Protein 3RO6 (pdb70)

Sequence (2067 aa):
MKIADIQVRTEHFPLTEEIDNLIVEIRTADGLLGLGAASPERHVTGETLEACHAALDHDRLGWLMGRDIRTLPRLCRRELAERLPAAPAARAALDMALHDLVAQCLGLPLVEILGRAHDSLPTSVTIGIKPVEETLAEAREHLALGFRVLKVKLCGDEEQDFERLRRLHETLAGRAVVRVDPNQSYDRDGLLRLDRLVQELGIEFIEQPFPAGRTDWLRALPKAIRRRIAADESLLGPADAFALAAPPAACGIFNIKLMKCGGLAPARRIATIAETAGIDLMWGCMDESRISIAAALHAALACPATRYLDLDGSFDLARDVAEGGFILEDGRLRVTERPGLGLVYMKIADIQVRTEHFPLTEEIDNLIVEIRTADGLLGLGAASPERHVTGETLEACHAALDHDRLGWLMGRDIRTLPRLCRELAERLPAAPAARAALDMALHDLVAQCLGLPLVEILGRAHDSLPTSVTIGIKPVEETLAEARREHLALGFRVLKVKLCGDEEQDFERLRRRLHETLAGRAVVRVDPNQSYDRDGLLRLDRLVQELGIEFIEQPFPAGRTDWLRALPKAIRRRIAADESLLGPADAFALAAPPAACGIFNIKLMKCGGLAPARRIATIAETAGIDLMWGCMDESRISIAAALHAALACPATRYLDLDGSFDLARDVAEGGFILEDGRLRVTERPGLGLVYPMKIADIQVRTEHFPLTREEIDNLIVEIRTADGLLGLGAASPERHVTGETLEACHAALDHDRLGWLMGRDIRTLPRLCRRELAERLPAAPAARAALDMALHDLVAQCLGLPLVEILGRAHDSLPTSVTIGIKPVEETLAEAREHLALGFRVLKVKLCGDEEQDFERLRRLHETLAGRAVVRVDPNQSYDRDGLLRLDRLVQELGIEFIEQPFPAGRTDWLRALPKAIRRRIAADESLLGPADAFALAAPPAACGIFNIKLMKCGGLAPARRIATIAETAGIDLMWGCMDESRISIAAALHAALACPATRYLDLDGSFDLARDVAEGGFILEDGRLRVTERPGLGLVYPMKIADIQVRTEHFPLTEIDNLIVEIRTADGLLGLGAASPERHVTGETLEACHAALDHDRRLGWLMGRRDIRTLPRLCRRELAERLPAAPAARAALDMALHDLVAQCLGLPLVEILGRAHDSLPTSVTIGIKPVEETLAEAREHLALGFRVLKVKLCGDEEQDFERLRRLHETLAGRAVVRVDPNQSYDRDGLLRLDRLVQELGIEFIEQPFPAGRTDWLRALPKAIRRRIAADESLLGPADAFALAAPPAACGIFNIKLMKCGGLAPARRRIATIAETAGIDLMWGCMDESRISIAAALHAALACPATRYLDLDGSFDLARDVAEGGFILEDGRLRVTERPGLGLVYPMKIADIQVRTEHFPLTEEIDNLIVEIRTADGLLGLGAASPERHVTGETLEACHAALDHDRLGWLMGRRDIRTLPRLCRRELAERLPAAPAARAALDMALHDLVAQCLGLPLVEILGRAHDSLPTSVTIGIKPVEETLAEAREHLALGFRVLKVKLCGDEEQDFERLRRLHETLAGRAVVRVDPNQSYDRDGLLRLDRLVQELGIEFIEQPFPAGRTDWLRALPKKAIRRRIAADESLLGPADAFALAAPPAACGIFNIKLMKCGGLAPARRRIATIAETAGIDLMWGCMDESRISIAAALHAALACPATRYLDLDGSFDLARDVAEGGFILEDGRLRVTERPGLGLVYMKIADIQVRTEHFPLTEEIDNLIVEIRTADGLLGLGAASPERHVTGETLEACHAALDHDRLGWLMGRDIRTLPRLCRELAERLPAAPAARAALDMALHDLVAQCLGLPLVEILGRAHDSLPTSVTIGIKPVEETLAEAREHLALGFRVLKVKLCGDEEQDFERLRRLHETLAGRAVVRVDPNQSYDRDGLLRLDRLVQELGIEFIEQPFPAGRTDWLRALPKKAIRRRIAADESLLGPADAFALAAPPAACGIFNIKLMKCGGLAPARRIATIAETAGIDLMWGCMDESRISIAAALHAALACPATRYLDLDGSFDLARDVAEGGFILEDGRLRVTERPGLGLVY

Organism: Methylococcus capsulatus (strain ATCC 33009 / NCIMB 11132 / Bath) (NCBI:txid243233)

Radius of gyration: 43.6 Å; Cα contacts (8 Å, |Δi|>4): 4823; chains: 6; bounding box: 105×100×124 Å

Secondary structure (DSSP, 8-state):
-BEEEEEEEEEEEEB--EEEEEEEEEEETT--EEEEEE---HHHHS--HHHHHHHT-TTTTGGGTT-BGGGHHHHHHHHHHHSTT-HHHHHHHHHHHHHHHHHHHTSBHHHHH----S-EEB-EEE-S--HHHHHHHHHHHHHTT--EEEEE--S-HHHHHHHHHHHHHHSSSSSEEEEE-TT---HHHHHHHHHHHHHHT---EE--S-TT-HHHHHTS-HHHHTTEEESTT--SHHHHHHHHSSSPS-SEEEE-HHHH-SHHHHHHHHHHHHHTT-EEEE---S--HHHHHHHHHHHHT-TTEEEE---TTTTBS--S-EES-EEETTEEE--SSSBT-EE--/-BEEEEEEEEEEEEB--EEEEEEEEEEETTS-EEEEEE---HHHH---HHHHHHHH-GGG-TTTTT-BGGGHHHHHHHHHHH-TT-HHHHHHHHHHHHHHHHHHHTSBHHHHT----S-EEB-EEE-S--HHHHHHHHHHHHHTT--EEEEE--S-HHHHHHHHHHHHHHHTTSSEEEEE-TT---HHHHHHHHHHHHHTT---EE--S-TT-HHHHHTS-HHHHHTEEESTT--SHHHHHHHHSSSPS-SEEEE-HHHH-SHHHHHHHHHHHHHHT-EEEE---S--HHHHHHHHHHHHT-TTEEEE---TTTTBS--S-EES-EEETTEEE--SSSBT-EE-/-BEEEEEEEEEEEEB---EEEEEEEEEEETT--EEEEEE---HHHHS--HHHHHHHT-TTTTGGGTT-BGGGHHHHHHHHHHHSTT-HHHHHHHHHHHHHHHHHHHTSBHHHHH----S-EEB-EEE-S--HHHHHHHHHHHHHTT--EEEEE--S-HHHHHHHHHHHHHHHTTSSEEEEE-TT---HHHHHHHHHHHHHHT---EE--S-GGGHHHHHTS-HHHHTTEEESTT--SHHHHHHHHSSSPS-SEEEE-HHHH-SHHHHHHHHHHHHHHTPEEEE---S--HHHHHHHHHHHHT-TTEEEE--GGGTTBS--S-EESEEEETTEEEE-SSSBT-EE--/-BEEEEEEEEEEEPB--EEEEEEEEEETT--EEEEEE---HHHHS--HHHHHHHH-GGGGGGGTT-BGGGHHHHHHHHHHH-TT-HHHHHHHHHHHHHHHHHHHTSBHHHHH--S-S-EE--EEE-S--HHHHHHHHHHHHHTT--EEEEE--S-HHHHHHHHHHHHHHHTTSSEEEEE-TT---HHHHHHHHHHHHHHT---EE--S-TT-HHHHHTS-HHHHHTEEESTT--SHHHHHHHHSSSPS-SEEEE-HHHHTSHHHHHHHHHHHHHTT-EEEE---S--HHHHHHHHHHHHT-TTEEEE---TTTTBS--S-EES-EEETTEEE--SSSBT-EE--/-BEEEEEEEEEEEE---EEEEEEEEEEETT--EEEEEE---HHHHS--HHHHHHHT-GGGGGGGTT-BGGGHHHHHHHHHHHSTT-HHHHHHHHHHHHHHHHHHHTSBHHHHH----S-EEBEEEE-S--HHHHHHHHHHHHHTT--EEEEE--S-HHHHHHHHHHHHHHHTTSSEEEEE-TT---HHHHHHHHHHHHHHT---EE--S-TT-HHHHHTS-HHHHHTEEESTT--SHHHHHHHHSSSPS-SEEEE-HHHHTSHHHHHHHHHHHHHHT-EEEE---S--HHHHHHHHHHHHT-TTEEEE--GGGTT-S--S-EESSEEETTEEE--SSSBT-EE-/-BEEEEEEEEEEEEB--EEEEEEEEEEETT--EEEEEE---HHHH---HHHHHHHT-TTTTGGGTT-BGGGHHHHHHHHHHHSTT-HHHHHHHHHHHHHHHHHHHTSBHHHHH----S-EE-EEEE-S--HHHHHHHHHHHHHTT--EEEEE--S-HHHHHHHHHHHHHHHTTSSEEEEE-TT---HHHHHHHHHHHHHHT---EE--S-TT-HHHHHTS-HHHHTTEEESTT--SHHHHHHHHSSSPS-SEEEE-HHHHTSHHHHHHHHHHHHHTT-EEEE---S--HHHHHHHHHHHHT-TTEEEE--GGGTTBS--S-EES-EEETTEEE--SSSBT-EE-

B-factor: mean 29.0, std 13.86, range [3.82, 201.31]

Nearest PDB structures (foldseek):
  3ro6-assembly2_A  TM=1.002E+00  e=5.505E-72  Methylococcus capsulatus
  3rit-assembly1_C  TM=1.001E+00  e=2.734E-68  Methylococcus capsulatus
  3jzu-assembly10_C  TM=9.509E-01  e=1.179E-33  Enterococcus faecalis V583
  3jva-assembly1_C  TM=9.294E-01  e=1.047E-33  Enterococcus faecalis V583
  3jva-assembly1_H  TM=9.249E-01  e=3.507E-32  Enterococcus faecalis V583

InterPro domains:
  IPR013341 Mandelate racemase, N-terminal domain [PF02746] (6-124)
  IPR013342 Mandelate racemase, C-terminal domain [PF13378] (145-352)
  IPR013342 Mandelate racemase, C-terminal domain [SM00922] (141-237)
  IPR018110 Mandelate racemase/muconate lactonizing enzyme, conserved site [PS00909] (187-218)
  IPR029017 Enolase-like, N-terminal [G3DSA:3.30.390.10] (1-115)
  IPR029017 Enolase-like, N-terminal [SSF54826] (1-124)
  IPR034603 Dipeptide epimerase [cd03319] (5-326)
  IPR036849 Enolase-like, C-terminal domain superfamily [G3DSA:3.20.20.120] (116-354)
  IPR036849 Enolase-like, C-terminal domain superfamily [SSF51604] (125-352)

Structure (mmCIF, N/CA/C/O backbone):
data_3RO6
#
_entry.id   3RO6
#
_cell.length_a   79.190
_cell.length_b   150.670
_cell.length_c   106.020
_cell.angle_alpha   90.000
_cell.angle_beta   104.660
_cell.angle_gamma   90.000
#
_symmetry.space_group_name_H-M   'P 1 21 1'
#
loop_
_entity.id
_entity.type
_entity.pdbx_description
1 polymer 'Putative chloromuconate cycloisomerase'
2 non-polymer 'MAGNESIUM ION'
3 non-polymer 'SULFATE ION'
4 non-polymer GLYCEROL
5 water water
#
loop_
_atom_site.group_PDB
_atom_site.id
_atom_site.type_symbol
_atom_site.label_atom_id
_atom_site.label_alt_id
_atom_site.label_comp_id
_atom_site.label_asym_id
_atom_site.label_entity_id
_atom_site.label_seq_id
_atom_site.pdbx_PDB_ins_code
_atom_site.Cartn_x
_atom_site.Cartn_y
_atom_site.Cartn_z
_atom_site.occupancy
_atom_site.B_iso_or_equiv
_atom_site.auth_seq_id
_atom_site.auth_comp_id
_atom_site.auth_asym_id
_atom_site.auth_atom_id
_atom_site.pdbx_PDB_model_num
ATOM 1 N N . MET A 1 1 ? 21.904 18.914 34.110 1.00 34.43 1 MET B N 1
ATOM 2 C CA . MET A 1 1 ? 21.114 18.922 35.336 1.00 32.59 1 MET B CA 1
ATOM 3 C C . MET A 1 1 ? 21.749 17.993 36.367 1.00 32.23 1 MET B C 1
ATOM 4 O O . MET A 1 1 ? 21.612 16.765 36.291 1.00 32.87 1 MET B O 1
ATOM 9 N N . LYS A 1 2 ? 22.445 18.590 37.328 1.00 27.20 2 LYS B N 1
ATOM 10 C CA . LYS A 1 2 ? 23.250 17.845 38.295 1.00 22.92 2 LYS B CA 1
ATOM 11 C C . LYS A 1 2 ? 22.511 17.625 39.603 1.00 23.23 2 LYS B C 1
ATOM 12 O O . LYS A 1 2 ? 21.757 18.489 40.050 1.00 25.30 2 LYS B O 1
ATOM 18 N N . ILE A 1 3 ? 22.720 16.472 40.225 1.00 24.85 3 ILE B N 1
ATOM 19 C CA . ILE A 1 3 ? 22.057 16.209 41.490 1.00 26.30 3 ILE B CA 1
ATOM 20 C C . ILE A 1 3 ? 22.793 16.961 42.590 1.00 28.31 3 ILE B C 1
ATOM 21 O O . ILE A 1 3 ? 23.975 16.739 42.819 1.00 26.39 3 ILE B O 1
ATOM 26 N N . ALA A 1 4 ? 22.092 17.888 43.229 1.00 30.27 4 ALA B N 1
ATOM 27 C CA . ALA A 1 4 ? 22.596 18.607 44.402 1.00 27.30 4 ALA B CA 1
ATOM 28 C C . ALA A 1 4 ? 22.398 17.899 45.741 1.00 29.55 4 ALA B C 1
ATOM 29 O O . ALA A 1 4 ? 23.213 18.044 46.647 1.00 30.21 4 ALA B O 1
ATOM 31 N N . ASP A 1 5 ? 21.257 17.235 45.915 1.00 26.80 5 ASP B N 1
ATOM 32 C CA . ASP A 1 5 ? 20.959 16.688 47.236 1.00 22.84 5 ASP B CA 1
ATOM 33 C C . ASP A 1 5 ? 19.997 15.508 47.190 1.00 25.19 5 ASP B C 1
ATOM 34 O O . ASP A 1 5 ? 19.143 15.431 46.304 1.00 21.81 5 ASP B O 1
ATOM 39 N N . ILE A 1 6 ? 20.098 14.618 48.174 1.00 17.07 6 ILE B N 1
ATOM 40 C CA . ILE A 1 6 ? 19.171 13.493 48.272 1.00 22.36 6 ILE B CA 1
ATOM 41 C C . ILE A 1 6 ? 18.768 13.312 49.721 1.00 29.30 6 ILE B C 1
ATOM 42 O O . ILE A 1 6 ? 19.626 13.242 50.605 1.00 26.23 6 ILE B O 1
ATOM 47 N N . GLN A 1 7 ? 17.467 13.258 49.981 1.00 23.70 7 GLN B N 1
ATOM 48 C CA . GLN A 1 7 ? 17.005 13.082 51.355 1.00 29.98 7 GLN B CA 1
ATOM 49 C C . GLN A 1 7 ? 15.970 11.968 51.449 1.00 29.97 7 GLN B C 1
ATOM 50 O O . GLN A 1 7 ? 15.105 11.825 50.579 1.00 29.59 7 GLN B O 1
ATOM 56 N N . VAL A 1 8 ? 16.069 11.178 52.512 1.00 25.84 8 VAL B N 1
ATOM 57 C CA . VAL A 1 8 ? 15.129 10.104 52.763 1.00 25.05 8 VAL B CA 1
ATOM 58 C C . VAL A 1 8 ? 14.433 10.333 54.075 1.00 23.61 8 VAL B C 1
ATOM 59 O O . VAL A 1 8 ? 15.032 10.846 55.018 1.00 28.31 8 VAL B O 1
ATOM 63 N N . ARG A 1 9 ? 13.183 9.907 54.160 1.00 19.34 9 ARG B N 1
ATOM 64 C CA . ARG A 1 9 ? 12.496 9.929 55.446 1.00 25.77 9 ARG B CA 1
ATOM 65 C C . ARG A 1 9 ? 11.443 8.833 55.508 1.00 24.64 9 ARG B C 1
ATOM 66 O O . ARG A 1 9 ? 10.993 8.336 54.481 1.00 23.46 9 ARG B O 1
ATOM 74 N N . THR A 1 10 ? 11.058 8.463 56.719 1.00 23.25 10 THR B N 1
ATOM 75 C CA . THR A 1 10 ? 10.072 7.422 56.937 1.00 25.87 10 THR B CA 1
ATOM 76 C C . THR A 1 10 ? 8.724 8.046 57.235 1.00 33.32 10 THR B C 1
ATOM 77 O O . THR A 1 10 ? 8.600 8.853 58.157 1.00 37.74 10 THR B O 1
ATOM 81 N N . GLU A 1 11 ? 7.720 7.675 56.449 1.00 31.42 11 GLU B N 1
ATOM 82 C CA . GLU A 1 11 ? 6.352 8.097 56.709 1.00 28.75 11 GLU B CA 1
ATOM 83 C C . GLU A 1 11 ? 5.520 6.915 57.183 1.00 31.85 11 GLU B C 1
ATOM 84 O O . GLU A 1 11 ? 5.592 5.812 56.621 1.00 29.23 11 GLU B O 1
ATOM 90 N N . HIS A 1 12 ? 4.741 7.152 58.231 1.00 34.60 12 HIS B N 1
ATOM 91 C CA . HIS A 1 12 ? 3.779 6.178 58.720 1.00 41.28 12 HIS B CA 1
ATOM 92 C C . HIS A 1 12 ? 2.400 6.644 58.300 1.00 39.15 12 HIS B C 1
ATOM 93 O O . HIS A 1 12 ? 1.934 7.705 58.716 1.00 39.83 12 HIS B O 1
ATOM 100 N N . PHE A 1 13 ? 1.765 5.853 57.447 1.00 35.97 13 PHE B N 1
ATOM 101 C CA . PHE A 1 13 ? 0.467 6.191 56.889 1.00 33.58 13 PHE B CA 1
ATOM 102 C C . PHE A 1 13 ? -0.606 5.325 57.522 1.00 35.64 13 PHE B C 1
ATOM 103 O O . PHE A 1 13 ? -0.635 4.116 57.299 1.00 36.31 13 PHE B O 1
ATOM 111 N N . PRO A 1 14 ? -1.493 5.940 58.317 1.00 38.37 14 PRO B N 1
ATOM 112 C CA . PRO A 1 14 ? -2.612 5.169 58.863 1.00 35.36 14 PRO B CA 1
ATOM 113 C C . PRO A 1 14 ? -3.500 4.741 57.714 1.00 39.60 14 PRO B C 1
ATOM 114 O O . PRO A 1 14 ? -3.648 5.492 56.750 1.00 36.95 14 PRO B O 1
ATOM 118 N N . LEU A 1 15 ? -4.082 3.557 57.811 1.00 40.55 15 LEU B N 1
ATOM 119 C CA . LEU A 1 15 ? -5.023 3.116 56.804 1.00 45.72 15 LEU B CA 1
ATOM 120 C C . LEU A 1 15 ? -6.419 3.587 57.186 1.00 56.64 15 LEU B C 1
ATOM 121 O O . LEU A 1 15 ? -6.601 4.209 58.232 1.00 64.36 15 LEU B O 1
ATOM 126 N N . THR A 1 16 ? -7.404 3.293 56.346 1.00 56.57 16 THR B N 1
ATOM 127 C CA . THR A 1 16 ? -8.780 3.694 56.623 1.00 59.70 16 THR B CA 1
ATOM 128 C C . THR A 1 16 ? -9.695 2.472 56.730 1.00 65.85 16 THR B C 1
ATOM 129 O O . THR A 1 16 ? -9.743 1.624 55.829 1.00 63.81 16 THR B O 1
ATOM 133 N N . GLU A 1 27 ? -3.533 -1.518 60.519 1.00 40.61 27 GLU B N 1
ATOM 134 C CA . GLU A 1 27 ? -3.685 -0.200 61.113 1.00 43.30 27 GLU B CA 1
ATOM 135 C C . GLU A 1 27 ? -2.794 0.847 60.427 1.00 46.57 27 GLU B C 1
ATOM 136 O O . GLU A 1 27 ? -3.216 1.984 60.213 1.00 48.47 27 GLU B O 1
ATOM 142 N N . GLU A 1 28 ? -1.567 0.468 60.081 1.00 45.33 28 GLU B N 1
ATOM 143 C CA . GLU A 1 28 ? -0.613 1.431 59.538 1.00 48.11 28 GLU B CA 1
ATOM 144 C C . GLU A 1 28 ? 0.356 0.802 58.542 1.00 43.70 28 GLU B C 1
ATOM 145 O O . GLU A 1 28 ? 0.747 -0.352 58.694 1.00 44.18 28 GLU B O 1
ATOM 151 N N . ILE A 1 29 ? 0.765 1.564 57.532 1.00 35.33 29 ILE B N 1
ATOM 152 C CA . ILE A 1 29 ? 1.802 1.076 56.623 1.00 37.06 29 ILE B CA 1
ATOM 153 C C . ILE A 1 29 ? 2.952 2.079 56.552 1.00 32.41 29 ILE B C 1
ATOM 154 O O . ILE A 1 29 ? 2.731 3.278 56.623 1.00 29.16 29 ILE B O 1
ATOM 159 N N . ASP A 1 30 ? 4.182 1.594 56.423 1.00 30.64 30 ASP B N 1
ATOM 160 C CA . ASP A 1 30 ? 5.321 2.502 56.314 1.00 33.46 30 ASP B CA 1
ATOM 161 C C . ASP A 1 30 ? 5.813 2.629 54.874 1.00 28.85 30 ASP B C 1
ATOM 162 O O . ASP A 1 30 ? 5.802 1.664 54.112 1.00 28.42 30 ASP B O 1
ATOM 167 N N . ASN A 1 31 ? 6.227 3.831 54.501 1.00 22.94 31 ASN B N 1
ATOM 168 C CA . ASN A 1 31 ? 6.865 4.041 53.211 1.00 22.97 31 ASN B CA 1
ATOM 169 C C . ASN A 1 31 ? 8.099 4.877 53.460 1.00 21.96 31 ASN B C 1
ATOM 170 O O . ASN A 1 31 ? 8.105 5.702 54.370 1.00 26.82 31 ASN B O 1
ATOM 175 N N . LEU A 1 32 ? 9.138 4.672 52.658 1.00 19.49 32 LEU B N 1
ATOM 176 C CA . LEU A 1 32 ? 10.252 5.616 52.622 1.00 21.42 32 LEU B CA 1
ATOM 177 C C . LEU A 1 32 ? 10.046 6.614 51.490 1.00 27.01 32 LEU B C 1
ATOM 178 O O . LEU A 1 32 ? 9.704 6.241 50.378 1.00 29.48 32 LEU B O 1
ATOM 183 N N . ILE A 1 33 ? 10.238 7.890 51.785 1.00 22.56 33 ILE B N 1
ATOM 184 C CA . ILE A 1 33 ? 10.037 8.946 50.817 1.00 16.73 33 ILE B CA 1
ATOM 185 C C . ILE A 1 33 ? 11.384 9.550 50.483 1.00 20.33 33 ILE B C 1
ATOM 186 O O . ILE A 1 33 ? 12.168 9.892 51.383 1.00 16.41 33 ILE B O 1
ATOM 191 N N . VAL A 1 34 ? 11.646 9.672 49.184 1.00 17.15 34 VAL B N 1
ATOM 192 C CA . VAL A 1 34 ? 12.905 10.201 48.682 1.00 18.68 34 VAL B CA 1
ATOM 193 C C . VAL A 1 34 ? 12.682 11.512 47.935 1.00 20.62 34 VAL B C 1
ATOM 194 O O . VAL A 1 34 ? 11.769 11.625 47.104 1.00 16.32 34 VAL B O 1
ATOM 198 N N . GLU A 1 35 ? 13.512 12.497 48.265 1.00 18.03 35 GLU B N 1
ATOM 199 C CA . GLU A 1 35 ? 13.535 13.781 47.579 1.00 22.78 35 GLU B CA 1
ATOM 200 C C . GLU A 1 35 ? 14.901 13.954 46.930 1.00 23.30 35 GLU B C 1
ATOM 201 O O . GLU A 1 35 ? 15.922 13.922 47.617 1.00 18.49 35 GLU B O 1
ATOM 207 N N . ILE A 1 36 ? 14.922 14.112 45.610 1.00 18.35 36 ILE B N 1
ATOM 208 C CA . ILE A 1 36 ? 16.163 14.391 44.902 1.00 17.49 36 ILE B CA 1
ATOM 209 C C . ILE A 1 36 ? 16.077 15.809 44.383 1.00 19.55 36 ILE B C 1
ATOM 210 O O . ILE A 1 36 ? 15.136 16.149 43.686 1.00 25.30 36 ILE B O 1
ATOM 215 N N . ARG A 1 37 ? 17.040 16.647 44.751 1.00 19.39 37 ARG B N 1
ATOM 216 C CA . ARG A 1 37 ? 17.063 18.026 44.282 1.00 18.79 37 ARG B CA 1
ATOM 217 C C . ARG A 1 37 ? 18.251 18.241 43.377 1.00 21.81 37 ARG B C 1
ATOM 218 O O . ARG A 1 37 ? 19.358 17.722 43.629 1.00 27.55 37 ARG B O 1
ATOM 226 N N . THR A 1 38 ? 18.024 19.011 42.322 1.00 23.21 38 THR B N 1
ATOM 227 C CA . THR A 1 38 ? 19.099 19.352 41.410 1.00 26.92 38 THR B CA 1
ATOM 228 C C . THR A 1 38 ? 19.618 20.747 41.745 1.00 29.52 38 THR B C 1
ATOM 229 O O . THR A 1 38 ? 19.033 21.446 42.571 1.00 29.73 38 THR B O 1
ATOM 233 N N . ALA A 1 39 ? 20.682 21.163 41.064 1.00 31.24 39 ALA B N 1
ATOM 234 C CA . ALA A 1 39 ? 21.321 22.454 41.315 1.00 28.26 39 ALA B CA 1
ATOM 235 C C . ALA A 1 39 ? 20.471 23.591 40.765 1.00 32.43 39 ALA B C 1
ATOM 236 O O . ALA A 1 39 ? 20.530 24.714 41.247 1.00 35.49 39 ALA B O 1
ATOM 238 N N . ASP A 1 40 ? 19.647 23.277 39.772 1.00 39.14 40 ASP B N 1
ATOM 239 C CA . ASP A 1 40 ? 18.787 24.277 39.153 1.00 44.78 40 ASP B CA 1
ATOM 240 C C . ASP A 1 40 ? 17.504 24.479 39.956 1.00 43.90 40 ASP B C 1
ATOM 241 O O . ASP A 1 40 ? 16.646 25.270 39.572 1.00 46.20 40 ASP B O 1
ATOM 246 N N . GLY A 1 41 ? 17.385 23.757 41.071 1.00 36.84 41 GLY B N 1
ATOM 247 C CA . GLY A 1 41 ? 16.281 23.926 42.002 1.00 29.52 41 GLY B CA 1
ATOM 248 C C . GLY A 1 41 ? 15.150 22.910 41.861 1.00 41.83 41 GLY B C 1
ATOM 249 O O . GLY A 1 41 ? 14.205 22.919 42.657 1.00 42.03 41 GLY B O 1
ATOM 250 N N . LEU A 1 42 ? 15.236 22.027 40.867 1.00 39.48 42 LEU B N 1
ATOM 251 C CA . LEU A 1 42 ? 14.167 21.042 40.637 1.00 28.97 42 LEU B CA 1
ATOM 252 C C . LEU A 1 42 ? 14.092 19.945 41.709 1.00 25.10 42 LEU B C 1
ATOM 253 O O . LEU A 1 42 ? 15.065 19.684 42.422 1.00 27.60 42 LEU B O 1
ATOM 258 N N . LEU A 1 43 ? 12.917 19.327 41.824 1.00 23.07 43 LEU B N 1
ATOM 259 C CA . LEU A 1 43 ? 12.665 18.280 42.810 1.00 22.38 43 LEU B CA 1
ATOM 260 C C . LEU A 1 43 ? 12.027 17.054 42.155 1.00 24.98 43 LEU B C 1
ATOM 261 O O . LEU A 1 43 ? 10.970 17.162 41.519 1.00 19.78 43 LEU B O 1
ATOM 266 N N . GLY A 1 44 ? 12.722 15.918 42.217 1.00 24.52 44 GLY B N 1
ATOM 267 C CA . GLY A 1 44 ? 12.116 14.628 41.952 1.00 28.91 44 GLY B CA 1
ATOM 268 C C . GLY A 1 44 ? 11.705 13.907 43.221 1.00 25.00 44 GLY B C 1
ATOM 269 O O . GLY A 1 44 ? 12.395 13.972 44.228 1.00 18.21 44 GLY B O 1
ATOM 270 N N . LEU A 1 45 ? 10.669 13.091 43.126 1.00 15.35 45 LEU B N 1
ATOM 271 C CA . LEU A 1 45 ? 10.159 12.378 44.290 1.00 17.40 45 LEU B CA 1
ATOM 272 C C . LEU A 1 45 ? 10.143 10.896 44.018 1.00 17.92 45 LEU B C 1
ATOM 273 O O . LEU A 1 45 ? 9.936 10.470 42.868 1.00 20.01 45 LEU B O 1
ATOM 278 N N . GLY A 1 46 ? 10.303 10.109 45.076 1.00 18.23 46 GLY B N 1
ATOM 279 C CA . GLY A 1 46 ? 10.160 8.663 44.969 1.00 12.83 46 GLY B CA 1
ATOM 280 C C . GLY A 1 46 ? 9.646 8.076 46.267 1.00 18.73 46 GLY B C 1
ATOM 281 O O . GLY A 1 46 ? 9.738 8.700 47.318 1.00 25.22 46 GLY B O 1
ATOM 282 N N . ALA A 1 47 ? 9.091 6.874 46.197 1.00 18.22 47 ALA B N 1
ATOM 283 C CA . ALA A 1 47 ? 8.635 6.186 47.399 1.00 21.34 47 ALA B CA 1
ATOM 284 C C . ALA A 1 47 ? 8.991 4.707 47.367 1.00 16.34 47 ALA B C 1
ATOM 285 O O . ALA A 1 47 ? 8.969 4.070 46.321 1.00 21.21 47 ALA B O 1
ATOM 287 N N . ALA A 1 48 ? 9.308 4.170 48.536 1.00 12.67 48 ALA B N 1
ATOM 288 C CA . ALA A 1 48 ? 9.686 2.777 48.686 1.00 20.29 48 ALA B CA 1
ATOM 289 C C . ALA A 1 48 ? 8.731 2.078 49.643 1.00 19.51 48 ALA B C 1
ATOM 290 O O . ALA A 1 48 ? 8.412 2.599 50.719 1.00 16.17 48 ALA B O 1
ATOM 292 N N . SER A 1 49 ? 8.260 0.908 49.222 1.00 21.81 49 SER B N 1
ATOM 293 C CA . SER A 1 49 ? 7.451 0.044 50.058 1.00 18.94 49 SER B CA 1
ATOM 294 C C . SER A 1 49 ? 7.950 -1.388 49.884 1.00 14.85 49 SER B C 1
ATOM 295 O O . SER A 1 49 ? 7.405 -2.133 49.088 1.00 19.53 49 SER B O 1
ATOM 298 N N . PRO A 1 50 ? 8.985 -1.781 50.644 1.00 15.81 50 PRO B N 1
ATOM 299 C CA . PRO A 1 50 ? 9.609 -3.094 50.448 1.00 17.38 50 PRO B CA 1
ATOM 300 C C . PRO A 1 50 ? 8.697 -4.234 50.899 1.00 23.10 50 PRO B C 1
ATOM 301 O O . PRO A 1 50 ? 7.965 -4.071 51.881 1.00 19.49 50 PRO B O 1
ATOM 305 N N . GLU A 1 51 ? 8.696 -5.349 50.164 1.00 22.56 51 GLU B N 1
ATOM 306 C CA . GLU A 1 51 ? 7.913 -6.506 50.582 1.00 23.96 51 GLU B CA 1
ATOM 307 C C . GLU A 1 51 ? 8.865 -7.674 50.793 1.00 27.73 51 GLU B C 1
ATOM 308 O O . GLU A 1 51 ? 9.283 -8.333 49.831 1.00 27.53 51 GLU B O 1
ATOM 314 N N . ARG A 1 52 ? 9.099 -8.017 52.056 1.00 23.81 52 ARG B N 1
ATOM 315 C CA . ARG A 1 52 ? 10.204 -8.910 52.398 1.00 23.95 52 ARG B CA 1
ATOM 316 C C . ARG A 1 52 ? 9.920 -10.353 52.006 1.00 18.28 52 ARG B C 1
ATOM 317 O O . ARG A 1 52 ? 10.818 -11.068 51.566 1.00 26.84 52 ARG B O 1
ATOM 325 N N . HIS A 1 53 ? 8.671 -10.774 52.168 1.00 20.20 53 HIS B N 1
ATOM 326 C CA . HIS A 1 53 ? 8.274 -12.141 51.847 1.00 26.11 53 HIS B CA 1
ATOM 327 C C . HIS A 1 53 ? 8.355 -12.404 50.356 1.00 30.86 53 HIS B C 1
ATOM 328 O O . HIS A 1 53 ? 8.358 -13.547 49.925 1.00 35.05 53 HIS B O 1
ATOM 335 N N . VAL A 1 54 ? 8.432 -11.340 49.568 1.00 27.96 54 VAL B N 1
ATOM 336 C CA . VAL A 1 54 ? 8.544 -11.486 48.127 1.00 26.13 54 VAL B CA 1
ATOM 337 C C . VAL A 1 54 ? 9.979 -11.299 47.629 1.00 29.74 54 VAL B C 1
ATOM 338 O O . VAL A 1 54 ? 10.515 -12.163 46.954 1.00 27.60 54 VAL B O 1
ATOM 342 N N . THR A 1 55 ? 10.548 -10.122 47.857 1.00 31.03 55 THR B N 1
ATOM 343 C CA . THR A 1 55 ? 11.901 -9.818 47.412 1.00 23.35 55 THR B CA 1
ATOM 344 C C . THR A 1 55 ? 13.009 -10.062 48.438 1.00 28.97 55 THR B C 1
ATOM 345 O O . THR A 1 55 ? 14.194 -10.037 48.092 1.00 27.95 55 THR B O 1
ATOM 349 N N . GLY A 1 56 ? 12.642 -10.300 49.692 1.00 25.39 56 GLY B N 1
ATOM 350 C CA . GLY A 1 56 ? 13.635 -10.446 50.750 1.00 21.31 56 GLY B CA 1
ATOM 351 C C . GLY A 1 56 ? 14.083 -9.148 51.399 1.00 28.45 56 GLY B C 1
ATOM 352 O O . GLY A 1 56 ? 14.844 -9.162 52.366 1.00 28.96 56 GLY B O 1
ATOM 353 N N . GLU A 1 57 ? 13.591 -8.023 50.886 1.00 28.08 57 GLU B N 1
ATOM 354 C CA . GLU A 1 57 ? 13.998 -6.701 51.359 1.00 22.13 57 GLU B CA 1
ATOM 355 C C . GLU A 1 57 ? 13.177 -6.231 52.561 1.00 19.42 57 GLU B C 1
ATOM 356 O O . GLU A 1 57 ? 11.958 -6.077 52.472 1.00 25.19 57 GLU B O 1
ATOM 362 N N . THR A 1 58 ? 13.847 -6.037 53.695 1.00 20.44 58 THR B N 1
ATOM 363 C CA . THR A 1 58 ? 13.231 -5.468 54.903 1.00 21.15 58 THR B CA 1
ATOM 364 C C . THR A 1 58 ? 13.166 -3.937 54.886 1.00 25.30 58 THR B C 1
ATOM 365 O O . THR A 1 58 ? 13.946 -3.288 54.194 1.00 31.01 58 THR B O 1
ATOM 369 N N . LEU A 1 59 ? 12.243 -3.359 55.646 1.00 27.99 59 LEU B N 1
ATOM 370 C CA . LEU A 1 59 ? 12.224 -1.909 55.824 1.00 26.13 59 LEU B CA 1
ATOM 371 C C . LEU A 1 59 ? 13.563 -1.391 56.341 1.00 30.29 59 LEU B C 1
ATOM 372 O O . LEU A 1 59 ? 14.019 -0.325 55.937 1.00 33.54 59 LEU B O 1
ATOM 377 N N . GLU A 1 60 ? 14.197 -2.140 57.236 1.00 31.10 60 GLU B N 1
ATOM 378 C CA . GLU A 1 60 ? 15.476 -1.701 57.771 1.00 39.20 60 GLU B CA 1
ATOM 379 C C . GLU A 1 60 ? 16.525 -1.630 56.663 1.00 34.77 60 GLU B C 1
ATOM 380 O O . GLU A 1 60 ? 17.244 -0.643 56.534 1.00 34.04 60 GLU B O 1
ATOM 386 N N . ALA A 1 61 ? 16.598 -2.686 55.863 1.00 28.17 61 ALA B N 1
ATOM 387 C CA . ALA A 1 61 ? 17.571 -2.757 54.786 1.00 29.04 61 ALA B CA 1
ATOM 388 C C . ALA A 1 61 ? 17.314 -1.670 53.751 1.00 27.69 61 ALA B C 1
ATOM 389 O O . ALA A 1 61 ? 18.240 -1.057 53.241 1.00 27.01 61 ALA B O 1
ATOM 391 N N . CYS A 1 62 ? 16.046 -1.446 53.432 1.00 24.44 62 CYS B N 1
ATOM 392 C CA . CYS A 1 62 ? 15.662 -0.415 52.479 1.00 23.67 62 CYS B CA 1
ATOM 393 C C . CYS A 1 62 ? 16.115 0.956 52.985 1.00 23.43 62 CYS B C 1
ATOM 394 O O . CYS A 1 62 ? 16.730 1.763 52.262 1.00 16.93 62 CYS B O 1
ATOM 397 N N . HIS A 1 63 ? 15.804 1.214 54.247 1.00 23.54 63 HIS B N 1
ATOM 398 C CA . HIS A 1 63 ? 16.212 2.461 54.867 1.00 28.48 63 HIS B CA 1
ATOM 399 C C . HIS A 1 63 ? 17.723 2.631 54.780 1.00 27.84 63 HIS B C 1
ATOM 400 O O . HIS A 1 63 ? 18.208 3.692 54.393 1.00 31.40 63 HIS B O 1
ATOM 407 N N . ALA A 1 64 ? 18.458 1.580 55.129 1.00 28.59 64 ALA B N 1
ATOM 408 C CA . ALA A 1 64 ? 19.925 1.612 55.102 1.00 34.62 64 ALA B CA 1
ATOM 409 C C . ALA A 1 64 ? 20.470 1.885 53.694 1.00 36.32 64 ALA B C 1
ATOM 410 O O . ALA A 1 64 ? 21.417 2.649 53.511 1.00 32.36 64 ALA B O 1
ATOM 412 N N . ALA A 1 65 ? 19.855 1.257 52.702 1.00 38.00 65 ALA B N 1
ATOM 413 C CA . ALA A 1 65 ? 20.258 1.432 51.318 1.00 34.07 65 ALA B CA 1
ATOM 414 C C . ALA A 1 65 ? 20.020 2.870 50.895 1.00 32.59 65 ALA B C 1
ATOM 415 O O . ALA A 1 65 ? 20.783 3.417 50.109 1.00 30.03 65 ALA B O 1
ATOM 417 N N . LEU A 1 66 ? 18.956 3.481 51.410 1.00 29.54 66 LEU B N 1
ATOM 418 C CA . LEU A 1 66 ? 18.632 4.855 51.017 1.00 30.44 66 LEU B CA 1
ATOM 419 C C . LEU A 1 66 ? 19.338 5.942 51.833 1.00 33.13 66 LEU B C 1
ATOM 420 O O . LEU A 1 66 ? 19.181 7.124 51.549 1.00 26.48 66 LEU B O 1
ATOM 425 N N . ASP A 1 67 ? 20.119 5.545 52.830 1.00 35.00 67 ASP B N 1
ATOM 426 C CA . ASP A 1 67 ? 20.832 6.506 53.668 1.00 39.82 67 ASP B CA 1
ATOM 427 C C . ASP A 1 67 ? 21.708 7.439 52.826 1.00 34.91 67 ASP B C 1
ATOM 428 O O . ASP A 1 67 ? 22.542 6.988 52.045 1.00 34.94 67 ASP B O 1
ATOM 433 N N . HIS A 1 68 ? 21.521 8.743 53.014 1.00 31.33 68 HIS B N 1
ATOM 434 C CA . HIS A 1 68 ? 22.262 9.779 52.283 1.00 37.07 68 HIS B CA 1
ATOM 435 C C . HIS A 1 68 ? 23.783 9.545 52.301 1.00 26.80 68 HIS B C 1
ATOM 436 O O . HIS A 1 68 ? 24.475 9.817 51.320 1.00 25.17 68 HIS B O 1
ATOM 443 N N . ASP A 1 69 ? 24.300 9.014 53.402 1.00 22.43 69 ASP B N 1
ATOM 444 C CA . ASP A 1 69 ? 25.740 8.785 53.512 1.00 28.15 69 ASP B CA 1
ATOM 445 C C . ASP A 1 69 ? 26.207 7.637 52.633 1.00 25.81 69 ASP B C 1
ATOM 446 O O . ASP A 1 69 ? 27.408 7.426 52.479 1.00 23.20 69 ASP B O 1
ATOM 451 N N . ARG A 1 70 ? 25.270 6.843 52.129 1.00 19.33 70 ARG B N 1
ATOM 452 C CA . ARG A 1 70 ? 25.644 5.758 51.244 1.00 20.36 70 ARG B CA 1
ATOM 453 C C . ARG A 1 70 ? 25.485 6.122 49.770 1.00 20.14 70 ARG B C 1
ATOM 454 O O . ARG A 1 70 ? 25.836 5.339 48.894 1.00 23.28 70 ARG B O 1
ATOM 462 N N . LEU A 1 71 ? 24.929 7.306 49.530 1.00 15.89 71 LEU B N 1
ATOM 463 C CA . LEU A 1 71 ? 24.600 7.823 48.195 1.00 22.39 71 LEU B CA 1
ATOM 464 C C . LEU A 1 71 ? 25.606 8.803 47.569 1.00 29.00 71 LEU B C 1
ATOM 465 O O . LEU A 1 71 ? 25.298 9.465 46.566 1.00 23.59 71 LEU B O 1
ATOM 470 N N . GLY A 1 72 ? 26.757 8.984 48.209 1.00 22.17 72 GLY B N 1
ATOM 471 C CA . GLY A 1 72 ? 27.750 9.909 47.691 1.00 22.32 72 GLY B CA 1
ATOM 472 C C . GLY A 1 72 ? 28.086 9.748 46.211 1.00 25.98 72 GLY B C 1
ATOM 473 O O . GLY A 1 72 ? 28.384 10.733 45.535 1.00 23.82 72 GLY B O 1
ATOM 474 N N . TRP A 1 73 ? 28.036 8.517 45.701 1.00 26.76 73 TRP B N 1
ATOM 475 C CA . TRP A 1 73 ? 28.338 8.253 44.286 1.00 24.70 73 TRP B CA 1
ATOM 476 C C . TRP A 1 73 ? 27.308 8.894 43.342 1.00 25.77 73 TRP B C 1
ATOM 477 O O . TRP A 1 73 ? 27.602 9.156 42.170 1.00 23.47 73 TRP B O 1
ATOM 488 N N . LEU A 1 74 ? 26.097 9.112 43.855 1.00 19.79 74 LEU B N 1
ATOM 489 C CA . LEU A 1 74 ? 25.022 9.758 43.099 1.00 23.71 74 LEU B CA 1
ATOM 490 C C . LEU A 1 74 ? 25.138 11.284 43.067 1.00 26.20 74 LEU B C 1
ATOM 491 O O . LEU A 1 74 ? 24.686 11.924 42.120 1.00 24.36 74 LEU B O 1
ATOM 496 N N . MET A 1 75 ? 25.734 11.862 44.107 1.00 29.82 75 MET B N 1
ATOM 497 C CA . MET A 1 75 ? 25.895 13.312 44.197 1.00 29.84 75 MET B CA 1
ATOM 498 C C . MET A 1 75 ? 26.665 13.884 43.005 1.00 25.49 75 MET B C 1
ATOM 499 O O . MET A 1 75 ? 27.639 13.295 42.542 1.00 24.84 75 MET B O 1
ATOM 504 N N . GLY A 1 76 ? 26.244 15.046 42.524 1.00 21.36 76 GLY B N 1
ATOM 505 C CA . GLY A 1 76 ? 26.939 15.699 41.426 1.00 21.58 76 GLY B CA 1
ATOM 506 C C . GLY A 1 76 ? 26.720 15.041 40.072 1.00 23.05 76 GLY B C 1
ATOM 507 O O . GLY A 1 76 ? 27.177 15.543 39.042 1.00 29.25 76 GLY B O 1
ATOM 508 N N . ARG A 1 77 ? 26.017 13.917 40.056 1.00 19.24 77 ARG B N 1
ATOM 509 C CA . ARG A 1 77 ? 25.815 13.202 38.800 1.00 20.98 77 ARG B CA 1
ATOM 510 C C . ARG A 1 77 ? 24.784 13.898 37.900 1.00 19.69 77 ARG B C 1
ATOM 511 O O . ARG A 1 77 ? 23.828 14.514 38.374 1.00 18.11 77 ARG B O 1
ATOM 519 N N . ASP A 1 78 ? 24.995 13.812 36.594 1.00 21.64 78 ASP B N 1
ATOM 520 C CA . ASP A 1 78 ? 24.086 14.424 35.639 1.00 16.38 78 ASP B CA 1
ATOM 521 C C . ASP A 1 78 ? 22.861 13.541 35.322 1.00 17.94 78 ASP B C 1
ATOM 522 O O . ASP A 1 78 ? 23.003 12.407 34.882 1.00 19.97 78 ASP B O 1
ATOM 527 N N . ILE A 1 79 ? 21.663 14.087 35.530 1.00 21.51 79 ILE B N 1
ATOM 528 C CA . ILE A 1 79 ? 20.409 13.368 35.285 1.00 20.02 79 ILE B CA 1
ATOM 529 C C . ILE A 1 79 ? 20.242 12.938 33.823 1.00 18.15 79 ILE B C 1
ATOM 530 O O . ILE A 1 79 ? 19.599 11.924 33.537 1.00 20.32 79 ILE B O 1
ATOM 535 N N . ARG A 1 80 ? 20.827 13.691 32.897 1.00 17.12 80 ARG B N 1
ATOM 536 C CA . ARG A 1 80 ? 20.703 13.356 31.465 1.00 24.82 80 ARG B CA 1
ATOM 537 C C . ARG A 1 80 ? 21.392 12.026 31.109 1.00 25.10 80 ARG B C 1
ATOM 538 O O . ARG A 1 80 ? 21.243 11.503 30.007 1.00 24.44 80 ARG B O 1
ATOM 546 N N . THR A 1 81 ? 22.186 11.527 32.044 1.00 22.12 81 THR B N 1
ATOM 547 C CA . THR A 1 81 ? 22.883 10.241 31.937 1.00 21.77 81 THR B CA 1
ATOM 548 C C . THR A 1 81 ? 22.050 9.088 32.531 1.00 23.23 81 THR B C 1
ATOM 549 O O . THR A 1 81 ? 22.582 8.034 32.852 1.00 23.41 81 THR B O 1
ATOM 553 N N . LEU A 1 82 ? 20.770 9.346 32.786 1.00 19.57 82 LEU B N 1
ATOM 554 C CA . LEU A 1 82 ? 19.917 8.427 33.530 1.00 17.77 82 LEU B CA 1
ATOM 555 C C . LEU A 1 82 ? 20.082 6.899 33.275 1.00 13.69 82 LEU B C 1
ATOM 556 O O . LEU A 1 82 ? 20.153 6.134 34.237 1.00 17.86 82 LEU B O 1
ATOM 561 N N . PRO A 1 83 ? 20.153 6.444 32.008 1.00 14.77 83 PRO B N 1
ATOM 562 C CA . PRO A 1 83 ? 20.320 4.983 31.846 1.00 18.19 83 PRO B CA 1
ATOM 563 C C . PRO A 1 83 ? 21.563 4.467 32.573 1.00 18.02 83 PRO B C 1
ATOM 564 O O . PRO A 1 83 ? 21.549 3.392 33.172 1.00 19.87 83 PRO B O 1
ATOM 568 N N . ARG A 1 84 ? 22.633 5.243 32.548 1.00 21.07 84 ARG B N 1
ATOM 569 C CA . ARG A 1 84 ? 23.847 4.842 33.253 1.00 15.00 84 ARG B CA 1
ATOM 570 C C . ARG A 1 84 ? 23.632 4.841 34.772 1.00 17.92 84 ARG B C 1
ATOM 571 O O . ARG A 1 84 ? 24.054 3.923 35.464 1.00 20.11 84 ARG B O 1
ATOM 579 N N . LEU A 1 85 ? 22.943 5.855 35.289 1.00 18.10 85 LEU B N 1
ATOM 580 C CA . LEU A 1 85 ? 22.633 5.892 36.717 1.00 13.53 85 LEU B CA 1
ATOM 581 C C . LEU A 1 85 ? 21.817 4.655 37.147 1.00 14.84 85 LEU B C 1
ATOM 582 O O . LEU A 1 85 ? 22.074 4.051 38.191 1.00 19.67 85 LEU B O 1
ATOM 587 N N . CYS A 1 86 ? 20.845 4.267 36.336 1.00 15.44 86 CYS B N 1
ATOM 588 C CA . CYS A 1 86 ? 20.034 3.094 36.654 1.00 15.83 86 CYS B CA 1
ATOM 589 C C . CYS A 1 86 ? 20.818 1.776 36.648 1.00 20.79 86 CYS B C 1
ATOM 590 O O . CYS A 1 86 ? 20.555 0.894 37.466 1.00 15.04 86 CYS B O 1
ATOM 593 N N . ARG A 1 87 ? 21.783 1.633 35.739 1.00 19.25 87 ARG B N 1
ATOM 594 C CA A ARG A 1 87 ? 22.618 0.436 35.751 0.61 14.32 87 ARG B CA 1
ATOM 595 C CA B ARG A 1 87 ? 22.662 0.465 35.722 0.39 16.30 87 ARG B CA 1
ATOM 596 C C . ARG A 1 87 ? 23.422 0.401 37.048 1.00 19.18 87 ARG B C 1
ATOM 597 O O . ARG A 1 87 ? 23.544 -0.647 37.677 1.00 14.79 87 ARG B O 1
ATOM 612 N N . GLU A 1 88 ? 23.942 1.551 37.464 1.00 17.15 88 GLU B N 1
ATOM 613 C CA . GLU A 1 88 ? 24.709 1.624 38.706 1.00 17.67 88 GLU B CA 1
ATOM 614 C C . GLU A 1 88 ? 23.837 1.380 39.935 1.00 19.61 88 GLU B C 1
ATOM 615 O O . GLU A 1 88 ? 24.275 0.735 40.885 1.00 18.80 88 GLU B O 1
ATOM 621 N N . LEU A 1 89 ? 22.601 1.876 39.906 1.00 18.92 89 LEU B N 1
ATOM 622 C CA . LEU A 1 89 ? 21.616 1.512 40.924 1.00 19.60 89 LEU B CA 1
ATOM 623 C C . LEU A 1 89 ? 21.481 -0.005 41.040 1.00 19.25 89 LEU B C 1
ATOM 624 O O . LEU A 1 89 ? 21.457 -0.547 42.144 1.00 19.78 89 LEU B O 1
ATOM 629 N N . ALA A 1 90 ? 21.363 -0.689 39.903 1.00 19.62 90 ALA B N 1
ATOM 630 C CA . ALA A 1 90 ? 21.240 -2.149 39.921 1.00 23.38 90 ALA B CA 1
ATOM 631 C C . ALA A 1 90 ? 22.496 -2.807 40.509 1.00 22.29 90 ALA B C 1
ATOM 632 O O . ALA A 1 90 ? 22.417 -3.817 41.191 1.00 22.91 90 ALA B O 1
ATOM 634 N N . GLU A 1 91 ? 23.657 -2.225 40.245 1.00 24.05 91 GLU B N 1
ATOM 635 C CA . GLU A 1 91 ? 24.907 -2.788 40.747 1.00 20.43 91 GLU B CA 1
ATOM 636 C C . GLU A 1 91 ? 25.122 -2.481 42.224 1.00 19.26 91 GLU B C 1
ATOM 637 O O . GLU A 1 91 ? 25.643 -3.310 42.961 1.00 23.74 91 GLU B O 1
ATOM 643 N N . ARG A 1 92 ? 24.743 -1.279 42.646 1.00 16.79 92 ARG B N 1
ATOM 644 C CA . ARG A 1 92 ? 24.974 -0.846 44.019 1.00 21.21 92 ARG B CA 1
ATOM 645 C C . ARG A 1 92 ? 23.875 -1.166 45.037 1.00 28.54 92 ARG B C 1
ATOM 646 O O . ARG A 1 92 ? 24.119 -1.118 46.241 1.00 30.30 92 ARG B O 1
ATOM 654 N N . LEU A 1 93 ? 22.679 -1.508 44.569 1.00 18.71 93 LEU B N 1
ATOM 655 C CA . LEU A 1 93 ? 21.613 -1.890 45.488 1.00 19.36 93 LEU B CA 1
ATOM 656 C C . LEU A 1 93 ? 20.943 -3.160 44.984 1.00 18.80 93 LEU B C 1
ATOM 657 O O . LEU A 1 93 ? 19.740 -3.169 44.716 1.00 16.45 93 LEU B O 1
ATOM 662 N N . PRO A 1 94 ? 21.725 -4.244 44.848 1.00 22.16 94 PRO B N 1
ATOM 663 C CA . PRO A 1 94 ? 21.187 -5.442 44.185 1.00 16.51 94 PRO B CA 1
ATOM 664 C C . PRO A 1 94 ? 20.118 -6.148 45.010 1.00 22.21 94 PRO B C 1
ATOM 665 O O . PRO A 1 94 ? 19.250 -6.789 44.436 1.00 23.07 94 PRO B O 1
ATOM 669 N N . ALA A 1 95 ? 20.206 -6.054 46.332 1.00 22.15 95 ALA B N 1
ATOM 670 C CA . ALA A 1 95 ? 19.263 -6.732 47.216 1.00 24.18 95 ALA B CA 1
ATOM 671 C C . ALA A 1 95 ? 18.126 -5.850 47.747 1.00 23.12 95 ALA B C 1
ATOM 672 O O . ALA A 1 95 ? 17.322 -6.307 48.557 1.00 21.69 95 ALA B O 1
ATOM 674 N N . ALA A 1 96 ? 18.073 -4.588 47.324 1.00 18.98 96 ALA B N 1
ATOM 675 C CA . ALA A 1 96 ? 17.041 -3.665 47.812 1.00 19.09 96 ALA B CA 1
ATOM 676 C C . ALA A 1 96 ? 16.235 -3.033 46.665 1.00 16.02 96 ALA B C 1
ATOM 677 O O . ALA A 1 96 ? 16.374 -1.848 46.372 1.00 18.93 96 ALA B O 1
ATOM 679 N N . PRO A 1 97 ? 15.390 -3.831 46.010 1.00 14.18 97 PRO B N 1
ATOM 680 C CA . PRO A 1 97 ? 14.683 -3.363 44.812 1.00 13.14 97 PRO B CA 1
ATOM 681 C C . PRO A 1 97 ? 13.746 -2.179 45.072 1.00 11.80 97 PRO B C 1
ATOM 682 O O . PRO A 1 97 ? 13.647 -1.314 44.220 1.00 20.97 97 PRO B O 1
ATOM 686 N N . ALA A 1 98 ? 13.072 -2.133 46.211 1.00 15.38 98 ALA B N 1
ATOM 687 C CA . ALA A 1 98 ? 12.200 -1.001 46.528 1.00 16.34 98 ALA B CA 1
ATOM 688 C C . ALA A 1 98 ? 12.964 0.331 46.682 1.00 23.72 98 ALA B C 1
ATOM 689 O O . ALA A 1 98 ? 12.506 1.382 46.221 1.00 25.73 98 ALA B O 1
ATOM 691 N N . ALA A 1 99 ? 14.124 0.283 47.334 1.00 19.40 99 ALA B N 1
ATOM 692 C CA . ALA A 1 99 ? 14.982 1.464 47.454 1.00 21.59 99 ALA B CA 1
ATOM 693 C C . ALA A 1 99 ? 15.456 1.918 46.071 1.00 13.16 99 ALA B C 1
ATOM 694 O O . ALA A 1 99 ? 15.408 3.117 45.711 1.00 16.97 99 ALA B O 1
ATOM 696 N N . ARG A 1 100 ? 15.904 0.935 45.297 1.00 12.54 100 ARG B N 1
ATOM 697 C CA . ARG A 1 100 ? 16.321 1.169 43.920 1.00 19.25 100 ARG B CA 1
ATOM 698 C C . ARG A 1 100 ? 15.186 1.853 43.158 1.00 15.84 100 ARG B C 1
ATOM 699 O O . ARG A 1 100 ? 15.405 2.819 42.446 1.00 21.98 100 ARG B O 1
ATOM 707 N N . ALA A 1 101 ? 13.965 1.363 43.323 1.00 16.52 101 ALA B N 1
ATOM 708 C CA . ALA A 1 101 ? 12.827 1.932 42.612 1.00 15.61 101 ALA B CA 1
ATOM 709 C C . ALA A 1 101 ? 12.543 3.361 43.082 1.00 11.28 101 ALA B C 1
ATOM 710 O O . ALA A 1 101 ? 12.153 4.216 42.288 1.00 13.92 101 ALA B O 1
ATOM 712 N N . ALA A 1 102 ? 12.706 3.636 44.373 1.00 10.69 102 ALA B N 1
ATOM 713 C CA . ALA A 1 102 ? 12.460 5.010 44.831 1.00 12.91 102 ALA B CA 1
ATOM 714 C C . ALA A 1 102 ? 13.436 5.981 44.141 1.00 11.62 102 ALA B C 1
ATOM 715 O O . ALA A 1 102 ? 13.046 7.067 43.626 1.00 20.72 102 ALA B O 1
ATOM 717 N N . LEU A 1 103 ? 14.706 5.584 44.108 1.00 14.02 103 LEU B N 1
ATOM 718 C CA . LEU A 1 103 ? 15.707 6.445 43.460 1.00 14.04 103 LEU B CA 1
ATOM 719 C C . LEU A 1 103 ? 15.472 6.579 41.939 1.00 13.08 103 LEU B C 1
ATOM 720 O O . LEU A 1 103 ? 15.555 7.671 41.349 1.00 19.06 103 LEU B O 1
ATOM 725 N N . ASP A 1 104 ? 15.164 5.451 41.318 1.00 13.18 104 ASP B N 1
ATOM 726 C CA . ASP A 1 104 ? 14.936 5.364 39.873 1.00 8.44 104 ASP B CA 1
ATOM 727 C C . ASP A 1 104 ? 13.750 6.271 39.494 1.00 9.15 104 ASP B C 1
ATOM 728 O O . ASP A 1 104 ? 13.861 7.126 38.617 1.00 18.15 104 ASP B O 1
ATOM 733 N N . MET A 1 105 ? 12.632 6.139 40.200 1.00 14.22 105 MET B N 1
ATOM 734 C CA . MET A 1 105 ? 11.457 6.937 39.850 1.00 16.83 105 MET B CA 1
ATOM 735 C C . MET A 1 105 ? 11.720 8.418 40.131 1.00 15.96 105 MET B C 1
ATOM 736 O O . MET A 1 105 ? 11.256 9.285 39.381 1.00 19.36 105 MET B O 1
ATOM 741 N N . ALA A 1 106 ? 12.469 8.716 41.193 1.00 15.49 106 ALA B N 1
ATOM 742 C CA . ALA A 1 106 ? 12.798 10.122 41.428 1.00 17.84 106 ALA B CA 1
ATOM 743 C C . ALA A 1 106 ? 13.634 10.693 40.255 1.00 15.25 106 ALA B C 1
ATOM 744 O O . ALA A 1 106 ? 13.418 11.836 39.798 1.00 15.71 106 ALA B O 1
ATOM 746 N N . LEU A 1 107 ? 14.551 9.880 39.729 1.00 12.43 107 LEU B N 1
ATOM 747 C CA . LEU A 1 107 ? 15.397 10.334 38.621 1.00 8.44 107 LEU B CA 1
ATOM 748 C C . LEU A 1 107 ? 14.571 10.512 37.349 1.00 16.14 107 LEU B C 1
ATOM 749 O O . LEU A 1 107 ? 14.789 11.448 36.594 1.00 11.60 107 LEU B O 1
ATOM 754 N N . HIS A 1 108 ? 13.620 9.612 37.119 1.00 13.24 108 HIS B N 1
ATOM 755 C CA . HIS A 1 108 ? 12.754 9.729 35.950 1.00 17.45 108 HIS B CA 1
ATOM 756 C C . HIS A 1 108 ? 11.894 11.004 36.048 1.00 18.24 108 HIS B C 1
ATOM 757 O O . HIS A 1 108 ? 11.783 11.778 35.095 1.00 19.79 108 HIS B O 1
ATOM 764 N N . ASP A 1 109 ? 11.325 11.224 37.224 1.00 17.80 109 ASP B N 1
ATOM 765 C CA . ASP A 1 109 ? 10.574 12.434 37.521 1.00 20.81 109 ASP B CA 1
ATOM 766 C C . ASP A 1 109 ? 11.440 13.631 37.096 1.00 24.25 109 ASP B C 1
ATOM 767 O O . ASP A 1 109 ? 11.027 14.479 36.278 1.00 19.76 109 ASP B O 1
ATOM 772 N N . LEU A 1 110 ? 12.669 13.668 37.598 1.00 17.26 110 LEU B N 1
ATOM 773 C CA . LEU A 1 110 ? 13.553 14.773 37.224 1.00 21.43 110 LEU B CA 1
ATOM 774 C C . LEU A 1 110 ? 13.834 14.889 35.726 1.00 21.00 110 LEU B C 1
ATOM 775 O O . LEU A 1 110 ? 13.868 15.993 35.206 1.00 19.68 110 LEU B O 1
ATOM 780 N N . VAL A 1 111 ? 14.056 13.778 35.029 1.00 15.35 111 VAL B N 1
ATOM 781 C CA . VAL A 1 111 ? 14.413 13.887 33.610 1.00 22.40 111 VAL B CA 1
ATOM 782 C C . VAL A 1 111 ? 13.244 14.389 32.787 1.00 22.80 111 VAL B C 1
ATOM 783 O O . VAL A 1 111 ? 13.416 15.163 31.834 1.00 26.31 111 VAL B O 1
ATOM 787 N N . ALA A 1 112 ? 12.052 13.915 33.142 1.00 15.59 112 ALA B N 1
ATOM 788 C CA . ALA A 1 112 ? 10.860 14.341 32.446 1.00 19.71 112 ALA B CA 1
ATOM 789 C C . ALA A 1 112 ? 10.631 15.826 32.720 1.00 24.88 112 ALA B C 1
ATOM 790 O O . ALA A 1 112 ? 10.212 16.565 31.827 1.00 21.89 112 ALA B O 1
ATOM 792 N N . GLN A 1 113 ? 10.920 16.280 33.939 1.00 26.94 113 GLN B N 1
ATOM 793 C CA . GLN A 1 113 ? 10.855 17.728 34.174 1.00 30.65 113 GLN B CA 1
ATOM 794 C C . GLN A 1 113 ? 11.900 18.485 33.342 1.00 31.50 113 GLN B C 1
ATOM 795 O O . GLN A 1 113 ? 11.631 19.558 32.811 1.00 27.00 113 GLN B O 1
ATOM 801 N N . CYS A 1 114 ? 13.088 17.912 33.213 1.00 26.00 114 CYS B N 1
ATOM 802 C CA . CYS A 1 114 ? 14.121 18.537 32.403 1.00 33.52 114 CYS B CA 1
ATOM 803 C C . CYS A 1 114 ? 13.565 18.744 30.993 1.00 30.36 114 CYS B C 1
ATOM 804 O O . CYS A 1 114 ? 13.658 19.839 30.443 1.00 31.82 114 CYS B O 1
ATOM 807 N N . LEU A 1 115 ? 12.958 17.705 30.420 1.00 22.83 115 LEU B N 1
ATOM 808 C CA . LEU A 1 115 ? 12.436 17.824 29.055 1.00 24.31 115 LEU B CA 1
ATOM 809 C C . LEU A 1 115 ? 11.139 18.630 28.965 1.00 30.64 115 LEU B C 1
ATOM 810 O O . LEU A 1 115 ? 10.740 19.043 27.875 1.00 36.52 115 LEU B O 1
ATOM 815 N N . GLY A 1 116 ? 10.486 18.849 30.107 1.00 23.89 116 GLY B N 1
ATOM 816 C CA . GLY A 1 116 ? 9.293 19.676 30.163 1.00 19.59 116 GLY B CA 1
ATOM 817 C C . GLY A 1 116 ? 7.992 18.966 29.798 1.00 28.50 116 GLY B C 1
ATOM 818 O O . GLY A 1 116 ? 7.037 19.614 29.375 1.00 26.50 116 GLY B O 1
ATOM 819 N N . LEU A 1 117 ? 7.931 17.647 29.980 1.00 22.55 117 LEU B N 1
ATOM 820 C CA . LEU A 1 117 ? 6.708 16.894 29.662 1.00 26.13 117 LEU B CA 1
ATOM 821 C C . LEU A 1 117 ? 6.312 15.889 30.755 1.00 21.26 117 LEU B C 1
ATOM 822 O O . LEU A 1 117 ? 7.122 15.539 31.599 1.00 25.95 117 LEU B O 1
ATOM 827 N N . PRO A 1 118 ? 5.054 15.424 30.733 1.00 17.02 118 PRO B N 1
ATOM 828 C CA . PRO A 1 118 ? 4.683 14.280 31.574 1.00 16.51 118 PRO B CA 1
ATOM 829 C C . PRO A 1 118 ? 5.621 13.128 31.248 1.00 16.97 118 PRO B C 1
ATOM 830 O O . PRO A 1 118 ? 5.970 12.924 30.081 1.00 17.66 118 PRO B O 1
ATOM 834 N N . LEU A 1 119 ? 6.045 12.404 32.271 1.00 13.97 119 LEU B N 1
ATOM 835 C CA . LEU A 1 119 ? 6.962 11.280 32.090 1.00 15.55 119 LEU B CA 1
ATOM 836 C C . LEU A 1 119 ? 6.481 10.310 31.008 1.00 18.68 119 LEU B C 1
ATOM 837 O O . LEU A 1 119 ? 7.274 9.841 30.198 1.00 20.08 119 LEU B O 1
ATOM 842 N N . VAL A 1 120 ? 5.184 10.000 31.002 1.00 15.69 120 VAL B N 1
ATOM 843 C CA . VAL A 1 120 ? 4.671 9.021 30.056 1.00 13.79 120 VAL B CA 1
ATOM 844 C C . VAL A 1 120 ? 4.990 9.439 28.627 1.00 21.52 120 VAL B C 1
ATOM 845 O O . VAL A 1 120 ? 5.273 8.596 27.776 1.00 24.72 120 VAL B O 1
ATOM 849 N N . GLU A 1 121 ? 4.963 10.740 28.364 1.00 18.03 121 GLU B N 1
ATOM 850 C CA . GLU A 1 121 ? 5.227 11.229 27.008 1.00 15.05 121 GLU B CA 1
ATOM 851 C C . GLU A 1 121 ? 6.684 11.080 26.578 1.00 11.79 121 GLU B C 1
ATOM 852 O O . GLU A 1 121 ? 6.963 10.803 25.415 1.00 21.11 121 GLU B O 1
ATOM 858 N N . ILE A 1 122 ? 7.625 11.257 27.491 1.00 17.18 122 ILE B N 1
ATOM 859 C CA . ILE A 1 122 ? 9.002 11.029 27.089 1.00 18.86 122 ILE B CA 1
ATOM 860 C C . ILE A 1 122 ? 9.282 9.527 27.095 1.00 15.86 122 ILE B C 1
ATOM 861 O O . ILE A 1 122 ? 10.230 9.053 26.468 1.00 17.87 122 ILE B O 1
ATOM 866 N N . LEU A 1 123 ? 8.429 8.760 27.763 1.00 19.61 123 LEU B N 1
ATOM 867 C CA . LEU A 1 123 ? 8.579 7.315 27.687 1.00 13.01 123 LEU B CA 1
ATOM 868 C C . LEU A 1 123 ? 7.935 6.758 26.436 1.00 17.17 123 LEU B C 1
ATOM 869 O O . LEU A 1 123 ? 8.158 5.592 26.138 1.00 22.07 123 LEU B O 1
ATOM 874 N N . GLY A 1 124 ? 7.324 7.598 25.591 1.00 14.85 124 GLY B N 1
ATOM 875 C CA . GLY A 1 124 ? 6.508 7.043 24.525 1.00 16.39 124 GLY B CA 1
ATOM 876 C C . GLY A 1 124 ? 5.101 6.536 24.785 1.00 19.41 124 GLY B C 1
ATOM 877 O O . GLY A 1 124 ? 4.925 5.332 24.959 1.00 15.56 124 GLY B O 1
ATOM 878 N N . ARG A 1 125 ? 4.146 7.437 25.034 1.00 15.82 125 ARG B N 1
ATOM 879 C CA . ARG A 1 125 ? 2.784 7.008 25.371 1.00 21.59 125 ARG B CA 1
ATOM 880 C C . ARG A 1 125 ? 2.169 5.996 24.383 1.00 22.33 125 ARG B C 1
ATOM 881 O O . ARG A 1 125 ? 2.193 6.179 23.167 1.00 17.12 125 ARG B O 1
ATOM 889 N N . ALA A 1 126 ? 1.759 4.855 24.921 1.00 19.32 126 ALA B N 1
ATOM 890 C CA . ALA A 1 126 ? 0.900 3.903 24.238 1.00 15.65 126 ALA B CA 1
ATOM 891 C C . ALA A 1 126 ? -0.575 3.835 24.684 1.00 17.98 126 ALA B C 1
ATOM 892 O O . ALA A 1 126 ? -1.377 3.177 24.029 1.00 21.12 126 ALA B O 1
ATOM 894 N N . HIS A 1 127 ? -0.941 4.502 25.777 1.00 13.91 127 HIS B N 1
ATOM 895 C CA . HIS A 1 127 ? -2.320 4.417 26.282 1.00 20.75 127 HIS B CA 1
ATOM 896 C C . HIS A 1 127 ? -2.698 5.718 26.958 1.00 18.90 127 HIS B C 1
ATOM 897 O O . HIS A 1 127 ? -1.850 6.373 27.561 1.00 19.77 127 HIS B O 1
ATOM 904 N N . ASP A 1 128 ? -3.958 6.110 26.817 1.00 12.04 128 ASP B N 1
ATOM 905 C CA . ASP A 1 128 ? -4.495 7.250 27.553 1.00 18.94 128 ASP B CA 1
ATOM 906 C C . ASP A 1 128 ? -4.954 6.916 28.974 1.00 22.45 128 ASP B C 1
ATOM 907 O O . ASP A 1 128 ? -4.635 7.632 29.919 1.00 22.00 128 ASP B O 1
ATOM 912 N N . SER A 1 129 ? -5.686 5.814 29.125 1.00 23.47 129 SER B N 1
ATOM 913 C CA . SER A 1 129 ? -6.129 5.372 30.449 1.00 27.81 129 SER B CA 1
ATOM 914 C C . SER A 1 129 ? -6.439 3.885 30.459 1.00 25.34 129 SER B C 1
ATOM 915 O O . SER A 1 129 ? -6.611 3.275 29.406 1.00 23.41 129 SER B O 1
ATOM 918 N N . LEU A 1 130 ? -6.500 3.309 31.656 1.00 21.78 130 LEU B N 1
ATOM 919 C CA . LEU A 1 130 ? -6.987 1.947 31.831 1.00 18.76 130 LEU B CA 1
ATOM 920 C C . LEU A 1 130 ? -7.739 1.866 33.137 1.00 19.11 130 LEU B C 1
ATOM 921 O O . LEU A 1 130 ? -7.444 2.616 34.070 1.00 17.39 130 LEU B O 1
ATOM 926 N N . PRO A 1 131 ? -8.705 0.941 33.220 1.00 18.87 131 PRO B N 1
ATOM 927 C CA . PRO A 1 131 ? -9.379 0.736 34.504 1.00 19.91 131 PRO B CA 1
ATOM 928 C C . PRO A 1 131 ? -8.432 0.062 35.465 1.00 21.15 131 PRO B C 1
ATOM 929 O O . PRO A 1 131 ? -7.584 -0.724 35.035 1.00 19.22 131 PRO B O 1
ATOM 933 N N . THR A 1 132 ? -8.540 0.390 36.744 1.00 17.92 132 THR B N 1
ATOM 934 C CA . THR A 1 132 ? -7.832 -0.376 37.744 1.00 14.57 132 THR B CA 1
ATOM 935 C C . THR A 1 132 ? -8.801 -1.205 38.554 1.00 23.29 132 THR B C 1
ATOM 936 O O . THR A 1 132 ? -9.943 -0.817 38.785 1.00 23.62 132 THR B O 1
ATOM 940 N N . SER A 1 133 ? -8.332 -2.368 38.970 1.00 13.69 133 SER B N 1
ATOM 941 C CA . SER A 1 133 ? -9.035 -3.166 39.943 1.00 11.13 133 SER B CA 1
ATOM 942 C C . SER A 1 133 ? -8.861 -2.538 41.314 1.00 16.68 133 SER B C 1
ATOM 943 O O . SER A 1 133 ? -7.986 -1.681 41.517 1.00 13.87 133 SER B O 1
ATOM 946 N N . VAL A 1 134 ? -9.739 -2.925 42.233 1.00 10.14 134 VAL B N 1
ATOM 947 C CA . VAL A 1 134 ? -9.499 -2.736 43.662 1.00 17.21 134 VAL B CA 1
ATOM 948 C C . VAL A 1 134 ? -9.652 -4.099 44.309 1.00 16.86 134 VAL B C 1
ATOM 949 O O . VAL A 1 134 ? -10.316 -4.973 43.759 1.00 22.74 134 VAL B O 1
ATOM 953 N N . THR A 1 135 ? -9.050 -4.287 45.474 1.00 23.72 135 THR B N 1
ATOM 954 C CA . THR A 1 135 ? -8.941 -5.625 46.036 1.00 14.41 135 THR B CA 1
ATOM 955 C C . THR A 1 135 ? -9.961 -5.940 47.114 1.00 18.69 135 THR B C 1
ATOM 956 O O . THR A 1 135 ? -10.239 -5.124 47.981 1.00 23.58 135 THR B O 1
ATOM 960 N N . ILE A 1 136 ? -10.493 -7.150 47.060 1.00 16.75 136 ILE B N 1
ATOM 961 C CA . ILE A 1 136 ? -11.285 -7.691 48.151 1.00 22.60 136 ILE B CA 1
ATOM 962 C C . ILE A 1 136 ? -10.466 -8.820 48.763 1.00 23.73 136 ILE B C 1
ATOM 963 O O . ILE A 1 136 ? -10.114 -9.783 48.079 1.00 16.23 136 ILE B O 1
ATOM 968 N N . GLY A 1 137 ? -10.150 -8.692 50.048 1.00 26.26 137 GLY B N 1
ATOM 969 C CA . GLY A 1 137 ? -9.327 -9.670 50.732 1.00 23.40 137 GLY B CA 1
ATOM 970 C C . GLY A 1 137 ? -10.056 -10.983 50.972 1.00 22.39 137 GLY B C 1
ATOM 971 O O . GLY A 1 137 ? -11.189 -11.183 50.528 1.00 26.38 137 GLY B O 1
ATOM 972 N N . ILE A 1 138 ? -9.391 -11.896 51.663 1.00 21.61 138 ILE B N 1
ATOM 973 C CA . ILE A 1 138 ? -10.011 -13.162 52.014 1.00 25.12 138 ILE B CA 1
ATOM 974 C C . ILE A 1 138 ? -10.996 -12.910 53.143 1.00 29.97 138 ILE B C 1
ATOM 975 O O . ILE A 1 138 ? -10.640 -12.311 54.149 1.00 35.03 138 ILE B O 1
ATOM 980 N N . LYS A 1 139 ? -12.232 -13.369 52.980 1.00 32.10 139 LYS B N 1
ATOM 981 C CA . LYS A 1 139 ? -13.263 -13.150 53.989 1.00 29.17 139 LYS B CA 1
ATOM 982 C C . LYS A 1 139 ? -14.545 -13.839 53.556 1.00 33.51 139 LYS B C 1
ATOM 983 O O . LYS A 1 139 ? -14.661 -14.231 52.394 1.00 35.04 139 LYS B O 1
ATOM 989 N N . PRO A 1 140 ? -15.512 -13.993 54.489 1.00 30.70 140 PRO B N 1
ATOM 990 C CA . PRO A 1 140 ? -16.731 -14.776 54.237 1.00 28.71 140 PRO B CA 1
ATOM 991 C C . PRO A 1 140 ? -17.614 -14.161 53.147 1.00 31.32 140 PRO B C 1
ATOM 992 O O . PRO A 1 140 ? -17.410 -13.000 52.761 1.00 29.93 140 PRO B O 1
ATOM 996 N N . VAL A 1 141 ? -18.561 -14.946 52.638 1.00 32.18 141 VAL B N 1
ATOM 997 C CA . VAL A 1 141 ? -19.381 -14.529 51.506 1.00 36.01 141 VAL B CA 1
ATOM 998 C C . VAL A 1 141 ? -20.018 -13.150 51.692 1.00 38.35 141 VAL B C 1
ATOM 999 O O . VAL A 1 141 ? -19.931 -12.291 50.801 1.00 33.51 141 VAL B O 1
ATOM 1003 N N . GLU A 1 142 ? -20.648 -12.938 52.845 1.00 34.83 142 GLU B N 1
ATOM 1004 C CA . GLU A 1 142 ? -21.391 -11.701 53.082 1.00 32.54 142 GLU B CA 1
ATOM 1005 C C . GLU A 1 142 ? -20.512 -10.458 53.044 1.00 31.53 142 GLU B C 1
ATOM 1006 O O . GLU A 1 142 ? -20.817 -9.502 52.339 1.00 34.93 142 GLU B O 1
ATOM 1012 N N . GLU A 1 143 ? -19.426 -10.469 53.809 1.00 38.11 143 GLU B N 1
ATOM 1013 C CA . GLU A 1 143 ? -18.489 -9.350 53.815 1.00 37.99 143 GLU B CA 1
ATOM 1014 C C . GLU A 1 143 ? -17.918 -9.128 52.410 1.00 32.88 143 GLU B C 1
ATOM 1015 O O . GLU A 1 143 ? -17.700 -7.990 51.983 1.00 26.69 143 GLU B O 1
ATOM 1021 N N . THR A 1 144 ? -17.697 -10.221 51.6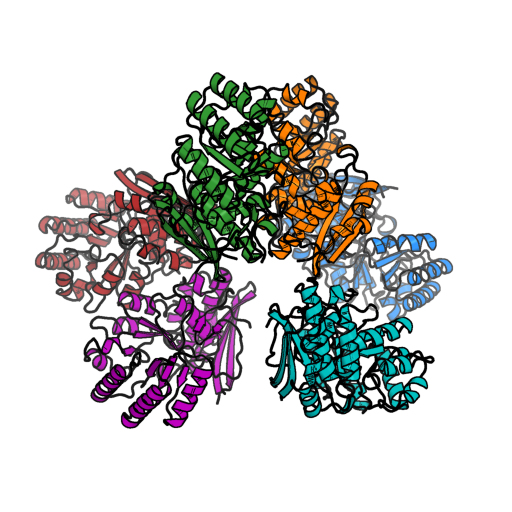88 1.00 36.28 144 THR B N 1
ATOM 1022 C CA . THR A 1 144 ? -17.205 -10.146 50.310 1.00 34.98 144 THR B CA 1
ATOM 1023 C C . THR A 1 144 ? -18.185 -9.374 49.418 1.00 29.74 144 THR B C 1
ATOM 1024 O O . THR A 1 144 ? -17.787 -8.465 48.682 1.00 24.59 144 THR B O 1
ATOM 1028 N N . LEU A 1 145 ? -19.465 -9.732 49.509 1.00 26.85 145 LEU B N 1
ATOM 1029 C CA . LEU A 1 145 ? -20.505 -9.119 48.694 1.00 25.55 145 LEU B CA 1
ATOM 1030 C C . LEU A 1 145 ? -20.679 -7.657 49.049 1.00 24.67 145 LEU B C 1
ATOM 1031 O O . LEU A 1 145 ? -20.835 -6.794 48.174 1.00 23.04 145 LEU B O 1
ATOM 1036 N N . ALA A 1 146 ? -20.666 -7.389 50.345 1.00 19.98 146 ALA B N 1
ATOM 1037 C CA . ALA A 1 146 ? -20.871 -6.036 50.841 1.00 29.67 146 ALA B CA 1
ATOM 1038 C C . ALA A 1 146 ? -19.736 -5.129 50.359 1.00 26.49 146 ALA B C 1
ATOM 1039 O O . ALA A 1 146 ? -19.959 -4.031 49.836 1.00 22.28 146 ALA B O 1
ATOM 1041 N N . GLU A 1 147 ? -18.511 -5.607 50.515 1.00 26.48 147 GLU B N 1
ATOM 1042 C CA . GLU A 1 147 ? -17.367 -4.843 50.051 1.00 24.02 147 GLU B CA 1
ATOM 1043 C C . GLU A 1 147 ? -17.439 -4.660 48.528 1.00 17.84 147 GLU B C 1
ATOM 1044 O O . GLU A 1 147 ? -17.107 -3.596 48.012 1.00 22.13 147 GLU B O 1
ATOM 1050 N N . ALA A 1 148 ? -17.890 -5.690 47.820 1.00 17.30 148 ALA B N 1
ATOM 1051 C CA . ALA A 1 148 ? -18.115 -5.577 46.374 1.00 19.92 148 ALA B CA 1
ATOM 1052 C C . ALA A 1 148 ? -19.092 -4.431 46.003 1.00 24.27 148 ALA B C 1
ATOM 1053 O O . ALA A 1 148 ? -18.804 -3.606 45.121 1.00 20.99 148 ALA B O 1
ATOM 1055 N N . ARG A 1 149 ? -20.236 -4.374 46.689 1.00 20.44 149 ARG B N 1
ATOM 1056 C CA . ARG A 1 149 ? -21.207 -3.289 46.485 1.00 30.66 149 ARG B CA 1
ATOM 1057 C C . ARG A 1 149 ? -20.582 -1.914 46.813 1.00 28.52 149 ARG B C 1
ATOM 1058 O O . ARG A 1 149 ? -20.788 -0.913 46.103 1.00 15.87 149 ARG B O 1
ATOM 1066 N N . GLU A 1 150 ? -19.793 -1.872 47.880 1.00 22.15 150 GLU B N 1
ATOM 1067 C CA . GLU A 1 150 ? -19.091 -0.636 48.227 1.00 21.94 150 GLU B CA 1
ATOM 1068 C C . GLU A 1 150 ? -18.131 -0.178 47.119 1.00 22.68 150 GLU B C 1
ATOM 1069 O O . GLU A 1 150 ? -18.121 0.994 46.763 1.00 19.04 150 GLU B O 1
ATOM 1075 N N . HIS A 1 151 ? -17.337 -1.091 46.563 1.00 19.71 151 HIS B N 1
ATOM 1076 C CA . HIS A 1 151 ? -16.432 -0.699 45.466 1.00 20.42 151 HIS B CA 1
ATOM 1077 C C . HIS A 1 151 ? -17.190 -0.295 44.208 1.00 20.13 151 HIS B C 1
ATOM 1078 O O . HIS A 1 151 ? -16.793 0.642 43.508 1.00 17.75 151 HIS B O 1
ATOM 1085 N N . LEU A 1 152 ? -18.271 -1.007 43.902 1.00 19.20 152 LEU B N 1
ATOM 1086 C CA . LEU A 1 152 ? -19.078 -0.608 42.748 1.00 22.07 152 LEU B CA 1
ATOM 1087 C C . LEU A 1 152 ? -19.589 0.830 42.947 1.00 27.37 152 LEU B C 1
ATOM 1088 O O . LEU A 1 152 ? -19.612 1.628 42.008 1.00 19.43 152 LEU B O 1
ATOM 1093 N N . ALA A 1 153 ? -20.003 1.170 44.166 1.00 15.64 153 ALA B N 1
ATOM 1094 C CA . ALA A 1 153 ? -20.548 2.526 44.366 1.00 27.44 153 ALA B CA 1
ATOM 1095 C C . ALA A 1 153 ? -19.499 3.645 44.204 1.00 25.26 153 ALA B C 1
ATOM 1096 O O . ALA A 1 153 ? -19.835 4.782 43.904 1.00 23.42 153 ALA B O 1
ATOM 1098 N N . LEU A 1 154 ? -18.224 3.316 44.371 1.00 18.82 154 LEU B N 1
ATOM 1099 C CA . LEU A 1 154 ? -17.177 4.303 44.122 1.00 20.19 154 LEU B CA 1
ATOM 1100 C C . LEU A 1 154 ? -16.762 4.362 42.642 1.00 19.26 154 LEU B C 1
ATOM 1101 O O . LEU A 1 154 ? -15.856 5.112 42.273 1.00 25.75 154 LEU B O 1
ATOM 1106 N N . GLY A 1 155 ? -17.416 3.563 41.804 1.00 17.02 155 GLY B N 1
ATOM 1107 C CA . GLY A 1 155 ? -17.190 3.621 40.370 1.00 16.80 155 GLY B CA 1
ATOM 1108 C C . GLY A 1 155 ? -16.223 2.598 39.784 1.00 23.29 155 GLY B C 1
ATOM 1109 O O . GLY A 1 155 ? -15.903 2.652 38.590 1.00 21.74 155 GLY B O 1
ATOM 1110 N N . PHE A 1 156 ? -15.766 1.648 40.592 1.00 28.02 156 PHE B N 1
ATOM 1111 C CA . PHE A 1 156 ? -14.904 0.582 40.063 1.00 21.21 156 PHE B CA 1
ATOM 1112 C C . PHE A 1 156 ? -15.664 -0.480 39.255 1.00 22.60 156 PHE B C 1
ATOM 1113 O O . PHE A 1 156 ? -16.780 -0.868 39.608 1.00 19.22 156 PHE B O 1
ATOM 1121 N N . ARG A 1 157 ? -15.118 -0.797 38.087 1.00 19.62 157 ARG B N 1
ATOM 1122 C CA . ARG A 1 157 ? -15.607 -1.850 37.180 1.00 21.64 157 ARG B CA 1
ATOM 1123 C C . ARG A 1 157 ? -14.830 -3.185 37.177 1.00 21.76 157 ARG B C 1
ATOM 1124 O O . ARG A 1 157 ? -15.102 -4.089 36.372 1.00 18.41 157 ARG B O 1
ATOM 1132 N N . VAL A 1 158 ? -13.807 -3.264 38.014 1.00 18.95 158 VAL B N 1
ATOM 1133 C CA . VAL A 1 158 ? -12.940 -4.432 38.082 1.00 14.87 158 VAL B CA 1
ATOM 1134 C C . VAL A 1 158 ? -12.627 -4.736 39.537 1.00 16.59 158 VAL B C 1
ATOM 1135 O O . VAL A 1 158 ? -12.230 -3.848 40.306 1.00 14.64 158 VAL B O 1
ATOM 1139 N N . LEU A 1 159 ? -12.821 -5.992 39.908 1.00 14.62 159 LEU B N 1
ATOM 1140 C CA . LEU A 1 159 ? -12.610 -6.454 41.270 1.00 18.13 159 LEU B CA 1
ATOM 1141 C C . LEU A 1 159 ? -11.524 -7.523 41.273 1.00 24.90 159 LEU B C 1
ATOM 1142 O O . LEU A 1 159 ? -11.560 -8.468 40.471 1.00 21.79 159 LEU B O 1
ATOM 1147 N N . LYS A 1 160 ? -10.548 -7.360 42.163 1.00 22.10 160 LYS B N 1
ATOM 1148 C CA . LYS A 1 160 ? -9.494 -8.358 42.344 1.00 18.06 160 LYS B CA 1
ATOM 1149 C C . LYS A 1 160 ? -9.770 -9.098 43.637 1.00 18.54 160 LYS B C 1
ATOM 1150 O O . LYS A 1 160 ? -9.729 -8.506 44.717 1.00 22.99 160 LYS B O 1
ATOM 1156 N N . VAL A 1 161 ? -10.064 -10.389 43.534 1.00 14.75 161 VAL B N 1
ATOM 1157 C CA . VAL A 1 161 ? -10.469 -11.160 44.714 1.00 19.47 161 VAL B CA 1
ATOM 1158 C C . VAL A 1 161 ? -9.388 -12.141 45.153 1.00 19.56 161 VAL B C 1
ATOM 1159 O O . VAL A 1 161 ? -8.959 -13.001 44.381 1.00 21.80 161 VAL B O 1
ATOM 1163 N N . LYS A 1 162 ? -8.933 -12.002 46.392 1.00 16.45 162 LYS B N 1
ATOM 1164 C CA . LYS A 1 162 ? -7.965 -12.947 46.937 1.00 19.41 162 LYS B CA 1
ATOM 1165 C C . LYS A 1 162 ? -8.648 -14.262 47.344 1.00 26.65 162 LYS B C 1
ATOM 1166 O O . LYS A 1 162 ? -9.721 -14.260 47.971 1.00 22.56 162 LYS B O 1
ATOM 1172 N N . LEU A 1 163 ? -7.994 -15.365 46.988 1.00 18.57 163 LEU B N 1
ATOM 1173 C CA . LEU A 1 163 ? -8.458 -16.731 47.237 1.00 23.37 163 LEU B CA 1
ATOM 1174 C C . LEU A 1 163 ? -7.540 -17.389 48.276 1.00 24.69 163 LEU B C 1
ATOM 1175 O O . LEU A 1 163 ? -6.349 -17.096 48.311 1.00 25.55 163 LEU B O 1
ATOM 1180 N N . CYS A 1 164 ? -8.085 -18.217 49.165 1.00 28.47 164 CYS B N 1
ATOM 1181 C CA . CYS A 1 164 ? -7.243 -18.840 50.195 1.00 26.43 164 CYS B CA 1
ATOM 1182 C C . CYS A 1 164 ? -6.775 -20.283 49.932 1.00 28.08 164 CYS B C 1
ATOM 1183 O O . CYS A 1 164 ? -5.941 -20.810 50.668 1.00 28.89 164 CYS B O 1
ATOM 1186 N N . GLY A 1 165 ? -7.256 -20.909 48.869 1.00 21.34 165 GLY B N 1
ATOM 1187 C CA . GLY A 1 165 ? -6.853 -22.276 48.601 1.00 29.18 165 GLY B CA 1
ATOM 1188 C C . GLY A 1 165 ? -7.794 -23.339 49.148 1.00 40.33 165 GLY B C 1
ATOM 1189 O O . GLY A 1 165 ? -7.603 -24.527 48.888 1.00 41.64 165 GLY B O 1
ATOM 1190 N N . ASP A 1 166 ? -8.815 -22.922 49.894 1.00 40.64 166 ASP B N 1
ATOM 1191 C CA . ASP A 1 166 ? -9.861 -23.848 50.322 1.00 35.23 166 ASP B CA 1
ATOM 1192 C C . ASP A 1 166 ? -10.939 -23.742 49.267 1.00 34.76 166 ASP B C 1
ATOM 1193 O O . ASP A 1 166 ? -11.669 -22.748 49.209 1.00 31.98 166 ASP B O 1
ATOM 1198 N N . GLU A 1 167 ? -11.072 -24.791 48.465 1.00 25.60 167 GLU B N 1
ATOM 1199 C CA . GLU A 1 167 ? -11.878 -24.707 47.258 1.00 27.77 167 GLU B CA 1
ATOM 1200 C C . GLU A 1 167 ? -13.357 -24.468 47.546 1.00 33.15 167 GLU B C 1
ATOM 1201 O O . GLU A 1 167 ? -14.013 -23.729 46.815 1.00 35.31 167 GLU B O 1
ATOM 1207 N N . GLU A 1 168 ? -13.887 -25.063 48.608 1.00 33.59 168 GLU B N 1
ATOM 1208 C CA . GLU A 1 168 ? -15.308 -24.874 48.895 1.00 36.84 168 GLU B CA 1
ATOM 1209 C C . GLU A 1 168 ? -15.639 -23.396 49.129 1.00 29.59 168 GLU B C 1
ATOM 1210 O O . GLU A 1 168 ? -16.542 -22.827 48.461 1.00 28.78 168 GLU B O 1
ATOM 1216 N N . GLN A 1 169 ? -14.901 -22.783 50.061 1.00 30.38 169 GLN B N 1
ATOM 1217 C CA . GLN A 1 169 ? -15.044 -21.356 50.344 1.00 29.59 169 GLN B CA 1
ATOM 1218 C C . GLN A 1 169 ? -14.772 -20.466 49.127 1.00 27.18 169 GLN B C 1
ATOM 1219 O O . GLN A 1 169 ? -15.568 -19.561 48.836 1.00 37.00 169 GLN B O 1
ATOM 1225 N N . ASP A 1 170 ? -13.656 -20.713 48.430 1.00 22.25 170 ASP B N 1
ATOM 1226 C CA . ASP A 1 170 ? -13.283 -19.919 47.241 1.00 13.98 170 ASP B CA 1
ATOM 1227 C C . ASP A 1 170 ? -14.386 -19.937 46.171 1.00 18.29 170 ASP B C 1
ATOM 1228 O O . ASP A 1 170 ? -14.852 -18.886 45.709 1.00 26.52 170 ASP B O 1
ATOM 1233 N N . PHE A 1 171 ? -14.788 -21.147 45.778 1.00 14.30 171 PHE B N 1
ATOM 1234 C CA . PHE A 1 171 ? -15.804 -21.347 44.750 1.00 29.19 171 PHE B CA 1
ATOM 1235 C C . PHE A 1 171 ? -17.164 -20.765 45.139 1.00 32.39 171 PHE B C 1
ATOM 1236 O O . PHE A 1 171 ? -17.849 -20.166 44.297 1.00 25.36 171 PHE B O 1
ATOM 1244 N N . GLU A 1 172 ? -17.568 -20.937 46.399 1.00 28.56 172 GLU B N 1
ATOM 1245 C CA . GLU A 1 172 ? -18.843 -20.338 46.792 1.00 35.71 172 GLU B CA 1
ATOM 1246 C C . GLU A 1 172 ? -18.767 -18.806 46.755 1.00 36.32 172 GLU B C 1
ATOM 1247 O O . GLU A 1 172 ? -19.686 -18.137 46.253 1.00 33.25 172 GLU B O 1
ATOM 1253 N N . ARG A 1 173 ? -17.667 -18.252 47.265 1.00 34.42 173 ARG B N 1
ATOM 1254 C CA . ARG A 1 173 ? -17.482 -16.804 47.196 1.00 31.59 173 ARG B CA 1
ATOM 1255 C C . ARG A 1 173 ? -17.597 -16.308 45.770 1.00 27.86 173 ARG B C 1
ATOM 1256 O O . ARG A 1 173 ? -18.314 -15.339 45.503 1.00 23.27 173 ARG B O 1
ATOM 1264 N N . LEU A 1 174 ? -16.901 -16.975 44.850 1.00 22.68 174 LEU B N 1
ATOM 1265 C CA . LEU A 1 174 ? -16.896 -16.508 43.463 1.00 22.02 174 LEU B CA 1
ATOM 1266 C C . LEU A 1 174 ? -18.265 -16.659 42.809 1.00 28.06 174 LEU B C 1
ATOM 1267 O O . LEU A 1 174 ? -18.659 -15.811 42.007 1.00 27.24 174 LEU B O 1
ATOM 1272 N N . ARG A 1 175 ? -18.994 -17.729 43.141 1.00 28.17 175 ARG B N 1
ATOM 1273 C CA . ARG A 1 175 ? -20.327 -17.910 42.559 1.00 26.18 175 ARG B CA 1
ATOM 1274 C C . ARG A 1 175 ? -21.309 -16.833 43.051 1.00 24.02 175 ARG B C 1
ATOM 1275 O O . ARG A 1 175 ? -22.047 -16.232 42.258 1.00 22.31 175 ARG B O 1
ATOM 1283 N N . ARG A 1 176 ? -21.313 -16.594 44.359 1.00 28.81 176 ARG B N 1
ATOM 1284 C CA . ARG A 1 176 ? -22.203 -15.586 44.933 1.00 25.98 176 ARG B CA 1
ATOM 1285 C C . ARG A 1 176 ? -21.837 -14.188 44.435 1.00 32.01 176 ARG B C 1
ATOM 1286 O O . ARG A 1 176 ? -22.708 -13.360 44.163 1.00 29.93 176 ARG B O 1
ATOM 1294 N N . LEU A 1 177 ? -20.542 -13.927 44.312 1.00 28.63 177 LEU B N 1
ATOM 1295 C CA . LEU A 1 177 ? -20.090 -12.635 43.827 1.00 19.82 177 LEU B CA 1
ATOM 1296 C C . LEU A 1 177 ? -20.519 -12.444 42.377 1.00 24.29 177 LEU B C 1
ATOM 1297 O O . LEU A 1 177 ? -20.983 -11.381 41.999 1.00 23.32 177 LEU B O 1
ATOM 1302 N N . HIS A 1 178 ? -20.340 -13.474 41.561 1.00 24.33 178 HIS B N 1
ATOM 1303 C CA . HIS A 1 178 ? -20.790 -13.409 40.181 1.00 31.20 178 HIS B CA 1
ATOM 1304 C C . HIS A 1 178 ? -22.283 -13.091 40.127 1.00 31.48 178 HIS B C 1
ATOM 1305 O O . HIS A 1 178 ? -22.710 -12.219 39.376 1.00 28.87 178 HIS B O 1
ATOM 1312 N N . GLU A 1 179 ? -23.075 -13.801 40.923 1.00 32.64 179 GLU B N 1
ATOM 1313 C CA . GLU A 1 179 ? -24.521 -13.586 40.884 1.00 35.98 179 GLU B CA 1
ATOM 1314 C C . GLU A 1 179 ? -24.877 -12.154 41.284 1.00 34.76 179 GLU B C 1
ATOM 1315 O O . GLU A 1 179 ? -25.645 -11.481 40.599 1.00 33.43 179 GLU B O 1
ATOM 1321 N N . THR A 1 180 ? -24.308 -11.698 42.397 1.00 32.76 180 THR B N 1
ATOM 1322 C CA . THR A 1 180 ? -24.520 -10.340 42.887 1.00 30.89 180 THR B CA 1
ATOM 1323 C C . THR A 1 180 ? -24.062 -9.238 41.921 1.00 33.44 180 THR B C 1
ATOM 1324 O O . THR A 1 180 ? -24.695 -8.188 41.845 1.00 32.67 180 THR B O 1
ATOM 1328 N N . LEU A 1 181 ? -22.956 -9.449 41.206 1.00 25.54 181 LEU B N 1
ATOM 1329 C CA . LEU A 1 181 ? -22.447 -8.392 40.347 1.00 21.11 181 LEU B CA 1
ATOM 1330 C C . LEU A 1 181 ? -23.394 -8.200 39.172 1.00 23.05 181 LEU B C 1
ATOM 1331 O O . LEU A 1 181 ? -23.588 -7.086 38.704 1.00 24.08 181 LEU B O 1
ATOM 1336 N N . ALA A 1 182 ? -23.969 -9.298 38.692 1.00 20.08 182 ALA B N 1
ATOM 1337 C CA . ALA A 1 182 ? -24.878 -9.226 37.562 1.00 28.88 182 ALA B CA 1
ATOM 1338 C C . ALA A 1 182 ? -24.292 -8.360 36.450 1.00 31.29 182 ALA B C 1
ATOM 1339 O O . ALA A 1 182 ? -24.946 -7.446 35.954 1.00 38.50 182 ALA B O 1
ATOM 1341 N N . GLY A 1 183 ? -23.049 -8.638 36.079 1.00 27.91 183 GLY B N 1
ATOM 1342 C CA . GLY A 1 183 ? -22.448 -8.007 34.924 1.00 21.91 183 GLY B CA 1
ATOM 1343 C C . GLY A 1 183 ? -21.852 -6.627 35.143 1.00 23.74 183 GLY B C 1
ATOM 1344 O O . GLY A 1 183 ? -21.233 -6.084 34.230 1.00 31.23 183 GLY B O 1
ATOM 1345 N N . ARG A 1 184 ? -22.004 -6.072 36.344 1.00 22.05 184 ARG B N 1
ATOM 1346 C CA . ARG A 1 184 ? -21.578 -4.693 36.619 1.00 27.19 184 ARG B CA 1
ATOM 1347 C C . ARG A 1 184 ? -20.062 -4.512 36.758 1.00 28.60 184 ARG B C 1
ATOM 1348 O O . ARG A 1 184 ? -19.557 -3.396 36.670 1.00 26.14 184 ARG B O 1
ATOM 1356 N N . ALA A 1 185 ? -19.336 -5.595 37.004 1.00 23.78 185 ALA B N 1
ATOM 1357 C CA . ALA A 1 185 ? -17.878 -5.510 37.035 1.00 20.14 185 ALA B CA 1
ATOM 1358 C C . ALA A 1 185 ? -17.255 -6.832 36.635 1.00 24.43 185 ALA B C 1
ATOM 1359 O O . ALA A 1 185 ? -17.846 -7.883 36.873 1.00 23.61 185 ALA B O 1
ATOM 1361 N N . VAL A 1 186 ? -16.074 -6.789 36.021 1.00 18.85 186 VAL B N 1
ATOM 1362 C CA . VAL A 1 186 ? -15.290 -8.013 35.859 1.00 26.18 186 VAL B CA 1
ATOM 1363 C C . VAL A 1 186 ? -14.480 -8.379 37.107 1.00 26.31 186 VAL B C 1
ATOM 1364 O O . VAL A 1 186 ? -14.153 -7.517 37.930 1.00 15.14 186 VAL B O 1
ATOM 1368 N N . VAL A 1 187 ? -14.179 -9.667 37.237 1.00 23.41 187 VAL B N 1
ATOM 1369 C CA . VAL A 1 187 ? -13.456 -10.198 38.381 1.00 21.47 187 VAL B CA 1
ATOM 1370 C C . VAL A 1 187 ? -12.164 -10.902 37.921 1.00 23.47 187 VAL B C 1
ATOM 1371 O O . VAL A 1 187 ? -12.183 -11.658 36.951 1.00 15.80 187 VAL B O 1
ATOM 1375 N N . ARG A 1 188 ? -11.049 -10.633 38.608 1.00 18.09 188 ARG B N 1
ATOM 1376 C CA . ARG A 1 188 ? -9.810 -11.397 38.440 1.00 16.06 188 ARG B CA 1
ATOM 1377 C C . ARG A 1 188 ? -9.471 -11.979 39.806 1.00 21.48 188 ARG B C 1
ATOM 1378 O O . ARG A 1 188 ? -9.887 -11.417 40.823 1.00 19.61 188 ARG B O 1
ATOM 1386 N N . VAL A 1 189 ? -8.751 -13.102 39.851 1.00 13.04 189 VAL B N 1
ATOM 1387 C CA . VAL A 1 189 ? -8.504 -13.754 41.141 1.00 15.61 189 VAL B CA 1
ATOM 1388 C C . VAL A 1 189 ? -7.023 -13.961 41.473 1.00 17.27 189 VAL B C 1
ATOM 1389 O O . VAL A 1 189 ? -6.184 -14.108 40.579 1.00 19.74 189 VAL B O 1
ATOM 1393 N N . ASP A 1 190 ? -6.716 -13.966 42.765 1.00 15.52 190 ASP B N 1
ATOM 1394 C CA . ASP A 1 190 ? -5.333 -14.079 43.224 1.00 15.82 190 ASP B CA 1
ATOM 1395 C C . ASP A 1 190 ? -5.198 -15.048 44.394 1.00 22.60 190 ASP B C 1
ATOM 1396 O O . ASP A 1 190 ? -5.304 -14.644 45.550 1.00 24.22 190 ASP B O 1
ATOM 1401 N N . PRO A 1 191 ? -5.021 -16.342 44.100 1.00 24.83 191 PRO B N 1
ATOM 1402 C CA . PRO A 1 191 ? -4.813 -17.333 45.166 1.00 25.65 191 PRO B CA 1
ATOM 1403 C C . PRO A 1 191 ? -3.448 -17.217 45.882 1.00 26.16 191 PRO B C 1
ATOM 1404 O O . PRO A 1 191 ? -3.250 -17.808 46.947 1.00 19.79 191 PRO B O 1
ATOM 1408 N N . ASN A 1 192 ? -2.514 -16.490 45.282 1.00 22.82 192 ASN B N 1
ATOM 1409 C CA . ASN A 1 192 ? -1.165 -16.321 45.832 1.00 23.46 192 ASN B CA 1
ATOM 1410 C C . ASN A 1 192 ? -0.532 -17.601 46.395 1.00 19.95 192 ASN B C 1
ATOM 1411 O O . ASN A 1 192 ? -0.232 -17.676 47.584 1.00 15.14 192 ASN B O 1
ATOM 1416 N N . GLN A 1 193 ? -0.299 -18.577 45.523 1.00 15.92 193 GLN B N 1
ATOM 1417 C CA . GLN A 1 193 ? 0.543 -19.738 45.846 1.00 21.15 193 GLN B CA 1
ATOM 1418 C C . GLN A 1 193 ? -0.191 -20.877 46.561 1.00 20.26 193 GLN B C 1
ATOM 1419 O O . GLN A 1 193 ? 0.390 -21.920 46.821 1.00 23.60 193 GLN B O 1
ATOM 1425 N N . SER A 1 194 ? -1.470 -20.676 46.850 1.00 14.67 194 SER B N 1
ATOM 1426 C CA . SER A 1 194 ? -2.203 -21.573 47.735 1.00 19.41 194 SER B CA 1
ATOM 1427 C C . SER A 1 194 ? -2.893 -22.762 47.066 1.00 22.68 194 SER B C 1
ATOM 1428 O O . SER A 1 194 ? -3.570 -23.524 47.738 1.00 23.68 194 SER B O 1
ATOM 1431 N N . TYR A 1 195 ? -2.749 -22.927 45.758 1.00 22.01 195 TYR B N 1
ATOM 1432 C CA . TYR A 1 195 ? -3.449 -24.023 45.085 1.00 15.31 195 TYR B CA 1
ATOM 1433 C C . TYR A 1 195 ? -2.502 -25.161 44.725 1.00 15.51 195 TYR B C 1
ATOM 1434 O O . TYR A 1 195 ? -1.319 -24.934 44.479 1.00 19.93 195 TYR B O 1
ATOM 1443 N N . ASP A 1 196 ? -3.019 -26.384 44.724 1.00 19.18 196 ASP B N 1
ATOM 1444 C CA . ASP A 1 196 ? -2.285 -27.499 44.145 1.00 24.37 196 ASP B CA 1
ATOM 1445 C C . ASP A 1 196 ? -2.784 -27.732 42.726 1.00 16.47 196 ASP B C 1
ATOM 1446 O O . ASP A 1 196 ? -3.691 -27.040 42.262 1.00 17.74 196 ASP B O 1
ATOM 1451 N N . ARG A 1 197 ? -2.194 -28.708 42.047 1.00 10.22 197 ARG B N 1
ATOM 1452 C CA . ARG A 1 197 ? -2.398 -28.894 40.611 1.00 17.14 197 ARG B CA 1
ATOM 1453 C C . ARG A 1 197 ? -3.852 -29.224 40.217 1.00 20.01 197 ARG B C 1
ATOM 1454 O O . ARG A 1 197 ? -4.460 -28.543 39.359 1.00 23.86 197 ARG B O 1
ATOM 1462 N N . ASP A 1 198 ? -4.425 -30.241 40.862 1.00 22.89 198 ASP B N 1
ATOM 1463 C CA . ASP A 1 198 ? -5.820 -30.617 40.590 1.00 26.87 198 ASP B CA 1
ATOM 1464 C C . ASP A 1 198 ? -6.801 -29.490 40.941 1.00 28.90 198 ASP B C 1
ATOM 1465 O O . ASP A 1 198 ? -7.731 -29.150 40.168 1.00 35.59 198 ASP B O 1
ATOM 1470 N N . GLY A 1 199 ? -6.596 -28.935 42.129 1.00 20.43 199 GLY B N 1
ATOM 1471 C CA . GLY A 1 199 ? -7.403 -27.822 42.592 1.00 26.82 199 GLY B CA 1
ATOM 1472 C C . GLY A 1 199 ? -7.388 -26.722 41.554 1.00 25.38 199 GLY B C 1
ATOM 1473 O O . GLY A 1 199 ? -8.441 -26.192 41.203 1.00 22.92 199 GLY B O 1
ATOM 1474 N N . LEU A 1 200 ? -6.197 -26.390 41.046 1.00 23.43 200 LEU B N 1
ATOM 1475 C CA . LEU A 1 200 ? -6.104 -25.379 39.995 1.00 18.53 200 LEU B CA 1
ATOM 1476 C C . LEU A 1 200 ? -6.906 -25.763 38.759 1.00 20.64 200 LEU B C 1
ATOM 1477 O O . LEU A 1 200 ? -7.569 -24.907 38.175 1.00 20.48 200 LEU B O 1
ATOM 1482 N N . LEU A 1 201 ? -6.853 -27.028 38.334 1.00 19.06 201 LEU B N 1
ATOM 1483 C CA . LEU A 1 201 ? -7.751 -27.392 37.224 1.00 23.33 201 LEU B CA 1
ATOM 1484 C C . LEU A 1 201 ? -9.238 -27.085 37.512 1.00 21.54 201 LEU B C 1
ATOM 1485 O O . LEU A 1 201 ? -9.964 -26.519 36.652 1.00 26.38 201 LEU B O 1
ATOM 1490 N N . ARG A 1 202 ? -9.693 -27.414 38.723 1.00 15.86 202 ARG B N 1
ATOM 1491 C CA . ARG A 1 202 ? -11.100 -27.086 39.075 1.00 20.68 202 ARG B CA 1
ATOM 1492 C C . ARG A 1 202 ? -11.388 -25.570 39.069 1.00 26.53 202 ARG B C 1
ATOM 1493 O O . ARG A 1 202 ? -12.425 -25.089 38.552 1.00 27.59 202 ARG B O 1
ATOM 1501 N N . LEU A 1 203 ? -10.454 -24.816 39.639 1.00 26.47 203 LEU B N 1
ATOM 1502 C CA . LEU A 1 203 ? -10.557 -23.368 39.635 1.00 22.00 203 LEU B CA 1
ATOM 1503 C C . LEU A 1 203 ? -10.662 -22.865 38.205 1.00 22.16 203 LEU B C 1
ATOM 1504 O O . LEU A 1 203 ? -11.517 -22.062 37.919 1.00 23.35 203 LEU B O 1
ATOM 1509 N N . ASP A 1 204 ? -9.819 -23.351 37.299 1.00 23.41 204 ASP B N 1
ATOM 1510 C CA . ASP A 1 204 ? -9.859 -22.870 35.916 1.00 22.33 204 ASP B CA 1
ATOM 1511 C C . ASP A 1 204 ? -11.181 -23.174 35.234 1.00 30.73 204 ASP B C 1
ATOM 1512 O O . ASP A 1 204 ? -11.705 -22.331 34.473 1.00 25.54 204 ASP B O 1
ATOM 1517 N N . ARG A 1 205 ? -11.713 -24.375 35.473 1.00 30.88 205 ARG B N 1
ATOM 1518 C CA . ARG A 1 205 ? -13.056 -24.661 34.943 1.00 37.05 205 ARG B CA 1
ATOM 1519 C C . ARG A 1 205 ? -14.075 -23.630 35.456 1.00 32.68 205 ARG B C 1
ATOM 1520 O O . ARG A 1 205 ? -14.815 -23.016 34.665 1.00 35.13 205 ARG B O 1
ATOM 1528 N N . LEU A 1 206 ? -14.096 -23.417 36.772 1.00 23.79 206 LEU B N 1
ATOM 1529 C CA . LEU A 1 206 ? -15.022 -22.433 37.330 1.00 19.51 206 LEU B CA 1
ATOM 1530 C C . LEU A 1 206 ? -14.804 -21.031 36.736 1.00 24.94 206 LEU B C 1
ATOM 1531 O O . LEU A 1 206 ? -15.746 -20.291 36.485 1.00 29.96 206 LEU B O 1
ATOM 1536 N N . VAL A 1 207 ? -13.546 -20.691 36.493 1.00 27.48 207 VAL B N 1
ATOM 1537 C CA . VAL A 1 207 ? -13.166 -19.383 36.014 1.00 26.42 207 VAL B CA 1
ATOM 1538 C C . VAL A 1 207 ? -13.693 -19.191 34.597 1.00 31.93 207 VAL B C 1
ATOM 1539 O O . VAL A 1 207 ? -14.139 -18.099 34.230 1.00 30.87 207 VAL B O 1
ATOM 1543 N N . GLN A 1 208 ? -13.664 -20.255 33.803 1.00 30.56 208 GLN B N 1
ATOM 1544 C CA . GLN A 1 208 ? -14.229 -20.160 32.464 1.00 33.13 208 GLN B CA 1
ATOM 1545 C C . GLN A 1 208 ? -15.746 -20.020 32.566 1.00 28.64 208 GLN B C 1
ATOM 1546 O O . GLN A 1 208 ? -16.366 -19.232 31.835 1.00 27.24 208 GLN B O 1
ATOM 1552 N N . GLU A 1 209 ? -16.339 -20.766 33.492 1.00 27.16 209 GLU B N 1
ATOM 1553 C CA . GLU A 1 209 ? -17.789 -20.724 33.649 1.00 29.45 209 GLU B CA 1
ATOM 1554 C C . GLU A 1 209 ? -18.269 -19.298 33.933 1.00 37.91 209 GLU B C 1
ATOM 1555 O O . GLU A 1 209 ? -19.220 -18.820 33.311 1.00 31.37 209 GLU B O 1
ATOM 1561 N N . LEU A 1 210 ? -17.575 -18.617 34.845 1.00 37.77 210 LEU B N 1
ATOM 1562 C CA . LEU A 1 210 ? -18.004 -17.320 35.359 1.00 33.31 210 LEU B CA 1
ATOM 1563 C C . LEU A 1 210 ? -17.436 -16.104 34.624 1.00 26.89 210 LEU B C 1
ATOM 1564 O O . LEU A 1 210 ? -17.660 -14.974 35.047 1.00 35.40 210 LEU B O 1
ATOM 1569 N N . GLY A 1 211 ? -16.681 -16.324 33.555 1.00 22.72 211 GLY B N 1
ATOM 1570 C CA . GLY A 1 211 ? -16.088 -15.220 32.811 1.00 14.39 211 GLY B CA 1
ATOM 1571 C C . GLY A 1 211 ? -15.047 -14.411 33.581 1.00 19.79 211 GLY B C 1
ATOM 1572 O O . GLY A 1 211 ? -14.777 -13.243 33.257 1.00 26.97 211 GLY B O 1
ATOM 1573 N N . ILE A 1 212 ? -14.456 -15.027 34.602 1.00 19.55 212 ILE B N 1
ATOM 1574 C CA . ILE A 1 212 ? -13.334 -14.423 35.330 1.00 17.98 212 ILE B CA 1
ATOM 1575 C C . ILE A 1 212 ? -12.127 -14.244 34.393 1.00 17.19 212 ILE B C 1
ATOM 1576 O O . ILE A 1 212 ? -11.806 -15.140 33.647 1.00 23.31 212 ILE B O 1
ATOM 1581 N N . GLU A 1 213 ? -11.472 -13.085 34.448 1.00 14.88 213 GLU B N 1
ATOM 1582 C CA . GLU A 1 213 ? -10.442 -12.691 33.476 1.00 21.65 213 GLU B CA 1
ATOM 1583 C C . GLU A 1 213 ? -9.206 -13.591 33.441 1.00 21.02 213 GLU B C 1
ATOM 1584 O O . GLU A 1 213 ? -8.763 -13.983 32.372 1.00 23.20 213 GLU B O 1
ATOM 1590 N N . PHE A 1 214 ? -8.673 -13.923 34.615 1.00 17.28 214 PHE B N 1
ATOM 1591 C CA . PHE A 1 214 ? -7.469 -14.740 34.747 1.00 16.51 214 PHE B CA 1
ATOM 1592 C C . PHE A 1 214 ? -7.168 -15.039 36.199 1.00 18.15 214 PHE B C 1
ATOM 1593 O O . PHE A 1 214 ? -7.795 -14.488 37.099 1.00 16.14 214 PHE B O 1
ATOM 1601 N N . ILE A 1 215 ? -6.223 -15.946 36.400 1.00 16.67 215 ILE B N 1
ATOM 1602 C CA . ILE A 1 215 ? -5.830 -16.413 37.717 1.00 13.43 215 ILE B CA 1
ATOM 1603 C C . ILE A 1 215 ? -4.383 -16.017 37.944 1.00 14.53 215 ILE B C 1
ATOM 1604 O O . ILE A 1 215 ? -3.495 -16.391 37.173 1.00 18.42 215 ILE B O 1
ATOM 1609 N N . GLU A 1 216 ? -4.140 -15.255 38.996 1.00 13.02 216 GLU B N 1
ATOM 1610 C CA . GLU A 1 216 ? -2.783 -14.823 39.280 1.00 17.40 216 GLU B CA 1
ATOM 1611 C C . GLU A 1 216 ? -2.086 -15.773 40.253 1.00 18.55 216 GLU B C 1
ATOM 1612 O O . GLU A 1 216 ? -2.625 -16.089 41.319 1.00 16.33 216 GLU B O 1
ATOM 1618 N N . GLN A 1 217 ? -0.902 -16.242 39.860 1.00 16.58 217 GLN B N 1
ATOM 1619 C CA . GLN A 1 217 ? 0.012 -16.990 40.735 1.00 12.64 217 GLN B CA 1
ATOM 1620 C C . GLN A 1 217 ? -0.651 -18.074 41.584 1.00 15.61 217 GLN B C 1
ATOM 1621 O O . GLN A 1 217 ? -0.615 -18.006 42.812 1.00 19.31 217 GLN B O 1
ATOM 1627 N N . PRO A 1 218 ? -1.254 -19.083 40.938 1.00 16.38 218 PRO B N 1
ATOM 1628 C CA . PRO A 1 218 ? -1.932 -20.140 41.705 1.00 16.77 218 PRO B CA 1
ATOM 1629 C C . PRO A 1 218 ? -0.950 -21.006 42.481 1.00 17.65 218 PRO B C 1
ATOM 1630 O O . PRO A 1 218 ? -1.316 -21.594 43.491 1.00 12.40 218 PRO B O 1
ATOM 1634 N N . PHE A 1 219 ? 0.289 -21.075 42.010 1.00 14.64 219 PHE B N 1
ATOM 1635 C CA . PHE A 1 219 ? 1.237 -22.065 42.507 1.00 18.42 219 PHE B CA 1
ATOM 1636 C C . PHE A 1 219 ? 2.394 -21.370 43.205 1.00 18.94 219 PHE B C 1
ATOM 1637 O O . PHE A 1 219 ? 2.655 -20.194 42.956 1.00 15.18 219 PHE B O 1
ATOM 1645 N N . PRO A 1 220 ? 3.091 -22.100 44.088 1.00 14.78 220 PRO B N 1
ATOM 1646 C CA . PRO A 1 220 ? 4.272 -21.541 44.756 1.00 12.39 220 PRO B CA 1
ATOM 1647 C C . PRO A 1 220 ? 5.244 -20.942 43.746 1.00 19.49 220 PRO B C 1
ATOM 1648 O O . PRO A 1 220 ? 5.409 -21.471 42.637 1.00 21.61 220 PRO B O 1
ATOM 1652 N N . ALA A 1 221 ? 5.877 -19.843 44.143 1.00 13.09 221 ALA B N 1
ATOM 1653 C CA . ALA A 1 221 ? 6.833 -19.115 43.303 1.00 17.26 221 ALA B CA 1
ATOM 1654 C C . ALA A 1 221 ? 7.901 -20.013 42.649 1.00 17.20 221 ALA B C 1
ATOM 1655 O O . ALA A 1 221 ? 8.249 -19.828 41.479 1.00 17.25 221 ALA B O 1
ATOM 1657 N N . GLY A 1 222 ? 8.422 -20.986 43.390 1.00 18.69 222 GLY B N 1
ATOM 1658 C CA . GLY A 1 222 ? 9.469 -21.854 42.852 1.00 13.44 222 GLY B CA 1
ATOM 1659 C C . GLY A 1 222 ? 8.940 -23.055 42.063 1.00 21.72 222 GLY B C 1
ATOM 1660 O O . GLY A 1 222 ? 9.704 -23.936 41.653 1.00 20.38 222 GLY B O 1
ATOM 1661 N N . ARG A 1 223 ? 7.624 -23.089 41.901 1.00 18.96 223 ARG B N 1
ATOM 1662 C CA . ARG A 1 223 ? 6.868 -24.139 41.190 1.00 22.69 223 ARG B CA 1
ATOM 1663 C C . ARG A 1 223 ? 6.504 -23.938 39.702 1.00 18.08 223 ARG B C 1
ATOM 1664 O O . ARG A 1 223 ? 5.417 -24.377 39.293 1.00 17.39 223 ARG B O 1
ATOM 1672 N N . THR A 1 224 ? 7.177 -23.033 39.004 1.00 16.86 224 THR B N 1
ATOM 1673 C CA . THR A 1 224 ? 6.835 -22.768 37.598 1.00 23.87 224 THR B CA 1
ATOM 1674 C C . THR A 1 224 ? 6.844 -24.011 36.670 1.00 25.85 224 THR B C 1
ATOM 1675 O O . THR A 1 224 ? 6.208 -23.996 35.597 1.00 20.92 224 THR B O 1
ATOM 1679 N N . ASP A 1 225 ? 7.526 -25.085 37.070 1.00 13.87 225 ASP B N 1
ATOM 1680 C CA . ASP A 1 225 ? 7.365 -26.342 36.331 1.00 10.85 225 ASP B CA 1
ATOM 1681 C C . ASP A 1 225 ? 5.906 -26.845 36.372 1.00 17.66 225 ASP B C 1
ATOM 1682 O O . ASP A 1 225 ? 5.375 -27.386 35.379 1.00 15.48 225 ASP B O 1
ATOM 1687 N N . TRP A 1 226 ? 5.248 -26.639 37.513 1.00 12.51 226 TRP B N 1
ATOM 1688 C CA . TRP A 1 226 ? 3.814 -26.930 37.605 1.00 14.37 226 TRP B CA 1
ATOM 1689 C C . TRP A 1 226 ? 3.006 -26.119 36.565 1.00 18.70 226 TRP B C 1
ATOM 1690 O O . TRP A 1 226 ? 2.048 -26.619 35.982 1.00 16.11 226 TRP B O 1
ATOM 1701 N N . LEU A 1 227 ? 3.384 -24.866 36.331 1.00 21.56 227 LEU B N 1
ATOM 1702 C CA . LEU A 1 227 ? 2.702 -24.083 35.299 1.00 15.83 227 LEU B CA 1
ATOM 1703 C C . LEU A 1 227 ? 2.978 -24.668 33.925 1.00 15.52 227 LEU B C 1
ATOM 1704 O O . LEU A 1 227 ? 2.062 -24.839 33.128 1.00 18.36 227 LEU B O 1
ATOM 1709 N N . ARG A 1 228 ? 4.246 -24.956 33.638 1.00 13.96 228 ARG B N 1
ATOM 1710 C CA . ARG A 1 228 ? 4.584 -25.427 32.299 1.00 17.74 228 ARG B CA 1
ATOM 1711 C C . ARG A 1 228 ? 3.905 -26.747 31.991 1.00 22.21 228 ARG B C 1
ATOM 1712 O O . ARG A 1 228 ? 3.674 -27.045 30.824 1.00 22.46 228 ARG B O 1
ATOM 1720 N N . ALA A 1 229 ? 3.569 -27.522 33.031 1.00 18.12 229 ALA B N 1
ATOM 1721 C CA . ALA A 1 229 ? 2.884 -28.796 32.817 1.00 22.14 229 ALA B CA 1
ATOM 1722 C C . ALA A 1 229 ? 1.432 -28.658 32.330 1.00 22.05 229 ALA B C 1
ATOM 1723 O O . ALA A 1 229 ? 0.844 -29.625 31.842 1.00 20.49 229 ALA B O 1
ATOM 1725 N N . LEU A 1 230 ? 0.859 -27.466 32.480 1.00 23.54 230 LEU B N 1
ATOM 1726 C CA . LEU A 1 230 ? -0.525 -27.194 32.081 1.00 22.95 230 LEU B CA 1
ATOM 1727 C C . LEU A 1 230 ? -0.705 -27.010 30.568 1.00 17.76 230 LEU B C 1
ATOM 1728 O O . LEU A 1 230 ? 0.215 -26.599 29.870 1.00 12.23 230 LEU B O 1
ATOM 1733 N N . PRO A 1 231 ? -1.916 -27.280 30.061 1.00 20.46 231 PRO B N 1
ATOM 1734 C CA . PRO A 1 231 ? -2.219 -26.973 28.656 1.00 18.24 231 PRO B CA 1
ATOM 1735 C C . PRO A 1 231 ? -1.980 -25.479 28.340 1.00 16.81 231 PRO B C 1
ATOM 1736 O O . PRO A 1 231 ? -2.216 -24.630 29.203 1.00 12.29 231 PRO B O 1
ATOM 1740 N N . LYS A 1 232 ? -1.544 -25.167 27.119 1.00 17.81 232 LYS B N 1
ATOM 1741 C CA . LYS A 1 232 ? -1.251 -23.780 26.736 1.00 22.88 232 LYS B CA 1
ATOM 1742 C C . LYS A 1 232 ? -2.452 -22.851 26.923 1.00 24.83 232 LYS B C 1
ATOM 1743 O O . LYS A 1 232 ? -2.296 -21.673 27.273 1.00 26.79 232 LYS B O 1
ATOM 1749 N N . ALA A 1 233 ? -3.654 -23.375 26.715 1.00 17.64 233 ALA B N 1
ATOM 1750 C CA . ALA A 1 233 ? -4.828 -22.507 26.771 1.00 22.31 233 ALA B CA 1
ATOM 1751 C C . ALA A 1 233 ? -5.076 -22.062 28.199 1.00 19.96 233 ALA B C 1
ATOM 1752 O O . ALA A 1 233 ? -5.570 -20.964 28.443 1.00 22.79 233 ALA B O 1
ATOM 1754 N N . ILE A 1 234 ? -4.717 -22.916 29.146 1.00 18.03 234 ILE B N 1
ATOM 1755 C CA . ILE A 1 234 ? -4.856 -22.560 30.543 1.00 13.48 234 ILE B CA 1
ATOM 1756 C C . ILE A 1 234 ? -3.759 -21.600 30.944 1.00 19.14 234 ILE B C 1
ATOM 1757 O O . ILE A 1 234 ? -4.023 -20.588 31.600 1.00 18.21 234 ILE B O 1
ATOM 1762 N N . ARG A 1 235 ? -2.533 -21.904 30.518 1.00 13.17 235 ARG B N 1
ATOM 1763 C CA . ARG A 1 235 ? -1.393 -21.063 30.834 1.00 17.37 235 ARG B CA 1
ATOM 1764 C C . ARG A 1 235 ? -1.657 -19.633 30.378 1.00 18.32 235 ARG B C 1
ATOM 1765 O O . ARG A 1 235 ? -1.249 -18.686 31.055 1.00 13.01 235 ARG B O 1
ATOM 1773 N N . ARG A 1 236 ? -2.319 -19.474 29.225 1.00 14.40 236 ARG B N 1
ATOM 1774 C CA . ARG A 1 236 ? -2.592 -18.134 28.689 1.00 19.04 236 ARG B CA 1
ATOM 1775 C C . ARG A 1 236 ? -3.421 -17.281 29.644 1.00 21.45 236 ARG B C 1
ATOM 1776 O O . ARG A 1 236 ? -3.298 -16.061 29.653 1.00 25.87 236 ARG B O 1
ATOM 1784 N N . ARG A 1 237 ? -4.253 -17.947 30.443 1.00 16.84 237 ARG B N 1
ATOM 1785 C CA . ARG A 1 237 ? -5.128 -17.318 31.437 1.00 17.99 237 ARG B CA 1
ATOM 1786 C C . ARG A 1 237 ? -4.467 -17.188 32.814 1.00 14.73 237 ARG B C 1
ATOM 1787 O O . ARG A 1 237 ? -5.147 -16.955 33.807 1.00 15.07 237 ARG B O 1
ATOM 1795 N N . ILE A 1 238 ? -3.177 -17.482 32.908 1.00 15.29 238 ILE B N 1
ATOM 1796 C CA . ILE A 1 238 ? -2.492 -17.328 34.188 1.00 13.49 238 ILE B CA 1
ATOM 1797 C C . ILE A 1 238 ? -1.459 -16.217 34.155 1.00 16.97 238 ILE B C 1
ATOM 1798 O O . ILE A 1 238 ? -0.762 -16.035 33.156 1.00 16.15 238 ILE B O 1
ATOM 1803 N N . ALA A 1 239 ? -1.364 -15.484 35.258 1.00 13.23 239 ALA B N 1
ATOM 1804 C CA . ALA A 1 239 ? -0.405 -14.399 35.390 1.00 9.55 239 ALA B CA 1
ATOM 1805 C C . ALA A 1 239 ? 0.664 -14.765 36.416 1.00 21.72 239 ALA B C 1
ATOM 1806 O O . ALA A 1 239 ? 0.373 -15.432 37.407 1.00 11.45 239 ALA B O 1
ATOM 1808 N N . ALA A 1 240 ? 1.895 -14.318 36.173 1.00 13.38 240 ALA B N 1
ATOM 1809 C CA . ALA A 1 240 ? 3.010 -14.560 37.080 1.00 11.78 240 ALA B CA 1
ATOM 1810 C C . ALA A 1 240 ? 3.194 -13.355 37.995 1.00 13.94 240 ALA B C 1
ATOM 1811 O O . ALA A 1 240 ? 3.243 -12.213 37.527 1.00 13.12 240 ALA B O 1
ATOM 1813 N N . ASP A 1 241 ? 3.245 -13.578 39.306 1.00 15.75 241 ASP B N 1
ATOM 1814 C CA . ASP A 1 241 ? 3.494 -12.436 40.188 1.00 12.35 241 ASP B CA 1
ATOM 1815 C C . ASP A 1 241 ? 4.690 -12.645 41.091 1.00 19.16 241 ASP B C 1
ATOM 1816 O O . ASP A 1 241 ? 5.786 -12.140 40.804 1.00 15.92 241 ASP B O 1
ATOM 1821 N N . GLU A 1 242 ? 4.507 -13.439 42.145 1.00 9.36 242 GLU B N 1
ATOM 1822 C CA . GLU A 1 242 ? 5.615 -13.700 43.045 1.00 14.13 242 GLU B CA 1
ATOM 1823 C C . GLU A 1 242 ? 6.748 -14.452 42.315 1.00 18.42 242 GLU B C 1
ATOM 1824 O O . GLU A 1 242 ? 7.896 -14.401 42.736 1.00 17.89 242 GLU B O 1
ATOM 1830 N N . SER A 1 243 ? 6.412 -15.119 41.208 1.00 17.57 243 SER B N 1
ATOM 1831 C CA . SER A 1 243 ? 7.403 -15.781 40.353 1.00 14.12 243 SER B CA 1
ATOM 1832 C C . SER A 1 243 ? 8.198 -14.790 39.526 1.00 18.14 243 SER B C 1
ATOM 1833 O O . SER A 1 243 ? 9.205 -15.144 38.929 1.00 18.45 243 SER B O 1
ATOM 1836 N N . LEU A 1 244 ? 7.722 -13.554 39.442 1.00 12.43 244 LEU B N 1
ATOM 1837 C CA . LEU A 1 244 ? 8.375 -12.608 38.561 1.00 14.82 244 LEU B CA 1
ATOM 1838 C C . LEU A 1 244 ? 8.901 -11.398 39.341 1.00 16.92 244 LEU B C 1
ATOM 1839 O O . LEU A 1 244 ? 8.136 -10.556 39.792 1.00 16.32 244 LEU B O 1
ATOM 1844 N N . LEU A 1 245 ? 10.217 -11.305 39.475 1.00 10.85 245 LEU B N 1
ATOM 1845 C CA . LEU A 1 245 ? 10.845 -10.164 40.146 1.00 15.70 245 LEU B CA 1
ATOM 1846 C C . LEU A 1 245 ? 11.358 -9.178 39.109 1.00 22.96 245 LEU B C 1
ATOM 1847 O O . LEU A 1 245 ? 10.946 -8.026 39.100 1.00 22.62 245 LEU B O 1
ATOM 1852 N N . GLY A 1 246 ? 12.238 -9.644 38.223 1.00 20.65 246 GLY B N 1
ATOM 1853 C CA . GLY A 1 246 ? 12.990 -8.762 37.354 1.00 16.41 246 GLY B CA 1
ATOM 1854 C C . GLY A 1 246 ? 13.220 -9.426 36.013 1.00 18.99 246 GLY B C 1
ATOM 1855 O O . GLY A 1 246 ? 12.622 -10.461 35.725 1.00 16.59 246 GLY B O 1
ATOM 1856 N N . PRO A 1 247 ? 13.978 -8.761 35.133 1.00 19.85 247 PRO B N 1
ATOM 1857 C CA . PRO A 1 247 ? 14.170 -9.186 33.747 1.00 13.62 247 PRO B CA 1
ATOM 1858 C C . PRO A 1 247 ? 14.635 -10.643 33.602 1.00 13.17 247 PRO B C 1
ATOM 1859 O O . PRO A 1 247 ? 14.195 -11.289 32.652 1.00 11.31 247 PRO B O 1
ATOM 1863 N N . ALA A 1 248 ? 15.504 -11.144 34.486 1.00 16.31 248 ALA B N 1
ATOM 1864 C CA . ALA A 1 248 ? 15.935 -12.554 34.391 1.00 16.66 248 ALA B CA 1
ATOM 1865 C C . ALA A 1 248 ? 14.726 -13.512 34.494 1.00 20.73 248 ALA B C 1
ATOM 1866 O O . ALA A 1 248 ? 14.510 -14.365 33.610 1.00 13.88 248 ALA B O 1
ATOM 1868 N N . ASP A 1 249 ? 13.935 -13.347 35.562 1.00 14.96 249 ASP B N 1
ATOM 1869 C CA . ASP A 1 249 ? 12.690 -14.096 35.720 1.00 19.02 249 ASP B CA 1
ATOM 1870 C C . ASP A 1 249 ? 11.825 -13.973 34.457 1.00 20.81 249 ASP B C 1
ATOM 1871 O O . ASP A 1 249 ? 11.275 -14.958 33.976 1.00 16.43 249 ASP B O 1
ATOM 1876 N N . ALA A 1 250 ? 11.671 -12.759 33.937 1.00 14.76 250 ALA B N 1
ATOM 1877 C CA . ALA A 1 250 ? 10.749 -12.571 32.814 1.00 13.56 250 ALA B CA 1
ATOM 1878 C C . ALA A 1 250 ? 11.236 -13.346 31.591 1.00 15.53 250 ALA B C 1
ATOM 1879 O O . ALA A 1 250 ? 10.437 -13.939 30.854 1.00 17.27 250 ALA B O 1
ATOM 1881 N N . PHE A 1 251 ? 12.552 -13.344 31.386 1.00 16.65 251 PHE B N 1
ATOM 1882 C CA . PHE A 1 251 ? 13.139 -14.081 30.284 1.00 14.94 251 PHE B CA 1
ATOM 1883 C C . PHE A 1 251 ? 12.913 -15.586 30.434 1.00 17.50 251 PHE B C 1
ATOM 1884 O O . PHE A 1 251 ? 12.552 -16.277 29.461 1.00 16.35 251 PHE B O 1
ATOM 1892 N N . ALA A 1 252 ? 13.135 -16.101 31.640 1.00 11.33 252 ALA B N 1
ATOM 1893 C CA . ALA A 1 252 ? 12.967 -17.546 31.863 1.00 18.54 252 ALA B CA 1
ATOM 1894 C C . ALA A 1 252 ? 11.506 -18.000 31.798 1.00 20.76 252 ALA B C 1
ATOM 1895 O O . ALA A 1 252 ? 11.235 -19.145 31.429 1.00 16.10 252 ALA B O 1
ATOM 1897 N N . LEU A 1 253 ? 10.575 -17.114 32.164 1.00 10.90 253 LEU B N 1
ATOM 1898 C CA . LEU A 1 253 ? 9.146 -17.428 32.069 1.00 13.98 253 LEU B CA 1
ATOM 1899 C C . LEU A 1 253 ? 8.635 -17.310 30.632 1.00 18.56 253 LEU B C 1
ATOM 1900 O O . LEU A 1 253 ? 7.715 -18.025 30.237 1.00 21.39 253 LEU B O 1
ATOM 1905 N N . ALA A 1 254 ? 9.204 -16.385 29.860 1.00 15.30 254 ALA B N 1
ATOM 1906 C CA . ALA A 1 254 ? 8.781 -16.199 28.470 1.00 17.64 254 ALA B CA 1
ATOM 1907 C C . ALA A 1 254 ? 9.366 -17.227 27.489 1.00 18.26 254 ALA B C 1
ATOM 1908 O O . ALA A 1 254 ? 8.815 -17.442 26.414 1.00 20.02 254 ALA B O 1
ATOM 1910 N N . ALA A 1 255 ? 10.504 -17.815 27.837 1.00 18.44 255 ALA B N 1
ATOM 1911 C CA . ALA A 1 255 ? 11.218 -18.691 26.912 1.00 22.36 255 ALA B CA 1
ATOM 1912 C C . ALA A 1 255 ? 10.368 -19.921 26.622 1.00 22.88 255 ALA B C 1
ATOM 1913 O O . ALA A 1 255 ? 9.723 -20.448 27.517 1.00 18.50 255 ALA B O 1
ATOM 1915 N N . PRO A 1 256 ? 10.357 -20.379 25.364 1.00 26.25 256 PRO B N 1
ATOM 1916 C CA . PRO A 1 256 ? 9.488 -21.504 25.002 1.00 27.02 256 PRO B CA 1
ATOM 1917 C C . PRO A 1 256 ? 9.919 -22.768 25.727 1.00 28.20 256 PRO B C 1
ATOM 1918 O O . PRO A 1 256 ? 11.114 -22.979 25.874 1.00 26.98 256 PRO B O 1
ATOM 1922 N N . PRO A 1 257 ? 8.959 -23.576 26.208 1.00 31.26 257 PRO B N 1
ATOM 1923 C CA . PRO A 1 257 ? 7.528 -23.235 26.236 1.00 31.25 257 PRO B CA 1
ATOM 1924 C C . PRO A 1 257 ? 7.229 -22.174 27.299 1.00 20.44 257 PRO B C 1
ATOM 1925 O O . PRO A 1 257 ? 7.627 -22.326 28.451 1.00 21.82 257 PRO B O 1
ATOM 1929 N N . ALA A 1 258 ? 6.468 -21.151 26.949 1.00 16.62 258 ALA B N 1
ATOM 1930 C CA . ALA A 1 258 ? 6.254 -20.057 27.891 1.00 19.10 258 ALA B CA 1
ATOM 1931 C C . ALA A 1 258 ? 5.359 -20.488 29.072 1.00 19.68 258 ALA B C 1
ATOM 1932 O O . ALA A 1 258 ? 4.360 -21.179 28.899 1.00 21.34 258 ALA B O 1
ATOM 1934 N N . ALA A 1 259 ? 5.740 -20.088 30.275 1.00 16.14 259 ALA B N 1
ATOM 1935 C CA . ALA A 1 259 ? 5.079 -20.585 31.461 1.00 17.65 259 ALA B CA 1
ATOM 1936 C C . ALA A 1 259 ? 3.674 -20.013 31.630 1.00 20.55 259 ALA B C 1
ATOM 1937 O O . ALA A 1 259 ? 2.794 -20.703 32.122 1.00 24.63 259 ALA B O 1
ATOM 1939 N N . CYS A 1 260 ? 3.453 -18.768 31.217 1.00 18.81 260 CYS B N 1
ATOM 1940 C CA . CYS A 1 260 ? 2.124 -18.158 31.382 1.00 22.42 260 CYS B CA 1
ATOM 1941 C C . CYS A 1 260 ? 1.880 -16.987 30.444 1.00 20.39 260 CYS B C 1
ATOM 1942 O O . CYS A 1 260 ? 2.771 -16.571 29.725 1.00 21.83 260 CYS B O 1
ATOM 1945 N N . GLY A 1 261 ? 0.678 -16.421 30.490 1.00 22.27 261 GLY B N 1
ATOM 1946 C CA . GLY A 1 261 ? 0.292 -15.433 29.497 1.00 16.16 261 GLY B CA 1
ATOM 1947 C C . GLY A 1 261 ? 0.351 -13.989 29.936 1.00 16.27 261 GLY B C 1
ATOM 1948 O O . GLY A 1 261 ? 0.163 -13.081 29.129 1.00 11.74 261 GLY B O 1
ATOM 1949 N N . ILE A 1 262 ? 0.605 -13.778 31.221 1.00 14.43 262 ILE B N 1
ATOM 1950 C CA . ILE A 1 262 ? 0.536 -12.450 31.807 1.00 13.26 262 ILE B CA 1
ATOM 1951 C C . ILE A 1 262 ? 1.646 -12.246 32.837 1.00 17.73 262 ILE B C 1
ATOM 1952 O O . ILE A 1 262 ? 1.881 -13.123 33.684 1.00 14.59 262 ILE B O 1
ATOM 1957 N N . PHE A 1 263 ? 2.331 -11.102 32.749 1.00 10.18 263 PHE B N 1
ATOM 1958 C CA . PHE A 1 263 ? 3.398 -10.764 33.692 1.00 11.39 263 PHE B CA 1
ATOM 1959 C C . PHE A 1 263 ? 2.920 -9.638 34.553 1.00 13.86 263 PHE B C 1
ATOM 1960 O O . PHE A 1 263 ? 2.476 -8.626 34.019 1.00 11.01 263 PHE B O 1
ATOM 1968 N N . ASN A 1 264 ? 3.024 -9.797 35.875 1.00 12.89 264 ASN B N 1
ATOM 1969 C CA . ASN A 1 264 ? 2.628 -8.737 36.794 1.00 15.56 264 ASN B CA 1
ATOM 1970 C C . ASN A 1 264 ? 3.898 -8.017 37.269 1.00 19.66 264 ASN B C 1
ATOM 1971 O O . ASN A 1 264 ? 4.686 -8.545 38.055 1.00 14.36 264 ASN B O 1
ATOM 1976 N N . ILE A 1 265 ? 4.082 -6.798 36.792 1.00 17.31 265 ILE B N 1
ATOM 1977 C CA . ILE A 1 265 ? 5.229 -5.998 37.159 1.00 14.73 265 ILE B CA 1
ATOM 1978 C C . ILE A 1 265 ? 4.852 -5.136 38.344 1.00 17.12 265 ILE B C 1
ATOM 1979 O O . ILE A 1 265 ? 3.843 -4.419 38.298 1.00 14.73 265 ILE B O 1
ATOM 1984 N N . LYS A 1 266 ? 5.654 -5.210 39.402 1.00 9.94 266 LYS B N 1
ATOM 1985 C CA . LYS A 1 266 ? 5.572 -4.244 40.507 1.00 18.79 266 LYS B CA 1
ATOM 1986 C C . LYS A 1 266 ? 6.924 -3.573 40.678 1.00 20.11 266 LYS B C 1
ATOM 1987 O O . LYS A 1 266 ? 7.944 -4.255 40.742 1.00 17.79 266 LYS B O 1
ATOM 1993 N N . LEU A 1 267 ? 6.932 -2.241 40.720 1.00 15.53 267 LEU B N 1
ATOM 1994 C CA . LEU A 1 267 ? 8.175 -1.484 40.867 1.00 17.48 267 LEU B CA 1
ATOM 1995 C C . LEU A 1 267 ? 8.973 -1.905 42.114 1.00 19.07 267 LEU B C 1
ATOM 1996 O O . LEU A 1 267 ? 10.199 -1.946 42.078 1.00 15.44 267 LEU B O 1
ATOM 2001 N N . MET A 1 268 ? 8.287 -2.212 43.213 1.00 11.90 268 MET B N 1
ATOM 2002 C CA . MET A 1 268 ? 8.983 -2.719 44.399 1.00 19.96 268 MET B CA 1
ATOM 2003 C C . MET A 1 268 ? 9.573 -4.126 44.202 1.00 21.06 268 MET B C 1
ATOM 2004 O O . MET A 1 268 ? 10.406 -4.562 44.997 1.00 20.67 268 MET B O 1
ATOM 2009 N N . LYS A 1 269 ? 9.098 -4.875 43.208 1.00 13.39 269 LYS B N 1
ATOM 2010 C CA . LYS A 1 269 ? 9.782 -6.121 42.843 1.00 16.47 269 LYS B CA 1
ATOM 2011 C C . LYS A 1 269 ? 10.978 -6.001 41.894 1.00 20.84 269 LYS B C 1
ATOM 2012 O O . LYS A 1 269 ? 12.015 -6.621 42.137 1.00 15.51 269 LYS B O 1
ATOM 2018 N N . CYS A 1 270 ? 10.824 -5.231 40.810 1.00 14.52 270 CYS B N 1
ATOM 2019 C CA . CYS A 1 270 ? 11.858 -5.185 39.774 1.00 15.27 270 CYS B CA 1
ATOM 2020 C C . CYS A 1 270 ? 12.912 -4.109 39.990 1.00 15.75 270 CYS B C 1
ATOM 2021 O O . CYS A 1 270 ? 13.982 -4.169 39.417 1.00 17.75 270 CYS B O 1
ATOM 2024 N N . GLY A 1 271 ? 12.626 -3.147 40.845 1.00 15.97 271 GLY B N 1
ATOM 2025 C CA . GLY A 1 271 ? 13.630 -2.165 41.196 1.00 9.14 271 GLY B CA 1
ATOM 2026 C C . GLY A 1 271 ? 13.569 -0.866 40.430 1.00 15.04 271 GLY B C 1
ATOM 2027 O O . GLY A 1 271 ? 14.509 -0.085 40.475 1.00 17.68 271 GLY B O 1
ATOM 2028 N N . GLY A 1 272 ? 12.516 -0.646 39.653 1.00 21.10 272 GLY B N 1
ATOM 2029 C CA . GLY A 1 272 ? 12.326 0.680 39.086 1.00 16.36 272 GLY B CA 1
ATOM 2030 C C . GLY A 1 272 ? 11.758 0.661 37.686 1.00 19.31 272 GLY B C 1
ATOM 2031 O O . GLY A 1 272 ? 11.417 -0.416 37.158 1.00 18.46 272 GLY B O 1
ATOM 2032 N N . LEU A 1 273 ? 11.714 1.836 37.056 1.00 15.20 273 LEU B N 1
ATOM 2033 C CA . LEU A 1 273 ? 11.175 1.946 35.700 1.00 20.29 273 LEU B CA 1
ATOM 2034 C C . LEU A 1 273 ? 12.085 1.300 34.647 1.00 15.69 273 LEU B C 1
ATOM 2035 O O . LEU A 1 273 ? 11.594 0.741 33.671 1.00 20.82 273 LEU B O 1
ATOM 2040 N N . ALA A 1 274 ? 13.400 1.378 34.846 1.00 13.44 274 ALA B N 1
ATOM 2041 C CA . ALA A 1 274 ? 14.364 0.816 33.878 1.00 20.50 274 ALA B CA 1
ATOM 2042 C C . ALA A 1 274 ? 14.241 -0.717 33.747 1.00 8.99 274 ALA B C 1
ATOM 2043 O O . ALA A 1 274 ? 14.032 -1.263 32.635 1.00 26.11 274 ALA B O 1
ATOM 2045 N N . PRO A 1 275 ? 14.328 -1.422 34.893 1.00 11.74 275 PRO B N 1
ATOM 2046 C CA . PRO A 1 275 ? 14.146 -2.873 34.802 1.00 10.70 275 PRO B CA 1
ATOM 2047 C C . PRO A 1 275 ? 12.723 -3.215 34.363 1.00 14.56 275 PRO B C 1
ATOM 2048 O O . PRO A 1 275 ? 12.539 -4.206 33.641 1.00 17.46 275 PRO B O 1
ATOM 2052 N N . ALA A 1 276 ? 11.737 -2.405 34.757 1.00 16.94 276 ALA B N 1
ATOM 2053 C CA . ALA A 1 276 ? 10.362 -2.624 34.271 1.00 18.14 276 ALA B CA 1
ATOM 2054 C C . ALA A 1 276 ? 10.293 -2.580 32.737 1.00 20.56 276 ALA B C 1
ATOM 2055 O O . ALA A 1 276 ? 9.575 -3.355 32.104 1.00 20.79 276 ALA B O 1
ATOM 2057 N N . ARG A 1 277 ? 11.061 -1.665 32.156 1.00 20.08 277 ARG B N 1
ATOM 2058 C CA . ARG A 1 277 ? 11.171 -1.495 30.708 1.00 21.77 277 ARG B CA 1
ATOM 2059 C C . ARG A 1 277 ? 11.818 -2.728 30.045 1.00 20.93 277 ARG B C 1
ATOM 2060 O O . ARG A 1 277 ? 11.391 -3.201 28.960 1.00 15.15 277 ARG B O 1
ATOM 2068 N N . ARG A 1 278 ? 12.854 -3.253 30.692 1.00 9.24 278 ARG B N 1
ATOM 2069 C CA . ARG A 1 278 ? 13.429 -4.540 30.227 1.00 9.32 278 ARG B CA 1
ATOM 2070 C C . ARG A 1 278 ? 12.407 -5.708 30.239 1.00 18.32 278 ARG B C 1
ATOM 2071 O O . ARG A 1 278 ? 12.266 -6.496 29.253 1.00 12.26 278 ARG B O 1
ATOM 2079 N N . ILE A 1 279 ? 11.677 -5.812 31.350 1.00 12.17 279 ILE B N 1
ATOM 2080 C CA . ILE A 1 279 ? 10.636 -6.824 31.443 1.00 14.88 279 ILE B CA 1
ATOM 2081 C C . ILE A 1 279 ? 9.643 -6.645 30.299 1.00 13.60 279 ILE B C 1
ATOM 2082 O O . ILE A 1 279 ? 9.271 -7.609 29.634 1.00 11.29 279 ILE B O 1
ATOM 2087 N N . ALA A 1 280 ? 9.231 -5.405 30.059 1.00 13.52 280 ALA B N 1
ATOM 2088 C CA . ALA A 1 280 ? 8.286 -5.114 28.976 1.00 17.88 280 ALA B CA 1
ATOM 2089 C C . ALA A 1 280 ? 8.820 -5.508 27.597 1.00 23.90 280 ALA B C 1
ATOM 2090 O O . ALA A 1 280 ? 8.071 -6.039 26.780 1.00 17.99 280 ALA B O 1
ATOM 2092 N N . THR A 1 281 ? 10.097 -5.239 27.328 1.00 16.72 281 THR B N 1
ATOM 2093 C CA . THR A 1 281 ? 10.693 -5.659 26.054 1.00 14.17 281 THR B CA 1
ATOM 2094 C C . THR A 1 281 ? 10.575 -7.169 25.869 1.00 15.35 281 THR B C 1
ATOM 2095 O O . THR A 1 281 ? 10.145 -7.679 24.793 1.00 12.27 281 THR B O 1
ATOM 2099 N N . ILE A 1 282 ? 10.971 -7.888 26.920 1.00 15.92 282 ILE B N 1
ATOM 2100 C CA . ILE A 1 282 ? 10.846 -9.342 26.876 1.00 13.87 282 ILE B CA 1
ATOM 2101 C C . ILE A 1 282 ? 9.389 -9.773 26.615 1.00 15.69 282 ILE B C 1
ATOM 2102 O O . ILE A 1 282 ? 9.122 -10.549 25.697 1.00 12.51 282 ILE B O 1
ATOM 2107 N N . ALA A 1 283 ? 8.450 -9.230 27.391 1.00 16.78 283 ALA B N 1
ATOM 2108 C CA . ALA A 1 283 ? 7.033 -9.574 27.249 1.00 16.26 283 ALA B CA 1
ATOM 2109 C C . ALA A 1 283 ? 6.448 -9.301 25.856 1.00 18.69 283 ALA B C 1
ATOM 2110 O O . ALA A 1 283 ? 5.741 -10.144 25.297 1.00 18.81 283 ALA B O 1
ATOM 2112 N N . GLU A 1 284 ? 6.725 -8.115 25.314 1.00 15.95 284 GLU B N 1
ATOM 2113 C CA . GLU A 1 284 ? 6.258 -7.732 23.983 1.00 21.27 284 GLU B CA 1
ATOM 2114 C C . GLU A 1 284 ? 6.824 -8.662 22.923 1.00 21.56 284 GLU B C 1
ATOM 2115 O O . GLU A 1 284 ? 6.104 -9.095 22.017 1.00 15.27 284 GLU B O 1
ATOM 2121 N N . THR A 1 285 ? 8.117 -8.959 23.019 1.00 17.44 285 THR B N 1
ATOM 2122 C CA . THR A 1 285 ? 8.693 -9.876 22.045 1.00 14.31 285 THR B CA 1
ATOM 2123 C C . THR A 1 285 ? 8.029 -11.254 22.154 1.00 13.23 285 THR B C 1
ATOM 2124 O O . THR A 1 285 ? 7.690 -11.862 21.144 1.00 17.90 285 THR B O 1
ATOM 2128 N N . ALA A 1 286 ? 7.804 -11.729 23.377 1.00 17.55 286 ALA B N 1
ATOM 2129 C CA . ALA A 1 286 ? 7.198 -13.047 23.557 1.00 19.64 286 ALA B CA 1
ATOM 2130 C C . ALA A 1 286 ? 5.666 -13.067 23.433 1.00 16.51 286 ALA B C 1
ATOM 2131 O O . ALA A 1 286 ? 5.052 -14.117 23.508 1.00 22.45 286 ALA B O 1
ATOM 2133 N N . GLY A 1 287 ? 5.050 -11.909 23.268 1.00 14.99 287 GLY B N 1
ATOM 2134 C CA . GLY A 1 287 ? 3.611 -11.859 23.100 1.00 14.36 287 GLY B CA 1
ATOM 2135 C C . GLY A 1 287 ? 2.872 -12.082 24.401 1.00 14.88 287 GLY B C 1
ATOM 2136 O O . GLY A 1 287 ? 1.785 -12.639 24.427 1.00 18.14 287 GLY B O 1
ATOM 2137 N N . ILE A 1 288 ? 3.473 -11.635 25.490 1.00 11.27 288 ILE B N 1
ATOM 2138 C CA . ILE A 1 288 ? 2.891 -11.808 26.808 1.00 11.89 288 ILE B CA 1
ATOM 2139 C C . ILE A 1 288 ? 2.283 -10.467 27.245 1.00 18.70 288 ILE B C 1
ATOM 2140 O O . ILE A 1 288 ? 2.855 -9.398 26.985 1.00 14.97 288 ILE B O 1
ATOM 2145 N N . ASP A 1 289 ? 1.102 -10.507 27.851 1.00 18.03 289 ASP B N 1
ATOM 2146 C CA . ASP A 1 289 ? 0.454 -9.273 28.321 1.00 15.23 289 ASP B CA 1
ATOM 2147 C C . ASP A 1 289 ? 1.023 -8.773 29.638 1.00 15.86 289 ASP B C 1
ATOM 2148 O O . ASP A 1 289 ? 1.494 -9.560 30.464 1.00 20.14 289 ASP B O 1
ATOM 2153 N N . LEU A 1 290 ? 0.956 -7.463 29.832 1.00 14.60 290 LEU B N 1
ATOM 2154 C CA . LEU A 1 290 ? 1.482 -6.818 31.037 1.00 15.63 290 LEU B CA 1
ATOM 2155 C C . LEU A 1 290 ? 0.375 -6.378 32.004 1.00 15.55 290 LEU B C 1
ATOM 2156 O O . LEU A 1 290 ? -0.665 -5.852 31.613 1.00 12.10 290 LEU B O 1
ATOM 2161 N N . MET A 1 291 ? 0.629 -6.599 33.280 1.00 11.83 291 MET B N 1
ATOM 2162 C CA . MET A 1 291 ? -0.257 -6.211 34.343 1.00 16.03 291 MET B CA 1
ATOM 2163 C C . MET A 1 291 ? 0.645 -5.411 35.282 1.00 16.18 291 MET B C 1
ATOM 2164 O O . MET A 1 291 ? 1.790 -5.783 35.493 1.00 18.42 291 MET B O 1
ATOM 2169 N N . TRP A 1 292 ? 0.173 -4.284 35.793 1.00 13.25 292 TRP B N 1
ATOM 2170 C CA . TRP A 1 292 ? 0.988 -3.487 36.711 1.00 13.17 292 TRP B CA 1
ATOM 2171 C C . TRP A 1 292 ? 0.334 -3.472 38.081 1.00 15.10 292 TRP B C 1
ATOM 2172 O O . TRP A 1 292 ? -0.788 -2.984 38.240 1.00 13.40 292 TRP B O 1
ATOM 2183 N N . GLY A 1 293 ? 1.019 -4.058 39.056 1.00 19.04 293 GLY B N 1
ATOM 2184 C CA . GLY A 1 293 ? 0.516 -4.115 40.411 1.00 9.77 293 GLY B CA 1
ATOM 2185 C C . GLY A 1 293 ? 1.284 -3.177 41.298 1.00 19.50 293 GLY B C 1
ATOM 2186 O O . GLY A 1 293 ? 2.125 -2.392 40.817 1.00 14.70 293 GLY B O 1
ATOM 2187 N N . CYS A 1 294 ? 1.038 -3.303 42.600 1.00 22.39 294 CYS B N 1
ATOM 2188 C CA . CYS A 1 294 ? 1.668 -2.433 43.573 1.00 20.35 294 CYS B CA 1
ATOM 2189 C C . CYS A 1 294 ? 1.632 -3.046 44.976 1.00 15.61 294 CYS B C 1
ATOM 2190 O O . CYS A 1 294 ? 1.011 -4.077 45.206 1.00 20.19 294 CYS B O 1
ATOM 2193 N N . MET A 1 295 ? 2.288 -2.366 45.907 1.00 18.16 295 MET B N 1
ATOM 2194 C CA . MET A 1 295 ? 2.251 -2.659 47.337 1.00 20.06 295 MET B CA 1
ATOM 2195 C C . MET A 1 295 ? 1.378 -1.573 47.971 1.00 22.14 295 MET B C 1
ATOM 2196 O O . MET A 1 295 ? 0.734 -0.808 47.255 1.00 18.54 295 MET B O 1
ATOM 2201 N N . ASP A 1 296 ? 1.320 -1.520 49.300 1.00 22.01 296 ASP B N 1
ATOM 2202 C CA . ASP A 1 296 ? 0.725 -0.356 49.932 1.00 20.74 296 ASP B CA 1
ATOM 2203 C C . ASP A 1 296 ? 1.712 0.792 49.789 1.00 22.21 296 ASP B C 1
ATOM 2204 O O . ASP A 1 296 ? 2.816 0.762 50.341 1.00 20.06 296 ASP B O 1
ATOM 2209 N N . GLU A 1 297 ? 1.267 1.838 49.105 1.00 18.07 297 GLU B N 1
ATOM 2210 C CA . GLU A 1 297 ? 2.182 2.831 48.547 1.00 23.08 297 GLU B CA 1
ATOM 2211 C C . GLU A 1 297 ? 1.536 4.206 48.493 1.00 27.04 297 GLU B C 1
ATOM 2212 O O . GLU A 1 297 ? 0.331 4.334 48.267 1.00 22.08 297 GLU B O 1
ATOM 2218 N N . SER A 1 298 ? 2.368 5.227 48.665 1.00 22.55 298 SER B N 1
ATOM 2219 C CA . SER A 1 298 ? 1.985 6.611 48.471 1.00 12.96 298 SER B CA 1
ATOM 2220 C C . SER A 1 298 ? 1.629 6.811 47.002 1.00 21.47 298 SER B C 1
ATOM 2221 O O . SER A 1 298 ? 2.033 6.019 46.153 1.00 21.20 298 SER B O 1
ATOM 2224 N N . ARG A 1 299 ? 0.848 7.847 46.713 1.00 22.25 299 ARG B N 1
ATOM 2225 C CA . ARG A 1 299 ? 0.514 8.201 45.338 1.00 22.02 299 ARG B CA 1
ATOM 2226 C C . ARG A 1 299 ? 1.763 8.379 44.487 1.00 14.73 299 ARG B C 1
ATOM 2227 O O . ARG A 1 299 ? 1.696 8.259 43.275 1.00 15.29 299 ARG B O 1
ATOM 2235 N N . ILE A 1 300 ? 2.887 8.716 45.106 1.00 12.74 300 ILE B N 1
ATOM 2236 C CA . ILE A 1 300 ? 4.122 8.934 44.339 1.00 17.56 300 ILE B CA 1
ATOM 2237 C C . ILE A 1 300 ? 4.502 7.726 43.469 1.00 17.71 300 ILE B C 1
ATOM 2238 O O . ILE A 1 300 ? 4.740 7.853 42.253 1.00 21.87 300 ILE B O 1
ATOM 2243 N N . SER A 1 301 ? 4.550 6.548 44.084 1.00 18.97 301 SER B N 1
ATOM 2244 C CA . SER A 1 301 ? 4.987 5.366 43.336 1.00 17.74 301 SER B CA 1
ATOM 2245 C C . SER A 1 301 ? 3.868 4.770 42.478 1.00 15.80 301 SER B C 1
ATOM 2246 O O . SER A 1 301 ? 4.139 4.153 41.437 1.00 18.29 301 SER B O 1
ATOM 2249 N N . ILE A 1 302 ? 2.616 4.977 42.892 1.00 19.09 302 ILE B N 1
ATOM 2250 C CA . ILE A 1 302 ? 1.487 4.635 42.017 1.00 19.86 302 ILE B CA 1
ATOM 2251 C C . ILE A 1 302 ? 1.594 5.439 40.727 1.00 13.53 302 ILE B C 1
ATOM 2252 O O . ILE A 1 302 ? 1.527 4.886 39.644 1.00 19.73 302 ILE B O 1
ATOM 2257 N N . ALA A 1 303 ? 1.792 6.744 40.857 1.00 10.46 303 ALA B N 1
ATOM 2258 C CA . ALA A 1 303 ? 1.958 7.621 39.710 1.00 15.16 303 ALA B CA 1
ATOM 2259 C C . ALA A 1 303 ? 3.119 7.129 38.849 1.00 14.60 303 ALA B C 1
ATOM 2260 O O . ALA A 1 303 ? 2.983 6.990 37.629 1.00 16.34 303 ALA B O 1
ATOM 2262 N N . ALA A 1 304 ? 4.266 6.878 39.478 1.00 12.19 304 ALA B N 1
ATOM 2263 C CA . ALA A 1 304 ? 5.407 6.364 38.711 1.00 14.64 304 ALA B CA 1
ATOM 2264 C C . ALA A 1 304 ? 5.043 5.107 37.868 1.00 13.06 304 ALA B C 1
ATOM 2265 O O . ALA A 1 304 ? 5.329 5.009 36.643 1.00 21.78 304 ALA B O 1
ATOM 2267 N N . ALA A 1 305 ? 4.395 4.152 38.530 1.00 19.52 305 ALA B N 1
ATOM 2268 C CA . ALA A 1 305 ? 4.007 2.894 37.879 1.00 17.47 305 ALA B CA 1
ATOM 2269 C C . ALA A 1 305 ? 3.044 3.156 36.748 1.00 10.98 305 ALA B C 1
ATOM 2270 O O . ALA A 1 305 ? 3.090 2.492 35.725 1.00 16.73 305 ALA B O 1
ATOM 2272 N N . LEU A 1 306 ? 2.151 4.116 36.952 1.00 10.95 306 LEU B N 1
ATOM 2273 C CA . LEU A 1 306 ? 1.120 4.429 35.970 1.00 15.19 306 LEU B CA 1
ATOM 2274 C C . LEU A 1 306 ? 1.750 5.050 34.731 1.00 17.00 306 LEU B C 1
ATOM 2275 O O . LEU A 1 306 ? 1.386 4.701 33.616 1.00 15.91 306 LEU B O 1
ATOM 2280 N N . HIS A 1 307 ? 2.706 5.955 34.926 1.00 14.60 307 HIS B N 1
ATOM 2281 C CA . HIS A 1 307 ? 3.416 6.545 33.791 1.00 15.91 307 HIS B CA 1
ATOM 2282 C C . HIS A 1 307 ? 4.085 5.425 32.980 1.00 18.79 307 HIS B C 1
ATOM 2283 O O . HIS A 1 307 ? 3.925 5.319 31.728 1.00 20.38 307 HIS B O 1
ATOM 2290 N N . ALA A 1 308 ? 4.804 4.561 33.699 1.00 15.66 308 ALA B N 1
ATOM 2291 C CA . ALA A 1 308 ? 5.483 3.471 33.001 1.00 13.11 308 ALA B CA 1
ATOM 2292 C C . ALA A 1 308 ? 4.480 2.578 32.241 1.00 20.78 308 ALA B C 1
ATOM 2293 O O . ALA A 1 308 ? 4.714 2.210 31.087 1.00 15.70 308 ALA B O 1
ATOM 2295 N N . ALA A 1 309 ? 3.359 2.253 32.886 1.00 14.97 309 ALA B N 1
ATOM 2296 C CA . ALA A 1 309 ? 2.363 1.355 32.308 1.00 17.02 309 ALA B CA 1
ATOM 2297 C C . ALA A 1 309 ? 1.714 1.964 31.060 1.00 16.8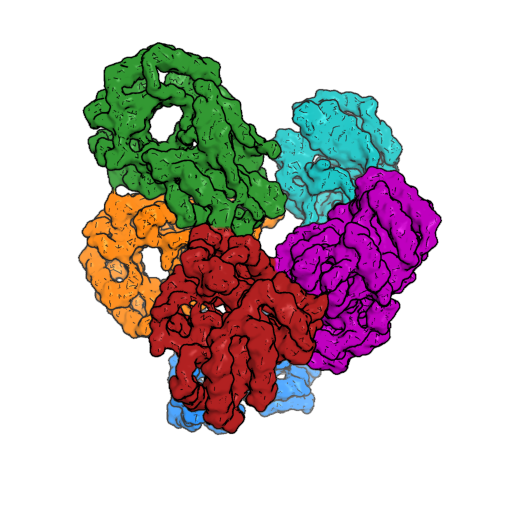1 309 ALA B C 1
ATOM 2298 O O . ALA A 1 309 ? 1.528 1.294 30.047 1.00 12.98 309 ALA B O 1
ATOM 2300 N N . LEU A 1 310 ? 1.387 3.245 31.131 1.00 17.27 310 LEU B N 1
ATOM 2301 C CA . LEU A 1 310 ? 0.741 3.913 30.012 1.00 15.78 310 LEU B CA 1
ATOM 2302 C C . LEU A 1 310 ? 1.753 4.088 28.890 1.00 24.52 310 LEU B C 1
ATOM 2303 O O . LEU A 1 310 ? 1.389 4.407 27.750 1.00 16.08 310 LEU B O 1
ATOM 2308 N N . ALA A 1 311 ? 3.031 3.887 29.203 1.00 18.70 311 ALA B N 1
ATOM 2309 C CA . ALA A 1 311 ? 4.006 3.878 28.117 1.00 18.17 311 ALA B CA 1
ATOM 2310 C C . ALA A 1 311 ? 4.376 2.507 27.497 1.00 25.12 311 ALA B C 1
ATOM 2311 O O . ALA A 1 311 ? 5.301 2.437 26.694 1.00 22.04 311 ALA B O 1
ATOM 2313 N N . CYS A 1 312 ? 3.706 1.418 27.890 1.00 23.96 312 CYS B N 1
ATOM 2314 C CA . CYS A 1 312 ? 3.976 0.109 27.266 1.00 19.90 312 CYS B CA 1
ATOM 2315 C C . CYS A 1 312 ? 2.840 -0.438 26.427 1.00 18.55 312 CYS B C 1
ATOM 2316 O O . CYS A 1 312 ? 1.755 -0.722 26.938 1.00 18.07 312 CYS B O 1
ATOM 2319 N N . PRO A 1 313 ? 3.097 -0.630 25.133 1.00 17.98 313 PRO B N 1
ATOM 2320 C CA . PRO A 1 313 ? 2.097 -1.251 24.262 1.00 19.70 313 PRO B CA 1
ATOM 2321 C C . PRO A 1 313 ? 1.537 -2.533 24.871 1.00 19.04 313 PRO B C 1
ATOM 2322 O O . PRO A 1 313 ? 0.366 -2.808 24.678 1.00 17.38 313 PRO B O 1
ATOM 2326 N N . ALA A 1 314 ? 2.346 -3.283 25.610 1.00 20.47 314 ALA B N 1
ATOM 2327 C CA . ALA A 1 314 ? 1.899 -4.572 26.143 1.00 21.21 314 ALA B CA 1
ATOM 2328 C C . ALA A 1 314 ? 0.975 -4.493 27.367 1.00 21.05 314 ALA B C 1
ATOM 2329 O O . ALA A 1 314 ? 0.438 -5.517 27.809 1.00 18.92 314 ALA B O 1
ATOM 2331 N N . THR A 1 315 ? 0.770 -3.302 27.920 1.00 19.64 315 THR B N 1
ATOM 2332 C CA . THR A 1 315 ? -0.012 -3.225 29.154 1.00 16.32 315 THR B CA 1
ATOM 2333 C C . THR A 1 315 ? -1.460 -3.546 28.817 1.00 17.63 315 THR B C 1
ATOM 2334 O O . THR A 1 315 ? -2.036 -2.893 27.947 1.00 18.26 315 THR B O 1
ATOM 2338 N N . ARG A 1 316 ? -2.022 -4.608 29.394 1.00 21.35 316 ARG B N 1
ATOM 2339 C CA . ARG A 1 316 ? -3.477 -4.793 29.385 1.00 20.27 316 ARG B CA 1
ATOM 2340 C C . ARG A 1 316 ? -4.253 -4.584 30.685 1.00 17.28 316 ARG B C 1
ATOM 2341 O O . ARG A 1 316 ? -5.473 -4.473 30.644 1.00 17.23 316 ARG B O 1
ATOM 2349 N N . TYR A 1 317 ? -3.570 -4.474 31.824 1.00 14.74 317 TYR B N 1
ATOM 2350 C CA . TYR A 1 317 ? -4.283 -4.481 33.116 1.00 16.50 317 TYR B CA 1
ATOM 2351 C C . TYR A 1 317 ? -3.549 -3.680 34.173 1.00 21.98 317 TYR B C 1
ATOM 2352 O O . TYR A 1 317 ? -2.317 -3.621 34.160 1.00 15.97 317 TYR B O 1
ATOM 2361 N N . LEU A 1 318 ? -4.306 -3.113 35.114 1.00 22.87 318 LEU B N 1
ATOM 2362 C CA . LEU A 1 318 ? -3.730 -2.416 36.266 1.00 21.17 318 LEU B CA 1
ATOM 2363 C C . LEU A 1 318 ? -4.349 -2.918 37.583 1.00 18.38 318 LEU B C 1
ATOM 2364 O O . LEU A 1 318 ? -5.582 -3.014 37.658 1.00 12.80 318 LEU B O 1
ATOM 2369 N N . ASP A 1 319 ? -3.535 -3.298 38.584 1.00 10.92 319 ASP B N 1
ATOM 2370 C CA . ASP A 1 319 ? -4.029 -3.250 39.951 1.00 14.13 319 ASP B CA 1
ATOM 2371 C C . ASP A 1 319 ? -3.183 -2.187 40.651 1.00 21.79 319 ASP B C 1
ATOM 2372 O O . ASP A 1 319 ? -2.291 -2.479 41.461 1.00 15.14 319 ASP B O 1
ATOM 2377 N N . LEU A 1 320 ? -3.674 -0.973 40.530 1.00 18.76 320 LEU B N 1
ATOM 2378 C CA . LEU A 1 320 ? -3.021 0.247 40.979 1.00 12.04 320 LEU B CA 1
ATOM 2379 C C . LEU A 1 320 ? -3.554 0.907 42.247 1.00 17.57 320 LEU B C 1
ATOM 2380 O O . LEU A 1 320 ? -3.464 2.124 42.378 1.00 25.03 320 LEU B O 1
ATOM 2385 N N . ASP A 1 321 ? -4.345 0.161 43.005 1.00 17.58 321 ASP B N 1
ATOM 2386 C CA . ASP A 1 321 ? -5.169 0.679 44.099 1.00 18.56 321 ASP B CA 1
ATOM 2387 C C . ASP A 1 321 ? -4.436 0.896 45.426 1.00 22.29 321 ASP B C 1
ATOM 2388 O O . ASP A 1 321 ? -5.069 1.232 46.416 1.00 20.47 321 ASP B O 1
ATOM 2393 N N . GLY A 1 322 ? -3.126 0.668 45.470 1.00 23.58 322 GLY B N 1
ATOM 2394 C CA . GLY A 1 322 ? -2.394 0.702 46.734 1.00 17.67 322 GLY B CA 1
ATOM 2395 C C . GLY A 1 322 ? -2.354 1.992 47.557 1.00 17.33 322 GLY B C 1
ATOM 2396 O O . GLY A 1 322 ? -1.917 1.972 48.708 1.00 27.43 322 GLY B O 1
ATOM 2397 N N . SER A 1 323 ? -2.710 3.127 46.966 1.00 17.20 323 SER B N 1
ATOM 2398 C CA . SER A 1 323 ? -2.792 4.378 47.732 1.00 18.22 323 SER B CA 1
ATOM 2399 C C . SER A 1 323 ? -4.204 4.747 48.173 1.00 24.34 323 SER B C 1
ATOM 2400 O O . SER A 1 323 ? -4.387 5.743 48.877 1.00 26.07 323 SER B O 1
ATOM 2403 N N . PHE A 1 324 ? -5.197 3.963 47.759 1.00 21.52 324 PHE B N 1
ATOM 2404 C CA . PHE A 1 324 ? -6.585 4.352 47.971 1.00 26.81 324 PHE B CA 1
ATOM 2405 C C . PHE A 1 324 ? -6.952 4.354 49.453 1.00 30.47 324 PHE B C 1
ATOM 2406 O O . PHE A 1 324 ? -7.732 5.186 49.901 1.00 33.20 324 PHE B O 1
ATOM 2414 N N . ASP A 1 325 ? -6.356 3.441 50.212 1.00 28.95 325 ASP B N 1
ATOM 2415 C CA . ASP A 1 325 ? -6.707 3.252 51.611 1.00 28.92 325 ASP B CA 1
ATOM 2416 C C . ASP A 1 325 ? -5.833 4.057 52.562 1.00 32.43 325 ASP B C 1
ATOM 2417 O O . ASP A 1 325 ? -5.957 3.924 53.776 1.00 32.04 325 ASP B O 1
ATOM 2422 N N . LEU A 1 326 ? -4.929 4.861 52.017 1.00 34.68 326 LEU B N 1
ATOM 2423 C CA . LEU A 1 326 ? -4.097 5.723 52.848 1.00 32.26 326 LEU B CA 1
ATOM 2424 C C . LEU A 1 326 ? -4.955 6.859 53.397 1.00 34.23 326 LEU B C 1
ATOM 2425 O O . LEU A 1 326 ? -5.647 7.533 52.638 1.00 38.07 326 LEU B O 1
ATOM 2430 N N . ALA A 1 327 ? -4.925 7.049 54.715 1.00 33.39 327 ALA B N 1
ATOM 2431 C CA . ALA A 1 327 ? -5.697 8.106 55.368 1.00 37.68 327 ALA B CA 1
ATOM 2432 C C . ALA A 1 327 ? -5.052 9.465 55.134 1.00 40.70 327 ALA B C 1
ATOM 2433 O O . ALA A 1 327 ? -5.728 10.489 55.111 1.00 47.45 327 ALA B O 1
ATOM 2435 N N . ARG A 1 328 ? -3.736 9.474 54.975 1.00 33.06 328 ARG B N 1
ATOM 2436 C CA . ARG A 1 328 ? -3.045 10.677 54.545 1.00 32.89 328 ARG B CA 1
ATOM 2437 C C . ARG A 1 328 ? -1.956 10.280 53.567 1.00 31.77 328 ARG B C 1
ATOM 2438 O O . ARG A 1 328 ? -1.611 9.106 53.453 1.00 35.39 328 ARG B O 1
ATOM 2446 N N . ASP A 1 329 ? -1.412 11.267 52.872 1.00 36.38 329 ASP B N 1
ATOM 2447 C CA . ASP A 1 329 ? -0.342 11.041 51.925 1.00 34.47 329 ASP B CA 1
ATOM 2448 C C . ASP A 1 329 ? 0.514 12.292 51.913 1.00 35.25 329 ASP B C 1
ATOM 2449 O O . ASP A 1 329 ? 0.089 13.337 52.399 1.00 32.76 329 ASP B O 1
ATOM 2454 N N . VAL A 1 330 ? 1.725 12.194 51.378 1.00 29.15 330 VAL B N 1
ATOM 2455 C CA . VAL A 1 330 ? 2.619 13.340 51.360 1.00 26.22 330 VAL B CA 1
ATOM 2456 C C . VAL A 1 330 ? 2.546 14.141 50.065 1.00 29.44 330 VAL B C 1
ATOM 2457 O O . VAL A 1 330 ? 3.247 15.136 49.903 1.00 29.17 330 VAL B O 1
ATOM 2461 N N . ALA A 1 331 ? 1.700 13.714 49.137 1.00 28.31 331 ALA B N 1
ATOM 2462 C CA . ALA A 1 331 ? 1.576 14.439 47.880 1.00 21.35 331 ALA B CA 1
ATOM 2463 C C . ALA A 1 331 ? 0.199 14.272 47.269 1.00 25.04 331 ALA B C 1
ATOM 2464 O O . ALA A 1 331 ? -0.525 13.335 47.598 1.00 30.88 331 ALA B O 1
ATOM 2466 N N . GLU A 1 332 ? -0.155 15.197 46.382 1.00 24.24 332 GLU B N 1
ATOM 2467 C CA . GLU A 1 332 ? -1.386 15.102 45.617 1.00 27.41 332 GLU B CA 1
ATOM 2468 C C . GLU A 1 332 ? -1.046 14.936 44.146 1.00 29.19 332 GLU B C 1
ATOM 2469 O O . GLU A 1 332 ? 0.121 15.025 43.753 1.00 24.78 332 GLU B O 1
ATOM 2475 N N . GLY A 1 333 ? -2.078 14.760 43.330 1.00 28.67 333 GLY B N 1
ATOM 2476 C CA . GLY A 1 333 ? -1.904 14.654 41.896 1.00 22.23 333 GLY B CA 1
ATOM 2477 C C . GLY A 1 333 ? -1.218 13.381 41.441 1.00 26.91 333 GLY B C 1
ATOM 2478 O O . GLY A 1 333 ? -1.346 12.313 42.045 1.00 28.19 333 GLY B O 1
ATOM 2479 N N . GLY A 1 334 ? -0.564 13.500 40.297 1.00 23.90 334 GLY B N 1
ATOM 2480 C CA . GLY A 1 334 ? 0.306 12.490 39.716 1.00 17.02 334 GLY B CA 1
ATOM 2481 C C . GLY A 1 334 ? -0.552 11.531 38.902 1.00 19.80 334 GLY B C 1
ATOM 2482 O O . GLY A 1 334 ? -0.157 11.098 37.830 1.00 22.34 334 GLY B O 1
ATOM 2483 N N . PHE A 1 335 ? -1.800 11.356 39.324 1.00 28.29 335 PHE B N 1
ATOM 2484 C CA . PHE A 1 335 ? -2.767 10.560 38.576 1.00 29.82 335 PHE B CA 1
ATOM 2485 C C . PHE A 1 335 ? -4.167 11.016 38.925 1.00 24.09 335 PHE B C 1
ATOM 2486 O O . PHE A 1 335 ? -4.399 11.582 39.989 1.00 26.67 335 PHE B O 1
ATOM 2494 N N . ILE A 1 336 ? -5.091 10.743 38.018 1.00 17.46 336 ILE B N 1
ATOM 2495 C CA . ILE A 1 336 ? -6.492 11.019 38.222 1.00 20.79 336 ILE B CA 1
ATOM 2496 C C . ILE A 1 336 ? -7.272 9.713 38.102 1.00 22.59 336 ILE B C 1
ATOM 2497 O O . ILE A 1 336 ? -7.030 8.899 37.193 1.00 18.12 336 ILE B O 1
ATOM 2502 N N . LEU A 1 337 ? -8.185 9.520 39.049 1.00 23.44 337 LEU B N 1
ATOM 2503 C CA . LEU A 1 337 ? -9.114 8.406 39.041 1.00 23.81 337 LEU B CA 1
ATOM 2504 C C . LEU A 1 337 ? -10.462 8.950 38.589 1.00 23.48 337 LEU B C 1
ATOM 2505 O O . LEU A 1 337 ? -10.970 9.901 39.169 1.00 25.14 337 LEU B O 1
ATOM 2510 N N . GLU A 1 338 ? -11.014 8.384 37.524 1.00 23.28 338 GLU B N 1
ATOM 2511 C CA . GLU A 1 338 ? -12.374 8.706 37.123 1.00 22.01 338 GLU B CA 1
ATOM 2512 C C . GLU A 1 338 ? -13.098 7.467 36.601 1.00 21.89 338 GLU B C 1
ATOM 2513 O O . GLU A 1 338 ? -12.587 6.769 35.724 1.00 21.89 338 GLU B O 1
ATOM 2519 N N . ASP A 1 339 ? -14.299 7.216 37.119 1.00 16.61 339 ASP B N 1
ATOM 2520 C CA . ASP A 1 339 ? -15.098 6.074 36.677 1.00 22.59 339 ASP B CA 1
ATOM 2521 C C . ASP A 1 339 ? -14.263 4.791 36.653 1.00 25.34 339 ASP B C 1
ATOM 2522 O O . ASP A 1 339 ? -14.277 4.036 35.670 1.00 21.38 339 ASP B O 1
ATOM 2527 N N . GLY A 1 340 ? -13.531 4.569 37.743 1.00 19.72 340 GLY B N 1
ATOM 2528 C CA . GLY A 1 340 ? -12.672 3.404 37.887 1.00 21.90 340 GLY B CA 1
ATOM 2529 C C . GLY A 1 340 ? -11.432 3.372 36.994 1.00 22.59 340 GLY B C 1
ATOM 2530 O O . GLY A 1 340 ? -10.721 2.369 36.979 1.00 18.15 340 GLY B O 1
ATOM 2531 N N . ARG A 1 341 ? -11.170 4.449 36.249 1.00 17.61 341 ARG B N 1
ATOM 2532 C CA . ARG A 1 341 ? -10.055 4.445 35.297 1.00 23.74 341 ARG B CA 1
ATOM 2533 C C . ARG A 1 341 ? -8.986 5.420 35.725 1.00 26.58 341 ARG B C 1
ATOM 2534 O O . ARG A 1 341 ? -9.292 6.513 36.195 1.00 27.68 341 ARG B O 1
ATOM 2542 N N . LEU A 1 342 ? -7.730 5.028 35.540 1.00 22.01 342 LEU B N 1
ATOM 2543 C CA . LEU A 1 342 ? -6.601 5.870 35.923 1.00 22.03 342 LEU B CA 1
ATOM 2544 C C . LEU A 1 342 ? -5.962 6.504 34.700 1.00 21.97 342 LEU B C 1
ATOM 2545 O O . LEU A 1 342 ? -5.808 5.847 33.668 1.00 19.28 342 LEU B O 1
ATOM 2550 N N . ARG A 1 343 ? -5.593 7.778 34.823 1.00 18.22 343 ARG B N 1
ATOM 2551 C CA . ARG A 1 343 ? -4.836 8.469 33.775 1.00 13.68 343 ARG B CA 1
ATOM 2552 C C . ARG A 1 343 ? -3.834 9.406 34.438 1.00 16.36 343 ARG B C 1
ATOM 2553 O O . ARG A 1 343 ? -3.964 9.679 35.622 1.00 13.45 343 ARG B O 1
ATOM 2561 N N . VAL A 1 344 ? -2.830 9.893 33.704 1.00 20.93 344 VAL B N 1
ATOM 2562 C CA . VAL A 1 344 ? -1.945 10.899 34.295 1.00 22.88 344 VAL B CA 1
ATOM 2563 C C . VAL A 1 344 ? -2.467 12.312 34.010 1.00 26.67 344 VAL B C 1
ATOM 2564 O O . VAL A 1 344 ? -3.428 12.456 33.264 1.00 24.06 344 VAL B O 1
ATOM 2568 N N . THR A 1 345 ? -1.817 13.336 34.580 1.00 25.29 345 THR B N 1
ATOM 2569 C CA . THR A 1 345 ? -2.180 14.743 34.360 1.00 25.14 345 THR B CA 1
ATOM 2570 C C . THR A 1 345 ? -1.288 15.356 33.280 1.00 28.97 345 THR B C 1
ATOM 2571 O O . THR A 1 345 ? -0.404 14.685 32.738 1.00 27.27 345 THR B O 1
ATOM 2575 N N . GLU A 1 346 ? -1.502 16.634 32.984 1.00 27.04 346 GLU B N 1
ATOM 2576 C CA . GLU A 1 346 ? -0.757 17.297 31.913 1.00 29.93 346 GLU B CA 1
ATOM 2577 C C . GLU A 1 346 ? 0.519 17.971 32.424 1.00 27.71 346 GLU B C 1
ATOM 2578 O O . GLU A 1 346 ? 1.281 18.550 31.642 1.00 25.81 346 GLU B O 1
ATOM 2584 N N . ARG A 1 347 ? 0.738 17.902 33.734 1.00 22.79 347 ARG B N 1
ATOM 2585 C CA . ARG A 1 347 ? 1.940 18.468 34.354 1.00 26.56 347 ARG B CA 1
ATOM 2586 C C . ARG A 1 347 ? 3.183 17.634 34.033 1.00 26.26 347 ARG B C 1
ATOM 2587 O O . ARG A 1 347 ? 3.074 16.444 33.730 1.00 28.76 347 ARG B O 1
ATOM 2595 N N . PRO A 1 348 ? 4.364 18.268 34.082 1.00 23.61 348 PRO B N 1
ATOM 2596 C CA . PRO A 1 348 ? 5.646 17.640 33.764 1.00 23.80 348 PRO B CA 1
ATOM 2597 C C . PRO A 1 348 ? 6.048 16.647 34.840 1.00 22.49 348 PRO B C 1
ATOM 2598 O O . PRO A 1 348 ? 5.485 16.676 35.933 1.00 21.98 348 PRO B O 1
ATOM 2602 N N . GLY A 1 349 ? 7.006 15.779 34.531 1.00 23.83 349 GLY B N 1
ATOM 2603 C CA . GLY A 1 349 ? 7.528 14.846 35.512 1.00 22.18 349 GLY B CA 1
ATOM 2604 C C . GLY A 1 349 ? 6.451 13.871 35.932 1.00 26.75 349 GLY B C 1
ATOM 2605 O O . GLY A 1 349 ? 5.579 13.517 35.131 1.00 17.39 349 GLY B O 1
ATOM 2606 N N . LEU A 1 350 ? 6.504 13.428 37.183 1.00 26.12 350 LEU B N 1
ATOM 2607 C CA . LEU A 1 350 ? 5.462 12.552 37.691 1.00 25.57 350 LEU B CA 1
ATOM 2608 C C . LEU A 1 350 ? 4.117 13.298 37.764 1.00 21.08 350 LEU B C 1
ATOM 2609 O O . LEU A 1 350 ? 3.050 12.684 37.834 1.00 23.60 350 LEU B O 1
ATOM 2614 N N . GLY A 1 351 ? 4.167 14.624 37.721 1.00 15.12 351 GLY B N 1
ATOM 2615 C CA . GLY A 1 351 ? 2.949 15.422 37.803 1.00 16.61 351 GLY B CA 1
ATOM 2616 C C . GLY A 1 351 ? 2.384 15.539 39.211 1.00 25.94 351 GLY B C 1
ATOM 2617 O O . GLY A 1 351 ? 1.180 15.701 39.403 1.00 28.07 351 GLY B O 1
ATOM 2618 N N . LEU A 1 352 ? 3.266 15.476 40.200 1.00 27.91 352 LEU B N 1
ATOM 2619 C CA . LEU A 1 352 ? 2.869 15.482 41.603 1.00 28.70 352 LEU B CA 1
ATOM 2620 C C . LEU A 1 352 ? 2.874 16.890 42.204 1.00 33.35 352 LEU B C 1
ATOM 2621 O O . LEU A 1 352 ? 3.699 17.718 41.844 1.00 32.39 352 LEU B O 1
ATOM 2626 N N . VAL A 1 353 ? 1.930 17.154 43.107 1.00 34.26 353 VAL B N 1
ATOM 2627 C CA . VAL A 1 353 ? 1.877 18.415 43.836 1.00 35.04 353 VAL B CA 1
ATOM 2628 C C . VAL A 1 353 ? 2.317 18.180 45.280 1.00 37.67 353 VAL B C 1
ATOM 2629 O O . VAL A 1 353 ? 1.725 17.375 45.999 1.00 33.44 353 VAL B O 1
ATOM 2633 N N . TYR A 1 354 ? 3.358 18.885 45.703 1.00 41.35 354 TYR B N 1
ATOM 2634 C CA . TYR A 1 354 ? 4.039 18.545 46.946 1.00 48.62 354 TYR B CA 1
ATOM 2635 C C . TYR A 1 354 ? 3.852 19.589 48.045 1.00 53.46 354 TYR B C 1
ATOM 2636 O O . TYR A 1 354 ? 4.567 20.588 48.090 1.00 58.30 354 TYR B O 1
ATOM 2645 N N . MET B 1 1 ? -41.918 14.154 40.438 1.00 36.94 1 MET A N 1
ATOM 2646 C CA . MET B 1 1 ? -41.649 12.761 40.777 1.00 41.24 1 MET A CA 1
ATOM 2647 C C . MET B 1 1 ? -42.348 12.278 42.054 1.00 33.82 1 MET A C 1
ATOM 2648 O O . MET B 1 1 ? -42.223 12.886 43.109 1.00 21.78 1 MET A O 1
ATOM 2653 N N . LYS B 1 2 ? -43.076 11.173 41.943 1.00 30.21 2 LYS A N 1
ATOM 2654 C CA . LYS B 1 2 ? -43.817 10.605 43.062 1.00 24.88 2 LYS A CA 1
ATOM 2655 C C . LYS B 1 2 ? -42.914 9.757 43.954 1.00 22.41 2 LYS A C 1
ATOM 2656 O O . LYS B 1 2 ? -42.008 9.082 43.458 1.00 22.09 2 LYS A O 1
ATOM 2662 N N . ILE B 1 3 ? -43.185 9.746 45.261 1.00 21.93 3 ILE A N 1
ATOM 2663 C CA . ILE B 1 3 ? -42.453 8.868 46.163 1.00 15.83 3 ILE A CA 1
ATOM 2664 C C . ILE B 1 3 ? -43.020 7.457 46.004 1.00 25.37 3 ILE A C 1
ATOM 2665 O O . ILE B 1 3 ? -44.209 7.222 46.212 1.00 23.59 3 ILE A O 1
ATOM 2670 N N . ALA B 1 4 ? -42.167 6.534 45.579 1.00 29.00 4 ALA A N 1
ATOM 2671 C CA . ALA B 1 4 ? -42.547 5.135 45.436 1.00 31.96 4 ALA A CA 1
ATOM 2672 C C . ALA B 1 4 ? -42.460 4.318 46.722 1.00 35.72 4 ALA A C 1
ATOM 2673 O O . ALA B 1 4 ? -43.340 3.521 47.026 1.00 41.16 4 ALA A O 1
ATOM 2675 N N . ASP B 1 5 ? -41.385 4.502 47.476 1.00 34.55 5 ASP A N 1
ATOM 2676 C CA . ASP B 1 5 ? -41.120 3.584 48.580 1.00 29.22 5 ASP A CA 1
ATOM 2677 C C . ASP B 1 5 ? -40.318 4.250 49.704 1.00 24.45 5 ASP A C 1
ATOM 2678 O O . ASP B 1 5 ? -39.490 5.101 49.435 1.00 24.62 5 ASP A O 1
ATOM 2683 N N . ILE B 1 6 ? -40.558 3.849 50.951 1.00 23.42 6 ILE A N 1
ATOM 2684 C CA . ILE B 1 6 ? -39.785 4.339 52.088 1.00 27.26 6 ILE A CA 1
ATOM 2685 C C . ILE B 1 6 ? -39.372 3.186 53.001 1.00 31.77 6 ILE A C 1
ATOM 2686 O O . ILE B 1 6 ? -40.225 2.450 53.494 1.00 33.06 6 ILE A O 1
ATOM 2691 N N . GLN B 1 7 ? -38.067 3.031 53.220 1.00 26.50 7 GLN A N 1
ATOM 2692 C CA . GLN B 1 7 ? -37.547 1.970 54.084 1.00 24.13 7 GLN A CA 1
ATOM 2693 C C . GLN B 1 7 ? -36.795 2.583 55.253 1.00 24.37 7 GLN A C 1
ATOM 2694 O O . GLN B 1 7 ? -36.036 3.526 55.076 1.00 22.66 7 GLN A O 1
ATOM 2700 N N . VAL B 1 8 ? -37.004 2.046 56.446 1.00 25.38 8 VAL A N 1
ATOM 2701 C CA . VAL B 1 8 ? -36.340 2.558 57.629 1.00 26.52 8 VAL A CA 1
ATOM 2702 C C . VAL B 1 8 ? -35.685 1.419 58.396 1.00 28.32 8 VAL A C 1
ATOM 2703 O O . VAL B 1 8 ? -36.302 0.376 58.588 1.00 24.68 8 VAL A O 1
ATOM 2707 N N . ARG B 1 9 ? -34.451 1.619 58.851 1.00 29.24 9 ARG A N 1
ATOM 2708 C CA . ARG B 1 9 ? -33.797 0.582 59.655 1.00 29.87 9 ARG A CA 1
ATOM 2709 C C . ARG B 1 9 ? -32.959 1.176 60.773 1.00 30.15 9 ARG A C 1
ATOM 2710 O O . ARG B 1 9 ? -32.612 2.342 60.727 1.00 25.09 9 ARG A O 1
ATOM 2718 N N . THR B 1 10 ? -32.642 0.375 61.785 1.00 29.70 10 THR A N 1
ATOM 2719 C CA . THR B 1 10 ? -31.755 0.830 62.854 1.00 29.76 10 THR A CA 1
ATOM 2720 C C . THR B 1 10 ? -30.330 0.385 62.575 1.00 27.47 10 THR A C 1
ATOM 2721 O O . THR B 1 10 ? -30.085 -0.794 62.321 1.00 32.18 10 THR A O 1
ATOM 2725 N N . GLU B 1 11 ? -29.395 1.330 62.597 1.00 23.08 11 GLU A N 1
ATOM 2726 C CA . GLU B 1 11 ? -27.979 1.001 62.473 1.00 23.79 11 GLU A CA 1
ATOM 2727 C C . GLU B 1 11 ? -27.296 1.215 63.814 1.00 30.82 11 GLU A C 1
ATOM 2728 O O . GLU B 1 11 ? -27.460 2.268 64.440 1.00 29.89 11 GLU A O 1
ATOM 2734 N N . HIS B 1 12 ? -26.533 0.213 64.245 1.00 37.36 12 HIS A N 1
ATOM 2735 C CA . HIS B 1 12 ? -25.715 0.321 65.448 1.00 36.37 12 HIS A CA 1
ATOM 2736 C C . HIS B 1 12 ? -24.284 0.568 65.019 1.00 36.45 12 HIS A C 1
ATOM 2737 O O . HIS B 1 12 ? -23.629 -0.321 64.477 1.00 37.35 12 HIS A O 1
ATOM 2744 N N . PHE B 1 13 ? -23.807 1.782 65.265 1.00 33.98 13 PHE A N 1
ATOM 2745 C CA . PHE B 1 13 ? -22.470 2.198 64.871 1.00 36.52 13 PHE A CA 1
ATOM 2746 C C . PHE B 1 13 ? -21.550 2.170 66.087 1.00 45.21 13 PHE A C 1
ATOM 2747 O O . PHE B 1 13 ? -21.767 2.900 67.054 1.00 43.94 13 PHE A O 1
ATOM 2755 N N . PRO B 1 14 ? -20.527 1.308 66.055 1.00 48.37 14 PRO A N 1
ATOM 2756 C CA . PRO B 1 14 ? -19.560 1.302 67.157 1.00 41.02 14 PRO A CA 1
ATOM 2757 C C . PRO B 1 14 ? -18.614 2.498 67.063 1.00 42.99 14 PRO A C 1
ATOM 2758 O O . PRO B 1 14 ? -18.265 2.940 65.959 1.00 44.56 14 PRO A O 1
ATOM 2762 N N . LEU B 1 15 ? -18.232 3.029 68.218 1.00 44.44 15 LEU A N 1
ATOM 2763 C CA . LEU B 1 15 ? -17.266 4.124 68.303 1.00 51.51 15 LEU A CA 1
ATOM 2764 C C . LEU B 1 15 ? -15.812 3.638 68.187 1.00 56.01 15 LEU A C 1
ATOM 2765 O O . LEU B 1 15 ? -15.511 2.483 68.490 1.00 58.29 15 LEU A O 1
ATOM 2770 N N . THR B 1 16 ? -14.921 4.514 67.729 1.00 54.47 16 THR A N 1
ATOM 2771 C CA . THR B 1 16 ? -13.507 4.167 67.611 1.00 61.07 16 THR A CA 1
ATOM 2772 C C . THR B 1 16 ? -12.823 4.158 68.980 1.00 66.29 16 THR A C 1
ATOM 2773 O O . THR B 1 16 ? -13.185 4.929 69.873 1.00 69.97 16 THR A O 1
ATOM 2777 N N . GLU B 1 27 ? -19.610 3.407 73.963 1.00 57.79 27 GLU A N 1
ATOM 2778 C CA . GLU B 1 27 ? -19.376 2.112 73.333 1.00 56.24 27 GLU A CA 1
ATOM 2779 C C . GLU B 1 27 ? -19.970 2.052 71.924 1.00 55.76 27 GLU A C 1
ATOM 2780 O O . GLU B 1 27 ? -19.267 1.774 70.949 1.00 53.42 27 GLU A O 1
ATOM 2782 N N . GLU B 1 28 ? -21.269 2.317 71.822 1.00 51.98 28 GLU A N 1
ATOM 2783 C CA . GLU B 1 28 ? -21.976 2.207 70.552 1.00 48.97 28 GLU A CA 1
ATOM 2784 C C . GLU B 1 28 ? -23.116 3.224 70.483 1.00 45.98 28 GLU A C 1
ATOM 2785 O O . GLU B 1 28 ? -23.771 3.490 71.491 1.00 43.74 28 GLU A O 1
ATOM 2791 N N . ILE B 1 29 ? -23.363 3.784 69.300 1.00 37.02 29 ILE A N 1
ATOM 2792 C CA . ILE B 1 29 ? -24.488 4.699 69.131 1.00 33.80 29 ILE A CA 1
ATOM 2793 C C . ILE B 1 29 ? -25.413 4.271 67.992 1.00 31.48 29 ILE A C 1
ATOM 2794 O O . ILE B 1 29 ? -24.950 3.752 66.980 1.00 28.20 29 ILE A O 1
ATOM 2799 N N . ASP B 1 30 ? -26.717 4.514 68.157 1.00 24.85 30 ASP A N 1
ATOM 2800 C CA . ASP B 1 30 ? -27.712 4.111 67.166 1.00 24.84 30 ASP A CA 1
ATOM 2801 C C . ASP B 1 30 ? -28.165 5.281 66.309 1.00 26.47 30 ASP A C 1
ATOM 2802 O O . ASP B 1 30 ? -28.249 6.408 66.784 1.00 29.73 30 ASP A O 1
ATOM 2807 N N . ASN B 1 31 ? -28.433 5.011 65.032 1.00 24.09 31 ASN A N 1
ATOM 2808 C CA . ASN B 1 31 ? -29.084 5.991 64.151 1.00 23.68 31 ASN A CA 1
ATOM 2809 C C . ASN B 1 31 ? -30.200 5.264 63.395 1.00 29.11 31 ASN A C 1
ATOM 2810 O O . ASN B 1 31 ? -30.062 4.098 63.039 1.00 31.80 31 ASN A O 1
ATOM 2815 N N . LEU B 1 32 ? -31.298 5.946 63.125 1.00 24.60 32 LEU A N 1
ATOM 2816 C CA . LEU B 1 32 ? -32.287 5.387 62.217 1.00 25.29 32 LEU A CA 1
ATOM 2817 C C . LEU B 1 32 ? -31.934 5.854 60.817 1.00 29.60 32 LEU A C 1
ATOM 2818 O O . LEU B 1 32 ? -31.702 7.040 60.601 1.00 35.07 32 LEU A O 1
ATOM 2823 N N . ILE B 1 33 ? -31.871 4.925 59.870 1.00 20.94 33 ILE A N 1
ATOM 2824 C CA . ILE B 1 33 ? -31.529 5.252 58.499 1.00 22.96 33 ILE A CA 1
ATOM 2825 C C . ILE B 1 33 ? -32.751 5.149 57.603 1.00 25.80 33 ILE A C 1
ATOM 2826 O O . ILE B 1 33 ? -33.442 4.120 57.565 1.00 19.79 33 ILE A O 1
ATOM 2831 N N . VAL B 1 34 ? -33.004 6.236 56.883 1.00 26.23 34 VAL A N 1
ATOM 2832 C CA . VAL B 1 34 ? -34.170 6.362 56.028 1.00 26.13 34 VAL A CA 1
ATOM 2833 C C . VAL B 1 34 ? -33.763 6.362 54.565 1.00 25.06 34 VAL A C 1
ATOM 2834 O O . VAL B 1 34 ? -32.845 7.087 54.171 1.00 19.58 34 VAL A O 1
ATOM 2838 N N . GLU B 1 35 ? -34.459 5.553 53.771 1.00 23.14 35 GLU A N 1
ATOM 2839 C CA . 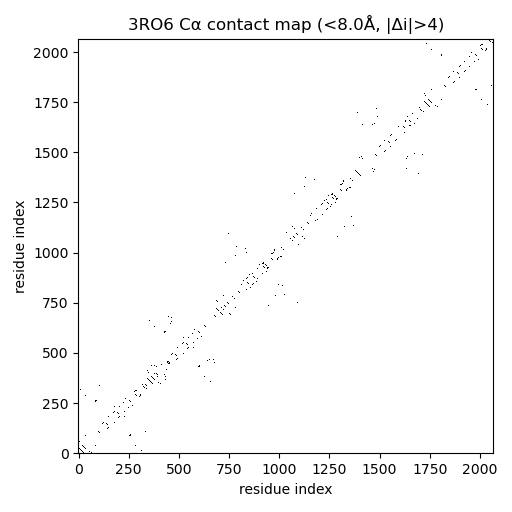GLU B 1 35 ? -34.293 5.525 52.323 1.00 19.15 35 GLU A CA 1
ATOM 2840 C C . GLU B 1 35 ? -35.618 5.864 51.647 1.00 21.43 35 GLU A C 1
ATOM 2841 O O . GLU B 1 35 ? -36.637 5.204 51.888 1.00 19.19 35 GLU A O 1
ATOM 2847 N N . ILE B 1 36 ? -35.609 6.895 50.804 1.00 17.54 36 ILE A N 1
ATOM 2848 C CA . ILE B 1 36 ? -36.798 7.247 50.036 1.00 17.89 36 ILE A CA 1
ATOM 2849 C C . ILE B 1 36 ? -36.537 7.061 48.547 1.00 26.67 36 ILE A C 1
ATOM 2850 O O . ILE B 1 36 ? -35.546 7.556 48.018 1.00 26.40 36 ILE A O 1
ATOM 2855 N N . ARG B 1 37 ? -37.422 6.329 47.880 1.00 24.54 37 ARG A N 1
ATOM 2856 C CA . ARG B 1 37 ? -37.256 6.026 46.471 1.00 24.17 37 ARG A CA 1
ATOM 2857 C C . ARG B 1 37 ? -38.421 6.564 45.666 1.00 22.66 37 ARG A C 1
ATOM 2858 O O . ARG B 1 37 ? -39.590 6.366 46.020 1.00 25.32 37 ARG A O 1
ATOM 2866 N N . THR B 1 38 ? -38.077 7.275 44.603 1.00 19.50 38 THR A N 1
ATOM 2867 C CA . THR B 1 38 ? -39.033 7.741 43.608 1.00 32.56 38 THR A CA 1
ATOM 2868 C C . THR B 1 38 ? -39.453 6.608 42.679 1.00 36.75 38 THR A C 1
ATOM 2869 O O . THR B 1 38 ? -38.775 5.586 42.583 1.00 38.30 38 THR A O 1
ATOM 2873 N N . ALA B 1 39 ? -40.585 6.793 42.012 1.00 40.59 39 ALA A N 1
ATOM 2874 C CA . ALA B 1 39 ? -41.015 5.881 40.962 1.00 42.18 39 ALA A CA 1
ATOM 2875 C C . ALA B 1 39 ? -39.893 5.629 39.941 1.00 45.12 39 ALA A C 1
ATOM 2876 O O . ALA B 1 39 ? -39.658 4.485 39.542 1.00 46.16 39 ALA A O 1
ATOM 2878 N N . ASP B 1 40 ? -39.183 6.687 39.546 1.00 49.01 40 ASP A N 1
ATOM 2879 C CA . ASP B 1 40 ? -38.073 6.548 38.598 1.00 48.00 40 ASP A CA 1
ATOM 2880 C C . ASP B 1 40 ? -36.794 5.893 39.156 1.00 48.60 40 ASP A C 1
ATOM 2881 O O . ASP B 1 40 ? -35.864 5.608 38.394 1.00 52.41 40 ASP A O 1
ATOM 2886 N N . GLY B 1 41 ? -36.741 5.650 40.465 1.00 43.41 41 GLY A N 1
ATOM 2887 C CA . GLY B 1 41 ? -35.611 4.936 41.039 1.00 37.18 41 GLY A CA 1
ATOM 2888 C C . GLY B 1 41 ? -34.548 5.771 41.743 1.00 42.77 41 GLY A C 1
ATOM 2889 O O . GLY B 1 41 ? -33.591 5.223 42.302 1.00 41.76 41 GLY A O 1
ATOM 2890 N N . LEU B 1 42 ? -34.693 7.092 41.731 1.00 38.19 42 LEU A N 1
ATOM 2891 C CA . LEU B 1 42 ? -33.783 7.922 42.515 1.00 28.80 42 LEU A CA 1
ATOM 2892 C C . LEU B 1 42 ? -33.909 7.571 43.995 1.00 34.64 42 LEU A C 1
ATOM 2893 O O . LEU B 1 42 ? -34.962 7.106 44.447 1.00 32.43 42 LEU A O 1
ATOM 2898 N N . LEU B 1 43 ? -32.822 7.776 44.735 1.00 28.33 43 LEU A N 1
ATOM 2899 C CA . LEU B 1 43 ? -32.777 7.470 46.156 1.00 27.01 43 LEU A CA 1
ATOM 2900 C C . LEU B 1 43 ? -32.334 8.684 46.971 1.00 25.38 43 LEU A C 1
ATOM 2901 O O . LEU B 1 43 ? -31.233 9.203 46.768 1.00 19.11 43 LEU A O 1
ATOM 2906 N N . GLY B 1 44 ? -33.217 9.187 47.832 1.00 23.32 44 GLY A N 1
ATOM 2907 C CA . GLY B 1 44 ? -32.829 10.136 48.861 1.00 23.27 44 GLY A CA 1
ATOM 2908 C C . GLY B 1 44 ? -32.534 9.451 50.179 1.00 18.63 44 GLY A C 1
ATOM 2909 O O . GLY B 1 44 ? -33.198 8.478 50.521 1.00 12.86 44 GLY A O 1
ATOM 2910 N N . LEU B 1 45 ? -31.626 10.019 50.968 1.00 19.89 45 LEU A N 1
ATOM 2911 C CA . LEU B 1 45 ? -31.198 9.382 52.213 1.00 15.48 45 LEU A CA 1
ATOM 2912 C C . LEU B 1 45 ? -31.377 10.318 53.387 1.00 19.18 45 LEU A C 1
ATOM 2913 O O . LEU B 1 45 ? -31.215 11.534 53.256 1.00 16.22 45 LEU A O 1
ATOM 2918 N N . GLY B 1 46 ? -31.663 9.743 54.549 1.00 18.91 46 GLY A N 1
ATOM 2919 C CA . GLY B 1 46 ? -31.754 10.532 55.764 1.00 11.81 46 GLY A CA 1
ATOM 2920 C C . GLY B 1 46 ? -31.311 9.733 56.972 1.00 19.61 46 GLY A C 1
ATOM 2921 O O . GLY B 1 46 ? -31.268 8.501 56.937 1.00 23.88 46 GLY A O 1
ATOM 2922 N N . ALA B 1 47 ? -30.946 10.427 58.041 1.00 19.53 47 ALA A N 1
ATOM 2923 C CA . ALA B 1 47 ? -30.566 9.743 59.272 1.00 19.06 47 ALA A CA 1
ATOM 2924 C C . ALA B 1 47 ? -31.104 10.492 60.472 1.00 21.06 47 ALA A C 1
ATOM 2925 O O . ALA B 1 47 ? -31.118 11.733 60.494 1.00 20.63 47 ALA A O 1
ATOM 2927 N N . ALA B 1 48 ? -31.575 9.739 61.460 1.00 19.29 48 ALA A N 1
ATOM 2928 C CA . ALA B 1 48 ? -32.077 10.313 62.701 1.00 17.05 48 ALA A CA 1
ATOM 2929 C C . ALA B 1 48 ? -31.208 9.887 63.866 1.00 21.72 48 ALA A C 1
ATOM 2930 O O . ALA B 1 48 ? -30.851 8.710 64.002 1.00 20.00 48 ALA A O 1
ATOM 2932 N N . SER B 1 49 ? -30.886 10.856 64.712 1.00 18.98 49 SER A N 1
ATOM 2933 C CA . SER B 1 49 ? -30.175 10.601 65.949 1.00 16.77 49 SER A CA 1
ATOM 2934 C C . SER B 1 49 ? -30.848 11.452 67.020 1.00 20.60 49 SER A C 1
ATOM 2935 O O . SER B 1 49 ? -30.399 12.561 67.291 1.00 16.50 49 SER A O 1
ATOM 2938 N N . PRO B 1 50 ? -31.942 10.941 67.621 1.00 20.60 50 PRO A N 1
ATOM 2939 C CA . PRO B 1 50 ? -32.731 11.718 68.593 1.00 21.08 50 PRO A CA 1
ATOM 2940 C C . PRO B 1 50 ? -31.983 11.955 69.906 1.00 24.19 50 PRO A C 1
ATOM 2941 O O . PRO B 1 50 ? -31.280 11.064 70.377 1.00 24.26 50 PRO A O 1
ATOM 2945 N N . GLU B 1 51 ? -32.104 13.148 70.475 1.00 24.52 51 GLU A N 1
ATOM 2946 C CA . GLU B 1 51 ? -31.499 13.400 71.770 1.00 20.93 51 GLU A CA 1
ATOM 2947 C C . GLU B 1 51 ? -32.586 13.681 72.796 1.00 22.74 51 GLU A C 1
ATOM 2948 O O . GLU B 1 51 ? -33.048 14.819 72.924 1.00 19.90 51 GLU A O 1
ATOM 2954 N N . ARG B 1 52 ? -32.870 12.707 73.645 1.00 15.87 52 ARG A N 1
ATOM 2955 C CA . ARG B 1 52 ? -34.064 12.780 74.465 1.00 19.12 52 ARG A CA 1
ATOM 2956 C C . ARG B 1 52 ? -33.999 13.892 75.518 1.00 15.43 52 ARG A C 1
ATOM 2957 O O . ARG B 1 52 ? -34.999 14.531 75.806 1.00 21.03 52 ARG A O 1
ATOM 2965 N N . HIS B 1 53 ? -32.819 14.139 76.071 1.00 20.81 53 HIS A N 1
ATOM 2966 C CA . HIS B 1 53 ? -32.681 15.152 77.107 1.00 22.90 53 HIS A CA 1
ATOM 2967 C C . HIS B 1 53 ? -32.865 16.570 76.561 1.00 30.38 53 HIS A C 1
ATOM 2968 O O . HIS B 1 53 ? -33.285 17.467 77.290 1.00 31.66 53 HIS A O 1
ATOM 2975 N N . VAL B 1 54 ? -32.498 16.789 75.301 1.00 26.69 54 VAL A N 1
ATOM 2976 C CA . VAL B 1 54 ? -32.787 18.066 74.645 1.00 26.01 54 VAL A CA 1
ATOM 2977 C C . VAL B 1 54 ? -34.205 18.246 74.068 1.00 22.42 54 VAL A C 1
ATOM 2978 O O . VAL B 1 54 ? -34.814 19.292 74.246 1.00 24.28 54 VAL A O 1
ATOM 2982 N N . THR B 1 55 ? -34.673 17.271 73.287 1.00 24.20 55 THR A N 1
ATOM 2983 C CA . THR B 1 55 ? -35.998 17.343 72.650 1.00 15.15 55 THR A CA 1
ATOM 2984 C C . THR B 1 55 ? -37.151 16.548 73.281 1.00 22.30 55 THR A C 1
ATOM 2985 O O . THR B 1 55 ? -38.289 16.655 72.837 1.00 23.48 55 THR A O 1
ATOM 2989 N N . GLY B 1 56 ? -36.873 15.750 74.302 1.00 20.03 56 GLY A N 1
ATOM 2990 C CA . GLY B 1 56 ? -37.857 14.766 74.743 1.00 22.77 56 GLY A CA 1
ATOM 2991 C C . GLY B 1 56 ? -38.038 13.530 73.857 1.00 25.12 56 GLY A C 1
ATOM 2992 O O . GLY B 1 56 ? -38.850 12.658 74.165 1.00 25.46 56 GLY A O 1
ATOM 2993 N N . GLU B 1 57 ? -37.284 13.434 72.765 1.00 28.46 57 GLU A N 1
ATOM 2994 C CA . GLU B 1 57 ? -37.512 12.368 71.778 1.00 31.74 57 GLU A CA 1
ATOM 2995 C C . GLU B 1 57 ? -36.627 11.144 72.040 1.00 25.77 57 GLU A C 1
ATOM 2996 O O . GLU B 1 57 ? -35.409 11.209 71.926 1.00 28.45 57 GLU A O 1
ATOM 3002 N N . THR B 1 58 ? -37.251 10.038 72.426 1.00 20.38 58 THR A N 1
ATOM 3003 C CA . THR B 1 58 ? -36.529 8.792 72.661 1.00 27.89 58 THR A CA 1
ATOM 3004 C C . THR B 1 58 ? -36.263 8.050 71.363 1.00 27.86 58 THR A C 1
ATOM 3005 O O . THR B 1 58 ? -36.970 8.252 70.377 1.00 24.19 58 THR A O 1
ATOM 3009 N N . LEU B 1 59 ? -35.240 7.198 71.352 1.00 26.17 59 LEU A N 1
ATOM 3010 C CA . LEU B 1 59 ? -35.007 6.349 70.190 1.00 29.54 59 LEU A CA 1
ATOM 3011 C C . LEU B 1 59 ? -36.262 5.533 69.838 1.00 32.28 59 LEU A C 1
ATOM 3012 O O . LEU B 1 59 ? -36.551 5.288 68.660 1.00 27.83 59 LEU A O 1
ATOM 3017 N N . GLU B 1 60 ? -37.008 5.118 70.861 1.00 27.82 60 GLU A N 1
ATOM 3018 C CA . GLU B 1 60 ? -38.222 4.337 70.633 1.00 32.71 60 GLU A CA 1
ATOM 3019 C C . GLU B 1 60 ? -39.327 5.161 69.961 1.00 28.26 60 GLU A C 1
ATOM 3020 O O . GLU B 1 60 ? -39.955 4.709 69.006 1.00 26.20 60 GLU A O 1
ATOM 3026 N N . ALA B 1 61 ? -39.570 6.359 70.473 1.00 26.14 61 ALA A N 1
ATOM 3027 C CA . ALA B 1 61 ? -40.554 7.260 69.876 1.00 32.96 61 ALA A CA 1
ATOM 3028 C C . ALA B 1 61 ? -40.151 7.584 68.439 1.00 33.53 61 ALA A C 1
ATOM 3029 O O . ALA B 1 61 ? -40.987 7.682 67.530 1.00 28.26 61 ALA A O 1
ATOM 3031 N N . CYS B 1 62 ? -38.852 7.734 68.237 1.00 27.91 62 CYS A N 1
ATOM 3032 C CA . CYS B 1 62 ? -38.337 8.078 66.923 1.00 31.07 62 CYS A CA 1
ATOM 3033 C C . CYS B 1 62 ? -38.593 6.917 65.954 1.00 35.40 62 CYS A C 1
ATOM 3034 O O . CYS B 1 62 ? -39.033 7.117 64.824 1.00 26.29 62 CYS A O 1
ATOM 3037 N N . HIS B 1 63 ? -38.338 5.697 66.414 1.00 33.53 63 HIS A N 1
ATOM 3038 C CA . HIS B 1 63 ? -38.610 4.517 65.605 1.00 25.77 63 HIS A CA 1
ATOM 3039 C C . HIS B 1 63 ? -40.100 4.410 65.287 1.00 26.53 63 HIS A C 1
ATOM 3040 O O . HIS B 1 63 ? -40.486 4.101 64.151 1.00 26.88 63 HIS A O 1
ATOM 3047 N N . ALA B 1 64 ? -40.938 4.679 66.284 1.00 21.18 64 ALA A N 1
ATOM 3048 C CA . ALA B 1 64 ? -42.384 4.592 66.107 1.00 23.04 64 ALA A CA 1
ATOM 3049 C C . ALA B 1 64 ? -42.891 5.593 65.069 1.00 24.41 64 ALA A C 1
ATOM 3050 O O . ALA B 1 64 ? -43.715 5.258 64.220 1.00 28.69 64 ALA A O 1
ATOM 3052 N N . ALA B 1 65 ? -42.396 6.824 65.143 1.00 23.56 65 ALA A N 1
ATOM 3053 C CA . ALA B 1 65 ? -42.798 7.870 64.208 1.00 24.81 65 ALA A CA 1
ATOM 3054 C C . ALA B 1 65 ? -42.452 7.517 62.756 1.00 26.42 65 ALA A C 1
ATOM 3055 O O . ALA B 1 65 ? -43.099 7.998 61.830 1.00 24.63 65 ALA A O 1
ATOM 3057 N N . LEU B 1 66 ? -41.413 6.705 62.568 1.00 21.44 66 LEU A N 1
ATOM 3058 C CA . LEU B 1 66 ? -40.974 6.295 61.229 1.00 22.76 66 LEU A CA 1
ATOM 3059 C C . LEU B 1 66 ? -41.568 4.957 60.782 1.00 28.49 66 LEU A C 1
ATOM 3060 O O . LEU B 1 66 ? -41.215 4.442 59.725 1.00 34.53 66 LEU A O 1
ATOM 3065 N N . ASP B 1 67 ? -42.452 4.393 61.598 1.00 28.32 67 ASP A N 1
ATOM 3066 C CA . ASP B 1 67 ? -43.104 3.123 61.276 1.00 30.98 67 ASP A CA 1
ATOM 3067 C C . ASP B 1 67 ? -43.845 3.160 59.939 1.00 31.58 67 ASP A C 1
ATOM 3068 O O . ASP B 1 67 ? -44.376 4.199 59.535 1.00 28.59 67 ASP A O 1
ATOM 3073 N N . HIS B 1 68 ? -43.870 2.017 59.259 1.00 34.54 68 HIS A N 1
ATOM 3074 C CA . HIS B 1 68 ? -44.369 1.923 57.888 1.00 37.64 68 HIS A CA 1
ATOM 3075 C C . HIS B 1 68 ? -45.771 2.489 57.712 1.00 40.04 68 HIS A C 1
ATOM 3076 O O . HIS B 1 68 ? -46.036 3.224 56.754 1.00 42.85 68 HIS A O 1
ATOM 3083 N N . ASP B 1 69 ? -46.662 2.147 58.639 1.00 39.97 69 ASP A N 1
ATOM 3084 C CA . ASP B 1 69 ? -48.056 2.583 58.573 1.00 41.92 69 ASP A CA 1
ATOM 3085 C C . ASP B 1 69 ? -48.219 4.075 58.808 1.00 39.43 69 ASP A C 1
ATOM 3086 O O . ASP B 1 69 ? -49.044 4.726 58.164 1.00 41.94 69 ASP A O 1
ATOM 3091 N N . ARG B 1 70 ? -47.439 4.615 59.736 1.00 32.27 70 ARG A N 1
ATOM 3092 C CA . ARG B 1 70 ? -47.485 6.045 60.012 1.00 40.79 70 ARG A CA 1
ATOM 3093 C C . ARG B 1 70 ? -46.972 6.881 58.837 1.00 34.65 70 ARG A C 1
ATOM 3094 O O . ARG B 1 70 ? -47.336 8.044 58.693 1.00 37.52 70 ARG A O 1
ATOM 3102 N N . LEU B 1 71 ? -46.139 6.283 57.992 1.00 27.87 71 LEU A N 1
ATOM 3103 C CA . LEU B 1 71 ? -45.561 7.000 56.850 1.00 26.28 71 LEU A CA 1
ATOM 3104 C C . LEU B 1 71 ? -46.352 6.805 55.561 1.00 26.36 71 LEU A C 1
ATOM 3105 O O . LEU B 1 71 ? -45.936 7.258 54.497 1.00 27.99 71 LEU A O 1
ATOM 3110 N N . GLY B 1 72 ? -47.470 6.095 55.650 1.00 23.53 72 GLY A N 1
ATOM 3111 C CA . GLY B 1 72 ? -48.265 5.790 54.474 1.00 21.33 72 GLY A CA 1
ATOM 3112 C C . GLY B 1 72 ? -48.623 7.036 53.680 1.00 23.84 72 GLY A C 1
ATOM 3113 O O . GLY B 1 72 ? -48.584 7.020 52.447 1.00 23.29 72 GLY A O 1
ATOM 3114 N N . TRP B 1 73 ? -48.954 8.120 54.387 1.00 17.76 73 TRP A N 1
ATOM 3115 C CA . TRP B 1 73 ? -49.429 9.341 53.745 1.00 21.79 73 TRP A CA 1
ATOM 3116 C C . TRP B 1 73 ? -48.408 9.911 52.747 1.00 29.20 73 TRP A C 1
ATOM 3117 O O . TRP B 1 73 ? -48.776 10.613 51.808 1.00 29.70 73 TRP A O 1
ATOM 3128 N N . LEU B 1 74 ? -47.129 9.599 52.945 1.00 25.44 74 LEU A N 1
ATOM 3129 C CA . LEU B 1 74 ? -46.087 10.071 52.031 1.00 23.30 74 LEU A CA 1
ATOM 3130 C C . LEU B 1 74 ? -46.083 9.379 50.669 1.00 24.17 74 LEU A C 1
ATOM 3131 O O . LEU B 1 74 ? -45.573 9.941 49.701 1.00 24.86 74 LEU A O 1
ATOM 3136 N N . MET B 1 75 ? -46.637 8.166 50.590 1.00 24.35 75 MET A N 1
ATOM 3137 C CA . MET B 1 75 ? -46.530 7.372 49.366 1.00 22.93 75 MET A CA 1
ATOM 3138 C C . MET B 1 75 ? -47.302 8.031 48.223 1.00 25.85 75 MET A C 1
ATOM 3139 O O . MET B 1 75 ? -48.426 8.513 48.411 1.00 20.64 75 MET A O 1
ATOM 3144 N N . GLY B 1 76 ? -46.700 8.053 47.037 1.00 20.38 76 GLY A N 1
ATOM 3145 C CA . GLY B 1 76 ? -47.336 8.681 45.884 1.00 17.81 76 GLY A CA 1
ATOM 3146 C C . GLY B 1 76 ? -47.282 10.207 45.870 1.00 21.63 76 GLY A C 1
ATOM 3147 O O . GLY B 1 76 ? -47.688 10.839 44.899 1.00 28.07 76 GLY A O 1
ATOM 3148 N N . ARG B 1 77 ? -46.785 10.815 46.943 1.00 20.15 77 ARG A N 1
ATOM 3149 C CA . ARG B 1 77 ? -46.721 12.273 46.983 1.00 23.65 77 ARG A CA 1
ATOM 3150 C C . ARG B 1 77 ? -45.582 12.813 46.097 1.00 20.75 77 ARG A C 1
ATOM 3151 O O . ARG B 1 77 ? -44.577 12.131 45.870 1.00 18.56 77 ARG A O 1
ATOM 3159 N N . ASP B 1 78 ? -45.752 14.035 45.600 1.00 23.27 78 ASP A N 1
ATOM 3160 C CA . ASP B 1 78 ? -44.835 14.641 44.618 1.00 23.10 78 ASP A CA 1
ATOM 3161 C C . ASP B 1 78 ? -43.726 15.442 45.312 1.00 18.54 78 ASP A C 1
ATOM 3162 O O . ASP B 1 78 ? -43.995 16.456 45.977 1.00 16.89 78 ASP A O 1
ATOM 3167 N N . ILE B 1 79 ? -42.479 15.018 45.148 1.00 18.60 79 ILE A N 1
ATOM 3168 C CA . ILE B 1 79 ? -41.384 15.674 45.876 1.00 26.92 79 ILE A CA 1
ATOM 3169 C C . ILE B 1 79 ? -41.191 17.140 45.459 1.00 24.18 79 ILE A C 1
ATOM 3170 O O . ILE B 1 79 ? -40.646 17.943 46.217 1.00 28.35 79 ILE A O 1
ATOM 3175 N N . ARG B 1 80 ? -41.677 17.488 44.269 1.00 17.57 80 ARG A N 1
ATOM 3176 C CA . ARG B 1 80 ? -41.625 18.866 43.780 1.00 23.61 80 ARG A CA 1
ATOM 3177 C C . ARG B 1 80 ? -42.468 19.831 44.623 1.00 24.97 80 ARG A C 1
ATOM 3178 O O . ARG B 1 80 ? -42.343 21.049 44.507 1.00 23.28 80 ARG A O 1
ATOM 3186 N N . THR B 1 81 ? -43.341 19.267 45.449 1.00 13.16 81 THR A N 1
ATOM 3187 C CA . THR B 1 81 ? -44.195 20.025 46.360 1.00 17.16 81 THR A CA 1
ATOM 3188 C C . THR B 1 81 ? -43.499 20.207 47.710 1.00 18.35 81 THR A C 1
ATOM 3189 O O . THR B 1 81 ? -44.145 20.526 48.697 1.00 16.76 81 THR A O 1
ATOM 3193 N N . LEU B 1 82 ? -42.200 19.906 47.763 1.00 14.12 82 LEU A N 1
ATOM 3194 C CA . LEU B 1 82 ? -41.499 19.748 49.036 1.00 19.04 82 LEU A CA 1
ATOM 3195 C C . LEU B 1 82 ? -41.877 20.721 50.175 1.00 11.41 82 LEU A C 1
ATOM 3196 O O . LEU B 1 82 ? -42.054 20.268 51.294 1.00 21.05 82 LEU A O 1
ATOM 3201 N N . PRO B 1 83 ? -42.009 22.038 49.919 1.00 13.26 83 PRO A N 1
ATOM 3202 C CA . PRO B 1 83 ? -42.348 22.860 51.093 1.00 18.10 83 PRO A CA 1
ATOM 3203 C C . PRO B 1 83 ? -43.700 22.473 51.711 1.00 20.93 83 PRO A C 1
ATOM 3204 O O . PRO B 1 83 ? -43.920 22.624 52.913 1.00 14.11 83 PRO A O 1
ATOM 3208 N N . ARG B 1 84 ? -44.617 21.976 50.898 1.00 18.93 84 ARG A N 1
ATOM 3209 C CA . ARG B 1 84 ? -45.865 21.512 51.475 1.00 20.06 84 ARG A CA 1
ATOM 3210 C C . ARG B 1 84 ? -45.616 20.232 52.280 1.00 18.03 84 ARG A C 1
ATOM 3211 O O . ARG B 1 84 ? -46.169 20.049 53.365 1.00 13.33 84 ARG A O 1
ATOM 3219 N N . LEU B 1 85 ? -44.784 19.347 51.740 1.00 8.33 85 LEU A N 1
ATOM 3220 C CA . LEU B 1 85 ? -44.474 18.091 52.423 1.00 14.47 85 LEU A CA 1
ATOM 3221 C C . LEU B 1 85 ? -43.834 18.349 53.780 1.00 10.12 85 LEU A C 1
ATOM 3222 O O . LEU B 1 85 ? -44.142 17.673 54.753 1.00 17.26 85 LEU A O 1
ATOM 3227 N N . CYS B 1 86 ? -42.944 19.335 53.847 1.00 12.16 86 CYS A N 1
ATOM 3228 C CA . CYS B 1 86 ? -42.315 19.684 55.119 1.00 13.63 86 CYS A CA 1
ATOM 3229 C C . CYS B 1 86 ? -43.328 20.273 56.112 1.00 17.03 86 CYS A C 1
ATOM 3230 O O . CYS B 1 86 ? -43.281 19.960 57.291 1.00 14.15 86 CYS A O 1
ATOM 3233 N N . ARG B 1 87 ? -44.287 21.066 55.644 1.00 11.51 87 ARG A N 1
ATOM 3234 C CA . ARG B 1 87 ? -45.329 21.517 56.567 1.00 15.49 87 ARG A CA 1
ATOM 3235 C C . ARG B 1 87 ? -46.077 20.340 57.152 1.00 15.90 87 ARG A C 1
ATOM 3236 O O . ARG B 1 87 ? -46.343 20.294 58.354 1.00 19.07 87 ARG A O 1
ATOM 3244 N N . GLU B 1 88 ? -46.413 19.372 56.307 1.00 17.00 88 GLU A N 1
ATOM 3245 C CA . GLU B 1 88 ? -47.116 18.192 56.811 1.00 19.92 88 GLU A CA 1
ATOM 3246 C C . GLU B 1 88 ? -46.235 17.351 57.755 1.00 21.86 88 GLU A C 1
ATOM 3247 O O . GLU B 1 88 ? -46.738 16.744 58.702 1.00 19.03 88 GLU A O 1
ATOM 3253 N N . LEU B 1 89 ? -44.928 17.318 57.504 1.00 17.38 89 LEU A N 1
ATOM 3254 C CA . LEU B 1 89 ? -44.025 16.640 58.432 1.00 16.74 89 LEU A CA 1
ATOM 3255 C C . LEU B 1 89 ? -44.100 17.327 59.790 1.00 13.51 89 LEU A C 1
ATOM 3256 O O . LEU B 1 89 ? -44.125 16.660 60.809 1.00 17.22 89 LEU A O 1
ATOM 3261 N N . ALA B 1 90 ? -44.124 18.662 59.799 1.00 14.00 90 ALA A N 1
ATOM 3262 C CA . ALA B 1 90 ? -44.307 19.400 61.049 1.00 25.22 90 ALA A CA 1
ATOM 3263 C C . ALA B 1 90 ? -45.586 18.968 61.791 1.00 22.74 90 ALA A C 1
ATOM 3264 O O . ALA B 1 90 ? -45.562 18.760 63.005 1.00 27.10 90 ALA A O 1
ATOM 3266 N N . GLU B 1 91 ? -46.694 18.834 61.065 1.00 18.66 91 GLU A N 1
ATOM 3267 C CA . GLU B 1 91 ? -47.988 18.485 61.676 1.00 20.09 91 GLU A CA 1
ATOM 3268 C C . GLU B 1 91 ? -48.039 17.027 62.112 1.00 19.58 91 GLU A C 1
ATOM 3269 O O . GLU B 1 91 ? -48.634 16.694 63.131 1.00 22.63 91 GLU A O 1
ATOM 3275 N N . ARG B 1 92 ? -47.467 16.147 61.303 1.00 19.09 92 ARG A N 1
ATOM 3276 C CA . ARG B 1 92 ? -47.603 14.721 61.557 1.00 18.11 92 ARG A CA 1
ATOM 3277 C C . ARG B 1 92 ? -46.543 14.091 62.435 1.00 22.25 92 ARG A C 1
ATOM 3278 O O . ARG B 1 92 ? -46.754 13.002 62.945 1.00 26.53 92 ARG A O 1
ATOM 3286 N N . LEU B 1 93 ? -45.424 14.783 62.655 1.00 22.91 93 LEU A N 1
ATOM 3287 C CA . LEU B 1 93 ? -44.424 14.280 63.603 1.00 17.37 93 LEU A CA 1
ATOM 3288 C C . LEU B 1 93 ? -44.000 15.408 64.517 1.00 23.92 93 LEU A C 1
ATOM 3289 O O . LEU B 1 93 ? -42.813 15.746 64.591 1.00 21.72 93 LEU A O 1
ATOM 3294 N N . PRO B 1 94 ? -44.975 15.982 65.238 1.00 20.33 94 PRO A N 1
ATOM 3295 C CA . PRO B 1 94 ? -44.729 17.201 66.020 1.00 10.58 94 PRO A CA 1
ATOM 3296 C C . PRO B 1 94 ? -43.778 16.961 67.198 1.00 24.76 94 PRO A C 1
ATOM 3297 O O . PRO B 1 94 ? -43.030 17.868 67.572 1.00 22.94 94 PRO A O 1
ATOM 3301 N N . ALA B 1 95 ? -43.821 15.769 67.783 1.00 18.71 95 ALA A N 1
ATOM 3302 C CA . ALA B 1 95 ? -42.956 15.459 68.916 1.00 22.64 95 ALA A CA 1
ATOM 3303 C C . ALA B 1 95 ? -41.664 14.700 68.593 1.00 23.13 95 ALA A C 1
ATOM 3304 O O . ALA B 1 95 ? -40.922 14.340 69.502 1.00 16.19 95 ALA A O 1
ATOM 3306 N N . ALA B 1 96 ? -41.392 14.423 67.322 1.00 22.24 96 ALA A N 1
ATOM 3307 C CA . ALA B 1 96 ? -40.190 13.647 67.004 1.00 17.06 96 ALA A CA 1
ATOM 3308 C C . ALA B 1 96 ? -39.310 14.329 65.958 1.00 13.13 96 ALA A C 1
ATOM 3309 O O . ALA B 1 96 ? -39.267 13.915 64.803 1.00 19.98 96 ALA A O 1
ATOM 3311 N N . PRO B 1 97 ? -38.602 15.385 66.369 1.00 20.68 97 PRO A N 1
ATOM 3312 C CA . PRO B 1 97 ? -37.839 16.216 65.427 1.00 16.35 97 PRO A CA 1
ATOM 3313 C C . PRO B 1 97 ? -36.721 15.456 64.699 1.00 18.19 97 PRO A C 1
ATOM 3314 O O . PRO B 1 97 ? -36.463 15.786 63.559 1.00 16.90 97 PRO A O 1
ATOM 3318 N N . ALA B 1 98 ? -36.091 14.457 65.315 1.00 12.63 98 ALA A N 1
ATOM 3319 C CA . ALA B 1 98 ? -35.018 13.711 64.640 1.00 12.34 98 ALA A CA 1
ATOM 3320 C C . ALA B 1 98 ? -35.527 12.861 63.453 1.00 17.34 98 ALA A C 1
ATOM 3321 O O . ALA B 1 98 ? -34.915 12.831 62.367 1.00 15.70 98 ALA A O 1
ATOM 3323 N N . ALA B 1 99 ? -36.638 12.166 63.676 1.00 15.50 99 ALA A N 1
ATOM 3324 C CA . ALA B 1 99 ? -37.339 11.433 62.615 1.00 16.15 99 ALA A CA 1
ATOM 3325 C C . ALA B 1 99 ? -37.787 12.372 61.482 1.00 17.40 99 ALA A C 1
ATOM 3326 O O . ALA B 1 99 ? -37.598 12.089 60.258 1.00 18.29 99 ALA A O 1
ATOM 3328 N N . ARG B 1 100 ? -38.379 13.494 61.902 1.00 16.48 100 ARG A N 1
ATOM 3329 C CA . ARG B 1 100 ? -38.834 14.528 60.977 1.00 14.25 100 ARG A CA 1
ATOM 3330 C C . ARG B 1 100 ? -37.645 14.956 60.103 1.00 13.08 100 ARG A C 1
ATOM 3331 O O . ARG B 1 100 ? -37.731 14.986 58.874 1.00 14.12 100 ARG A O 1
ATOM 3339 N N . ALA B 1 101 ? -36.529 15.265 60.754 1.00 12.90 101 ALA A N 1
ATOM 3340 C CA . ALA B 1 101 ? -35.289 15.621 60.074 1.00 17.37 101 ALA A CA 1
ATOM 3341 C C . ALA B 1 101 ? -34.826 14.553 59.074 1.00 20.28 101 ALA A C 1
ATOM 3342 O O . ALA B 1 101 ? -34.397 14.879 57.970 1.00 24.06 101 ALA A O 1
ATOM 3344 N N . ALA B 1 102 ? -34.879 13.281 59.457 1.00 14.64 102 ALA A N 1
ATOM 3345 C CA . ALA B 1 102 ? -34.407 12.245 58.526 1.00 17.38 102 ALA A CA 1
ATOM 3346 C C . ALA B 1 102 ? -35.253 12.244 57.233 1.00 16.74 102 ALA A C 1
ATOM 3347 O O . ALA B 1 102 ? -34.710 12.231 56.083 1.00 14.59 102 ALA A O 1
ATOM 3349 N N . LEU B 1 103 ? -36.576 12.311 57.421 1.00 11.19 103 LEU A N 1
ATOM 3350 C CA . LEU B 1 103 ? -37.469 12.424 56.256 1.00 19.13 103 LEU A CA 1
ATOM 3351 C C . LEU B 1 103 ? -37.189 13.691 55.402 1.00 12.26 103 LEU A C 1
ATOM 3352 O O . LEU B 1 103 ? -37.077 13.641 54.165 1.00 16.47 103 LEU A O 1
ATOM 3357 N N . ASP B 1 104 ? -37.054 14.820 56.082 1.00 14.69 104 ASP A N 1
ATOM 3358 C CA . ASP B 1 104 ? -36.898 16.116 55.437 1.00 11.57 104 ASP A CA 1
ATOM 3359 C C . ASP B 1 104 ? -35.609 16.118 54.602 1.00 17.09 104 ASP A C 1
ATOM 3360 O O . ASP B 1 104 ? -35.595 16.522 53.432 1.00 20.21 104 ASP A O 1
ATOM 3365 N N . MET B 1 105 ? -34.534 15.608 55.180 1.00 10.14 105 MET A N 1
ATOM 3366 C CA . MET B 1 105 ? -33.271 15.675 54.487 1.00 16.15 105 MET A CA 1
ATOM 3367 C C . MET B 1 105 ? -33.280 14.699 53.302 1.00 15.23 105 MET A C 1
ATOM 3368 O O . MET B 1 105 ? -32.739 15.008 52.231 1.00 16.31 105 MET A O 1
ATOM 3373 N N . ALA B 1 106 ? -33.913 13.539 53.468 1.00 14.26 106 ALA A N 1
ATOM 3374 C CA . ALA B 1 106 ? -33.994 12.637 52.311 1.00 19.69 106 ALA A CA 1
ATOM 3375 C C . ALA B 1 106 ? -34.789 13.289 51.164 1.00 19.90 106 ALA A C 1
ATOM 3376 O O . ALA B 1 106 ? -34.422 13.164 49.975 1.00 20.29 106 ALA A O 1
ATOM 3378 N N . LEU B 1 107 ? -35.859 14.003 51.524 1.00 15.69 107 LEU A N 1
ATOM 3379 C CA . LEU B 1 107 ? -36.664 14.711 50.520 1.00 17.05 107 LEU A CA 1
ATOM 3380 C C . LEU B 1 107 ? -35.865 15.804 49.806 1.00 20.53 107 LEU A C 1
ATOM 3381 O O . LEU B 1 107 ? -35.954 15.939 48.587 1.00 18.02 107 LEU A O 1
ATOM 3386 N N . HIS B 1 108 ? -35.085 16.577 50.559 1.00 15.66 108 HIS A N 1
ATOM 3387 C CA . HIS B 1 108 ? -34.230 17.590 49.928 1.00 18.37 108 HIS A CA 1
ATOM 3388 C C . HIS B 1 108 ? -33.200 16.955 48.984 1.00 17.72 108 HIS A C 1
ATOM 3389 O O . HIS B 1 108 ? -32.972 17.456 47.875 1.00 17.36 108 HIS A O 1
ATOM 3396 N N . ASP B 1 109 ? -32.603 15.848 49.431 1.00 19.58 109 ASP A N 1
ATOM 3397 C CA . ASP B 1 109 ? -31.701 15.037 48.614 1.00 17.53 109 ASP A CA 1
ATOM 3398 C C . ASP B 1 109 ? -32.381 14.744 47.256 1.00 22.50 109 ASP A C 1
ATOM 3399 O O . ASP B 1 109 ? -31.831 15.049 46.176 1.00 20.63 109 ASP A O 1
ATOM 3404 N N . LEU B 1 110 ? -33.597 14.196 47.313 1.00 20.00 110 LEU A N 1
ATOM 3405 C CA . LEU B 1 110 ? -34.332 13.894 46.072 1.00 19.01 110 LEU A CA 1
ATOM 3406 C C . LEU B 1 110 ? -34.619 15.110 45.206 1.00 20.80 110 LEU A C 1
ATOM 3407 O O . LEU B 1 110 ? -34.436 15.062 43.995 1.00 23.12 110 LEU A O 1
ATOM 3412 N N . VAL B 1 111 ? -35.073 16.202 45.813 1.00 19.20 111 VAL A N 1
ATOM 3413 C CA . VAL B 1 111 ? -35.359 17.411 45.039 1.00 23.60 111 VAL A CA 1
ATOM 3414 C C . VAL B 1 111 ? -34.130 17.948 44.285 1.00 23.62 111 VAL A C 1
ATOM 3415 O O . VAL B 1 111 ? -34.203 18.313 43.094 1.00 20.69 111 VAL A O 1
ATOM 3419 N N . ALA B 1 112 ? -33.002 18.011 44.984 1.00 19.02 112 ALA A N 1
ATOM 3420 C CA . ALA B 1 112 ? -31.770 18.436 44.331 1.00 25.34 112 ALA A CA 1
ATOM 3421 C C . ALA B 1 112 ? -31.289 17.452 43.242 1.00 25.14 112 ALA A C 1
ATOM 3422 O O . ALA B 1 112 ? -30.735 17.872 42.222 1.00 22.67 112 ALA A O 1
ATOM 3424 N N . GLN B 1 113 ? -31.476 16.149 43.443 1.00 18.13 113 GLN A N 1
ATOM 3425 C CA . GLN B 1 113 ? -31.100 15.233 42.361 1.00 22.86 113 GLN A CA 1
ATOM 3426 C C . GLN B 1 113 ? -32.009 15.440 41.147 1.00 24.86 113 GLN A C 1
ATOM 3427 O O . GLN B 1 113 ? -31.569 15.376 40.003 1.00 32.59 113 GLN A O 1
ATOM 3433 N N . CYS B 1 114 ? -33.287 15.676 41.413 1.00 25.98 114 CYS A N 1
ATOM 3434 C CA . CYS B 1 114 ? -34.266 15.945 40.367 1.00 29.72 114 CYS A CA 1
ATOM 3435 C C . CYS B 1 114 ? -33.817 17.152 39.565 1.00 30.32 114 CYS A C 1
ATOM 3436 O O . CYS B 1 114 ? -33.921 17.160 38.344 1.00 26.05 114 CYS A O 1
ATOM 3439 N N . LEU B 1 115 ? -33.326 18.175 40.262 1.00 32.41 115 LEU A N 1
ATOM 3440 C CA . LEU B 1 115 ? -32.856 19.388 39.591 1.00 27.15 115 LEU A CA 1
ATOM 3441 C C . LEU B 1 115 ? -31.446 19.260 39.008 1.00 33.99 115 LEU A C 1
ATOM 3442 O O . LEU B 1 115 ? -31.044 20.052 38.156 1.00 34.50 115 LEU A O 1
ATOM 3447 N N . GLY B 1 116 ? -30.697 18.272 39.489 1.00 29.23 116 GLY A N 1
ATOM 3448 C CA . GLY B 1 116 ? -29.404 17.939 38.927 1.00 27.67 116 GLY A CA 1
ATOM 3449 C C . GLY B 1 116 ? -28.196 18.679 39.477 1.00 32.17 116 GLY A C 1
ATOM 3450 O O . GLY B 1 116 ? -27.165 18.728 38.814 1.00 35.50 116 GLY A O 1
ATOM 3451 N N . LEU B 1 117 ? -28.307 19.241 40.679 1.00 27.43 117 LEU A N 1
ATOM 3452 C CA . LEU B 1 117 ? -27.197 19.973 41.293 1.00 25.95 117 LEU A CA 1
ATOM 3453 C C . LEU B 1 117 ? -26.946 19.540 42.739 1.00 18.51 117 LEU A C 1
ATOM 3454 O O . LEU B 1 117 ? -27.786 18.887 43.350 1.00 26.12 117 LEU A O 1
ATOM 3459 N N . PRO B 1 118 ? -25.769 19.885 43.286 1.00 23.28 118 PRO A N 1
ATOM 3460 C CA . PRO B 1 118 ? -25.566 19.722 44.731 1.00 12.79 118 PRO A CA 1
ATOM 3461 C C . PRO B 1 118 ? -26.632 20.499 45.500 1.00 17.23 118 PRO A C 1
ATOM 3462 O O . PRO B 1 118 ? -26.988 21.618 45.100 1.00 20.30 118 PRO A O 1
ATOM 3466 N N . LEU B 1 119 ? -27.134 19.921 46.589 1.00 19.73 119 LEU A N 1
ATOM 3467 C CA . LEU B 1 119 ? -28.206 20.556 47.353 1.00 18.11 119 LEU A CA 1
ATOM 3468 C C . LEU B 1 119 ? -27.911 22.024 47.668 1.00 22.44 119 LEU A C 1
ATOM 3469 O O . LEU B 1 119 ? -28.795 22.876 47.527 1.00 23.65 119 LEU A O 1
ATOM 3474 N N . VAL B 1 120 ? -26.677 22.326 48.077 1.00 21.34 120 VAL A N 1
ATOM 3475 C CA . VAL B 1 120 ? -26.339 23.697 48.460 1.00 21.07 120 VAL A CA 1
ATOM 3476 C C . VAL B 1 120 ? -26.601 24.711 47.334 1.00 19.46 120 VAL A C 1
ATOM 3477 O O . VAL B 1 120 ? -27.005 25.848 47.592 1.00 22.96 120 VAL A O 1
ATOM 3481 N N . GLU B 1 121 ? -26.388 24.291 46.090 1.00 20.26 121 GLU A N 1
ATOM 3482 C CA . GLU B 1 121 ? -26.573 25.173 44.940 1.00 19.87 121 GLU A CA 1
ATOM 3483 C C . GLU B 1 121 ? -28.031 25.531 44.775 1.00 18.37 121 GLU A C 1
ATOM 3484 O O . GLU B 1 121 ? -28.374 26.662 44.460 1.00 25.96 121 GLU A O 1
ATOM 3490 N N . ILE B 1 122 ? -28.879 24.530 44.962 1.00 15.80 122 ILE A N 1
ATOM 3491 C CA . ILE B 1 122 ? -30.320 24.671 44.870 1.00 16.84 122 ILE A CA 1
ATOM 3492 C C . ILE B 1 122 ? -30.793 25.542 46.024 1.00 20.72 122 ILE A C 1
ATOM 3493 O O . ILE B 1 122 ? -31.749 26.304 45.892 1.00 19.40 122 ILE A O 1
ATOM 3498 N N . LEU B 1 123 ? -30.111 25.433 47.158 1.00 19.95 123 LEU A N 1
ATOM 3499 C CA . LEU B 1 123 ? -30.458 26.236 48.327 1.00 22.05 123 LEU A CA 1
ATOM 3500 C C . LEU B 1 123 ? -29.982 27.676 48.220 1.00 20.65 123 LEU A C 1
ATOM 3501 O O . LEU B 1 123 ? -30.422 28.500 49.020 1.00 20.45 123 LEU A O 1
ATOM 3506 N N . GLY B 1 124 ? -29.242 28.041 47.165 1.00 13.69 124 GLY A N 1
ATOM 3507 C CA . GLY B 1 124 ? -28.499 29.286 47.233 1.00 13.93 124 GLY A CA 1
ATOM 3508 C C . GLY B 1 124 ? -27.164 29.424 47.943 1.00 18.12 124 GLY A C 1
ATOM 3509 O O . GLY B 1 124 ? -27.106 29.897 49.067 1.00 22.31 124 GLY A O 1
ATOM 3510 N N . ARG B 1 125 ? -26.114 28.852 47.368 1.00 15.44 125 ARG A N 1
ATOM 3511 C CA . ARG B 1 125 ? -24.800 28.929 47.991 1.00 24.76 125 ARG A CA 1
ATOM 3512 C C . ARG B 1 125 ? -24.373 30.323 48.486 1.00 23.09 125 ARG A C 1
ATOM 3513 O O . ARG B 1 125 ? -24.526 31.352 47.833 1.00 22.01 125 ARG A O 1
ATOM 3521 N N . ALA B 1 126 ? -23.799 30.283 49.674 1.00 20.92 126 ALA A N 1
ATOM 3522 C CA . ALA B 1 126 ? -23.406 31.420 50.488 1.00 24.70 126 ALA A CA 1
ATOM 3523 C C . ALA B 1 126 ? -21.908 31.270 50.698 1.00 28.08 126 ALA A C 1
ATOM 3524 O O . ALA B 1 126 ? -21.158 32.217 50.515 1.00 36.80 126 ALA A O 1
ATOM 3526 N N . HIS B 1 127 ? -21.504 30.128 51.246 1.00 24.16 127 HIS A N 1
ATOM 3527 C CA . HIS B 1 127 ? -20.091 29.835 51.479 1.00 22.60 127 HIS A CA 1
ATOM 3528 C C . HIS B 1 127 ? -19.550 28.642 50.671 1.00 30.27 127 HIS A C 1
ATOM 3529 O O . HIS B 1 127 ? -20.303 27.742 50.282 1.00 24.30 127 HIS A O 1
ATOM 3536 N N . ASP B 1 128 ? -18.246 28.662 50.390 1.00 25.72 128 ASP A N 1
ATOM 3537 C CA . ASP B 1 128 ? -17.561 27.508 49.793 1.00 26.50 128 ASP A CA 1
ATOM 3538 C C . ASP B 1 128 ? -17.163 26.436 50.810 1.00 27.82 128 ASP A C 1
ATOM 3539 O O . ASP B 1 128 ? -17.323 25.246 50.562 1.00 26.35 128 ASP A O 1
ATOM 3544 N N . SER B 1 129 ? -16.626 26.864 51.949 1.00 21.68 129 SER A N 1
ATOM 3545 C CA . SER B 1 129 ? -16.162 25.933 52.965 1.00 22.28 129 SER A CA 1
ATOM 3546 C C . SER B 1 129 ? -16.095 26.642 54.309 1.00 25.41 129 SER A C 1
ATOM 3547 O O . SER B 1 129 ? -16.085 27.869 54.363 1.00 28.05 129 SER A O 1
ATOM 3550 N N . LEU B 1 130 ? -16.055 25.872 55.393 1.00 27.24 130 LEU A N 1
ATOM 3551 C CA . LEU B 1 130 ? -15.879 26.448 56.724 1.00 28.99 130 LEU A CA 1
ATOM 3552 C C . LEU B 1 130 ? -15.040 25.551 57.623 1.00 24.78 130 LEU A C 1
ATOM 3553 O O . LEU B 1 130 ? -15.045 24.332 57.475 1.00 22.96 130 LEU A O 1
ATOM 3558 N N . PRO B 1 131 ? -14.294 26.163 58.551 1.00 22.26 131 PRO A N 1
ATOM 3559 C CA . PRO B 1 131 ? -13.579 25.399 59.575 1.00 22.61 131 PRO A CA 1
ATOM 3560 C C . PRO B 1 131 ? -14.616 24.671 60.408 1.00 29.41 131 PRO A C 1
ATOM 3561 O O . PRO B 1 131 ? -15.713 25.207 60.597 1.00 23.19 131 PRO A O 1
ATOM 3565 N N . THR B 1 132 ? -14.292 23.478 60.889 1.00 21.60 132 THR A N 1
ATOM 3566 C CA . THR B 1 132 ? -15.149 22.818 61.849 1.00 21.25 132 THR A CA 1
ATOM 3567 C C . THR B 1 132 ? -14.344 22.543 63.094 1.00 22.56 132 THR A C 1
ATOM 3568 O O . THR B 1 132 ? -13.179 22.192 63.018 1.00 25.16 132 THR A O 1
ATOM 3572 N N . SER B 1 133 ? -14.973 22.708 64.245 1.00 20.71 133 SER A N 1
ATOM 3573 C CA . SER B 1 133 ? -14.372 22.270 65.487 1.00 18.21 133 SER A CA 1
ATOM 3574 C C . SER B 1 133 ? -14.425 20.752 65.625 1.00 22.90 133 SER A C 1
ATOM 3575 O O . SER B 1 133 ? -15.222 20.067 64.967 1.00 20.72 133 SER A O 1
ATOM 3578 N N . VAL B 1 134 ? -13.547 20.234 66.475 1.00 19.07 134 VAL A N 1
ATOM 3579 C CA . VAL B 1 134 ? -13.704 18.903 67.030 1.00 18.76 134 VAL A CA 1
ATOM 3580 C C . VAL B 1 134 ? -13.844 19.056 68.533 1.00 18.93 134 VAL A C 1
ATOM 3581 O O . VAL B 1 134 ? -13.375 20.027 69.120 1.00 27.51 134 VAL A O 1
ATOM 3585 N N . THR B 1 135 ? -14.487 18.095 69.165 1.00 19.44 135 THR A N 1
ATOM 3586 C CA . THR B 1 135 ? -14.828 18.234 70.568 1.00 19.94 135 THR A CA 1
ATOM 3587 C C . THR B 1 135 ? -13.842 17.556 71.519 1.00 31.09 135 THR A C 1
ATOM 3588 O O . THR B 1 135 ? -13.447 16.402 71.328 1.00 28.32 135 THR A O 1
ATOM 3592 N N . ILE B 1 136 ? -13.439 18.286 72.551 1.00 26.41 136 ILE A N 1
ATOM 3593 C CA . ILE B 1 136 ? -12.718 17.668 73.643 1.00 22.06 136 ILE A CA 1
ATOM 3594 C C . ILE B 1 136 ? -13.667 17.604 74.836 1.00 22.87 136 ILE A C 1
ATOM 3595 O O . ILE B 1 136 ? -14.177 18.621 75.291 1.00 26.63 136 ILE A O 1
ATOM 3600 N N . GLY B 1 137 ? -13.929 16.398 75.316 1.00 22.38 137 GLY A N 1
ATOM 3601 C CA . GLY B 1 137 ? -14.891 16.216 76.382 1.00 18.98 137 GLY A CA 1
ATOM 3602 C C . GLY B 1 137 ? -14.352 16.653 77.724 1.00 25.96 137 GLY A C 1
ATOM 3603 O O . GLY B 1 137 ? -13.266 17.231 77.823 1.00 28.59 137 GLY A O 1
ATOM 3604 N N . ILE B 1 138 ? -15.126 16.389 78.767 1.00 31.78 138 ILE A N 1
ATOM 3605 C CA . ILE B 1 138 ? -14.704 16.742 80.108 1.00 31.90 138 ILE A CA 1
ATOM 3606 C C . ILE B 1 138 ? -13.711 15.694 80.577 1.00 41.30 138 ILE A C 1
ATOM 3607 O O . ILE B 1 138 ? -14.031 14.508 80.643 1.00 45.39 138 ILE A O 1
ATOM 3612 N N . LYS B 1 139 ? -12.503 16.135 80.890 1.00 42.80 139 LYS A N 1
ATOM 3613 C CA . LYS B 1 139 ? -11.485 15.232 81.392 1.00 43.47 139 LYS A CA 1
ATOM 3614 C C . LYS B 1 139 ? -10.361 16.031 82.045 1.00 41.03 139 LYS A C 1
ATOM 3615 O O . LYS B 1 139 ? -10.366 17.258 82.002 1.00 44.09 139 LYS A O 1
ATOM 3621 N N . PRO B 1 140 ? -9.376 15.336 82.624 1.00 40.19 140 PRO A N 1
ATOM 3622 C CA . PRO B 1 140 ? -8.256 16.013 83.282 1.00 34.02 140 PRO A CA 1
ATOM 3623 C C . PRO B 1 140 ? -7.371 16.772 82.289 1.00 36.89 140 PRO A C 1
ATOM 3624 O O . PRO B 1 140 ? -7.447 16.531 81.077 1.00 33.61 140 PRO A O 1
ATOM 3628 N N . VAL B 1 141 ? -6.546 17.680 82.809 1.00 35.38 141 VAL A N 1
ATOM 3629 C CA . VAL B 1 141 ? -5.668 18.514 81.991 1.00 33.38 141 VAL A CA 1
ATOM 3630 C C . VAL B 1 141 ? -4.764 17.742 81.020 1.00 37.03 141 VAL A C 1
ATOM 3631 O O . VAL B 1 141 ? -4.700 18.083 79.840 1.00 31.43 141 VAL A O 1
ATOM 3635 N N . GLU B 1 142 ? -4.059 16.721 81.509 1.00 36.08 142 GLU A N 1
ATOM 3636 C CA . GLU B 1 142 ? -3.106 15.998 80.666 1.00 38.51 142 GLU A CA 1
ATOM 3637 C C . GLU B 1 142 ? -3.777 15.381 79.436 1.00 31.13 142 GLU A C 1
ATOM 3638 O O . GLU B 1 142 ? -3.270 15.516 78.317 1.00 32.06 142 GLU A O 1
ATOM 3644 N N . GLU B 1 143 ? -4.915 14.716 79.634 1.00 34.52 143 GLU A N 1
ATOM 3645 C CA . GLU B 1 143 ? -5.665 14.137 78.512 1.00 39.92 143 GLU A CA 1
ATOM 3646 C C . GLU B 1 143 ? -6.166 15.225 77.589 1.00 38.84 143 GLU A C 1
ATOM 3647 O O . GLU B 1 143 ? -6.219 15.037 76.383 1.00 42.83 143 GLU A O 1
ATOM 3653 N N . THR B 1 144 ? -6.557 16.356 78.167 1.00 41.33 144 THR A N 1
ATOM 3654 C CA . THR B 1 144 ? -7.093 17.463 77.386 1.00 34.79 144 THR A CA 1
ATOM 3655 C C . THR B 1 144 ? -6.032 17.933 76.415 1.00 29.67 144 THR A C 1
ATOM 3656 O O . THR B 1 144 ? -6.278 18.041 75.199 1.00 27.43 144 THR A O 1
ATOM 3660 N N . LEU B 1 145 ? -4.842 18.189 76.955 1.00 23.76 145 LEU A N 1
ATOM 3661 C CA . LEU B 1 145 ? -3.700 18.610 76.152 1.00 28.81 145 LEU A CA 1
ATOM 3662 C C . LEU B 1 145 ? -3.297 17.561 75.113 1.00 28.70 145 LEU A C 1
ATOM 3663 O O . LEU B 1 145 ? -2.965 17.899 73.970 1.00 37.07 145 LEU A O 1
ATOM 3668 N N . ALA B 1 146 ? -3.331 16.289 75.503 1.00 32.71 146 ALA A N 1
ATOM 3669 C CA . ALA B 1 146 ? -2.931 15.217 74.587 1.00 32.93 146 ALA A CA 1
ATOM 3670 C C . ALA B 1 146 ? -3.892 15.133 73.398 1.00 29.69 146 ALA A C 1
ATOM 3671 O O . ALA B 1 146 ? -3.471 15.029 72.240 1.00 28.49 146 ALA A O 1
ATOM 3673 N N . GLU B 1 147 ? -5.189 15.196 73.694 1.00 31.53 147 GLU A N 1
ATOM 3674 C CA . GLU B 1 147 ? -6.215 15.206 72.646 1.00 32.85 147 GLU A CA 1
ATOM 3675 C C . GLU B 1 147 ? -6.077 16.431 71.760 1.00 30.40 147 GLU A C 1
ATOM 3676 O O . GLU B 1 147 ? -6.178 16.327 70.546 1.00 28.70 147 GLU A O 1
ATOM 3682 N N . ALA B 1 148 ? -5.841 17.594 72.357 1.00 33.13 148 ALA A N 1
ATOM 3683 C CA . ALA B 1 148 ? -5.656 18.787 71.543 1.00 27.68 148 ALA A CA 1
ATOM 3684 C C . ALA B 1 148 ? -4.501 18.570 70.570 1.00 29.59 148 ALA A C 1
ATOM 3685 O O . ALA B 1 148 ? -4.635 18.843 69.383 1.00 22.31 148 ALA A O 1
ATOM 3687 N N A ARG B 1 149 ? -3.371 18.078 71.075 0.57 32.61 149 ARG A N 1
ATOM 3688 N N B ARG B 1 149 ? -3.376 18.066 71.070 0.43 32.61 149 ARG A N 1
ATOM 3689 C CA A ARG B 1 149 ? -2.235 17.760 70.205 0.57 34.12 149 ARG A CA 1
ATOM 3690 C CA B ARG B 1 149 ? -2.247 17.762 70.190 0.43 33.71 149 ARG A CA 1
ATOM 3691 C C A ARG B 1 149 ? -2.624 16.791 69.069 0.57 32.81 149 ARG A C 1
ATOM 3692 C C B ARG B 1 149 ? -2.639 16.798 69.061 0.43 32.91 149 ARG A C 1
ATOM 3693 O O A ARG B 1 149 ? -2.278 17.015 67.904 0.57 32.67 149 ARG A O 1
ATOM 3694 O O B ARG B 1 149 ? -2.302 17.024 67.896 0.43 32.71 149 ARG A O 1
ATOM 3709 N N . GLU B 1 150 ? -3.362 15.734 69.403 1.00 33.50 150 GLU A N 1
ATOM 3710 C CA . GLU B 1 150 ? -3.863 14.803 68.383 1.00 35.04 150 GLU A CA 1
ATOM 3711 C C . GLU B 1 150 ? -4.673 15.524 67.294 1.00 36.90 150 GLU A C 1
ATOM 3712 O O . GLU B 1 150 ? -4.480 15.290 66.098 1.00 35.97 150 GLU A O 1
ATOM 3718 N N . HIS B 1 151 ? -5.586 16.396 67.715 1.00 25.92 151 HIS A N 1
ATOM 3719 C CA . HIS B 1 151 ? -6.465 17.087 66.774 1.00 31.16 151 HIS A CA 1
ATOM 3720 C C . HIS B 1 151 ? -5.684 18.066 65.904 1.00 28.67 151 HIS A C 1
ATOM 3721 O O . HIS B 1 151 ? -5.979 18.218 64.719 1.00 28.78 151 HIS A O 1
ATOM 3728 N N . LEU B 1 152 ? -4.692 18.733 66.487 1.00 23.38 152 LEU A N 1
ATOM 3729 C CA . LEU B 1 152 ? -3.861 19.648 65.713 1.00 27.81 152 LEU A CA 1
ATOM 3730 C C . LEU B 1 152 ? -3.090 18.859 64.675 1.00 35.00 152 LEU A C 1
ATOM 3731 O O . LEU B 1 152 ? -2.935 19.309 63.543 1.00 36.03 152 LEU A O 1
ATOM 3736 N N . ALA B 1 153 ? -2.598 17.684 65.066 1.00 34.71 153 ALA A N 1
ATOM 3737 C CA . ALA B 1 153 ? -1.846 16.852 64.128 1.00 39.41 153 ALA A CA 1
ATOM 3738 C C . ALA B 1 153 ? -2.692 16.561 62.892 1.00 40.04 153 ALA A C 1
ATOM 3739 O O . ALA B 1 153 ? -2.188 16.543 61.769 1.00 33.45 153 ALA A O 1
ATOM 3741 N N . LEU B 1 154 ? -3.989 16.367 63.102 1.00 37.87 154 LEU A N 1
ATOM 3742 C CA . LEU B 1 154 ? -4.883 15.990 62.013 1.00 41.00 154 LEU A CA 1
ATOM 3743 C C . LEU B 1 154 ? -5.369 17.169 61.166 1.00 40.73 154 LEU A C 1
ATOM 3744 O O . LEU B 1 154 ? -6.122 16.981 60.210 1.00 49.54 154 LEU A O 1
ATOM 3749 N N . GLY B 1 155 ? -4.952 18.380 61.512 1.00 30.60 155 GLY A N 1
ATOM 3750 C CA . GLY B 1 155 ? -5.287 19.538 60.697 1.00 25.04 155 GLY A CA 1
ATOM 3751 C C . GLY B 1 155 ? -6.430 20.402 61.215 1.00 23.86 155 GLY A C 1
ATOM 3752 O O . GLY B 1 155 ? -6.843 21.352 60.554 1.00 25.02 155 GLY A O 1
ATOM 3753 N N . PHE B 1 156 ? -6.944 20.085 62.398 1.00 21.99 156 PHE A N 1
ATOM 3754 C CA . PHE B 1 156 ? -8.012 20.887 62.984 1.00 24.99 156 PHE A CA 1
ATOM 3755 C C . PHE B 1 156 ? -7.499 22.203 63.581 1.00 30.02 156 PHE A C 1
ATOM 3756 O O . PHE B 1 156 ? -6.532 22.218 64.336 1.00 32.66 156 PHE A O 1
ATOM 3764 N N . ARG B 1 157 ? -8.091 23.310 63.139 1.00 24.40 157 ARG A N 1
ATOM 3765 C CA . ARG B 1 157 ? -7.792 24.643 63.655 1.00 23.36 157 ARG A CA 1
ATOM 3766 C C . ARG B 1 157 ? -8.802 25.195 64.685 1.00 24.68 157 ARG A C 1
ATOM 3767 O O . ARG B 1 157 ? -8.717 26.355 65.097 1.00 20.10 157 ARG A O 1
ATOM 3775 N N . VAL B 1 158 ? -9.795 24.396 65.051 1.00 24.46 158 VAL A N 1
ATOM 3776 C CA . VAL B 1 158 ? -10.776 24.850 66.029 1.00 24.60 158 VAL A CA 1
ATOM 3777 C C . VAL B 1 158 ? -11.066 23.762 67.030 1.00 16.23 158 VAL A C 1
ATOM 3778 O O . VAL B 1 158 ? -11.308 22.625 66.653 1.00 28.16 158 VAL A O 1
ATOM 3782 N N . LEU B 1 159 ? -11.055 24.106 68.310 1.00 18.69 159 LEU A N 1
ATOM 3783 C CA . LEU B 1 159 ? -11.348 23.124 69.347 1.00 14.78 159 LEU A CA 1
ATOM 3784 C C . LEU B 1 159 ? -12.531 23.566 70.211 1.00 16.04 159 LEU A C 1
ATOM 3785 O O . LEU B 1 159 ? -12.614 24.714 70.650 1.00 19.64 159 LEU A O 1
ATOM 3790 N N . LYS B 1 160 ? -13.447 22.642 70.446 1.00 14.51 160 LYS A N 1
ATOM 3791 C CA . LYS B 1 160 ? -14.624 22.912 71.249 1.00 16.90 160 LYS A CA 1
ATOM 3792 C C . LYS B 1 160 ? -14.433 22.123 72.519 1.00 20.49 160 LYS A C 1
ATOM 3793 O O . LYS B 1 160 ? -14.418 20.900 72.485 1.00 22.40 160 LYS A O 1
ATOM 3799 N N . VAL B 1 161 ? -14.263 22.827 73.633 1.00 19.39 161 VAL A N 1
ATOM 3800 C CA . VAL B 1 161 ? -14.030 22.193 74.916 1.00 16.84 161 VAL A CA 1
ATOM 3801 C C . VAL B 1 161 ? -15.286 22.194 75.783 1.00 18.54 161 VAL A C 1
ATOM 3802 O O . VAL B 1 161 ? -15.876 23.243 76.043 1.00 17.49 161 VAL A O 1
ATOM 3806 N N . LYS B 1 162 ? -15.675 21.014 76.243 1.00 20.59 162 LYS A N 1
ATOM 3807 C CA . LYS B 1 162 ? -16.773 20.882 77.187 1.00 19.76 162 LYS A CA 1
ATOM 3808 C C . LYS B 1 162 ? -16.308 21.265 78.582 1.00 23.35 162 LYS A C 1
ATOM 3809 O O . LYS B 1 162 ? -15.253 20.833 79.019 1.00 23.39 162 LYS A O 1
ATOM 3815 N N . LEU B 1 163 ? -17.097 22.091 79.268 1.00 19.77 163 LEU A N 1
ATOM 3816 C CA . LEU B 1 163 ? -16.776 22.501 80.625 1.00 24.29 163 LEU A CA 1
ATOM 3817 C C . LEU B 1 163 ? -17.782 21.862 81.571 1.00 25.49 163 LEU A C 1
ATOM 3818 O O . LEU B 1 163 ? -18.900 21.537 81.161 1.00 22.87 163 LEU A O 1
ATOM 3823 N N . CYS B 1 164 ? -17.351 21.567 82.794 1.00 32.75 164 CYS A N 1
ATOM 3824 C CA . CYS B 1 164 ? -18.252 20.946 83.768 1.00 31.50 164 CYS A CA 1
ATOM 3825 C C . CYS B 1 164 ? -18.868 21.879 84.802 1.00 25.41 164 CYS A C 1
ATOM 3826 O O . CYS B 1 164 ? -19.708 21.460 85.585 1.00 32.98 164 CYS A O 1
ATOM 3829 N N . GLY B 1 165 ? -18.471 23.141 84.817 1.00 29.07 165 GLY A N 1
ATOM 3830 C CA . GLY B 1 165 ? -19.033 24.055 85.795 1.00 33.19 165 GLY A CA 1
ATOM 3831 C C . GLY B 1 165 ? -18.302 24.147 87.131 1.00 44.78 165 GLY A C 1
ATOM 3832 O O . GLY B 1 165 ? -18.593 25.046 87.924 1.00 44.60 165 GLY A O 1
ATOM 3833 N N . ASP B 1 166 ? -17.373 23.233 87.409 1.00 45.92 166 ASP A N 1
ATOM 3834 C CA . ASP B 1 166 ? -16.467 23.458 88.534 1.00 45.13 166 ASP A CA 1
ATOM 3835 C C . ASP B 1 166 ? -15.362 24.383 88.051 1.00 38.08 166 ASP A C 1
ATOM 3836 O O . ASP B 1 166 ? -14.543 23.996 87.226 1.00 39.40 166 ASP A O 1
ATOM 3841 N N . GLU B 1 167 ? -15.282 25.571 88.635 1.00 33.96 167 GLU A N 1
ATOM 3842 C CA . GLU B 1 167 ? -14.489 26.643 88.046 1.00 38.44 167 GLU A CA 1
ATOM 3843 C C . GLU B 1 167 ? -12.988 26.430 88.135 1.00 41.23 167 GLU A C 1
ATOM 3844 O O . GLU B 1 167 ? -12.258 26.792 87.219 1.00 47.26 167 GLU A O 1
ATOM 3850 N N . GLU B 1 168 ? -12.522 25.849 89.230 1.00 31.70 168 GLU A N 1
ATOM 3851 C CA . GLU B 1 168 ? -11.086 25.595 89.376 1.00 36.41 168 GLU A CA 1
ATOM 3852 C C . GLU B 1 168 ? -10.535 24.787 88.201 1.00 33.65 168 GLU A C 1
ATOM 3853 O O . GLU B 1 168 ? -9.556 25.184 87.533 1.00 34.88 168 GLU A O 1
ATOM 3859 N N . GLN B 1 169 ? -11.189 23.655 87.960 1.00 33.54 169 GLN A N 1
ATOM 3860 C CA . GLN B 1 169 ? -10.818 22.724 86.902 1.00 43.30 169 GLN A CA 1
ATOM 3861 C C . GLN B 1 169 ? -11.036 23.291 85.497 1.00 42.62 169 GLN A C 1
ATOM 3862 O O . GLN B 1 169 ? -10.173 23.152 84.635 1.00 46.43 169 GLN A O 1
ATOM 3868 N N . ASP B 1 170 ? -12.193 23.911 85.269 1.00 33.79 170 ASP A N 1
ATOM 3869 C CA . ASP B 1 170 ? -12.502 24.520 83.980 1.00 31.15 170 ASP A CA 1
ATOM 3870 C C . ASP B 1 170 ? -11.445 25.559 83.626 1.00 26.54 170 ASP A C 1
ATOM 3871 O O . ASP B 1 170 ? -10.854 25.537 82.543 1.00 22.78 170 ASP A O 1
ATOM 3876 N N . PHE B 1 171 ? -11.224 26.487 84.547 1.00 26.49 171 PHE A N 1
ATOM 3877 C CA . PHE B 1 171 ? -10.301 27.576 84.299 1.00 27.48 171 PHE A CA 1
ATOM 3878 C C . PHE B 1 171 ? -8.893 27.028 84.096 1.00 29.27 171 PHE A C 1
ATOM 3879 O O . PHE B 1 171 ? -8.171 27.495 83.213 1.00 26.98 171 PHE A O 1
ATOM 3887 N N . GLU B 1 172 ? -8.496 26.043 84.901 1.00 34.26 172 GLU A N 1
ATOM 3888 C CA . GLU B 1 172 ? -7.151 25.491 84.728 1.00 38.11 172 GLU A CA 1
ATOM 3889 C C . GLU B 1 172 ? -6.993 24.812 83.356 1.00 31.67 172 GLU A C 1
ATOM 3890 O O . GLU B 1 172 ? -6.064 25.120 82.614 1.00 31.20 172 GLU A O 1
ATOM 3896 N N . ARG B 1 173 ? -7.911 23.912 83.012 1.00 32.12 173 ARG A N 1
ATOM 3897 C CA . ARG B 1 173 ? -7.911 23.300 81.686 1.00 33.03 173 ARG A CA 1
ATOM 3898 C C . ARG B 1 173 ? -7.818 24.351 80.574 1.00 31.20 173 ARG A C 1
ATOM 3899 O O . ARG B 1 173 ? -7.062 24.177 79.617 1.00 32.38 173 ARG A O 1
ATOM 3907 N N . LEU B 1 174 ? -8.565 25.448 80.695 1.00 24.87 174 LEU A N 1
ATOM 3908 C CA . LEU B 1 174 ? -8.530 26.469 79.637 1.00 26.28 174 LEU A CA 1
ATOM 3909 C C . LEU B 1 174 ? -7.198 27.227 79.579 1.00 27.45 174 LEU A C 1
ATOM 3910 O O . LEU B 1 174 ? -6.682 27.519 78.490 1.00 28.70 174 LEU A O 1
ATOM 3915 N N . ARG B 1 175 ? -6.626 27.540 80.736 1.00 27.96 175 ARG A N 1
ATOM 3916 C CA A ARG B 1 175 ? -5.342 28.229 80.761 0.55 27.36 175 ARG A CA 1
ATOM 3917 C CA B ARG B 1 175 ? -5.335 28.226 80.759 0.45 27.50 175 ARG A CA 1
ATOM 3918 C C . ARG B 1 175 ? -4.233 27.345 80.179 1.00 24.25 175 ARG A C 1
ATOM 3919 O O . ARG B 1 175 ? -3.406 27.809 79.378 1.00 23.48 175 ARG A O 1
ATOM 3934 N N . ARG B 1 176 ? -4.224 26.071 80.573 1.00 21.81 176 ARG A N 1
ATOM 3935 C CA . ARG B 1 176 ? -3.210 25.132 80.077 1.00 25.44 176 ARG A CA 1
ATOM 3936 C C . ARG B 1 176 ? -3.377 24.854 78.589 1.00 32.82 176 ARG A C 1
ATOM 3937 O O . ARG B 1 176 ? -2.392 24.739 77.862 1.00 28.89 176 ARG A O 1
ATOM 3945 N N . LEU B 1 177 ? -4.625 24.748 78.140 1.00 27.63 177 LEU A N 1
ATOM 3946 C CA . LEU B 1 177 ? -4.898 24.553 76.723 1.00 24.64 177 LEU A CA 1
ATOM 3947 C C . LEU B 1 177 ? -4.423 25.759 75.910 1.00 24.64 177 LEU A C 1
ATOM 3948 O O . LEU B 1 177 ? -3.764 25.604 74.879 1.00 25.07 177 LEU A O 1
ATOM 3953 N N . HIS B 1 178 ? -4.759 26.963 76.373 1.00 25.35 178 HIS A N 1
ATOM 3954 C CA . HIS B 1 178 ? -4.321 28.170 75.683 1.00 26.60 178 HIS A CA 1
ATOM 3955 C C . HIS B 1 178 ? -2.798 28.212 75.622 1.00 34.05 178 HIS A C 1
ATOM 3956 O O . HIS B 1 178 ? -2.221 28.621 74.609 1.00 27.43 178 HIS A O 1
ATOM 3963 N N . GLU B 1 179 ? -2.151 27.805 76.714 1.00 33.37 179 GLU A N 1
ATOM 3964 C CA . GLU B 1 179 ? -0.689 27.745 76.748 1.00 40.86 179 GLU A CA 1
ATOM 3965 C C . GLU B 1 179 ? -0.109 26.771 75.703 1.00 36.72 179 GLU A C 1
ATOM 3966 O O . GLU B 1 179 ? 0.706 27.159 74.870 1.00 32.29 179 GLU A O 1
ATOM 3972 N N . THR B 1 180 ? -0.558 25.518 75.759 1.00 36.05 180 THR A N 1
ATOM 3973 C CA . THR B 1 180 ? -0.097 24.437 74.887 1.00 40.04 180 THR A CA 1
ATOM 3974 C C . THR B 1 180 ? -0.238 24.709 73.391 1.00 38.72 180 THR A C 1
ATOM 3975 O O . THR B 1 180 ? 0.688 24.442 72.631 1.00 36.19 180 THR A O 1
ATOM 3979 N N . LEU B 1 181 ? -1.400 25.190 72.952 1.00 37.94 181 LEU A N 1
ATOM 3980 C CA . LEU B 1 181 ? -1.502 25.711 71.592 1.00 38.74 181 LEU A CA 1
ATOM 3981 C C . LEU B 1 181 ? -0.832 27.054 71.738 1.00 52.81 181 LEU A C 1
ATOM 3982 O O . LEU B 1 181 ? -1.057 27.726 72.739 1.00 68.99 181 LEU A O 1
ATOM 3987 N N . ALA B 1 182 ? 0.024 27.468 70.821 1.00 55.10 182 ALA A N 1
ATOM 3988 C CA . ALA B 1 182 ? 0.304 28.889 70.845 1.00 54.01 182 ALA A CA 1
ATOM 3989 C C . ALA B 1 182 ? -0.241 29.413 69.548 1.00 48.95 182 ALA A C 1
ATOM 3990 O O . ALA B 1 182 ? 0.411 29.298 68.512 1.00 46.70 182 ALA A O 1
ATOM 3992 N N . GLY B 1 183 ? -1.399 30.061 69.627 1.00 44.00 183 GLY A N 1
ATOM 3993 C CA . GLY B 1 183 ? -2.064 30.596 68.454 1.00 35.26 183 GLY A CA 1
ATOM 3994 C C . GLY B 1 183 ? -2.327 29.573 67.356 1.00 35.02 183 GLY A C 1
ATOM 3995 O O . GLY B 1 183 ? -2.650 29.970 66.241 1.00 44.04 183 GLY A O 1
ATOM 3996 N N . ARG B 1 184 ? -2.191 28.274 67.641 1.00 32.65 184 ARG A N 1
ATOM 3997 C CA . ARG B 1 184 ? -2.339 27.249 66.586 1.00 32.72 184 ARG A CA 1
ATOM 3998 C C . ARG B 1 184 ? -3.758 26.723 66.355 1.00 33.62 184 ARG A C 1
ATOM 3999 O O . ARG B 1 184 ? -4.029 26.072 65.346 1.00 34.85 184 ARG A O 1
ATOM 4007 N N . ALA B 1 185 ? -4.652 26.975 67.296 1.00 29.68 185 ALA A N 1
ATOM 4008 C CA . ALA B 1 185 ? -6.072 26.718 67.085 1.00 31.49 185 ALA A CA 1
ATOM 4009 C C . ALA B 1 185 ? -6.820 27.674 67.991 1.00 30.38 185 ALA A C 1
ATOM 4010 O O . ALA B 1 185 ? -6.304 28.052 69.037 1.00 28.19 185 ALA A O 1
ATOM 4012 N N . VAL B 1 186 ? -7.990 28.124 67.556 1.00 34.76 186 VAL A N 1
ATOM 4013 C CA . VAL B 1 186 ? -8.921 28.858 68.413 1.00 28.95 186 VAL A CA 1
ATOM 4014 C C . VAL B 1 186 ? -9.772 27.914 69.264 1.00 27.77 186 VAL A C 1
ATOM 4015 O O . VAL B 1 186 ? -9.968 26.740 68.919 1.00 25.63 186 VAL A O 1
ATOM 4019 N N . VAL B 1 187 ? -10.269 28.424 70.380 1.00 19.90 187 VAL A N 1
ATOM 4020 C CA . VAL B 1 187 ? -11.054 27.611 71.292 1.00 17.33 187 VAL A CA 1
ATOM 4021 C C . VAL B 1 187 ? -12.453 28.206 71.442 1.00 23.11 187 VAL A C 1
ATOM 4022 O O . VAL B 1 187 ? -12.621 29.424 71.461 1.00 21.32 187 VAL A O 1
ATOM 4026 N N . ARG B 1 188 ? -13.452 27.335 71.512 1.00 19.97 188 ARG A N 1
ATOM 4027 C CA . ARG B 1 188 ? -14.793 27.721 71.913 1.00 20.78 188 ARG A CA 1
ATOM 4028 C C . ARG B 1 188 ? -15.194 26.745 73.012 1.00 22.10 188 ARG A C 1
ATOM 4029 O O . ARG B 1 188 ? -14.693 25.626 73.047 1.00 22.46 188 ARG A O 1
ATOM 4037 N N . VAL B 1 189 ? -16.077 27.159 73.914 1.00 18.71 189 VAL A N 1
ATOM 4038 C CA . VAL B 1 189 ? -16.402 26.331 75.070 1.00 17.41 189 VAL A CA 1
ATOM 4039 C C . VAL B 1 189 ? -17.902 26.090 75.254 1.00 22.00 189 VAL A C 1
ATOM 4040 O O . VAL B 1 189 ? -18.729 26.908 74.849 1.00 19.16 189 VAL A O 1
ATOM 4044 N N . ASP B 1 190 ? -18.222 24.957 75.875 1.00 19.10 190 ASP A N 1
ATOM 4045 C CA . ASP B 1 190 ? -19.593 24.485 76.050 1.00 17.89 190 ASP A CA 1
ATOM 4046 C C . ASP B 1 190 ? -19.854 23.910 77.438 1.00 20.15 190 ASP A C 1
ATOM 4047 O O . ASP B 1 190 ? -19.710 22.711 77.641 1.00 23.99 190 ASP A O 1
ATOM 4052 N N . PRO B 1 191 ? -20.215 24.764 78.401 1.00 22.96 191 PRO A N 1
ATOM 4053 C CA . PRO B 1 191 ? -20.535 24.369 79.784 1.00 21.61 191 PRO A CA 1
ATOM 4054 C C . PRO B 1 191 ? -21.838 23.589 79.869 1.00 22.75 191 PRO A C 1
ATOM 4055 O O . PRO B 1 191 ? -22.163 23.030 80.917 1.00 23.00 191 PRO A O 1
ATOM 4059 N N . ASN B 1 192 ? -22.618 23.640 78.795 1.00 17.71 192 ASN A N 1
ATOM 4060 C CA . ASN B 1 192 ? -23.915 22.978 78.742 1.00 19.56 192 ASN A CA 1
ATOM 4061 C C . ASN B 1 192 ? -24.747 23.144 80.017 1.00 19.16 192 ASN A C 1
ATOM 4062 O O . ASN B 1 192 ? -25.032 22.167 80.721 1.00 22.08 192 ASN A O 1
ATOM 4067 N N . GLN B 1 193 ? -25.129 24.386 80.305 1.00 14.91 193 GLN A N 1
ATOM 4068 C CA . GLN B 1 193 ? -26.105 24.675 81.355 1.00 16.33 193 GLN A CA 1
ATOM 4069 C C . GLN B 1 193 ? -25.547 24.624 82.776 1.00 20.78 193 GLN A C 1
ATOM 4070 O O . GLN B 1 193 ? -26.314 24.754 83.727 1.00 18.89 193 GLN A O 1
ATOM 4076 N N . SER B 1 194 ? -24.254 24.336 82.924 1.00 16.31 194 SER A N 1
ATOM 4077 C CA . SER B 1 194 ? -23.699 24.033 84.251 1.00 25.21 194 SER A CA 1
ATOM 4078 C C . SER B 1 194 ? -23.183 25.232 85.070 1.00 26.63 194 SER A C 1
ATOM 4079 O O . SER B 1 194 ? -22.674 25.044 86.174 1.00 19.61 194 SER A O 1
ATOM 4082 N N . TYR B 1 195 ? -23.315 26.453 84.549 1.00 20.17 195 TYR A N 1
ATOM 4083 C CA . TYR B 1 195 ? -22.803 27.643 85.249 1.00 17.80 195 TYR A CA 1
ATOM 4084 C C . TYR B 1 195 ? -23.889 28.446 85.972 1.00 24.95 195 TYR A C 1
ATOM 4085 O O . TYR B 1 195 ? -25.051 28.458 85.544 1.00 23.18 195 TYR A O 1
ATOM 4094 N N . ASP B 1 196 ? -23.527 29.074 87.091 1.00 24.03 196 ASP A N 1
ATOM 4095 C CA . ASP B 1 196 ? -24.413 30.063 87.708 1.00 27.20 196 ASP A CA 1
ATOM 4096 C C . ASP B 1 196 ? -24.014 31.481 87.277 1.00 20.65 196 ASP A C 1
ATOM 4097 O O . ASP B 1 196 ? -23.057 31.648 86.534 1.00 24.63 196 ASP A O 1
ATOM 4102 N N . ARG B 1 197 ? -24.727 32.502 87.741 1.00 18.30 197 ARG A N 1
ATOM 4103 C CA . ARG B 1 197 ? -24.521 33.856 87.208 1.00 19.11 197 ARG A CA 1
ATOM 4104 C C . ARG B 1 197 ? -23.127 34.467 87.504 1.00 22.87 197 ARG A C 1
ATOM 4105 O O . ARG B 1 197 ? -22.432 34.971 86.592 1.00 25.03 197 ARG A O 1
ATOM 4113 N N . ASP B 1 198 ? -22.704 34.384 88.762 1.00 24.84 198 ASP A N 1
ATOM 4114 C CA . ASP B 1 198 ? -21.371 34.842 89.155 1.00 28.04 198 ASP A CA 1
ATOM 4115 C C . ASP B 1 198 ? -20.276 34.069 88.408 1.00 19.99 198 ASP A C 1
ATOM 4116 O O . ASP B 1 198 ? -19.351 34.661 87.796 1.00 23.79 198 ASP A O 1
ATOM 4121 N N . GLY B 1 199 ? -20.402 32.745 88.468 1.00 19.04 199 GLY A N 1
ATOM 4122 C CA . GLY B 1 199 ? -19.499 31.841 87.784 1.00 21.46 199 GLY A CA 1
ATOM 4123 C C . GLY B 1 199 ? -19.392 32.232 86.324 1.00 25.24 199 GLY A C 1
ATOM 4124 O O . GLY B 1 199 ? -18.290 32.362 85.804 1.00 26.78 199 GLY A O 1
ATOM 4125 N N . LEU B 1 200 ? -20.531 32.447 85.663 1.00 22.12 200 LEU A N 1
ATOM 4126 C CA . LEU B 1 200 ? -20.486 32.878 84.271 1.00 20.97 200 LEU A CA 1
ATOM 4127 C C . LEU B 1 200 ? -19.742 34.198 84.070 1.00 19.77 200 LEU A C 1
ATOM 4128 O O . LEU B 1 200 ? -19.014 34.335 83.096 1.00 26.07 200 LEU A O 1
ATOM 4133 N N . LEU B 1 201 ? -19.930 35.185 84.944 1.00 22.20 201 LEU A N 1
ATOM 4134 C CA . LEU B 1 201 ? -19.132 36.415 84.771 1.00 20.73 201 LEU A CA 1
ATOM 4135 C C . LEU B 1 201 ? -17.606 36.155 84.869 1.00 26.08 201 LEU A C 1
ATOM 4136 O O . LEU B 1 201 ? -16.792 36.730 84.099 1.00 21.46 201 LEU A O 1
ATOM 4141 N N . ARG B 1 202 ? -17.205 35.292 85.802 1.00 21.01 202 ARG A N 1
ATOM 4142 C CA . ARG B 1 202 ? -15.773 34.965 85.889 1.00 27.05 202 ARG A CA 1
ATOM 4143 C C . ARG B 1 202 ? -15.268 34.228 84.623 1.00 27.46 202 ARG A C 1
ATOM 4144 O O . ARG B 1 202 ? -14.202 34.559 84.038 1.00 23.61 202 ARG A O 1
ATOM 4152 N N . LEU B 1 203 ? -16.054 33.247 84.186 1.00 24.13 203 LEU A N 1
ATOM 4153 C CA . LEU B 1 203 ? -15.725 32.514 82.959 1.00 26.61 203 LEU A CA 1
ATOM 4154 C C . LEU B 1 203 ? -15.568 33.493 81.809 1.00 23.41 203 LEU A C 1
ATOM 4155 O O . LEU B 1 203 ? -14.590 33.447 81.090 1.00 27.41 203 LEU A O 1
ATOM 4160 N N . ASP B 1 204 ? -16.526 34.396 81.654 1.00 21.42 204 ASP A N 1
ATOM 4161 C CA . ASP B 1 204 ? -16.451 35.400 80.605 1.00 25.18 204 ASP A CA 1
ATOM 4162 C C . ASP B 1 204 ? -15.127 36.151 80.682 1.00 30.09 204 ASP A C 1
ATOM 4163 O O . ASP B 1 204 ? -14.403 36.247 79.677 1.00 32.47 204 ASP A O 1
ATOM 4168 N N . ARG B 1 205 ? -14.801 36.683 81.864 1.00 27.81 205 ARG A N 1
ATOM 4169 C CA . ARG B 1 205 ? -13.511 37.382 82.002 1.00 29.48 205 ARG A CA 1
ATOM 4170 C C . ARG B 1 205 ? -12.327 36.552 81.466 1.00 23.63 205 ARG A C 1
ATOM 4171 O O . ARG B 1 205 ? -11.447 37.055 80.729 1.00 22.93 205 ARG A O 1
ATOM 4179 N N . LEU B 1 206 ? -12.315 35.270 81.822 1.00 25.02 206 LEU A N 1
ATOM 4180 C CA . LEU B 1 206 ? -11.226 34.417 81.355 1.00 24.38 206 LEU A CA 1
ATOM 4181 C C . LEU B 1 206 ? -11.275 34.293 79.828 1.00 29.35 206 LEU A C 1
ATOM 4182 O O . LEU B 1 206 ? -10.248 34.343 79.148 1.00 25.24 206 LEU A O 1
ATOM 4187 N N . VAL B 1 207 ? -12.488 34.161 79.296 1.00 25.71 207 VAL A N 1
ATOM 4188 C CA . VAL B 1 207 ? -12.704 34.034 77.863 1.00 20.64 207 VAL A CA 1
ATOM 4189 C C . VAL B 1 207 ? -12.100 35.221 77.120 1.00 24.07 207 VAL A C 1
ATOM 4190 O O . VAL B 1 207 ? -11.377 35.024 76.141 1.00 24.57 207 VAL A O 1
ATOM 4194 N N . GLN B 1 208 ? -12.351 36.448 77.574 1.00 26.98 208 GLN A N 1
ATOM 4195 C CA . GLN B 1 208 ? -11.682 37.575 76.911 1.00 36.99 208 GLN A CA 1
ATOM 4196 C C . GLN B 1 208 ? -10.173 37.460 77.075 1.00 32.97 208 GLN A C 1
ATOM 4197 O O . GLN B 1 208 ? -9.414 37.739 76.144 1.00 33.27 208 GLN A O 1
ATOM 4203 N N . GLU B 1 209 ? -9.730 37.072 78.266 1.00 27.47 209 GLU A N 1
ATOM 4204 C CA . GLU B 1 209 ? -8.284 37.024 78.476 1.00 31.11 209 GLU A CA 1
ATOM 4205 C C . GLU B 1 209 ? -7.593 36.037 77.527 1.00 36.76 209 GLU A C 1
ATOM 4206 O O . GLU B 1 209 ? -6.519 36.314 76.999 1.00 35.16 209 GLU A O 1
ATOM 4212 N N . LEU B 1 210 ? -8.228 34.895 77.302 1.00 30.00 210 LEU A N 1
ATOM 4213 C CA . LEU B 1 210 ? -7.633 33.818 76.527 1.00 28.23 210 LEU A CA 1
ATOM 4214 C C . LEU B 1 210 ? -8.001 33.878 75.045 1.00 30.05 210 LEU A C 1
ATOM 4215 O O . LEU B 1 210 ? -7.575 33.031 74.259 1.00 32.76 210 LEU A O 1
ATOM 4220 N N . GLY B 1 211 ? -8.787 34.881 74.663 1.00 27.16 211 GLY A N 1
ATOM 4221 C CA . GLY B 1 211 ? -9.251 35.005 73.291 1.00 25.83 211 GLY A CA 1
ATOM 4222 C C . GLY B 1 211 ? -10.085 33.818 72.822 1.00 28.50 211 GLY A C 1
ATOM 4223 O O . GLY B 1 211 ? -9.936 33.343 71.698 1.00 30.11 211 GLY A O 1
ATOM 4224 N N . ILE B 1 212 ? -10.964 33.333 73.694 1.00 25.92 212 ILE A N 1
ATOM 4225 C CA . ILE B 1 212 ? -11.861 32.235 73.357 1.00 24.15 212 ILE A CA 1
ATOM 4226 C C . ILE B 1 212 ? -13.040 32.779 72.535 1.00 25.38 212 ILE A C 1
ATOM 4227 O O . ILE B 1 212 ? -13.493 33.894 72.773 1.00 21.47 212 ILE A O 1
ATOM 4232 N N . GLU B 1 213 ? -13.518 32.012 71.556 1.00 22.33 213 GLU A N 1
ATOM 4233 C CA . GLU B 1 213 ? -14.494 32.539 70.589 1.00 25.57 213 GLU A CA 1
ATOM 4234 C C . GLU B 1 213 ? -15.816 32.996 71.206 1.00 20.74 213 GLU A C 1
ATOM 4235 O O . GLU B 1 213 ? -16.294 34.091 70.935 1.00 22.33 213 GLU A O 1
ATOM 4241 N N . PHE B 1 214 ? -16.396 32.153 72.044 1.00 15.80 214 PHE A N 1
ATOM 4242 C CA . PHE B 1 214 ? -17.696 32.444 72.631 1.00 16.52 214 PHE A CA 1
ATOM 4243 C C . PHE B 1 214 ? -18.045 31.323 73.595 1.00 17.46 214 PHE A C 1
ATOM 4244 O O . PHE B 1 214 ? -17.374 30.287 73.636 1.00 16.56 214 PHE A O 1
ATOM 4252 N N . ILE B 1 215 ? -19.093 31.534 74.376 1.00 16.99 215 ILE A N 1
ATOM 4253 C CA . ILE B 1 215 ? -19.508 30.541 75.345 1.00 23.04 215 ILE A CA 1
ATOM 4254 C C . ILE B 1 215 ? -20.869 30.048 74.927 1.00 26.02 215 ILE A C 1
ATOM 4255 O O . ILE B 1 215 ? -21.761 30.846 74.631 1.00 19.94 215 ILE A O 1
ATOM 4260 N N . GLU B 1 216 ? -21.019 28.729 74.884 1.00 20.73 216 GLU A N 1
ATOM 4261 C CA . GLU B 1 216 ? -22.266 28.150 74.449 1.00 15.20 216 GLU A CA 1
ATOM 4262 C C . GLU B 1 216 ? -23.107 27.713 75.638 1.00 16.94 216 GLU A C 1
ATOM 4263 O O . GLU B 1 216 ? -22.642 26.955 76.488 1.00 16.44 216 GLU A O 1
ATOM 4269 N N . GLN B 1 217 ? -24.336 28.218 75.704 1.00 11.27 217 GLN A N 1
ATOM 4270 C CA . GLN B 1 217 ? -25.324 27.757 76.690 1.00 6.78 217 GLN A CA 1
ATOM 4271 C C . GLN B 1 217 ? -24.750 27.601 78.119 1.00 16.16 217 GLN A C 1
ATOM 4272 O O . GLN B 1 217 ? -24.701 26.490 78.649 1.00 14.28 217 GLN A O 1
ATOM 4278 N N . PRO B 1 218 ? -24.308 28.707 78.742 1.00 11.33 218 PRO A N 1
ATOM 4279 C CA . PRO B 1 218 ? -23.799 28.569 80.117 1.00 18.66 218 PRO A CA 1
ATOM 4280 C C . PRO B 1 218 ? -24.899 28.241 81.145 1.00 18.90 218 PRO A C 1
ATOM 4281 O O . PRO B 1 218 ? -24.634 27.613 82.172 1.00 17.23 218 PRO A O 1
ATOM 4285 N N . PHE B 1 219 ? -26.134 28.604 80.835 1.00 12.66 219 PHE A N 1
ATOM 4286 C CA . PHE B 1 219 ? -27.192 28.582 81.833 1.00 15.22 219 PHE A CA 1
ATOM 4287 C C . PHE B 1 219 ? -28.214 27.524 81.463 1.00 9.87 219 PHE A C 1
ATOM 4288 O O . PHE B 1 219 ? -28.257 27.075 80.320 1.00 15.81 219 PHE A O 1
ATOM 4296 N N . PRO B 1 220 ? -28.998 27.068 82.450 1.00 15.58 220 PRO A N 1
ATOM 4297 C CA . PRO B 1 220 ? -30.067 26.123 82.109 1.00 16.90 220 PRO A CA 1
ATOM 4298 C C . PRO B 1 220 ? -30.941 26.641 80.963 1.00 20.31 220 PRO A C 1
ATOM 4299 O O . PRO B 1 220 ? -31.163 27.860 80.821 1.00 16.95 220 PRO A O 1
ATOM 4303 N N . ALA B 1 221 ? -31.436 25.700 80.163 1.00 19.80 221 ALA A N 1
ATOM 4304 C CA . ALA B 1 221 ? -32.268 26.003 79.002 1.00 21.23 221 ALA A CA 1
ATOM 4305 C C . ALA B 1 221 ? -33.411 26.941 79.332 1.00 18.25 221 ALA A C 1
ATOM 4306 O O . ALA B 1 221 ? -33.694 27.860 78.559 1.00 17.43 221 ALA A O 1
ATOM 4308 N N . GLY B 1 222 ? -34.055 26.724 80.483 1.00 19.88 222 GLY A N 1
ATOM 4309 C CA . GLY B 1 222 ? -35.210 27.528 80.893 1.00 15.89 222 GLY A CA 1
ATOM 4310 C C . GLY B 1 222 ? -34.870 28.859 81.557 1.00 18.57 222 GLY A C 1
ATOM 4311 O O . GLY B 1 222 ? -35.757 29.594 81.974 1.00 20.96 222 GLY A O 1
ATOM 4312 N N . ARG B 1 223 ? -33.576 29.134 81.672 1.00 12.87 223 ARG A N 1
ATOM 4313 C CA . ARG B 1 223 ? -32.995 30.336 82.329 1.00 13.27 223 ARG A CA 1
ATOM 4314 C C . ARG B 1 223 ? -32.651 31.572 81.478 1.00 27.58 223 ARG A C 1
ATOM 4315 O O . ARG B 1 223 ? -31.711 32.310 81.806 1.00 27.34 223 ARG A O 1
ATOM 4323 N N . THR B 1 224 ? -33.233 31.641 80.287 1.00 19.84 224 THR A N 1
ATOM 4324 C CA . THR B 1 224 ? -33.004 32.728 79.339 1.00 25.26 224 THR A CA 1
ATOM 4325 C C . THR B 1 224 ? -32.992 34.094 80.049 1.00 25.66 224 THR A C 1
ATOM 4326 O O . THR B 1 224 ? -32.217 34.993 79.674 1.00 21.29 224 THR A O 1
ATOM 4330 N N . ASP B 1 225 ? -33.855 34.264 81.049 1.00 14.56 225 ASP A N 1
ATOM 4331 C CA . ASP B 1 225 ? -33.863 35.513 81.813 1.00 18.97 225 ASP A CA 1
ATOM 4332 C C . ASP B 1 225 ? -32.504 35.838 82.444 1.00 16.69 225 ASP A C 1
ATOM 4333 O O . ASP B 1 225 ? -32.152 37.009 82.591 1.00 16.08 225 ASP A O 1
ATOM 4338 N N . TRP B 1 226 ? -31.739 34.808 82.794 1.00 14.32 226 TRP A N 1
ATOM 4339 C CA . TRP B 1 226 ? -30.389 35.014 83.313 1.00 16.71 226 TRP A CA 1
ATOM 4340 C C . TRP B 1 226 ? -29.489 35.580 82.226 1.00 18.72 226 TRP A C 1
ATOM 4341 O O . TRP B 1 226 ? -28.593 36.379 82.510 1.00 17.52 226 TRP A O 1
ATOM 4352 N N . LEU B 1 227 ? -29.719 35.148 80.985 1.00 19.49 227 LEU A N 1
ATOM 4353 C CA . LEU B 1 227 ? -28.978 35.672 79.830 1.00 16.35 227 LEU A CA 1
ATOM 4354 C C . LEU B 1 227 ? -29.304 37.137 79.627 1.00 15.73 227 LEU A C 1
ATOM 4355 O O . LEU B 1 227 ? -28.412 37.975 79.519 1.00 14.83 227 LEU A O 1
ATOM 4360 N N . ARG B 1 228 ? -30.599 37.443 79.567 1.00 16.93 228 ARG A N 1
ATOM 4361 C CA . ARG B 1 228 ? -31.025 38.803 79.263 1.00 17.40 228 ARG A CA 1
ATOM 4362 C C . ARG B 1 228 ? -30.534 39.811 80.292 1.00 21.38 228 ARG A C 1
ATOM 4363 O O . ARG B 1 228 ? -30.374 40.988 79.977 1.00 23.09 228 ARG A O 1
ATOM 4371 N N . ALA B 1 229 ? -30.295 39.346 81.518 1.00 15.76 229 ALA A N 1
ATOM 4372 C CA . ALA B 1 229 ? -29.799 40.209 82.577 1.00 18.55 229 ALA A CA 1
ATOM 4373 C C . ALA B 1 229 ? -28.315 40.542 82.398 1.00 22.65 229 ALA A C 1
ATOM 4374 O O . ALA B 1 229 ? -27.764 41.330 83.170 1.00 17.65 229 ALA A O 1
ATOM 4376 N N . LEU B 1 230 ? -27.660 39.926 81.413 1.00 18.12 230 LEU A N 1
ATOM 4377 C CA . LEU B 1 230 ? -26.224 40.168 81.209 1.00 15.61 230 LEU A CA 1
ATOM 4378 C C . LEU B 1 230 ? -25.982 41.433 80.378 1.00 13.18 230 LEU A C 1
ATOM 4379 O O . LEU B 1 230 ? -26.820 41.816 79.580 1.00 14.28 230 LEU A O 1
ATOM 4384 N N . PRO B 1 231 ? -24.829 42.094 80.566 1.00 18.64 231 PRO A N 1
ATOM 4385 C CA . PRO B 1 231 ? -24.494 43.178 79.627 1.00 18.51 231 PRO A CA 1
ATOM 4386 C C . PRO B 1 231 ? -24.536 42.689 78.172 1.00 19.93 231 PRO A C 1
ATOM 4387 O O . PRO B 1 231 ? -24.197 41.530 77.925 1.00 20.57 231 PRO A O 1
ATOM 4391 N N . LYS B 1 232 ? -24.916 43.562 77.240 1.00 16.41 232 LYS A N 1
ATOM 4392 C CA . LYS B 1 232 ? -24.999 43.235 75.815 1.00 19.32 232 LYS A CA 1
ATOM 4393 C C . LYS B 1 232 ? -23.702 42.667 75.227 1.00 18.73 232 LYS A C 1
ATOM 4394 O O . LYS B 1 232 ? -23.736 41.754 74.398 1.00 22.70 232 LYS A O 1
ATOM 4400 N N . ALA B 1 233 ? -22.560 43.201 75.647 1.00 20.02 233 ALA A N 1
ATOM 4401 C CA . ALA B 1 233 ? -21.290 42.758 75.073 1.00 20.22 233 ALA A CA 1
ATOM 4402 C C . ALA B 1 233 ? -21.051 41.306 75.412 1.00 21.45 233 ALA A C 1
ATOM 4403 O O . ALA B 1 233 ? -20.451 40.569 74.634 1.00 29.67 233 ALA A O 1
ATOM 4405 N N . ILE B 1 234 ? -21.521 40.886 76.576 1.00 21.59 234 ILE A N 1
ATOM 4406 C CA . ILE B 1 234 ? -21.360 39.493 76.958 1.00 22.32 234 ILE A CA 1
ATOM 4407 C C . ILE B 1 234 ? -22.341 38.608 76.189 1.00 21.64 234 ILE A C 1
ATOM 4408 O O . ILE B 1 234 ? -21.962 37.568 75.640 1.00 17.71 234 ILE A O 1
ATOM 4413 N N . ARG B 1 235 ? -23.596 39.041 76.134 1.00 10.40 235 ARG A N 1
ATOM 4414 C CA . ARG B 1 235 ? -24.623 38.340 75.370 1.00 15.92 235 ARG A CA 1
AT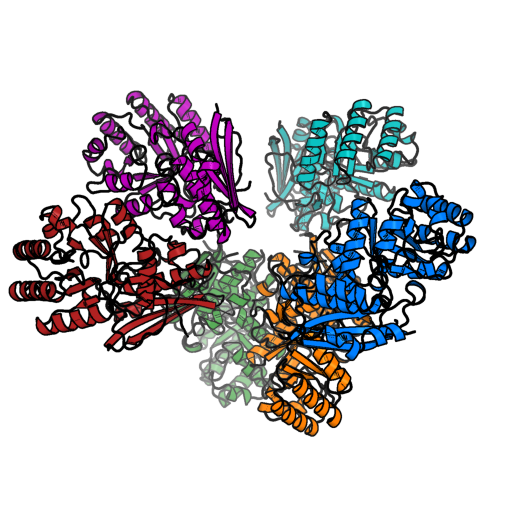OM 4415 C C . ARG B 1 235 ? -24.173 38.059 73.937 1.00 17.15 235 ARG A C 1
ATOM 4416 O O . ARG B 1 235 ? -24.403 36.971 73.421 1.00 16.39 235 ARG A O 1
ATOM 4424 N N . ARG B 1 236 ? -23.510 39.026 73.307 1.00 12.78 236 ARG A N 1
ATOM 4425 C CA . ARG B 1 236 ? -23.021 38.830 71.949 1.00 19.44 236 ARG A CA 1
ATOM 4426 C C . ARG B 1 236 ? -22.049 37.631 71.830 1.00 21.78 236 ARG A C 1
ATOM 4427 O O . ARG B 1 236 ? -21.939 37.019 70.780 1.00 23.16 236 ARG A O 1
ATOM 4435 N N . ARG B 1 237 ? -21.384 37.295 72.929 1.00 24.16 237 ARG A N 1
ATOM 4436 C CA . ARG B 1 237 ? -20.402 36.215 73.005 1.00 24.14 237 ARG A CA 1
ATOM 4437 C C . ARG B 1 237 ? -21.031 34.901 73.472 1.00 21.10 237 ARG A C 1
ATOM 4438 O O . ARG B 1 237 ? -20.331 33.958 73.836 1.00 17.21 237 ARG A O 1
ATOM 4446 N N . ILE B 1 238 ? -22.345 34.871 73.592 1.00 14.94 238 ILE A N 1
ATOM 4447 C CA . ILE B 1 238 ? -22.988 33.653 74.047 1.00 13.78 238 ILE A CA 1
ATOM 4448 C C . ILE B 1 238 ? -23.813 33.002 72.927 1.00 20.95 238 ILE A C 1
ATOM 4449 O O . ILE B 1 238 ? -24.492 33.688 72.152 1.00 17.60 238 ILE A O 1
ATOM 4454 N N . ALA B 1 239 ? -23.719 31.680 72.815 1.00 19.45 239 ALA A N 1
ATOM 4455 C CA . ALA B 1 239 ? -24.534 30.947 71.855 1.00 14.62 239 ALA A CA 1
ATOM 4456 C C . ALA B 1 239 ? -25.645 30.210 72.589 1.00 16.52 239 ALA A C 1
ATOM 4457 O O . ALA B 1 239 ? -25.431 29.663 73.680 1.00 13.92 239 ALA A O 1
ATOM 4459 N N . ALA B 1 240 ? -26.829 30.192 71.984 1.00 15.29 240 ALA A N 1
ATOM 4460 C CA . ALA B 1 240 ? -27.948 29.403 72.504 1.00 12.29 240 ALA A CA 1
ATOM 4461 C C . ALA B 1 240 ? -27.969 28.023 71.836 1.00 15.53 240 ALA A C 1
ATOM 4462 O O . ALA B 1 240 ? -27.880 27.923 70.616 1.00 14.50 240 ALA A O 1
ATOM 4464 N N . ASP B 1 241 ? -28.029 26.958 72.635 1.00 18.89 241 ASP A N 1
ATOM 4465 C CA . ASP B 1 241 ? -28.128 25.613 72.074 1.00 17.23 241 ASP A CA 1
ATOM 4466 C C . ASP B 1 241 ? -29.343 24.848 72.602 1.00 14.83 241 ASP A C 1
ATOM 4467 O O . ASP B 1 241 ? -30.363 24.739 71.920 1.00 16.76 241 ASP A O 1
ATOM 4472 N N . GLU B 1 242 ? -29.254 24.368 73.834 1.00 11.08 242 GLU A N 1
ATOM 4473 C CA . GLU B 1 242 ? -30.362 23.622 74.422 1.00 14.49 242 GLU A CA 1
ATOM 4474 C C . GLU B 1 242 ? -31.616 24.508 74.543 1.00 19.41 242 GLU A C 1
ATOM 4475 O O . GLU B 1 242 ? -32.736 24.000 74.599 1.00 22.15 242 GLU A O 1
ATOM 4481 N N . SER B 1 243 ? -31.416 25.828 74.545 1.00 14.63 243 SER A N 1
ATOM 4482 C CA . SER B 1 243 ? -32.508 26.806 74.646 1.00 14.68 243 SER A CA 1
ATOM 4483 C C . SER B 1 243 ? -33.174 27.043 73.301 1.00 16.83 243 SER A C 1
ATOM 4484 O O . SER B 1 243 ? -34.226 27.683 73.222 1.00 16.64 243 SER A O 1
ATOM 4487 N N . LEU B 1 244 ? -32.529 26.591 72.234 1.00 14.03 244 LEU A N 1
ATOM 4488 C CA . LEU B 1 244 ? -33.080 26.809 70.904 1.00 15.44 244 LEU A CA 1
ATOM 4489 C C . LEU B 1 244 ? -33.358 25.487 70.185 1.00 20.45 244 LEU A C 1
ATOM 4490 O O . LEU B 1 244 ? -32.443 24.776 69.725 1.00 14.39 244 LEU A O 1
ATOM 4495 N N . LEU B 1 245 ? -34.636 25.187 70.039 1.00 13.16 245 LEU A N 1
ATOM 4496 C CA . LEU B 1 245 ? -35.026 24.010 69.297 1.00 14.95 245 LEU A CA 1
ATOM 4497 C C . LEU B 1 245 ? -35.474 24.406 67.890 1.00 22.25 245 LEU A C 1
ATOM 4498 O O . LEU B 1 245 ? -34.821 24.054 66.901 1.00 23.84 245 LEU A O 1
ATOM 4503 N N . GLY B 1 246 ? -36.627 25.063 67.798 1.00 18.79 246 GLY A N 1
ATOM 4504 C CA . GLY B 1 246 ? -37.137 25.539 66.525 1.00 11.66 246 GLY A CA 1
ATOM 4505 C C . GLY B 1 246 ? -37.203 27.042 66.322 1.00 19.45 246 GLY A C 1
ATOM 4506 O O . GLY B 1 246 ? -36.697 27.822 67.132 1.00 18.93 246 GLY A O 1
ATOM 4507 N N . PRO B 1 247 ? -37.905 27.457 65.256 1.00 14.21 247 PRO A N 1
ATOM 4508 C CA . PRO B 1 247 ? -38.100 28.869 64.911 1.00 14.82 247 PRO A CA 1
ATOM 4509 C C . PRO B 1 247 ? -38.820 29.666 65.995 1.00 15.53 247 PRO A C 1
ATOM 4510 O O . PRO B 1 247 ? -38.522 30.848 66.142 1.00 12.19 247 PRO A O 1
ATOM 4514 N N . ALA B 1 248 ? -39.737 29.046 66.739 1.00 16.09 248 ALA A N 1
ATOM 4515 C CA . ALA B 1 248 ? -40.440 29.755 67.814 1.00 19.14 248 ALA A CA 1
ATOM 4516 C C . ALA B 1 248 ? -39.437 30.280 68.866 1.00 18.04 248 ALA A C 1
ATOM 4517 O O . ALA B 1 248 ? -39.480 31.467 69.283 1.00 21.48 248 ALA A O 1
ATOM 4519 N N . ASP B 1 249 ? -38.537 29.383 69.273 1.00 16.45 249 ASP A N 1
ATOM 4520 C CA . ASP B 1 249 ? -37.407 29.706 70.146 1.00 14.62 249 ASP A CA 1
ATOM 4521 C C . ASP B 1 249 ? -36.492 30.758 69.513 1.00 14.56 249 ASP A C 1
ATOM 4522 O O . ASP B 1 249 ? -36.034 31.676 70.191 1.00 12.99 249 ASP A O 1
ATOM 4527 N N . ALA B 1 250 ? -36.213 30.617 68.221 1.00 11.89 250 ALA A N 1
ATOM 4528 C CA . ALA B 1 250 ? -35.328 31.569 67.548 1.00 11.74 250 ALA A CA 1
ATOM 4529 C C . ALA B 1 250 ? -35.911 32.976 67.682 1.00 13.82 250 ALA A C 1
ATOM 4530 O O . ALA B 1 250 ? -35.217 33.935 68.028 1.00 15.66 250 ALA A O 1
ATOM 4532 N N . PHE B 1 251 ? -37.211 33.077 67.458 1.00 12.29 251 PHE A N 1
ATOM 4533 C CA . PHE B 1 251 ? -37.880 34.360 67.497 1.00 13.01 251 PHE A CA 1
ATOM 4534 C C . PHE B 1 251 ? -37.883 34.905 68.925 1.00 11.18 251 PHE A C 1
ATOM 4535 O O . PHE B 1 251 ? -37.605 36.090 69.133 1.00 12.69 251 PHE A O 1
ATOM 4543 N N . ALA B 1 252 ? -38.173 34.055 69.910 1.00 12.72 252 ALA A N 1
ATOM 4544 C CA . ALA B 1 252 ? -38.210 34.548 71.306 1.00 13.97 252 ALA A CA 1
ATOM 4545 C C . ALA B 1 252 ? -36.845 35.052 71.759 1.00 11.75 252 ALA A C 1
ATOM 4546 O O . ALA B 1 252 ? -36.735 36.071 72.430 1.00 18.47 252 ALA A O 1
ATOM 4548 N N . LEU B 1 253 ? -35.808 34.328 71.379 1.00 7.85 253 LEU A N 1
ATOM 4549 C CA . LEU B 1 253 ? -34.439 34.688 71.746 1.00 12.37 253 LEU A CA 1
ATOM 4550 C C . LEU B 1 253 ? -33.910 35.905 71.001 1.00 12.01 253 LEU A C 1
ATOM 4551 O O . LEU B 1 253 ? -33.033 36.600 71.509 1.00 16.72 253 LEU A O 1
ATOM 4556 N N . ALA B 1 254 ? -34.388 36.106 69.773 1.00 11.37 254 ALA A N 1
ATOM 4557 C CA . ALA B 1 254 ? -33.938 37.198 68.911 1.00 12.64 254 ALA A CA 1
ATOM 4558 C C . ALA B 1 254 ? -34.644 38.531 69.213 1.00 18.84 254 ALA A C 1
ATOM 4559 O O . ALA B 1 254 ? -34.150 39.603 68.878 1.00 18.53 254 ALA A O 1
ATOM 4561 N N . ALA B 1 255 ? -35.811 38.455 69.836 1.00 16.97 255 ALA A N 1
ATOM 4562 C CA . ALA B 1 255 ? -36.647 39.642 70.020 1.00 19.81 255 ALA A CA 1
ATOM 4563 C C . ALA B 1 255 ? -36.025 40.617 71.019 1.00 20.91 255 ALA A C 1
ATOM 4564 O O . ALA B 1 255 ? -35.470 40.203 72.034 1.00 20.61 255 ALA A O 1
ATOM 4566 N N . PRO B 1 256 ? -36.088 41.919 70.709 1.00 24.23 256 PRO A N 1
ATOM 4567 C CA . PRO B 1 256 ? -35.499 42.929 71.590 1.00 18.35 256 PRO A CA 1
ATOM 4568 C C . PRO B 1 256 ? -35.978 42.790 73.028 1.00 26.27 256 PRO A C 1
ATOM 4569 O O . PRO B 1 256 ? -37.174 42.595 73.236 1.00 26.17 256 PRO A O 1
ATOM 4573 N N . PRO B 1 257 ? -35.057 42.874 74.007 1.00 27.50 257 PRO A N 1
ATOM 4574 C CA . PRO B 1 257 ? -33.604 42.755 73.820 1.00 25.99 257 PRO A CA 1
ATOM 4575 C C . PRO B 1 257 ? -33.186 41.296 73.544 1.00 20.64 257 PRO A C 1
ATOM 4576 O O . PRO B 1 257 ? -33.572 40.378 74.280 1.00 21.36 257 PRO A O 1
ATOM 4580 N N . ALA B 1 258 ? -32.349 41.099 72.540 1.00 16.13 258 ALA A N 1
ATOM 4581 C CA . ALA B 1 258 ? -31.944 39.762 72.133 1.00 15.26 258 ALA A CA 1
ATOM 4582 C C . ALA B 1 258 ? -31.170 39.079 73.252 1.00 18.67 258 ALA A C 1
ATOM 4583 O O . ALA B 1 258 ? -30.324 39.695 73.897 1.00 18.18 258 ALA A O 1
ATOM 4585 N N . ALA B 1 259 ? -31.453 37.803 73.483 1.00 17.83 259 ALA A N 1
ATOM 4586 C CA . ALA B 1 259 ? -30.801 37.085 74.576 1.00 21.12 259 ALA A CA 1
ATOM 4587 C C . ALA B 1 259 ? -29.333 36.723 74.282 1.00 23.17 259 ALA A C 1
ATOM 4588 O O . ALA B 1 259 ? -28.517 36.637 75.199 1.00 27.04 259 ALA A O 1
ATOM 4590 N N . CYS B 1 260 ? -28.984 36.533 73.013 1.00 16.54 260 CYS A N 1
ATOM 4591 C CA . CYS B 1 260 ? -27.599 36.196 72.684 1.00 21.79 260 CYS A CA 1
ATOM 4592 C C . CYS B 1 260 ? -27.259 36.520 71.230 1.00 20.71 260 CYS A C 1
ATOM 4593 O O . CYS B 1 260 ? -28.114 36.967 70.462 1.00 17.75 260 CYS A O 1
ATOM 4596 N N . GLY B 1 261 ? -26.002 36.297 70.857 1.00 17.48 261 GLY A N 1
ATOM 4597 C CA . GLY B 1 261 ? -25.523 36.700 69.540 1.00 17.72 261 GLY A CA 1
ATOM 4598 C C . GLY B 1 261 ? -25.347 35.565 68.544 1.00 14.94 261 GLY A C 1
ATOM 4599 O O . GLY B 1 261 ? -25.153 35.803 67.354 1.00 20.21 261 GLY A O 1
ATOM 4600 N N . ILE B 1 262 ? -25.449 34.332 69.027 1.00 14.62 262 ILE A N 1
ATOM 4601 C CA . ILE B 1 262 ? -25.219 33.159 68.189 1.00 12.57 262 ILE A CA 1
ATOM 4602 C C . ILE B 1 262 ? -26.287 32.105 68.448 1.00 13.58 262 ILE A C 1
ATOM 4603 O O . ILE B 1 262 ? -26.598 31.803 69.608 1.00 15.02 262 ILE A O 1
ATOM 4608 N N . PHE B 1 263 ? -26.854 31.555 67.373 1.00 13.11 263 PHE A N 1
ATOM 4609 C CA . PHE B 1 263 ? -27.821 30.453 67.484 1.00 18.67 263 PHE A CA 1
ATOM 4610 C C . PHE B 1 263 ? -27.171 29.155 67.046 1.00 17.75 263 PHE A C 1
ATOM 4611 O O . PHE B 1 263 ? -26.628 29.092 65.949 1.00 15.43 263 PHE A O 1
ATOM 4619 N N . ASN B 1 264 ? -27.229 28.116 67.874 1.00 13.86 264 ASN A N 1
ATOM 4620 C CA . ASN B 1 264 ? -26.744 26.810 67.427 1.00 13.11 264 ASN A CA 1
ATOM 4621 C C . ASN B 1 264 ? -27.907 25.984 66.881 1.00 14.76 264 ASN A C 1
ATOM 4622 O O . ASN B 1 264 ? -28.803 25.602 67.624 1.00 12.03 264 ASN A O 1
ATOM 4627 N N . ILE B 1 265 ? -27.894 25.720 65.583 1.00 15.98 265 ILE A N 1
ATOM 4628 C CA . ILE B 1 265 ? -28.927 24.922 64.938 1.00 11.12 265 ILE A CA 1
ATOM 4629 C C . ILE B 1 265 ? -28.441 23.502 64.813 1.00 15.14 265 ILE A C 1
ATOM 4630 O O . ILE B 1 265 ? -27.316 23.270 64.350 1.00 12.98 265 ILE A O 1
ATOM 4635 N N . LYS B 1 266 ? -29.280 22.549 65.214 1.00 12.31 266 LYS A N 1
ATOM 4636 C CA . LYS B 1 266 ? -29.015 21.137 64.935 1.00 16.79 266 LYS A CA 1
ATOM 4637 C C . LYS B 1 266 ? -30.256 20.515 64.291 1.00 21.15 266 LYS A C 1
ATOM 4638 O O . LYS B 1 266 ? -31.373 20.667 64.794 1.00 11.32 266 LYS A O 1
ATOM 4644 N N . LEU B 1 267 ? -30.073 19.816 63.179 1.00 17.05 267 LEU A N 1
ATOM 4645 C CA . LEU B 1 267 ? -31.217 19.226 62.500 1.00 18.84 267 LEU A CA 1
ATOM 4646 C C . LEU B 1 267 ? -32.035 18.339 63.455 1.00 18.89 267 LEU A C 1
ATOM 4647 O O . LEU B 1 267 ? -33.256 18.301 63.376 1.00 18.11 267 LEU A O 1
ATOM 4652 N N . MET B 1 268 ? -31.375 17.626 64.361 1.00 14.02 268 MET A N 1
ATOM 4653 C CA . MET B 1 268 ? -32.108 16.733 65.262 1.00 9.18 268 MET A CA 1
ATOM 4654 C C . MET B 1 268 ? -32.925 17.504 66.304 1.00 17.77 268 MET A C 1
ATOM 4655 O O . MET B 1 268 ? -33.870 16.959 66.877 1.00 24.40 268 MET A O 1
ATOM 4660 N N . LYS B 1 269 ? -32.534 18.746 66.591 1.00 8.15 269 LYS A N 1
ATOM 4661 C CA . LYS B 1 269 ? -33.373 19.649 67.387 1.00 11.25 269 LYS A CA 1
ATOM 4662 C C . LYS B 1 269 ? -34.512 20.326 66.635 1.00 15.20 269 LYS A C 1
ATOM 4663 O O . LYS B 1 269 ? -35.628 20.377 67.139 1.00 10.12 269 LYS A O 1
ATOM 4669 N N . CYS B 1 270 ? -34.224 20.918 65.476 1.00 10.34 270 CYS A N 1
ATOM 4670 C CA . CYS B 1 270 ? -35.260 21.708 64.771 1.00 17.84 270 CYS A CA 1
ATOM 4671 C C . CYS B 1 270 ? -36.201 20.889 63.871 1.00 17.97 270 CYS A C 1
ATOM 4672 O O . CYS B 1 270 ? -37.304 21.322 63.566 1.00 19.98 270 CYS A O 1
ATOM 4675 N N . GLY B 1 271 ? -35.756 19.713 63.446 1.00 16.60 271 GLY A N 1
ATOM 4676 C CA . GLY B 1 271 ? -36.604 18.820 62.680 1.00 19.52 271 GLY A CA 1
ATOM 4677 C C . GLY B 1 271 ? -36.417 18.855 61.174 1.00 16.95 271 GLY A C 1
ATOM 4678 O O . GLY B 1 271 ? -37.258 18.356 60.430 1.00 14.42 271 GLY A O 1
ATOM 4679 N N . GLY B 1 272 ? -35.366 19.515 60.707 1.00 18.49 272 GLY A N 1
ATOM 4680 C CA . GLY B 1 272 ? -34.974 19.373 59.327 1.00 16.22 272 GLY A CA 1
ATOM 4681 C C . GLY B 1 272 ? -34.430 20.653 58.730 1.00 20.58 272 GLY A C 1
ATOM 4682 O O . GLY B 1 272 ? -34.275 21.663 59.425 1.00 16.62 272 GLY A O 1
ATOM 4683 N N . LEU B 1 273 ? -34.206 20.617 57.418 1.00 11.90 273 LEU A N 1
ATOM 4684 C CA . LEU B 1 273 ? -33.733 21.773 56.675 1.00 18.65 273 LEU A CA 1
ATOM 4685 C C . LEU B 1 273 ? -34.771 22.901 56.579 1.00 20.30 273 LEU A C 1
ATOM 4686 O O . LEU B 1 273 ? -34.403 24.066 56.655 1.00 18.17 273 LEU A O 1
ATOM 4691 N N . ALA B 1 274 ? -36.053 22.569 56.403 1.00 15.46 274 ALA A N 1
ATOM 4692 C CA . ALA B 1 274 ? -37.069 23.627 56.303 1.00 25.60 274 ALA A CA 1
ATOM 4693 C C . ALA B 1 274 ? -37.119 24.524 57.562 1.00 15.53 274 ALA A C 1
ATOM 4694 O O . ALA B 1 274 ? -36.911 25.760 57.486 1.00 20.69 274 ALA A O 1
ATOM 4696 N N . PRO B 1 275 ? -37.368 23.904 58.735 1.00 19.85 275 PRO A N 1
ATOM 4697 C CA . PRO B 1 275 ? -37.383 24.742 59.942 1.00 11.51 275 PRO A CA 1
ATOM 4698 C C . PRO B 1 275 ? -36.013 25.415 60.173 1.00 14.51 275 PRO A C 1
ATOM 4699 O O . PRO B 1 275 ? -35.962 26.533 60.698 1.00 13.59 275 PRO A O 1
ATOM 4703 N N . ALA B 1 276 ? -34.926 24.765 59.754 1.00 7.86 276 ALA A N 1
ATOM 4704 C CA . ALA B 1 276 ? -33.622 25.394 59.884 1.00 13.75 276 ALA A CA 1
ATOM 4705 C C . ALA B 1 276 ? -33.588 26.695 59.070 1.00 19.20 276 ALA A C 1
ATOM 4706 O O . ALA B 1 276 ? -33.066 27.699 59.542 1.00 14.06 276 ALA A O 1
ATOM 4708 N N . ARG B 1 277 ? -34.165 26.681 57.869 1.00 14.74 277 ARG A N 1
ATOM 4709 C CA . ARG B 1 277 ? -34.219 27.887 57.038 1.00 17.79 277 ARG A CA 1
ATOM 4710 C C . ARG B 1 277 ? -35.061 28.961 57.718 1.00 17.86 277 ARG A C 1
ATOM 4711 O O . ARG B 1 277 ? -34.734 30.151 57.649 1.00 17.30 277 ARG A O 1
ATOM 4719 N N . ARG B 1 278 ? -36.150 28.556 58.367 1.00 15.79 278 ARG A N 1
ATOM 4720 C CA . ARG B 1 278 ? -36.923 29.558 59.142 1.00 13.93 278 ARG A CA 1
ATOM 4721 C C . ARG B 1 278 ? -36.107 30.218 60.274 1.00 17.48 278 ARG A C 1
ATOM 4722 O O . ARG B 1 278 ? -36.110 31.476 60.464 1.00 15.48 278 ARG A O 1
ATOM 4730 N N . ILE B 1 279 ? -35.375 29.377 61.004 1.00 11.73 279 ILE A N 1
ATOM 4731 C CA . ILE B 1 279 ? -34.457 29.894 62.010 1.00 13.39 279 ILE A CA 1
ATOM 4732 C C . ILE B 1 279 ? -33.453 30.867 61.401 1.00 16.66 279 ILE A C 1
ATOM 4733 O O . ILE B 1 279 ? -33.212 31.947 61.946 1.00 15.98 279 ILE A O 1
ATOM 4738 N N . ALA B 1 280 ? -32.857 30.476 60.281 1.00 9.36 280 ALA A N 1
ATOM 4739 C CA . ALA B 1 280 ? -31.858 31.309 59.622 1.00 15.22 280 ALA A CA 1
ATOM 4740 C C . ALA B 1 280 ? -32.451 32.656 59.233 1.00 21.73 280 ALA A C 1
ATOM 4741 O O . ALA B 1 280 ? -31.804 33.689 59.392 1.00 19.24 280 ALA A O 1
ATOM 4743 N N . THR B 1 281 ? -33.679 32.652 58.721 1.00 18.84 281 THR A N 1
ATOM 4744 C CA . THR B 1 281 ? -34.329 33.905 58.338 1.00 16.30 281 THR A CA 1
ATOM 4745 C C . THR B 1 281 ? -34.488 34.833 59.551 1.00 23.53 281 THR A C 1
ATOM 4746 O O . THR B 1 281 ? -34.190 36.058 59.486 1.00 18.17 281 THR A O 1
ATOM 4750 N N . ILE B 1 282 ? -34.949 34.248 60.659 1.00 15.34 282 ILE A N 1
ATOM 4751 C CA . ILE B 1 282 ? -35.075 35.048 61.877 1.00 18.04 282 ILE A CA 1
ATOM 4752 C C . ILE B 1 282 ? -33.718 35.607 62.347 1.00 16.83 282 ILE A C 1
ATOM 4753 O O . ILE B 1 282 ? -33.587 36.795 62.655 1.00 14.40 282 ILE A O 1
ATOM 4758 N N . ALA B 1 283 ? -32.710 34.744 62.365 1.00 16.72 283 ALA A N 1
ATOM 4759 C CA . ALA B 1 283 ? -31.360 35.100 62.786 1.00 7.86 283 ALA A CA 1
ATOM 4760 C C . ALA B 1 283 ? -30.770 36.240 61.949 1.00 19.45 283 ALA A C 1
ATOM 4761 O O . ALA B 1 283 ? -30.250 37.214 62.493 1.00 13.58 283 ALA A O 1
ATOM 4763 N N . GLU B 1 284 ? -30.830 36.086 60.628 1.00 18.09 284 GLU A N 1
ATOM 4764 C CA . GLU B 1 284 ? -30.332 37.085 59.685 1.00 22.56 284 GLU A CA 1
ATOM 4765 C C . GLU B 1 284 ? -31.034 38.414 59.906 1.00 22.56 284 GLU A C 1
ATOM 4766 O O . GLU B 1 284 ? -30.374 39.433 60.135 1.00 17.26 284 GLU A O 1
ATOM 4772 N N . THR B 1 285 ? -32.365 38.408 59.870 1.00 17.92 285 THR A N 1
ATOM 4773 C CA . THR B 1 285 ? -33.067 39.664 60.101 1.00 18.11 285 THR A CA 1
ATOM 4774 C C . THR B 1 285 ? -32.618 40.325 61.416 1.00 18.06 285 THR A C 1
ATOM 4775 O O . THR B 1 285 ? -32.474 41.548 61.493 1.00 19.06 285 THR A O 1
ATOM 4779 N N . ALA B 1 286 ? -32.364 39.520 62.439 1.00 15.10 286 ALA A N 1
ATOM 4780 C CA . ALA B 1 286 ? -32.009 40.075 63.755 1.00 18.37 286 ALA A CA 1
ATOM 4781 C C . ALA B 1 286 ? -30.505 40.270 63.983 1.00 15.55 286 ALA A C 1
ATOM 4782 O O . ALA B 1 286 ? -30.084 40.678 65.065 1.00 17.61 286 ALA A O 1
ATOM 4784 N N . GLY B 1 287 ? -29.699 39.975 62.973 1.00 17.33 287 GLY A N 1
ATOM 4785 C CA . GLY B 1 287 ? -28.262 40.185 63.074 1.00 18.03 287 GLY A CA 1
ATOM 4786 C C . GLY B 1 287 ? -27.596 39.183 64.008 1.00 17.77 287 GLY A C 1
ATOM 4787 O O . GLY B 1 287 ? -26.632 39.489 64.681 1.00 17.46 287 GLY A O 1
ATOM 4788 N N . ILE B 1 288 ? -28.114 37.965 64.045 1.00 13.58 288 ILE A N 1
ATOM 4789 C CA . ILE B 1 288 ? -27.553 36.939 64.906 1.00 11.09 288 ILE A CA 1
ATOM 4790 C C . ILE B 1 288 ? -26.694 35.947 64.091 1.00 17.49 288 ILE A C 1
ATOM 4791 O O . ILE B 1 288 ? -27.077 35.545 62.990 1.00 16.04 288 ILE A O 1
ATOM 4796 N N . ASP B 1 289 ? -25.510 35.597 64.591 1.00 17.04 289 ASP A N 1
ATOM 4797 C CA . ASP B 1 289 ? -24.681 34.646 63.861 1.00 14.77 289 ASP A CA 1
ATOM 4798 C C . ASP B 1 289 ? -25.181 33.213 64.030 1.00 20.22 289 ASP A C 1
ATOM 4799 O O . ASP B 1 289 ? -25.763 32.851 65.055 1.00 18.55 289 ASP A O 1
ATOM 4804 N N . LEU B 1 290 ? -24.903 32.394 63.028 1.00 13.35 290 LEU A N 1
ATOM 4805 C CA . LEU B 1 290 ? -25.360 31.027 63.009 1.00 12.73 290 LEU A CA 1
ATOM 4806 C C . LEU B 1 290 ? -24.215 30.056 63.228 1.00 16.39 290 LEU A C 1
ATOM 4807 O O . LEU B 1 290 ? -23.121 30.189 62.665 1.00 14.57 290 LEU A O 1
ATOM 4812 N N . MET B 1 291 ? -24.506 29.061 64.052 1.00 15.65 291 MET A N 1
ATOM 4813 C CA . MET B 1 291 ? -23.613 27.971 64.369 1.00 14.63 291 MET A CA 1
ATOM 4814 C C . MET B 1 291 ? -24.379 26.693 64.012 1.00 17.17 291 MET A C 1
ATOM 4815 O O . MET B 1 291 ? -25.567 26.604 64.289 1.00 12.45 291 MET A O 1
ATOM 4820 N N . TRP B 1 292 ? -23.735 25.726 63.362 1.00 11.08 292 TRP A N 1
ATOM 4821 C CA . TRP B 1 292 ? -24.420 24.471 63.046 1.00 15.38 292 TRP A CA 1
ATOM 4822 C C . TRP B 1 292 ? -23.755 23.318 63.779 1.00 20.21 292 TRP A C 1
ATOM 4823 O O . TRP B 1 292 ? -22.590 23.027 63.537 1.00 18.97 292 TRP A O 1
ATOM 4834 N N . GLY B 1 293 ? -24.494 22.690 64.694 1.00 23.67 293 GLY A N 1
ATOM 4835 C CA . GLY B 1 293 ? -24.006 21.546 65.445 1.00 17.12 293 GLY A CA 1
ATOM 4836 C C . GLY B 1 293 ? -24.637 20.217 65.054 1.00 23.40 293 GLY A C 1
ATOM 4837 O O . GLY B 1 293 ? -25.369 20.106 64.060 1.00 23.77 293 GLY A O 1
ATOM 4838 N N . CYS B 1 294 ? -24.353 19.194 65.849 1.00 17.36 294 CYS A N 1
ATOM 4839 C CA . CYS B 1 294 ? -24.823 17.852 65.534 1.00 22.13 294 CYS A CA 1
ATOM 4840 C C . CYS B 1 294 ? -24.845 16.944 66.761 1.00 18.36 294 CYS A C 1
ATOM 4841 O O . CYS B 1 294 ? -24.250 17.247 67.796 1.00 28.42 294 CYS A O 1
ATOM 4844 N N . MET B 1 295 ? -25.564 15.839 66.633 1.00 14.73 295 MET A N 1
ATOM 4845 C CA . MET B 1 295 ? -25.502 14.735 67.572 1.00 21.69 295 MET A CA 1
ATOM 4846 C C . MET B 1 295 ? -24.450 13.755 67.059 1.00 22.21 295 MET A C 1
ATOM 4847 O O . MET B 1 295 ? -23.686 14.092 66.156 1.00 20.01 295 MET A O 1
ATOM 4852 N N . ASP B 1 296 ? -24.399 12.554 67.633 1.00 22.23 296 ASP A N 1
ATOM 4853 C CA . ASP B 1 296 ? -23.587 11.478 67.059 1.00 22.87 296 ASP A CA 1
ATOM 4854 C C . ASP B 1 296 ? -24.358 10.921 65.868 1.00 18.83 296 ASP A C 1
ATOM 4855 O O . ASP B 1 296 ? -25.468 10.398 66.013 1.00 19.17 296 ASP A O 1
ATOM 4860 N N . GLU B 1 297 ? -23.758 11.024 64.690 1.00 22.60 297 GLU A N 1
ATOM 4861 C CA . GLU B 1 297 ? -24.518 10.915 63.453 1.00 23.91 297 GLU A CA 1
ATOM 4862 C C . GLU B 1 297 ? -23.677 10.335 62.326 1.00 28.13 297 GLU A C 1
ATOM 4863 O O . GLU B 1 297 ? -22.473 10.605 62.228 1.00 23.88 297 GLU A O 1
ATOM 4869 N N . SER B 1 298 ? -24.343 9.591 61.447 1.00 23.47 298 SER A N 1
ATOM 4870 C CA . SER B 1 298 ? -23.756 9.132 60.193 1.00 20.80 298 SER A CA 1
ATOM 4871 C C . SER B 1 298 ? -23.424 10.339 59.340 1.00 18.70 298 SER A C 1
ATOM 4872 O O . SER B 1 298 ? -24.015 11.411 59.521 1.00 22.58 298 SER A O 1
ATOM 4875 N N . ARG B 1 299 ? -22.499 10.160 58.402 1.00 19.61 299 ARG A N 1
ATOM 4876 C CA . ARG B 1 299 ? -22.154 11.204 57.443 1.00 22.60 299 ARG A CA 1
ATOM 4877 C C . ARG B 1 299 ? -23.385 11.726 56.713 1.00 22.38 299 ARG A C 1
ATOM 4878 O O . ARG B 1 299 ? -23.367 12.833 56.207 1.00 20.84 299 ARG A O 1
ATOM 4886 N N . ILE B 1 300 ? -24.441 10.922 56.617 1.00 15.29 300 ILE A N 1
ATOM 4887 C CA . ILE B 1 300 ? -25.639 11.365 55.902 1.00 20.98 300 ILE A CA 1
ATOM 4888 C C . ILE B 1 300 ? -26.189 12.713 56.429 1.00 13.34 300 ILE A C 1
ATOM 4889 O O . ILE B 1 300 ? -26.354 13.689 55.676 1.00 18.21 300 ILE A O 1
ATOM 4894 N N . SER B 1 301 ? -26.453 12.770 57.729 1.00 18.38 301 SER A N 1
ATOM 4895 C CA . SER B 1 301 ? -27.065 13.972 58.302 1.00 20.53 301 SER A CA 1
ATOM 4896 C C . SER B 1 301 ? -26.044 15.097 58.539 1.00 14.63 301 SER A C 1
ATOM 4897 O O . SER B 1 301 ? -26.398 16.283 58.543 1.00 18.30 301 SER A O 1
ATOM 4900 N N . ILE B 1 302 ? -24.777 14.719 58.701 1.00 16.65 302 ILE A N 1
ATOM 4901 C CA . ILE B 1 302 ? -23.702 15.696 58.713 1.00 18.93 302 ILE A CA 1
ATOM 4902 C C . ILE B 1 302 ? -23.724 16.432 57.382 1.00 17.93 302 ILE A C 1
ATOM 4903 O O . ILE B 1 302 ? -23.818 17.643 57.345 1.00 19.60 302 ILE A O 1
ATOM 4908 N N . ALA B 1 303 ? -23.675 15.683 56.290 1.00 15.07 303 ALA A N 1
ATOM 4909 C CA . ALA B 1 303 ? -23.791 16.249 54.959 1.00 20.07 303 ALA A CA 1
ATOM 4910 C C . ALA B 1 303 ? -25.026 17.158 54.809 1.00 19.00 303 ALA A C 1
ATOM 4911 O O . ALA B 1 303 ? -24.912 18.310 54.365 1.00 20.81 303 ALA A O 1
ATOM 4913 N N . ALA B 1 304 ? -26.200 16.651 55.172 1.00 16.84 304 ALA A N 1
ATOM 4914 C CA . ALA B 1 304 ? -27.402 17.495 55.083 1.00 14.79 304 ALA A CA 1
ATOM 4915 C C . ALA B 1 304 ? -27.208 18.866 55.796 1.00 19.70 304 ALA A C 1
ATOM 4916 O O . ALA B 1 304 ? -27.499 19.960 55.238 1.00 15.37 304 ALA A O 1
ATOM 4918 N N . ALA B 1 305 ? -26.708 18.786 57.034 1.00 17.74 305 ALA A N 1
ATOM 4919 C CA . ALA B 1 305 ? -26.398 19.976 57.825 1.00 16.37 305 ALA A CA 1
ATOM 4920 C C . ALA B 1 305 ? -25.423 20.900 57.101 1.00 11.69 305 ALA A C 1
ATOM 4921 O O . ALA B 1 305 ? -25.600 22.115 57.109 1.00 13.22 305 ALA A O 1
ATOM 4923 N N . LEU B 1 306 ? -24.400 20.317 56.481 1.00 10.75 306 LEU A N 1
ATOM 4924 C CA . LEU B 1 306 ? -23.372 21.087 55.783 1.00 15.10 306 LEU A CA 1
ATOM 4925 C C . LEU B 1 306 ? -23.953 21.849 54.576 1.00 17.85 306 LEU A C 1
ATOM 4926 O O . LEU B 1 306 ? -23.703 23.037 54.428 1.00 15.81 306 LEU A O 1
ATOM 4931 N N . HIS B 1 307 ? -24.734 21.175 53.725 1.00 16.29 307 HIS A N 1
ATOM 4932 C CA . HIS B 1 307 ? -25.387 21.863 52.596 1.00 13.00 307 HIS A CA 1
ATOM 4933 C C . HIS B 1 307 ? -26.251 23.033 53.095 1.00 13.90 307 HIS A C 1
ATOM 4934 O O . HIS B 1 307 ? -26.188 24.184 52.562 1.00 17.70 307 HIS A O 1
ATOM 4941 N N . ALA B 1 308 ? -27.045 22.757 54.140 1.00 13.06 308 ALA A N 1
ATOM 4942 C CA . ALA B 1 308 ? -27.870 23.849 54.659 1.00 16.40 308 ALA A CA 1
ATOM 4943 C C . ALA B 1 308 ? -26.985 25.016 55.155 1.00 20.79 308 ALA A C 1
ATOM 4944 O O . ALA B 1 308 ? -27.231 26.183 54.851 1.00 19.94 308 ALA A O 1
ATOM 4946 N N . ALA B 1 309 ? -25.925 24.688 55.883 1.00 16.34 309 ALA A N 1
ATOM 4947 C CA . ALA B 1 309 ? -25.065 25.702 56.493 1.00 18.17 309 ALA A CA 1
ATOM 4948 C C . ALA B 1 309 ? -24.371 26.554 55.434 1.00 19.70 309 ALA A C 1
ATOM 4949 O O . ALA B 1 309 ? -24.321 27.778 55.555 1.00 16.58 309 ALA A O 1
ATOM 4951 N N . LEU B 1 310 ? -23.835 25.904 54.401 1.00 16.15 310 LEU A N 1
ATOM 4952 C CA . LEU B 1 310 ? -23.142 26.624 53.332 1.00 19.73 310 LEU A CA 1
ATOM 4953 C C . LEU B 1 310 ? -24.124 27.429 52.494 1.00 16.79 310 LEU A C 1
ATOM 4954 O O . LEU B 1 310 ? -23.711 28.286 51.724 1.00 18.73 310 LEU A O 1
ATOM 4959 N N . ALA B 1 311 ? -25.416 27.135 52.617 1.00 16.21 311 ALA A N 1
ATOM 4960 C CA . ALA B 1 311 ? -26.412 27.975 51.934 1.00 14.98 311 ALA A CA 1
ATOM 4961 C C . ALA B 1 311 ? -26.972 29.165 52.728 1.00 23.93 311 ALA A C 1
ATOM 4962 O O . ALA B 1 311 ? -27.938 29.787 52.284 1.00 23.14 311 ALA A O 1
ATOM 4964 N N . CYS B 1 312 ? -26.444 29.428 53.926 1.00 21.16 312 CYS A N 1
ATOM 4965 C CA . CYS B 1 312 ? -26.947 30.529 54.745 1.00 16.12 312 CYS A CA 1
ATOM 4966 C C . CYS B 1 312 ? -25.927 31.639 54.912 1.00 18.74 312 CYS A C 1
ATOM 4967 O O . CYS B 1 312 ? -24.874 31.437 55.511 1.00 16.91 312 CYS A O 1
ATOM 4970 N N . PRO B 1 313 ? -26.266 32.839 54.438 1.00 17.96 313 PRO A N 1
ATOM 4971 C CA . PRO B 1 313 ? -25.364 33.975 54.618 1.00 26.28 313 PRO A CA 1
ATOM 4972 C C . PRO B 1 313 ? -24.959 34.165 56.091 1.00 26.10 313 PRO A C 1
ATOM 4973 O O . PRO B 1 313 ? -23.816 34.545 56.348 1.00 24.08 313 PRO A O 1
ATOM 4977 N N . ALA B 1 314 ? -25.849 33.870 57.037 1.00 18.98 314 ALA A N 1
ATOM 4978 C CA . ALA B 1 314 ? -25.527 34.095 58.464 1.00 19.70 314 ALA A CA 1
ATOM 4979 C C . ALA B 1 314 ? -24.593 33.073 59.112 1.00 18.44 314 ALA A C 1
ATOM 4980 O O . ALA B 1 314 ? -24.192 33.265 60.265 1.00 18.47 314 ALA A O 1
ATOM 4982 N N . THR B 1 315 ? -24.236 31.996 58.411 1.00 19.31 315 THR A N 1
ATOM 4983 C CA . THR B 1 315 ? -23.414 30.970 59.063 1.00 21.35 315 THR A CA 1
ATOM 4984 C C . THR B 1 315 ? -22.003 31.503 59.312 1.00 21.97 315 THR A C 1
ATOM 4985 O O . THR B 1 315 ? -21.321 31.880 58.363 1.00 26.95 315 THR A O 1
ATOM 4989 N N . ARG B 1 316 ? -21.573 31.598 60.571 1.00 22.18 316 ARG A N 1
ATOM 4990 C CA . ARG B 1 316 ? -20.147 31.788 60.874 1.00 21.15 316 ARG A CA 1
ATOM 4991 C C . ARG B 1 316 ? -19.371 30.600 61.424 1.00 22.55 316 ARG A C 1
ATOM 4992 O O . ARG B 1 316 ? -18.135 30.622 61.410 1.00 19.61 316 ARG A O 1
ATOM 5000 N N . TYR B 1 317 ? -20.061 29.534 61.828 1.00 14.56 317 TYR A N 1
ATOM 5001 C CA . TYR B 1 317 ? -19.372 28.482 62.594 1.00 21.50 317 TYR A CA 1
ATOM 5002 C C . TYR B 1 317 ? -19.952 27.087 62.385 1.00 21.93 317 TYR A C 1
ATOM 5003 O O . TYR B 1 317 ? -21.165 26.922 62.202 1.00 21.01 317 TYR A O 1
ATOM 5012 N N . LEU B 1 318 ? -19.084 26.082 62.463 1.00 14.95 318 LEU A N 1
ATOM 5013 C CA . LEU B 1 318 ? -19.524 24.695 62.413 1.00 14.37 318 LEU A CA 1
ATOM 5014 C C . LEU B 1 318 ? -18.952 23.885 63.576 1.00 19.68 318 LEU A C 1
ATOM 5015 O O . LEU B 1 318 ? -17.746 23.948 63.822 1.00 17.93 318 LEU A O 1
ATOM 5020 N N . ASP B 1 319 ? -19.777 23.134 64.308 1.00 14.77 319 ASP A N 1
ATOM 5021 C CA . ASP B 1 319 ? -19.202 21.947 64.897 1.00 18.64 319 ASP A CA 1
ATOM 5022 C C . ASP B 1 319 ? -19.925 20.817 64.214 1.00 18.39 319 ASP A C 1
ATOM 5023 O O . ASP B 1 319 ? -20.917 20.313 64.767 1.00 13.81 319 ASP A O 1
ATOM 5028 N N . LEU B 1 320 ? -19.395 20.259 63.136 1.00 21.61 320 LEU A N 1
ATOM 5029 C CA . LEU B 1 320 ? -19.985 19.007 62.765 1.00 22.72 320 LEU A CA 1
ATOM 5030 C C . LEU B 1 320 ? -18.889 17.989 62.725 1.00 19.73 320 LEU A C 1
ATOM 5031 O O . LEU B 1 320 ? -18.478 17.576 61.636 1.00 19.39 320 LEU A O 1
ATOM 5036 N N . ASP B 1 321 ? -18.619 17.421 63.889 1.00 20.62 321 ASP A N 1
ATOM 5037 C CA . ASP B 1 321 ? -17.646 16.365 64.101 1.00 20.19 321 ASP A CA 1
ATOM 5038 C C . ASP B 1 321 ? -18.325 15.045 64.356 1.00 24.41 321 ASP A C 1
ATOM 5039 O O . ASP B 1 321 ? -17.663 14.063 64.660 1.00 24.97 321 ASP A O 1
ATOM 5044 N N . GLY B 1 322 ? -19.656 15.058 64.329 1.00 17.30 322 GLY A N 1
ATOM 5045 C CA . GLY B 1 322 ? -20.442 13.969 64.883 1.00 12.45 322 GLY A CA 1
ATOM 5046 C C . GLY B 1 322 ? -20.298 12.626 64.188 1.00 20.62 322 GLY A C 1
ATOM 5047 O O . GLY B 1 322 ? -20.741 11.605 64.710 1.00 25.11 322 GLY A O 1
ATOM 5048 N N . SER B 1 323 ? -19.743 12.615 62.983 1.00 26.66 323 SER A N 1
ATOM 5049 C CA . SER B 1 323 ? -19.458 11.337 62.343 1.00 24.46 323 SER A CA 1
ATOM 5050 C C . SER B 1 323 ? -18.012 10.845 62.470 1.00 24.75 323 SER A C 1
ATOM 5051 O O . SER B 1 323 ? -17.725 9.730 62.080 1.00 21.00 323 SER A O 1
ATOM 5054 N N . PHE B 1 324 ? -17.114 11.646 63.044 1.00 26.87 324 PHE A N 1
ATOM 5055 C CA . PHE B 1 324 ? -15.673 11.345 62.974 1.00 24.56 324 PHE A CA 1
ATOM 5056 C C . PHE B 1 324 ? -15.250 10.157 63.860 1.00 26.59 324 PHE A C 1
ATOM 5057 O O . PHE B 1 324 ? -14.278 9.472 63.575 1.00 39.06 324 PHE A O 1
ATOM 5065 N N . ASP B 1 325 ? -15.985 9.924 64.933 1.00 27.95 325 ASP A N 1
ATOM 5066 C CA . ASP B 1 325 ? -15.656 8.866 65.876 1.00 35.57 325 ASP A CA 1
ATOM 5067 C C . ASP B 1 325 ? -16.377 7.557 65.540 1.00 39.42 325 ASP A C 1
ATOM 5068 O O . ASP B 1 325 ? -16.298 6.581 66.284 1.00 35.72 325 ASP A O 1
ATOM 5073 N N . LEU B 1 326 ? -17.098 7.545 64.426 1.00 39.15 326 LEU A N 1
ATOM 5074 C CA . LEU B 1 326 ? -17.809 6.342 64.030 1.00 38.90 326 LEU A CA 1
ATOM 5075 C C . LEU B 1 326 ? -16.831 5.335 63.443 1.00 39.37 326 LEU A C 1
ATOM 5076 O O . LEU B 1 326 ? -16.075 5.656 62.528 1.00 35.61 326 LEU A O 1
ATOM 5081 N N . ALA B 1 327 ? -16.834 4.122 63.989 1.00 43.79 327 ALA A N 1
ATOM 5082 C CA . ALA B 1 327 ? -15.953 3.065 63.491 1.00 44.95 327 ALA A CA 1
ATOM 5083 C C . ALA B 1 327 ? -16.350 2.646 62.077 1.00 46.11 327 ALA A C 1
ATOM 5084 O O . ALA B 1 327 ? -15.490 2.362 61.240 1.00 49.19 327 ALA A O 1
ATOM 5086 N N . ARG B 1 328 ? -17.657 2.608 61.825 1.00 40.81 328 ARG A N 1
ATOM 5087 C CA . ARG B 1 328 ? -18.197 2.268 60.508 1.00 40.21 328 ARG A CA 1
ATOM 5088 C C . ARG B 1 328 ? -19.331 3.225 60.186 1.00 35.17 328 ARG A C 1
ATOM 5089 O O . ARG B 1 328 ? -19.932 3.795 61.088 1.00 43.45 328 ARG A O 1
ATOM 5097 N N . ASP B 1 329 ? -19.632 3.384 58.902 1.00 35.59 329 ASP A N 1
ATOM 5098 C CA . ASP B 1 329 ? -20.764 4.200 58.477 1.00 34.50 329 ASP A CA 1
ATOM 5099 C C . ASP B 1 329 ? -21.451 3.507 57.315 1.00 33.74 329 ASP A C 1
ATOM 5100 O O . ASP B 1 329 ? -20.883 2.601 56.707 1.00 28.35 329 ASP A O 1
ATOM 5105 N N . VAL B 1 330 ? -22.676 3.928 57.013 1.00 29.78 330 VAL A N 1
ATOM 5106 C CA . VAL B 1 330 ? -23.430 3.347 55.910 1.00 23.66 330 VAL A CA 1
ATOM 5107 C C . VAL B 1 330 ? -23.215 4.090 54.598 1.00 24.13 330 VAL A C 1
ATOM 5108 O O . VAL B 1 330 ? -23.664 3.647 53.549 1.00 32.33 330 VAL A O 1
ATOM 5112 N N . ALA B 1 331 ? -22.533 5.224 54.647 1.00 25.80 331 ALA A N 1
ATOM 5113 C CA . ALA B 1 331 ? -22.311 5.986 53.427 1.00 23.44 331 ALA A CA 1
ATOM 5114 C C . ALA B 1 331 ? -20.924 6.612 53.398 1.00 22.15 331 ALA A C 1
ATOM 5115 O O . ALA B 1 331 ? -20.289 6.773 54.430 1.00 29.22 331 ALA A O 1
ATOM 5117 N N . GLU B 1 332 ? -20.461 6.943 52.199 1.00 22.47 332 GLU A N 1
ATOM 5118 C CA . GLU B 1 332 ? -19.241 7.709 52.022 1.00 28.83 332 GLU A CA 1
ATOM 5119 C C . GLU B 1 332 ? -19.595 9.009 51.285 1.00 22.49 332 GLU A C 1
ATOM 5120 O O . GLU B 1 332 ? -20.744 9.226 50.926 1.00 20.13 332 GLU A O 1
ATOM 5126 N N . GLY B 1 333 ? -18.611 9.869 51.067 1.00 26.19 333 GLY A N 1
ATOM 5127 C CA . GLY B 1 333 ? -18.830 11.128 50.394 1.00 30.32 333 GLY A CA 1
ATOM 5128 C C . GLY B 1 333 ? -19.688 12.106 51.178 1.00 26.71 333 GLY A C 1
ATOM 5129 O O . GLY B 1 333 ? -19.661 12.159 52.400 1.00 26.57 333 GLY A O 1
ATOM 5130 N N . GLY B 1 334 ? -20.356 12.962 50.428 1.00 21.01 334 GLY A N 1
ATOM 5131 C CA . GLY B 1 334 ? -21.374 13.882 50.903 1.00 26.53 334 GLY A CA 1
ATOM 5132 C C . GLY B 1 334 ? -20.711 15.147 51.421 1.00 25.44 334 GLY A C 1
ATOM 5133 O O . GLY B 1 334 ? -21.192 16.247 51.177 1.00 29.67 334 GLY A O 1
ATOM 5134 N N . PHE B 1 335 ? -19.504 14.998 51.950 1.00 25.34 335 PHE A N 1
ATOM 5135 C CA . PHE B 1 335 ? -18.699 16.133 52.371 1.00 25.00 335 PHE A CA 1
ATOM 5136 C C . PHE B 1 335 ? -17.225 15.744 52.308 1.00 28.74 335 PHE A C 1
ATOM 5137 O O . PHE B 1 335 ? -16.889 14.565 52.409 1.00 25.98 335 PHE A O 1
ATOM 5145 N N . ILE B 1 336 ? -16.365 16.742 52.125 1.00 22.82 336 ILE A N 1
ATOM 5146 C CA . ILE B 1 336 ? -14.922 16.567 52.160 1.00 24.48 336 ILE A CA 1
ATOM 5147 C C . ILE B 1 336 ? -14.316 17.384 53.310 1.00 27.15 336 ILE A C 1
ATOM 5148 O O . ILE B 1 336 ? -14.662 18.559 53.502 1.00 21.98 336 ILE A O 1
ATOM 5153 N N . LEU B 1 337 ? -13.417 16.748 54.064 1.00 30.73 337 LEU A N 1
ATOM 5154 C CA . LEU B 1 337 ? -12.650 17.408 55.120 1.00 24.46 337 LEU A CA 1
ATOM 5155 C C . LEU B 1 337 ? -11.208 17.642 54.666 1.00 28.63 337 LEU A C 1
ATOM 5156 O O . LEU B 1 337 ? -10.470 16.692 54.404 1.00 29.70 337 LEU A O 1
ATOM 5161 N N . GLU B 1 338 ? -10.804 18.904 54.577 1.00 27.29 338 GLU A N 1
ATOM 5162 C CA . GLU B 1 338 ? -9.420 19.225 54.268 1.00 30.28 338 GLU A CA 1
ATOM 5163 C C . GLU B 1 338 ? -8.923 20.343 55.174 1.00 33.76 338 GLU A C 1
ATOM 5164 O O . GLU B 1 338 ? -9.547 21.402 55.256 1.00 38.98 338 GLU A O 1
ATOM 5170 N N . ASP B 1 339 ? -7.806 20.099 55.855 1.00 31.62 339 ASP A N 1
ATOM 5171 C CA . ASP B 1 339 ? -7.205 21.086 56.760 1.00 34.41 339 ASP A CA 1
ATOM 5172 C C . ASP B 1 339 ? -8.206 21.687 57.746 1.00 25.92 339 ASP A C 1
ATOM 5173 O O . ASP B 1 339 ? -8.224 22.903 57.951 1.00 28.76 339 ASP A O 1
ATOM 5178 N N . GLY B 1 340 ? -9.029 20.832 58.352 1.00 22.84 340 GLY A N 1
ATOM 5179 C CA . GLY B 1 340 ? -10.034 21.271 59.311 1.00 23.09 340 GLY A CA 1
ATOM 5180 C C . GLY B 1 340 ? -11.286 21.891 58.695 1.00 28.55 340 GLY A C 1
ATOM 5181 O O . GLY B 1 340 ? -12.227 22.228 59.413 1.00 29.53 340 GLY A O 1
ATOM 5182 N N . ARG B 1 341 ? -11.306 22.028 57.370 1.00 24.34 341 ARG A N 1
ATOM 5183 C CA . ARG B 1 341 ? -12.413 22.682 56.673 1.00 29.13 341 ARG A CA 1
ATOM 5184 C C . ARG B 1 341 ? -13.363 21.703 55.979 1.00 22.82 341 ARG A C 1
ATOM 5185 O O . ARG B 1 341 ? -12.930 20.780 55.296 1.00 22.87 341 ARG A O 1
ATOM 5193 N N . LEU B 1 342 ? -14.660 21.931 56.131 1.00 20.76 342 LEU A N 1
ATOM 5194 C CA . LEU B 1 342 ? -15.665 21.092 55.481 1.00 25.71 342 LEU A CA 1
ATOM 5195 C C . LEU B 1 342 ? -16.183 21.771 54.225 1.00 20.58 342 LEU A C 1
ATOM 5196 O O . LEU B 1 342 ? -16.419 22.972 54.224 1.00 23.97 342 LEU A O 1
ATOM 5201 N N . ARG B 1 343 ? -16.344 21.007 53.151 1.00 20.72 343 ARG A N 1
ATOM 5202 C CA . ARG B 1 343 ? -16.981 21.535 51.948 1.00 19.60 343 ARG A CA 1
ATOM 5203 C C . ARG B 1 343 ? -17.802 20.408 51.353 1.00 18.06 343 ARG A C 1
ATOM 5204 O O . ARG B 1 343 ? -17.585 19.270 51.713 1.00 21.16 343 ARG A O 1
ATOM 5212 N N . VAL B 1 344 ? -18.737 20.699 50.448 1.00 20.30 344 VAL A N 1
ATOM 5213 C CA . VAL B 1 344 ? -19.448 19.602 49.791 1.00 21.00 344 VAL A CA 1
ATOM 5214 C C . VAL B 1 344 ? -18.768 19.195 48.480 1.00 27.14 344 VAL A C 1
ATOM 5215 O O . VAL B 1 344 ? -17.794 19.831 48.051 1.00 23.77 344 VAL A O 1
ATOM 5219 N N . THR B 1 345 ? -19.288 18.148 47.841 1.00 24.30 345 THR A N 1
ATOM 5220 C CA . THR B 1 345 ? -18.749 17.695 46.556 1.00 29.35 345 THR A CA 1
ATOM 5221 C C . THR B 1 345 ? -19.525 18.357 45.430 1.00 31.10 345 THR A C 1
ATOM 5222 O O . THR B 1 345 ? -20.396 19.188 45.675 1.00 27.33 345 THR A O 1
ATOM 5226 N N . GLU B 1 346 ? -19.201 17.990 44.195 1.00 38.12 346 GLU A N 1
ATOM 5227 C CA . GLU B 1 346 ? -19.887 18.519 43.020 1.00 36.48 346 GLU A CA 1
ATOM 5228 C C . GLU B 1 346 ? -21.008 17.586 42.545 1.00 30.52 346 GLU A C 1
ATOM 5229 O O . GLU B 1 346 ? -21.745 17.900 41.605 1.00 35.16 346 GLU A O 1
ATOM 5235 N N . ARG B 1 347 ? -21.142 16.444 43.204 1.00 24.92 347 ARG A N 1
ATOM 5236 C CA . ARG B 1 347 ? -22.202 15.492 42.876 1.00 26.11 347 ARG A CA 1
ATOM 5237 C C . ARG B 1 347 ? -23.588 16.002 43.302 1.00 29.23 347 ARG A C 1
ATOM 5238 O O . ARG B 1 347 ? -23.706 16.732 44.278 1.00 29.37 347 ARG A O 1
ATOM 5246 N N . PRO B 1 348 ? -24.642 15.616 42.563 1.00 29.09 348 PRO A N 1
ATOM 5247 C CA . PRO B 1 348 ? -25.988 16.137 42.822 1.00 24.44 348 PRO A CA 1
ATOM 5248 C C . PRO B 1 348 ? -26.507 15.680 44.184 1.00 22.39 348 PRO A C 1
ATOM 5249 O O . PRO B 1 348 ? -25.941 14.765 44.774 1.00 18.51 348 PRO A O 1
ATOM 5253 N N . GLY B 1 349 ? -27.553 16.328 44.687 1.00 23.83 349 GLY A N 1
ATOM 5254 C CA . GLY B 1 349 ? -28.160 15.910 45.946 1.00 18.93 349 GLY A CA 1
ATOM 5255 C C . GLY B 1 349 ? -27.217 16.094 47.121 1.00 19.95 349 GLY A C 1
ATOM 5256 O O . GLY B 1 349 ? -26.385 17.009 47.128 1.00 18.49 349 GLY A O 1
ATOM 5257 N N . LEU B 1 350 ? -27.332 15.227 48.121 1.00 21.09 350 LEU A N 1
ATOM 5258 C CA . LEU B 1 350 ? -26.447 15.320 49.275 1.00 18.02 350 LEU A CA 1
ATOM 5259 C C . LEU B 1 350 ? -25.030 14.940 48.874 1.00 18.07 350 LEU A C 1
ATOM 5260 O O . LEU B 1 350 ? -24.072 15.226 49.595 1.00 24.03 350 LEU A O 1
ATOM 5265 N N . GLY B 1 351 ? -24.907 14.307 47.712 1.00 20.41 351 GLY A N 1
ATOM 5266 C CA . GLY B 1 351 ? -23.613 13.954 47.145 1.00 16.74 351 GLY A CA 1
ATOM 5267 C C . GLY B 1 351 ? -23.006 12.736 47.816 1.00 20.19 351 GLY A C 1
ATOM 5268 O O . GLY B 1 351 ? -21.785 12.597 47.886 1.00 18.97 351 GLY A O 1
ATOM 5269 N N . LEU B 1 352 ? -23.868 11.839 48.282 1.00 18.55 352 LEU A N 1
ATOM 5270 C CA . LEU B 1 352 ? -23.446 10.708 49.089 1.00 20.45 352 LEU A CA 1
ATOM 5271 C C . LEU B 1 352 ? -23.182 9.477 48.219 1.00 25.51 352 LEU A C 1
ATOM 5272 O O . LEU B 1 352 ? -23.827 9.276 47.205 1.00 23.80 352 LEU A O 1
ATOM 5277 N N . VAL B 1 353 ? -22.195 8.685 48.610 1.00 26.49 353 VAL A N 1
ATOM 5278 C CA . VAL B 1 353 ? -21.876 7.454 47.916 1.00 26.87 353 VAL A CA 1
ATOM 5279 C C . VAL B 1 353 ? -22.428 6.291 48.719 1.00 26.55 353 VAL A C 1
ATOM 5280 O O . VAL B 1 353 ? -22.005 6.044 49.853 1.00 20.78 353 VAL A O 1
ATOM 5284 N N . TYR B 1 354 ? -23.370 5.569 48.122 1.00 24.92 354 TYR A N 1
ATOM 5285 C CA . TYR B 1 354 ? -24.108 4.563 48.857 1.00 27.46 354 TYR A CA 1
ATOM 5286 C C . TYR B 1 354 ? -24.255 3.292 48.028 1.00 25.33 354 TYR A C 1
ATOM 5287 O O . TYR B 1 354 ? -24.583 3.347 46.841 1.00 29.28 354 TYR A O 1
ATOM 5296 N N . PRO B 1 355 ? -24.083 2.137 48.676 1.00 25.72 355 PRO A N 1
ATOM 5297 C CA . PRO B 1 355 ? -24.169 0.847 47.980 1.00 36.36 355 PRO A CA 1
ATOM 5298 C C . PRO B 1 355 ? -25.602 0.353 47.903 1.00 41.11 355 PRO A C 1
ATOM 5299 O O . PRO B 1 355 ? -26.337 0.642 48.852 1.00 40.29 355 PRO A O 1
ATOM 5303 N N . MET C 1 1 ? 10.240 20.284 21.007 1.00 36.57 1 MET C N 1
ATOM 5304 C CA . MET C 1 1 ? 10.956 20.591 19.780 1.00 38.56 1 MET C CA 1
ATOM 5305 C C . MET C 1 1 ? 10.368 19.832 18.595 1.00 36.96 1 MET C C 1
ATOM 5306 O O . MET C 1 1 ? 10.502 18.615 18.500 1.00 35.77 1 MET C O 1
ATOM 5311 N N . LYS C 1 2 ? 9.705 20.567 17.709 1.00 33.13 2 LYS C N 1
ATOM 5312 C CA . LYS C 1 2 ? 8.969 19.986 16.591 1.00 30.74 2 LYS C CA 1
ATOM 5313 C C . LYS C 1 2 ? 9.875 19.685 15.406 1.00 30.37 2 LYS C C 1
ATOM 5314 O O . LYS C 1 2 ? 10.829 20.425 15.138 1.00 26.39 2 LYS C O 1
ATOM 5320 N N . ILE C 1 3 ? 9.568 18.618 14.672 1.00 28.65 3 ILE C N 1
ATOM 5321 C CA . ILE C 1 3 ? 10.302 18.360 13.440 1.00 25.22 3 ILE C CA 1
ATOM 5322 C C . ILE C 1 3 ? 9.726 19.282 12.372 1.00 25.87 3 ILE C C 1
ATOM 5323 O O . ILE C 1 3 ? 8.535 19.230 12.057 1.00 30.41 3 ILE C O 1
ATOM 5328 N N . ALA C 1 4 ? 10.580 20.163 11.871 1.00 27.75 4 ALA C N 1
ATOM 5329 C CA . ALA C 1 4 ? 10.244 21.115 10.821 1.00 28.38 4 ALA C CA 1
ATOM 5330 C C . ALA C 1 4 ? 10.341 20.566 9.390 1.00 35.28 4 ALA C C 1
ATOM 5331 O O . ALA C 1 4 ? 9.516 20.901 8.543 1.00 37.55 4 ALA C O 1
ATOM 5333 N N . ASP C 1 5 ? 11.382 19.782 9.103 1.00 32.54 5 ASP C N 1
ATOM 5334 C CA . ASP C 1 5 ? 11.625 19.340 7.720 1.00 28.44 5 ASP C CA 1
ATOM 5335 C C . ASP C 1 5 ? 12.379 18.011 7.617 1.00 24.79 5 ASP C C 1
ATOM 5336 O O . ASP C 1 5 ? 13.220 17.701 8.461 1.00 29.64 5 ASP C O 1
ATOM 5341 N N . ILE C 1 6 ? 12.096 17.236 6.573 1.00 29.75 6 ILE C N 1
ATOM 5342 C CA . ILE C 1 6 ? 12.820 15.988 6.330 1.00 23.59 6 ILE C CA 1
ATOM 5343 C C . ILE C 1 6 ? 13.217 15.851 4.867 1.00 32.36 6 ILE C C 1
ATOM 5344 O O . ILE C 1 6 ? 12.353 15.779 3.988 1.00 30.17 6 ILE C O 1
ATOM 5349 N N . GLN C 1 7 ? 14.521 15.784 4.605 1.00 29.04 7 GLN C N 1
ATOM 5350 C CA . GLN C 1 7 ? 15.008 15.724 3.223 1.00 22.71 7 GLN C CA 1
ATOM 5351 C C . GLN C 1 7 ? 15.892 14.504 3.000 1.00 27.80 7 GLN C C 1
ATOM 5352 O O . GLN C 1 7 ? 16.714 14.144 3.849 1.00 27.18 7 GLN C O 1
ATOM 5358 N N . VAL C 1 8 ? 15.726 13.867 1.854 1.00 25.63 8 VAL C N 1
ATOM 5359 C CA . VAL C 1 8 ? 16.525 12.700 1.539 1.00 27.07 8 VAL C CA 1
ATOM 5360 C C . VAL C 1 8 ? 17.203 12.905 0.207 1.00 28.77 8 VAL C C 1
ATOM 5361 O O . VAL C 1 8 ? 16.611 13.484 -0.697 1.00 29.05 8 VAL C O 1
ATOM 5365 N N . ARG C 1 9 ? 18.435 12.423 0.072 1.00 24.85 9 ARG C N 1
ATOM 5366 C CA . ARG C 1 9 ? 19.064 12.408 -1.245 1.00 28.10 9 ARG C CA 1
ATOM 5367 C C . ARG C 1 9 ? 19.917 11.164 -1.440 1.00 26.59 9 ARG C C 1
ATOM 5368 O O . ARG C 1 9 ? 20.365 10.560 -0.480 1.00 24.55 9 ARG C O 1
ATOM 5376 N N . THR C 1 10 ? 20.134 10.773 -2.684 1.00 27.22 10 THR C N 1
ATOM 5377 C CA . THR C 1 10 ? 21.036 9.667 -2.962 1.00 26.98 10 THR C CA 1
ATOM 5378 C C . THR C 1 10 ? 22.449 10.209 -3.090 1.00 34.83 10 THR C C 1
ATOM 5379 O O . THR C 1 10 ? 22.667 11.261 -3.697 1.00 36.84 10 THR C O 1
ATOM 5383 N N . GLU C 1 11 ? 23.406 9.511 -2.487 1.00 29.72 11 GLU C N 1
ATOM 5384 C CA . GLU C 1 11 ? 24.811 9.874 -2.622 1.00 24.21 11 GLU C CA 1
ATOM 5385 C C . GLU C 1 11 ? 25.579 8.705 -3.201 1.00 26.50 11 GLU C C 1
ATOM 5386 O O . GLU C 1 11 ? 25.406 7.560 -2.763 1.00 27.15 11 GLU C O 1
ATOM 5392 N N . HIS C 1 12 ? 26.415 8.999 -4.193 1.00 33.58 12 HIS C N 1
ATOM 5393 C CA . HIS C 1 12 ? 27.281 8.001 -4.806 1.00 34.92 12 HIS C CA 1
ATOM 5394 C C . HIS C 1 12 ? 28.706 8.154 -4.292 1.00 36.83 12 HIS C C 1
ATOM 5395 O O . HIS C 1 12 ? 29.398 9.120 -4.622 1.00 35.41 12 HIS C O 1
ATOM 5402 N N . PHE C 1 13 ? 29.140 7.186 -3.490 1.00 34.27 13 PHE C N 1
ATOM 5403 C CA . PHE C 1 13 ? 30.463 7.216 -2.881 1.00 40.36 13 PHE C CA 1
ATOM 5404 C C . PHE C 1 13 ? 31.412 6.279 -3.598 1.00 42.24 13 PHE C C 1
ATOM 5405 O O . PHE C 1 13 ? 31.307 5.059 -3.466 1.00 42.89 13 PHE C O 1
ATOM 5413 N N . PRO C 1 14 ? 32.359 6.846 -4.349 1.00 43.37 14 PRO C N 1
ATOM 5414 C CA . PRO C 1 14 ? 33.361 6.003 -5.000 1.00 42.47 14 PRO C CA 1
ATOM 5415 C C . PRO C 1 14 ? 34.228 5.333 -3.945 1.00 37.26 14 PRO C C 1
ATOM 5416 O O . PRO C 1 14 ? 34.472 5.918 -2.897 1.00 32.94 14 PRO C O 1
ATOM 5420 N N . LEU C 1 15 ? 34.658 4.106 -4.216 1.00 41.40 15 LEU C N 1
ATOM 5421 C CA . LEU C 1 15 ? 35.566 3.390 -3.334 1.00 42.98 15 LEU C CA 1
ATOM 5422 C C . LEU C 1 15 ? 37.016 3.633 -3.738 1.00 54.72 15 LEU C C 1
ATOM 5423 O O . LEU C 1 15 ? 37.348 3.664 -4.928 1.00 58.25 15 LEU C O 1
ATOM 5428 N N . THR C 1 16 ? 37.880 3.806 -2.743 1.00 55.38 16 THR C N 1
ATOM 5429 C CA . THR C 1 16 ? 39.303 3.934 -2.999 1.00 58.66 16 THR C CA 1
ATOM 5430 C C . THR C 1 16 ? 39.829 2.592 -3.499 1.00 71.06 16 THR C C 1
ATOM 5431 O O . THR C 1 16 ? 40.679 2.540 -4.395 1.00 68.03 16 THR C O 1
ATOM 5435 N N . ARG C 1 17 ? 39.296 1.516 -2.918 1.00 79.18 17 ARG C N 1
ATOM 5436 C CA . ARG C 1 17 ? 39.729 0.150 -3.208 1.00 83.99 17 ARG C CA 1
ATOM 5437 C C . ARG C 1 17 ? 41.075 -0.165 -2.561 1.00 85.84 17 ARG C C 1
ATOM 5438 O O . ARG C 1 17 ? 41.138 -0.864 -1.550 1.00 88.24 17 ARG C O 1
ATOM 5446 N N . GLU C 1 27 ? 34.715 1.575 -8.982 1.00 71.18 27 GLU C N 1
ATOM 5447 C CA . GLU C 1 27 ? 33.574 1.027 -8.255 1.00 69.47 27 GLU C CA 1
ATOM 5448 C C . GLU C 1 27 ? 33.045 2.026 -7.222 1.00 62.30 27 GLU C C 1
ATOM 5449 O O . GLU C 1 27 ? 33.824 2.738 -6.577 1.00 52.66 27 GLU C O 1
ATOM 5455 N N . GLU C 1 28 ? 31.722 2.076 -7.077 1.00 58.75 28 GLU C N 1
ATOM 5456 C CA . GLU C 1 28 ? 31.087 2.992 -6.134 1.00 53.83 28 GLU C CA 1
ATOM 5457 C C . GLU C 1 28 ? 29.972 2.297 -5.354 1.00 44.17 28 GLU C C 1
ATOM 5458 O O . GLU C 1 28 ? 29.521 1.211 -5.725 1.00 45.42 28 GLU C O 1
ATOM 5464 N N . ILE C 1 29 ? 29.527 2.923 -4.270 1.00 35.55 29 ILE C N 1
ATOM 5465 C CA . ILE C 1 29 ? 28.412 2.384 -3.503 1.00 35.43 29 ILE C CA 1
ATOM 5466 C C . ILE C 1 29 ? 27.460 3.514 -3.152 1.00 36.59 29 ILE C C 1
ATOM 5467 O O . ILE C 1 29 ? 27.885 4.653 -3.001 1.00 35.31 29 ILE C O 1
ATOM 5472 N N . ASP C 1 30 ? 26.174 3.203 -3.030 1.00 36.59 30 ASP C N 1
ATOM 5473 C CA . ASP C 1 30 ? 25.163 4.233 -2.801 1.00 38.49 30 ASP C CA 1
ATOM 5474 C C . ASP C 1 30 ? 24.662 4.292 -1.351 1.00 36.64 30 ASP C C 1
ATOM 5475 O O . ASP C 1 30 ? 24.493 3.260 -0.695 1.00 31.39 30 ASP C O 1
ATOM 5480 N N . ASN C 1 31 ? 24.419 5.503 -0.854 1.00 30.57 31 ASN C N 1
ATOM 5481 C CA . ASN C 1 31 ? 23.782 5.660 0.456 1.00 25.89 31 ASN C CA 1
ATOM 5482 C C . ASN C 1 31 ? 22.665 6.669 0.321 1.00 18.12 31 ASN C C 1
ATOM 5483 O O . ASN C 1 31 ? 22.793 7.631 -0.413 1.00 20.41 31 ASN C O 1
ATOM 5488 N N . LEU C 1 32 ? 21.571 6.469 1.039 1.00 17.47 32 LEU C N 1
ATOM 5489 C CA . LEU C 1 32 ? 20.592 7.538 1.157 1.00 18.25 32 LEU C CA 1
ATOM 5490 C C . LEU C 1 32 ? 20.945 8.416 2.353 1.00 23.94 32 LEU C C 1
ATOM 5491 O O . LEU C 1 32 ? 21.133 7.923 3.456 1.00 30.18 32 LEU C O 1
ATOM 5496 N N . ILE C 1 33 ? 21.045 9.717 2.133 1.00 20.89 33 ILE C N 1
ATOM 5497 C CA . ILE C 1 33 ? 21.373 10.648 3.195 1.00 19.59 33 ILE C CA 1
ATOM 5498 C C . ILE C 1 33 ? 20.142 11.429 3.651 1.00 25.65 33 ILE C C 1
ATOM 5499 O O . ILE C 1 33 ? 19.433 12.037 2.836 1.00 27.67 33 ILE C O 1
ATOM 5504 N N . VAL C 1 34 ? 19.915 11.423 4.963 1.00 24.00 34 VAL C N 1
ATOM 5505 C CA . VAL C 1 34 ? 18.716 11.993 5.566 1.00 27.53 34 VAL C CA 1
ATOM 5506 C C . VAL C 1 34 ? 19.036 13.176 6.479 1.00 28.11 34 VAL C C 1
ATOM 5507 O O . VAL C 1 34 ? 19.846 13.061 7.410 1.00 24.49 34 VAL C O 1
ATOM 5511 N N . GLU C 1 35 ? 18.385 14.306 6.207 1.00 26.25 35 GLU C N 1
ATOM 5512 C CA . GLU C 1 35 ? 18.451 15.485 7.073 1.00 23.72 35 GLU C CA 1
ATOM 5513 C C . GLU C 1 35 ? 17.114 15.720 7.756 1.00 24.32 35 GLU C C 1
ATOM 5514 O O . GLU C 1 35 ? 16.077 15.846 7.092 1.00 27.82 35 GLU C O 1
ATOM 5520 N N . ILE C 1 36 ? 17.132 15.782 9.082 1.00 23.80 36 ILE C N 1
ATOM 5521 C CA . ILE C 1 36 ? 15.932 16.178 9.808 1.00 25.57 36 ILE C CA 1
ATOM 5522 C C . ILE C 1 36 ? 16.189 17.506 10.494 1.00 24.69 36 ILE C C 1
ATOM 5523 O O . ILE C 1 36 ? 17.158 17.651 11.222 1.00 34.02 36 ILE C O 1
ATOM 5528 N N . ARG C 1 37 ? 15.349 18.496 10.219 1.00 30.08 37 ARG C N 1
ATOM 5529 C CA . ARG C 1 37 ? 15.509 19.801 10.839 1.00 29.33 37 ARG C CA 1
ATOM 5530 C C . ARG C 1 37 ? 14.351 20.091 11.764 1.00 23.47 37 ARG C C 1
ATOM 5531 O O . ARG C 1 37 ? 13.198 19.827 11.429 1.00 27.47 37 ARG C O 1
ATOM 5539 N N . THR C 1 38 ? 14.674 20.627 12.934 1.00 24.30 38 THR C N 1
ATOM 5540 C CA . THR C 1 38 ? 13.660 21.060 13.879 1.00 33.33 38 THR C CA 1
ATOM 5541 C C . THR C 1 38 ? 13.355 22.534 13.654 1.00 40.81 38 THR C C 1
ATOM 5542 O O . THR C 1 38 ? 14.010 23.210 12.855 1.00 41.50 38 THR C O 1
ATOM 5546 N N . ALA C 1 39 ? 12.384 23.041 14.399 1.00 46.19 39 ALA C N 1
ATOM 5547 C CA . ALA C 1 39 ? 11.916 24.399 14.202 1.00 47.14 39 ALA C CA 1
ATOM 5548 C C . ALA C 1 39 ? 12.941 25.409 14.713 1.00 44.70 39 ALA C C 1
ATOM 5549 O O . ALA C 1 39 ? 13.027 26.514 14.200 1.00 46.69 39 ALA C O 1
ATOM 5551 N N . ASP C 1 40 ? 13.738 25.016 15.701 1.00 40.72 40 ASP C N 1
ATOM 5552 C CA . ASP C 1 40 ? 14.776 25.903 16.230 1.00 45.32 40 ASP C CA 1
ATOM 5553 C C . ASP C 1 40 ? 16.076 25.835 15.415 1.00 42.58 40 ASP C C 1
ATOM 5554 O O . ASP C 1 40 ? 17.086 26.451 15.770 1.00 38.07 40 ASP C O 1
ATOM 5559 N N . GLY C 1 41 ? 16.057 25.052 14.342 1.00 43.57 41 GLY C N 1
ATOM 5560 C CA . GLY C 1 41 ? 17.166 25.032 13.400 1.00 43.71 41 GLY C CA 1
ATOM 5561 C C . GLY C 1 41 ? 18.235 23.981 13.640 1.00 33.82 41 GLY C C 1
ATOM 5562 O O . GLY C 1 41 ? 19.303 24.036 13.040 1.00 36.92 41 GLY C O 1
ATOM 5563 N N . LEU C 1 42 ? 17.957 23.015 14.507 1.00 27.53 42 LEU C N 1
ATOM 5564 C CA . LEU C 1 42 ? 18.901 21.920 14.692 1.00 34.23 42 LEU C CA 1
ATOM 5565 C C . LEU C 1 42 ? 18.799 20.959 13.513 1.00 31.45 42 LEU C C 1
ATOM 5566 O O . LEU C 1 42 ? 17.752 20.843 12.884 1.00 33.85 42 LEU C O 1
ATOM 5571 N N . LEU C 1 43 ? 19.903 20.292 13.211 1.00 28.24 43 LEU C N 1
ATOM 5572 C CA . LEU C 1 43 ? 19.948 19.315 12.140 1.00 27.95 43 LEU C CA 1
ATOM 5573 C C . LEU C 1 43 ? 20.392 17.965 12.686 1.00 21.79 43 LEU C C 1
ATOM 5574 O O . LEU C 1 43 ? 21.459 17.857 13.277 1.00 25.62 43 LEU C O 1
ATOM 5579 N N . GLY C 1 44 ? 19.542 16.955 12.558 1.00 26.75 44 GLY C N 1
ATOM 5580 C CA . GLY C 1 44 ? 19.966 15.581 12.752 1.00 23.37 44 GLY C CA 1
ATOM 5581 C C . GLY C 1 44 ? 20.306 14.928 11.430 1.00 26.28 44 GLY C C 1
ATOM 5582 O O . GLY C 1 44 ? 19.685 15.230 10.404 1.00 28.60 44 GLY C O 1
ATOM 5583 N N . LEU C 1 45 ? 21.215 13.959 11.476 1.00 22.41 45 LEU C N 1
ATOM 5584 C CA . LEU C 1 45 ? 21.730 13.310 10.274 1.00 18.40 45 LEU C CA 1
ATOM 5585 C C . LEU C 1 45 ? 21.540 11.798 10.344 1.00 16.49 45 LEU C C 1
ATOM 5586 O O . LEU C 1 45 ? 21.688 11.178 11.411 1.00 17.22 45 LEU C O 1
ATOM 5591 N N . GLY C 1 46 ? 21.234 11.201 9.200 1.00 18.29 46 GLY C N 1
ATOM 5592 C CA . GLY C 1 46 ? 21.149 9.754 9.115 1.00 13.99 46 GLY C CA 1
ATOM 5593 C C . GLY C 1 46 ? 21.613 9.304 7.744 1.00 17.42 46 GLY C C 1
ATOM 5594 O O . GLY C 1 46 ? 21.668 10.097 6.803 1.00 18.94 46 GLY C O 1
ATOM 5595 N N . ALA C 1 47 ? 21.951 8.026 7.634 1.00 21.07 47 ALA C N 1
ATOM 5596 C CA . ALA C 1 47 ? 22.421 7.454 6.382 1.00 25.77 47 ALA C CA 1
ATOM 5597 C C . ALA C 1 47 ? 21.869 6.048 6.311 1.00 24.32 47 ALA C C 1
ATOM 5598 O O . ALA C 1 47 ? 21.797 5.357 7.326 1.00 27.68 47 ALA C O 1
ATOM 5600 N N . ALA C 1 48 ? 21.461 5.634 5.119 1.00 22.24 48 ALA C N 1
ATOM 5601 C CA . ALA C 1 48 ? 20.890 4.315 4.916 1.00 24.65 48 ALA C CA 1
ATOM 5602 C C . ALA C 1 48 ? 21.728 3.579 3.894 1.00 24.52 48 ALA C C 1
ATOM 5603 O O . ALA C 1 48 ? 22.068 4.141 2.841 1.00 24.54 48 ALA C O 1
ATOM 5605 N N . SER C 1 49 ? 22.034 2.321 4.211 1.00 14.61 49 SER C N 1
ATOM 5606 C CA . SER C 1 49 ? 22.736 1.423 3.315 1.00 16.02 49 SER C CA 1
ATOM 5607 C C . SER C 1 49 ? 22.067 0.051 3.338 1.00 17.97 49 SER C C 1
ATOM 5608 O O . SER C 1 49 ? 22.530 -0.856 4.038 1.00 18.68 49 SER C O 1
ATOM 5611 N N . PRO C 1 50 ? 20.986 -0.112 2.558 1.00 17.00 50 PRO C N 1
ATOM 5612 C CA . PRO C 1 50 ? 20.168 -1.336 2.569 1.00 25.14 50 PRO C CA 1
ATOM 5613 C C . PRO C 1 50 ? 20.886 -2.540 1.960 1.00 26.87 50 PRO C C 1
ATOM 5614 O O . PRO C 1 50 ? 21.614 -2.381 0.974 1.00 25.58 50 PRO C O 1
ATOM 5618 N N . GLU C 1 51 ? 20.719 -3.717 2.563 1.00 22.34 51 GLU C N 1
ATOM 5619 C CA . GLU C 1 51 ? 21.260 -4.937 1.985 1.00 21.30 51 GLU C CA 1
ATOM 5620 C C . GLU C 1 51 ? 20.134 -5.890 1.585 1.00 19.63 51 GLU C C 1
ATOM 5621 O O . GLU C 1 51 ? 19.604 -6.621 2.427 1.00 19.39 51 GLU C O 1
ATOM 5627 N N . ARG C 1 52 ? 19.867 -5.992 0.289 1.00 25.61 52 ARG C N 1
ATOM 5628 C CA . ARG C 1 52 ? 18.655 -6.670 -0.168 1.00 24.04 52 ARG C CA 1
ATOM 5629 C C . ARG C 1 52 ? 18.711 -8.165 0.087 1.00 22.33 52 ARG C C 1
ATOM 5630 O O . ARG C 1 52 ? 17.690 -8.790 0.368 1.00 25.23 52 ARG C O 1
ATOM 5638 N N . HIS C 1 53 ? 19.907 -8.737 0.000 1.00 18.96 53 HIS C N 1
ATOM 5639 C CA . HIS C 1 53 ? 20.058 -10.173 0.194 1.00 24.34 53 HIS C CA 1
ATOM 5640 C C . HIS C 1 53 ? 19.845 -10.614 1.633 1.00 26.48 53 HIS C C 1
ATOM 5641 O O . HIS C 1 53 ? 19.403 -11.727 1.868 1.00 30.73 53 HIS C O 1
ATOM 5648 N N . VAL C 1 54 ? 20.232 -9.773 2.591 1.00 29.53 54 VAL C N 1
ATOM 5649 C CA . VAL C 1 54 ? 19.931 -10.025 3.998 1.00 23.59 54 VAL C CA 1
ATOM 5650 C C . VAL C 1 54 ? 18.531 -9.616 4.474 1.00 26.85 54 VAL C C 1
ATOM 5651 O O . VAL C 1 54 ? 17.865 -10.377 5.172 1.00 34.94 54 VAL C O 1
ATOM 5655 N N . THR C 1 55 ? 18.115 -8.387 4.178 1.00 22.91 55 THR C N 1
ATOM 5656 C CA . THR C 1 55 ? 16.808 -7.922 4.660 1.00 21.15 55 THR C CA 1
ATOM 5657 C C . THR C 1 55 ? 15.646 -7.914 3.683 1.00 23.14 55 THR C C 1
ATOM 5658 O O . THR C 1 55 ? 14.512 -7.670 4.085 1.00 24.24 55 THR C O 1
ATOM 5662 N N . GLY C 1 56 ? 15.913 -8.204 2.417 1.00 27.00 56 GLY C N 1
ATOM 5663 C CA . GLY C 1 56 ? 14.929 -7.960 1.374 1.00 24.74 56 GLY C CA 1
ATOM 5664 C C . GLY C 1 56 ? 14.823 -6.510 0.910 1.00 30.38 56 GLY C C 1
ATOM 5665 O O . GLY C 1 56 ? 14.165 -6.224 -0.090 1.00 27.52 56 GLY C O 1
ATOM 5666 N N . GLU C 1 57 ? 15.475 -5.582 1.606 1.00 28.95 57 GLU C N 1
ATOM 5667 C CA . GLU C 1 57 ? 15.303 -4.162 1.266 1.00 24.23 57 GLU C CA 1
ATOM 5668 C C . GLU C 1 57 ? 16.251 -3.679 0.158 1.00 28.16 57 GLU C C 1
ATOM 5669 O O . GLU C 1 57 ? 17.473 -3.666 0.346 1.00 22.78 57 GLU C O 1
ATOM 5675 N N . THR C 1 58 ? 15.690 -3.252 -0.974 1.00 19.38 58 THR C N 1
ATOM 5676 C CA . THR C 1 58 ? 16.499 -2.739 -2.070 1.00 24.98 58 THR C CA 1
ATOM 5677 C C . THR C 1 58 ? 16.716 -1.243 -1.911 1.00 29.61 58 THR C C 1
ATOM 5678 O O . THR C 1 58 ? 16.116 -0.594 -1.053 1.00 28.35 58 THR C O 1
ATOM 5682 N N . LEU C 1 59 ? 17.515 -0.679 -2.804 1.00 24.00 59 LEU C N 1
ATOM 5683 C CA . LEU C 1 59 ? 17.780 0.739 -2.755 1.00 27.07 59 LEU C CA 1
ATOM 5684 C C . LEU C 1 59 ? 16.528 1.503 -3.183 1.00 27.80 59 LEU C C 1
ATOM 5685 O O . LEU C 1 59 ? 16.194 2.529 -2.602 1.00 28.80 59 LEU C O 1
ATOM 5690 N N . GLU C 1 60 ? 15.835 1.005 -4.201 1.00 24.83 60 GLU C N 1
ATOM 5691 C CA . GLU C 1 60 ? 14.610 1.661 -4.640 1.00 31.95 60 GLU C CA 1
ATOM 5692 C C . GLU C 1 60 ? 13.594 1.717 -3.503 1.00 32.72 60 GLU C C 1
ATOM 5693 O O . GLU C 1 60 ? 13.025 2.773 -3.233 1.00 28.45 60 GLU C O 1
ATOM 5699 N N . ALA C 1 61 ? 13.364 0.588 -2.835 1.00 28.37 61 ALA C N 1
ATOM 5700 C CA . ALA C 1 61 ? 12.365 0.552 -1.764 1.00 28.07 61 ALA C CA 1
ATOM 5701 C C . ALA C 1 61 ? 12.753 1.451 -0.578 1.00 27.18 61 ALA C C 1
ATOM 5702 O O . ALA C 1 61 ? 11.901 2.110 0.035 1.00 22.04 61 ALA C O 1
ATOM 5704 N N . CYS C 1 62 ? 14.041 1.470 -0.262 1.00 24.14 62 CYS C N 1
ATOM 5705 C CA . CYS C 1 62 ? 14.569 2.324 0.799 1.00 22.52 62 CYS C CA 1
ATOM 5706 C C . CYS C 1 62 ? 14.303 3.804 0.465 1.00 25.55 62 CYS C C 1
ATOM 5707 O O . CYS C 1 62 ? 13.657 4.547 1.234 1.00 29.58 62 CYS C O 1
ATOM 5710 N N . HIS C 1 63 ? 14.782 4.215 -0.706 1.00 26.09 63 HIS C N 1
ATOM 5711 C CA . HIS C 1 63 ? 14.519 5.554 -1.223 1.00 27.38 63 HIS C CA 1
ATOM 5712 C C . HIS C 1 63 ? 13.025 5.907 -1.155 1.00 27.13 63 HIS C C 1
ATOM 5713 O O . HIS C 1 63 ? 12.653 6.969 -0.663 1.00 32.94 63 HIS C O 1
ATOM 5720 N N . ALA C 1 64 ? 12.173 5.005 -1.630 1.00 26.62 64 ALA C N 1
ATOM 5721 C CA . ALA C 1 64 ? 10.729 5.230 -1.618 1.00 30.43 64 ALA C CA 1
ATOM 5722 C C . ALA C 1 64 ? 10.166 5.404 -0.204 1.00 29.29 64 ALA C C 1
ATOM 5723 O O . ALA C 1 64 ? 9.274 6.215 0.020 1.00 36.55 64 ALA C O 1
ATOM 5725 N N . ALA C 1 65 ? 10.683 4.639 0.750 1.00 30.11 65 ALA C N 1
ATOM 5726 C CA . ALA C 1 65 ? 10.181 4.714 2.119 1.00 29.49 65 ALA C CA 1
ATOM 5727 C C . ALA C 1 65 ? 10.667 5.991 2.767 1.00 29.62 65 ALA C C 1
ATOM 5728 O O . ALA C 1 65 ? 10.107 6.434 3.768 1.00 30.01 65 ALA C O 1
ATOM 5730 N N . LEU C 1 66 ? 11.717 6.584 2.204 1.00 23.16 66 LEU C N 1
ATOM 5731 C CA . LEU C 1 66 ? 12.209 7.843 2.773 1.00 26.87 66 LEU C CA 1
ATOM 5732 C C . LEU C 1 66 ? 11.617 9.106 2.111 1.00 34.24 66 LEU C C 1
ATOM 5733 O O . LEU C 1 66 ? 12.001 10.237 2.434 1.00 28.65 66 LEU C O 1
ATOM 5738 N N . ASP C 1 67 ? 10.687 8.910 1.183 1.00 29.72 67 ASP C N 1
ATOM 5739 C CA . ASP C 1 67 ? 10.030 10.027 0.506 1.00 29.40 67 ASP C CA 1
ATOM 5740 C C . ASP C 1 67 ? 9.413 11.041 1.486 1.00 34.05 67 ASP C C 1
ATOM 5741 O O . ASP C 1 67 ? 8.690 10.667 2.415 1.00 36.15 67 ASP C O 1
ATOM 5746 N N . HIS C 1 68 ? 9.700 12.322 1.258 1.00 30.99 68 HIS C N 1
ATOM 5747 C CA . HIS C 1 68 ? 9.223 13.413 2.102 1.00 23.76 68 HIS C CA 1
ATOM 5748 C C . HIS C 1 68 ? 7.714 13.333 2.422 1.00 29.81 68 HIS C C 1
ATOM 5749 O O . HIS C 1 68 ? 7.311 13.424 3.590 1.00 26.17 68 HIS C O 1
ATOM 5756 N N . ASP C 1 69 ? 6.885 13.150 1.394 1.00 30.36 69 ASP C N 1
ATOM 5757 C CA . ASP C 1 69 ? 5.434 13.079 1.584 1.00 30.32 69 ASP C CA 1
ATOM 5758 C C . ASP C 1 69 ? 4.968 11.798 2.286 1.00 28.89 69 ASP C C 1
ATOM 5759 O O . ASP C 1 69 ? 4.019 11.834 3.067 1.00 22.63 69 ASP C O 1
ATOM 5764 N N . ARG C 1 70 ? 5.617 10.670 1.998 1.00 23.01 70 ARG C N 1
ATOM 5765 C CA . ARG C 1 70 ? 5.308 9.428 2.705 1.00 24.68 70 ARG C CA 1
ATOM 5766 C C . ARG C 1 70 ? 5.589 9.594 4.195 1.00 20.85 70 ARG C C 1
ATOM 5767 O O . ARG C 1 70 ? 4.986 8.928 5.024 1.00 29.38 70 ARG C O 1
ATOM 5775 N N . LEU C 1 71 ? 6.509 10.500 4.513 1.00 23.45 71 LEU C N 1
ATOM 5776 C CA . LEU C 1 71 ? 6.923 10.772 5.887 1.00 29.25 71 LEU C CA 1
ATOM 5777 C C . LEU C 1 71 ? 6.111 11.887 6.550 1.00 28.17 71 LEU C C 1
ATOM 5778 O O . LEU C 1 71 ? 6.421 12.321 7.662 1.00 26.76 71 LEU C O 1
ATOM 5783 N N . GLY C 1 72 ? 5.078 12.358 5.862 1.00 23.76 72 GLY C N 1
ATOM 5784 C CA . GLY C 1 72 ? 4.242 13.416 6.401 1.00 19.57 72 GLY C CA 1
ATOM 5785 C C . GLY C 1 72 ? 3.812 13.181 7.845 1.00 25.68 72 GLY C C 1
ATOM 5786 O O . GLY C 1 72 ? 3.713 14.133 8.632 1.00 21.59 72 GLY C O 1
ATOM 5787 N N . TRP C 1 73 ? 3.552 11.925 8.206 1.00 20.71 73 TRP C N 1
ATOM 5788 C CA . TRP C 1 73 ? 3.099 11.618 9.563 1.00 24.71 73 TRP C CA 1
ATOM 5789 C C . TRP C 1 73 ? 4.137 12.065 10.600 1.00 31.63 73 TRP C C 1
ATOM 5790 O O . TRP C 1 73 ? 3.807 12.342 11.749 1.00 34.09 73 TRP C O 1
ATOM 5801 N N . LEU C 1 74 ? 5.395 12.115 10.177 1.00 29.67 74 LEU C N 1
ATOM 5802 C CA . LEU C 1 74 ? 6.505 12.492 11.045 1.00 28.11 74 LEU C CA 1
ATOM 5803 C C . LEU C 1 74 ? 6.659 14.003 11.217 1.00 30.49 74 LEU C C 1
ATOM 5804 O O . LEU C 1 74 ? 7.173 14.455 12.240 1.00 29.68 74 LEU C O 1
ATOM 5809 N N . MET C 1 75 ? 6.226 14.773 10.213 1.00 25.55 75 MET C N 1
ATOM 5810 C CA . MET C 1 75 ? 6.329 16.233 10.241 1.00 27.47 75 MET C CA 1
ATOM 5811 C C . MET C 1 75 ? 5.533 16.821 11.384 1.00 27.07 75 MET C C 1
ATOM 5812 O O . MET C 1 75 ? 4.385 16.440 11.606 1.00 30.14 75 MET C O 1
ATOM 5817 N N . GLY C 1 76 ? 6.139 17.771 12.088 1.00 24.67 76 GLY C N 1
ATOM 5818 C CA . GLY C 1 76 ? 5.457 18.467 13.159 1.00 22.80 76 GLY C CA 1
ATOM 5819 C C . GLY C 1 76 ? 5.440 17.716 14.479 1.00 28.36 76 GLY C C 1
ATOM 5820 O O . GLY C 1 76 ? 4.930 18.236 15.474 1.00 32.29 76 GLY C O 1
ATOM 5821 N N . ARG C 1 77 ? 5.980 16.497 14.500 1.00 21.54 77 ARG C N 1
ATOM 5822 C CA . ARG C 1 77 ? 5.996 15.695 15.736 1.00 22.95 77 ARG C CA 1
ATOM 5823 C C . ARG C 1 77 ? 7.099 16.146 16.696 1.00 21.79 77 ARG C C 1
ATOM 5824 O O . ARG C 1 77 ? 8.099 16.709 16.277 1.00 23.75 77 ARG C O 1
ATOM 5832 N N . ASP C 1 78 ? 6.908 15.890 17.983 1.00 24.76 78 ASP C N 1
ATOM 5833 C CA . ASP C 1 78 ? 7.845 16.337 19.017 1.00 24.33 78 ASP C CA 1
ATOM 5834 C C . ASP C 1 78 ? 8.945 15.293 19.276 1.00 24.64 78 ASP C C 1
ATOM 5835 O O . ASP C 1 78 ? 8.659 14.142 19.646 1.00 17.94 78 ASP C O 1
ATOM 5840 N N . ILE C 1 79 ? 10.202 15.692 19.093 1.00 19.56 79 ILE C N 1
ATOM 5841 C CA . ILE C 1 79 ? 11.308 14.745 19.212 1.00 23.43 79 ILE C CA 1
ATOM 5842 C C . ILE C 1 79 ? 11.480 14.214 20.637 1.00 20.44 79 ILE C C 1
ATOM 5843 O O . ILE C 1 79 ? 12.078 13.151 20.852 1.00 19.60 79 ILE C O 1
ATOM 5848 N N . ARG C 1 80 ? 10.928 14.944 21.602 1.00 17.75 80 ARG C N 1
ATOM 5849 C CA . ARG C 1 80 ? 10.960 14.537 23.012 1.00 17.12 80 ARG C CA 1
ATOM 5850 C C . ARG C 1 80 ? 10.119 13.285 23.261 1.00 18.24 80 ARG C C 1
ATOM 5851 O O . ARG C 1 80 ? 10.178 12.678 24.317 1.00 21.03 80 ARG C O 1
ATOM 5859 N N . THR C 1 81 ? 9.311 12.934 22.274 1.00 16.95 81 THR C N 1
ATOM 5860 C CA . THR C 1 81 ? 8.484 11.735 22.299 1.00 17.73 81 THR C CA 1
ATOM 5861 C C . THR C 1 81 ? 9.200 10.550 21.627 1.00 18.82 81 THR C C 1
ATOM 5862 O O . THR C 1 81 ? 8.577 9.546 21.303 1.00 25.89 81 THR C O 1
ATOM 5866 N N . LEU C 1 82 ? 10.495 10.710 21.359 1.00 15.83 82 LEU C N 1
ATOM 5867 C CA . LEU C 1 82 ? 11.244 9.783 20.506 1.00 16.06 82 LEU C CA 1
ATOM 5868 C C . LEU C 1 82 ? 10.930 8.263 20.613 1.00 21.35 82 LEU C C 1
ATOM 5869 O O . LEU C 1 82 ? 10.866 7.592 19.590 1.00 20.35 82 LEU C O 1
ATOM 5874 N N . PRO C 1 83 ? 10.733 7.706 21.821 1.00 15.96 83 PRO C N 1
ATOM 5875 C CA . PRO C 1 83 ? 10.457 6.258 21.772 1.00 18.96 83 PRO C CA 1
ATOM 5876 C C . PRO C 1 83 ? 9.112 5.909 21.113 1.00 21.47 83 PRO C C 1
ATOM 5877 O O . PRO C 1 83 ? 8.952 4.844 20.501 1.00 19.85 83 PRO C O 1
ATOM 5881 N N . ARG C 1 84 ? 8.143 6.801 21.239 1.00 17.38 84 ARG C N 1
ATOM 5882 C CA . ARG C 1 84 ? 6.869 6.594 20.561 1.00 17.69 84 ARG C CA 1
ATOM 5883 C C . ARG C 1 84 ? 7.112 6.683 19.054 1.00 15.33 84 ARG C C 1
ATOM 5884 O O . ARG C 1 84 ? 6.622 5.853 18.274 1.00 19.30 84 ARG C O 1
ATOM 5892 N N . LEU C 1 85 ? 7.904 7.677 18.660 1.00 16.17 85 LEU C N 1
ATOM 5893 C CA . LEU C 1 85 ? 8.262 7.883 17.258 1.00 19.44 85 LEU C CA 1
ATOM 5894 C C . LEU C 1 85 ? 8.902 6.637 16.661 1.00 19.91 85 LEU C C 1
ATOM 5895 O O . LEU C 1 85 ? 8.547 6.204 15.564 1.00 20.78 85 LEU C O 1
ATOM 5900 N N . CYS C 1 86 ? 9.847 6.060 17.388 1.00 16.48 86 CYS C N 1
ATOM 5901 C CA . CYS C 1 86 ? 10.503 4.840 16.933 1.00 18.98 86 CYS C CA 1
ATOM 5902 C C . CYS C 1 86 ? 9.530 3.675 16.833 1.00 19.66 86 CYS C C 1
ATOM 5903 O O . CYS C 1 86 ? 9.621 2.859 15.926 1.00 17.51 86 CYS C O 1
ATOM 5906 N N . ARG C 1 87 ? 8.583 3.604 17.752 1.00 17.51 87 ARG C N 1
ATOM 5907 C CA A ARG C 1 87 ? 7.550 2.582 17.693 0.48 19.26 87 ARG C CA 1
ATOM 5908 C CA B ARG C 1 87 ? 7.577 2.561 17.666 0.52 18.91 87 ARG C CA 1
ATOM 5909 C C . ARG C 1 87 ? 6.777 2.737 16.377 1.00 19.81 87 ARG C C 1
ATOM 5910 O O . ARG C 1 87 ? 6.460 1.761 15.710 1.00 22.46 87 ARG C O 1
ATOM 5925 N N . GLU C 1 88 ? 6.484 3.982 16.004 1.00 12.03 88 GLU C N 1
ATOM 5926 C CA . GLU C 1 88 ? 5.782 4.249 14.736 1.00 29.42 88 GLU C CA 1
ATOM 5927 C C . GLU C 1 88 ? 6.616 3.964 13.481 1.00 23.87 88 GLU C C 1
ATOM 5928 O O . GLU C 1 88 ? 6.080 3.516 12.464 1.00 20.78 88 GLU C O 1
ATOM 5934 N N . LEU C 1 89 ? 7.916 4.235 13.549 1.00 21.38 89 LEU C N 1
ATOM 5935 C CA . LEU C 1 89 ? 8.835 3.865 12.471 1.00 21.29 89 LEU C CA 1
ATOM 5936 C C . LEU C 1 89 ? 8.778 2.361 12.200 1.00 21.51 89 LEU C C 1
ATOM 5937 O O . LEU C 1 89 ? 8.725 1.935 11.047 1.00 20.62 89 LEU C O 1
ATOM 5942 N N . ALA C 1 90 ? 8.791 1.561 13.264 1.00 14.40 90 ALA C N 1
ATOM 5943 C CA . ALA C 1 90 ? 8.645 0.110 13.126 1.00 18.46 90 ALA C CA 1
ATOM 5944 C C . ALA C 1 90 ? 7.309 -0.280 12.486 1.00 24.25 90 ALA C C 1
ATOM 5945 O O . ALA C 1 90 ? 7.266 -1.152 11.619 1.00 20.80 90 ALA C O 1
ATOM 5947 N N . GLU C 1 91 ? 6.221 0.358 12.911 1.00 25.92 91 GLU C N 1
ATOM 5948 C CA . GLU C 1 91 ? 4.901 0.054 12.348 1.00 28.23 91 GLU C CA 1
ATOM 5949 C C . GLU C 1 91 ? 4.712 0.547 10.910 1.00 23.80 91 GLU C C 1
ATOM 5950 O O . GLU C 1 91 ? 4.058 -0.125 10.113 1.00 24.63 91 GLU C O 1
ATOM 5956 N N . ARG C 1 92 ? 5.198 1.749 10.603 1.00 21.74 92 ARG C N 1
ATOM 5957 C CA . ARG C 1 92 ? 4.954 2.345 9.279 1.00 21.38 92 ARG C CA 1
ATOM 5958 C C . ARG C 1 92 ? 6.005 2.096 8.192 1.00 26.52 92 ARG C C 1
ATOM 5959 O O . ARG C 1 92 ? 5.736 2.337 7.011 1.00 27.06 92 ARG C O 1
ATOM 5967 N N . LEU C 1 93 ? 7.187 1.611 8.576 1.00 20.01 93 LEU C N 1
ATOM 5968 C CA . LEU C 1 93 ? 8.193 1.205 7.593 1.00 16.91 93 LEU C CA 1
ATOM 5969 C C . LEU C 1 93 ? 8.668 -0.183 7.938 1.00 19.67 93 LEU C C 1
ATOM 5970 O O . LEU C 1 93 ? 9.864 -0.395 8.133 1.00 22.74 93 LEU C O 1
ATOM 5975 N N . PRO C 1 94 ? 7.736 -1.146 7.996 1.00 26.20 94 PRO C N 1
ATOM 5976 C CA . PRO C 1 94 ? 8.082 -2.471 8.524 1.00 21.37 94 PRO C CA 1
ATOM 5977 C C . PRO C 1 94 ? 9.015 -3.264 7.606 1.00 21.53 94 PRO C C 1
ATOM 5978 O O . PRO C 1 94 ? 9.701 -4.155 8.094 1.00 23.69 94 PRO C O 1
ATOM 5982 N N . ALA C 1 95 ? 9.005 -2.977 6.308 1.00 20.21 95 ALA C N 1
ATOM 5983 C CA . ALA C 1 95 ? 9.877 -3.675 5.355 1.00 19.15 95 ALA C CA 1
ATOM 5984 C C . ALA C 1 95 ? 11.161 -2.938 4.961 1.00 20.61 95 ALA C C 1
ATOM 5985 O O . ALA C 1 95 ? 11.950 -3.445 4.155 1.00 18.11 95 ALA C O 1
ATOM 5987 N N . ALA C 1 96 ? 11.367 -1.738 5.494 1.00 18.14 96 ALA C N 1
ATOM 5988 C CA . ALA C 1 96 ? 12.521 -0.934 5.084 1.00 18.82 96 ALA C CA 1
ATOM 5989 C C . ALA C 1 96 ? 13.436 -0.609 6.266 1.00 18.52 96 ALA C C 1
ATOM 5990 O O . ALA C 1 96 ? 13.486 0.523 6.729 1.00 19.01 96 ALA C O 1
ATOM 5992 N N . PRO C 1 97 ? 14.172 -1.608 6.752 1.00 18.83 97 PRO C N 1
ATOM 5993 C CA . PRO C 1 97 ? 14.926 -1.369 7.994 1.00 18.97 97 PRO C CA 1
ATOM 5994 C C . PRO C 1 97 ? 16.068 -0.352 7.874 1.00 16.63 97 PRO C C 1
ATOM 5995 O O . PRO C 1 97 ? 16.313 0.381 8.832 1.00 14.46 97 PRO C O 1
ATOM 5999 N N . ALA C 1 98 ? 16.754 -0.294 6.737 1.00 15.39 98 ALA C N 1
ATOM 6000 C CA . ALA C 1 98 ? 17.800 0.717 6.544 1.00 15.74 98 ALA C CA 1
ATOM 6001 C C . ALA C 1 98 ? 17.234 2.161 6.573 1.00 25.79 98 ALA C C 1
ATOM 6002 O O . ALA C 1 98 ? 17.743 3.032 7.282 1.00 24.14 98 ALA C O 1
ATOM 6004 N N . ALA C 1 99 ? 16.186 2.409 5.798 1.00 16.57 99 ALA C N 1
ATOM 6005 C CA . ALA C 1 99 ? 15.430 3.677 5.877 1.00 16.47 99 ALA C CA 1
ATOM 6006 C C . ALA C 1 99 ? 15.029 4.016 7.311 1.00 15.34 99 ALA C C 1
ATOM 6007 O O . ALA C 1 99 ? 15.209 5.159 7.787 1.00 15.18 99 ALA C O 1
ATOM 6009 N N . ARG C 1 100 ? 14.459 3.007 7.982 1.00 12.57 100 ARG C N 1
ATOM 6010 C CA . ARG C 1 100 ? 14.015 3.153 9.362 1.00 14.55 100 ARG C CA 1
ATOM 6011 C C . ARG C 1 100 ? 15.194 3.601 10.220 1.00 17.22 100 ARG C C 1
ATOM 6012 O O . ARG C 1 100 ? 15.068 4.481 11.063 1.00 21.67 100 ARG C O 1
ATOM 6020 N N . ALA C 1 101 ? 16.347 2.999 9.991 1.00 14.44 101 ALA C N 1
ATOM 6021 C CA . ALA C 1 101 ? 17.536 3.318 10.763 1.00 16.64 101 ALA C CA 1
ATOM 6022 C C . ALA C 1 101 ? 18.022 4.736 10.467 1.00 17.26 101 ALA C C 1
ATOM 6023 O O . ALA C 1 101 ? 18.497 5.425 11.354 1.00 18.96 101 ALA C O 1
ATOM 6025 N N . ALA C 1 102 ? 17.919 5.172 9.218 1.00 17.44 102 ALA C N 1
ATOM 6026 C CA . ALA C 1 102 ? 18.399 6.507 8.890 1.00 21.04 102 ALA C CA 1
ATOM 6027 C C . ALA C 1 102 ? 17.551 7.507 9.667 1.00 25.39 102 ALA C C 1
ATOM 6028 O O . ALA C 1 102 ? 18.085 8.440 10.320 1.00 20.92 102 ALA C O 1
ATOM 6030 N N . LEU C 1 103 ? 16.232 7.284 9.655 1.00 19.62 103 LEU C N 1
ATOM 6031 C CA . LEU C 1 103 ? 15.374 8.197 10.425 1.00 21.81 103 LEU C CA 1
ATOM 6032 C C . LEU C 1 103 ? 15.634 8.123 11.942 1.00 19.33 103 LEU C C 1
ATOM 6033 O O . LEU C 1 103 ? 15.730 9.147 12.624 1.00 18.26 103 LEU C O 1
ATOM 6038 N N . ASP C 1 104 ? 15.757 6.903 12.457 1.00 20.35 104 ASP C N 1
ATOM 6039 C CA . ASP C 1 104 ? 15.918 6.645 13.887 1.00 17.94 104 ASP C CA 1
ATOM 6040 C C . ASP C 1 104 ? 17.189 7.350 14.371 1.00 20.96 104 ASP C C 1
ATOM 6041 O O . ASP C 1 104 ? 17.197 8.039 15.405 1.00 18.06 104 ASP C O 1
ATOM 6046 N N . MET C 1 105 ? 18.261 7.204 13.596 1.00 15.58 105 MET C N 1
ATOM 6047 C CA . MET C 1 105 ? 19.534 7.764 14.004 1.00 18.81 105 MET C CA 1
ATOM 6048 C C . MET C 1 105 ? 19.499 9.292 13.902 1.00 20.56 105 MET C C 1
ATOM 6049 O O . MET C 1 105 ? 20.038 9.983 14.778 1.00 16.56 105 MET C O 1
ATOM 6054 N N . ALA C 1 106 ? 18.847 9.829 12.866 1.00 12.59 106 ALA C N 1
ATOM 6055 C CA . ALA C 1 106 ? 18.707 11.300 12.812 1.00 19.67 106 ALA C CA 1
ATOM 6056 C C . ALA C 1 106 ? 17.935 11.843 14.034 1.00 23.59 106 ALA C C 1
ATOM 6057 O O . ALA C 1 106 ? 18.313 12.874 14.624 1.00 24.62 106 ALA C O 1
ATOM 6059 N N . LEU C 1 107 ? 16.867 11.138 14.423 1.00 21.08 107 LEU C N 1
ATOM 6060 C CA . LEU C 1 107 ? 16.086 11.528 15.605 1.00 17.67 107 LEU C CA 1
ATOM 6061 C C . LEU C 1 107 ? 16.893 11.456 16.911 1.00 15.59 107 LEU C C 1
ATOM 6062 O O . LEU C 1 107 ? 16.793 12.357 17.746 1.00 14.20 107 LEU C O 1
ATOM 6067 N N . HIS C 1 108 ? 17.699 10.405 17.080 1.00 13.14 108 HIS C N 1
ATOM 6068 C CA . HIS C 1 108 ? 18.560 10.319 18.267 1.00 15.88 108 HIS C CA 1
ATOM 6069 C C . HIS C 1 108 ? 19.617 11.444 18.291 1.00 17.84 108 HIS C C 1
ATOM 6070 O O . HIS C 1 108 ? 19.904 12.029 19.342 1.00 16.82 108 HIS C O 1
ATOM 6077 N N . ASP C 1 109 ? 20.197 11.718 17.128 1.00 13.78 109 ASP C N 1
ATOM 6078 C CA . ASP C 1 109 ? 21.090 12.860 16.944 1.00 16.07 109 ASP C CA 1
ATOM 6079 C C . ASP C 1 109 ? 20.412 14.131 17.474 1.00 19.68 109 ASP C C 1
ATOM 6080 O O . ASP C 1 109 ? 20.988 14.889 18.283 1.00 20.80 109 ASP C O 1
ATOM 6085 N N . LEU C 1 110 ? 19.175 14.350 17.029 1.00 15.83 110 LEU C N 1
ATOM 6086 C CA . LEU C 1 110 ? 18.430 15.526 17.463 1.00 18.90 110 LEU C CA 1
ATOM 6087 C C . LEU C 1 110 ? 18.137 15.547 18.971 1.00 24.28 110 LEU C C 1
ATOM 6088 O O . LEU C 1 110 ? 18.258 16.593 19.593 1.00 25.31 110 LEU C O 1
ATOM 6093 N N . VAL C 1 111 ? 17.760 14.411 19.561 1.00 18.49 111 VAL C N 1
ATOM 6094 C CA . VAL C 1 111 ? 17.436 14.408 20.989 1.00 19.90 111 VAL C CA 1
ATOM 6095 C C . VAL C 1 111 ? 18.690 14.675 21.831 1.00 22.10 111 VAL C C 1
ATOM 6096 O O . VAL C 1 111 ? 18.648 15.413 22.831 1.00 24.04 111 VAL C O 1
ATOM 6100 N N . ALA C 1 112 ? 19.809 14.085 21.416 1.00 20.18 112 ALA C N 1
ATOM 6101 C CA . ALA C 1 112 ? 21.061 14.332 22.111 1.00 25.09 112 ALA C CA 1
ATOM 6102 C C . ALA C 1 112 ? 21.491 15.802 21.970 1.00 24.33 112 ALA C C 1
ATOM 6103 O O . ALA C 1 112 ? 21.911 16.409 22.938 1.00 24.54 112 ALA C O 1
ATOM 6105 N N . GLN C 1 113 ? 21.378 16.382 20.776 1.00 27.58 113 GLN C N 1
ATOM 6106 C CA . GLN C 1 113 ? 21.681 17.813 20.639 1.00 28.35 113 GLN C CA 1
ATOM 6107 C C . GLN C 1 113 ? 20.770 18.662 21.532 1.00 31.37 113 GLN C C 1
ATOM 6108 O O . GLN C 1 113 ? 21.228 19.585 22.193 1.00 28.76 113 GLN C O 1
ATOM 6114 N N . CYS C 1 114 ? 19.485 18.329 21.557 1.00 33.18 114 CYS C N 1
ATOM 6115 C CA . CYS C 1 114 ? 18.520 18.997 22.426 1.00 35.74 114 CYS C CA 1
ATOM 6116 C C . CYS C 1 114 ? 18.925 18.939 23.903 1.00 40.73 114 CYS C C 1
ATOM 6117 O O . CYS C 1 114 ? 18.702 19.894 24.651 1.00 33.58 114 CYS C O 1
ATOM 6120 N N . LEU C 1 115 ? 19.506 17.822 24.336 1.00 37.38 115 LEU C N 1
ATOM 6121 C CA . LEU C 1 115 ? 19.991 17.746 25.721 1.00 27.17 115 LEU C CA 1
ATOM 6122 C C . LEU C 1 115 ? 21.423 18.279 25.917 1.00 27.75 115 LEU C C 1
ATOM 6123 O O . LEU C 1 115 ? 21.903 18.380 27.045 1.00 25.29 115 LEU C O 1
ATOM 6128 N N . GLY C 1 116 ? 22.091 18.617 24.818 1.00 26.38 116 GLY C N 1
ATOM 6129 C CA . GLY C 1 116 ? 23.443 19.152 24.858 1.00 24.50 116 GLY C CA 1
ATOM 6130 C C . GLY C 1 116 ? 24.561 18.177 25.228 1.00 31.71 116 GLY C C 1
ATOM 6131 O O . GLY C 1 116 ? 25.572 18.588 25.796 1.00 28.60 116 GLY C O 1
ATOM 6132 N N . LEU C 1 117 ? 24.399 16.891 24.918 1.00 29.81 117 LEU C N 1
ATOM 6133 C CA . LEU C 1 117 ? 25.473 15.924 25.165 1.00 22.08 117 LEU C CA 1
ATOM 6134 C C . LEU C 1 117 ? 25.714 15.006 23.982 1.00 27.94 117 LEU C C 1
ATOM 6135 O O . LEU C 1 117 ? 24.820 14.794 23.157 1.00 25.36 117 LEU C O 1
ATOM 6140 N N . PRO C 1 118 ? 26.928 14.447 23.900 1.00 19.51 118 PRO C N 1
ATOM 6141 C CA . PRO C 1 118 ? 27.176 13.341 22.968 1.00 16.94 118 PRO C CA 1
ATOM 6142 C C . PRO C 1 118 ? 26.105 12.239 23.166 1.00 22.25 118 PRO C C 1
ATOM 6143 O O . PRO C 1 118 ? 25.699 11.978 24.305 1.00 19.45 118 PRO C O 1
ATOM 6147 N N . LEU C 1 119 ? 25.642 11.624 22.076 1.00 13.96 119 LEU C N 1
ATOM 6148 C CA . LEU C 1 119 ? 24.569 10.628 22.153 1.00 16.16 119 LEU C CA 1
ATOM 6149 C C . LEU C 1 119 ? 24.853 9.490 23.153 1.00 14.92 119 LEU C C 1
ATOM 6150 O O . LEU C 1 119 ? 23.974 9.084 23.933 1.00 17.86 119 LEU C O 1
ATOM 6155 N N . VAL C 1 120 ? 26.073 8.971 23.121 1.00 14.18 120 VAL C N 1
ATOM 6156 C CA . VAL C 1 120 ? 26.423 7.878 24.019 1.00 22.41 120 VAL C CA 1
ATOM 6157 C C . VAL C 1 120 ? 26.201 8.256 25.489 1.00 17.02 120 VAL C C 1
ATOM 6158 O O . VAL C 1 120 ? 25.869 7.404 26.315 1.00 21.78 120 VAL C O 1
ATOM 6162 N N . GLU C 1 121 ? 26.360 9.536 25.804 1.00 19.33 121 GLU C N 1
ATOM 6163 C CA . GLU C 1 121 ? 26.135 10.006 27.168 1.00 23.97 121 GLU C CA 1
ATOM 6164 C C . GLU C 1 121 ? 24.667 9.893 27.605 1.00 22.66 121 GLU C C 1
ATOM 6165 O O . GLU C 1 121 ? 24.397 9.532 28.746 1.00 18.65 121 GLU C O 1
ATOM 6171 N N . ILE C 1 122 ? 23.722 10.207 26.722 1.00 13.28 122 ILE C N 1
ATOM 6172 C CA . ILE C 1 122 ? 22.310 10.053 27.091 1.00 17.87 122 ILE C CA 1
ATOM 6173 C C . ILE C 1 122 ? 21.818 8.597 26.981 1.00 18.49 122 ILE C C 1
ATOM 6174 O O . ILE C 1 122 ? 20.884 8.203 27.682 1.00 16.83 122 ILE C O 1
ATOM 6179 N N . LEU C 1 123 ? 22.440 7.802 26.112 1.00 17.69 123 LEU C N 1
ATOM 6180 C CA . LEU C 1 123 ? 22.120 6.367 26.057 1.00 16.98 123 LEU C CA 1
ATOM 6181 C C . LEU C 1 123 ? 22.661 5.672 27.308 1.00 18.24 123 LEU C C 1
ATOM 6182 O O . LEU C 1 123 ? 22.207 4.615 27.720 1.00 25.41 123 LEU C O 1
ATOM 6187 N N . GLY C 1 124 ? 23.652 6.336 27.879 1.00 21.64 124 GLY C N 1
ATOM 6188 C CA . GLY C 1 124 ? 24.383 6.035 29.094 1.00 18.36 124 GLY C CA 1
ATOM 6189 C C . GLY C 1 124 ? 25.615 5.239 28.709 1.00 22.10 124 GLY C C 1
ATOM 6190 O O . GLY C 1 124 ? 25.521 4.146 28.141 1.00 16.72 124 GLY C O 1
ATOM 6191 N N . ARG C 1 125 ? 26.750 5.625 29.262 1.00 21.55 125 ARG C N 1
ATOM 6192 C CA . ARG C 1 125 ? 27.999 5.180 28.674 1.00 20.98 125 ARG C CA 1
ATOM 6193 C C . ARG C 1 125 ? 28.456 3.948 29.432 1.00 19.27 125 ARG C C 1
ATOM 6194 O O . ARG C 1 125 ? 28.443 3.963 30.659 1.00 15.07 125 ARG C O 1
ATOM 6202 N N . ALA C 1 126 ? 28.669 2.840 28.725 1.00 20.77 126 ALA C N 1
ATOM 6203 C CA . ALA C 1 126 ? 29.390 1.694 29.277 1.00 20.01 126 ALA C CA 1
ATOM 6204 C C . ALA C 1 126 ? 30.868 1.489 28.852 1.00 23.40 126 ALA C C 1
ATOM 6205 O O . ALA C 1 126 ? 31.568 0.702 29.474 1.00 26.36 126 ALA C O 1
ATOM 6207 N N . HIS C 1 127 ? 31.353 2.224 27.854 1.00 17.96 127 HIS C N 1
ATOM 6208 C CA . HIS C 1 127 ? 32.704 2.005 27.317 1.00 22.80 127 HIS C CA 1
ATOM 6209 C C . HIS C 1 127 ? 33.286 3.284 26.754 1.00 22.73 127 HIS C C 1
ATOM 6210 O O . HIS C 1 127 ? 32.569 4.072 26.148 1.00 22.01 127 HIS C O 1
ATOM 6217 N N . ASP C 1 128 ? 34.591 3.472 26.933 1.00 21.91 128 ASP C N 1
ATOM 6218 C CA . ASP C 1 128 ? 35.295 4.605 26.336 1.00 27.90 128 ASP C CA 1
ATOM 6219 C C . ASP C 1 128 ? 35.696 4.428 24.869 1.00 28.08 128 ASP C C 1
ATOM 6220 O O . ASP C 1 128 ? 35.544 5.346 24.065 1.00 26.93 128 ASP C O 1
ATOM 6225 N N . SER C 1 129 ? 36.242 3.262 24.536 1.00 26.81 129 SER C N 1
ATOM 6226 C CA . SER C 1 129 ? 36.658 2.971 23.166 1.00 27.57 129 SER C CA 1
ATOM 6227 C C . SER C 1 129 ? 36.770 1.465 22.980 1.00 20.87 129 SER C C 1
ATOM 6228 O O . SER C 1 129 ? 36.877 0.731 23.949 1.00 23.06 129 SER C O 1
ATOM 6231 N N . LEU C 1 130 ? 36.767 1.008 21.737 1.00 22.48 130 LEU C N 1
ATOM 6232 C CA . LEU C 1 130 ? 37.009 -0.399 21.453 1.00 20.52 130 LEU C CA 1
ATOM 6233 C C . LEU C 1 130 ? 37.784 -0.554 20.154 1.00 20.95 130 LEU C C 1
ATOM 6234 O O . LEU C 1 130 ? 37.621 0.260 19.236 1.00 17.46 130 LEU C O 1
ATOM 6239 N N . PRO C 1 131 ? 38.592 -1.624 20.050 1.00 14.85 131 PRO C N 1
ATOM 6240 C CA . PRO C 1 131 ? 39.280 -1.918 18.794 1.00 20.61 131 PRO C CA 1
ATOM 6241 C C . PRO C 1 131 ? 38.238 -2.261 17.753 1.00 22.35 131 PRO C C 1
ATOM 6242 O O . PRO C 1 131 ? 37.215 -2.843 18.110 1.00 23.24 131 PRO C O 1
ATOM 6246 N N . THR C 1 132 ? 38.470 -1.898 16.498 1.00 24.27 132 THR C N 1
ATOM 6247 C CA . THR C 1 132 ? 37.628 -2.395 15.421 1.00 20.68 132 THR C CA 1
ATOM 6248 C C . THR C 1 132 ? 38.455 -3.299 14.521 1.00 24.17 132 THR C C 1
ATOM 6249 O O . THR C 1 132 ? 39.665 -3.150 14.412 1.00 26.55 132 THR C O 1
ATOM 6253 N N . SER C 1 133 ? 37.792 -4.266 13.908 1.00 25.93 133 SER C N 1
ATOM 6254 C CA . SER C 1 133 ? 38.401 -5.050 12.859 1.00 16.35 133 SER C CA 1
ATOM 6255 C C . SER C 1 133 ? 38.422 -4.242 11.569 1.00 22.89 133 SER C C 1
ATOM 6256 O O . SER C 1 133 ? 37.669 -3.271 11.417 1.00 19.82 133 SER C O 1
ATOM 6259 N N . VAL C 1 134 ? 39.323 -4.611 10.666 1.00 20.64 134 VAL C N 1
ATOM 6260 C CA . VAL C 1 134 ? 39.165 -4.266 9.259 1.00 23.59 134 VAL C CA 1
ATOM 6261 C C . VAL C 1 134 ? 39.092 -5.581 8.508 1.00 24.26 134 VAL C C 1
ATOM 6262 O O . VAL C 1 134 ? 39.570 -6.605 9.002 1.00 18.95 134 VAL C O 1
ATOM 6266 N N . THR C 1 135 ? 38.498 -5.552 7.319 1.00 26.70 135 THR C N 1
ATOM 6267 C CA . THR C 1 135 ? 38.183 -6.781 6.605 1.00 27.57 135 THR C CA 1
ATOM 6268 C C . THR C 1 135 ? 39.159 -7.122 5.473 1.00 30.66 135 THR C C 1
ATOM 6269 O O . THR C 1 135 ? 39.536 -6.269 4.674 1.00 33.28 135 THR C O 1
ATOM 6273 N N . ILE C 1 136 ? 39.564 -8.384 5.425 1.00 24.85 136 ILE C N 1
ATOM 6274 C CA . ILE C 1 136 ? 40.229 -8.936 4.265 1.00 25.93 136 ILE C CA 1
ATOM 6275 C C . ILE C 1 136 ? 39.236 -9.878 3.601 1.00 30.02 136 ILE C C 1
ATOM 6276 O O . ILE C 1 136 ? 38.811 -10.878 4.194 1.00 25.37 136 ILE C O 1
ATOM 6281 N N . GLY C 1 137 ? 38.851 -9.540 2.376 1.00 28.88 137 GLY C N 1
ATOM 6282 C CA . GLY C 1 137 ? 37.890 -10.328 1.632 1.00 28.17 137 GLY C CA 1
ATOM 6283 C C . GLY C 1 137 ? 38.498 -11.623 1.142 1.00 29.60 137 GLY C C 1
ATOM 6284 O O . GLY C 1 137 ? 39.608 -11.988 1.530 1.00 30.27 137 GLY C O 1
ATOM 6285 N N . ILE C 1 138 ? 37.762 -12.334 0.297 1.00 38.83 138 ILE C N 1
ATOM 6286 C CA . ILE C 1 138 ? 38.249 -13.595 -0.243 1.00 37.76 138 ILE C CA 1
ATOM 6287 C C . ILE C 1 138 ? 39.283 -13.320 -1.332 1.00 36.03 138 ILE C C 1
ATOM 6288 O O . ILE C 1 138 ? 39.003 -12.621 -2.312 1.00 40.12 138 ILE C O 1
ATOM 6293 N N . LYS C 1 139 ? 40.483 -13.856 -1.139 1.00 30.16 139 LYS C N 1
ATOM 6294 C CA . LYS C 1 139 ? 41.562 -13.733 -2.118 1.00 33.40 139 LYS C CA 1
ATOM 6295 C C . LYS C 1 139 ? 42.664 -14.732 -1.773 1.00 41.97 139 LYS C C 1
ATOM 6296 O O . LYS C 1 139 ? 42.568 -15.432 -0.765 1.00 49.41 139 LYS C O 1
ATOM 6302 N N . PRO C 1 140 ? 43.719 -14.804 -2.602 1.00 45.72 140 PRO C N 1
ATOM 6303 C CA . PRO C 1 140 ? 44.783 -15.795 -2.379 1.00 39.10 140 PRO C CA 1
ATOM 6304 C C . PRO C 1 140 ? 45.691 -15.469 -1.194 1.00 33.37 140 PRO C C 1
ATOM 6305 O O . PRO C 1 140 ? 45.689 -14.341 -0.696 1.00 34.08 140 PRO C O 1
ATOM 6309 N N . VAL C 1 141 ? 46.462 -16.459 -0.753 1.00 31.72 141 VAL C N 1
ATOM 6310 C CA . VAL C 1 141 ? 47.376 -16.282 0.371 1.00 35.86 141 VAL C CA 1
ATOM 6311 C C . VAL C 1 141 ? 48.223 -15.004 0.261 1.00 42.81 141 VAL C C 1
ATOM 6312 O O . VAL C 1 141 ? 48.287 -14.216 1.214 1.00 40.06 141 VAL C O 1
ATOM 6316 N N . GLU C 1 142 ? 48.858 -14.786 -0.891 1.00 44.35 142 GLU C N 1
ATOM 6317 C CA . GLU C 1 142 ? 49.783 -13.656 -1.032 1.00 46.71 142 GLU C CA 1
ATOM 6318 C C . GLU C 1 142 ? 49.099 -12.304 -0.798 1.00 42.89 142 GLU C C 1
ATOM 6319 O O . GLU C 1 142 ? 49.568 -11.490 0.011 1.00 35.49 142 GLU C O 1
ATOM 6325 N N . GLU C 1 143 ? 47.990 -12.063 -1.496 1.00 44.10 143 GLU C N 1
ATOM 6326 C CA . GLU C 1 143 ? 47.267 -10.804 -1.323 1.00 46.31 143 GLU C CA 1
ATOM 6327 C C . GLU C 1 143 ? 46.771 -10.658 0.115 1.00 37.90 143 GLU C C 1
ATOM 6328 O O . GLU C 1 143 ? 46.709 -9.556 0.654 1.00 42.67 143 GLU C O 1
ATOM 6334 N N . THR C 1 144 ? 46.423 -11.781 0.725 1.00 29.85 144 THR C N 1
ATOM 6335 C CA . THR C 1 144 ? 45.908 -11.787 2.087 1.00 31.86 144 THR C CA 1
ATOM 6336 C C . THR C 1 144 ? 46.971 -11.326 3.073 1.00 29.94 144 THR C C 1
ATOM 6337 O O . THR C 1 144 ? 46.707 -10.498 3.944 1.00 28.34 144 THR C O 1
ATOM 6341 N N . LEU C 1 145 ? 48.169 -11.887 2.942 1.00 28.83 145 LEU C N 1
ATOM 6342 C CA . LEU C 1 145 ? 49.269 -11.528 3.816 1.00 28.84 145 LEU C CA 1
ATOM 6343 C C . LEU C 1 145 ? 49.658 -10.070 3.582 1.00 30.99 145 LEU C C 1
ATOM 6344 O O . LEU C 1 145 ? 49.912 -9.332 4.538 1.00 29.97 145 LEU C O 1
ATOM 6349 N N . ALA C 1 146 ? 49.689 -9.657 2.313 1.00 34.21 146 ALA C N 1
ATOM 6350 C CA . ALA C 1 146 ? 49.995 -8.264 1.982 1.00 39.32 146 ALA C CA 1
ATOM 6351 C C . ALA C 1 146 ? 49.017 -7.295 2.667 1.00 43.46 146 ALA C C 1
ATOM 6352 O O . ALA C 1 146 ? 49.431 -6.343 3.368 1.00 39.49 146 ALA C O 1
ATOM 6354 N N . GLU C 1 147 ? 47.720 -7.541 2.476 1.00 39.36 147 GLU C N 1
ATOM 6355 C CA . GLU C 1 147 ? 46.700 -6.724 3.133 1.00 34.30 147 GLU C CA 1
ATOM 6356 C C . GLU C 1 147 ? 46.904 -6.722 4.638 1.00 29.07 147 GLU C C 1
ATOM 6357 O O . GLU C 1 147 ? 46.884 -5.669 5.280 1.00 31.69 147 GLU C O 1
ATOM 6363 N N . ALA C 1 148 ? 47.123 -7.906 5.196 1.00 31.95 148 ALA C N 1
ATOM 6364 C CA . ALA C 1 148 ? 47.346 -8.021 6.629 1.00 34.33 148 ALA C CA 1
ATOM 6365 C C . ALA C 1 148 ? 48.450 -7.056 7.085 1.00 32.55 148 ALA C C 1
ATOM 6366 O O . ALA C 1 148 ? 48.257 -6.274 8.020 1.00 31.25 148 ALA C O 1
ATOM 6368 N N . ARG C 1 149 ? 49.599 -7.093 6.415 1.00 32.01 149 ARG C N 1
ATOM 6369 C CA . ARG C 1 149 ? 50.694 -6.181 6.779 1.00 35.15 149 ARG C CA 1
ATOM 6370 C C . ARG C 1 149 ? 50.356 -4.680 6.584 1.00 26.12 149 ARG C C 1
ATOM 6371 O O . ARG C 1 149 ? 50.749 -3.832 7.402 1.00 30.88 149 ARG C O 1
ATOM 6379 N N . GLU C 1 150 ? 49.615 -4.354 5.523 1.00 26.51 150 GLU C N 1
ATOM 6380 C CA . GLU C 1 150 ? 49.136 -2.983 5.339 1.00 27.11 150 GLU C CA 1
ATOM 6381 C C . GLU C 1 150 ? 48.327 -2.534 6.549 1.00 36.21 150 GLU C C 1
ATOM 6382 O O . GLU C 1 150 ? 48.522 -1.427 7.058 1.00 27.79 150 GLU C O 1
ATOM 6388 N N . HIS C 1 151 ? 47.409 -3.393 7.002 1.00 30.21 151 HIS C N 1
ATOM 6389 C CA . HIS C 1 151 ? 46.514 -3.023 8.090 1.00 25.13 151 HIS C CA 1
ATOM 6390 C C . HIS C 1 151 ? 47.295 -2.907 9.374 1.00 22.64 151 HIS C C 1
ATOM 6391 O O . HIS C 1 151 ? 47.057 -1.998 10.168 1.00 29.18 151 HIS C O 1
ATOM 6398 N N . LEU C 1 152 ? 48.220 -3.838 9.584 1.00 24.82 152 LEU C N 1
ATOM 6399 C CA . LEU C 1 152 ? 49.065 -3.794 10.770 1.00 31.22 152 LEU C CA 1
ATOM 6400 C C . LEU C 1 152 ? 49.808 -2.463 10.810 1.00 37.59 152 LEU C C 1
ATOM 6401 O O . LEU C 1 152 ? 49.960 -1.864 11.880 1.00 33.38 152 LEU C O 1
ATOM 6406 N N . ALA C 1 153 ? 50.277 -2.012 9.644 1.00 30.79 153 ALA C N 1
ATOM 6407 C CA . ALA C 1 153 ? 51.030 -0.758 9.569 1.00 34.61 153 ALA C CA 1
ATOM 6408 C C . ALA C 1 153 ? 50.136 0.432 9.889 1.00 43.69 153 ALA C C 1
ATOM 6409 O O . ALA C 1 153 ? 50.595 1.418 10.465 1.00 48.31 153 ALA C O 1
ATOM 6411 N N . LEU C 1 154 ? 48.855 0.327 9.536 1.00 36.44 154 LEU C N 1
ATOM 6412 C CA . LEU C 1 154 ? 47.898 1.401 9.805 1.00 37.11 154 LEU C CA 1
ATOM 6413 C C . LEU C 1 154 ? 47.458 1.480 11.268 1.00 31.25 154 LEU C C 1
ATOM 6414 O O . LEU C 1 154 ? 46.710 2.375 11.650 1.00 32.60 154 LEU C O 1
ATOM 6419 N N . GLY C 1 155 ? 47.901 0.527 12.076 1.00 30.11 155 GLY C N 1
ATOM 6420 C CA . GLY C 1 155 ? 47.590 0.548 13.491 1.00 30.36 155 GLY C CA 1
ATOM 6421 C C . GLY C 1 155 ? 46.523 -0.428 13.970 1.00 28.36 155 GLY C C 1
ATOM 6422 O O . GLY C 1 155 ? 46.283 -0.517 15.172 1.00 28.08 155 GLY C O 1
ATOM 6423 N N . PHE C 1 156 ? 45.902 -1.166 13.051 1.00 28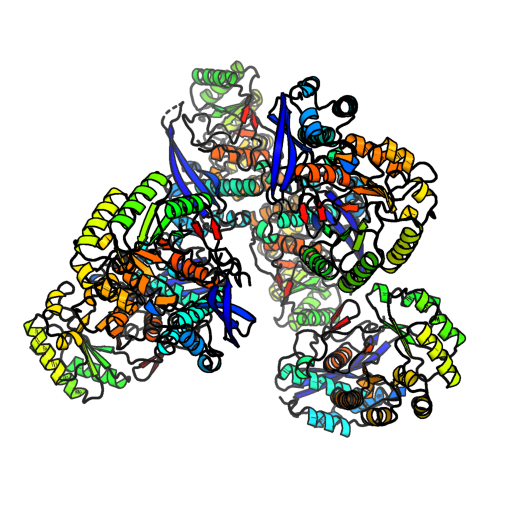.60 156 PHE C N 1
ATOM 6424 C CA . PHE C 1 156 ? 44.845 -2.129 13.408 1.00 24.65 156 PHE C CA 1
ATOM 6425 C C . PHE C 1 156 ? 45.393 -3.380 14.101 1.00 27.24 156 PHE C C 1
ATOM 6426 O O . PHE C 1 156 ? 46.395 -3.944 13.664 1.00 32.20 156 PHE C O 1
ATOM 6434 N N . ARG C 1 157 ? 44.779 -3.729 15.230 1.00 26.91 157 ARG C N 1
ATOM 6435 C CA . ARG C 1 157 ? 45.074 -4.923 16.030 1.00 28.94 157 ARG C CA 1
ATOM 6436 C C . ARG C 1 157 ? 44.115 -6.117 15.847 1.00 29.80 157 ARG C C 1
ATOM 6437 O O . ARG C 1 157 ? 44.249 -7.139 16.520 1.00 25.75 157 ARG C O 1
ATOM 6445 N N . VAL C 1 158 ? 43.118 -5.975 14.984 1.00 33.09 158 VAL C N 1
ATOM 6446 C CA . VAL C 1 158 ? 42.132 -7.039 14.790 1.00 26.17 158 VAL C CA 1
ATOM 6447 C C . VAL C 1 158 ? 41.820 -7.185 13.313 1.00 23.71 158 VAL C C 1
ATOM 6448 O O . VAL C 1 158 ? 41.521 -6.194 12.651 1.00 23.59 158 VAL C O 1
ATOM 6452 N N . LEU C 1 159 ? 41.889 -8.404 12.787 1.00 19.94 159 LEU C N 1
ATOM 6453 C CA . LEU C 1 159 ? 41.537 -8.624 11.384 1.00 24.18 159 LEU C CA 1
ATOM 6454 C C . LEU C 1 159 ? 40.302 -9.512 11.242 1.00 27.04 159 LEU C C 1
ATOM 6455 O O . LEU C 1 159 ? 40.163 -10.497 11.953 1.00 23.88 159 LEU C O 1
ATOM 6460 N N . LYS C 1 160 ? 39.414 -9.150 10.320 1.00 27.40 160 LYS C N 1
ATOM 6461 C CA . LYS C 1 160 ? 38.257 -9.970 9.984 1.00 22.14 160 LYS C CA 1
ATOM 6462 C C . LYS C 1 160 ? 38.458 -10.583 8.606 1.00 25.19 160 LYS C C 1
ATOM 6463 O O . LYS C 1 160 ? 38.515 -9.872 7.611 1.00 27.59 160 LYS C O 1
ATOM 6469 N N . VAL C 1 161 ? 38.558 -11.903 8.543 1.00 18.96 161 VAL C N 1
ATOM 6470 C CA . VAL C 1 161 ? 38.814 -12.568 7.280 1.00 16.70 161 VAL C CA 1
ATOM 6471 C C . VAL C 1 161 ? 37.578 -13.277 6.752 1.00 24.41 161 VAL C C 1
ATOM 6472 O O . VAL C 1 161 ? 37.033 -14.159 7.419 1.00 23.90 161 VAL C O 1
ATOM 6476 N N . LYS C 1 162 ? 37.143 -12.914 5.547 1.00 25.12 162 LYS C N 1
ATOM 6477 C CA . LYS C 1 162 ? 36.054 -13.640 4.889 1.00 25.71 162 LYS C CA 1
ATOM 6478 C C . LYS C 1 162 ? 36.563 -14.976 4.355 1.00 31.52 162 LYS C C 1
ATOM 6479 O O . LYS C 1 162 ? 37.636 -15.034 3.755 1.00 31.32 162 LYS C O 1
ATOM 6485 N N . LEU C 1 163 ? 35.790 -16.039 4.577 1.00 29.07 163 LEU C N 1
ATOM 6486 C CA . LEU C 1 163 ? 36.105 -17.374 4.065 1.00 25.63 163 LEU C CA 1
ATOM 6487 C C . LEU C 1 163 ? 35.082 -17.791 3.007 1.00 27.01 163 LEU C C 1
ATOM 6488 O O . LEU C 1 163 ? 33.929 -17.367 3.055 1.00 23.08 163 LEU C O 1
ATOM 6493 N N . CYS C 1 164 ? 35.519 -18.578 2.023 1.00 32.96 164 CYS C N 1
ATOM 6494 C CA . CYS C 1 164 ? 34.628 -18.993 0.938 1.00 29.87 164 CYS C CA 1
ATOM 6495 C C . CYS C 1 164 ? 34.023 -20.382 1.101 1.00 26.24 164 CYS C C 1
ATOM 6496 O O . CYS C 1 164 ? 33.172 -20.782 0.312 1.00 37.34 164 CYS C O 1
ATOM 6499 N N . GLY C 1 165 ? 34.436 -21.108 2.127 1.00 23.49 165 GLY C N 1
ATOM 6500 C CA . GLY C 1 165 ? 33.916 -22.449 2.348 1.00 37.19 165 GLY C CA 1
ATOM 6501 C C . GLY C 1 165 ? 34.676 -23.565 1.642 1.00 48.40 165 GLY C C 1
ATOM 6502 O O . GLY C 1 165 ? 34.312 -24.738 1.748 1.00 51.65 165 GLY C O 1
ATOM 6503 N N . ASP C 1 166 ? 35.738 -23.209 0.926 1.00 49.70 166 ASP C N 1
ATOM 6504 C CA . ASP C 1 166 ? 36.603 -24.211 0.317 1.00 41.83 166 ASP C CA 1
ATOM 6505 C C . ASP C 1 166 ? 37.706 -24.451 1.336 1.00 35.34 166 ASP C C 1
ATOM 6506 O O . ASP C 1 166 ? 38.585 -23.606 1.519 1.00 38.26 166 ASP C O 1
ATOM 6511 N N . GLU C 1 167 ? 37.686 -25.625 1.966 1.00 23.62 167 GLU C N 1
ATOM 6512 C CA . GLU C 1 167 ? 38.477 -25.851 3.182 1.00 35.04 167 GLU C CA 1
ATOM 6513 C C . GLU C 1 167 ? 39.989 -25.789 3.023 1.00 39.37 167 GLU C C 1
ATOM 6514 O O . GLU C 1 167 ? 40.672 -25.227 3.868 1.00 44.38 167 GLU C O 1
ATOM 6520 N N . GLU C 1 168 ? 40.519 -26.405 1.976 1.00 41.59 168 GLU C N 1
ATOM 6521 C CA . GLU C 1 168 ? 41.964 -26.419 1.778 1.00 37.94 168 GLU C CA 1
ATOM 6522 C C . GLU C 1 168 ? 42.487 -24.987 1.693 1.00 31.75 168 GLU C C 1
ATOM 6523 O O . GLU C 1 168 ? 43.440 -24.615 2.395 1.00 36.88 168 GLU C O 1
ATOM 6529 N N . GLN C 1 169 ? 41.834 -24.188 0.850 1.00 25.21 169 GLN C N 1
ATOM 6530 C CA . GLN C 1 169 ? 42.151 -22.773 0.690 1.00 33.74 169 GLN C CA 1
ATOM 6531 C C . GLN C 1 169 ? 41.926 -21.933 1.963 1.00 37.69 169 GLN C C 1
ATOM 6532 O O . GLN C 1 169 ? 42.842 -21.225 2.398 1.00 37.28 169 GLN C O 1
ATOM 6538 N N . ASP C 1 170 ? 40.721 -22.005 2.543 1.00 30.99 170 ASP C N 1
ATOM 6539 C CA . ASP C 1 170 ? 40.420 -21.291 3.786 1.00 27.13 170 ASP C CA 1
ATOM 6540 C C . ASP C 1 170 ? 41.489 -21.569 4.854 1.00 25.05 170 ASP C C 1
ATOM 6541 O O . ASP C 1 170 ? 42.062 -20.644 5.445 1.00 24.31 170 ASP C O 1
ATOM 6546 N N . PHE C 1 171 ? 41.738 -22.854 5.097 1.00 26.52 171 PHE C N 1
ATOM 6547 C CA . PHE C 1 171 ? 42.635 -23.301 6.156 1.00 31.30 171 PHE C CA 1
ATOM 6548 C C . PHE C 1 171 ? 44.061 -22.862 5.863 1.00 35.38 171 PHE C C 1
ATOM 6549 O O . PHE C 1 171 ? 44.790 -22.467 6.774 1.00 31.84 171 PHE C O 1
ATOM 6557 N N . GLU C 1 172 ? 44.463 -22.953 4.597 1.00 39.93 172 GLU C N 1
ATOM 6558 C CA . GLU C 1 172 ? 45.798 -22.495 4.217 1.00 46.35 172 GLU C CA 1
ATOM 6559 C C . GLU C 1 172 ? 45.960 -21.003 4.507 1.00 42.29 172 GLU C C 1
ATOM 6560 O O . GLU C 1 172 ? 46.925 -20.591 5.167 1.00 37.78 172 GLU C O 1
ATOM 6566 N N . ARG C 1 173 ? 45.016 -20.201 4.017 1.00 34.82 173 ARG C N 1
ATOM 6567 C CA . ARG C 1 173 ? 45.038 -18.766 4.291 1.00 36.45 173 ARG C CA 1
ATOM 6568 C C . ARG C 1 173 ? 45.133 -18.493 5.786 1.00 30.95 173 ARG C C 1
ATOM 6569 O O . ARG C 1 173 ? 45.933 -17.658 6.218 1.00 32.19 173 ARG C O 1
ATOM 6577 N N . LEU C 1 174 ? 44.334 -19.195 6.583 1.00 22.56 174 LEU C N 1
ATOM 6578 C CA . LEU C 1 174 ? 44.384 -18.964 8.033 1.00 32.47 174 LEU C CA 1
ATOM 6579 C C . LEU C 1 174 ? 45.727 -19.360 8.676 1.00 31.62 174 LEU C C 1
ATOM 6580 O O . LEU C 1 174 ? 46.247 -18.636 9.527 1.00 24.62 174 LEU C O 1
ATOM 6585 N N . ARG C 1 175 ? 46.289 -20.499 8.280 1.00 30.17 175 ARG C N 1
ATOM 6586 C CA . ARG C 1 175 ? 47.608 -20.890 8.794 1.00 36.59 175 ARG C CA 1
ATOM 6587 C C . ARG C 1 175 ? 48.713 -19.889 8.428 1.00 29.18 175 ARG C C 1
ATOM 6588 O O . ARG C 1 175 ? 49.519 -19.489 9.283 1.00 29.47 175 ARG C O 1
ATOM 6596 N N . ARG C 1 176 ? 48.766 -19.507 7.153 1.00 33.04 176 ARG C N 1
ATOM 6597 C CA . ARG C 1 176 ? 49.800 -18.576 6.693 1.00 33.26 176 ARG C CA 1
ATOM 6598 C C . ARG C 1 176 ? 49.638 -17.209 7.356 1.00 30.27 176 ARG C C 1
ATOM 6599 O O . ARG C 1 176 ? 50.613 -16.586 7.758 1.00 27.17 176 ARG C O 1
ATOM 6607 N N . LEU C 1 177 ? 48.394 -16.757 7.475 1.00 31.12 177 LEU C N 1
ATOM 6608 C CA . LEU C 1 177 ? 48.101 -15.488 8.130 1.00 29.06 177 LEU C CA 1
ATOM 6609 C C . LEU C 1 177 ? 48.558 -15.545 9.582 1.00 30.15 177 LEU C C 1
ATOM 6610 O O . LEU C 1 177 ? 49.224 -14.627 10.080 1.00 29.23 177 LEU C O 1
ATOM 6615 N N . HIS C 1 178 ? 48.211 -16.634 10.259 1.00 31.38 178 HIS C N 1
ATOM 6616 C CA . HIS C 1 178 ? 48.648 -16.822 11.635 1.00 32.75 178 HIS C CA 1
ATOM 6617 C C . HIS C 1 178 ? 50.166 -16.737 11.741 1.00 34.26 178 HIS C C 1
ATOM 6618 O O . HIS C 1 178 ? 50.686 -16.108 12.658 1.00 31.54 178 HIS C O 1
ATOM 6625 N N . GLU C 1 179 ? 50.880 -17.369 10.809 1.00 37.42 179 GLU C N 1
ATOM 6626 C CA . GLU C 1 179 ? 52.342 -17.344 10.892 1.00 41.59 179 GLU C CA 1
ATOM 6627 C C . GLU C 1 179 ? 52.912 -15.936 10.652 1.00 37.56 179 GLU C C 1
ATOM 6628 O O . GLU C 1 179 ? 53.746 -15.460 11.427 1.00 31.73 179 GLU C O 1
ATOM 6634 N N . THR C 1 180 ? 52.432 -15.260 9.612 1.00 34.42 180 THR C N 1
ATOM 6635 C CA . THR C 1 180 ? 52.866 -13.896 9.329 1.00 34.57 180 THR C CA 1
ATOM 6636 C C . THR C 1 180 ? 52.599 -12.923 10.489 1.00 38.42 180 THR C C 1
ATOM 6637 O O . THR C 1 180 ? 53.463 -12.115 10.825 1.00 39.45 180 THR C O 1
ATOM 6641 N N . LEU C 1 181 ? 51.410 -12.988 11.089 1.00 29.63 181 LEU C N 1
ATOM 6642 C CA . LEU C 1 181 ? 51.026 -12.004 12.102 1.00 28.92 181 LEU C CA 1
ATOM 6643 C C . LEU C 1 181 ? 51.900 -12.121 13.340 1.00 32.08 181 LEU C C 1
ATOM 6644 O O . LEU C 1 181 ? 52.159 -11.133 14.026 1.00 30.20 181 LEU C O 1
ATOM 6649 N N . ALA C 1 182 ? 52.326 -13.341 13.640 1.00 34.64 182 ALA C N 1
ATOM 6650 C CA . ALA C 1 182 ? 53.206 -13.573 14.778 1.00 35.04 182 ALA C CA 1
ATOM 6651 C C . ALA C 1 182 ? 52.699 -12.892 16.032 1.00 34.95 182 ALA C C 1
ATOM 6652 O O . ALA C 1 182 ? 53.456 -12.216 16.724 1.00 39.57 182 ALA C O 1
ATOM 6654 N N . GLY C 1 183 ? 51.413 -13.058 16.315 1.00 41.47 183 GLY C N 1
ATOM 6655 C CA . GLY C 1 183 ? 50.821 -12.546 17.538 1.00 31.41 183 GLY C CA 1
ATOM 6656 C C . GLY C 1 183 ? 50.545 -11.054 17.542 1.00 33.73 183 GLY C C 1
ATOM 6657 O O . GLY C 1 183 ? 50.175 -10.501 18.574 1.00 32.74 183 GLY C O 1
ATOM 6658 N N . ARG C 1 184 ? 50.723 -10.392 16.401 1.00 28.96 184 ARG C N 1
ATOM 6659 C CA . ARG C 1 184 ? 50.619 -8.927 16.363 1.00 34.41 184 ARG C CA 1
ATOM 6660 C C . ARG C 1 184 ? 49.185 -8.430 16.277 1.00 30.94 184 ARG C C 1
ATOM 6661 O O . ARG C 1 184 ? 48.903 -7.260 16.543 1.00 31.46 184 ARG C O 1
ATOM 6669 N N . ALA C 1 185 ? 48.291 -9.317 15.865 1.00 33.07 185 ALA C N 1
ATOM 6670 C CA . ALA C 1 185 ? 46.866 -9.015 15.813 1.00 34.59 185 ALA C CA 1
ATOM 6671 C C . ALA C 1 185 ? 46.073 -10.300 15.976 1.00 28.38 185 ALA C C 1
ATOM 6672 O O . ALA C 1 185 ? 46.531 -11.372 15.578 1.00 30.89 185 ALA C O 1
ATOM 6674 N N . VAL C 1 186 ? 44.900 -10.196 16.586 1.00 29.28 186 VAL C N 1
ATOM 6675 C CA . VAL C 1 186 ? 43.945 -11.304 16.611 1.00 29.76 186 VAL C CA 1
ATOM 6676 C C . VAL C 1 186 ? 43.153 -11.380 15.308 1.00 31.33 186 VAL C C 1
ATOM 6677 O O . VAL C 1 186 ? 43.046 -10.387 14.577 1.00 29.10 186 VAL C O 1
ATOM 6681 N N . VAL C 1 187 ? 42.622 -12.564 15.018 1.00 27.69 187 VAL C N 1
ATOM 6682 C CA . VAL C 1 187 ? 41.833 -12.794 13.818 1.00 18.15 187 VAL C CA 1
ATOM 6683 C C . VAL C 1 187 ? 40.443 -13.305 14.184 1.00 23.94 187 VAL C C 1
ATOM 6684 O O . VAL C 1 187 ? 40.282 -14.048 15.158 1.00 23.10 187 VAL C O 1
ATOM 6688 N N . ARG C 1 188 ? 39.445 -12.887 13.405 1.00 18.35 188 ARG C N 1
ATOM 6689 C CA . ARG C 1 188 ? 38.087 -13.410 13.507 1.00 17.93 188 ARG C CA 1
ATOM 6690 C C . ARG C 1 188 ? 37.656 -13.731 12.083 1.00 24.01 188 ARG C C 1
ATOM 6691 O O . ARG C 1 188 ? 38.089 -13.048 11.150 1.00 24.89 188 ARG C O 1
ATOM 6699 N N . VAL C 1 189 ? 36.832 -14.765 11.895 1.00 16.26 189 VAL C N 1
ATOM 6700 C CA . VAL C 1 189 ? 36.488 -15.173 10.533 1.00 14.91 189 VAL C CA 1
ATOM 6701 C C . VAL C 1 189 ? 34.999 -15.167 10.226 1.00 21.58 189 VAL C C 1
ATOM 6702 O O . VAL C 1 189 ? 34.164 -15.323 11.115 1.00 20.61 189 VAL C O 1
ATOM 6706 N N . ASP C 1 190 ? 34.691 -14.984 8.946 1.00 21.43 190 ASP C N 1
ATOM 6707 C CA . ASP C 1 190 ? 33.319 -14.869 8.465 1.00 17.50 190 ASP C CA 1
ATOM 6708 C C . ASP C 1 190 ? 33.099 -15.664 7.178 1.00 22.03 190 ASP C C 1
ATOM 6709 O O . ASP C 1 190 ? 33.290 -15.126 6.086 1.00 24.57 190 ASP C O 1
ATOM 6714 N N . PRO C 1 191 ? 32.728 -16.948 7.296 1.00 21.46 191 PRO C N 1
ATOM 6715 C CA . PRO C 1 191 ? 32.367 -17.798 6.153 1.00 23.69 191 PRO C CA 1
ATOM 6716 C C . PRO C 1 191 ? 31.072 -17.365 5.477 1.00 24.53 191 PRO C C 1
ATOM 6717 O O . PRO C 1 191 ? 30.751 -17.865 4.404 1.00 27.62 191 PRO C O 1
ATOM 6721 N N . ASN C 1 192 ? 30.295 -16.512 6.137 1.00 26.01 192 ASN C N 1
ATOM 6722 C CA . ASN C 1 192 ? 29.003 -16.090 5.594 1.00 26.29 192 ASN C CA 1
ATOM 6723 C C . ASN C 1 192 ? 28.199 -17.207 4.928 1.00 21.51 192 ASN C C 1
ATOM 6724 O O . ASN C 1 192 ? 27.963 -17.156 3.719 1.00 22.72 192 ASN C O 1
ATOM 6729 N N . GLN C 1 193 ? 27.779 -18.198 5.719 1.00 16.71 193 GLN C N 1
ATOM 6730 C CA . GLN C 1 193 ? 26.819 -19.219 5.281 1.00 15.86 193 GLN C CA 1
ATOM 6731 C C . GLN C 1 193 ? 27.402 -20.334 4.411 1.00 24.12 193 GLN C C 1
ATOM 6732 O O . GLN C 1 193 ? 26.675 -21.244 4.003 1.00 23.80 193 GLN C O 1
ATOM 6738 N N . SER C 1 194 ? 28.699 -20.252 4.109 1.00 17.14 194 SER C N 1
ATOM 6739 C CA . SER C 1 194 ? 29.307 -21.141 3.115 1.00 19.55 194 SER C CA 1
ATOM 6740 C C . SER C 1 194 ? 29.749 -22.530 3.605 1.00 24.50 194 SER C C 1
ATOM 6741 O O . SER C 1 194 ? 30.232 -23.336 2.815 1.00 24.48 194 SER C O 1
ATOM 6744 N N . TYR C 1 195 ? 29.591 -22.813 4.889 1.00 26.59 195 TYR C N 1
ATOM 6745 C CA . TYR C 1 195 ? 30.073 -24.076 5.447 1.00 24.23 195 TYR C CA 1
ATOM 6746 C C . TYR C 1 195 ? 28.989 -25.113 5.671 1.00 19.96 195 TYR C C 1
ATOM 6747 O O . TYR C 1 195 ? 27.837 -24.767 5.931 1.00 21.60 195 TYR C O 1
ATOM 6756 N N . ASP C 1 196 ? 29.361 -26.384 5.522 1.00 16.53 196 ASP C N 1
ATOM 6757 C CA . ASP C 1 196 ? 28.510 -27.493 5.968 1.00 23.89 196 ASP C CA 1
ATOM 6758 C C . ASP C 1 196 ? 28.921 -27.949 7.366 1.00 18.93 196 ASP C C 1
ATOM 6759 O O . ASP C 1 196 ? 29.860 -27.403 7.946 1.00 28.79 196 ASP C O 1
ATOM 6764 N N . ARG C 1 197 ? 28.232 -28.946 7.910 1.00 19.44 197 ARG C N 1
ATOM 6765 C CA . ARG C 1 197 ? 28.398 -29.298 9.331 1.00 24.14 197 ARG C CA 1
ATOM 6766 C C . ARG C 1 197 ? 29.773 -29.920 9.711 1.00 24.35 197 ARG C C 1
ATOM 6767 O O . ARG C 1 197 ? 30.425 -29.507 10.713 1.00 29.23 197 ARG C O 1
ATOM 6775 N N . ASP C 1 198 ? 30.226 -30.882 8.903 1.00 26.24 198 ASP C N 1
ATOM 6776 C CA . ASP C 1 198 ? 31.529 -31.512 9.125 1.00 32.81 198 ASP C CA 1
ATOM 6777 C C . ASP C 1 198 ? 32.623 -30.459 8.944 1.00 28.92 198 ASP C C 1
ATOM 6778 O O . ASP C 1 198 ? 33.543 -30.319 9.779 1.00 34.11 198 ASP C O 1
ATOM 6783 N N . GLY C 1 199 ? 32.496 -29.724 7.839 1.00 24.53 199 GLY C N 1
ATOM 6784 C CA . GLY C 1 199 ? 33.405 -28.646 7.516 1.00 29.21 199 GLY C CA 1
ATOM 6785 C C . GLY C 1 199 ? 33.539 -27.685 8.675 1.00 29.27 199 GLY C C 1
ATOM 6786 O O . GLY C 1 199 ? 34.654 -27.367 9.072 1.00 27.54 199 GLY C O 1
ATOM 6787 N N . LEU C 1 200 ? 32.414 -27.245 9.241 1.00 30.11 200 LEU C N 1
ATOM 6788 C CA . LEU C 1 200 ? 32.482 -26.360 10.398 1.00 21.55 200 LEU C CA 1
ATOM 6789 C C . LEU C 1 200 ? 33.222 -27.012 11.548 1.00 22.61 200 LEU C C 1
ATOM 6790 O O . LEU C 1 200 ? 34.004 -26.336 12.220 1.00 20.50 200 LEU C O 1
ATOM 6795 N N . LEU C 1 201 ? 32.967 -28.298 11.816 1.00 20.31 201 LEU C N 1
ATOM 6796 C CA . LEU C 1 201 ? 33.734 -28.933 12.905 1.00 27.94 201 LEU C CA 1
ATOM 6797 C C . LEU C 1 201 ? 35.255 -28.833 12.681 1.00 26.52 201 LEU C C 1
ATOM 6798 O O . LEU C 1 201 ? 36.028 -28.444 13.592 1.00 28.04 201 LEU C O 1
ATOM 6803 N N . ARG C 1 202 ? 35.683 -29.145 11.460 1.00 24.41 202 ARG C N 1
ATOM 6804 C CA . ARG C 1 202 ? 37.113 -29.014 11.146 1.00 32.03 202 ARG C CA 1
ATOM 6805 C C . ARG C 1 202 ? 37.622 -27.568 11.330 1.00 28.86 202 ARG C C 1
ATOM 6806 O O . ARG C 1 202 ? 38.665 -27.312 11.996 1.00 25.60 202 ARG C O 1
ATOM 6814 N N . LEU C 1 203 ? 36.863 -26.621 10.774 1.00 23.38 203 LEU C N 1
ATOM 6815 C CA . LEU C 1 203 ? 37.225 -25.212 10.894 1.00 28.16 203 LEU C CA 1
ATOM 6816 C C . LEU C 1 203 ? 37.382 -24.827 12.355 1.00 24.69 203 LEU C C 1
ATOM 6817 O O . LEU C 1 203 ? 38.270 -24.056 12.694 1.00 21.85 203 LEU C O 1
ATOM 6822 N N . ASP C 1 204 ? 36.527 -25.364 13.222 1.00 21.39 204 ASP C N 1
ATOM 6823 C CA . ASP C 1 204 ? 36.567 -24.974 14.627 1.00 25.83 204 ASP C CA 1
ATOM 6824 C C . ASP C 1 204 ? 37.783 -25.570 15.324 1.00 28.07 204 ASP C C 1
ATOM 6825 O O . ASP C 1 204 ? 38.388 -24.924 16.192 1.00 26.42 204 ASP C O 1
ATOM 6830 N N . ARG C 1 205 ? 38.139 -26.801 14.955 1.00 27.23 205 ARG C N 1
ATOM 6831 C CA . ARG C 1 205 ? 39.400 -27.351 15.457 1.00 31.74 205 ARG C CA 1
ATOM 6832 C C . ARG C 1 205 ? 40.566 -26.422 15.116 1.00 29.20 205 ARG C C 1
ATOM 6833 O O . ARG C 1 205 ? 41.393 -26.085 15.983 1.00 26.70 205 ARG C O 1
ATOM 6841 N N . LEU C 1 206 ? 40.630 -26.010 13.851 1.00 25.49 206 LEU C N 1
ATOM 6842 C CA . LEU C 1 206 ? 41.676 -25.074 13.429 1.00 23.10 206 LEU C CA 1
ATOM 6843 C C . LEU C 1 206 ? 41.638 -23.753 14.217 1.00 31.91 206 LEU C C 1
ATOM 6844 O O . LEU C 1 206 ? 42.665 -23.264 14.697 1.00 34.17 206 LEU C O 1
ATOM 6849 N N . VAL C 1 207 ? 40.442 -23.184 14.340 1.00 26.50 207 VAL C N 1
ATOM 6850 C CA . VAL C 1 207 ? 40.215 -21.934 15.059 1.00 21.21 207 VAL C CA 1
ATOM 6851 C C . VAL C 1 207 ? 40.750 -22.011 16.483 1.00 28.64 207 VAL C C 1
ATOM 6852 O O . VAL C 1 207 ? 41.350 -21.054 16.987 1.00 35.54 207 VAL C O 1
ATOM 6856 N N . GLN C 1 208 ? 40.523 -23.152 17.134 1.00 29.31 208 GLN C N 1
ATOM 6857 C CA . GLN C 1 208 ? 41.063 -23.378 18.469 1.00 32.27 208 GLN C CA 1
ATOM 6858 C C . GLN C 1 208 ? 42.585 -23.403 18.373 1.00 32.91 208 GLN C C 1
ATOM 6859 O O . GLN C 1 208 ? 43.291 -22.779 19.167 1.00 29.73 208 GLN C O 1
ATOM 6865 N N . GLU C 1 209 ? 43.085 -24.126 17.381 1.00 25.75 209 GLU C N 1
ATOM 6866 C CA . GLU C 1 209 ? 44.524 -24.256 17.216 1.00 31.59 209 GLU C CA 1
ATOM 6867 C C . GLU C 1 209 ? 45.182 -22.879 17.067 1.00 39.61 209 GLU C C 1
ATOM 6868 O O . GLU C 1 209 ? 46.147 -22.564 17.766 1.00 47.62 209 GLU C O 1
ATOM 6874 N N . LEU C 1 210 ? 44.627 -22.053 16.185 1.00 37.63 210 LEU C N 1
ATOM 6875 C CA . LEU C 1 210 ? 45.220 -20.765 15.813 1.00 26.98 210 LEU C CA 1
ATOM 6876 C C . LEU C 1 210 ? 44.879 -19.564 16.704 1.00 26.37 210 LEU C C 1
ATOM 6877 O O . LEU C 1 210 ? 45.303 -18.446 16.423 1.00 27.90 210 LEU C O 1
ATOM 6882 N N . GLY C 1 211 ? 44.096 -19.773 17.754 1.00 27.65 211 GLY C N 1
ATOM 6883 C CA . GLY C 1 211 ? 43.712 -18.668 18.618 1.00 28.32 211 GLY C CA 1
ATOM 6884 C C . GLY C 1 211 ? 42.768 -17.653 17.975 1.00 33.53 211 GLY C C 1
ATOM 6885 O O . GLY C 1 211 ? 42.656 -16.531 18.454 1.00 33.68 211 GLY C O 1
ATOM 6886 N N . ILE C 1 212 ? 42.090 -18.047 16.896 1.00 28.29 212 ILE C N 1
ATOM 6887 C CA . ILE C 1 212 ? 41.084 -17.204 16.250 1.00 23.15 212 ILE C CA 1
ATOM 6888 C C . ILE C 1 212 ? 39.897 -16.943 17.194 1.00 21.23 212 ILE C C 1
ATOM 6889 O O . ILE C 1 212 ? 39.422 -17.862 17.844 1.00 22.11 212 ILE C O 1
ATOM 6894 N N . GLU C 1 213 ? 39.420 -15.703 17.294 1.00 18.49 213 GLU C N 1
ATOM 6895 C CA . GLU C 1 213 ? 38.460 -15.412 18.368 1.00 23.30 213 GLU C CA 1
ATOM 6896 C C . GLU C 1 213 ? 37.051 -15.996 18.229 1.00 25.79 213 GLU C C 1
ATOM 6897 O O . GLU C 1 213 ? 36.486 -16.469 19.210 1.00 25.91 213 GLU C O 1
ATOM 6903 N N . PHE C 1 214 ? 36.481 -15.964 17.028 1.00 19.16 214 PHE C N 1
ATOM 6904 C CA . PHE C 1 214 ? 35.229 -16.678 16.793 1.00 13.10 214 PHE C CA 1
ATOM 6905 C C . PHE C 1 214 ? 34.920 -16.834 15.311 1.00 18.58 214 PHE C C 1
ATOM 6906 O O . PHE C 1 214 ? 35.644 -16.324 14.453 1.00 20.77 214 PHE C O 1
ATOM 6914 N N . ILE C 1 215 ? 33.823 -17.526 15.036 1.00 14.40 215 ILE C N 1
ATOM 6915 C CA . ILE C 1 215 ? 33.403 -17.842 13.683 1.00 23.93 215 ILE C CA 1
ATOM 6916 C C . ILE C 1 215 ? 32.038 -17.197 13.500 1.00 22.60 215 ILE C C 1
ATOM 6917 O O . ILE C 1 215 ? 31.101 -17.487 14.250 1.00 17.62 215 ILE C O 1
ATOM 6922 N N . GLU C 1 216 ? 31.923 -16.307 12.521 1.00 15.23 216 GLU C N 1
ATOM 6923 C CA . GLU C 1 216 ? 30.651 -15.623 12.299 1.00 15.83 216 GLU C CA 1
ATOM 6924 C C . GLU C 1 216 ? 29.823 -16.328 11.235 1.00 18.56 216 GLU C C 1
ATOM 6925 O O . GLU C 1 216 ? 30.293 -16.571 10.123 1.00 20.03 216 GLU C O 1
ATOM 6931 N N . GLN C 1 217 ? 28.602 -16.688 11.609 1.00 14.58 217 GLN C N 1
ATOM 6932 C CA . GLN C 1 217 ? 27.613 -17.214 10.671 1.00 14.31 217 GLN C CA 1
ATOM 6933 C C . GLN C 1 217 ? 28.158 -18.252 9.689 1.00 17.23 217 GLN C C 1
ATOM 6934 O O . GLN C 1 217 ? 28.191 -18.017 8.477 1.00 16.38 217 GLN C O 1
ATOM 6940 N N . PRO C 1 218 ? 28.596 -19.411 10.203 1.00 17.77 218 PRO C N 1
ATOM 6941 C CA . PRO C 1 218 ? 29.112 -20.435 9.278 1.00 20.24 218 PRO C CA 1
ATOM 6942 C C . PRO C 1 218 ? 28.026 -21.061 8.398 1.00 18.04 218 PRO C C 1
ATOM 6943 O O . PRO C 1 218 ? 28.325 -21.547 7.317 1.00 19.21 218 PRO C O 1
ATOM 6947 N N . PHE C 1 219 ? 26.776 -21.012 8.839 1.00 11.13 219 PHE C N 1
ATOM 6948 C CA . PHE C 1 219 ? 25.716 -21.786 8.197 1.00 17.10 219 PHE C CA 1
ATOM 6949 C C . PHE C 1 219 ? 24.672 -20.875 7.560 1.00 21.87 219 PHE C C 1
ATOM 6950 O O . PHE C 1 219 ? 24.564 -19.694 7.920 1.00 17.55 219 PHE C O 1
ATOM 6958 N N . PRO C 1 220 ? 23.904 -21.421 6.600 1.00 18.05 220 PRO C N 1
ATOM 6959 C CA . PRO C 1 220 ? 22.797 -20.657 6.035 1.00 11.70 220 PRO C CA 1
ATOM 6960 C C . PRO C 1 220 ? 21.938 -20.025 7.131 1.00 21.23 220 PRO C C 1
ATOM 6961 O O . PRO C 1 220 ? 21.661 -20.628 8.179 1.00 20.17 220 PRO C O 1
ATOM 6965 N N . ALA C 1 221 ? 21.514 -18.798 6.855 1.00 14.34 221 ALA C N 1
ATOM 6966 C CA . ALA C 1 221 ? 20.673 -18.020 7.752 1.00 15.93 221 ALA C CA 1
ATOM 6967 C C . ALA C 1 221 ? 19.477 -18.793 8.314 1.00 17.10 221 ALA C C 1
ATOM 6968 O O . ALA C 1 221 ? 19.176 -18.689 9.498 1.00 20.01 221 ALA C O 1
ATOM 6970 N N . GLY C 1 222 ? 18.791 -19.563 7.478 1.00 19.85 222 GLY C N 1
ATOM 6971 C CA . GLY C 1 222 ? 17.609 -20.281 7.944 1.00 13.99 222 GLY C CA 1
ATOM 6972 C C . GLY C 1 222 ? 17.939 -21.645 8.549 1.00 23.85 222 GLY C C 1
ATOM 6973 O O . GLY C 1 222 ? 17.042 -22.446 8.814 1.00 17.02 222 GLY C O 1
ATOM 6974 N N . ARG C 1 223 ? 19.232 -21.900 8.725 1.00 15.15 223 ARG C N 1
ATOM 6975 C CA . ARG C 1 223 ? 19.769 -23.169 9.241 1.00 17.44 223 ARG C CA 1
ATOM 6976 C C . ARG C 1 223 ? 20.064 -23.273 10.746 1.00 29.13 223 ARG C C 1
ATOM 6977 O O . ARG C 1 223 ? 20.877 -24.096 11.160 1.00 39.02 223 ARG C O 1
ATOM 6985 N N . THR C 1 224 ? 19.551 -22.332 11.529 1.00 19.24 224 THR C N 1
ATOM 6986 C CA . THR C 1 224 ? 19.866 -22.236 12.962 1.00 30.49 224 THR C CA 1
ATOM 6987 C C . THR C 1 224 ? 19.772 -23.583 13.727 1.00 20.06 224 THR C C 1
ATOM 6988 O O . THR C 1 224 ? 20.448 -23.759 14.760 1.00 19.25 224 THR C O 1
ATOM 6992 N N . ASP C 1 225 ? 18.966 -24.530 13.235 1.00 12.67 225 ASP C N 1
ATOM 6993 C CA . ASP C 1 225 ? 19.006 -25.886 13.795 1.00 18.64 225 ASP C CA 1
ATOM 6994 C C . ASP C 1 225 ? 20.395 -26.535 13.710 1.00 18.97 225 ASP C C 1
ATOM 6995 O O . ASP C 1 225 ? 20.784 -27.281 14.613 1.00 14.28 225 ASP C O 1
ATOM 7000 N N . TRP C 1 226 ? 21.130 -26.253 12.634 1.00 11.69 226 TRP C N 1
ATOM 7001 C CA . TRP C 1 226 ? 22.485 -26.768 12.485 1.00 19.07 226 TRP C CA 1
ATOM 7002 C C . TRP C 1 226 ? 23.377 -26.235 13.604 1.00 22.69 226 TRP C C 1
ATOM 7003 O O . TRP C 1 226 ? 24.250 -26.944 14.090 1.00 21.37 226 TRP C O 1
ATOM 7014 N N . LEU C 1 227 ? 23.157 -24.980 13.992 1.00 20.45 227 LEU C N 1
ATOM 7015 C CA . LEU C 1 227 ? 23.895 -24.369 15.102 1.00 18.51 227 LEU C CA 1
ATOM 7016 C C . LEU C 1 227 ? 23.526 -25.029 16.407 1.00 18.23 227 LEU C C 1
ATOM 7017 O O . LEU C 1 227 ? 24.403 -25.392 17.197 1.00 15.43 227 LEU C O 1
ATOM 7022 N N . ARG C 1 228 ? 22.221 -25.159 16.655 1.00 18.68 228 ARG C N 1
ATOM 7023 C CA . ARG C 1 228 ? 21.783 -25.720 17.935 1.00 25.39 228 ARG C CA 1
ATOM 7024 C C . ARG C 1 228 ? 22.284 -27.143 18.155 1.00 25.00 228 ARG C C 1
ATOM 7025 O O . ARG C 1 228 ? 22.457 -27.575 19.300 1.00 22.38 228 ARG C O 1
ATOM 7033 N N . ALA C 1 229 ? 22.534 -27.861 17.064 1.00 18.83 229 ALA C N 1
ATOM 7034 C CA . ALA C 1 229 ? 23.027 -29.242 17.155 1.00 24.80 229 ALA C CA 1
ATOM 7035 C C . ALA C 1 229 ? 24.515 -29.354 17.542 1.00 20.89 229 ALA C C 1
ATOM 7036 O O . ALA C 1 229 ? 25.023 -30.449 17.779 1.00 22.06 229 ALA C O 1
ATOM 7038 N N . LEU C 1 230 ? 25.209 -28.224 17.593 1.00 19.29 230 LEU C N 1
ATOM 7039 C CA . LEU C 1 230 ? 26.614 -28.192 17.993 1.00 14.41 230 LEU C CA 1
ATOM 7040 C C . LEU C 1 230 ? 26.773 -28.263 19.513 1.00 14.79 230 LEU C C 1
ATOM 7041 O O . LEU C 1 230 ? 25.895 -27.849 20.251 1.00 16.13 230 LEU C O 1
ATOM 7046 N N . PRO C 1 231 ? 27.917 -28.777 19.986 1.00 20.41 231 PRO C N 1
ATOM 7047 C CA . PRO C 1 231 ? 28.259 -28.697 21.414 1.00 17.87 231 PRO C CA 1
ATOM 7048 C C . PRO C 1 231 ? 28.256 -27.247 21.899 1.00 17.02 231 PRO C C 1
ATOM 7049 O O . PRO C 1 231 ? 28.667 -26.360 21.148 1.00 13.90 231 PRO C O 1
ATOM 7053 N N . LYS C 1 232 ? 27.829 -27.015 23.138 1.00 12.30 232 LYS C N 1
ATOM 7054 C CA . LYS C 1 232 ? 27.723 -25.654 23.657 1.00 15.73 232 LYS C CA 1
ATOM 7055 C C . LYS C 1 232 ? 29.049 -24.894 23.534 1.00 18.07 232 LYS C C 1
ATOM 7056 O O . LYS C 1 232 ? 29.065 -23.702 23.231 1.00 19.70 232 LYS C O 1
ATOM 7062 N N . ALA C 1 233 ? 30.159 -25.589 23.743 1.00 12.22 233 ALA C N 1
ATOM 7063 C CA . ALA C 1 233 ? 31.454 -24.913 23.768 1.00 15.95 233 ALA C CA 1
ATOM 7064 C C . ALA C 1 233 ? 31.717 -24.285 22.420 1.00 19.87 233 ALA C C 1
ATOM 7065 O O . ALA C 1 233 ? 32.309 -23.211 22.326 1.00 27.18 233 ALA C O 1
ATOM 7067 N N . ILE C 1 234 ? 31.275 -24.956 21.362 1.00 22.62 234 ILE C N 1
ATOM 7068 C CA . ILE C 1 234 ? 31.463 -24.409 20.018 1.00 18.40 234 ILE C CA 1
ATOM 7069 C C . ILE C 1 234 ? 30.478 -23.266 19.723 1.00 15.81 234 ILE C C 1
ATOM 7070 O O . ILE C 1 234 ? 30.873 -22.206 19.215 1.00 21.20 234 ILE C O 1
ATOM 7075 N N . ARG C 1 235 ? 29.202 -23.492 20.039 1.00 13.13 235 ARG C N 1
ATOM 7076 C CA . ARG C 1 235 ? 28.169 -22.471 19.885 1.00 17.44 235 ARG C CA 1
ATOM 7077 C C . ARG C 1 235 ? 28.619 -21.159 20.517 1.00 19.62 235 ARG C C 1
ATOM 7078 O O . ARG C 1 235 ? 28.377 -20.090 19.965 1.00 14.91 235 ARG C O 1
ATOM 7086 N N . ARG C 1 236 ? 29.272 -21.245 21.678 1.00 17.12 236 ARG C N 1
ATOM 7087 C CA . ARG C 1 236 ? 29.723 -20.037 22.373 1.00 22.93 236 ARG C CA 1
ATOM 7088 C C . ARG C 1 236 ? 30.704 -19.222 21.525 1.00 21.28 236 ARG C C 1
ATOM 7089 O O . ARG C 1 236 ? 30.800 -18.005 21.672 1.00 23.16 236 ARG C O 1
ATOM 7097 N N . ARG C 1 237 ? 31.422 -19.912 20.641 1.00 19.87 237 ARG C N 1
ATOM 7098 C CA . ARG C 1 237 ? 32.445 -19.327 19.757 1.00 27.61 237 ARG C CA 1
ATOM 7099 C C . ARG C 1 237 ? 31.870 -18.874 18.414 1.00 20.04 237 ARG C C 1
ATOM 7100 O O . ARG C 1 237 ? 32.615 -18.619 17.478 1.00 20.18 237 ARG C O 1
ATOM 7108 N N . ILE C 1 238 ? 30.552 -18.906 18.279 1.00 18.22 238 ILE C N 1
ATOM 7109 C CA . ILE C 1 238 ? 29.920 -18.583 17.006 1.00 14.87 238 ILE C CA 1
ATOM 7110 C C . ILE C 1 238 ? 29.075 -17.321 17.102 1.00 21.21 238 ILE C C 1
ATOM 7111 O O . ILE C 1 238 ? 28.349 -17.121 18.081 1.00 19.27 238 ILE C O 1
ATOM 7116 N N . ALA C 1 239 ? 29.170 -16.468 16.088 1.00 17.27 239 ALA C N 1
ATOM 7117 C CA . ALA C 1 239 ? 28.369 -15.249 16.058 1.00 13.98 239 ALA C CA 1
ATOM 7118 C C . ALA C 1 239 ? 27.235 -15.379 15.051 1.00 20.58 239 ALA C C 1
ATOM 7119 O O . ALA C 1 239 ? 27.410 -15.931 13.965 1.00 16.22 239 ALA C O 1
ATOM 7121 N N . ALA C 1 240 ? 26.069 -14.861 15.411 1.00 22.27 240 ALA C N 1
ATOM 7122 C CA . ALA C 1 240 ? 24.946 -14.824 14.483 1.00 15.48 240 ALA C CA 1
ATOM 7123 C C . ALA C 1 240 ? 24.961 -13.490 13.755 1.00 20.47 240 ALA C C 1
ATOM 7124 O O . ALA C 1 240 ? 25.040 -12.434 14.380 1.00 16.47 240 ALA C O 1
ATOM 7126 N N . ASP C 1 241 ? 24.911 -13.523 12.431 1.00 19.29 241 ASP C N 1
ATOM 7127 C CA . ASP C 1 241 ? 24.808 -12.273 11.690 1.00 19.21 241 ASP C CA 1
ATOM 7128 C C . ASP C 1 241 ? 23.553 -12.244 10.812 1.00 16.00 241 ASP C C 1
ATOM 7129 O O . ASP C 1 241 ? 22.564 -11.607 11.166 1.00 18.26 241 ASP C O 1
ATOM 7134 N N . GLU C 1 242 ? 23.585 -12.973 9.702 1.00 12.65 242 GLU C N 1
ATOM 7135 C CA . GLU C 1 242 ? 22.466 -13.008 8.758 1.00 20.08 242 GLU C CA 1
ATOM 7136 C C . GLU C 1 242 ? 21.233 -13.701 9.362 1.00 21.07 242 GLU C C 1
ATOM 7137 O O . GLU C 1 242 ? 20.114 -13.479 8.903 1.00 17.39 242 GLU C O 1
ATOM 7143 N N . SER C 1 243 ? 21.440 -14.526 10.390 1.00 18.06 243 SER C N 1
ATOM 7144 C CA . SER C 1 243 ? 20.322 -15.132 11.122 1.00 19.67 243 SER C CA 1
ATOM 7145 C C . SER C 1 243 ? 19.663 -14.136 12.084 1.00 22.33 243 SER C C 1
ATOM 7146 O O . SER C 1 243 ? 18.549 -14.367 12.550 1.00 18.37 243 SER C O 1
ATOM 7149 N N . LEU C 1 244 ? 20.357 -13.037 12.384 1.00 14.83 244 LEU C N 1
ATOM 7150 C CA . LEU C 1 244 ? 19.839 -12.061 13.335 1.00 14.49 244 LEU C CA 1
ATOM 7151 C C . LEU C 1 244 ? 19.499 -10.704 12.706 1.00 17.08 244 LEU C C 1
ATOM 7152 O O . LEU C 1 244 ? 20.375 -9.902 12.379 1.00 13.33 244 LEU C O 1
ATOM 7157 N N . LEU C 1 245 ? 18.216 -10.413 12.588 1.00 14.44 245 LEU C N 1
ATOM 7158 C CA . LEU C 1 245 ? 17.835 -9.120 12.071 1.00 17.91 245 LEU C CA 1
ATOM 7159 C C . LEU C 1 245 ? 17.399 -8.227 13.222 1.00 20.94 245 LEU C C 1
ATOM 7160 O O . LEU C 1 245 ? 18.086 -7.257 13.554 1.00 23.17 245 LEU C O 1
ATOM 7165 N N . GLY C 1 246 ? 16.222 -8.523 13.769 1.00 18.98 246 GLY C N 1
ATOM 7166 C CA . GLY C 1 246 ? 15.650 -7.753 14.861 1.00 12.55 246 GLY C CA 1
ATOM 7167 C C . GLY C 1 246 ? 15.585 -8.472 16.191 1.00 17.41 246 GLY C C 1
ATOM 7168 O O . GLY C 1 246 ? 16.161 -9.558 16.357 1.00 20.75 246 GLY C O 1
ATOM 7169 N N . PRO C 1 247 ? 14.843 -7.878 17.142 1.00 16.64 247 PRO C N 1
ATOM 7170 C CA . PRO C 1 247 ? 14.602 -8.398 18.489 1.00 12.11 247 PRO C CA 1
ATOM 7171 C C . PRO C 1 247 ? 13.937 -9.768 18.488 1.00 16.45 247 PRO C C 1
ATOM 7172 O O . PRO C 1 247 ? 14.254 -10.568 19.358 1.00 16.27 247 PRO C O 1
ATOM 7176 N N . ALA C 1 248 ? 13.027 -10.036 17.552 1.00 15.27 248 ALA C N 1
ATOM 7177 C CA . ALA C 1 248 ? 12.363 -11.341 17.516 1.00 13.86 248 ALA C CA 1
ATOM 7178 C C . ALA C 1 248 ? 13.418 -12.431 17.276 1.00 13.62 248 ALA C C 1
ATOM 7179 O O . ALA C 1 248 ? 13.441 -13.457 17.968 1.00 11.35 248 ALA C O 1
ATOM 7181 N N . ASP C 1 249 ? 14.296 -12.190 16.299 1.00 13.04 249 ASP C N 1
ATOM 7182 C CA . ASP C 1 249 ? 15.385 -13.114 16.008 1.00 15.85 249 ASP C CA 1
ATOM 7183 C C . ASP C 1 249 ? 16.256 -13.253 17.245 1.00 12.22 249 ASP C C 1
ATOM 7184 O O . ASP C 1 249 ? 16.675 -14.358 17.596 1.00 13.21 249 ASP C O 1
ATOM 7189 N N . ALA C 1 250 ? 16.533 -12.130 17.901 1.00 8.87 250 ALA C N 1
ATOM 7190 C CA . ALA C 1 250 ? 17.403 -12.155 19.079 1.00 12.15 250 ALA C CA 1
ATOM 7191 C C . ALA C 1 250 ? 16.810 -13.081 20.131 1.00 9.83 250 ALA C C 1
ATOM 7192 O O . ALA C 1 250 ? 17.509 -13.908 20.714 1.00 17.34 250 ALA C O 1
ATOM 7194 N N . PHE C 1 251 ? 15.505 -12.965 20.343 1.00 12.20 251 PHE C N 1
ATOM 7195 C CA . PHE C 1 251 ? 14.858 -13.752 21.368 1.00 8.93 251 PHE C CA 1
ATOM 7196 C C . PHE C 1 251 ? 14.870 -15.232 20.992 1.00 13.77 251 PHE C C 1
ATOM 7197 O O . PHE C 1 251 ? 15.214 -16.075 21.820 1.00 10.28 251 PHE C O 1
ATOM 7205 N N . ALA C 1 252 ? 14.491 -15.554 19.753 1.00 10.98 252 ALA C N 1
ATOM 7206 C CA . ALA C 1 252 ? 14.523 -16.958 19.314 1.00 16.61 252 ALA C CA 1
ATOM 7207 C C . ALA C 1 252 ? 15.935 -17.583 19.424 1.00 20.39 252 ALA C C 1
ATOM 7208 O O . ALA C 1 252 ? 16.073 -18.762 19.738 1.00 22.86 252 ALA C O 1
ATOM 7210 N N . LEU C 1 253 ? 16.973 -16.794 19.156 1.00 12.03 253 LEU C N 1
ATOM 7211 C CA . LEU C 1 253 ? 18.344 -17.302 19.211 1.00 14.58 253 LEU C CA 1
ATOM 7212 C C . LEU C 1 253 ? 18.837 -17.431 20.656 1.00 17.09 253 LEU C C 1
ATOM 7213 O O . LEU C 1 253 ? 19.657 -18.287 20.963 1.00 16.64 253 LEU C O 1
ATOM 7218 N N . ALA C 1 254 ? 18.356 -16.563 21.536 1.00 14.23 254 ALA C N 1
ATOM 7219 C CA . ALA C 1 254 ? 18.821 -16.566 22.924 1.00 13.15 254 ALA C CA 1
ATOM 7220 C C . ALA C 1 254 ? 18.116 -17.617 23.768 1.00 16.76 254 ALA C C 1
ATOM 7221 O O . ALA C 1 254 ? 18.632 -18.054 24.806 1.00 14.20 254 ALA C O 1
ATOM 7223 N N . ALA C 1 255 ? 16.938 -18.025 23.310 1.00 18.87 255 ALA C N 1
ATOM 7224 C CA . ALA C 1 255 ? 16.078 -18.933 24.067 1.00 21.84 255 ALA C CA 1
ATOM 7225 C C . ALA C 1 255 ? 16.753 -20.288 24.255 1.00 23.72 255 ALA C C 1
ATOM 7226 O O . ALA C 1 255 ? 17.274 -20.867 23.304 1.00 19.59 255 ALA C O 1
ATOM 7228 N N . PRO C 1 256 ? 16.759 -20.793 25.491 1.00 22.78 256 PRO C N 1
ATOM 7229 C CA . PRO C 1 256 ? 17.445 -22.070 25.707 1.00 20.27 256 PRO C CA 1
ATOM 7230 C C . PRO C 1 256 ? 16.840 -23.181 24.842 1.00 27.75 256 PRO C C 1
ATOM 7231 O O . PRO C 1 256 ? 15.619 -23.215 24.666 1.00 23.06 256 PRO C O 1
ATOM 7235 N N . PRO C 1 257 ? 17.687 -24.069 24.286 1.00 31.89 257 PRO C N 1
ATOM 7236 C CA . PRO C 1 257 ? 19.147 -23.928 24.270 1.00 30.69 257 PRO C CA 1
ATOM 7237 C C . PRO C 1 257 ? 19.580 -22.810 23.325 1.00 22.49 257 PRO C C 1
ATOM 7238 O O . PRO C 1 257 ? 19.175 -22.816 22.163 1.00 23.45 257 PRO C O 1
ATOM 7242 N N . ALA C 1 258 ? 20.444 -21.916 23.795 1.00 19.44 258 ALA C N 1
ATOM 7243 C CA . ALA C 1 258 ? 20.853 -20.759 23.003 1.00 22.27 258 ALA C CA 1
ATOM 7244 C C . ALA C 1 258 ? 21.627 -21.228 21.780 1.00 22.37 258 ALA C C 1
ATOM 7245 O O . ALA C 1 258 ? 22.457 -22.123 21.875 1.00 23.73 258 ALA C O 1
ATOM 7247 N N . ALA C 1 259 ? 21.350 -20.622 20.633 1.00 13.22 259 ALA C N 1
ATOM 7248 C CA . ALA C 1 259 ? 21.976 -21.038 19.385 1.00 21.81 259 ALA C CA 1
ATOM 7249 C C . ALA C 1 259 ? 23.453 -20.641 19.299 1.00 22.93 259 ALA C C 1
ATOM 7250 O O . ALA C 1 259 ? 24.234 -21.334 18.658 1.00 22.45 259 ALA C O 1
ATOM 7252 N N . CYS C 1 260 ? 23.842 -19.551 19.959 1.00 16.18 260 CYS C N 1
ATOM 7253 C CA . CYS C 1 260 ? 25.219 -19.069 19.852 1.00 19.75 260 CYS C CA 1
ATOM 7254 C C . CYS C 1 260 ? 25.583 -18.088 20.973 1.00 25.00 260 CYS C C 1
ATOM 7255 O O . CYS C 1 260 ? 24.750 -17.745 21.819 1.00 27.43 260 CYS C O 1
ATOM 7258 N N . GLY C 1 261 ? 26.836 -17.655 20.987 1.00 16.13 261 GLY C N 1
ATOM 7259 C CA . GLY C 1 261 ? 27.335 -16.850 22.088 1.00 20.23 261 GLY C CA 1
ATOM 7260 C C . GLY C 1 261 ? 27.535 -15.383 21.749 1.00 12.44 261 GLY C C 1
ATOM 7261 O O . GLY C 1 261 ? 27.875 -14.590 22.604 1.00 14.95 261 GLY C O 1
ATOM 7262 N N . ILE C 1 262 ? 27.325 -15.024 20.495 1.00 13.72 262 ILE C N 1
ATOM 7263 C CA . ILE C 1 262 ? 27.582 -13.660 20.063 1.00 12.81 262 ILE C CA 1
ATOM 7264 C C . ILE C 1 262 ? 26.534 -13.224 19.054 1.00 14.54 262 ILE C C 1
ATOM 7265 O O . ILE C 1 262 ? 26.215 -13.971 18.108 1.00 13.60 262 ILE C O 1
ATOM 7270 N N . PHE C 1 263 ? 25.996 -12.025 19.266 1.00 12.31 263 PHE C N 1
ATOM 7271 C CA . PHE C 1 263 ? 25.030 -11.423 18.352 1.00 18.44 263 PHE C CA 1
ATOM 7272 C C . PHE C 1 263 ? 25.701 -10.306 17.546 1.00 15.82 263 PHE C C 1
ATOM 7273 O O . PHE C 1 263 ? 26.274 -9.399 18.119 1.00 14.47 263 PHE C O 1
ATOM 7281 N N . ASN C 1 264 ? 25.637 -10.367 16.223 1.00 15.09 264 ASN C N 1
ATOM 7282 C CA . ASN C 1 264 ? 26.138 -9.266 15.404 1.00 10.94 264 ASN C CA 1
ATOM 7283 C C . ASN C 1 264 ? 24.981 -8.328 15.056 1.00 17.00 264 ASN C C 1
ATOM 7284 O O . ASN C 1 264 ? 24.075 -8.689 14.302 1.00 16.79 264 ASN C O 1
ATOM 7289 N N . ILE C 1 265 ? 25.008 -7.125 15.608 1.00 11.51 265 ILE C N 1
ATOM 7290 C CA . ILE C 1 265 ? 23.952 -6.146 15.378 1.00 12.53 265 ILE C CA 1
ATOM 7291 C C . ILE C 1 265 ? 24.412 -5.182 14.296 1.00 16.33 265 ILE C C 1
ATOM 7292 O O . ILE C 1 265 ? 25.504 -4.624 14.385 1.00 18.61 265 ILE C O 1
ATOM 7297 N N . LYS C 1 266 ? 23.595 -5.001 13.268 1.00 13.89 266 LYS C N 1
ATOM 7298 C CA . LYS C 1 266 ? 23.828 -3.925 12.298 1.00 15.19 266 LYS C CA 1
ATOM 7299 C C . LYS C 1 266 ? 22.575 -3.070 12.204 1.00 13.37 266 LYS C C 1
ATOM 7300 O O . LYS C 1 266 ? 21.486 -3.590 11.979 1.00 14.73 266 LYS C O 1
ATOM 7306 N N . LEU C 1 267 ? 22.730 -1.760 12.374 1.00 12.45 267 LEU C N 1
ATOM 7307 C CA . LEU C 1 267 ? 21.596 -0.846 12.270 1.00 16.90 267 LEU C CA 1
ATOM 7308 C C . LEU C 1 267 ? 20.796 -1.121 10.998 1.00 20.82 267 LEU C C 1
ATOM 7309 O O . LEU C 1 267 ? 19.573 -1.034 11.019 1.00 14.97 267 LEU C O 1
ATOM 7314 N N . MET C 1 268 ? 21.466 -1.472 9.898 1.00 13.99 268 MET C N 1
ATOM 7315 C CA . MET C 1 268 ? 20.743 -1.630 8.635 1.00 15.26 268 MET C CA 1
ATOM 7316 C C . MET C 1 268 ? 19.933 -2.924 8.594 1.00 18.67 268 MET C C 1
ATOM 7317 O O . MET C 1 268 ? 19.074 -3.082 7.732 1.00 24.73 268 MET C O 1
ATOM 7322 N N . LYS C 1 269 ? 20.264 -3.874 9.464 1.00 16.97 269 LYS C N 1
ATOM 7323 C CA . LYS C 1 269 ? 19.440 -5.072 9.666 1.00 20.40 269 LYS C CA 1
ATOM 7324 C C . LYS C 1 269 ? 18.244 -4.868 10.585 1.00 23.48 269 LYS C C 1
ATOM 7325 O O . LYS C 1 269 ? 17.124 -5.272 10.257 1.00 13.67 269 LYS C O 1
ATOM 7331 N N . CYS C 1 270 ? 18.506 -4.274 11.752 1.00 15.69 270 CYS C N 1
ATOM 7332 C CA . CYS C 1 270 ? 17.506 -4.177 12.823 1.00 14.29 270 CYS C CA 1
ATOM 7333 C C . CYS C 1 270 ? 16.541 -3.009 12.693 1.00 11.79 270 CYS C C 1
ATOM 7334 O O . CYS C 1 270 ? 15.419 -3.071 13.176 1.00 21.73 270 CYS C O 1
ATOM 7337 N N . GLY C 1 271 ? 17.006 -1.933 12.068 1.00 12.01 271 GLY C N 1
ATOM 7338 C CA . GLY C 1 271 ? 16.170 -0.784 11.780 1.00 12.16 271 GLY C CA 1
ATOM 7339 C C . GLY C 1 271 ? 16.396 0.400 12.698 1.00 15.30 271 GLY C C 1
ATOM 7340 O O . GLY C 1 271 ? 15.574 1.317 12.743 1.00 19.32 271 GLY C O 1
ATOM 7341 N N . GLY C 1 272 ? 17.466 0.374 13.486 1.00 14.93 272 GLY C N 1
ATOM 7342 C CA . GLY C 1 272 ? 17.858 1.581 14.203 1.00 12.39 272 GLY C CA 1
ATOM 7343 C C . GLY C 1 272 ? 18.422 1.352 15.591 1.00 18.72 272 GLY C C 1
ATOM 7344 O O . GLY C 1 272 ? 18.587 0.204 16.036 1.00 18.99 272 GLY C O 1
ATOM 7345 N N . LEU C 1 273 ? 18.653 2.446 16.310 1.00 19.20 273 LEU C N 1
ATOM 7346 C CA . LEU C 1 273 ? 19.117 2.360 17.694 1.00 17.08 273 LEU C CA 1
ATOM 7347 C C . LEU C 1 273 ? 18.069 1.774 18.658 1.00 16.60 273 LEU C C 1
ATOM 7348 O O . LEU C 1 273 ? 18.414 1.025 19.574 1.00 19.36 273 LEU C O 1
ATOM 7353 N N . ALA C 1 274 ? 16.791 2.096 18.468 1.00 12.19 274 ALA C N 1
ATOM 7354 C CA . ALA C 1 274 ? 15.774 1.579 19.403 1.00 18.62 274 ALA C CA 1
ATOM 7355 C C . ALA C 1 274 ? 15.670 0.026 19.391 1.00 12.85 274 ALA C C 1
ATOM 7356 O O . ALA C 1 274 ? 15.792 -0.644 20.449 1.00 22.30 274 ALA C O 1
ATOM 7358 N N . PRO C 1 275 ? 15.484 -0.555 18.189 1.00 15.29 275 PRO C N 1
ATOM 7359 C CA . PRO C 1 275 ? 15.470 -2.026 18.079 1.00 15.71 275 PRO C CA 1
ATOM 7360 C C . PRO C 1 275 ? 16.805 -2.630 18.531 1.00 19.72 275 PRO C C 1
ATOM 7361 O O . PRO C 1 275 ? 16.847 -3.741 19.096 1.00 15.21 275 PRO C O 1
ATOM 7365 N N . ALA C 1 276 ? 17.882 -1.882 18.313 1.00 15.24 276 ALA C N 1
ATOM 7366 C CA . ALA C 1 276 ? 19.189 -2.333 18.742 1.00 15.85 276 ALA C CA 1
ATOM 7367 C C . ALA C 1 276 ? 19.226 -2.455 20.270 1.00 17.54 276 ALA C C 1
ATOM 7368 O O . ALA C 1 276 ? 19.784 -3.417 20.816 1.00 15.44 276 ALA C O 1
ATOM 7370 N N . ARG C 1 277 ? 18.611 -1.500 20.959 1.00 12.16 277 ARG C N 1
ATOM 7371 C CA . ARG C 1 277 ? 18.539 -1.560 22.419 1.00 16.33 277 ARG C CA 1
ATOM 7372 C C . ARG C 1 277 ? 17.693 -2.749 22.838 1.00 12.52 277 ARG C C 1
ATOM 7373 O O . ARG C 1 277 ? 18.011 -3.411 23.814 1.00 14.37 277 ARG C O 1
ATOM 7381 N N . ARG C 1 278 ? 16.625 -3.046 22.100 1.00 14.28 278 ARG C N 1
ATOM 7382 C CA . ARG C 1 278 ? 15.870 -4.260 22.467 1.00 14.15 278 ARG C CA 1
ATOM 7383 C C . ARG C 1 278 ? 16.690 -5.578 22.324 1.00 16.26 278 ARG C C 1
ATOM 7384 O O . ARG C 1 278 ? 16.667 -6.475 23.213 1.00 21.42 278 ARG C O 1
ATOM 7392 N N . ILE C 1 279 ? 17.431 -5.680 21.222 1.00 13.22 279 ILE C N 1
ATOM 7393 C CA . ILE C 1 279 ? 18.351 -6.800 21.042 1.00 11.21 279 ILE C CA 1
ATOM 7394 C C . ILE C 1 279 ? 19.353 -6.857 22.198 1.00 15.17 279 ILE C C 1
ATOM 7395 O O . ILE C 1 279 ? 19.614 -7.922 22.750 1.00 15.46 279 ILE C O 1
ATOM 7400 N N . ALA C 1 280 ? 19.913 -5.705 22.562 1.00 12.18 280 ALA C N 1
ATOM 7401 C CA . ALA C 1 280 ? 20.921 -5.661 23.616 1.00 13.74 280 ALA C CA 1
ATOM 7402 C C . ALA C 1 280 ? 20.333 -6.125 24.943 1.00 18.05 280 ALA C C 1
ATOM 7403 O O . ALA C 1 280 ? 20.966 -6.866 25.677 1.00 19.12 280 ALA C O 1
ATOM 7405 N N . THR C 1 281 ? 19.107 -5.700 25.234 1.00 17.14 281 THR C N 1
ATOM 7406 C CA . THR C 1 281 ? 18.389 -6.188 26.405 1.00 14.22 281 THR C CA 1
ATOM 7407 C C . THR C 1 281 ? 18.329 -7.712 26.424 1.00 19.24 281 THR C C 1
ATOM 7408 O O . THR C 1 281 ? 18.701 -8.370 27.424 1.00 19.70 281 THR C O 1
ATOM 7412 N N . ILE C 1 282 ? 17.839 -8.276 25.321 1.00 20.03 282 ILE C N 1
ATOM 7413 C CA . ILE C 1 282 ? 17.740 -9.735 25.251 1.00 17.44 282 ILE C CA 1
ATOM 7414 C C . ILE C 1 282 ? 19.104 -10.427 25.443 1.00 16.89 282 ILE C C 1
ATOM 7415 O O . ILE C 1 282 ? 19.236 -11.362 26.244 1.00 19.51 282 ILE C O 1
ATOM 7420 N N . ALA C 1 283 ? 20.116 -9.955 24.721 1.00 13.86 283 ALA C N 1
ATOM 7421 C CA . ALA C 1 283 ? 21.456 -10.551 24.786 1.00 15.37 283 ALA C CA 1
ATOM 7422 C C . ALA C 1 283 ? 22.007 -10.513 26.204 1.00 18.67 283 ALA C C 1
ATOM 7423 O O . ALA C 1 283 ? 22.569 -11.482 26.709 1.00 22.91 283 ALA C O 1
ATOM 7425 N N . GLU C 1 284 ? 21.873 -9.358 26.828 1.00 12.95 284 GLU C N 1
ATOM 7426 C CA . GLU C 1 284 ? 22.427 -9.162 28.150 1.00 18.42 284 GLU C CA 1
ATOM 7427 C C . GLU C 1 284 ? 21.733 -10.079 29.151 1.00 24.21 284 GLU C C 1
ATOM 7428 O O . GLU C 1 284 ? 22.392 -10.696 29.994 1.00 19.70 284 GLU C O 1
ATOM 7434 N N . THR C 1 285 ? 20.406 -10.178 29.072 1.00 17.62 285 THR C N 1
ATOM 7435 C CA . THR C 1 285 ? 19.732 -11.089 29.994 1.00 19.97 285 THR C CA 1
ATOM 7436 C C . THR C 1 285 ? 20.198 -12.526 29.754 1.00 17.40 285 THR C C 1
ATOM 7437 O O . THR C 1 285 ? 20.407 -13.304 30.704 1.00 16.62 285 THR C O 1
ATOM 7441 N N . ALA C 1 286 ? 20.382 -12.872 28.485 1.00 16.41 286 ALA C N 1
ATOM 7442 C CA . ALA C 1 286 ? 20.772 -14.240 28.122 1.00 17.14 286 ALA C CA 1
ATOM 7443 C C . ALA C 1 286 ? 22.287 -14.480 28.218 1.00 15.93 286 ALA C C 1
ATOM 7444 O O . ALA C 1 286 ? 22.749 -15.592 27.980 1.00 18.49 286 ALA C O 1
ATOM 7446 N N . GLY C 1 287 ? 23.054 -13.448 28.563 1.00 13.20 287 GLY C N 1
ATOM 7447 C CA . GLY C 1 287 ? 24.492 -13.614 28.711 1.00 18.34 287 GLY C CA 1
ATOM 7448 C C . GLY C 1 287 ? 25.181 -13.836 27.366 1.00 23.05 287 GLY C C 1
ATOM 7449 O O . GLY C 1 287 ? 26.147 -14.587 27.267 1.00 18.13 287 GLY C O 1
ATOM 7450 N N . ILE C 1 288 ? 24.661 -13.184 26.329 1.00 13.96 288 ILE C N 1
ATOM 7451 C CA . ILE C 1 288 ? 25.227 -13.235 24.988 1.00 12.24 288 ILE C CA 1
ATOM 7452 C C . ILE C 1 288 ? 26.010 -11.939 24.699 1.00 20.15 288 ILE C C 1
ATOM 7453 O O . ILE C 1 288 ? 25.533 -10.833 24.980 1.00 13.83 288 ILE C O 1
ATOM 7458 N N . ASP C 1 289 ? 27.216 -12.081 24.152 1.00 15.08 289 ASP C N 1
ATOM 7459 C CA . ASP C 1 289 ? 28.058 -10.925 23.856 1.00 15.61 289 ASP C CA 1
ATOM 7460 C C . ASP C 1 289 ? 27.586 -10.210 22.596 1.00 21.30 289 ASP C C 1
ATOM 7461 O O . ASP C 1 289 ? 27.037 -10.844 21.687 1.00 12.38 289 ASP C O 1
ATOM 7466 N N . LEU C 1 290 ? 27.815 -8.898 22.539 1.00 14.68 290 LEU C N 1
ATOM 7467 C CA . LEU C 1 290 ? 27.434 -8.110 21.372 1.00 12.61 290 LEU C CA 1
ATOM 7468 C C . LEU C 1 290 ? 28.630 -7.749 20.469 1.00 16.18 290 LEU C C 1
ATOM 7469 O O . LEU C 1 290 ? 29.713 -7.372 20.930 1.00 12.03 290 LEU C O 1
ATOM 7474 N N . MET C 1 291 ? 28.405 -7.912 19.176 1.00 12.13 291 MET C N 1
ATOM 7475 C CA . MET C 1 291 ? 29.284 -7.461 18.118 1.00 17.63 291 MET C CA 1
ATOM 7476 C C . MET C 1 291 ? 28.494 -6.390 17.385 1.00 22.56 291 MET C C 1
ATOM 7477 O O . MET C 1 291 ? 27.291 -6.548 17.215 1.00 19.41 291 MET C O 1
ATOM 7482 N N . TRP C 1 292 ? 29.146 -5.306 16.962 1.00 18.97 292 TRP C N 1
ATOM 7483 C CA . TRP C 1 292 ? 28.484 -4.296 16.128 1.00 20.66 292 TRP C CA 1
ATOM 7484 C C . TRP C 1 292 ? 29.151 -4.234 14.754 1.00 17.36 292 TRP C C 1
ATOM 7485 O O . TRP C 1 292 ? 30.333 -3.911 14.649 1.00 15.24 292 TRP C O 1
ATOM 7496 N N . GLY C 1 293 ? 28.401 -4.582 13.712 1.00 14.93 293 GLY C N 1
ATOM 7497 C CA . GLY C 1 293 ? 28.889 -4.501 12.343 1.00 12.04 293 GLY C CA 1
ATOM 7498 C C . GLY C 1 293 ? 28.248 -3.379 11.539 1.00 19.53 293 GLY C C 1
ATOM 7499 O O . GLY C 1 293 ? 27.551 -2.528 12.097 1.00 17.96 293 GLY C O 1
ATOM 7500 N N . CYS C 1 294 ? 28.472 -3.402 10.224 1.00 13.06 294 CYS C N 1
ATOM 7501 C CA . CYS C 1 294 ? 28.014 -2.364 9.320 1.00 18.81 294 CYS C CA 1
ATOM 7502 C C . CYS C 1 294 ? 27.946 -2.887 7.884 1.00 27.49 294 CYS C C 1
ATOM 7503 O O . CYS C 1 294 ? 28.510 -3.943 7.566 1.00 22.25 294 CYS C O 1
ATOM 7506 N N . MET C 1 295 ? 27.231 -2.150 7.038 1.00 20.65 295 MET C N 1
ATOM 7507 C CA . MET C 1 295 ? 27.306 -2.283 5.577 1.00 21.52 295 MET C CA 1
ATOM 7508 C C . MET C 1 295 ? 28.349 -1.289 5.077 1.00 29.92 295 MET C C 1
ATOM 7509 O O . MET C 1 295 ? 29.088 -0.731 5.884 1.00 26.81 295 MET C O 1
ATOM 7514 N N . ASP C 1 296 ? 28.420 -1.056 3.765 1.00 30.42 296 ASP C N 1
ATOM 7515 C CA . ASP C 1 296 ? 29.297 0.004 3.277 1.00 27.33 296 ASP C CA 1
ATOM 7516 C C . ASP C 1 296 ? 28.566 1.307 3.541 1.00 28.54 296 ASP C C 1
ATOM 7517 O O . ASP C 1 296 ? 27.510 1.578 2.958 1.00 22.78 296 ASP C O 1
ATOM 7522 N N . GLU C 1 297 ? 29.158 2.145 4.377 1.00 23.06 297 GLU C N 1
ATOM 7523 C CA . GLU C 1 297 ? 28.381 3.213 4.983 1.00 24.38 297 GLU C CA 1
ATOM 7524 C C . GLU C 1 297 ? 29.136 4.506 5.128 1.00 24.05 297 GLU C C 1
ATOM 7525 O O . GLU C 1 297 ? 30.327 4.522 5.452 1.00 22.92 297 GLU C O 1
ATOM 7531 N N . SER C 1 298 ? 28.397 5.593 4.967 1.00 25.10 298 SER C N 1
ATOM 7532 C CA . SER C 1 298 ? 28.890 6.909 5.321 1.00 26.56 298 SER C CA 1
ATOM 7533 C C . SER C 1 298 ? 29.258 6.918 6.805 1.00 24.06 298 SER C C 1
ATOM 7534 O O . SER C 1 298 ? 28.726 6.146 7.607 1.00 21.96 298 SER C O 1
ATOM 7537 N N . ARG C 1 299 ? 30.194 7.780 7.161 1.00 20.35 299 ARG C N 1
ATOM 7538 C CA . ARG C 1 299 ? 30.615 7.935 8.548 1.00 22.21 299 ARG C CA 1
ATOM 7539 C C . ARG C 1 299 ? 29.442 8.300 9.504 1.00 21.64 299 ARG C C 1
ATOM 7540 O O . ARG C 1 299 ? 29.526 8.101 10.715 1.00 22.28 299 ARG C O 1
ATOM 7548 N N . ILE C 1 300 ? 28.351 8.822 8.956 1.00 16.06 300 ILE C N 1
ATOM 7549 C CA . ILE C 1 300 ? 27.146 9.128 9.734 1.00 21.94 300 ILE C CA 1
ATOM 7550 C C . ILE C 1 300 ? 26.565 7.907 10.483 1.00 20.82 300 ILE C C 1
ATOM 7551 O O . ILE C 1 300 ? 26.380 7.911 11.723 1.00 17.11 300 ILE C O 1
ATOM 7556 N N . SER C 1 301 ? 26.280 6.848 9.735 1.00 18.51 301 SER C N 1
ATOM 7557 C CA . SER C 1 301 ? 25.695 5.681 10.366 1.00 20.24 301 SER C CA 1
ATOM 7558 C C . SER C 1 301 ? 26.733 4.883 11.158 1.00 21.74 301 SER C C 1
ATOM 7559 O O . SER C 1 301 ? 26.383 4.217 12.134 1.00 20.56 301 SER C O 1
ATOM 7562 N N . ILE C 1 302 ? 28.003 4.968 10.760 1.00 23.19 302 ILE C N 1
ATOM 7563 C CA . ILE C 1 302 ? 29.068 4.332 11.534 1.00 21.60 302 ILE C CA 1
ATOM 7564 C C . ILE C 1 302 ? 29.096 4.968 12.909 1.00 22.41 302 ILE C C 1
ATOM 7565 O O . ILE C 1 302 ? 29.124 4.280 13.919 1.00 29.34 302 ILE C O 1
ATOM 7570 N N . ALA C 1 303 ? 29.082 6.294 12.926 1.00 17.28 303 ALA C N 1
ATOM 7571 C CA . ALA C 1 303 ? 29.050 7.071 14.151 1.00 15.66 303 ALA C CA 1
ATOM 7572 C C . ALA C 1 303 ? 27.853 6.689 15.013 1.00 16.06 303 ALA C C 1
ATOM 7573 O O . ALA C 1 303 ? 27.990 6.486 16.226 1.00 15.80 303 ALA C O 1
ATOM 7575 N N . ALA C 1 304 ? 26.678 6.599 14.391 1.00 17.53 304 ALA C N 1
ATOM 7576 C CA . ALA C 1 304 ? 25.484 6.200 15.148 1.00 19.83 304 ALA C CA 1
ATOM 7577 C C . ALA C 1 304 ? 25.673 4.831 15.832 1.00 19.84 304 ALA C C 1
ATOM 7578 O O . ALA C 1 304 ? 25.414 4.652 17.047 1.00 19.15 304 ALA C O 1
ATOM 7580 N N . ALA C 1 305 ? 26.133 3.874 15.034 1.00 17.63 305 ALA C N 1
ATOM 7581 C CA . ALA C 1 305 ? 26.364 2.535 15.529 1.00 17.44 305 ALA C CA 1
ATOM 7582 C C . ALA C 1 305 ? 27.347 2.579 16.704 1.00 16.17 305 ALA C C 1
ATOM 7583 O O . ALA C 1 305 ? 27.150 1.901 17.711 1.00 18.97 305 ALA C O 1
ATOM 7585 N N . LEU C 1 306 ? 28.398 3.378 16.572 1.00 14.48 306 LEU C N 1
ATOM 7586 C CA . LEU C 1 306 ? 29.420 3.481 17.622 1.00 15.74 306 LEU C CA 1
ATOM 7587 C C . LEU C 1 306 ? 28.879 4.082 18.922 1.00 15.92 306 LEU C C 1
ATOM 7588 O O . LEU C 1 306 ? 29.185 3.572 19.991 1.00 16.15 306 LEU C O 1
ATOM 7593 N N . HIS C 1 307 ? 28.091 5.159 18.838 1.00 13.09 307 HIS C N 1
ATOM 7594 C CA . HIS C 1 307 ? 27.424 5.688 20.033 1.00 16.50 307 HIS C CA 1
ATOM 7595 C C . HIS C 1 307 ? 26.580 4.583 20.722 1.00 21.59 307 HIS C C 1
ATOM 7596 O O . HIS C 1 307 ? 26.686 4.343 21.955 1.00 13.23 307 HIS C O 1
ATOM 7603 N N . ALA C 1 308 ? 25.768 3.879 19.923 1.00 13.17 308 ALA C N 1
ATOM 7604 C CA . ALA C 1 308 ? 24.974 2.796 20.518 1.00 14.61 308 ALA C CA 1
ATOM 7605 C C . ALA C 1 308 ? 25.858 1.730 21.203 1.00 20.70 308 ALA C C 1
ATOM 7606 O O . ALA C 1 308 ? 25.569 1.296 22.318 1.00 18.70 308 ALA C O 1
ATOM 7608 N N . ALA C 1 309 ? 26.926 1.313 20.525 1.00 18.77 309 ALA C N 1
ATOM 7609 C CA . ALA C 1 309 ? 27.785 0.236 21.015 1.00 22.76 309 ALA C CA 1
ATOM 7610 C C . ALA C 1 309 ? 28.465 0.652 22.309 1.00 18.74 309 ALA C C 1
ATOM 7611 O O . ALA C 1 309 ? 28.558 -0.134 23.255 1.00 17.22 309 ALA C O 1
ATOM 7613 N N . LEU C 1 310 ? 28.954 1.888 22.339 1.00 12.95 310 LEU C N 1
ATOM 7614 C CA . LEU C 1 310 ? 29.684 2.372 23.495 1.00 14.28 310 LEU C CA 1
ATOM 7615 C C . LEU C 1 310 ? 28.725 2.568 24.659 1.00 18.77 310 LEU C C 1
ATOM 7616 O O . LEU C 1 310 ? 29.155 2.684 25.820 1.00 17.98 310 LEU C O 1
ATOM 7621 N N . ALA C 1 311 ? 27.430 2.613 24.352 1.00 13.53 311 ALA C N 1
ATOM 7622 C CA . ALA C 1 311 ? 26.445 2.608 25.436 1.00 17.01 311 ALA C CA 1
ATOM 7623 C C . ALA C 1 311 ? 25.889 1.232 25.873 1.00 24.30 311 ALA C C 1
ATOM 7624 O O . ALA C 1 311 ? 24.974 1.185 26.694 1.00 28.31 311 ALA C O 1
ATOM 7626 N N . CYS C 1 312 ? 26.387 0.122 25.324 1.00 19.20 312 CYS C N 1
ATOM 7627 C CA . CYS C 1 312 ? 25.929 -1.207 25.794 1.00 18.27 312 CYS C CA 1
ATOM 7628 C C . CYS C 1 312 ? 26.961 -1.979 26.598 1.00 16.50 312 CYS C C 1
ATOM 7629 O O . CYS C 1 312 ? 28.041 -2.275 26.106 1.00 23.17 312 CYS C O 1
ATOM 7632 N N . PRO C 1 313 ? 26.616 -2.332 27.838 1.00 17.76 313 PRO C N 1
ATOM 7633 C CA . PRO C 1 313 ? 27.538 -3.135 28.649 1.00 22.03 313 PRO C CA 1
ATOM 7634 C C . PRO C 1 313 ? 27.922 -4.434 27.951 1.00 23.72 313 PRO C C 1
ATOM 7635 O O . PRO C 1 313 ? 29.068 -4.845 28.070 1.00 21.83 313 PRO C O 1
ATOM 7639 N N . ALA C 1 314 ? 26.987 -5.058 27.235 1.00 17.19 314 ALA C N 1
ATOM 7640 C CA . ALA C 1 314 ? 27.250 -6.336 26.576 1.00 17.55 314 ALA C CA 1
ATOM 7641 C C . ALA C 1 314 ? 28.151 -6.243 25.328 1.00 20.16 314 ALA C C 1
ATOM 7642 O O . ALA C 1 314 ? 28.497 -7.264 24.740 1.00 19.52 314 ALA C O 1
ATOM 7644 N N . THR C 1 315 ? 28.501 -5.036 24.896 1.00 14.89 315 THR C N 1
ATOM 7645 C CA . THR C 1 315 ? 29.280 -4.922 23.674 1.00 19.16 315 THR C CA 1
ATOM 7646 C C . THR C 1 315 ? 30.680 -5.443 23.957 1.00 21.24 315 THR C C 1
ATOM 7647 O O . THR C 1 315 ? 31.333 -4.963 24.887 1.00 18.49 315 THR C O 1
ATOM 7651 N N . ARG C 1 316 ? 31.102 -6.501 23.262 1.00 24.69 316 ARG C N 1
ATOM 7652 C CA . ARG C 1 316 ? 32.512 -6.892 23.270 1.00 19.02 316 ARG C CA 1
ATOM 7653 C C . ARG C 1 316 ? 33.363 -6.661 22.026 1.00 19.09 316 ARG C C 1
ATOM 7654 O O . ARG C 1 316 ? 34.590 -6.767 22.093 1.00 19.88 316 ARG C O 1
ATOM 7662 N N . TYR C 1 317 ? 32.745 -6.321 20.898 1.00 13.83 317 TYR C N 1
ATOM 7663 C CA . TYR C 1 317 ? 33.491 -6.342 19.634 1.00 15.34 317 TYR C CA 1
ATOM 7664 C C . TYR C 1 317 ? 32.863 -5.373 18.641 1.00 19.55 317 TYR C C 1
ATOM 7665 O O . TYR C 1 317 ? 31.661 -5.116 18.702 1.00 15.32 317 TYR C O 1
ATOM 7674 N N . LEU C 1 318 ? 33.665 -4.893 17.696 1.00 20.92 318 LEU C N 1
ATOM 7675 C CA . LEU C 1 318 ? 33.183 -4.019 16.623 1.00 15.83 318 LEU C CA 1
ATOM 7676 C C . LEU C 1 318 ? 33.793 -4.451 15.284 1.00 22.64 318 LEU C C 1
ATOM 7677 O O . LEU C 1 318 ? 35.015 -4.658 15.227 1.00 18.67 318 LEU C O 1
ATOM 7682 N N . ASP C 1 319 ? 32.982 -4.625 14.227 1.00 18.22 319 ASP C N 1
ATOM 7683 C CA . ASP C 1 319 ? 33.534 -4.436 12.893 1.00 24.14 319 ASP C CA 1
ATOM 7684 C C . ASP C 1 319 ? 32.862 -3.170 12.354 1.00 21.05 319 ASP C C 1
ATOM 7685 O O . ASP C 1 319 ? 31.869 -3.229 11.636 1.00 22.61 319 ASP C O 1
ATOM 7690 N N . LEU C 1 320 ? 33.542 -2.054 12.569 1.00 20.85 320 LEU C N 1
ATOM 7691 C CA . LEU C 1 320 ? 33.092 -0.699 12.230 1.00 21.29 320 LEU C CA 1
ATOM 7692 C C . LEU C 1 320 ? 33.690 0.018 11.005 1.00 28.12 320 LEU C C 1
ATOM 7693 O O . LEU C 1 320 ? 33.650 1.244 10.914 1.00 35.32 320 LEU C O 1
ATOM 7698 N N . ASP C 1 321 ? 34.389 -0.747 10.182 1.00 17.76 321 ASP C N 1
ATOM 7699 C CA . ASP C 1 321 ? 35.265 -0.276 9.111 1.00 24.48 321 ASP C CA 1
ATOM 7700 C C . ASP C 1 321 ? 34.536 0.107 7.807 1.00 24.02 321 ASP C C 1
ATOM 7701 O O . ASP C 1 321 ? 35.186 0.334 6.790 1.00 28.01 321 ASP C O 1
ATOM 7706 N N . GLY C 1 322 ? 33.204 0.090 7.812 1.00 20.27 322 GLY C N 1
ATOM 7707 C CA . GLY C 1 322 ? 32.409 0.434 6.636 1.00 19.79 322 GLY C CA 1
ATOM 7708 C C . GLY C 1 322 ? 32.588 1.793 5.941 1.00 21.98 322 GLY C C 1
ATOM 7709 O O . GLY C 1 322 ? 32.159 1.952 4.794 1.00 23.76 322 GLY C O 1
ATOM 7710 N N . SER C 1 323 ? 33.152 2.790 6.622 1.00 15.25 323 SER C N 1
ATOM 7711 C CA . SER C 1 323 ? 33.470 4.065 5.965 1.00 26.68 323 SER C CA 1
ATOM 7712 C C . SER C 1 323 ? 34.932 4.251 5.519 1.00 26.29 323 SER C C 1
ATOM 7713 O O . SER C 1 323 ? 35.262 5.264 4.924 1.00 26.24 323 SER C O 1
ATOM 7716 N N . PHE C 1 324 ? 35.802 3.289 5.805 1.00 25.48 324 PHE C N 1
ATOM 7717 C CA . PHE C 1 324 ? 37.229 3.443 5.508 1.00 25.59 324 PHE C CA 1
ATOM 7718 C C . PHE C 1 324 ? 37.580 3.405 4.009 1.00 30.76 324 PHE C C 1
ATOM 7719 O O . PHE C 1 324 ? 38.546 4.034 3.585 1.00 36.85 324 PHE C O 1
ATOM 7727 N N . ASP C 1 325 ? 36.815 2.663 3.215 1.00 31.46 325 ASP C N 1
ATOM 7728 C CA . ASP C 1 325 ? 37.125 2.503 1.793 1.00 35.61 325 ASP C CA 1
ATOM 7729 C C . ASP C 1 325 ? 36.431 3.546 0.937 1.00 36.67 325 ASP C C 1
ATOM 7730 O O . ASP C 1 325 ? 36.553 3.532 -0.288 1.00 33.50 325 ASP C O 1
ATOM 7735 N N . LEU C 1 326 ? 35.702 4.444 1.589 1.00 34.91 326 LEU C N 1
ATOM 7736 C CA . LEU C 1 326 ? 35.018 5.527 0.895 1.00 33.12 326 LEU C CA 1
ATOM 7737 C C . LEU C 1 326 ? 36.023 6.593 0.467 1.00 35.01 326 LEU C C 1
ATOM 7738 O O . LEU C 1 326 ? 36.764 7.129 1.293 1.00 34.47 326 LEU C O 1
ATOM 7743 N N . ALA C 1 327 ? 36.048 6.892 -0.828 1.00 36.38 327 ALA C N 1
ATOM 7744 C CA . ALA C 1 327 ? 36.967 7.894 -1.361 1.00 42.32 327 ALA C CA 1
ATOM 7745 C C . ALA C 1 327 ? 36.595 9.283 -0.854 1.00 43.22 327 ALA C C 1
ATOM 7746 O O . ALA C 1 327 ? 37.461 10.111 -0.598 1.00 49.36 327 ALA C O 1
ATOM 7748 N N . ARG C 1 328 ? 35.299 9.523 -0.700 1.00 43.89 328 ARG C N 1
ATOM 7749 C CA . ARG C 1 328 ? 34.797 10.781 -0.162 1.00 44.51 328 ARG C CA 1
ATOM 7750 C C . ARG C 1 328 ? 33.579 10.487 0.702 1.00 37.92 328 ARG C C 1
ATOM 7751 O O . ARG C 1 328 ? 32.935 9.449 0.535 1.00 36.05 328 ARG C O 1
ATOM 7759 N N . ASP C 1 329 ? 33.256 11.406 1.610 1.00 34.78 329 ASP C N 1
ATOM 7760 C CA . ASP C 1 329 ? 32.088 11.262 2.475 1.00 30.28 329 ASP C CA 1
ATOM 7761 C C . ASP C 1 329 ? 31.358 12.597 2.559 1.00 30.02 329 ASP C C 1
ATOM 7762 O O . ASP C 1 329 ? 31.882 13.623 2.125 1.00 28.91 329 ASP C O 1
ATOM 7767 N N . VAL C 1 330 ? 30.140 12.585 3.094 1.00 26.76 330 VAL C N 1
ATOM 7768 C CA . VAL C 1 330 ? 29.357 13.812 3.206 1.00 26.43 330 VAL C CA 1
ATOM 7769 C C . VAL C 1 330 ? 29.500 14.489 4.563 1.00 24.65 330 VAL C C 1
ATOM 7770 O O . VAL C 1 330 ? 28.917 15.543 4.799 1.00 33.97 330 VAL C O 1
ATOM 7774 N N . ALA C 1 331 ? 30.271 13.890 5.459 1.00 24.37 331 ALA C N 1
ATOM 7775 C CA . ALA C 1 331 ? 30.498 14.507 6.764 1.00 30.13 331 ALA C CA 1
ATOM 7776 C C . ALA C 1 331 ? 31.821 14.066 7.348 1.00 30.54 331 ALA C C 1
ATOM 7777 O O . ALA C 1 331 ? 32.363 13.032 6.963 1.00 36.37 331 ALA C O 1
ATOM 7779 N N . GLU C 1 332 ? 32.343 14.857 8.278 1.00 30.67 332 GLU C N 1
ATOM 7780 C CA . GLU C 1 332 ? 33.507 14.432 9.039 1.00 35.47 332 GLU C CA 1
ATOM 7781 C C . GLU C 1 332 ? 33.169 14.262 10.523 1.00 31.38 332 GLU C C 1
ATOM 7782 O O . GLU C 1 332 ? 32.042 14.514 10.955 1.00 28.44 332 GLU C O 1
ATOM 7788 N N . GLY C 1 333 ? 34.154 13.836 11.299 1.00 28.14 333 GLY C N 1
ATOM 7789 C CA . GLY C 1 333 ? 33.949 13.619 12.714 1.00 27.49 333 GLY C CA 1
ATOM 7790 C C . GLY C 1 333 ? 33.000 12.474 13.027 1.00 30.78 333 GLY C C 1
ATOM 7791 O O . GLY C 1 333 ? 32.849 11.531 12.258 1.00 36.27 333 GLY C O 1
ATOM 7792 N N . GLY C 1 334 ? 32.424 12.557 14.217 1.00 25.68 334 GLY C N 1
ATOM 7793 C CA . GLY C 1 334 ? 31.439 11.639 14.762 1.00 20.94 334 GLY C CA 1
ATOM 7794 C C . GLY C 1 334 ? 32.115 10.485 15.480 1.00 23.79 334 GLY C C 1
ATOM 7795 O O . GLY C 1 334 ? 31.666 10.076 16.543 1.00 28.76 334 GLY C O 1
ATOM 7796 N N . PHE C 1 335 ? 33.306 10.123 15.020 1.00 27.15 335 PHE C N 1
ATOM 7797 C CA . PHE C 1 335 ? 34.139 9.132 15.686 1.00 26.58 335 PHE C CA 1
ATOM 7798 C C . PHE C 1 335 ? 35.598 9.450 15.391 1.00 28.67 335 PHE C C 1
ATOM 7799 O O . PHE C 1 335 ? 35.914 10.079 14.390 1.00 31.25 335 PHE C O 1
ATOM 7807 N N . ILE C 1 336 ? 36.471 9.021 16.287 1.00 26.57 336 ILE C N 1
ATOM 7808 C CA . ILE C 1 336 ? 37.904 9.145 16.113 1.00 26.25 336 ILE C CA 1
ATOM 7809 C C . ILE C 1 336 ? 38.507 7.744 16.111 1.00 30.72 336 ILE C C 1
ATOM 7810 O O . ILE C 1 336 ? 38.147 6.888 16.948 1.00 25.08 336 ILE C O 1
ATOM 7815 N N . LEU C 1 337 ? 39.382 7.508 15.134 1.00 31.00 337 LEU C N 1
ATOM 7816 C CA . LEU C 1 337 ? 40.147 6.274 15.034 1.00 25.79 337 LEU C CA 1
ATOM 7817 C C . LEU C 1 337 ? 41.547 6.569 15.512 1.00 30.36 337 LEU C C 1
ATOM 7818 O O . LEU C 1 337 ? 42.188 7.472 14.998 1.00 29.66 337 LEU C O 1
ATOM 7823 N N . GLU C 1 338 ? 42.013 5.833 16.511 1.00 31.25 338 GLU C N 1
ATOM 7824 C CA . GLU C 1 338 ? 43.394 5.955 16.955 1.00 26.93 338 GLU C CA 1
ATOM 7825 C C . GLU C 1 338 ? 43.925 4.577 17.326 1.00 23.82 338 GLU C C 1
ATOM 7826 O O . GLU C 1 338 ? 43.324 3.881 18.143 1.00 26.36 338 GLU C O 1
ATOM 7832 N N . ASP C 1 339 ? 45.062 4.190 16.755 1.00 23.60 339 ASP C N 1
ATOM 7833 C CA . ASP C 1 339 ? 45.684 2.911 17.091 1.00 25.43 339 ASP C CA 1
ATOM 7834 C C . ASP C 1 339 ? 44.706 1.749 16.947 1.00 25.88 339 ASP C C 1
ATOM 7835 O O . ASP C 1 339 ? 44.679 0.849 17.785 1.00 21.95 339 ASP C O 1
ATOM 7840 N N . GLY C 1 340 ? 43.899 1.783 15.892 1.00 21.26 340 GLY C N 1
ATOM 7841 C CA . GLY C 1 340 ? 42.923 0.739 15.648 1.00 28.67 340 GLY C CA 1
ATOM 7842 C C . GLY C 1 340 ? 41.685 0.763 16.537 1.00 33.34 340 GLY C C 1
ATOM 7843 O O . GLY C 1 340 ? 40.811 -0.090 16.382 1.00 30.29 340 GLY C O 1
ATOM 7844 N N . ARG C 1 341 ? 41.612 1.721 17.464 1.00 29.09 341 ARG C N 1
ATOM 7845 C CA . ARG C 1 341 ? 40.468 1.851 18.377 1.00 29.01 341 ARG C CA 1
ATOM 7846 C C . ARG C 1 341 ? 39.521 2.984 17.980 1.00 27.15 341 ARG C C 1
ATOM 7847 O O . ARG C 1 341 ? 39.959 4.071 17.609 1.00 25.43 341 ARG C O 1
ATOM 7855 N N . LEU C 1 342 ? 38.220 2.733 18.079 1.00 19.22 342 LEU C N 1
ATOM 7856 C CA . LEU C 1 342 ? 37.219 3.752 17.808 1.00 18.74 342 LEU C CA 1
ATOM 7857 C C . LEU C 1 342 ? 36.671 4.352 19.110 1.00 24.05 342 LEU C C 1
ATOM 7858 O O . LEU C 1 342 ? 36.404 3.629 20.069 1.00 22.37 342 LEU C O 1
ATOM 7863 N N . ARG C 1 343 ? 36.497 5.673 19.135 1.00 22.96 343 ARG C N 1
ATOM 7864 C CA . ARG C 1 343 ? 35.823 6.338 20.258 1.00 19.88 343 ARG C CA 1
ATOM 7865 C C . ARG C 1 343 ? 35.016 7.485 19.687 1.00 16.46 343 ARG C C 1
ATOM 7866 O O . ARG C 1 343 ? 35.237 7.860 18.550 1.00 20.07 343 ARG C O 1
ATOM 7874 N N . VAL C 1 344 ? 34.092 8.057 20.453 1.00 21.58 344 VAL C N 1
ATOM 7875 C CA . VAL C 1 344 ? 33.394 9.241 19.952 1.00 24.20 344 VAL C CA 1
ATOM 7876 C C . VAL C 1 344 ? 34.062 10.535 20.422 1.00 25.70 344 VAL C C 1
ATOM 7877 O O . VAL C 1 344 ? 35.037 10.518 21.181 1.00 28.33 344 VAL C O 1
ATOM 7881 N N . THR C 1 345 ? 33.531 11.658 19.962 1.00 23.81 345 THR C N 1
ATOM 7882 C CA . THR C 1 345 ? 34.115 12.956 20.275 1.00 28.07 345 THR C CA 1
ATOM 7883 C C . THR C 1 345 ? 33.302 13.557 21.399 1.00 26.78 345 THR C C 1
ATOM 7884 O O . THR C 1 345 ? 32.364 12.933 21.892 1.00 25.99 345 THR C O 1
ATOM 7888 N N . GLU C 1 346 ? 33.655 14.771 21.798 1.00 35.68 346 GLU C N 1
ATOM 7889 C CA . GLU C 1 346 ? 32.982 15.430 22.905 1.00 36.61 346 GLU C CA 1
ATOM 7890 C C . GLU C 1 346 ? 31.843 16.356 22.472 1.00 32.19 346 GLU C C 1
ATOM 7891 O O . GLU C 1 346 ? 31.178 16.961 23.311 1.00 32.21 346 GLU C O 1
ATOM 7897 N N . ARG C 1 347 ? 31.597 16.449 21.169 1.00 30.77 347 ARG C N 1
ATOM 7898 C CA . ARG C 1 347 ? 30.508 17.287 20.669 1.00 24.86 347 ARG C CA 1
ATOM 7899 C C . ARG C 1 347 ? 29.139 16.628 20.864 1.00 31.02 347 ARG C C 1
ATOM 7900 O O . ARG C 1 347 ? 29.048 15.411 21.011 1.00 33.13 347 ARG C O 1
ATOM 7908 N N . PRO C 1 348 ? 28.067 17.437 20.873 1.00 26.91 348 PRO C N 1
ATOM 7909 C CA . PRO C 1 348 ? 26.733 16.911 21.174 1.00 27.39 348 PRO C CA 1
ATOM 7910 C C . PRO C 1 348 ? 26.173 16.091 20.007 1.00 30.26 348 PRO C C 1
ATOM 7911 O O . PRO C 1 348 ? 26.676 16.183 18.876 1.00 23.86 348 PRO C O 1
ATOM 7915 N N . GLY C 1 349 ? 25.152 15.284 20.286 1.00 22.97 349 GLY C N 1
ATOM 7916 C CA . GLY C 1 349 ? 24.552 14.439 19.265 1.00 26.11 349 GLY C CA 1
ATOM 7917 C C . GLY C 1 349 ? 25.529 13.416 18.712 1.00 23.81 349 GLY C C 1
ATOM 7918 O O . GLY C 1 349 ? 26.393 12.910 19.422 1.00 23.67 349 GLY C O 1
ATOM 7919 N N . LEU C 1 350 ? 25.406 13.111 17.431 1.00 18.58 350 LEU C N 1
ATOM 7920 C CA . LEU C 1 350 ? 26.342 12.187 16.806 1.00 20.97 350 LEU C CA 1
ATOM 7921 C C . LEU C 1 350 ? 27.745 12.801 16.731 1.00 21.73 350 LEU C C 1
ATOM 7922 O O . LEU C 1 350 ? 28.740 12.094 16.554 1.00 22.79 350 LEU C O 1
ATOM 7927 N N . GLY C 1 351 ? 27.821 14.120 16.880 1.00 24.00 351 GLY C N 1
ATOM 7928 C CA . GLY C 1 351 ? 29.102 14.803 16.880 1.00 27.13 351 GLY C CA 1
ATOM 7929 C C . GLY C 1 351 ? 29.714 14.851 15.497 1.00 30.18 351 GLY C C 1
ATOM 7930 O O . GLY C 1 351 ? 30.925 14.736 15.334 1.00 35.13 351 GLY C O 1
ATOM 7931 N N . LEU C 1 352 ? 28.863 15.026 14.493 1.00 28.67 352 LEU C N 1
ATOM 7932 C CA . LEU C 1 352 ? 29.315 15.097 13.115 1.00 25.28 352 LEU C CA 1
ATOM 7933 C C . LEU C 1 352 ? 29.551 16.546 12.692 1.00 28.22 352 LEU C C 1
ATOM 7934 O O . LEU C 1 352 ? 28.836 17.457 13.106 1.00 28.70 352 LEU C O 1
ATOM 7939 N N . VAL C 1 353 ? 30.577 16.750 11.883 1.00 29.66 353 VAL C N 1
ATOM 7940 C CA . VAL C 1 353 ? 30.804 18.045 11.276 1.00 39.18 353 VAL C CA 1
ATOM 7941 C C . VAL C 1 353 ? 30.286 17.984 9.854 1.00 37.34 353 VAL C C 1
ATOM 7942 O O . VAL C 1 353 ? 30.701 17.124 9.079 1.00 30.92 353 VAL C O 1
ATOM 7946 N N . TYR C 1 354 ? 29.386 18.901 9.525 1.00 37.45 354 TYR C N 1
ATOM 7947 C CA . TYR C 1 354 ? 28.677 18.900 8.254 1.00 41.15 354 TYR C CA 1
ATOM 7948 C C . TYR C 1 354 ? 28.757 20.324 7.724 1.00 51.55 354 TYR C C 1
ATOM 7949 O O . TYR C 1 354 ? 28.667 21.274 8.500 1.00 55.37 354 TYR C O 1
ATOM 7958 N N . PRO C 1 355 ? 28.921 20.483 6.404 1.00 57.48 355 PRO C N 1
ATOM 7959 C CA . PRO C 1 355 ? 29.178 21.802 5.808 1.00 64.12 355 PRO C CA 1
ATOM 7960 C C . PRO C 1 355 ? 28.002 22.770 5.950 1.00 68.95 355 PRO C C 1
ATOM 7961 O O . PRO C 1 355 ? 26.867 22.381 5.675 1.00 70.06 355 PRO C O 1
ATOM 7965 N N . MET D 1 1 ? -6.505 19.348 16.062 1.00 38.74 1 MET D N 1
ATOM 7966 C CA . MET D 1 1 ? -6.950 17.973 15.860 1.00 35.62 1 MET D CA 1
ATOM 7967 C C . MET D 1 1 ? -6.267 17.349 14.643 1.00 25.97 1 MET D C 1
ATOM 7968 O O . MET D 1 1 ? -6.433 17.810 13.514 1.00 23.19 1 MET D O 1
ATOM 7973 N N . LYS D 1 2 ? -5.497 16.296 14.888 1.00 27.39 2 LYS D N 1
ATOM 7974 C CA . LYS D 1 2 ? -4.634 15.716 13.863 1.00 33.30 2 LYS D CA 1
ATOM 7975 C C . LYS D 1 2 ? -5.341 14.682 13.005 1.00 31.42 2 LYS D C 1
ATOM 7976 O O . LYS D 1 2 ? -6.187 13.942 13.497 1.00 36.35 2 LYS D O 1
ATOM 7982 N N . ILE D 1 3 ? -4.994 14.627 11.722 1.00 27.34 3 ILE D N 1
ATOM 7983 C CA . ILE D 1 3 ? -5.508 13.555 10.872 1.00 27.87 3 ILE D CA 1
ATOM 7984 C C . ILE D 1 3 ? -4.703 12.283 11.125 1.00 23.07 3 ILE D C 1
ATOM 7985 O O . ILE D 1 3 ? -3.491 12.256 10.910 1.00 25.59 3 ILE D O 1
ATOM 7990 N N . ALA D 1 4 ? -5.388 11.250 11.609 1.00 22.34 4 ALA D N 1
ATOM 7991 C CA . ALA D 1 4 ? -4.800 9.935 11.880 1.00 22.85 4 ALA D CA 1
ATOM 7992 C C . ALA D 1 4 ? -4.732 9.020 10.677 1.00 27.55 4 ALA D C 1
ATOM 7993 O O . ALA D 1 4 ? -3.759 8.298 10.472 1.00 30.93 4 ALA D O 1
ATOM 7995 N N . ASP D 1 5 ? -5.801 8.999 9.900 1.00 23.31 5 ASP D N 1
ATOM 7996 C CA . ASP D 1 5 ? -5.842 8.046 8.802 1.00 25.88 5 ASP D CA 1
ATOM 7997 C C . ASP D 1 5 ? -6.828 8.477 7.724 1.00 25.25 5 ASP D C 1
ATOM 7998 O O . ASP D 1 5 ? -7.755 9.233 7.995 1.00 28.27 5 ASP D O 1
ATOM 8003 N N . ILE D 1 6 ? -6.628 7.980 6.512 1.00 21.81 6 ILE D N 1
ATOM 8004 C CA . ILE D 1 6 ? -7.550 8.218 5.413 1.00 32.49 6 ILE D CA 1
ATOM 8005 C C . ILE D 1 6 ? -7.738 6.930 4.633 1.00 31.88 6 ILE D C 1
ATOM 8006 O O . ILE D 1 6 ? -6.764 6.367 4.142 1.00 35.39 6 ILE D O 1
ATOM 8011 N N . GLN D 1 7 ? -8.983 6.481 4.502 1.00 27.62 7 GLN D N 1
ATOM 8012 C CA . GLN D 1 7 ? -9.284 5.259 3.758 1.00 26.44 7 GLN D CA 1
ATOM 8013 C C . GLN D 1 7 ? -10.183 5.595 2.576 1.00 25.30 7 GLN D C 1
ATOM 8014 O O . GLN D 1 7 ? -11.103 6.394 2.696 1.00 26.54 7 GLN D O 1
ATOM 8020 N N . VAL D 1 8 ? -9.934 4.962 1.442 1.00 32.01 8 VAL D N 1
ATOM 8021 C CA . VAL D 1 8 ? -10.713 5.221 0.241 1.00 29.34 8 VAL D CA 1
ATOM 8022 C C . VAL D 1 8 ? -11.240 3.908 -0.307 1.00 32.96 8 VAL D C 1
ATOM 8023 O O . VAL D 1 8 ? -10.558 2.889 -0.207 1.00 29.45 8 VAL D O 1
ATOM 8027 N N . ARG D 1 9 ? -12.442 3.925 -0.886 1.00 33.43 9 ARG D N 1
ATOM 8028 C CA . ARG D 1 9 ? -12.994 2.718 -1.494 1.00 32.61 9 ARG D CA 1
ATOM 8029 C C . ARG D 1 9 ? -13.936 3.012 -2.651 1.00 31.78 9 ARG D C 1
ATOM 8030 O O . ARG D 1 9 ? -14.593 4.041 -2.677 1.00 30.92 9 ARG D O 1
ATOM 8038 N N . THR D 1 10 ? -14.018 2.092 -3.602 1.00 26.33 10 THR D N 1
ATOM 8039 C CA . THR D 1 10 ? -14.976 2.226 -4.687 1.00 36.50 10 THR D CA 1
ATOM 8040 C C . THR D 1 10 ? -16.318 1.618 -4.289 1.00 36.68 10 THR D C 1
ATOM 8041 O O . THR D 1 10 ? -16.376 0.493 -3.805 1.00 42.46 10 THR D O 1
ATOM 8045 N N . GLU D 1 11 ? -17.387 2.386 -4.460 1.00 31.45 11 GLU D N 1
ATOM 8046 C CA . GLU D 1 11 ? -18.740 1.881 -4.268 1.00 32.88 11 GLU D CA 1
ATOM 8047 C C . GLU D 1 11 ? -19.445 1.829 -5.621 1.00 38.28 11 GLU D C 1
ATOM 8048 O O . GLU D 1 11 ? -19.440 2.814 -6.388 1.00 44.73 11 GLU D O 1
ATOM 8054 N N . HIS D 1 12 ? -20.036 0.675 -5.912 1.00 35.70 12 HIS D N 1
ATOM 8055 C CA . HIS D 1 12 ? -20.862 0.516 -7.093 1.00 43.43 12 HIS D CA 1
ATOM 8056 C C . HIS D 1 12 ? -22.316 0.644 -6.679 1.00 43.91 12 HIS D C 1
ATOM 8057 O O . HIS D 1 12 ? -22.854 -0.226 -5.989 1.00 40.70 12 HIS D O 1
ATOM 8064 N N . PHE D 1 13 ? -22.941 1.730 -7.121 1.00 40.90 13 PHE D N 1
ATOM 8065 C CA . PHE D 1 13 ? -24.321 2.060 -6.783 1.00 42.17 13 PHE D CA 1
ATOM 8066 C C . PHE D 1 13 ? -25.273 1.680 -7.919 1.00 51.15 13 PHE D C 1
ATOM 8067 O O . PHE D 1 13 ? -25.170 2.205 -9.033 1.00 49.20 13 PHE D O 1
ATOM 8075 N N . PRO D 1 14 ? -26.202 0.755 -7.642 1.00 52.95 14 PRO D N 1
ATOM 8076 C CA . PRO D 1 14 ? -27.257 0.411 -8.598 1.00 49.50 14 PRO D CA 1
ATOM 8077 C C . PRO D 1 14 ? -28.241 1.563 -8.786 1.00 48.35 14 PRO D C 1
ATOM 8078 O O . PRO D 1 14 ? -28.660 2.177 -7.801 1.00 38.16 14 PRO D O 1
ATOM 8082 N N . LEU D 1 15 ? -28.599 1.850 -10.036 1.00 53.56 15 LEU D N 1
ATOM 8083 C CA . LEU D 1 15 ? -29.665 2.801 -10.334 1.00 54.13 15 LEU D CA 1
ATOM 8084 C C . LEU D 1 15 ? -31.006 2.092 -10.228 1.00 62.24 15 LEU D C 1
ATOM 8085 O O . LEU D 1 15 ? -31.100 0.898 -10.511 1.00 63.30 15 LEU D O 1
ATOM 8090 N N . THR D 1 16 ? -32.037 2.820 -9.811 1.00 64.21 16 THR D N 1
ATOM 8091 C CA . THR D 1 16 ? -33.370 2.238 -9.649 1.00 63.22 16 THR D CA 1
ATOM 8092 C C . THR D 1 16 ? -34.089 2.031 -10.988 1.00 59.74 16 THR D C 1
ATOM 8093 O O . THR D 1 16 ? -33.920 2.812 -11.929 1.00 58.39 16 THR D O 1
ATOM 8097 N N . GLU D 1 28 ? -24.299 0.171 -11.376 1.00 37.97 28 GLU D N 1
ATOM 8098 C CA . GLU D 1 28 ? -24.636 1.095 -12.464 1.00 45.08 28 GLU D CA 1
ATOM 8099 C C . GLU D 1 28 ? -23.782 2.374 -12.477 1.00 41.35 28 GLU D C 1
ATOM 8100 O O . GLU D 1 28 ? -23.296 2.781 -13.536 1.00 43.42 28 GLU D O 1
ATOM 8106 N N . ILE D 1 29 ? -23.599 3.018 -11.325 1.00 33.62 29 ILE D N 1
ATOM 8107 C CA . ILE D 1 29 ? -22.663 4.154 -11.262 1.00 36.76 29 ILE D CA 1
ATOM 8108 C C . ILE D 1 29 ? -21.634 4.039 -10.139 1.00 33.76 29 ILE D C 1
ATOM 8109 O O . ILE D 1 29 ? -21.932 3.542 -9.062 1.00 30.28 29 ILE D O 1
ATOM 8114 N N . ASP D 1 30 ? -20.425 4.527 -10.394 1.00 35.21 30 ASP D N 1
ATOM 8115 C CA . ASP D 1 30 ? -19.340 4.432 -9.419 1.00 29.06 30 ASP D CA 1
ATOM 8116 C C . ASP D 1 30 ? -19.052 5.733 -8.664 1.00 33.59 30 ASP D C 1
ATOM 8117 O O . ASP D 1 30 ? -19.047 6.821 -9.252 1.00 31.34 30 ASP D O 1
ATOM 8122 N N . ASN D 1 31 ? -18.808 5.608 -7.359 1.00 32.26 31 ASN D N 1
ATOM 8123 C CA . ASN D 1 31 ? -18.363 6.739 -6.539 1.00 26.66 31 ASN D CA 1
ATOM 8124 C C . ASN D 1 31 ? -17.183 6.292 -5.704 1.00 28.18 31 ASN D C 1
ATOM 8125 O O . ASN D 1 31 ? -17.117 5.133 -5.300 1.00 26.34 31 ASN D O 1
ATOM 8130 N N . LEU D 1 32 ? -16.258 7.197 -5.415 1.00 25.21 32 LEU D N 1
ATOM 8131 C CA . LEU D 1 32 ? -15.208 6.854 -4.462 1.00 28.55 32 LEU D CA 1
ATOM 8132 C C . LEU D 1 32 ? -15.554 7.472 -3.112 1.00 32.78 32 LEU D C 1
ATOM 8133 O O . LEU D 1 32 ? -15.833 8.666 -3.007 1.00 31.54 32 LEU D O 1
ATOM 8138 N N . ILE D 1 33 ? -15.577 6.640 -2.084 1.00 23.46 33 ILE D N 1
ATOM 8139 C CA . ILE D 1 33 ? -15.908 7.098 -0.752 1.00 25.20 33 ILE D CA 1
ATOM 8140 C C . ILE D 1 33 ? -14.610 7.282 0.015 1.00 28.79 33 ILE D C 1
ATOM 8141 O O . ILE D 1 33 ? -13.737 6.410 0.004 1.00 22.30 33 ILE D O 1
ATOM 8146 N N . VAL D 1 34 ? -14.486 8.441 0.654 1.00 22.85 34 VAL D N 1
ATOM 8147 C CA . VAL D 1 34 ? -13.300 8.810 1.391 1.00 24.84 34 VAL D CA 1
ATOM 8148 C C . VAL D 1 34 ? -13.700 8.953 2.842 1.00 26.88 34 VAL D C 1
ATOM 8149 O O . VAL D 1 34 ? -14.723 9.569 3.146 1.00 25.92 34 VAL D O 1
ATOM 8153 N N . GLU D 1 35 ? -12.902 8.366 3.731 1.00 23.94 35 GLU D N 1
ATOM 8154 C CA . GLU D 1 35 ? -13.115 8.485 5.160 1.00 27.95 35 GLU D CA 1
ATOM 8155 C C . GLU D 1 35 ? -11.845 9.058 5.764 1.00 32.41 35 GLU D C 1
ATOM 8156 O O . GLU D 1 35 ? -10.768 8.468 5.629 1.00 32.58 35 GLU D O 1
ATOM 8162 N N . ILE D 1 36 ? -11.969 10.202 6.428 1.00 30.04 36 ILE D N 1
ATOM 8163 C CA . ILE D 1 36 ? -10.837 10.801 7.129 1.00 21.68 36 ILE D CA 1
ATOM 8164 C C . ILE D 1 36 ? -11.066 10.720 8.628 1.00 23.74 36 ILE D C 1
ATOM 8165 O O . ILE D 1 36 ? -12.085 11.172 9.130 1.00 23.16 36 ILE D O 1
ATOM 8170 N N . ARG D 1 37 ? -10.127 10.114 9.341 1.00 28.93 37 ARG D N 1
ATOM 8171 C CA . ARG D 1 37 ? -10.267 9.942 10.774 1.00 28.13 37 ARG D CA 1
ATOM 8172 C C . ARG D 1 37 ? -9.182 10.695 11.515 1.00 31.82 37 ARG D C 1
ATOM 8173 O O . ARG D 1 37 ? -7.995 10.618 11.158 1.00 35.00 37 ARG D O 1
ATOM 8181 N N . THR D 1 38 ? -9.602 11.419 12.548 1.00 31.82 38 THR D N 1
ATOM 8182 C CA . THR D 1 38 ? -8.690 12.201 13.362 1.00 33.46 38 THR D CA 1
ATOM 8183 C C . THR D 1 38 ? -8.217 11.334 14.514 1.00 36.89 38 THR D C 1
ATOM 8184 O O . THR D 1 38 ? -8.727 10.229 14.716 1.00 35.07 38 THR D O 1
ATOM 8188 N N . ALA D 1 39 ? -7.300 11.865 15.314 1.00 33.78 39 ALA D N 1
ATOM 8189 C CA . ALA D 1 39 ? -6.665 11.083 16.371 1.00 36.97 39 ALA D CA 1
ATOM 8190 C C . ALA D 1 39 ? -7.617 10.817 17.539 1.00 36.64 39 ALA D C 1
ATOM 8191 O O . ALA D 1 39 ? -7.488 9.808 18.224 1.00 43.13 39 ALA D O 1
ATOM 8193 N N . ASP D 1 40 ? -8.575 11.721 17.747 1.00 33.29 40 ASP D N 1
ATOM 8194 C CA . ASP D 1 40 ? -9.594 11.560 18.786 1.00 43.08 40 ASP D CA 1
ATOM 8195 C C . ASP D 1 40 ? -10.795 10.730 18.317 1.00 44.13 40 ASP D C 1
ATOM 8196 O O . ASP D 1 40 ? -11.759 10.562 19.056 1.00 47.09 40 ASP D O 1
ATOM 8201 N N . GLY D 1 41 ? -10.750 10.241 17.079 1.00 45.78 41 GLY D N 1
ATOM 8202 C CA . GLY D 1 41 ? -11.761 9.314 16.593 1.00 43.45 41 GLY D CA 1
ATOM 8203 C C . GLY D 1 41 ? -12.910 9.862 15.754 1.00 43.70 41 GLY D C 1
ATOM 8204 O O . GLY D 1 41 ? -13.752 9.090 15.300 1.00 44.96 41 GLY D O 1
ATOM 8205 N N . LEU D 1 42 ? -12.957 11.172 15.528 1.00 39.80 42 LEU D N 1
ATOM 8206 C CA . LEU D 1 42 ? -13.985 11.739 14.647 1.00 35.86 42 LEU D CA 1
ATOM 8207 C C . LEU D 1 42 ? -13.792 11.309 13.190 1.00 32.21 42 LEU D C 1
ATOM 8208 O O . LEU D 1 42 ? -12.673 11.078 12.747 1.00 32.94 42 LEU D O 1
ATOM 8213 N N . LEU D 1 43 ? -14.895 11.220 12.453 1.00 30.40 43 LEU D N 1
ATOM 8214 C CA . LEU D 1 43 ? -14.886 10.777 11.061 1.00 26.47 43 LEU D CA 1
ATOM 8215 C C . LEU D 1 43 ? -15.472 11.861 10.152 1.00 28.25 43 LEU D C 1
ATOM 8216 O O . LEU D 1 43 ? -16.611 12.300 10.356 1.00 22.22 43 LEU D O 1
ATOM 8221 N N . GLY D 1 44 ? -14.665 12.366 9.220 1.00 22.91 44 GLY D N 1
ATOM 8222 C CA . GLY D 1 44 ? -15.184 13.142 8.117 1.00 21.77 44 GLY D CA 1
ATOM 8223 C C . GLY D 1 44 ? -15.413 12.252 6.911 1.00 26.37 44 GLY D C 1
ATOM 8224 O O . GLY D 1 44 ? -14.637 11.331 6.657 1.00 24.70 44 GLY D O 1
ATOM 8225 N N . LEU D 1 45 ? -16.403 12.603 6.103 1.00 18.71 45 LEU D N 1
ATOM 8226 C CA . LEU D 1 45 ? -16.771 11.798 4.951 1.00 20.50 45 LEU D CA 1
ATOM 8227 C C . LEU D 1 45 ? -16.697 12.608 3.672 1.00 27.22 45 LEU D C 1
ATOM 8228 O O . LEU D 1 45 ? -17.018 13.797 3.666 1.00 22.93 45 LEU D O 1
ATOM 8233 N N . GLY D 1 46 ? -16.317 11.950 2.580 1.00 26.71 46 GLY D N 1
ATOM 8234 C CA . GLY D 1 46 ? -16.367 12.587 1.277 1.00 18.48 46 GLY D CA 1
ATOM 8235 C C . GLY D 1 46 ? -16.673 11.588 0.184 1.00 21.94 46 GLY D C 1
ATOM 8236 O O . GLY D 1 46 ? -16.549 10.385 0.388 1.00 20.74 46 GLY D O 1
ATOM 8237 N N . ALA D 1 47 ? -17.086 12.082 -0.975 1.00 18.23 47 ALA D N 1
ATOM 8238 C CA . ALA D 1 47 ? -17.341 11.211 -2.113 1.00 23.10 47 ALA D CA 1
ATOM 8239 C C . ALA D 1 47 ? -16.914 11.891 -3.411 1.00 24.08 47 ALA D C 1
ATOM 8240 O O . ALA D 1 47 ? -16.993 13.114 -3.538 1.00 28.43 47 ALA D O 1
ATOM 8242 N N . ALA D 1 48 ? -16.435 11.098 -4.361 1.00 16.06 48 ALA D N 1
ATOM 8243 C CA . ALA D 1 48 ? -15.976 11.626 -5.644 1.00 23.74 48 ALA D CA 1
ATOM 8244 C C . ALA D 1 48 ? -16.713 10.934 -6.777 1.00 27.04 48 ALA D C 1
ATOM 8245 O O . ALA D 1 48 ? -16.944 9.717 -6.736 1.00 24.90 48 ALA D O 1
ATOM 8247 N N . SER D 1 49 ? -17.115 11.730 -7.763 1.00 20.22 49 SER D N 1
ATOM 8248 C CA . SER D 1 49 ? -17.760 11.219 -8.963 1.00 17.23 49 SER D CA 1
ATOM 8249 C C . SER D 1 49 ? -17.204 11.962 -10.170 1.00 19.12 49 SER D C 1
ATOM 8250 O O . SER D 1 49 ? -17.773 12.966 -10.593 1.00 19.08 49 SER D O 1
ATOM 8253 N N . PRO D 1 50 ? -16.065 11.498 -10.700 1.00 20.91 50 PRO D N 1
ATOM 8254 C CA . PRO D 1 50 ? -15.363 12.268 -11.731 1.00 20.94 50 PRO D CA 1
ATOM 8255 C C . PRO D 1 50 ? -16.095 12.243 -13.066 1.00 25.28 50 PRO D C 1
ATOM 8256 O O . PRO D 1 50 ? -16.678 11.217 -13.421 1.00 25.64 50 PRO D O 1
ATOM 8260 N N . GLU D 1 51 ? -16.102 13.363 -13.781 1.00 27.13 51 GLU D N 1
ATOM 8261 C CA . GLU D 1 51 ? -16.699 13.378 -15.111 1.00 24.78 51 GLU D CA 1
ATOM 8262 C C . GLU D 1 51 ? -15.641 13.767 -16.120 1.00 27.99 51 GLU D C 1
ATOM 8263 O O . GLU D 1 51 ? -15.311 14.956 -16.257 1.00 25.77 51 GLU D O 1
ATOM 8269 N N . ARG D 1 52 ? -15.211 12.790 -16.911 1.00 25.70 52 ARG D N 1
ATOM 8270 C CA . ARG D 1 52 ? -14.013 12.937 -17.732 1.00 28.49 52 ARG D CA 1
ATOM 8271 C C . ARG D 1 52 ? -14.240 13.836 -18.951 1.00 18.64 52 ARG D C 1
ATOM 8272 O O . ARG D 1 52 ? -13.303 14.424 -19.473 1.00 24.77 52 ARG D O 1
ATOM 8280 N N . HIS D 1 53 ? -15.483 13.933 -19.404 1.00 17.63 53 HIS D N 1
ATOM 8281 C CA . HIS D 1 53 ? -15.790 14.694 -20.611 1.00 27.35 53 HIS D CA 1
ATOM 8282 C C . HIS D 1 53 ? -15.875 16.173 -20.269 1.00 36.31 53 HIS D C 1
ATOM 8283 O O . HIS D 1 53 ? -15.931 17.031 -21.148 1.00 36.81 53 HIS D O 1
ATOM 8290 N N . VAL D 1 54 ? -15.881 16.457 -18.972 1.00 29.08 54 VAL D N 1
ATOM 8291 C CA . VAL D 1 54 ? -15.991 17.813 -18.472 1.00 23.71 54 VAL D CA 1
ATOM 8292 C C . VAL D 1 54 ? -14.648 18.325 -17.959 1.00 26.81 54 VAL D C 1
ATOM 8293 O O . VAL D 1 54 ? -14.167 19.361 -18.398 1.00 32.34 54 VAL D O 1
ATOM 8297 N N . THR D 1 55 ? -14.107 17.640 -16.958 1.00 22.70 55 THR D N 1
ATOM 8298 C CA . THR D 1 55 ? -12.849 18.002 -16.314 1.00 19.39 55 THR D CA 1
ATOM 8299 C C . THR D 1 55 ? -11.608 17.248 -16.812 1.00 25.83 55 THR D C 1
ATOM 8300 O O . THR D 1 55 ? -10.494 17.537 -16.378 1.00 20.78 55 THR D O 1
ATOM 8304 N N . GLY D 1 56 ? -11.796 16.280 -17.705 1.00 25.40 56 GLY D N 1
ATOM 8305 C CA . GLY D 1 56 ? -10.707 15.413 -18.123 1.00 17.62 56 GLY D CA 1
ATOM 8306 C C . GLY D 1 56 ? -10.273 14.374 -17.097 1.00 26.61 56 GLY D C 1
ATOM 8307 O O . GLY D 1 56 ? -9.302 13.656 -17.319 1.00 34.97 56 GLY D O 1
ATOM 8308 N N . GLU D 1 57 ? -10.981 14.278 -15.973 1.00 27.41 57 GLU D N 1
ATOM 8309 C CA . GLU D 1 57 ? -10.592 13.337 -14.920 1.00 17.98 57 GLU D CA 1
ATOM 8310 C C . GLU D 1 57 ? -11.339 12.019 -15.067 1.00 23.30 57 GLU D C 1
ATOM 8311 O O . GLU D 1 57 ? -12.558 11.978 -14.932 1.00 29.11 57 GLU D O 1
ATOM 8317 N N . THR D 1 58 ? -10.598 10.954 -15.368 1.00 24.60 58 THR D N 1
ATOM 8318 C CA . THR D 1 58 ? -11.128 9.590 -15.413 1.00 29.43 58 THR D CA 1
ATOM 8319 C C . THR D 1 58 ? -11.255 8.996 -14.010 1.00 29.21 58 THR D C 1
ATOM 8320 O O . THR D 1 58 ? -10.574 9.427 -13.084 1.00 32.98 58 THR D O 1
ATOM 8324 N N . LEU D 1 59 ? -12.125 8.005 -13.853 1.00 26.11 59 LEU D N 1
ATOM 8325 C CA . LEU D 1 59 ? -12.236 7.286 -12.587 1.00 26.36 59 LEU D CA 1
ATOM 8326 C C . LEU D 1 59 ? -10.897 6.660 -12.150 1.00 31.69 59 LEU D C 1
ATOM 8327 O O . LEU D 1 59 ? -10.570 6.618 -10.951 1.00 30.24 59 LEU D O 1
ATOM 8332 N N . GLU D 1 60 ? -10.126 6.173 -13.119 1.00 28.64 60 GLU D N 1
ATOM 8333 C CA . GLU D 1 60 ? -8.817 5.607 -12.819 1.00 37.39 60 GLU D CA 1
ATOM 8334 C C . GLU D 1 60 ? -7.903 6.652 -12.188 1.00 31.91 60 GLU D C 1
ATOM 8335 O O . GLU D 1 60 ? -7.317 6.414 -11.133 1.00 32.62 60 GLU D O 1
ATOM 8341 N N . ALA D 1 61 ? -7.791 7.809 -12.834 1.00 23.43 61 ALA D N 1
ATOM 8342 C CA . ALA D 1 61 ? -6.956 8.880 -12.308 1.00 23.97 61 ALA D CA 1
ATOM 8343 C C . ALA D 1 61 ? -7.433 9.323 -10.931 1.00 21.94 61 ALA D C 1
ATOM 8344 O O . ALA D 1 61 ? -6.630 9.640 -10.059 1.00 28.46 61 ALA D O 1
ATOM 8346 N N . CYS D 1 62 ? -8.745 9.352 -10.740 1.00 22.98 62 CYS D N 1
ATOM 8347 C CA . CYS D 1 62 ? -9.316 9.765 -9.463 1.00 23.29 62 CYS D CA 1
ATOM 8348 C C . CYS D 1 62 ? -8.852 8.805 -8.370 1.00 26.00 62 CYS D C 1
ATOM 8349 O O . CYS D 1 62 ? -8.381 9.218 -7.290 1.00 30.37 62 CYS D O 1
ATOM 8352 N N . HIS D 1 63 ? -8.970 7.514 -8.662 1.00 31.39 63 HIS D N 1
ATOM 8353 C CA . HIS D 1 63 ? -8.526 6.495 -7.718 1.00 30.25 63 HIS D CA 1
ATOM 8354 C C . HIS D 1 63 ? -7.039 6.633 -7.427 1.00 25.02 63 HIS D C 1
ATOM 8355 O O . HIS D 1 63 ? -6.623 6.596 -6.274 1.00 27.94 63 HIS D O 1
ATOM 8362 N N . ALA D 1 64 ? -6.238 6.793 -8.475 1.00 21.69 64 ALA D N 1
ATOM 8363 C CA . ALA D 1 64 ? -4.800 6.948 -8.293 1.00 26.55 64 ALA D CA 1
ATOM 8364 C C . ALA D 1 64 ? -4.538 8.117 -7.357 1.00 32.28 64 ALA D C 1
ATOM 8365 O O . ALA D 1 64 ? -3.690 8.032 -6.476 1.00 39.13 64 ALA D O 1
ATOM 8367 N N . ALA D 1 65 ? -5.289 9.202 -7.540 1.00 25.51 65 ALA D N 1
ATOM 8368 C CA . ALA D 1 65 ? -5.075 10.416 -6.762 1.00 20.17 65 ALA D CA 1
ATOM 8369 C C . ALA D 1 65 ? -5.450 10.180 -5.310 1.00 22.05 65 ALA D C 1
ATOM 8370 O O . ALA D 1 65 ? -4.888 10.802 -4.416 1.00 24.74 65 ALA D O 1
ATOM 8372 N N . LEU D 1 66 ? -6.418 9.297 -5.083 1.00 20.25 66 LEU D N 1
ATOM 8373 C CA . LEU D 1 66 ? -6.869 9.016 -3.721 1.00 27.72 66 LEU D CA 1
ATOM 8374 C C . LEU D 1 66 ? -6.128 7.821 -3.083 1.00 34.52 66 LEU D C 1
ATOM 8375 O O . LEU D 1 66 ? -6.396 7.443 -1.942 1.00 26.10 66 LEU D O 1
ATOM 8380 N N . ASP D 1 67 ? -5.193 7.238 -3.824 1.00 36.79 67 ASP D N 1
ATOM 8381 C CA . ASP D 1 67 ? -4.438 6.085 -3.338 1.00 40.52 67 ASP D CA 1
ATOM 8382 C C . ASP D 1 67 ? -3.726 6.395 -2.015 1.00 40.24 67 ASP D C 1
ATOM 8383 O O . ASP D 1 67 ? -3.111 7.455 -1.857 1.00 35.25 67 ASP D O 1
ATOM 8388 N N . HIS D 1 68 ? -3.805 5.467 -1.063 1.00 39.84 68 HIS D N 1
ATOM 8389 C CA . HIS D 1 68 ? -3.264 5.715 0.272 1.00 37.00 68 HIS D CA 1
ATOM 8390 C C . HIS D 1 68 ? -1.793 6.105 0.241 1.00 35.30 68 HIS D C 1
ATOM 8391 O O . HIS D 1 68 ? -1.324 6.868 1.081 1.00 35.99 68 HIS D O 1
ATOM 8398 N N . ASP D 1 69 ? -1.068 5.586 -0.739 1.00 38.88 69 ASP D N 1
ATOM 8399 C CA . ASP D 1 69 ? 0.354 5.857 -0.857 1.00 41.08 69 ASP D CA 1
ATOM 8400 C C . ASP D 1 69 ? 0.658 7.316 -1.229 1.00 42.13 69 ASP D C 1
ATOM 8401 O O . ASP D 1 69 ? 1.702 7.856 -0.854 1.00 43.87 69 ASP D O 1
ATOM 8406 N N . ARG D 1 70 ? -0.253 7.956 -1.958 1.00 33.65 70 ARG D N 1
ATOM 8407 C CA A ARG D 1 70 ? -0.028 9.326 -2.414 0.47 32.13 70 ARG D CA 1
ATOM 8408 C CA B ARG D 1 70 ? -0.035 9.322 -2.421 0.53 32.17 70 ARG D CA 1
ATOM 8409 C C . ARG D 1 70 ? -0.631 10.371 -1.484 1.00 30.90 70 ARG D C 1
ATOM 8410 O O . ARG D 1 70 ? -0.488 11.569 -1.713 1.00 33.99 70 ARG D O 1
ATOM 8425 N N . LEU D 1 71 ? -1.319 9.917 -0.445 1.00 27.16 71 LEU D N 1
ATOM 8426 C CA . LEU D 1 71 ? -1.934 10.834 0.513 1.00 32.81 71 LEU D CA 1
ATOM 8427 C C . LEU D 1 71 ? -1.088 11.083 1.764 1.00 30.92 71 LEU D C 1
ATOM 8428 O O . LEU D 1 71 ? -1.561 11.697 2.724 1.00 29.24 71 LEU D O 1
ATOM 8433 N N . GLY D 1 72 ? 0.128 10.544 1.779 1.00 23.04 72 GLY D N 1
ATOM 8434 C CA . GLY D 1 72 ? 0.970 10.615 2.963 1.00 23.19 72 GLY D CA 1
ATOM 8435 C C . GLY D 1 72 ? 1.150 12.015 3.521 1.00 23.14 72 GLY D C 1
ATOM 8436 O O . GLY D 1 72 ? 1.272 12.191 4.723 1.00 19.02 72 GLY D O 1
ATOM 8437 N N . TRP D 1 73 ? 1.176 13.018 2.650 1.00 23.05 73 TRP D N 1
ATOM 8438 C CA . TRP D 1 73 ? 1.435 14.377 3.103 1.00 24.86 73 TRP D CA 1
ATOM 8439 C C . TRP D 1 73 ? 0.328 14.892 4.039 1.00 23.03 73 TRP D C 1
ATOM 8440 O O . TRP D 1 73 ? 0.532 15.847 4.764 1.00 23.74 73 TRP D O 1
ATOM 8451 N N . LEU D 1 74 ? -0.842 14.260 4.015 1.00 16.46 74 LEU D N 1
ATOM 8452 C CA . LEU D 1 74 ? -1.958 14.723 4.829 1.00 22.60 74 LEU D CA 1
ATOM 8453 C C . LEU D 1 74 ? -1.969 14.167 6.245 1.00 27.84 74 LEU D C 1
ATOM 8454 O O . LEU D 1 74 ? -2.648 14.716 7.110 1.00 24.17 74 LEU D O 1
ATOM 8459 N N . MET D 1 75 ? -1.212 13.098 6.485 1.00 20.15 75 MET D N 1
ATOM 8460 C CA . MET D 1 75 ? -1.246 12.429 7.784 1.00 22.35 75 MET D CA 1
ATOM 8461 C C . MET D 1 75 ? -0.548 13.271 8.843 1.00 20.76 75 MET D C 1
ATOM 8462 O O . MET D 1 75 ? 0.555 13.785 8.620 1.00 21.70 75 MET D O 1
ATOM 8467 N N . GLY D 1 76 ? -1.202 13.414 9.992 1.00 19.97 76 GLY D N 1
ATOM 8468 C CA . GLY D 1 76 ? -0.674 14.204 11.090 1.00 18.47 76 GLY D CA 1
ATOM 8469 C C . GLY D 1 76 ? -0.918 15.699 10.938 1.00 19.67 76 GLY D C 1
ATOM 8470 O O . GLY D 1 76 ? -0.543 16.485 11.804 1.00 28.14 76 GLY D O 1
ATOM 8471 N N . ARG D 1 77 ? -1.543 16.106 9.838 1.00 21.35 77 ARG D N 1
ATOM 8472 C CA A ARG D 1 77 ? -1.826 17.521 9.630 0.52 21.56 77 ARG D CA 1
ATOM 8473 C CA B ARG D 1 77 ? -1.839 17.515 9.621 0.48 21.55 77 ARG D CA 1
ATOM 8474 C C . ARG D 1 77 ? -3.014 17.936 10.502 1.00 23.19 77 ARG D C 1
ATOM 8475 O O . ARG D 1 77 ? -3.922 17.142 10.763 1.00 24.57 77 ARG D O 1
ATOM 8490 N N . ASP D 1 78 ? -3.002 19.180 10.961 1.00 27.85 78 ASP D N 1
ATOM 8491 C CA . ASP D 1 78 ? -4.053 19.678 11.851 1.00 26.51 78 ASP D CA 1
ATOM 8492 C C . ASP D 1 78 ? -5.232 20.259 11.050 1.00 26.40 78 ASP D C 1
ATOM 8493 O O . ASP D 1 78 ? -5.047 21.145 10.223 1.00 23.17 78 ASP D O 1
ATOM 8498 N N . ILE D 1 79 ? -6.443 19.771 11.306 1.00 23.80 79 ILE D N 1
ATOM 8499 C CA . ILE D 1 79 ? -7.598 20.191 10.518 1.00 27.30 79 ILE D CA 1
ATOM 8500 C C . ILE D 1 79 ? -7.958 21.669 10.716 1.00 25.91 79 ILE D C 1
ATOM 8501 O O . ILE D 1 79 ? -8.543 22.295 9.832 1.00 24.32 79 ILE D O 1
ATOM 8506 N N . ARG D 1 80 ? -7.543 22.237 11.843 1.00 22.36 80 ARG D N 1
ATOM 8507 C CA . ARG D 1 80 ? -7.807 23.646 12.131 1.00 24.19 80 ARG D CA 1
ATOM 8508 C C . ARG D 1 80 ? -7.120 24.592 11.140 1.00 23.83 80 ARG D C 1
ATOM 8509 O O . ARG D 1 80 ? -7.417 25.785 11.111 1.00 26.00 80 ARG D O 1
ATOM 8517 N N . THR D 1 81 ? -6.203 24.037 10.348 1.00 20.94 81 THR D N 1
ATOM 8518 C CA . THR D 1 81 ? -5.425 24.739 9.311 1.00 19.71 81 THR D CA 1
ATOM 8519 C C . THR D 1 81 ? -6.094 24.650 7.934 1.00 20.81 81 THR D C 1
ATOM 8520 O O . THR D 1 81 ? -5.459 24.873 6.891 1.00 17.68 81 THR D O 1
ATOM 8524 N N . LEU D 1 82 ? -7.343 24.206 7.936 1.00 20.19 82 LEU D N 1
ATOM 8525 C CA . LEU D 1 82 ? -8.040 23.796 6.722 1.00 23.77 82 LEU D CA 1
ATOM 8526 C C . LEU D 1 82 ? -7.776 24.642 5.451 1.00 21.88 82 LEU D C 1
ATOM 8527 O O . LEU D 1 82 ? -7.501 24.067 4.400 1.00 25.25 82 LEU D O 1
ATOM 8532 N N . PRO D 1 83 ? -7.819 25.988 5.534 1.00 20.44 83 PRO D N 1
ATOM 8533 C CA . PRO D 1 83 ? -7.633 26.720 4.271 1.0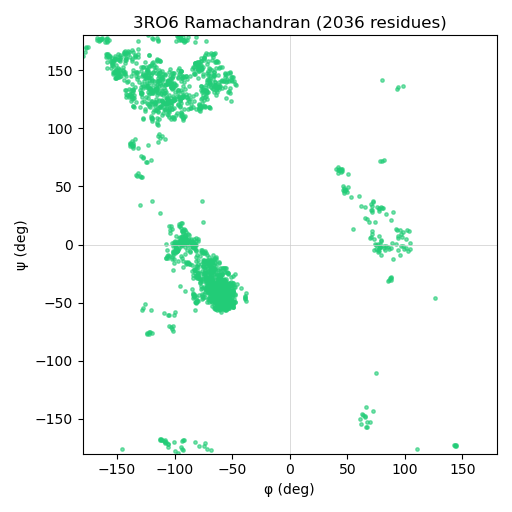0 15.23 83 PRO D CA 1
ATOM 8534 C C . PRO D 1 83 ? -6.261 26.473 3.651 1.00 20.45 83 PRO D C 1
ATOM 8535 O O . PRO D 1 83 ? -6.120 26.534 2.426 1.00 26.09 83 PRO D O 1
ATOM 8539 N N . ARG D 1 84 ? -5.264 26.204 4.487 1.00 26.20 84 ARG D N 1
ATOM 8540 C CA . ARG D 1 84 ? -3.934 25.854 4.003 1.00 15.81 84 ARG D CA 1
ATOM 8541 C C . ARG D 1 84 ? -3.938 24.476 3.355 1.00 15.80 84 ARG D C 1
ATOM 8542 O O . ARG D 1 84 ? -3.397 24.292 2.267 1.00 19.06 84 ARG D O 1
ATOM 8550 N N . LEU D 1 85 ? -4.571 23.507 4.009 1.00 16.58 85 LEU D N 1
ATOM 8551 C CA . LEU D 1 85 ? -4.711 22.173 3.418 1.00 18.98 85 LEU D CA 1
ATOM 8552 C C . LEU D 1 85 ? -5.422 22.221 2.043 1.00 17.10 85 LEU D C 1
ATOM 8553 O O . LEU D 1 85 ? -5.050 21.513 1.110 1.00 22.83 85 LEU D O 1
ATOM 8558 N N . CYS D 1 86 ? -6.439 23.061 1.909 1.00 20.02 86 CYS D N 1
ATOM 8559 C CA . CYS D 1 86 ? -7.149 23.143 0.634 1.00 22.02 86 CYS D CA 1
ATOM 8560 C C . CYS D 1 86 ? -6.267 23.761 -0.449 1.00 23.42 86 CYS D C 1
ATOM 8561 O O . CYS D 1 86 ? -6.314 23.330 -1.604 1.00 21.51 86 CYS D O 1
ATOM 8564 N N . ARG D 1 87 ? -5.453 24.756 -0.094 1.00 18.10 87 ARG D N 1
ATOM 8565 C CA A ARG D 1 87 ? -4.505 25.302 -1.061 0.54 18.97 87 ARG D CA 1
ATOM 8566 C CA B ARG D 1 87 ? -4.495 25.302 -1.053 0.46 19.12 87 ARG D CA 1
ATOM 8567 C C . ARG D 1 87 ? -3.554 24.194 -1.505 1.00 19.41 87 ARG D C 1
ATOM 8568 O O . ARG D 1 87 ? -3.279 24.045 -2.692 1.00 20.18 87 ARG D O 1
ATOM 8583 N N . GLU D 1 88 ? -3.065 23.404 -0.551 1.00 16.15 88 GLU D N 1
ATOM 8584 C CA . GLU D 1 88 ? -2.185 22.290 -0.907 1.00 22.58 88 GLU D CA 1
ATOM 8585 C C . GLU D 1 88 ? -2.876 21.248 -1.808 1.00 20.47 88 GLU D C 1
ATOM 8586 O O . GLU D 1 88 ? -2.260 20.696 -2.715 1.00 20.60 88 GLU D O 1
ATOM 8592 N N . LEU D 1 89 ? -4.155 20.996 -1.547 1.00 16.84 89 LEU D N 1
ATOM 8593 C CA . LEU D 1 89 ? -4.966 20.106 -2.379 1.00 17.16 89 LEU D CA 1
ATOM 8594 C C . LEU D 1 89 ? -5.030 20.607 -3.814 1.00 15.41 89 LEU D C 1
ATOM 8595 O O . LEU D 1 89 ? -4.926 19.823 -4.751 1.00 13.91 89 LEU D O 1
ATOM 8600 N N . ALA D 1 90 ? -5.211 21.918 -3.973 1.00 14.91 90 ALA D N 1
ATOM 8601 C CA . ALA D 1 90 ? -5.223 22.536 -5.289 1.00 21.61 90 ALA D CA 1
ATOM 8602 C C . ALA D 1 90 ? -3.889 22.341 -5.996 1.00 21.48 90 ALA D C 1
ATOM 8603 O O . ALA D 1 90 ? -3.851 22.100 -7.194 1.00 24.92 90 ALA D O 1
ATOM 8605 N N . GLU D 1 91 ? -2.794 22.433 -5.254 1.00 22.54 91 GLU D N 1
ATOM 8606 C CA . GLU D 1 91 ? -1.469 22.329 -5.863 1.00 26.89 91 GLU D CA 1
ATOM 8607 C C . GLU D 1 91 ? -1.110 20.887 -6.202 1.00 23.74 91 GLU D C 1
ATOM 8608 O O . GLU D 1 91 ? -0.532 20.616 -7.247 1.00 29.99 91 GLU D O 1
ATOM 8614 N N . ARG D 1 92 ? -1.417 19.975 -5.290 1.00 25.68 92 ARG D N 1
ATOM 8615 C CA . ARG D 1 92 ? -1.032 18.573 -5.441 1.00 27.73 92 ARG D CA 1
ATOM 8616 C C . ARG D 1 92 ? -1.958 17.742 -6.326 1.00 30.33 92 ARG D C 1
ATOM 8617 O O . ARG D 1 92 ? -1.543 16.732 -6.893 1.00 33.18 92 ARG D O 1
ATOM 8625 N N . LEU D 1 93 ? -3.212 18.156 -6.456 1.00 25.01 93 LEU D N 1
ATOM 8626 C CA . LEU D 1 93 ? -4.124 17.382 -7.279 1.00 20.61 93 LEU D CA 1
ATOM 8627 C C . LEU D 1 93 ? -4.811 18.267 -8.296 1.00 21.53 93 LEU D C 1
ATOM 8628 O O . LEU D 1 93 ? -6.032 18.293 -8.370 1.00 17.11 93 LEU D O 1
ATOM 8633 N N . PRO D 1 94 ? -4.019 18.944 -9.136 1.00 23.04 94 PRO D N 1
ATOM 8634 C CA . PRO D 1 94 ? -4.559 19.979 -10.024 1.00 19.56 94 PRO D CA 1
ATOM 8635 C C . PRO D 1 94 ? -5.430 19.414 -11.143 1.00 23.60 94 PRO D C 1
ATOM 8636 O O . PRO D 1 94 ? -6.309 20.120 -11.631 1.00 23.96 94 PRO D O 1
ATOM 8640 N N . ALA D 1 95 ? -5.165 18.179 -11.557 1.00 23.05 95 ALA D N 1
ATOM 8641 C CA . ALA D 1 95 ? -5.905 17.535 -12.647 1.00 22.35 95 ALA D CA 1
ATOM 8642 C C . ALA D 1 95 ? -7.023 16.590 -12.188 1.00 24.64 95 ALA D C 1
ATOM 8643 O O . ALA D 1 95 ? -7.687 15.972 -13.016 1.00 24.09 95 ALA D O 1
ATOM 8645 N N . ALA D 1 96 ? -7.219 16.466 -10.876 1.00 19.77 96 ALA D N 1
ATOM 8646 C CA . ALA D 1 96 ? -8.213 15.536 -10.334 1.00 19.33 96 ALA D CA 1
ATOM 8647 C C . ALA D 1 96 ? -9.225 16.237 -9.421 1.00 21.45 96 ALA D C 1
ATOM 8648 O O . ALA D 1 96 ? -9.190 16.044 -8.214 1.00 19.62 96 ALA D O 1
ATOM 8650 N N . PRO D 1 97 ? -10.127 17.056 -9.993 1.00 19.94 97 PRO D N 1
ATOM 8651 C CA . PRO D 1 97 ? -10.982 17.846 -9.097 1.00 22.79 97 PRO D CA 1
ATOM 8652 C C . PRO D 1 97 ? -11.979 17.027 -8.272 1.00 22.16 97 PRO D C 1
ATOM 8653 O O . PRO D 1 97 ? -12.317 17.445 -7.165 1.00 22.17 97 PRO D O 1
ATOM 8657 N N . ALA D 1 98 ? -12.431 15.882 -8.766 1.00 16.19 98 ALA D N 1
ATOM 8658 C CA . ALA D 1 98 ? -13.374 15.080 -7.983 1.00 16.27 98 ALA D CA 1
ATOM 8659 C C . ALA D 1 98 ? -12.710 14.490 -6.726 1.00 15.99 98 ALA D C 1
ATOM 8660 O O . ALA D 1 98 ? -13.290 14.503 -5.623 1.00 19.92 98 ALA D O 1
ATOM 8662 N N . ALA D 1 99 ? -11.479 14.006 -6.886 1.00 15.43 99 ALA D N 1
ATOM 8663 C CA . ALA D 1 99 ? -10.691 13.513 -5.751 1.00 21.25 99 ALA D CA 1
ATOM 8664 C C . ALA D 1 99 ? -10.446 14.625 -4.712 1.00 19.57 99 ALA D C 1
ATOM 8665 O O . ALA D 1 99 ? -10.608 14.442 -3.478 1.00 24.66 99 ALA D O 1
ATOM 8667 N N . ARG D 1 100 ? -10.069 15.785 -5.248 1.00 17.39 100 ARG D N 1
ATOM 8668 C CA . ARG D 1 100 ? -9.780 16.966 -4.459 1.00 20.18 100 ARG D CA 1
ATOM 8669 C C . ARG D 1 100 ? -11.005 17.369 -3.646 1.00 20.69 100 ARG D C 1
ATOM 8670 O O . ARG D 1 100 ? -10.899 17.681 -2.458 1.00 21.18 100 ARG D O 1
ATOM 8678 N N . ALA D 1 101 ? -12.167 17.342 -4.299 1.00 11.72 101 ALA D N 1
ATOM 8679 C CA . ALA D 1 101 ? -13.440 17.630 -3.654 1.00 16.21 101 ALA D CA 1
ATOM 8680 C C . ALA D 1 101 ? -13.755 16.626 -2.549 1.00 17.79 101 ALA D C 1
ATOM 8681 O O . ALA D 1 101 ? -14.148 17.023 -1.466 1.00 20.49 101 ALA D O 1
ATOM 8683 N N . ALA D 1 102 ? -13.598 15.330 -2.811 1.00 20.47 102 ALA D N 1
ATOM 8684 C CA . ALA D 1 102 ? -13.869 14.347 -1.748 1.00 22.54 102 ALA D CA 1
ATOM 8685 C C . ALA D 1 102 ? -13.033 14.652 -0.496 1.00 18.74 102 ALA D C 1
ATOM 8686 O O . ALA D 1 102 ? -13.567 14.725 0.648 1.00 19.82 102 ALA D O 1
ATOM 8688 N N . LEU D 1 103 ? -11.738 14.896 -0.712 1.00 14.74 103 LEU D N 1
ATOM 8689 C CA . LEU D 1 103 ? -10.877 15.231 0.437 1.00 17.42 103 LEU D CA 1
ATOM 8690 C C . LEU D 1 103 ? -11.315 16.528 1.164 1.00 18.21 103 LEU D C 1
ATOM 8691 O O . LEU D 1 103 ? -11.480 16.570 2.397 1.00 17.99 103 LEU D O 1
ATOM 8696 N N . ASP D 1 104 ? -11.512 17.577 0.375 1.00 23.20 104 ASP D N 1
ATOM 8697 C CA . ASP D 1 104 ? -11.955 18.895 0.840 1.00 16.96 104 ASP D CA 1
ATOM 8698 C C . ASP D 1 104 ? -13.235 18.795 1.695 1.00 18.65 104 ASP D C 1
ATOM 8699 O O . ASP D 1 104 ? -13.317 19.343 2.810 1.00 23.43 104 ASP D O 1
ATOM 8704 N N . MET D 1 105 ? -14.232 18.081 1.188 1.00 16.61 105 MET D N 1
ATOM 8705 C CA . MET D 1 105 ? -15.516 18.036 1.875 1.00 18.06 105 MET D CA 1
ATOM 8706 C C . MET D 1 105 ? -15.365 17.204 3.143 1.00 15.31 105 MET D C 1
ATOM 8707 O O . MET D 1 105 ? -15.968 17.527 4.163 1.00 18.51 105 MET D O 1
ATOM 8712 N N . ALA D 1 106 ? -14.542 16.156 3.105 1.00 16.25 106 ALA D N 1
ATOM 8713 C CA . ALA D 1 106 ? -14.330 15.418 4.363 1.00 20.96 106 ALA D CA 1
ATOM 8714 C C . ALA D 1 106 ? -13.635 16.289 5.447 1.00 19.15 106 ALA D C 1
ATOM 8715 O O . ALA D 1 106 ? -13.961 16.211 6.657 1.00 24.14 106 ALA D O 1
ATOM 8717 N N . LEU D 1 107 ? -12.698 17.132 5.011 1.00 15.79 107 LEU D N 1
ATOM 8718 C CA . LEU D 1 107 ? -12.046 18.063 5.938 1.00 17.69 107 LEU D CA 1
ATOM 8719 C C . LEU D 1 107 ? -13.040 19.064 6.527 1.00 23.99 107 LEU D C 1
ATOM 8720 O O . LEU D 1 107 ? -13.063 19.295 7.746 1.00 21.50 107 LEU D O 1
ATOM 8725 N N . HIS D 1 108 ? -13.870 19.651 5.668 1.00 10.14 108 HIS D N 1
ATOM 8726 C CA . HIS D 1 108 ? -14.876 20.591 6.154 1.00 12.41 108 HIS D CA 1
ATOM 8727 C C . HIS D 1 108 ? -15.809 19.888 7.158 1.00 21.79 108 HIS D C 1
ATOM 8728 O O . HIS D 1 108 ? -16.152 20.456 8.211 1.00 22.04 108 HIS D O 1
ATOM 8735 N N . ASP D 1 109 ? -16.216 18.656 6.834 1.00 17.95 109 ASP D N 1
ATOM 8736 C CA . ASP D 1 109 ? -17.050 17.866 7.747 1.00 13.95 109 ASP D CA 1
ATOM 8737 C C . ASP D 1 109 ? -16.345 17.875 9.100 1.00 24.29 109 ASP D C 1
ATOM 8738 O O . ASP D 1 109 ? -16.955 18.164 10.154 1.00 25.68 109 ASP D O 1
ATOM 8743 N N . LEU D 1 110 ? -15.044 17.604 9.075 1.00 19.81 110 LEU D N 1
ATOM 8744 C CA . LEU D 1 110 ? -14.318 17.498 10.351 1.00 20.88 110 LEU D CA 1
ATOM 8745 C C . LEU D 1 110 ? -14.202 18.811 11.134 1.00 22.13 110 LEU D C 1
ATOM 8746 O O . LEU D 1 110 ? -14.329 18.832 12.358 1.00 20.09 110 LEU D O 1
ATOM 8751 N N . VAL D 1 111 ? -13.957 19.911 10.442 1.00 21.97 111 VAL D N 1
ATOM 8752 C CA . VAL D 1 111 ? -13.782 21.171 11.145 1.00 23.84 111 VAL D CA 1
ATOM 8753 C C . VAL D 1 111 ? -15.116 21.656 11.720 1.00 25.55 111 VAL D C 1
ATOM 8754 O O . VAL D 1 111 ? -15.162 22.237 12.813 1.00 22.97 111 VAL D O 1
ATOM 8758 N N . ALA D 1 112 ? -16.204 21.401 10.996 1.00 18.54 112 ALA D N 1
ATOM 8759 C CA . ALA D 1 112 ? -17.524 21.721 11.524 1.00 23.54 112 ALA D CA 1
ATOM 8760 C C . ALA D 1 112 ? -17.844 20.860 12.743 1.00 24.44 112 ALA D C 1
ATOM 8761 O O . ALA D 1 112 ? -18.379 21.358 13.736 1.00 28.73 112 ALA D O 1
ATOM 8763 N N . GLN D 1 113 ? -17.531 19.572 12.681 1.00 22.25 113 GLN D N 1
ATOM 8764 C CA . GLN D 1 113 ? -17.760 18.736 13.863 1.00 22.63 113 GLN D CA 1
ATOM 8765 C C . GLN D 1 113 ? -16.903 19.221 15.037 1.00 30.99 113 GLN D C 1
ATOM 8766 O O . GLN D 1 113 ? -17.337 19.205 16.177 1.00 36.96 113 GLN D O 1
ATOM 8772 N N . CYS D 1 114 ? -15.684 19.656 14.739 1.00 33.52 114 CYS D N 1
ATOM 8773 C CA . CYS D 1 114 ? -14.771 20.171 15.748 1.00 38.20 114 CYS D CA 1
ATOM 8774 C C . CYS D 1 114 ? -15.390 21.384 16.437 1.00 35.65 114 CYS D C 1
ATOM 8775 O O . CYS D 1 114 ? -15.417 21.465 17.662 1.00 32.45 114 CYS D O 1
ATOM 8778 N N . LEU D 1 115 ? -15.889 22.325 15.644 1.00 29.38 115 LEU D N 1
ATOM 8779 C CA . LEU D 1 115 ? -16.585 23.483 16.192 1.00 24.93 115 LEU D CA 1
ATOM 8780 C C . LEU D 1 115 ? -17.934 23.082 16.808 1.00 28.60 115 LEU D C 1
ATOM 8781 O O . LEU D 1 115 ? -18.496 23.817 17.612 1.00 34.57 115 LEU D O 1
ATOM 8786 N N . GLY D 1 116 ? -18.451 21.920 16.422 1.00 28.61 116 GLY D N 1
ATOM 8787 C CA . GLY D 1 116 ? -19.702 21.416 16.971 1.00 33.87 116 GLY D CA 1
ATOM 8788 C C . GLY D 1 116 ? -20.981 22.004 16.393 1.00 36.53 116 GLY D C 1
ATOM 8789 O O . GLY D 1 116 ? -21.986 22.104 17.092 1.00 41.21 116 GLY D O 1
ATOM 8790 N N . LEU D 1 117 ? -20.953 22.388 15.119 1.00 31.54 117 LEU D N 1
ATOM 8791 C CA . LEU D 1 117 ? -22.138 22.928 14.457 1.00 26.01 117 LEU D CA 1
ATOM 8792 C C . LEU D 1 117 ? -22.316 22.308 13.082 1.00 27.44 117 LEU D C 1
ATOM 8793 O O . LEU D 1 117 ? -21.377 21.729 12.527 1.00 28.30 117 LEU D O 1
ATOM 8798 N N . PRO D 1 118 ? -23.532 22.406 12.532 1.00 23.75 118 PRO D N 1
ATOM 8799 C CA . PRO D 1 118 ? -23.738 22.073 11.111 1.00 19.86 118 PRO D CA 1
ATOM 8800 C C . PRO D 1 118 ? -22.776 22.893 10.256 1.00 25.70 118 PRO D C 1
ATOM 8801 O O . PRO D 1 118 ? -22.536 24.061 10.568 1.00 23.02 118 PRO D O 1
ATOM 8805 N N . LEU D 1 119 ? -22.235 22.307 9.192 1.00 22.84 119 LEU D N 1
ATOM 8806 C CA . LEU D 1 119 ? -21.272 23.019 8.366 1.00 23.15 119 LEU D CA 1
ATOM 8807 C C . LEU D 1 119 ? -21.800 24.386 7.894 1.00 21.99 119 LEU D C 1
ATOM 8808 O O . LEU D 1 119 ? -21.082 25.397 7.964 1.00 19.47 119 LEU D O 1
ATOM 8813 N N . VAL D 1 120 ? -23.054 24.425 7.437 1.00 20.85 120 VAL D N 1
ATOM 8814 C CA . VAL D 1 120 ? -23.597 25.674 6.895 1.00 20.02 120 VAL D CA 1
ATOM 8815 C C . VAL D 1 120 ? -23.500 26.797 7.912 1.00 23.20 120 VAL D C 1
ATOM 8816 O O . VAL D 1 120 ? -23.313 27.951 7.544 1.00 34.05 120 VAL D O 1
ATOM 8820 N N . GLU D 1 121 ? -23.613 26.454 9.193 1.00 20.79 121 GLU D N 1
ATOM 8821 C CA . GLU D 1 121 ? -23.584 27.458 10.248 1.00 30.12 121 GLU D CA 1
ATOM 8822 C C . GLU D 1 121 ? -22.192 28.066 10.394 1.00 29.77 121 GLU D C 1
ATOM 8823 O O . GLU D 1 121 ? -22.065 29.251 10.670 1.00 28.70 121 GLU D O 1
ATOM 8829 N N . ILE D 1 122 ? -21.147 27.263 10.239 1.00 23.63 122 ILE D N 1
ATOM 8830 C CA . ILE D 1 122 ? -19.807 27.833 10.310 1.00 25.86 122 ILE D CA 1
ATOM 8831 C C . ILE D 1 122 ? -19.372 28.518 9.015 1.00 24.67 122 ILE D C 1
ATOM 8832 O O . ILE D 1 122 ? -18.553 29.427 9.061 1.00 24.72 122 ILE D O 1
ATOM 8837 N N . LEU D 1 123 ? -19.911 28.099 7.870 1.00 23.15 123 LEU D N 1
ATOM 8838 C CA . LEU D 1 123 ? -19.623 28.809 6.609 1.00 21.28 123 LEU D CA 1
ATOM 8839 C C . LEU D 1 123 ? -20.373 30.156 6.575 1.00 27.81 123 LEU D C 1
ATOM 8840 O O . LEU D 1 123 ? -20.042 31.071 5.827 1.00 28.87 123 LEU D O 1
ATOM 8845 N N . GLY D 1 124 ? -21.400 30.199 7.413 1.00 25.45 124 GLY D N 1
ATOM 8846 C CA . GLY D 1 124 ? -22.327 31.281 7.716 1.00 30.19 124 GLY D CA 1
ATOM 8847 C C . GLY D 1 124 ? -23.566 31.141 6.843 1.00 28.03 124 GLY D C 1
ATOM 8848 O O . GLY D 1 124 ? -23.458 31.103 5.617 1.00 24.80 124 GLY D O 1
ATOM 8849 N N . ARG D 1 125 ? -24.744 31.304 7.439 1.00 24.33 125 ARG D N 1
ATOM 8850 C CA . ARG D 1 125 ? -25.952 30.829 6.771 1.00 31.36 125 ARG D CA 1
ATOM 8851 C C . ARG D 1 125 ? -26.545 31.987 6.018 1.00 28.61 125 ARG D C 1
ATOM 8852 O O . ARG D 1 125 ? -26.708 33.064 6.599 1.00 20.93 125 ARG D O 1
ATOM 8860 N N . ALA D 1 126 ? -26.699 31.833 4.705 1.00 28.86 126 ALA D N 1
ATOM 8861 C CA . ALA D 1 126 ? -27.504 32.770 3.926 1.00 28.56 126 ALA D CA 1
ATOM 8862 C C . ALA D 1 126 ? -28.920 32.296 3.548 1.00 28.03 126 ALA D C 1
ATOM 8863 O O . ALA D 1 126 ? -29.744 33.092 3.088 1.00 25.40 126 ALA D O 1
ATOM 8865 N N . HIS D 1 127 ? -29.226 31.027 3.784 1.00 24.85 127 HIS D N 1
ATOM 8866 C CA . HIS D 1 127 ? -30.514 30.479 3.348 1.00 30.88 127 HIS D CA 1
ATOM 8867 C C . HIS D 1 127 ? -30.952 29.338 4.242 1.00 33.43 127 HIS D C 1
ATOM 8868 O O . HIS D 1 127 ? -30.118 28.560 4.702 1.00 32.92 127 HIS D O 1
ATOM 8875 N N . ASP D 1 128 ? -32.253 29.244 4.496 1.00 35.47 128 ASP D N 1
ATOM 8876 C CA . ASP D 1 128 ? -32.798 28.087 5.201 1.00 35.63 128 ASP D CA 1
ATOM 8877 C C . ASP D 1 128 ? -33.054 26.890 4.288 1.00 34.13 128 ASP D C 1
ATOM 8878 O O . ASP D 1 128 ? -32.702 25.762 4.622 1.00 30.27 128 ASP D O 1
ATOM 8883 N N . SER D 1 129 ? -33.647 27.144 3.123 1.00 31.50 129 SER D N 1
ATOM 8884 C CA . SER D 1 129 ? -33.918 26.080 2.158 1.00 27.70 129 SER D CA 1
ATOM 8885 C C . SER D 1 129 ? -34.090 26.641 0.756 1.00 30.45 129 SER D C 1
ATOM 8886 O O . SER D 1 129 ? -34.269 27.849 0.564 1.00 29.67 129 SER D O 1
ATOM 8889 N N . LEU D 1 130 ? -33.998 25.760 -0.230 1.00 25.60 130 LEU D N 1
ATOM 8890 C CA . LEU D 1 130 ? -34.220 26.144 -1.613 1.00 25.22 130 LEU D CA 1
ATOM 8891 C C . LEU D 1 130 ? -34.826 24.966 -2.366 1.00 16.43 130 LEU D C 1
ATOM 8892 O O . LEU D 1 130 ? -34.524 23.814 -2.057 1.00 21.42 130 LEU D O 1
ATOM 8897 N N . PRO D 1 131 ? -35.661 25.245 -3.367 1.00 15.04 131 PRO D N 1
ATOM 8898 C CA . PRO D 1 131 ? -36.193 24.185 -4.231 1.00 19.60 131 PRO D CA 1
ATOM 8899 C C . PRO D 1 131 ? -35.057 23.555 -5.044 1.00 17.05 131 PRO D C 1
ATOM 8900 O O . PRO D 1 131 ? -34.082 24.235 -5.360 1.00 22.94 131 PRO D O 1
ATOM 8904 N N . THR D 1 132 ? -35.160 22.275 -5.359 1.00 19.07 132 THR D N 1
ATOM 8905 C CA . THR D 1 132 ? -34.201 21.659 -6.264 1.00 21.39 132 THR D CA 1
ATOM 8906 C C . THR D 1 132 ? -34.976 21.204 -7.474 1.00 25.02 132 THR D C 1
ATOM 8907 O O . THR D 1 132 ? -36.160 20.879 -7.366 1.00 24.87 132 THR D O 1
ATOM 8911 N N . SER D 1 133 ? -34.326 21.193 -8.632 1.00 21.10 133 SER D N 1
ATOM 8912 C CA . SER D 1 133 ? -34.959 20.619 -9.796 1.00 25.35 133 SER D CA 1
ATOM 8913 C C . SER D 1 133 ? -34.734 19.127 -9.713 1.00 28.37 133 SER D C 1
ATOM 8914 O O . SER D 1 133 ? -33.955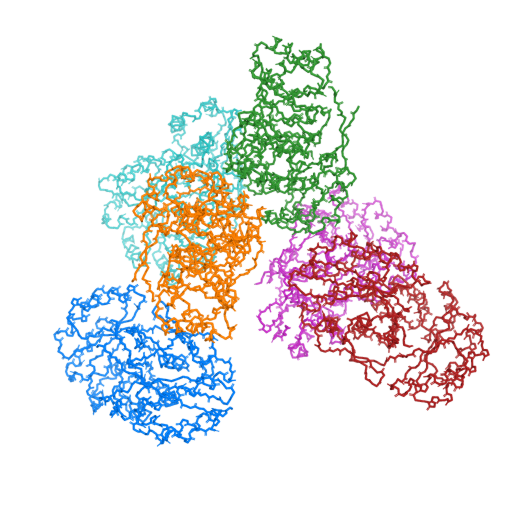 18.656 -8.885 1.00 22.23 133 SER D O 1
ATOM 8917 N N . VAL D 1 134 ? -35.354 18.410 -10.639 1.00 24.25 134 VAL D N 1
ATOM 8918 C CA . VAL D 1 134 ? -35.060 17.019 -10.916 1.00 24.15 134 VAL D CA 1
ATOM 8919 C C . VAL D 1 134 ? -35.034 16.942 -12.424 1.00 18.92 134 VAL D C 1
ATOM 8920 O O . VAL D 1 134 ? -35.776 17.662 -13.104 1.00 14.98 134 VAL D O 1
ATOM 8924 N N . THR D 1 135 ? -34.188 16.065 -12.941 1.00 20.68 135 THR D N 1
ATOM 8925 C CA . THR D 1 135 ? -33.857 16.049 -14.353 1.00 25.57 135 THR D CA 1
ATOM 8926 C C . THR D 1 135 ? -34.717 15.105 -15.190 1.00 26.33 135 THR D C 1
ATOM 8927 O O . THR D 1 135 ? -34.899 13.945 -14.836 1.00 29.88 135 THR D O 1
ATOM 8931 N N . ILE D 1 136 ? -35.239 15.609 -16.304 1.00 27.09 136 ILE D N 1
ATOM 8932 C CA . ILE D 1 136 ? -35.772 14.731 -17.338 1.00 19.78 136 ILE D CA 1
ATOM 8933 C C . ILE D 1 136 ? -34.778 14.720 -18.484 1.00 21.99 136 ILE D C 1
ATOM 8934 O O . ILE D 1 136 ? -34.420 15.772 -19.015 1.00 24.27 136 ILE D O 1
ATOM 8939 N N . GLY D 1 137 ? -34.310 13.530 -18.842 1.00 25.74 137 GLY D N 1
ATOM 8940 C CA . GLY D 1 137 ? -33.320 13.383 -19.890 1.00 21.76 137 GLY D CA 1
ATOM 8941 C C . GLY D 1 137 ? -33.946 13.486 -21.264 1.00 28.43 137 GLY D C 1
ATOM 8942 O O . GLY D 1 137 ? -35.142 13.766 -21.404 1.00 32.33 137 GLY D O 1
ATOM 8943 N N . ILE D 1 138 ? -33.145 13.225 -22.287 1.00 27.30 138 ILE D N 1
ATOM 8944 C CA . ILE D 1 138 ? -33.623 13.325 -23.652 1.00 31.66 138 ILE D CA 1
ATOM 8945 C C . ILE D 1 138 ? -34.450 12.093 -23.976 1.00 33.62 138 ILE D C 1
ATOM 8946 O O . ILE D 1 138 ? -33.943 10.974 -23.938 1.00 30.76 138 ILE D O 1
ATOM 8951 N N . LYS D 1 139 ? -35.720 12.303 -24.308 1.00 36.18 139 LYS D N 1
ATOM 8952 C CA . LYS D 1 139 ? -36.587 11.209 -24.730 1.00 38.17 139 LYS D CA 1
ATOM 8953 C C . LYS D 1 139 ? -37.846 11.759 -25.395 1.00 40.44 139 LYS D C 1
ATOM 8954 O O . LYS D 1 139 ? -38.051 12.964 -25.403 1.00 40.75 139 LYS D O 1
ATOM 8960 N N . PRO D 1 140 ? -38.713 10.872 -25.922 1.00 37.51 140 PRO D N 1
ATOM 8961 C CA . PRO D 1 140 ? -39.896 11.316 -26.676 1.00 32.69 140 PRO D CA 1
ATOM 8962 C C . PRO D 1 140 ? -40.916 12.042 -25.803 1.00 28.39 140 PRO D C 1
ATOM 8963 O O . PRO D 1 140 ? -40.868 11.953 -24.572 1.00 25.44 140 PRO D O 1
ATOM 8967 N N . VAL D 1 141 ? -41.838 12.750 -26.449 1.00 31.67 141 VAL D N 1
ATOM 8968 C CA . VAL D 1 141 ? -42.839 13.555 -25.750 1.00 31.87 141 VAL D CA 1
ATOM 8969 C C . VAL D 1 141 ? -43.571 12.809 -24.630 1.00 36.10 141 VAL D C 1
ATOM 8970 O O . VAL D 1 141 ? -43.640 13.291 -23.495 1.00 40.13 141 VAL D O 1
ATOM 8974 N N . GLU D 1 142 ? -44.107 11.629 -24.927 1.00 36.64 142 GLU D N 1
ATOM 8975 C CA . GLU D 1 142 ? -44.953 10.954 -23.938 1.00 35.65 142 GLU D CA 1
ATOM 8976 C C . GLU D 1 142 ? -44.179 10.455 -22.710 1.00 32.87 142 GLU D C 1
ATOM 8977 O O . GLU D 1 142 ? -44.652 10.596 -21.582 1.00 33.33 142 GLU D O 1
ATOM 8983 N N . GLU D 1 143 ? -42.985 9.901 -22.917 1.00 39.88 143 GLU D N 1
ATOM 8984 C CA . GLU D 1 143 ? -42.098 9.579 -21.792 1.00 41.99 143 GLU D CA 1
ATOM 8985 C C . GLU D 1 143 ? -41.799 10.835 -20.958 1.00 35.33 143 GLU D C 1
ATOM 8986 O O . GLU D 1 143 ? -41.830 10.799 -19.724 1.00 32.47 143 GLU D O 1
ATOM 8992 N N . THR D 1 144 ? -41.518 11.944 -21.646 1.00 32.18 144 THR D N 1
ATOM 8993 C CA . THR D 1 144 ? -41.246 13.219 -20.992 1.00 29.51 144 THR D CA 1
ATOM 8994 C C . THR D 1 144 ? -42.388 13.614 -20.060 1.00 33.92 144 THR D C 1
ATOM 8995 O O . THR D 1 144 ? -42.167 13.960 -18.888 1.00 32.72 144 THR D O 1
ATOM 8999 N N . LEU D 1 145 ? -43.611 13.556 -20.584 1.00 26.99 145 LEU D N 1
ATOM 9000 C CA . LEU D 1 145 ? -44.779 13.940 -19.810 1.00 28.34 145 LEU D CA 1
ATOM 9001 C C . LEU D 1 145 ? -45.020 12.980 -18.647 1.00 24.99 145 LEU D C 1
ATOM 9002 O O . LEU D 1 145 ? -45.356 13.397 -17.533 1.00 30.93 145 LEU D O 1
ATOM 9007 N N . ALA D 1 146 ? -44.858 11.690 -18.911 1.00 27.33 146 ALA D N 1
ATOM 9008 C CA . ALA D 1 146 ? -45.028 10.690 -17.867 1.00 30.30 146 ALA D CA 1
ATOM 9009 C C . ALA D 1 146 ? -44.093 11.000 -16.690 1.00 29.52 146 ALA D C 1
ATOM 9010 O O . ALA D 1 146 ? -44.539 11.149 -15.536 1.00 33.42 146 ALA D O 1
ATOM 9012 N N . GLU D 1 147 ? -42.800 11.127 -16.986 1.00 29.35 147 GLU D N 1
ATOM 9013 C CA . GLU D 1 147 ? -41.822 11.481 -15.947 1.00 28.04 147 GLU D CA 1
ATOM 9014 C C . GLU D 1 147 ? -42.173 12.787 -15.250 1.00 26.23 147 GLU D C 1
ATOM 9015 O O . GLU D 1 147 ? -42.099 12.896 -14.023 1.00 27.09 147 GLU D O 1
ATOM 9021 N N . ALA D 1 148 ? -42.569 13.784 -16.025 1.00 24.56 148 ALA D N 1
ATOM 9022 C CA . ALA D 1 148 ? -42.965 15.038 -15.416 1.00 23.00 148 ALA D CA 1
ATOM 9023 C C . ALA D 1 148 ? -44.057 14.780 -14.355 1.00 28.79 148 ALA D C 1
ATOM 9024 O O . ALA D 1 148 ? -43.965 15.243 -13.218 1.00 32.27 148 ALA D O 1
ATOM 9026 N N . ARG D 1 149 ? -45.084 14.027 -14.718 1.00 32.12 149 ARG D N 1
ATOM 9027 C CA . ARG D 1 149 ? -46.174 13.779 -13.776 1.00 35.29 149 ARG D CA 1
ATOM 9028 C C . ARG D 1 149 ? -45.683 13.017 -12.535 1.00 33.90 149 ARG D C 1
ATOM 9029 O O . ARG D 1 149 ? -46.052 13.352 -11.400 1.00 29.48 149 ARG D O 1
ATOM 9037 N N . GLU D 1 150 ? -44.820 12.024 -12.743 1.00 31.97 150 GLU D N 1
ATOM 9038 C CA . GLU D 1 150 ? -44.194 11.359 -11.599 1.00 38.02 150 GLU D CA 1
ATOM 9039 C C . GLU D 1 150 ? -43.511 12.368 -10.657 1.00 42.63 150 GLU D C 1
ATOM 9040 O O . GLU D 1 150 ? -43.747 12.354 -9.447 1.00 44.73 150 GLU D O 1
ATOM 9046 N N . HIS D 1 151 ? -42.689 13.260 -11.217 1.00 37.18 151 HIS D N 1
ATOM 9047 C CA . HIS D 1 151 ? -41.922 14.223 -10.423 1.00 21.90 151 HIS D CA 1
ATOM 9048 C C . HIS D 1 151 ? -42.834 15.197 -9.683 1.00 21.68 151 HIS D C 1
ATOM 9049 O O . HIS D 1 151 ? -42.554 15.583 -8.542 1.00 27.21 151 HIS D O 1
ATOM 9056 N N . LEU D 1 152 ? -43.916 15.605 -10.335 1.00 19.78 152 LEU D N 1
ATOM 9057 C CA . LEU D 1 152 ? -44.876 16.480 -9.682 1.00 31.89 152 LEU D CA 1
ATOM 9058 C C . LEU D 1 152 ? -45.479 15.740 -8.506 1.00 39.42 152 LEU D C 1
ATOM 9059 O O . LEU D 1 152 ? -45.711 16.330 -7.447 1.00 38.98 152 LEU D O 1
ATOM 9064 N N . ALA D 1 153 ? -45.732 14.447 -8.699 1.00 35.92 153 ALA D N 1
ATOM 9065 C CA . ALA D 1 153 ? -46.380 13.658 -7.660 1.00 44.37 153 ALA D CA 1
ATOM 9066 C C . ALA D 1 153 ? -45.540 13.676 -6.387 1.00 44.39 153 ALA D C 1
ATOM 9067 O O . ALA D 1 153 ? -46.073 13.635 -5.281 1.00 45.04 153 ALA D O 1
ATOM 9069 N N . LEU D 1 154 ? -44.225 13.778 -6.555 1.00 38.52 154 LEU D N 1
ATOM 9070 C CA . LEU D 1 154 ? -43.292 13.717 -5.428 1.00 35.30 154 LEU D CA 1
ATOM 9071 C C . LEU D 1 154 ? -43.056 15.064 -4.764 1.00 33.25 154 LEU D C 1
ATOM 9072 O O . LEU D 1 154 ? -42.236 15.173 -3.856 1.00 39.36 154 LEU D O 1
ATOM 9077 N N . GLY D 1 155 ? -43.747 16.094 -5.239 1.00 26.82 155 GLY D N 1
ATOM 9078 C CA . GLY D 1 155 ? -43.641 17.412 -4.643 1.00 30.21 155 GLY D CA 1
ATOM 9079 C C . GLY D 1 155 ? -42.629 18.354 -5.286 1.00 33.08 155 GLY D C 1
ATOM 9080 O O . GLY D 1 155 ? -42.381 19.441 -4.757 1.00 29.44 155 GLY D O 1
ATOM 9081 N N . PHE D 1 156 ? -42.043 17.947 -6.415 1.00 35.29 156 PHE D N 1
ATOM 9082 C CA . PHE D 1 156 ? -41.114 18.818 -7.153 1.00 24.37 156 PHE D CA 1
ATOM 9083 C C . PHE D 1 156 ? -41.829 19.955 -7.891 1.00 31.29 156 PHE D C 1
ATOM 9084 O O . PHE D 1 156 ? -42.840 19.735 -8.566 1.00 22.58 156 PHE D O 1
ATOM 9092 N N . ARG D 1 157 ? -41.365 21.179 -7.637 1.00 25.30 157 ARG D N 1
ATOM 9093 C CA . ARG D 1 157 ? -41.859 22.387 -8.293 1.00 28.15 157 ARG D CA 1
ATOM 9094 C C . ARG D 1 157 ? -40.974 22.922 -9.437 1.00 30.17 157 ARG D C 1
ATOM 9095 O O . ARG D 1 157 ? -41.232 24.001 -9.981 1.00 23.77 157 ARG D O 1
ATOM 9103 N N . VAL D 1 158 ? -39.887 22.213 -9.727 1.00 23.98 158 VAL D N 1
ATOM 9104 C CA . VAL D 1 158 ? -38.946 22.623 -10.758 1.00 23.89 158 VAL D CA 1
ATOM 9105 C C . VAL D 1 158 ? -38.427 21.427 -11.540 1.00 22.27 158 VAL D C 1
ATOM 9106 O O . VAL D 1 158 ? -37.930 20.462 -10.958 1.00 22.75 158 VAL D O 1
ATOM 9110 N N . LEU D 1 159 ? -38.517 21.505 -12.858 1.00 19.52 159 LEU D N 1
ATOM 9111 C CA . LEU D 1 159 ? -38.009 20.443 -13.720 1.00 23.55 159 LEU D CA 1
ATOM 9112 C C . LEU D 1 159 ? -36.864 20.945 -14.596 1.00 18.35 159 LEU D C 1
ATOM 9113 O O . LEU D 1 159 ? -36.943 22.037 -15.169 1.00 18.54 159 LEU D O 1
ATOM 9118 N N . LYS D 1 160 ? -35.801 20.152 -14.682 1.00 19.72 160 LYS D N 1
ATOM 9119 C CA . LYS D 1 160 ? -34.690 20.418 -15.597 1.00 22.56 160 LYS D CA 1
ATOM 9120 C C . LYS D 1 160 ? -34.753 19.472 -16.790 1.00 21.65 160 LYS D C 1
ATOM 9121 O O . LYS D 1 160 ? -34.590 18.263 -16.653 1.00 26.20 160 LYS D O 1
ATOM 9127 N N . VAL D 1 161 ? -34.984 20.034 -17.967 1.00 19.74 161 VAL D N 1
ATOM 9128 C CA . VAL D 1 161 ? -35.144 19.232 -19.168 1.00 15.61 161 VAL D CA 1
ATOM 9129 C C . VAL D 1 161 ? -33.907 19.317 -20.054 1.00 21.72 161 VAL D C 1
ATOM 9130 O O . VAL D 1 161 ? -33.503 20.410 -20.468 1.00 18.24 161 VAL D O 1
ATOM 9134 N N . LYS D 1 162 ? -33.298 18.167 -20.332 1.00 19.58 162 LYS D N 1
ATOM 9135 C CA . LYS D 1 162 ? -32.211 18.101 -21.302 1.00 20.58 162 LYS D CA 1
ATOM 9136 C C . LYS D 1 162 ? -32.748 18.256 -22.722 1.00 27.75 162 LYS D C 1
ATOM 9137 O O . LYS D 1 162 ? -33.792 17.705 -23.072 1.00 31.54 162 LYS D O 1
ATOM 9143 N N . LEU D 1 163 ? -32.038 19.039 -23.523 1.00 24.21 163 LEU D N 1
ATOM 9144 C CA . LEU D 1 163 ? -32.401 19.278 -24.910 1.00 28.68 163 LEU D CA 1
ATOM 9145 C C . LEU D 1 163 ? -31.310 18.683 -25.775 1.00 28.40 163 LEU D C 1
ATOM 9146 O O . LEU D 1 163 ? -30.155 18.636 -25.354 1.00 23.42 163 LEU D O 1
ATOM 9151 N N . CYS D 1 164 ? -31.671 18.166 -26.945 1.00 24.81 164 CYS D N 1
ATOM 9152 C CA . CYS D 1 164 ? -30.666 17.580 -27.825 1.00 22.67 164 CYS D CA 1
ATOM 9153 C C . CYS D 1 164 ? -30.187 18.470 -28.960 1.00 23.37 164 CYS D C 1
ATOM 9154 O O . CYS D 1 164 ? -29.231 18.126 -29.640 1.00 25.74 164 CYS D O 1
ATOM 9157 N N . GLY D 1 165 ? -30.805 19.628 -29.146 1.00 25.94 165 GLY D N 1
ATOM 9158 C CA . GLY D 1 165 ? -30.383 20.521 -30.217 1.00 27.37 165 GLY D CA 1
ATOM 9159 C C . GLY D 1 165 ? -31.142 20.320 -31.518 1.00 38.19 165 GLY D C 1
ATOM 9160 O O . GLY D 1 165 ? -30.877 21.009 -32.516 1.00 29.21 165 GLY D O 1
ATOM 9161 N N . ASP D 1 166 ? -32.087 19.379 -31.510 1.00 39.37 166 ASP D N 1
ATOM 9162 C CA . ASP D 1 166 ? -33.015 19.222 -32.624 1.00 40.59 166 ASP D CA 1
ATOM 9163 C C . ASP D 1 166 ? -34.198 20.083 -32.247 1.00 29.28 166 ASP D C 1
ATOM 9164 O O . ASP D 1 166 ? -34.968 19.745 -31.348 1.00 29.49 166 ASP D O 1
ATOM 9169 N N . GLU D 1 167 ? -34.358 21.182 -32.970 1.00 22.72 167 GLU D N 1
ATOM 9170 C CA . GLU D 1 167 ? -35.301 22.218 -32.572 1.00 31.14 167 GLU D CA 1
ATOM 9171 C C . GLU D 1 167 ? -36.740 21.760 -32.656 1.00 35.65 167 GLU D C 1
ATOM 9172 O O . GLU D 1 167 ? -37.563 22.174 -31.857 1.00 38.81 167 GLU D O 1
ATOM 9178 N N . GLU D 1 168 ? -37.044 20.907 -33.623 1.00 34.03 168 GLU D N 1
ATOM 9179 C CA . GLU D 1 168 ? -38.410 20.436 -33.779 1.00 35.92 168 GLU D CA 1
ATOM 9180 C C . GLU D 1 168 ? -38.807 19.630 -32.552 1.00 33.55 168 GLU D C 1
ATOM 9181 O O . GLU D 1 168 ? -39.813 19.937 -31.874 1.00 36.39 168 GLU D O 1
ATOM 9187 N N . GLN D 1 169 ? -37.999 18.611 -32.256 1.00 26.36 169 GLN D N 1
ATOM 9188 C CA . GLN D 1 169 ? -38.232 17.770 -31.088 1.00 26.95 169 GLN D CA 1
ATOM 9189 C C . GLN D 1 169 ? -38.133 18.582 -29.780 1.00 31.76 169 GLN D C 1
ATOM 9190 O O . GLN D 1 169 ? -39.003 18.451 -28.914 1.00 31.38 169 GLN D O 1
ATOM 9196 N N . ASP D 1 170 ? -37.099 19.429 -29.645 1.00 22.75 170 ASP D N 1
ATOM 9197 C CA . ASP D 1 170 ? -36.915 20.206 -28.415 1.00 17.33 170 ASP D CA 1
ATOM 9198 C C . ASP D 1 170 ? -38.135 21.079 -28.150 1.00 22.74 170 ASP D C 1
ATOM 9199 O O . ASP D 1 170 ? -38.730 21.028 -27.066 1.00 24.59 170 ASP D O 1
ATOM 9204 N N . PHE D 1 171 ? -38.495 21.886 -29.147 1.00 16.99 171 PHE D N 1
ATOM 9205 C CA . PHE D 1 171 ? -39.611 22.830 -29.028 1.00 23.84 171 PHE D CA 1
ATOM 9206 C C . PHE D 1 171 ? -40.947 22.134 -28.774 1.00 28.14 171 PHE D C 1
ATOM 9207 O O . PHE D 1 171 ? -41.760 22.589 -27.947 1.00 27.03 171 PHE D O 1
ATOM 9215 N N . GLU D 1 172 ? -41.171 21.021 -29.470 1.00 27.18 172 GLU D N 1
ATOM 9216 C CA . GLU D 1 172 ? -42.393 20.265 -29.220 1.00 32.31 172 GLU D CA 1
ATOM 9217 C C . GLU D 1 172 ? -42.442 19.775 -27.770 1.00 36.51 172 GLU D C 1
ATOM 9218 O O . GLU D 1 172 ? -43.461 19.948 -27.076 1.00 28.32 172 GLU D O 1
ATOM 9224 N N . ARG D 1 173 ? -41.347 19.162 -27.312 1.00 28.82 173 ARG D N 1
ATOM 9225 C CA . ARG D 1 173 ? -41.300 18.674 -25.935 1.00 24.19 173 ARG D CA 1
ATOM 9226 C C . ARG D 1 173 ? -41.570 19.782 -24.937 1.00 22.46 173 ARG D C 1
ATOM 9227 O O . ARG D 1 173 ? -42.351 19.599 -24.005 1.00 22.20 173 ARG D O 1
ATOM 9235 N N . LEU D 1 174 ? -40.937 20.935 -25.132 1.00 22.83 174 LEU D N 1
ATOM 9236 C CA . LEU D 1 174 ? -41.149 22.058 -24.215 1.00 20.40 174 LEU D CA 1
ATOM 9237 C C . LEU D 1 174 ? -42.581 22.616 -24.225 1.00 23.29 174 LEU D C 1
ATOM 9238 O O . LEU D 1 174 ? -43.111 22.966 -23.167 1.00 23.78 174 LEU D O 1
ATOM 9243 N N . ARG D 1 175 ? -43.205 22.710 -25.402 1.00 19.10 175 ARG D N 1
ATOM 9244 C CA . ARG D 1 175 ? -44.582 23.212 -25.457 1.00 25.53 175 ARG D CA 1
ATOM 9245 C C . ARG D 1 175 ? -45.570 22.223 -24.818 1.00 29.18 175 ARG D C 1
ATOM 9246 O O . ARG D 1 175 ? -46.491 22.629 -24.081 1.00 24.99 175 ARG D O 1
ATOM 9254 N N . ARG D 1 176 ? -45.379 20.933 -25.103 1.00 21.36 176 ARG D N 1
ATOM 9255 C CA . ARG D 1 176 ? -46.243 19.898 -24.527 1.00 30.06 176 ARG D CA 1
ATOM 9256 C C . ARG D 1 176 ? -46.074 19.833 -23.005 1.00 34.64 176 ARG D C 1
ATOM 9257 O O . ARG D 1 176 ? -47.050 19.691 -22.258 1.00 27.48 176 ARG D O 1
ATOM 9265 N N . LEU D 1 177 ? -44.829 19.961 -22.557 1.00 29.62 177 LEU D N 1
ATOM 9266 C CA . LEU D 1 177 ? -44.521 19.972 -21.139 1.00 24.36 177 LEU D CA 1
ATOM 9267 C C . LEU D 1 177 ? -45.183 21.179 -20.466 1.00 27.09 177 LEU D C 1
ATOM 9268 O O . LEU D 1 177 ? -45.829 21.047 -19.427 1.00 27.23 177 LEU D O 1
ATOM 9273 N N . HIS D 1 178 ? -45.019 22.355 -21.058 1.00 28.83 178 HIS D N 1
ATOM 9274 C CA . HIS D 1 178 ? -45.664 23.557 -20.536 1.00 27.97 178 HIS D CA 1
ATOM 9275 C C . HIS D 1 178 ? -47.184 23.354 -20.415 1.00 31.51 178 HIS D C 1
ATOM 9276 O O . HIS D 1 178 ? -47.777 23.716 -19.395 1.00 26.34 178 HIS D O 1
ATOM 9283 N N . GLU D 1 179 ? -47.803 22.771 -21.445 1.00 33.71 179 GLU D N 1
ATOM 9284 C CA . GLU D 1 179 ? -49.237 22.451 -21.384 1.00 42.03 179 GLU D CA 1
ATOM 9285 C C . GLU D 1 179 ? -49.568 21.571 -20.184 1.00 42.23 179 GLU D C 1
ATOM 9286 O O . GLU D 1 179 ? -50.407 21.922 -19.351 1.00 43.44 179 GLU D O 1
ATOM 9292 N N . THR D 1 180 ? -48.898 20.425 -20.112 1.00 40.64 180 THR D N 1
ATOM 9293 C CA . THR D 1 180 ? -49.139 19.429 -19.069 1.00 43.33 180 THR D CA 1
ATOM 9294 C C . THR D 1 180 ? -48.913 19.938 -17.634 1.00 46.37 180 THR D C 1
ATOM 9295 O O . THR D 1 180 ? -49.604 19.512 -16.709 1.00 39.76 180 THR D O 1
ATOM 9299 N N . LEU D 1 181 ? -47.945 20.831 -17.442 1.00 40.32 181 LEU D N 1
ATOM 9300 C CA . LEU D 1 181 ? -47.655 21.341 -16.103 1.00 33.84 181 LEU D CA 1
ATOM 9301 C C . LEU D 1 181 ? -48.735 22.295 -15.630 1.00 38.97 181 LEU D C 1
ATOM 9302 O O . LEU D 1 181 ? -49.081 22.314 -14.450 1.00 43.26 181 LEU D O 1
ATOM 9307 N N . ALA D 1 182 ? -49.254 23.091 -16.560 1.00 36.57 182 ALA D N 1
ATOM 9308 C CA . ALA D 1 182 ? -50.269 24.089 -16.247 1.00 39.50 182 ALA D CA 1
ATOM 9309 C C . ALA D 1 182 ? -49.891 24.916 -15.021 1.00 40.86 182 ALA D C 1
ATOM 9310 O O . ALA D 1 182 ? -50.713 25.121 -14.129 1.00 41.49 182 ALA D O 1
ATOM 9312 N N . GLY D 1 183 ? -48.643 25.375 -14.979 1.00 40.42 183 GLY D N 1
ATOM 9313 C CA . GLY D 1 183 ? -48.179 26.254 -13.919 1.00 37.53 183 GLY D CA 1
ATOM 9314 C C . GLY D 1 183 ? -47.826 25.615 -12.579 1.00 35.93 183 GLY D C 1
ATOM 9315 O O . GLY D 1 183 ? -47.494 26.322 -11.629 1.00 36.00 183 GLY D O 1
ATOM 9316 N N . ARG D 1 184 ? -47.883 24.290 -12.498 1.00 30.53 184 ARG D N 1
ATOM 9317 C CA . ARG D 1 184 ? -47.548 23.571 -11.268 1.00 27.76 184 ARG D CA 1
ATOM 9318 C C . ARG D 1 184 ? -46.038 23.504 -10.975 1.00 32.88 184 ARG D C 1
ATOM 9319 O O . ARG D 1 184 ? -45.626 23.338 -9.823 1.00 31.99 184 ARG D O 1
ATOM 9327 N N . ALA D 1 185 ? -45.222 23.628 -12.018 1.00 28.40 185 ALA D N 1
ATOM 9328 C CA . ALA D 1 185 ? -43.766 23.651 -11.871 1.00 25.49 185 ALA D CA 1
ATOM 9329 C C . ALA D 1 185 ? -43.140 24.544 -12.936 1.00 30.10 185 ALA D C 1
ATOM 9330 O O . ALA D 1 185 ? -43.652 24.629 -14.049 1.00 37.79 185 ALA D O 1
ATOM 9332 N N . VAL D 1 186 ? -42.056 25.227 -12.580 1.00 31.28 186 VAL D N 1
ATOM 9333 C CA . VAL D 1 186 ? -41.210 25.937 -13.548 1.00 29.01 186 VAL D CA 1
ATOM 9334 C C . VAL D 1 186 ? -40.206 25.007 -14.231 1.00 25.13 186 VAL D C 1
ATOM 9335 O O . VAL D 1 186 ? -39.786 23.999 -13.666 1.00 25.28 186 VAL D O 1
ATOM 9339 N N . VAL D 1 187 ? -39.843 25.348 -15.461 1.00 26.88 187 VAL D N 1
ATOM 9340 C CA . VAL D 1 187 ? -38.902 24.554 -16.237 1.00 25.12 187 VAL D CA 1
ATOM 9341 C C . VAL D 1 187 ? -37.616 25.339 -16.499 1.00 21.84 187 VAL D C 1
ATOM 9342 O O . VAL D 1 187 ? -37.626 26.573 -16.682 1.00 19.45 187 VAL D O 1
ATOM 9346 N N . ARG D 1 188 ? -36.508 24.612 -16.472 1.00 15.95 188 ARG D N 1
ATOM 9347 C CA . ARG D 1 188 ? -35.216 25.137 -16.894 1.00 23.26 188 ARG D CA 1
ATOM 9348 C C . ARG D 1 188 ? -34.667 24.106 -17.872 1.00 23.33 188 ARG D C 1
ATOM 9349 O O . ARG D 1 188 ? -34.997 22.922 -17.766 1.00 22.79 188 ARG D O 1
ATOM 9357 N N . VAL D 1 189 ? -33.877 24.546 -18.849 1.00 19.49 189 VAL D N 1
ATOM 9358 C CA . VAL D 1 189 ? -33.401 23.625 -19.872 1.00 12.38 189 VAL D CA 1
ATOM 9359 C C . VAL D 1 189 ? -31.895 23.605 -20.011 1.00 14.66 189 VAL D C 1
ATOM 9360 O O . VAL D 1 189 ? -31.209 24.595 -19.722 1.00 8.60 189 VAL D O 1
ATOM 9364 N N . ASP D 1 190 ? -31.405 22.454 -20.462 1.00 15.28 190 ASP D N 1
ATOM 9365 C CA . ASP D 1 190 ? -29.980 22.197 -20.632 1.00 17.05 190 ASP D CA 1
ATOM 9366 C C . ASP D 1 190 ? -29.669 21.531 -21.977 1.00 16.34 190 ASP D C 1
ATOM 9367 O O . ASP D 1 190 ? -29.738 20.308 -22.087 1.00 15.55 190 ASP D O 1
ATOM 9372 N N . PRO D 1 191 ? -29.386 22.324 -23.015 1.00 18.43 191 PRO D N 1
ATOM 9373 C CA . PRO D 1 191 ? -28.988 21.788 -24.325 1.00 18.84 191 PRO D CA 1
ATOM 9374 C C . PRO D 1 191 ? -27.591 21.155 -24.311 1.00 23.11 191 PRO D C 1
ATOM 9375 O O . PRO D 1 191 ? -27.216 20.476 -25.257 1.00 24.11 191 PRO D O 1
ATOM 9379 N N . ASN D 1 192 ? -26.814 21.441 -23.272 1.00 23.75 192 ASN D N 1
ATOM 9380 C CA . ASN D 1 192 ? -25.441 20.953 -23.151 1.00 25.28 192 ASN D CA 1
ATOM 9381 C C . ASN D 1 192 ? -24.666 21.039 -24.465 1.00 21.12 192 ASN D C 1
ATOM 9382 O O . ASN D 1 192 ? -24.215 20.020 -24.986 1.00 20.31 192 ASN D O 1
ATOM 9387 N N . GLN D 1 193 ? -24.499 22.263 -24.970 1.00 8.95 193 GLN D N 1
ATOM 9388 C CA . GLN D 1 193 ? -23.548 22.567 -26.029 1.00 14.58 193 GLN D CA 1
ATOM 9389 C C . GLN D 1 193 ? -24.050 22.288 -27.435 1.00 14.18 193 GLN D C 1
ATOM 9390 O O . GLN D 1 193 ? -23.314 22.487 -28.386 1.00 13.86 193 GLN D O 1
ATOM 9396 N N . SER D 1 194 ? -25.274 21.787 -27.551 1.00 14.57 194 SER D N 1
ATOM 9397 C CA . SER D 1 194 ? -25.797 21.274 -28.814 1.00 15.20 194 SER D CA 1
ATOM 9398 C C . SER D 1 194 ? -26.442 22.311 -29.743 1.00 20.76 194 SER D C 1
ATOM 9399 O O . SER D 1 194 ? -26.832 21.973 -30.849 1.00 30.08 194 SER D O 1
ATOM 9402 N N . TYR D 1 195 ? -26.579 23.553 -29.289 1.00 19.00 195 TYR D N 1
ATOM 9403 C CA . TYR D 1 195 ? -27.144 24.624 -30.112 1.00 15.08 195 TYR D CA 1
ATOM 9404 C C . TYR D 1 195 ? -26.162 25.430 -30.948 1.00 17.74 195 TYR D C 1
ATOM 9405 O O . TYR D 1 195 ? -25.022 25.655 -30.539 1.00 20.18 195 TYR D O 1
ATOM 9414 N N . ASP D 1 196 ? -26.601 25.844 -32.134 1.00 12.33 196 ASP D N 1
ATOM 9415 C CA . ASP D 1 196 ? -25.886 26.889 -32.855 1.00 20.79 196 ASP D CA 1
ATOM 9416 C C . ASP D 1 196 ? -26.533 28.239 -32.561 1.00 17.99 196 ASP D C 1
ATOM 9417 O O . ASP D 1 196 ? -27.535 28.309 -31.846 1.00 18.61 196 ASP D O 1
ATOM 9422 N N . ARG D 1 197 ? -25.973 29.303 -33.134 1.00 19.33 197 ARG D N 1
ATOM 9423 C CA . ARG D 1 197 ? -26.347 30.668 -32.772 1.00 21.38 197 ARG D CA 1
ATOM 9424 C C . ARG D 1 197 ? -27.807 31.052 -33.113 1.00 25.53 197 ARG D C 1
ATOM 9425 O O . ARG D 1 197 ? -28.543 31.608 -32.260 1.00 23.05 197 ARG D O 1
ATOM 9433 N N . ASP D 1 198 ? -28.223 30.754 -34.348 1.00 23.22 198 ASP D N 1
ATOM 9434 C CA . ASP D 1 198 ? -29.576 31.089 -34.794 1.00 25.03 198 ASP D CA 1
ATOM 9435 C C . ASP D 1 198 ? -30.568 30.239 -34.020 1.00 19.48 198 ASP D C 1
ATOM 9436 O O . ASP D 1 198 ? -31.645 30.711 -33.597 1.00 31.82 198 ASP D O 1
ATOM 9441 N N . GLY D 1 199 ? -30.179 28.979 -33.840 1.00 20.96 199 GLY D N 1
ATOM 9442 C CA . GLY D 1 199 ? -30.941 28.019 -33.058 1.00 25.57 199 GLY D CA 1
ATOM 9443 C C . GLY D 1 199 ? -31.188 28.553 -31.656 1.00 20.79 199 GLY D C 1
ATOM 9444 O O . GLY D 1 199 ? -32.318 28.521 -31.165 1.00 23.11 199 GLY D O 1
ATOM 9445 N N . LEU D 1 200 ? -30.137 29.064 -31.023 1.00 18.87 200 LEU D N 1
ATOM 9446 C CA . LEU D 1 200 ? -30.284 29.659 -29.699 1.00 16.27 200 LEU D CA 1
ATOM 9447 C C . LEU D 1 200 ? -31.224 30.856 -29.708 1.00 17.78 200 LEU D C 1
ATOM 9448 O O . LEU D 1 200 ? -32.030 30.994 -28.806 1.00 22.64 200 LEU D O 1
ATOM 9453 N N . LEU D 1 201 ? -31.116 31.740 -30.694 1.00 20.32 201 LEU D N 1
ATOM 9454 C CA . LEU D 1 201 ? -32.102 32.841 -30.735 1.00 27.92 201 LEU D CA 1
ATOM 9455 C C . LEU D 1 201 ? -33.552 32.332 -30.772 1.00 21.40 201 LEU D C 1
ATOM 9456 O O . LEU D 1 201 ? -34.443 32.821 -30.024 1.00 26.59 201 LEU D O 1
ATOM 9461 N N . ARG D 1 202 ? -33.800 31.336 -31.619 1.00 20.51 202 ARG D N 1
ATOM 9462 C CA . ARG D 1 202 ? -35.151 30.748 -31.651 1.00 22.75 202 ARG D CA 1
ATOM 9463 C C . ARG D 1 202 ? -35.585 30.102 -30.303 1.00 20.31 202 ARG D C 1
ATOM 9464 O O . ARG D 1 202 ? -36.700 30.344 -29.793 1.00 20.24 202 ARG D O 1
ATOM 9472 N N . LEU D 1 203 ? -34.686 29.305 -29.724 1.00 21.30 203 LEU D N 1
ATOM 9473 C CA . LEU D 1 203 ? -34.917 28.689 -28.419 1.00 20.86 203 LEU D CA 1
ATOM 9474 C C . LEU D 1 203 ? -35.255 29.746 -27.393 1.00 21.56 203 LEU D C 1
ATOM 9475 O O . LEU D 1 203 ? -36.156 29.566 -26.601 1.00 19.29 203 LEU D O 1
ATOM 9480 N N . ASP D 1 204 ? -34.519 30.847 -27.391 1.00 20.84 204 ASP D N 1
ATOM 9481 C CA . ASP D 1 204 ? -34.745 31.885 -26.395 1.00 22.32 204 ASP D CA 1
ATOM 9482 C C . ASP D 1 204 ? -36.101 32.551 -26.588 1.00 26.54 204 ASP D C 1
ATOM 9483 O O . ASP D 1 204 ? -36.778 32.857 -25.596 1.00 27.05 204 ASP D O 1
ATOM 9488 N N . ARG D 1 205 ? -36.503 32.774 -27.844 1.00 25.29 205 ARG D N 1
ATOM 9489 C CA . ARG D 1 205 ? -37.864 33.277 -28.065 1.00 30.89 205 ARG D CA 1
ATOM 9490 C C . ARG D 1 205 ? -38.866 32.327 -27.407 1.00 31.21 205 ARG D C 1
ATOM 9491 O O . ARG D 1 205 ? -39.777 32.752 -26.652 1.00 28.09 205 ARG D O 1
ATOM 9499 N N . LEU D 1 206 ? -38.690 31.034 -27.673 1.00 24.53 206 LEU D N 1
ATOM 9500 C CA . LEU D 1 206 ? -39.594 30.063 -27.059 1.00 29.93 206 LEU D CA 1
ATOM 9501 C C . LEU D 1 206 ? -39.550 30.131 -25.523 1.00 30.26 206 LEU D C 1
ATOM 9502 O O . LEU D 1 206 ? -40.581 30.056 -24.861 1.00 22.54 206 LEU D O 1
ATOM 9507 N N . VAL D 1 207 ? -38.356 30.292 -24.962 1.00 22.44 207 VAL D N 1
ATOM 9508 C CA . VAL D 1 207 ? -38.184 30.288 -23.520 1.00 23.67 207 VAL D CA 1
ATOM 9509 C C . VAL D 1 207 ? -38.951 31.453 -22.916 1.00 27.19 207 VAL D C 1
ATOM 9510 O O . VAL D 1 207 ? -39.620 31.300 -21.896 1.00 28.90 207 VAL D O 1
ATOM 9514 N N . GLN D 1 208 ? -38.861 32.617 -23.549 1.00 25.66 208 GLN D N 1
ATOM 9515 C CA . GLN D 1 208 ? -39.595 33.773 -23.054 1.00 30.33 208 GLN D CA 1
ATOM 9516 C C . GLN D 1 208 ? -41.080 33.471 -23.116 1.00 33.47 208 GLN D C 1
ATOM 9517 O O . GLN D 1 208 ? -41.813 33.676 -22.147 1.00 34.34 208 GLN D O 1
ATOM 9523 N N . GLU D 1 209 ? -41.521 32.968 -24.260 1.00 36.20 209 GLU D N 1
ATOM 9524 C CA . GLU D 1 209 ? -42.936 32.679 -24.429 1.00 37.15 209 GLU D CA 1
ATOM 9525 C C . GLU D 1 209 ? -43.490 31.729 -23.356 1.00 43.23 209 GLU D C 1
ATOM 9526 O O . GLU D 1 209 ? -44.582 31.943 -22.828 1.00 39.13 209 GLU D O 1
ATOM 9532 N N . LEU D 1 210 ? -42.726 30.687 -23.038 1.00 40.72 210 LEU D N 1
ATOM 9533 C CA . LEU D 1 210 ? -43.174 29.618 -22.150 1.00 34.28 210 LEU D CA 1
ATOM 9534 C C . LEU D 1 210 ? -42.878 29.885 -20.676 1.00 30.05 210 LEU D C 1
ATOM 9535 O O . LEU D 1 210 ? -43.263 29.101 -19.815 1.00 31.82 210 LEU D O 1
ATOM 9540 N N . GLY D 1 211 ? -42.176 30.970 -20.381 1.00 24.48 211 GLY D N 1
ATOM 9541 C CA . GLY D 1 211 ? -41.815 31.257 -19.003 1.00 26.30 211 GLY D CA 1
ATOM 9542 C C . GLY D 1 211 ? -40.708 30.372 -18.436 1.00 27.39 211 GLY D C 1
ATOM 9543 O O . GLY D 1 211 ? -40.548 30.254 -17.225 1.00 26.37 211 GLY D O 1
ATOM 9544 N N . ILE D 1 212 ? -39.932 29.747 -19.311 1.00 31.54 212 ILE D N 1
ATOM 9545 C CA . ILE D 1 212 ? -38.776 28.962 -18.873 1.00 30.53 212 ILE D CA 1
ATOM 9546 C C . ILE D 1 212 ? -37.744 29.844 -18.140 1.00 25.99 212 ILE D C 1
ATOM 9547 O O . ILE D 1 212 ? -37.519 30.988 -18.523 1.00 28.83 212 ILE D O 1
ATOM 9552 N N . GLU D 1 213 ? -37.160 29.323 -17.062 1.00 22.17 213 GLU D N 1
ATOM 9553 C CA . GLU D 1 213 ? -36.297 30.114 -16.174 1.00 22.02 213 GLU D CA 1
ATOM 9554 C C . GLU D 1 213 ? -34.987 30.571 -16.810 1.00 20.33 213 GLU D C 1
ATOM 9555 O O . GLU D 1 213 ? -34.558 31.712 -16.635 1.00 20.46 213 GLU D O 1
ATOM 9561 N N . PHE D 1 214 ? -34.335 29.658 -17.516 1.00 18.72 214 PHE D N 1
ATOM 9562 C CA . PHE D 1 214 ? -33.061 29.958 -18.165 1.00 15.59 214 PHE D CA 1
ATOM 9563 C C . PHE D 1 214 ? -32.568 28.773 -18.973 1.00 19.58 214 PHE D C 1
ATOM 9564 O O . PHE D 1 214 ? -33.113 27.673 -18.897 1.00 18.30 214 PHE D O 1
ATOM 9572 N N . ILE D 1 215 ? -31.533 29.029 -19.755 1.00 17.73 215 ILE D N 1
ATOM 9573 C CA . ILE D 1 215 ? -30.961 28.059 -20.662 1.00 19.06 215 ILE D CA 1
ATOM 9574 C C . ILE D 1 215 ? -29.530 27.824 -20.199 1.00 22.32 215 ILE D C 1
ATOM 9575 O O . ILE D 1 215 ? -28.739 28.765 -20.094 1.00 21.83 215 ILE D O 1
ATOM 9580 N N . GLU D 1 216 ? -29.197 26.578 -19.897 1.00 16.15 216 GLU D N 1
ATOM 9581 C CA . GLU D 1 216 ? -27.857 26.287 -19.409 1.00 15.81 216 GLU D CA 1
ATOM 9582 C C . GLU D 1 216 ? -26.946 25.837 -20.541 1.00 15.81 216 GLU D C 1
ATOM 9583 O O . GLU D 1 216 ? -27.271 24.906 -21.282 1.00 15.77 216 GLU D O 1
ATOM 9589 N N . GLN D 1 217 ? -25.816 26.521 -20.689 1.00 13.24 217 GLN D N 1
ATOM 9590 C CA . GLN D 1 217 ? -24.763 26.094 -21.616 1.00 10.47 217 GLN D CA 1
ATOM 9591 C C . GLN D 1 217 ? -25.285 25.675 -22.988 1.00 17.85 217 GLN D C 1
ATOM 9592 O O . GLN D 1 217 ? -25.169 24.500 -23.354 1.00 17.43 217 GLN D O 1
ATOM 9598 N N . PRO D 1 218 ? -25.868 26.619 -23.752 1.00 18.40 218 PRO D N 1
ATOM 9599 C CA . PRO D 1 218 ? -26.377 26.279 -25.095 1.00 17.89 218 PRO D CA 1
ATOM 9600 C C . PRO D 1 218 ? -25.272 25.978 -26.118 1.00 14.02 218 PRO D C 1
ATOM 9601 O O . PRO D 1 218 ? -25.484 25.175 -27.026 1.00 17.46 218 PRO D O 1
ATOM 9605 N N . PHE D 1 219 ? -24.102 26.584 -25.934 1.00 10.26 219 PHE D N 1
ATOM 9606 C CA . PHE D 1 219 ? -23.017 26.551 -26.922 1.00 7.88 219 PHE D CA 1
ATOM 9607 C C . PHE D 1 219 ? -21.825 25.750 -26.388 1.00 7.89 219 PHE D C 1
ATOM 9608 O O . PHE D 1 219 ? -21.679 25.575 -25.182 1.00 13.19 219 PHE D O 1
ATOM 9616 N N . PRO D 1 220 ? -20.973 25.251 -27.300 1.00 17.02 220 PRO D N 1
ATOM 9617 C CA . PRO D 1 220 ? -19.762 24.523 -26.901 1.00 13.30 220 PRO D CA 1
ATOM 9618 C C . PRO D 1 220 ? -18.947 25.294 -25.853 1.00 20.32 220 PRO D C 1
ATOM 9619 O O . PRO D 1 220 ? -18.882 26.538 -25.899 1.00 17.76 220 PRO D O 1
ATOM 9623 N N . ALA D 1 221 ? -18.341 24.551 -24.921 1.00 12.41 221 ALA D N 1
ATOM 9624 C CA . ALA D 1 221 ? -17.622 25.139 -23.785 1.00 18.20 221 ALA D CA 1
ATOM 9625 C C . ALA D 1 221 ? -16.599 26.195 -24.187 1.00 14.41 221 ALA D C 1
ATOM 9626 O O . ALA D 1 221 ? -16.443 27.191 -23.494 1.00 19.54 221 ALA D O 1
ATOM 9628 N N . GLY D 1 222 ? -15.920 25.980 -25.312 1.00 16.03 222 GLY D N 1
ATOM 9629 C CA . GLY D 1 222 ? -14.881 26.886 -25.771 1.00 16.16 222 GLY D CA 1
ATOM 9630 C C . GLY D 1 222 ? -15.396 28.016 -26.651 1.00 21.65 222 GLY D C 1
ATOM 9631 O O . GLY D 1 222 ? -14.619 28.725 -27.289 1.00 15.48 222 GLY D O 1
ATOM 9632 N N . ARG D 1 223 ? -16.715 28.132 -26.718 1.00 17.91 223 ARG D N 1
ATOM 9633 C CA . ARG D 1 223 ? -17.423 29.129 -27.542 1.00 19.34 223 ARG D CA 1
ATOM 9634 C C . ARG D 1 223 ? -17.870 30.425 -26.856 1.00 24.53 223 ARG D C 1
ATOM 9635 O O . ARG D 1 223 ? -18.890 30.988 -27.252 1.00 26.31 223 ARG D O 1
ATOM 9643 N N . THR D 1 224 ? -17.330 30.735 -25.683 1.00 15.35 224 THR D N 1
ATOM 9644 C CA . THR D 1 224 ? -17.839 31.863 -24.902 1.00 18.86 224 THR D CA 1
ATOM 9645 C C . THR D 1 224 ? -17.981 33.146 -25.723 1.00 18.77 224 THR D C 1
ATOM 9646 O O . THR D 1 224 ? -18.851 33.987 -25.423 1.00 20.77 224 THR D O 1
ATOM 9650 N N . ASP D 1 225 ? -17.179 33.284 -26.777 1.00 11.38 225 ASP D N 1
ATOM 9651 C CA . ASP D 1 225 ? -17.350 34.418 -27.688 1.00 15.47 225 ASP D CA 1
ATOM 9652 C C . ASP D 1 225 ? -18.743 34.453 -28.311 1.00 15.52 225 ASP D C 1
ATOM 9653 O O . ASP D 1 225 ? -19.316 35.524 -28.486 1.00 17.32 225 ASP D O 1
ATOM 9658 N N . TRP D 1 226 ? -19.292 33.290 -28.639 1.00 15.25 226 TRP D N 1
ATOM 9659 C CA . TRP D 1 226 ? -20.677 33.233 -29.109 1.00 16.07 226 TRP D CA 1
ATOM 9660 C C . TRP D 1 226 ? -21.621 33.802 -28.043 1.00 14.83 226 TRP D C 1
ATOM 9661 O O . TRP D 1 226 ? -22.608 34.473 -28.354 1.00 17.99 226 TRP D O 1
ATOM 9672 N N . LEU D 1 227 ? -21.315 33.523 -26.785 1.00 14.80 227 LEU D N 1
ATOM 9673 C CA . LEU D 1 227 ? -22.108 34.059 -25.680 1.00 21.26 227 LEU D CA 1
ATOM 9674 C C . LEU D 1 227 ? -22.036 35.571 -25.644 1.00 15.52 227 LEU D C 1
ATOM 9675 O O . LEU D 1 227 ? -23.053 36.245 -25.521 1.00 22.80 227 LEU D O 1
ATOM 9680 N N . ARG D 1 228 ? -20.822 36.102 -25.727 1.00 12.15 228 ARG D N 1
ATOM 9681 C CA . ARG D 1 228 ? -20.637 37.536 -25.568 1.00 19.51 228 ARG D CA 1
ATOM 9682 C C . ARG D 1 228 ? -21.246 38.331 -26.714 1.00 25.44 228 ARG D C 1
ATOM 9683 O O . ARG D 1 228 ? -21.532 39.520 -26.556 1.00 23.61 228 ARG D O 1
ATOM 9691 N N . ALA D 1 229 ? -21.463 37.678 -27.853 1.00 13.17 229 ALA D N 1
ATOM 9692 C CA . ALA D 1 229 ? -22.039 38.385 -29.005 1.00 12.89 229 ALA D CA 1
ATOM 9693 C C . ALA D 1 229 ? -23.561 38.508 -28.908 1.00 14.40 229 ALA D C 1
ATOM 9694 O O . ALA D 1 229 ? -24.185 39.135 -29.761 1.00 20.43 229 ALA D O 1
ATOM 9696 N N . LEU D 1 230 ? -24.156 37.890 -27.886 1.00 15.85 230 LEU D N 1
ATOM 9697 C CA . LEU D 1 230 ? -25.607 37.953 -27.695 1.00 12.67 230 LEU D CA 1
ATOM 9698 C C . LEU D 1 230 ? -26.005 39.237 -26.977 1.00 14.42 230 LEU D C 1
ATOM 9699 O O . LEU D 1 230 ? -25.233 39.790 -26.198 1.00 18.40 230 LEU D O 1
ATOM 9704 N N . PRO D 1 231 ? -27.231 39.704 -27.212 1.00 19.02 231 PRO D N 1
ATOM 9705 C CA . PRO D 1 231 ? -27.721 40.838 -26.416 1.00 18.84 231 PRO D CA 1
ATOM 9706 C C . PRO D 1 231 ? -27.637 40.540 -24.915 1.00 20.30 231 PRO D C 1
ATOM 9707 O O . PRO D 1 231 ? -27.820 39.397 -24.502 1.00 15.46 231 PRO D O 1
ATOM 9711 N N . LYS D 1 232 ? -27.368 41.566 -24.115 1.00 19.08 232 LYS D N 1
ATOM 9712 C CA . LYS D 1 232 ? -27.281 41.433 -22.658 1.00 23.65 232 LYS D CA 1
ATOM 9713 C C . LYS D 1 232 ? -28.476 40.743 -21.983 1.00 18.46 232 LYS D C 1
ATOM 9714 O O . LYS D 1 232 ? -28.306 39.946 -21.041 1.00 18.91 232 LYS D O 1
ATOM 9720 N N . ALA D 1 233 ? -29.684 41.045 -22.443 1.00 15.76 233 ALA D N 1
ATOM 9721 C CA . ALA D 1 233 ? -30.849 40.489 -21.761 1.00 23.51 233 ALA D CA 1
ATOM 9722 C C . ALA D 1 233 ? -30.874 38.980 -21.949 1.00 23.44 233 ALA D C 1
ATOM 9723 O O . ALA D 1 233 ? -31.284 38.234 -21.055 1.00 23.27 233 ALA D O 1
ATOM 9725 N N . ILE D 1 234 ? -30.428 38.520 -23.111 1.00 18.82 234 ILE D N 1
ATOM 9726 C CA . ILE D 1 234 ? -30.429 37.087 -23.345 1.00 22.67 234 ILE D CA 1
ATOM 9727 C C . ILE D 1 234 ? -29.322 36.403 -22.535 1.00 21.22 234 ILE D C 1
ATOM 9728 O O . ILE D 1 234 ? -29.530 35.329 -21.952 1.00 22.70 234 ILE D O 1
ATOM 9733 N N . ARG D 1 235 ? -28.156 37.040 -22.476 1.00 16.22 235 ARG D N 1
ATOM 9734 C CA . ARG D 1 235 ? -27.055 36.510 -21.678 1.00 22.90 235 ARG D CA 1
ATOM 9735 C C . ARG D 1 235 ? -27.455 36.383 -20.212 1.00 23.16 235 ARG D C 1
ATOM 9736 O O . ARG D 1 235 ? -27.006 35.468 -19.521 1.00 26.11 235 ARG D O 1
ATOM 9744 N N . ARG D 1 236 ? -28.282 37.308 -19.731 1.00 14.71 236 ARG D N 1
ATOM 9745 C CA . ARG D 1 236 ? -28.675 37.270 -18.319 1.00 13.54 236 ARG D CA 1
ATOM 9746 C C . ARG D 1 236 ? -29.370 35.958 -17.939 1.00 17.16 236 ARG D C 1
ATOM 9747 O O . ARG D 1 236 ? -29.178 35.432 -16.839 1.00 25.00 236 ARG D O 1
ATOM 9755 N N . ARG D 1 237 ? -30.165 35.428 -18.862 1.00 19.58 237 ARG D N 1
ATOM 9756 C CA . ARG D 1 237 ? -30.870 34.144 -18.681 1.00 25.14 237 ARG D CA 1
ATOM 9757 C C . ARG D 1 237 ? -30.106 32.891 -19.156 1.00 20.56 237 ARG D C 1
ATOM 9758 O O . ARG D 1 237 ? -30.702 31.854 -19.385 1.00 24.48 237 ARG D O 1
ATOM 9766 N N . ILE D 1 238 ? -28.825 33.046 -19.464 1.00 11.87 238 ILE D N 1
ATOM 9767 C CA . ILE D 1 238 ? -27.964 31.892 -19.738 1.00 11.51 238 ILE D CA 1
ATOM 9768 C C . ILE D 1 238 ? -27.079 31.495 -18.540 1.00 18.31 238 ILE D C 1
ATOM 9769 O O . ILE D 1 238 ? -26.497 32.347 -17.874 1.00 15.65 238 ILE D O 1
ATOM 9774 N N . ALA D 1 239 ? -27.003 30.198 -18.258 1.00 16.79 239 ALA D N 1
ATOM 9775 C CA . ALA D 1 239 ? -26.105 29.686 -17.228 1.00 17.75 239 ALA D CA 1
ATOM 9776 C C . ALA D 1 239 ? -24.867 29.041 -17.854 1.00 19.65 239 ALA D C 1
ATOM 9777 O O . ALA D 1 239 ? -24.957 28.362 -18.877 1.00 18.67 239 ALA D O 1
ATOM 9779 N N . ALA D 1 240 ? -23.714 29.259 -17.235 1.00 11.69 240 ALA D N 1
ATOM 9780 C CA . ALA D 1 240 ? -22.488 28.583 -17.650 1.00 14.38 240 ALA D CA 1
ATOM 9781 C C . ALA D 1 240 ? -22.309 27.315 -16.824 1.00 17.06 240 ALA D C 1
ATOM 9782 O O . ALA D 1 240 ? -22.367 27.354 -15.590 1.00 17.11 240 ALA D O 1
ATOM 9784 N N . ASP D 1 241 ? -22.116 26.186 -17.499 1.00 14.96 241 ASP D N 1
ATOM 9785 C CA . ASP D 1 241 ? -21.819 24.942 -16.805 1.00 17.49 241 ASP D CA 1
ATOM 9786 C C . ASP D 1 241 ? -20.494 24.359 -17.284 1.00 14.48 241 ASP D C 1
ATOM 9787 O O . ASP D 1 241 ? -19.492 24.481 -16.597 1.00 14.87 241 ASP D O 1
ATOM 9792 N N . GLU D 1 242 ? -20.475 23.765 -18.476 1.00 14.22 242 GLU D N 1
ATOM 9793 C CA . GLU D 1 242 ? -19.256 23.110 -18.952 1.00 15.21 242 GLU D CA 1
ATOM 9794 C C . GLU D 1 242 ? -18.123 24.130 -19.185 1.00 19.22 242 GLU D C 1
ATOM 9795 O O . GLU D 1 242 ? -16.952 23.782 -19.169 1.00 18.56 242 GLU D O 1
ATOM 9801 N N . SER D 1 243 ? -18.493 25.391 -19.380 1.00 10.14 243 SER D N 1
ATOM 9802 C CA . SER D 1 243 ? -17.527 26.474 -19.543 1.00 13.90 243 SER D CA 1
ATOM 9803 C C . SER D 1 243 ? -16.951 26.958 -18.216 1.00 18.51 243 SER D C 1
ATOM 9804 O O . SER D 1 243 ? -16.007 27.735 -18.202 1.00 23.24 243 SER D O 1
ATOM 9807 N N . LEU D 1 244 ? -17.563 26.556 -17.103 1.00 10.95 244 LEU D N 1
ATOM 9808 C CA . LEU D 1 244 ? -17.114 27.016 -15.803 1.00 15.61 244 LEU D CA 1
ATOM 9809 C C . LEU D 1 244 ? -16.579 25.871 -14.941 1.00 19.81 244 LEU D C 1
ATOM 9810 O O . LEU D 1 244 ? -17.347 25.060 -14.425 1.00 15.75 244 LEU D O 1
ATOM 9815 N N . LEU D 1 245 ? -15.273 25.819 -14.729 1.00 16.23 245 LEU D N 1
ATOM 9816 C CA . LEU D 1 245 ? -14.750 24.776 -13.865 1.00 17.12 245 LEU D CA 1
ATOM 9817 C C . LEU D 1 245 ? -14.369 25.350 -12.511 1.00 19.96 245 LEU D C 1
ATOM 9818 O O . LEU D 1 245 ? -14.983 25.018 -11.485 1.00 21.02 245 LEU D O 1
ATOM 9823 N N . GLY D 1 246 ? -13.307 26.148 -12.503 1.00 18.22 246 GLY D N 1
ATOM 9824 C CA . GLY D 1 246 ? -12.843 26.810 -11.298 1.00 23.04 246 GLY D CA 1
ATOM 9825 C C . GLY D 1 246 ? -13.001 28.319 -11.266 1.00 21.80 246 GLY D C 1
ATOM 9826 O O . GLY D 1 246 ? -13.669 28.915 -12.100 1.00 15.77 246 GLY D O 1
ATOM 9827 N N . PRO D 1 247 ? -12.342 28.949 -10.293 1.00 16.99 247 PRO D N 1
ATOM 9828 C CA . PRO D 1 247 ? -12.287 30.399 -10.110 1.00 21.63 247 PRO D CA 1
ATOM 9829 C C . PRO D 1 247 ? -11.751 31.121 -11.351 1.00 17.19 247 PRO D C 1
ATOM 9830 O O . PRO D 1 247 ? -12.290 32.176 -11.707 1.00 16.14 247 PRO D O 1
ATOM 9834 N N . ALA D 1 248 ? -10.718 30.581 -12.001 1.00 9.95 248 ALA D N 1
ATOM 9835 C CA . ALA D 1 248 ? -10.133 31.257 -13.161 1.00 12.52 248 ALA D CA 1
ATOM 9836 C C . ALA D 1 248 ? -11.199 31.464 -14.265 1.00 14.55 248 ALA D C 1
ATOM 9837 O O . ALA D 1 248 ? -11.364 32.578 -14.799 1.00 15.25 248 ALA D O 1
ATOM 9839 N N . ASP D 1 249 ? -11.929 30.387 -14.572 1.00 15.96 249 ASP D N 1
ATOM 9840 C CA . ASP D 1 249 ? -13.066 30.441 -15.496 1.00 11.37 249 ASP D CA 1
ATOM 9841 C C . ASP D 1 249 ? -14.100 31.450 -15.005 1.00 13.11 249 ASP D C 1
ATOM 9842 O O . ASP D 1 249 ? -14.663 32.195 -15.800 1.00 12.28 249 ASP D O 1
ATOM 9847 N N . ALA D 1 250 ? -14.390 31.441 -13.701 1.00 9.85 250 ALA D N 1
ATOM 9848 C CA . ALA D 1 250 ? -15.443 32.331 -13.187 1.00 13.55 250 ALA D CA 1
ATOM 9849 C C . ALA D 1 250 ? -15.064 33.760 -13.494 1.00 11.03 250 ALA D C 1
ATOM 9850 O O . ALA D 1 250 ? -15.883 34.547 -13.932 1.00 17.25 250 ALA D O 1
ATOM 9852 N N . PHE D 1 251 ? -13.805 34.085 -13.247 1.00 14.87 251 PHE D N 1
ATOM 9853 C CA . PHE D 1 251 ? -13.327 35.445 -13.410 1.00 9.43 251 PHE D CA 1
ATOM 9854 C C . PHE D 1 251 ? -13.407 35.823 -14.872 1.00 14.88 251 PHE D C 1
ATOM 9855 O O . PHE D 1 251 ? -13.864 36.921 -15.196 1.00 15.39 251 PHE D O 1
ATOM 9863 N N . ALA D 1 252 ? -12.957 34.924 -15.756 1.00 11.94 252 ALA D N 1
ATOM 9864 C CA . ALA D 1 252 ? -12.985 35.249 -17.186 1.00 14.84 252 ALA D CA 1
ATOM 9865 C C . ALA D 1 252 ? -14.421 35.433 -17.700 1.00 14.61 252 ALA D C 1
ATOM 9866 O O . ALA D 1 252 ? -14.675 36.259 -18.572 1.00 16.90 252 ALA D O 1
ATOM 9868 N N . LEU D 1 253 ? -15.358 34.667 -17.155 1.00 13.71 253 LEU D N 1
ATOM 9869 C CA . LEU D 1 253 ? -16.753 34.776 -17.585 1.00 13.87 253 LEU D CA 1
ATOM 9870 C C . LEU D 1 253 ? -17.442 35.995 -16.972 1.00 14.26 253 LEU D C 1
ATOM 9871 O O . LEU D 1 253 ? -18.378 36.528 -17.546 1.00 12.65 253 LEU D O 1
ATOM 9876 N N . ALA D 1 254 ? -17.011 36.401 -15.785 1.00 13.11 254 ALA D N 1
ATOM 9877 C CA . ALA D 1 254 ? -17.623 37.536 -15.099 1.00 17.04 254 ALA D CA 1
ATOM 9878 C C . ALA D 1 254 ? -17.073 38.877 -15.566 1.00 19.48 254 ALA D C 1
ATOM 9879 O O . ALA D 1 254 ? -17.709 39.904 -15.379 1.00 21.50 254 ALA D O 1
ATOM 9881 N N . ALA D 1 255 ? -15.885 38.856 -16.161 1.00 19.34 255 ALA D N 1
ATOM 9882 C CA . ALA D 1 255 ? -15.205 40.086 -16.554 1.00 23.79 255 ALA D CA 1
ATOM 9883 C C . ALA D 1 255 ? -15.986 40.759 -17.669 1.00 22.57 255 ALA D C 1
ATOM 9884 O O . ALA D 1 255 ? -16.447 40.095 -18.604 1.00 21.13 255 ALA D O 1
ATOM 9886 N N . PRO D 1 256 ? -16.170 42.076 -17.554 1.00 16.80 256 PRO D N 1
ATOM 9887 C CA . PRO D 1 256 ? -16.965 42.834 -18.527 1.00 23.86 256 PRO D CA 1
ATOM 9888 C C . PRO D 1 256 ? -16.386 42.781 -19.942 1.00 22.75 256 PRO D C 1
ATOM 9889 O O . PRO D 1 256 ? -15.165 42.898 -20.105 1.00 25.58 256 PRO D O 1
ATOM 9893 N N . PRO D 1 257 ? -17.253 42.603 -20.955 1.00 31.84 257 PRO D N 1
ATOM 9894 C CA . PRO D 1 257 ? -18.680 42.283 -20.780 1.00 38.05 257 PRO D CA 1
ATOM 9895 C C . PRO D 1 257 ? -18.909 40.842 -20.297 1.00 28.94 257 PRO D C 1
ATOM 9896 O O . PRO D 1 257 ? -18.415 39.903 -20.924 1.00 22.23 257 PRO D O 1
ATOM 9900 N N . ALA D 1 258 ? -19.724 40.661 -19.268 1.00 19.84 258 ALA D N 1
ATOM 9901 C CA . ALA D 1 258 ? -19.859 39.336 -18.669 1.00 17.59 258 ALA D CA 1
ATOM 9902 C C . ALA D 1 258 ? -20.514 38.398 -19.670 1.00 24.46 258 ALA D C 1
ATOM 9903 O O . ALA D 1 258 ? -21.400 38.800 -20.414 1.00 21.97 258 ALA D O 1
ATOM 9905 N N . ALA D 1 259 ? -20.069 37.149 -19.686 1.00 20.88 259 ALA D N 1
ATOM 9906 C CA . ALA D 1 259 ? -20.581 36.162 -20.628 1.00 15.26 259 ALA D CA 1
ATOM 9907 C C . ALA D 1 259 ? -22.026 35.714 -20.345 1.00 15.19 259 ALA D C 1
ATOM 9908 O O . ALA D 1 259 ? -22.791 35.464 -21.266 1.00 24.40 259 ALA D O 1
ATOM 9910 N N . CYS D 1 260 ? -22.407 35.617 -19.079 1.00 14.17 260 CYS D N 1
ATOM 9911 C CA . CYS D 1 260 ? -23.748 35.152 -18.758 1.00 14.41 260 CYS D CA 1
ATOM 9912 C C . CYS D 1 260 ? -24.164 35.575 -17.346 1.00 21.37 260 CYS D C 1
ATOM 9913 O O . CYS D 1 260 ? -23.358 36.134 -16.609 1.00 25.64 260 CYS D O 1
ATOM 9916 N N . GLY D 1 261 ? -25.402 35.261 -16.960 1.00 14.04 261 GLY D N 1
ATOM 9917 C CA . GLY D 1 261 ? -25.969 35.754 -15.711 1.00 13.99 261 GLY D CA 1
ATOM 9918 C C . GLY D 1 261 ? -25.941 34.740 -14.569 1.00 21.00 261 GLY D C 1
ATOM 9919 O O . GLY D 1 261 ? -26.160 35.084 -13.417 1.00 17.66 261 GLY D O 1
ATOM 9920 N N . ILE D 1 262 ? -25.655 33.483 -14.891 1.00 19.27 262 ILE D N 1
ATOM 9921 C CA . ILE D 1 262 ? -25.734 32.413 -13.917 1.00 18.06 262 ILE D CA 1
ATOM 9922 C C . ILE D 1 262 ? -24.494 31.529 -14.016 1.00 15.31 262 ILE D C 1
ATOM 9923 O O . ILE D 1 262 ? -24.063 31.203 -15.124 1.00 13.29 262 ILE D O 1
ATOM 9928 N N . PHE D 1 263 ? -23.917 31.173 -12.866 1.00 7.76 263 PHE D N 1
ATOM 9929 C CA . PHE D 1 263 ? -22.792 30.232 -12.804 1.00 17.36 263 PHE D CA 1
ATOM 9930 C C . PHE D 1 263 ? -23.260 28.921 -12.193 1.00 20.37 263 PHE D C 1
ATOM 9931 O O . PHE D 1 263 ? -23.872 28.918 -11.126 1.00 18.67 263 PHE D O 1
ATOM 9939 N N . ASN D 1 264 ? -22.964 27.802 -12.836 1.00 13.06 264 ASN D N 1
ATOM 9940 C CA . ASN D 1 264 ? -23.325 26.518 -12.256 1.00 13.32 264 ASN D CA 1
ATOM 9941 C C . ASN D 1 264 ? -22.068 25.934 -11.603 1.00 18.54 264 ASN D C 1
ATOM 9942 O O . ASN D 1 264 ? -21.131 25.514 -12.283 1.00 25.45 264 ASN D O 1
ATOM 9947 N N . ILE D 1 265 ? -22.052 25.909 -10.279 1.00 12.77 265 ILE D N 1
ATOM 9948 C CA . ILE D 1 265 ? -20.947 25.324 -9.548 1.00 14.18 265 ILE D CA 1
ATOM 9949 C C . ILE D 1 265 ? -21.246 23.866 -9.315 1.00 18.23 265 ILE D C 1
ATOM 9950 O O . ILE D 1 265 ? -22.318 23.527 -8.805 1.00 20.77 265 ILE D O 1
ATOM 9955 N N . LYS D 1 266 ? -20.314 22.998 -9.701 1.00 12.89 266 LYS D N 1
ATOM 9956 C CA . LYS D 1 266 ? -20.348 21.607 -9.233 1.00 12.69 266 LYS D CA 1
ATOM 9957 C C . LYS D 1 266 ? -19.037 21.265 -8.526 1.00 19.39 266 LYS D C 1
ATOM 9958 O O . LYS D 1 266 ? -17.948 21.587 -9.017 1.00 18.05 266 LYS D O 1
ATOM 9964 N N . LEU D 1 267 ? -19.145 20.613 -7.375 1.00 16.94 267 LEU D N 1
ATOM 9965 C CA . LEU D 1 267 ? -17.965 20.284 -6.582 1.00 20.07 267 LEU D CA 1
ATOM 9966 C C . LEU D 1 267 ? -16.994 19.426 -7.396 1.00 20.28 267 LEU D C 1
ATOM 9967 O O . LEU D 1 267 ? -15.788 19.646 -7.335 1.00 12.57 267 LEU D O 1
ATOM 9972 N N . MET D 1 268 ? -17.519 18.479 -8.176 1.00 17.08 268 MET D N 1
ATOM 9973 C CA . MET D 1 268 ? -16.675 17.622 -9.005 1.00 15.67 268 MET D CA 1
ATOM 9974 C C . MET D 1 268 ? -16.028 18.353 -10.195 1.00 22.27 268 MET D C 1
ATOM 9975 O O . MET D 1 268 ? -15.125 17.808 -10.825 1.00 22.85 268 MET D O 1
ATOM 9980 N N . LYS D 1 269 ? -16.550 19.522 -10.565 1.00 18.65 269 LYS D N 1
ATOM 9981 C CA . LYS D 1 269 ? -15.834 20.432 -11.468 1.00 17.33 269 LYS D CA 1
ATOM 9982 C C . LYS D 1 269 ? -14.772 21.315 -10.810 1.00 16.82 269 LYS D C 1
ATOM 9983 O O . LYS D 1 269 ? -13.661 21.439 -11.313 1.00 13.18 269 LYS D O 1
ATOM 9989 N N . CYS D 1 270 ? -15.151 21.987 -9.724 1.00 12.76 270 CYS D N 1
ATOM 9990 C CA . CYS D 1 270 ? -14.278 22.999 -9.111 1.00 17.98 270 CYS D CA 1
ATOM 9991 C C . CYS D 1 270 ? -13.230 22.446 -8.141 1.00 14.74 270 CYS D C 1
ATOM 9992 O O . CYS D 1 270 ? -12.209 23.073 -7.922 1.00 19.03 270 CYS D O 1
ATOM 9995 N N . GLY D 1 271 ? -13.522 21.299 -7.536 1.00 14.65 271 GLY D N 1
ATOM 9996 C CA . GLY D 1 271 ? -12.575 20.613 -6.673 1.00 13.79 271 GLY D CA 1
ATOM 9997 C C . GLY D 1 271 ? -12.808 20.768 -5.190 1.00 21.36 271 GLY D C 1
ATOM 9998 O O . GLY D 1 271 ? -11.901 20.510 -4.399 1.00 20.31 271 GLY D O 1
ATOM 9999 N N . GLY D 1 272 ? -13.969 21.287 -4.800 1.00 16.72 272 GLY D N 1
ATOM 10000 C CA . GLY D 1 272 ? -14.325 21.286 -3.393 1.00 14.75 272 GLY D CA 1
ATOM 10001 C C . GLY D 1 272 ? -15.064 22.535 -2.964 1.00 20.31 272 GLY D C 1
ATOM 10002 O O . GLY D 1 272 ? -15.345 23.407 -3.793 1.00 17.11 272 GLY D O 1
ATOM 10003 N N . LEU D 1 273 ? -15.286 22.667 -1.657 1.00 17.85 273 LEU D N 1
ATOM 10004 C CA . LEU D 1 273 ? -15.951 23.847 -1.101 1.00 18.91 273 LEU D CA 1
ATOM 10005 C C . LEU D 1 273 ? -15.097 25.108 -1.105 1.00 12.34 273 LEU D C 1
ATOM 10006 O O . LEU D 1 273 ? -15.627 26.201 -1.215 1.00 17.21 273 LEU D O 1
ATOM 10011 N N . ALA D 1 274 ? -13.781 24.976 -0.964 1.00 13.47 274 ALA D N 1
ATOM 10012 C CA . ALA D 1 274 ? -12.928 26.178 -0.951 1.00 17.54 274 ALA D CA 1
ATOM 10013 C C . ALA D 1 274 ? -12.951 26.912 -2.298 1.00 13.61 274 ALA D C 1
ATOM 10014 O O . ALA D 1 274 ? -13.315 28.106 -2.394 1.00 23.93 274 ALA D O 1
ATOM 10016 N N . PRO D 1 275 ? -12.620 26.177 -3.366 1.00 19.34 275 PRO D N 1
ATOM 10017 C CA . PRO D 1 275 ? -12.657 26.824 -4.680 1.00 13.32 275 PRO D CA 1
ATOM 10018 C C . PRO D 1 275 ? -14.086 27.273 -5.031 1.00 16.69 275 PRO D C 1
ATOM 10019 O O . PRO D 1 275 ? -14.273 28.300 -5.704 1.00 10.95 275 PRO D O 1
ATOM 10023 N N . ALA D 1 276 ? -15.090 26.562 -4.521 1.00 21.61 276 ALA D N 1
ATOM 10024 C CA . ALA D 1 276 ? -16.479 27.007 -4.707 1.00 20.94 276 ALA D CA 1
ATOM 10025 C C . ALA D 1 276 ? -16.717 28.366 -4.049 1.00 21.33 276 ALA D C 1
ATOM 10026 O O . ALA D 1 276 ? -17.360 29.229 -4.647 1.00 15.13 276 ALA D O 1
ATOM 10028 N N . ARG D 1 277 ? -16.198 28.551 -2.826 1.00 16.72 277 ARG D N 1
ATOM 10029 C CA A ARG D 1 277 ? -16.233 29.851 -2.150 0.36 15.50 277 ARG D CA 1
ATOM 10030 C CA B ARG D 1 277 ? -16.248 29.854 -2.147 0.64 15.04 277 ARG D CA 1
ATOM 10031 C C . ARG D 1 277 ? -15.594 30.930 -3.014 1.00 16.17 277 ARG D C 1
ATOM 10032 O O . ARG D 1 277 ? -16.114 32.042 -3.129 1.00 15.65 277 ARG D O 1
ATOM 10047 N N . ARG D 1 278 ? -14.445 30.614 -3.615 1.00 15.85 278 ARG D N 1
ATOM 10048 C CA . ARG D 1 278 ? -13.814 31.622 -4.495 1.00 15.34 278 ARG D CA 1
ATOM 10049 C C . ARG D 1 278 ? -14.694 31.996 -5.735 1.00 18.65 278 ARG D C 1
ATOM 10050 O O . ARG D 1 278 ? -14.832 33.190 -6.118 1.00 18.72 278 ARG D O 1
ATOM 10058 N N . ILE D 1 279 ? -15.310 30.976 -6.342 1.00 13.11 279 ILE D N 1
ATOM 10059 C CA . ILE D 1 279 ? -16.273 31.247 -7.414 1.00 15.10 279 ILE D CA 1
ATOM 10060 C C . ILE D 1 279 ? -17.421 32.136 -6.904 1.00 14.47 279 ILE D C 1
ATOM 10061 O O . ILE D 1 279 ? -17.858 33.061 -7.588 1.00 11.03 279 ILE D O 1
ATOM 10066 N N . ALA D 1 280 ? -17.891 31.864 -5.687 1.00 15.91 280 ALA D N 1
ATOM 10067 C CA . ALA D 1 280 ? -19.035 32.585 -5.147 1.00 19.66 280 ALA D CA 1
ATOM 10068 C C . ALA D 1 280 ? -18.671 34.042 -4.937 1.00 18.58 280 ALA D C 1
ATOM 10069 O O . ALA D 1 280 ? -19.435 34.925 -5.288 1.00 21.44 280 ALA D O 1
ATOM 10071 N N . THR D 1 281 ? -17.482 34.282 -4.394 1.00 14.29 281 THR D N 1
ATOM 10072 C CA . THR D 1 281 ? -16.955 35.633 -4.234 1.00 14.59 281 THR D CA 1
ATOM 10073 C C . THR D 1 281 ? -16.932 36.404 -5.565 1.00 19.48 281 THR D C 1
ATOM 10074 O O . THR D 1 281 ? -17.429 37.553 -5.686 1.00 16.45 281 THR D O 1
ATOM 10078 N N . ILE D 1 282 ? -16.343 35.768 -6.570 1.00 19.42 282 ILE D N 1
ATOM 10079 C CA . ILE D 1 282 ? -16.291 36.426 -7.866 1.00 19.07 282 ILE D CA 1
ATOM 10080 C C . ILE D 1 282 ? -17.707 36.738 -8.394 1.00 18.30 282 ILE D C 1
ATOM 10081 O O . ILE D 1 282 ? -17.982 37.845 -8.857 1.00 16.67 282 ILE D O 1
ATOM 10086 N N . ALA D 1 283 ? -18.604 35.762 -8.290 1.00 16.10 283 ALA D N 1
ATOM 10087 C CA . ALA D 1 283 ? -19.974 35.888 -8.780 1.00 17.72 283 ALA D CA 1
ATOM 10088 C C . ALA D 1 283 ? -20.772 36.999 -8.094 1.00 19.94 283 ALA D C 1
ATOM 10089 O O . ALA D 1 283 ? -21.485 37.757 -8.745 1.00 21.04 283 ALA D O 1
ATOM 10091 N N . GLU D 1 284 ? -20.669 37.065 -6.777 1.00 18.60 284 GLU D N 1
ATOM 10092 C CA . GLU D 1 284 ? -21.370 38.068 -6.002 1.00 19.97 284 GLU D CA 1
ATOM 10093 C C . GLU D 1 284 ? -20.834 39.425 -6.369 1.00 19.89 284 GLU D C 1
ATOM 10094 O O . GLU D 1 284 ? -21.614 40.341 -6.624 1.00 21.40 284 GLU D O 1
ATOM 10100 N N . THR D 1 285 ? -19.511 39.574 -6.417 1.00 15.97 285 THR D N 1
ATOM 10101 C CA . THR D 1 285 ? -18.998 40.888 -6.806 1.00 14.14 285 THR D CA 1
ATOM 10102 C C . THR D 1 285 ? -19.529 41.329 -8.182 1.00 14.95 285 THR D C 1
ATOM 10103 O O . THR D 1 285 ? -19.911 42.482 -8.375 1.00 16.57 285 THR D O 1
ATOM 10107 N N . ALA D 1 286 ? -19.604 40.382 -9.106 1.00 15.61 286 ALA D N 1
ATOM 10108 C CA . ALA D 1 286 ? -20.000 40.646 -10.483 1.00 15.39 286 ALA D CA 1
ATOM 10109 C C . ALA D 1 286 ? -21.517 40.694 -10.695 1.00 11.99 286 ALA D C 1
ATOM 10110 O O . ALA D 1 286 ? -21.985 40.895 -11.805 1.00 25.10 286 ALA D O 1
ATOM 10112 N N . GLY D 1 287 ? -22.282 40.483 -9.637 1.00 15.50 287 GLY D N 1
ATOM 10113 C CA . GLY D 1 287 ? -23.729 40.470 -9.761 1.00 13.17 287 GLY D CA 1
ATOM 10114 C C . GLY D 1 287 ? -24.250 39.248 -10.508 1.00 17.36 287 GLY D C 1
ATOM 10115 O O . GLY D 1 287 ? -25.294 39.300 -11.146 1.00 19.33 287 GLY D O 1
ATOM 10116 N N . ILE D 1 288 ? -23.533 38.134 -10.419 1.00 16.17 288 ILE D N 1
ATOM 10117 C CA . ILE D 1 288 ? -23.943 36.910 -11.102 1.00 14.29 288 ILE D CA 1
ATOM 10118 C C . ILE D 1 288 ? -24.557 35.908 -10.132 1.00 19.05 288 ILE D C 1
ATOM 10119 O O . ILE D 1 288 ? -24.022 35.689 -9.040 1.00 22.88 288 ILE D O 1
ATOM 10124 N N . ASP D 1 289 ? -25.676 35.304 -10.523 1.00 18.93 289 ASP D N 1
ATOM 10125 C CA . ASP D 1 289 ? -26.371 34.339 -9.660 1.00 19.32 289 ASP D CA 1
ATOM 10126 C C . ASP D 1 289 ? -25.696 32.976 -9.643 1.00 20.53 289 ASP D C 1
ATOM 10127 O O . ASP D 1 289 ? -25.115 32.554 -10.639 1.00 22.68 289 ASP D O 1
ATOM 10132 N N . LEU D 1 290 ? -25.825 32.259 -8.531 1.00 13.82 290 LEU D N 1
ATOM 10133 C CA . LEU D 1 290 ? -25.274 30.917 -8.449 1.00 10.92 290 LEU D CA 1
ATOM 10134 C C . LEU D 1 290 ? -26.338 29.838 -8.548 1.00 18.81 290 LEU D C 1
ATOM 10135 O O . LEU D 1 290 ? -27.438 29.934 -7.999 1.00 19.49 290 LEU D O 1
ATOM 10140 N N . MET D 1 291 ? -25.964 28.799 -9.265 1.00 13.88 291 MET D N 1
ATOM 10141 C CA . MET D 1 291 ? -26.706 27.564 -9.355 1.00 19.11 291 MET D CA 1
ATOM 10142 C C . MET D 1 291 ? -25.740 26.516 -8.843 1.00 20.24 291 MET D C 1
ATOM 10143 O O . MET D 1 291 ? -24.535 26.633 -9.064 1.00 20.24 291 MET D O 1
ATOM 10148 N N . TRP D 1 292 ? -26.250 25.522 -8.128 1.00 17.42 292 TRP D N 1
ATOM 10149 C CA . TRP D 1 292 ? -25.419 24.418 -7.656 1.00 20.84 292 TRP D CA 1
ATOM 10150 C C . TRP D 1 292 ? -25.898 23.110 -8.267 1.00 26.18 292 TRP D C 1
ATOM 10151 O O . TRP D 1 292 ? -27.030 22.684 -8.022 1.00 25.75 292 TRP D O 1
ATOM 10162 N N . GLY D 1 293 ? -25.058 22.491 -9.087 1.00 21.61 293 GLY D N 1
ATOM 10163 C CA . GLY D 1 293 ? -25.419 21.226 -9.703 1.00 18.14 293 GLY D CA 1
ATOM 10164 C C . GLY D 1 293 ? -24.657 20.046 -9.127 1.00 23.76 293 GLY D C 1
ATOM 10165 O O . GLY D 1 293 ? -23.947 20.167 -8.119 1.00 20.80 293 GLY D O 1
ATOM 10166 N N . CYS D 1 294 ? -24.779 18.895 -9.777 1.00 14.68 294 CYS D N 1
ATOM 10167 C CA . CYS D 1 294 ? -24.048 17.727 -9.323 1.00 22.91 294 CYS D CA 1
ATOM 10168 C C . CYS D 1 294 ? -23.862 16.734 -10.451 1.00 22.73 294 CYS D C 1
ATOM 10169 O O . CYS D 1 294 ? -24.358 16.931 -11.560 1.00 21.39 294 CYS D O 1
ATOM 10172 N N . MET D 1 295 ? -23.127 15.673 -10.134 1.00 18.32 295 MET D N 1
ATOM 10173 C CA . MET D 1 295 ? -22.966 14.482 -10.957 1.00 18.33 295 MET D CA 1
ATOM 10174 C C . MET D 1 295 ? -23.802 13.384 -10.294 1.00 23.06 295 MET D C 1
ATOM 10175 O O . MET D 1 295 ? -24.512 13.660 -9.327 1.00 29.85 295 MET D O 1
ATOM 10180 N N . ASP D 1 296 ? -23.729 12.150 -10.785 1.00 21.75 296 ASP D N 1
ATOM 10181 C CA . ASP D 1 296 ? -24.418 11.077 -10.074 1.00 25.82 296 ASP D CA 1
ATOM 10182 C C . ASP D 1 296 ? -23.618 10.789 -8.810 1.00 21.31 296 ASP D C 1
ATOM 10183 O O . ASP D 1 296 ? -22.484 10.308 -8.868 1.00 22.84 296 ASP D O 1
ATOM 10188 N N . GLU D 1 297 ? -24.248 10.991 -7.662 1.00 22.12 297 GLU D N 1
ATOM 10189 C CA . GLU D 1 297 ? -23.498 11.130 -6.422 1.00 20.85 297 GLU D CA 1
ATOM 10190 C C . GLU D 1 297 ? -24.217 10.567 -5.202 1.00 24.39 297 GLU D C 1
ATOM 10191 O O . GLU D 1 297 ? -25.429 10.699 -5.062 1.00 22.81 297 GLU D O 1
ATOM 10197 N N . SER D 1 298 ? -23.437 10.008 -4.287 1.00 27.24 298 SER D N 1
ATOM 10198 C CA . SER D 1 298 ? -23.942 9.633 -2.978 1.00 29.41 298 SER D CA 1
ATOM 10199 C C . SER D 1 298 ? -24.412 10.889 -2.243 1.00 29.92 298 SER D C 1
ATOM 10200 O O . SER D 1 298 ? -23.978 12.002 -2.570 1.00 28.38 298 SER D O 1
ATOM 10203 N N . ARG D 1 299 ? -25.305 10.718 -1.267 1.00 23.94 299 ARG D N 1
ATOM 10204 C CA . ARG D 1 299 ? -25.804 11.851 -0.488 1.00 25.21 299 ARG D CA 1
ATOM 10205 C C . ARG D 1 299 ? -24.695 12.580 0.251 1.00 21.38 299 ARG D C 1
ATOM 10206 O O . ARG D 1 299 ? -24.890 13.706 0.679 1.00 23.68 299 ARG D O 1
ATOM 10214 N N . ILE D 1 300 ? -23.558 11.929 0.467 1.00 19.47 300 ILE D N 1
ATOM 10215 C CA . ILE D 1 300 ? -22.441 12.602 1.129 1.00 18.13 300 ILE D CA 1
ATOM 10216 C C . ILE D 1 300 ? -22.100 13.928 0.422 1.00 11.59 300 ILE D C 1
ATOM 10217 O O . ILE D 1 300 ? -22.096 15.021 1.032 1.00 21.99 300 ILE D O 1
ATOM 10222 N N . SER D 1 301 ? -21.845 13.837 -0.880 1.00 15.86 301 SER D N 1
ATOM 10223 C CA . SER D 1 301 ? -21.395 15.007 -1.627 1.00 21.37 301 SER D CA 1
ATOM 10224 C C . SER D 1 301 ? -22.555 15.932 -1.978 1.00 18.41 301 SER D C 1
ATOM 10225 O O . SER D 1 301 ? -22.379 17.149 -2.064 1.00 18.64 301 SER D O 1
ATOM 10228 N N . ILE D 1 302 ? -23.749 15.370 -2.137 1.00 17.49 302 ILE D N 1
ATOM 10229 C CA . ILE D 1 302 ? -24.935 16.216 -2.259 1.00 23.89 302 ILE D CA 1
ATOM 10230 C C . ILE D 1 302 ? -25.045 17.123 -1.034 1.00 20.82 302 ILE D C 1
ATOM 10231 O O . ILE D 1 302 ? -25.183 18.341 -1.152 1.00 24.03 302 ILE D O 1
ATOM 10236 N N . ALA D 1 303 ? -24.939 16.518 0.141 1.00 19.90 303 ALA D N 1
ATOM 10237 C CA . ALA D 1 303 ? -24.998 17.229 1.416 1.00 18.03 303 ALA D CA 1
ATOM 10238 C C . ALA D 1 303 ? -23.922 18.297 1.485 1.00 20.24 303 ALA D C 1
ATOM 10239 O O . ALA D 1 303 ? -24.187 19.442 1.889 1.00 24.36 303 ALA D O 1
ATOM 10241 N N . ALA D 1 304 ? -22.706 17.935 1.073 1.00 17.71 304 ALA D N 1
ATOM 10242 C CA . ALA D 1 304 ? -21.629 18.937 1.028 1.00 18.43 304 ALA D CA 1
ATOM 10243 C C . ALA D 1 304 ? -21.993 20.172 0.168 1.00 20.28 304 ALA D C 1
ATOM 10244 O O . ALA D 1 304 ? -21.856 21.359 0.594 1.00 21.54 304 ALA D O 1
ATOM 10246 N N . ALA D 1 305 ? -22.478 19.885 -1.039 1.00 20.76 305 ALA D N 1
ATOM 10247 C CA . ALA D 1 305 ? -22.879 20.945 -1.958 1.00 15.56 305 ALA D CA 1
ATOM 10248 C C . ALA D 1 305 ? -23.935 21.814 -1.306 1.00 18.29 305 ALA D C 1
ATOM 10249 O O . ALA D 1 305 ? -23.839 23.032 -1.359 1.00 22.89 305 ALA D O 1
ATOM 10251 N N . LEU D 1 306 ? -24.926 21.182 -0.674 1.00 16.84 306 LEU D N 1
ATOM 10252 C CA . LEU D 1 306 ? -26.045 21.906 -0.066 1.00 12.75 306 LEU D CA 1
ATOM 10253 C C . LEU D 1 306 ? -25.596 22.819 1.082 1.00 16.26 306 LEU D C 1
ATOM 10254 O O . LEU D 1 306 ? -26.045 23.956 1.173 1.00 15.84 306 LEU D O 1
ATOM 10259 N N . HIS D 1 307 ? -24.737 22.320 1.972 1.00 12.77 307 HIS D N 1
ATOM 10260 C CA . HIS D 1 307 ? -24.189 23.176 3.031 1.00 11.83 307 HIS D CA 1
ATOM 10261 C C . HIS D 1 307 ? -23.508 24.410 2.411 1.00 16.37 307 HIS D C 1
ATOM 10262 O O . HIS D 1 307 ? -23.767 25.580 2.801 1.00 19.03 307 HIS D O 1
ATOM 10269 N N . ALA D 1 308 ? -22.661 24.152 1.411 1.00 14.11 308 ALA D N 1
ATOM 10270 C CA . ALA D 1 308 ? -22.019 25.277 0.727 1.00 15.70 308 ALA D CA 1
ATOM 10271 C C . ALA D 1 308 ? -23.030 26.284 0.119 1.00 18.11 308 ALA D C 1
ATOM 10272 O O . ALA D 1 308 ? -22.911 27.503 0.294 1.00 14.76 308 ALA D O 1
ATOM 10274 N N . ALA D 1 309 ? -24.033 25.767 -0.579 1.00 19.11 309 ALA D N 1
ATOM 10275 C CA . ALA D 1 309 ? -25.017 26.598 -1.275 1.00 17.70 309 ALA D CA 1
ATOM 10276 C C . ALA D 1 309 ? -25.845 27.413 -0.292 1.00 19.12 309 ALA D C 1
ATOM 10277 O O . ALA D 1 309 ? -26.127 28.585 -0.530 1.00 19.64 309 ALA D O 1
ATOM 10279 N N . LEU D 1 310 ? -26.229 26.787 0.816 1.00 19.04 310 LEU D N 1
ATOM 10280 C CA . LEU D 1 310 ? -27.042 27.460 1.824 1.00 18.23 310 LEU D CA 1
ATOM 10281 C C . LEU D 1 310 ? -26.203 28.513 2.500 1.00 16.47 310 LEU D C 1
ATOM 10282 O O . LEU D 1 310 ? -26.737 29.470 3.051 1.00 22.55 310 LEU D O 1
ATOM 10287 N N . ALA D 1 311 ? -24.884 28.366 2.423 1.00 19.20 311 ALA D N 1
ATOM 10288 C CA . ALA D 1 311 ? -24.019 29.442 2.929 1.00 22.00 311 ALA D CA 1
ATOM 10289 C C . ALA D 1 311 ? -23.694 30.627 1.989 1.00 31.12 311 ALA D C 1
ATOM 10290 O O . ALA D 1 311 ? -22.974 31.543 2.400 1.00 30.09 311 ALA D O 1
ATOM 10292 N N . CYS D 1 312 ? -24.182 30.619 0.745 1.00 20.23 312 CYS D N 1
ATOM 10293 C CA . CYS D 1 312 ? -23.865 31.709 -0.193 1.00 19.24 312 CYS D CA 1
ATOM 10294 C C . CYS D 1 312 ? -25.056 32.611 -0.504 1.00 16.54 312 CYS D C 1
ATOM 10295 O O . CYS D 1 312 ? -26.073 32.140 -0.995 1.00 22.71 312 CYS D O 1
ATOM 10298 N N . PRO D 1 313 ? -24.914 33.919 -0.252 1.00 20.52 313 PRO D N 1
ATOM 10299 C CA . PRO D 1 313 ? -25.971 34.877 -0.613 1.00 25.52 313 PRO D CA 1
ATOM 10300 C C . PRO D 1 313 ? -26.342 34.799 -2.091 1.00 27.06 313 PRO D C 1
ATOM 10301 O O . PRO D 1 313 ? -27.524 34.840 -2.412 1.00 26.77 313 PRO D O 1
ATOM 10305 N N . ALA D 1 314 ? -25.353 34.691 -2.976 1.00 21.63 314 ALA D N 1
ATOM 10306 C CA . ALA D 1 314 ? -25.634 34.665 -4.415 1.00 19.62 314 ALA D CA 1
ATOM 10307 C C . ALA D 1 314 ? -26.435 33.433 -4.828 1.00 19.93 314 ALA D C 1
ATOM 10308 O O . ALA D 1 314 ? -26.908 33.344 -5.957 1.00 17.16 314 ALA D O 1
ATOM 10310 N N . THR D 1 315 ? -26.556 32.465 -3.931 1.00 16.70 315 THR D N 1
ATOM 10311 C CA . THR D 1 315 ? -27.228 31.233 -4.299 1.00 23.57 315 THR D CA 1
ATOM 10312 C C . THR D 1 315 ? -28.677 31.516 -4.682 1.00 27.04 315 THR D C 1
ATOM 10313 O O . THR D 1 315 ? -29.379 32.259 -4.002 1.00 26.48 315 THR D O 1
ATOM 10317 N N . ARG D 1 316 ? -29.086 30.930 -5.800 1.00 25.15 316 ARG D N 1
ATOM 10318 C CA . ARG D 1 316 ? -30.371 31.170 -6.458 1.00 24.03 316 ARG D CA 1
ATOM 10319 C C . ARG D 1 316 ? -31.084 29.849 -6.740 1.00 25.34 316 ARG D C 1
ATOM 10320 O O . ARG D 1 316 ? -32.269 29.692 -6.465 1.00 28.42 316 ARG D O 1
ATOM 10328 N N . TYR D 1 317 ? -30.399 28.968 -7.455 1.00 26.88 317 TYR D N 1
ATOM 10329 C CA . TYR D 1 317 ? -30.971 27.691 -7.853 1.00 26.06 317 TYR D CA 1
ATOM 10330 C C . TYR D 1 317 ? -30.186 26.462 -7.388 1.00 23.10 317 TYR D C 1
ATOM 10331 O O . TYR D 1 317 ? -29.024 26.552 -6.999 1.00 14.53 317 TYR D O 1
ATOM 10340 N N . LEU D 1 318 ? -30.839 25.310 -7.432 1.00 23.42 318 LEU D N 1
ATOM 10341 C CA . LEU D 1 318 ? -30.185 24.036 -7.146 1.00 19.10 318 LEU D CA 1
ATOM 10342 C C . LEU D 1 318 ? -30.610 22.979 -8.150 1.00 15.87 318 LEU D C 1
ATOM 10343 O O . LEU D 1 318 ? -31.812 22.788 -8.326 1.00 21.03 318 LEU D O 1
ATOM 10348 N N . ASP D 1 319 ? -29.669 22.318 -8.838 1.00 23.25 319 ASP D N 1
ATOM 10349 C CA . ASP D 1 319 ? -30.016 21.008 -9.356 1.00 20.38 319 ASP D CA 1
ATOM 10350 C C . ASP D 1 319 ? -29.213 20.038 -8.486 1.00 20.53 319 ASP D C 1
ATOM 10351 O O . ASP D 1 319 ? -28.161 19.526 -8.881 1.00 23.12 319 ASP D O 1
ATOM 10356 N N . LEU D 1 320 ? -29.857 19.628 -7.412 1.00 21.35 320 LEU D N 1
ATOM 10357 C CA . LEU D 1 320 ? -29.325 18.753 -6.356 1.00 24.33 320 LEU D CA 1
ATOM 10358 C C . LEU D 1 320 ? -29.737 17.277 -6.329 1.00 26.44 320 LEU D C 1
ATOM 10359 O O . LEU D 1 320 ? -29.802 16.687 -5.260 1.00 24.67 320 LEU D O 1
ATOM 10364 N N . ASP D 1 321 ? -30.288 16.807 -7.438 1.00 18.28 321 ASP D N 1
ATOM 10365 C CA . ASP D 1 321 ? -30.954 15.511 -7.544 1.00 21.33 321 ASP D CA 1
ATOM 10366 C C . ASP D 1 321 ? -30.043 14.291 -7.784 1.00 27.81 321 ASP D C 1
ATOM 10367 O O . ASP D 1 321 ? -30.532 13.190 -8.039 1.00 26.54 321 ASP D O 1
ATOM 10372 N N . GLY D 1 322 ? -28.728 14.479 -7.775 1.00 24.95 322 GLY D N 1
ATOM 10373 C CA . GLY D 1 322 ? -27.829 13.371 -8.059 1.00 15.11 322 GLY D CA 1
ATOM 10374 C C . GLY D 1 322 ? -27.899 12.112 -7.186 1.00 19.43 322 GLY D C 1
ATOM 10375 O O . GLY D 1 322 ? -27.376 11.074 -7.572 1.00 18.46 322 GLY D O 1
ATOM 10376 N N . SER D 1 323 ? -28.457 12.189 -5.983 1.00 23.12 323 SER D N 1
ATOM 10377 C CA . SER D 1 323 ? -28.561 10.965 -5.177 1.00 30.17 323 SER D CA 1
ATOM 10378 C C . SER D 1 323 ? -29.899 10.247 -5.322 1.00 29.08 323 SER D C 1
ATOM 10379 O O . SER D 1 323 ? -30.053 9.125 -4.862 1.00 24.80 323 SER D O 1
ATOM 10382 N N . PHE D 1 324 ? -30.858 10.893 -5.971 1.00 27.81 324 PHE D N 1
ATOM 10383 C CA . PHE D 1 324 ? -32.242 10.421 -5.926 1.00 28.48 324 PHE D CA 1
ATOM 10384 C C . PHE D 1 324 ? -32.451 9.020 -6.505 1.00 33.41 324 PHE D C 1
ATOM 10385 O O . PHE D 1 324 ? -33.154 8.206 -5.926 1.00 41.28 324 PHE D O 1
ATOM 10393 N N . ASP D 1 325 ? -31.810 8.740 -7.627 1.00 34.94 325 ASP D N 1
ATOM 10394 C CA . ASP D 1 325 ? -32.032 7.501 -8.361 1.00 48.55 325 ASP D CA 1
ATOM 10395 C C . ASP D 1 325 ? -31.118 6.355 -7.951 1.00 50.10 325 ASP D C 1
ATOM 10396 O O . ASP D 1 325 ? -31.114 5.301 -8.582 1.00 53.64 325 ASP D O 1
ATOM 10401 N N . LEU D 1 326 ? -30.321 6.578 -6.915 1.00 47.92 326 LEU D N 1
ATOM 10402 C CA . LEU D 1 326 ? -29.503 5.513 -6.349 1.00 45.78 326 LEU D CA 1
ATOM 10403 C C . LEU D 1 326 ? -30.363 4.497 -5.593 1.00 46.44 326 LEU D C 1
ATOM 10404 O O . LEU D 1 326 ? -31.122 4.855 -4.688 1.00 42.93 326 LEU D O 1
ATOM 10409 N N . ALA D 1 327 ? -30.236 3.226 -5.963 1.00 51.57 327 ALA D N 1
ATOM 10410 C CA . ALA D 1 327 ? -30.957 2.153 -5.275 1.00 53.43 327 ALA D CA 1
ATOM 10411 C C . ALA D 1 327 ? -30.528 2.065 -3.819 1.00 53.76 327 ALA D C 1
ATOM 10412 O O . ALA D 1 327 ? -31.320 1.735 -2.937 1.00 56.67 327 ALA D O 1
ATOM 10414 N N . ARG D 1 328 ? -29.261 2.366 -3.576 1.00 53.02 328 ARG D N 1
ATOM 10415 C CA . ARG D 1 328 ? -28.699 2.292 -2.238 1.00 51.12 328 ARG D CA 1
ATOM 10416 C C . ARG D 1 328 ? -27.602 3.343 -2.081 1.00 40.07 328 ARG D C 1
ATOM 10417 O O . ARG D 1 328 ? -26.949 3.723 -3.052 1.00 36.24 328 ARG D O 1
ATOM 10425 N N . ASP D 1 329 ? -27.401 3.808 -0.856 1.00 42.05 329 ASP D N 1
ATOM 10426 C CA . ASP D 1 329 ? -26.338 4.756 -0.570 1.00 40.80 329 ASP D CA 1
ATOM 10427 C C . ASP D 1 329 ? -25.592 4.244 0.650 1.00 38.37 329 ASP D C 1
ATOM 10428 O O . ASP D 1 329 ? -26.037 3.306 1.314 1.00 38.60 329 ASP D O 1
ATOM 10433 N N . VAL D 1 330 ? -24.440 4.833 0.927 1.00 28.09 330 VAL D N 1
ATOM 10434 C CA . VAL D 1 330 ? -23.638 4.399 2.050 1.00 26.37 330 VAL D CA 1
ATOM 10435 C C . VAL D 1 330 ? -23.908 5.220 3.315 1.00 31.94 330 VAL D C 1
ATOM 10436 O O . VAL D 1 330 ? -23.295 4.986 4.360 1.00 30.35 330 VAL D O 1
ATOM 10440 N N . ALA D 1 331 ? -24.837 6.167 3.222 1.00 27.86 331 ALA D N 1
ATOM 10441 C CA . ALA D 1 331 ? -25.158 7.027 4.361 1.00 35.92 331 ALA D CA 1
ATOM 10442 C C . ALA D 1 331 ? -26.598 7.522 4.315 1.00 34.28 331 ALA D C 1
ATOM 10443 O O . ALA D 1 331 ? -27.235 7.512 3.260 1.00 35.86 331 ALA D O 1
ATOM 10445 N N . GLU D 1 332 ? -27.097 7.961 5.466 1.00 26.39 332 GLU D N 1
ATOM 10446 C CA . GLU D 1 332 ? -28.403 8.601 5.539 1.00 32.56 332 GLU D CA 1
ATOM 10447 C C . GLU D 1 332 ? -28.237 10.020 6.052 1.00 32.37 332 GLU D C 1
ATOM 10448 O O . GLU D 1 332 ? -27.136 10.429 6.419 1.00 30.26 332 GLU D O 1
ATOM 10454 N N . GLY D 1 333 ? -29.337 10.757 6.117 1.00 30.95 333 GLY D N 1
ATOM 10455 C CA . GLY D 1 333 ? -29.303 12.119 6.611 1.00 27.58 333 GLY D CA 1
ATOM 10456 C C . GLY D 1 333 ? -28.522 13.064 5.712 1.00 33.38 333 GLY D C 1
ATOM 10457 O O . GLY D 1 333 ? -28.416 12.857 4.504 1.00 34.06 333 GLY D O 1
ATOM 10458 N N . GLY D 1 334 ? -28.060 14.150 6.322 1.00 33.99 334 GLY D N 1
ATOM 10459 C CA . GLY D 1 334 ? -27.168 15.149 5.746 1.00 30.67 334 GLY D CA 1
ATOM 10460 C C . GLY D 1 334 ? -27.941 16.227 5.006 1.00 27.07 334 GLY D C 1
ATOM 10461 O O . GLY D 1 334 ? -27.579 17.392 5.061 1.00 32.52 334 GLY D O 1
ATOM 10462 N N . PHE D 1 335 ? -29.101 15.862 4.475 1.00 26.74 335 PHE D N 1
ATOM 10463 C CA . PHE D 1 335 ? -30.063 16.819 3.946 1.00 24.63 335 PHE D CA 1
ATOM 10464 C C . PHE D 1 335 ? -31.450 16.213 4.079 1.00 27.52 335 PHE D C 1
ATOM 10465 O O . PHE D 1 335 ? -31.595 15.014 4.257 1.00 26.37 335 PHE D O 1
ATOM 10473 N N . ILE D 1 336 ? -32.456 17.068 3.991 1.00 26.49 336 ILE D N 1
ATOM 10474 C CA . ILE D 1 336 ? -33.845 16.672 4.023 1.00 30.99 336 ILE D CA 1
ATOM 10475 C C . ILE D 1 336 ? -34.536 17.297 2.823 1.00 23.60 336 ILE D C 1
ATOM 10476 O O . ILE D 1 336 ? -34.377 18.493 2.559 1.00 23.25 336 ILE D O 1
ATOM 10481 N N . LEU D 1 337 ? -35.264 16.460 2.088 1.00 27.46 337 LEU D N 1
ATOM 10482 C CA . LEU D 1 337 ? -36.151 16.871 1.006 1.00 28.93 337 LEU D CA 1
ATOM 10483 C C . LEU D 1 337 ? -37.584 17.021 1.516 1.00 34.88 337 LEU D C 1
ATOM 10484 O O . LEU D 1 337 ? -38.189 16.051 1.971 1.00 33.80 337 LEU D O 1
ATOM 10489 N N . GLU D 1 338 ? -38.138 18.222 1.438 1.00 33.49 338 GLU D N 1
ATOM 10490 C CA . GLU D 1 338 ? -39.542 18.414 1.800 1.00 34.04 338 GLU D CA 1
ATOM 10491 C C . GLU D 1 338 ? -40.247 19.292 0.780 1.00 30.50 338 GLU D C 1
ATOM 10492 O O . GLU D 1 338 ? -39.873 20.446 0.591 1.00 30.09 338 GLU D O 1
ATOM 10498 N N . ASP D 1 339 ? -41.272 18.745 0.136 1.00 29.62 339 ASP D N 1
ATOM 10499 C CA . ASP D 1 339 ? -42.027 19.469 -0.884 1.00 29.80 339 ASP D CA 1
ATOM 10500 C C . ASP D 1 339 ? -41.134 20.100 -1.942 1.00 28.80 339 ASP D C 1
ATOM 10501 O O . ASP D 1 339 ? -41.274 21.287 -2.264 1.00 26.94 339 ASP D O 1
ATOM 10506 N N . GLY D 1 340 ? -40.224 19.293 -2.477 1.00 19.25 340 GLY D N 1
ATOM 10507 C CA . GLY D 1 340 ? -39.323 19.735 -3.523 1.00 29.76 340 GLY D CA 1
ATOM 10508 C C . GLY D 1 340 ? -38.161 20.591 -3.052 1.00 28.37 340 GLY D C 1
ATOM 10509 O O . GLY D 1 340 ? -37.284 20.917 -3.848 1.00 25.23 340 GLY D O 1
ATOM 10510 N N . ARG D 1 341 ? -38.151 20.942 -1.766 1.00 24.19 341 ARG D N 1
ATOM 10511 C CA . ARG D 1 341 ? -37.144 21.841 -1.190 1.00 28.32 341 ARG D CA 1
ATOM 10512 C C . ARG D 1 341 ? -36.100 21.073 -0.379 1.00 35.67 341 ARG D C 1
ATOM 10513 O O . ARG D 1 341 ? -36.424 20.086 0.278 1.00 30.13 341 ARG D O 1
ATOM 10521 N N . LEU D 1 342 ? -34.851 21.537 -0.422 1.00 26.35 342 LEU D N 1
ATOM 10522 C CA . LEU D 1 342 ? -33.773 20.885 0.308 1.00 27.57 342 LEU D CA 1
ATOM 10523 C C . LEU D 1 342 ? -33.304 21.755 1.465 1.00 26.21 342 LEU D C 1
ATOM 10524 O O . LEU D 1 342 ? -33.162 22.967 1.311 1.00 25.59 342 LEU D O 1
ATOM 10529 N N . ARG D 1 343 ? -33.050 21.137 2.618 1.00 19.24 343 ARG D N 1
ATOM 10530 C CA . ARG D 1 343 ? -32.505 21.863 3.763 1.00 22.08 343 ARG D CA 1
ATOM 10531 C C . ARG D 1 343 ? -31.532 20.938 4.491 1.00 28.22 343 ARG D C 1
ATOM 10532 O O . ARG D 1 343 ? -31.548 19.746 4.243 1.00 28.38 343 ARG D O 1
ATOM 10540 N N . VAL D 1 344 ? -30.678 21.454 5.373 1.00 24.75 344 VAL D N 1
ATOM 10541 C CA . VAL D 1 344 ? -29.825 20.535 6.131 1.00 27.20 344 VAL D CA 1
ATOM 10542 C C . VAL D 1 344 ? -30.440 20.174 7.492 1.00 30.32 344 VAL D C 1
ATOM 10543 O O . VAL D 1 344 ? -31.477 20.710 7.875 1.00 28.91 344 VAL D O 1
ATOM 10547 N N . THR D 1 345 ? -29.795 19.283 8.235 1.00 32.86 345 THR D N 1
ATOM 10548 C CA . THR D 1 345 ? -30.298 18.937 9.562 1.00 37.31 345 THR D CA 1
ATOM 10549 C C . THR D 1 345 ? -29.611 19.816 10.592 1.00 38.08 345 THR D C 1
ATOM 10550 O O . THR D 1 345 ? -28.833 20.711 10.239 1.00 36.90 345 THR D O 1
ATOM 10554 N N . GLU D 1 346 ? -29.906 19.564 11.862 1.00 44.58 346 GLU D N 1
ATOM 10555 C CA . GLU D 1 346 ? -29.282 20.307 12.953 1.00 44.77 346 GLU D CA 1
ATOM 10556 C C . GLU D 1 346 ? -28.061 19.584 13.527 1.00 37.85 346 GLU D C 1
ATOM 10557 O O . GLU D 1 346 ? -27.427 20.069 14.470 1.00 35.43 346 GLU D O 1
ATOM 10563 N N . ARG D 1 347 ? -27.726 18.430 12.958 1.00 32.16 347 ARG D N 1
ATOM 10564 C CA . ARG D 1 347 ? -26.534 17.705 13.397 1.00 32.58 347 ARG D CA 1
ATOM 10565 C C . ARG D 1 347 ? -25.257 18.426 12.949 1.00 32.38 347 ARG D C 1
ATOM 10566 O O . ARG D 1 347 ? -25.239 19.080 11.905 1.00 30.16 347 ARG D O 1
ATOM 10574 N N . PRO D 1 348 ? -24.192 18.332 13.757 1.00 33.18 348 PRO D N 1
ATOM 10575 C CA . PRO D 1 348 ? -22.919 18.991 13.436 1.00 29.61 348 PRO D CA 1
ATOM 10576 C C . PRO D 1 348 ? -22.231 18.368 12.214 1.00 26.66 348 PRO D C 1
ATOM 10577 O O . PRO D 1 348 ? -22.511 17.226 11.865 1.00 25.47 348 PRO D O 1
ATOM 10581 N N . GLY D 1 349 ? -21.340 19.118 11.575 1.00 20.96 349 GLY D N 1
ATOM 10582 C CA . GLY D 1 349 ? -20.655 18.638 10.387 1.00 23.06 349 GLY D CA 1
ATOM 10583 C C . GLY D 1 349 ? -21.583 18.595 9.179 1.00 26.93 349 GLY D C 1
ATOM 10584 O O . GLY D 1 349 ? -22.439 19.470 9.006 1.00 24.22 349 GLY D O 1
ATOM 10585 N N . LEU D 1 350 ? -21.418 17.582 8.332 1.00 21.04 350 LEU D N 1
ATOM 10586 C CA . LEU D 1 350 ? -22.323 17.409 7.197 1.00 21.91 350 LEU D CA 1
ATOM 10587 C C . LEU D 1 350 ? -23.679 16.880 7.656 1.00 25.68 350 LEU D C 1
ATOM 10588 O O . LEU D 1 350 ? -24.658 16.915 6.910 1.00 25.18 350 LEU D O 1
ATOM 10593 N N . GLY D 1 351 ? -23.740 16.404 8.897 1.00 26.70 351 GLY D N 1
ATOM 10594 C CA . GLY D 1 351 ? -24.967 15.842 9.433 1.00 26.47 351 GLY D CA 1
ATOM 10595 C C . GLY D 1 351 ? -25.358 14.492 8.846 1.00 34.18 351 GLY D C 1
ATOM 10596 O O . GLY D 1 351 ? -26.544 14.157 8.797 1.00 29.22 351 GLY D O 1
ATOM 10597 N N . LEU D 1 352 ? -24.367 13.723 8.392 1.00 37.33 352 LEU D N 1
ATOM 10598 C CA . LEU D 1 352 ? -24.587 12.375 7.849 1.00 33.26 352 LEU D CA 1
ATOM 10599 C C . LEU D 1 352 ? -24.762 11.305 8.929 1.00 37.82 352 LEU D C 1
ATOM 10600 O O . LEU D 1 352 ? -24.239 11.434 10.035 1.00 42.92 352 LEU D O 1
ATOM 10605 N N . VAL D 1 353 ? -25.512 10.257 8.599 1.00 41.09 353 VAL D N 1
ATOM 10606 C CA . VAL D 1 353 ? -25.701 9.112 9.495 1.00 44.11 353 VAL D CA 1
ATOM 10607 C C . VAL D 1 353 ? -24.996 7.908 8.895 1.00 44.94 353 VAL D C 1
ATOM 10608 O O . VAL D 1 353 ? -25.403 7.398 7.851 1.00 42.11 353 VAL D O 1
ATOM 10612 N N . TYR D 1 354 ? -23.927 7.474 9.555 1.00 48.03 354 TYR D N 1
ATOM 10613 C CA . TYR D 1 354 ? -23.021 6.479 9.001 1.00 51.59 354 TYR D CA 1
ATOM 10614 C C . TYR D 1 354 ? -22.885 5.354 10.002 1.00 60.70 354 TYR D C 1
ATOM 10615 O O . TYR D 1 354 ? -22.803 5.603 11.203 1.00 67.56 354 TYR D O 1
ATOM 10624 N N . PRO D 1 355 ? -22.834 4.111 9.517 1.00 63.20 355 PRO D N 1
ATOM 10625 C CA . PRO D 1 355 ? -22.749 2.979 10.443 1.00 64.83 355 PRO D CA 1
ATOM 10626 C C . PRO D 1 355 ? -21.344 2.378 10.559 1.00 65.58 355 PRO D C 1
ATOM 10627 O O . PRO D 1 355 ? -20.377 3.115 10.778 1.00 64.54 355 PRO D O 1
ATOM 10631 N N . MET E 1 1 ? -20.099 29.702 21.381 1.00 48.74 1 MET E N 1
ATOM 10632 C CA . MET E 1 1 ? -19.364 30.765 22.060 1.00 44.14 1 MET E CA 1
ATOM 10633 C C . MET E 1 1 ? -20.083 32.089 21.849 1.00 36.40 1 MET E C 1
ATOM 10634 O O . MET E 1 1 ? -19.941 32.729 20.809 1.00 38.46 1 MET E O 1
ATOM 10639 N N . LYS E 1 2 ? -20.865 32.486 22.844 1.00 29.28 2 LYS E N 1
ATOM 10640 C CA . LYS E 1 2 ? -21.734 33.650 22.733 1.00 35.33 2 LYS E CA 1
ATOM 10641 C C . LYS E 1 2 ? -21.047 34.943 23.151 1.00 31.79 2 LYS E C 1
ATOM 10642 O O . LYS E 1 2 ? -20.290 34.960 24.118 1.00 34.46 2 LYS E O 1
ATOM 10648 N N . ILE E 1 3 ? -21.343 36.035 22.450 1.00 37.09 3 ILE E N 1
ATOM 10649 C CA . ILE E 1 3 ? -20.783 37.332 22.814 1.00 37.64 3 ILE E CA 1
ATOM 10650 C C . ILE E 1 3 ? -21.585 37.874 23.994 1.00 36.17 3 ILE E C 1
ATOM 10651 O O . ILE E 1 3 ? -22.786 38.093 23.869 1.00 32.36 3 ILE E O 1
ATOM 10656 N N . ALA E 1 4 ? -20.951 38.040 25.153 1.00 40.20 4 ALA E N 1
ATOM 10657 C CA . ALA E 1 4 ? -21.645 38.658 26.285 1.00 38.97 4 ALA E CA 1
ATOM 10658 C C . ALA E 1 4 ? -21.500 40.166 26.468 1.00 45.62 4 ALA E C 1
ATOM 10659 O O . ALA E 1 4 ? -22.316 40.778 27.153 1.00 47.67 4 ALA E O 1
ATOM 10661 N N . ASP E 1 5 ? -20.483 40.781 25.877 1.00 47.33 5 ASP E N 1
ATOM 10662 C CA . ASP E 1 5 ? -20.352 42.234 26.042 1.00 48.98 5 ASP E CA 1
ATOM 10663 C C . ASP E 1 5 ? -19.506 42.899 24.958 1.00 46.48 5 ASP E C 1
ATOM 10664 O O . ASP E 1 5 ? -18.580 42.286 24.422 1.00 44.66 5 ASP E O 1
ATOM 10669 N N . ILE E 1 6 ? -19.788 44.168 24.679 1.00 43.03 6 ILE E N 1
ATOM 10670 C CA . ILE E 1 6 ? -18.931 44.965 23.807 1.00 42.51 6 ILE E CA 1
ATOM 10671 C C . ILE E 1 6 ? -18.703 46.366 24.366 1.00 40.87 6 ILE E C 1
ATOM 10672 O O . ILE E 1 6 ? -19.646 47.139 24.522 1.00 46.58 6 ILE E O 1
ATOM 10677 N N . GLN E 1 7 ? -17.448 46.699 24.641 1.00 33.80 7 GLN E N 1
ATOM 10678 C CA . GLN E 1 7 ? -17.105 48.025 25.134 1.00 34.67 7 GLN E CA 1
ATOM 10679 C C . GLN E 1 7 ? -16.258 48.788 24.111 1.00 35.47 7 GLN E C 1
ATOM 10680 O O . GLN E 1 7 ? -15.444 48.193 23.395 1.00 37.13 7 GLN E O 1
ATOM 10686 N N . VAL E 1 8 ? -16.458 50.103 24.047 1.00 30.53 8 VAL E N 1
ATOM 10687 C CA . VAL E 1 8 ? -15.757 50.950 23.087 1.00 36.69 8 VAL E CA 1
ATOM 10688 C C . VAL E 1 8 ? -15.247 52.217 23.747 1.00 35.74 8 VAL E C 1
ATOM 10689 O O . VAL E 1 8 ? -16.007 52.929 24.397 1.00 41.94 8 VAL E O 1
ATOM 10693 N N . ARG E 1 9 ? -13.970 52.527 23.566 1.00 32.10 9 ARG E N 1
ATOM 10694 C CA . ARG E 1 9 ? -13.460 53.767 24.130 1.00 35.28 9 ARG E CA 1
ATOM 10695 C C . ARG E 1 9 ? -12.559 54.521 23.178 1.00 33.52 9 ARG E C 1
ATOM 10696 O O . ARG E 1 9 ? -12.010 53.952 22.239 1.00 31.87 9 ARG E O 1
ATOM 10704 N N . THR E 1 10 ? -12.399 55.812 23.425 1.00 32.62 10 THR E N 1
ATOM 10705 C CA . THR E 1 10 ? -11.449 56.590 22.650 1.00 41.10 10 THR E CA 1
ATOM 10706 C C . THR E 1 10 ? -10.106 56.608 23.349 1.00 43.51 10 THR E C 1
ATOM 10707 O O . THR E 1 10 ? -10.037 56.750 24.571 1.00 48.51 10 THR E O 1
ATOM 10711 N N . GLU E 1 11 ? -9.039 56.432 22.575 1.00 41.76 11 GLU E N 1
ATOM 10712 C CA . GLU E 1 11 ? -7.694 56.585 23.107 1.00 38.38 11 GLU E CA 1
ATOM 10713 C C . GLU E 1 11 ? -6.957 57.657 22.331 1.00 41.45 11 GLU E C 1
ATOM 10714 O O . GLU E 1 11 ? -7.001 57.690 21.091 1.00 43.63 11 GLU E O 1
ATOM 10720 N N . HIS E 1 12 ? -6.293 58.541 23.070 1.00 46.34 12 HIS E N 1
ATOM 10721 C CA . HIS E 1 12 ? -5.435 59.551 22.471 1.00 50.52 12 HIS E CA 1
ATOM 10722 C C . HIS E 1 12 ? -3.976 59.153 22.684 1.00 50.77 12 HIS E C 1
ATOM 10723 O O . HIS E 1 12 ? -3.465 59.205 23.801 1.00 59.70 12 HIS E O 1
ATOM 10730 N N . PHE E 1 13 ? -3.308 58.761 21.605 1.00 40.78 13 PHE E N 1
ATOM 10731 C CA . PHE E 1 13 ? -1.923 58.328 21.670 1.00 42.73 13 PHE E CA 1
ATOM 10732 C C . PHE E 1 13 ? -1.017 59.470 21.270 1.00 45.05 13 PHE E C 1
ATOM 10733 O O . PHE E 1 13 ? -1.028 59.893 20.124 1.00 51.33 13 PHE E O 1
ATOM 10741 N N . PRO E 1 14 ? -0.230 59.982 22.220 1.00 45.76 14 PRO E N 1
ATOM 10742 C CA . PRO E 1 14 ? 0.718 61.032 21.849 1.00 47.02 14 PRO E CA 1
ATOM 10743 C C . PRO E 1 14 ? 1.787 60.460 20.927 1.00 46.37 14 PRO E C 1
ATOM 10744 O O . PRO E 1 14 ? 2.163 59.292 21.055 1.00 46.73 14 PRO E O 1
ATOM 10748 N N . LEU E 1 15 ? 2.259 61.274 19.994 1.00 44.78 15 LEU E N 1
ATOM 10749 C CA . LEU E 1 15 ? 3.285 60.843 19.062 1.00 50.94 15 LEU E CA 1
ATOM 10750 C C . LEU E 1 15 ? 4.684 60.949 19.670 1.00 59.67 15 LEU E C 1
ATOM 10751 O O . LEU E 1 15 ? 4.838 61.150 20.873 1.00 61.31 15 LEU E O 1
ATOM 10756 N N . THR E 1 16 ? 5.706 60.778 18.838 1.00 65.52 16 THR E N 1
ATOM 10757 C CA . THR E 1 16 ? 7.079 61.024 19.264 1.00 65.01 16 THR E CA 1
ATOM 10758 C C . THR E 1 16 ? 7.795 61.924 18.253 1.00 67.20 16 THR E C 1
ATOM 10759 O O . THR E 1 16 ? 7.172 62.490 17.346 1.00 62.98 16 THR E O 1
ATOM 10763 N N . GLU E 1 27 ? 0.630 65.895 16.774 1.00 55.05 27 GLU E N 1
ATOM 10764 C CA . GLU E 1 27 ? 1.072 65.685 18.151 1.00 58.04 27 GLU E CA 1
ATOM 10765 C C . GLU E 1 27 ? 0.351 64.521 18.842 1.00 58.08 27 GLU E C 1
ATOM 10766 O O . GLU E 1 27 ? 0.840 63.972 19.835 1.00 51.61 27 GLU E O 1
ATOM 10768 N N . GLU E 1 28 ? -0.821 64.165 18.325 1.00 55.76 28 GLU E N 1
ATOM 10769 C CA . GLU E 1 28 ? -1.644 63.140 18.953 1.00 55.45 28 GLU E CA 1
ATOM 10770 C C . GLU E 1 28 ? -2.501 62.392 17.928 1.00 50.69 28 GLU E C 1
ATOM 10771 O O . GLU E 1 28 ? -3.006 62.988 16.975 1.00 52.10 28 GLU E O 1
ATOM 10777 N N . ILE E 1 29 ? -2.684 61.093 18.154 1.00 43.75 29 ILE E N 1
ATOM 10778 C CA . ILE E 1 29 ? -3.426 60.214 17.252 1.00 42.14 29 ILE E CA 1
ATOM 10779 C C . ILE E 1 29 ? -4.616 59.616 17.985 1.00 34.21 29 ILE E C 1
ATOM 10780 O O . ILE E 1 29 ? -4.455 59.098 19.068 1.00 37.37 29 ILE E O 1
ATOM 10785 N N . ASP E 1 30 ? -5.808 59.670 17.401 1.00 34.32 30 ASP E N 1
ATOM 10786 C CA . ASP E 1 30 ? -6.973 59.071 18.057 1.00 36.69 30 ASP E CA 1
ATOM 10787 C C . ASP E 1 30 ? -7.344 57.709 17.460 1.00 39.95 30 ASP E C 1
ATOM 10788 O O . ASP E 1 30 ? -7.491 57.568 16.243 1.00 38.50 30 ASP E O 1
ATOM 10793 N N . ASN E 1 31 ? -7.467 56.701 18.315 1.00 32.27 31 ASN E N 1
ATOM 10794 C CA . ASN E 1 31 ? -8.002 55.417 17.878 1.00 32.22 31 ASN E CA 1
ATOM 10795 C C . ASN E 1 31 ? -9.252 55.129 18.680 1.00 35.19 31 ASN E C 1
ATOM 10796 O O . ASN E 1 31 ? -9.428 55.661 19.781 1.00 33.70 31 ASN E O 1
ATOM 10801 N N . LEU E 1 32 ? -10.124 54.298 18.125 1.00 31.34 32 LEU E N 1
ATOM 10802 C CA . LEU E 1 32 ? -11.215 53.739 18.904 1.00 29.16 32 LEU E CA 1
ATOM 10803 C C . LEU E 1 32 ? -10.841 52.307 19.254 1.00 35.28 32 LEU E C 1
ATOM 10804 O O . LEU E 1 32 ? -10.555 51.505 18.366 1.00 34.35 32 LEU E O 1
ATOM 10809 N N . ILE E 1 33 ? -10.807 51.998 20.547 1.00 31.66 33 ILE E N 1
ATOM 10810 C CA . ILE E 1 33 ? -10.491 50.652 21.006 1.00 30.34 33 ILE E CA 1
ATOM 10811 C C . ILE E 1 33 ? -11.759 49.881 21.345 1.00 33.48 33 ILE E C 1
ATOM 10812 O O . ILE E 1 33 ? -12.683 50.410 21.972 1.00 36.71 33 ILE E O 1
ATOM 10817 N N . VAL E 1 34 ? -11.776 48.621 20.927 1.00 34.75 34 VAL E N 1
ATOM 10818 C CA . VAL E 1 34 ? -12.950 47.765 20.989 1.00 27.83 34 VAL E CA 1
ATOM 10819 C C . VAL E 1 34 ? -12.652 46.450 21.701 1.00 29.85 34 VAL E C 1
ATOM 10820 O O . VAL E 1 34 ? -11.739 45.704 21.313 1.00 24.13 34 VAL E O 1
ATOM 10824 N N . GLU E 1 35 ? -13.427 46.182 22.752 1.00 29.11 35 GLU E N 1
ATOM 10825 C CA . GLU E 1 35 ? -13.292 44.953 23.529 1.00 33.00 35 GLU E CA 1
ATOM 10826 C C . GLU E 1 35 ? -14.562 44.125 23.440 1.00 33.67 35 GLU E C 1
ATOM 10827 O O . GLU E 1 35 ? -15.645 44.608 23.773 1.00 33.77 35 GLU E O 1
ATOM 10833 N N . ILE E 1 36 ? -14.435 42.885 22.982 1.00 33.46 36 ILE E N 1
ATOM 10834 C CA . ILE E 1 36 ? -15.594 41.997 22.896 1.00 25.62 36 ILE E CA 1
ATOM 10835 C C . ILE E 1 36 ? -15.348 40.822 23.823 1.00 32.81 36 ILE E C 1
ATOM 10836 O O . ILE E 1 36 ? -14.363 40.099 23.675 1.00 29.46 36 ILE E O 1
ATOM 10841 N N . ARG E 1 37 ? -16.222 40.656 24.808 1.00 26.57 37 ARG E N 1
ATOM 10842 C CA . ARG E 1 37 ? -16.087 39.558 25.738 1.00 30.65 37 ARG E CA 1
ATOM 10843 C C . ARG E 1 37 ? -17.152 38.503 25.485 1.00 35.27 37 ARG E C 1
ATOM 10844 O O . ARG E 1 37 ? -18.336 38.821 25.304 1.00 38.41 37 ARG E O 1
ATOM 10852 N N . THR E 1 38 ? -16.698 37.254 25.418 1.00 34.55 38 THR E N 1
ATOM 10853 C CA . THR E 1 38 ? -17.572 36.088 25.350 1.00 34.70 38 THR E CA 1
ATOM 10854 C C . THR E 1 38 ? -18.129 35.752 26.734 1.00 44.61 38 THR E C 1
ATOM 10855 O O . THR E 1 38 ? -17.538 36.110 27.757 1.00 46.43 38 THR E O 1
ATOM 10859 N N . ALA E 1 39 ? -19.257 35.051 26.768 1.00 46.45 39 ALA E N 1
ATOM 10860 C CA . ALA E 1 39 ? -19.839 34.611 28.032 1.00 47.05 39 ALA E CA 1
ATOM 10861 C C . ALA E 1 39 ? -18.819 33.869 28.902 1.00 51.53 39 ALA E C 1
ATOM 10862 O O . ALA E 1 39 ? -18.850 33.982 30.128 1.00 58.59 39 ALA E O 1
ATOM 10864 N N . ASP E 1 40 ? -17.900 33.141 28.273 1.00 43.69 40 ASP E N 1
ATOM 10865 C CA . ASP E 1 40 ? -16.925 32.347 29.023 1.00 44.36 40 ASP E CA 1
ATOM 10866 C C . ASP E 1 40 ? -15.711 33.161 29.468 1.00 46.65 40 ASP E C 1
ATOM 10867 O O . ASP E 1 40 ? -14.784 32.621 30.082 1.00 48.31 40 ASP E O 1
ATOM 10872 N N . GLY E 1 41 ? -15.715 34.455 29.155 1.00 47.27 41 GLY E N 1
ATOM 10873 C CA . GLY E 1 41 ? -14.676 35.352 29.634 1.00 49.19 41 GLY E CA 1
ATOM 10874 C C . GLY E 1 41 ? -13.497 35.651 28.713 1.00 49.93 41 GLY E C 1
ATOM 10875 O O . GLY E 1 41 ? -12.607 36.416 29.092 1.00 55.87 41 GLY E O 1
ATOM 10876 N N . LEU E 1 42 ? -13.464 35.057 27.521 1.00 43.04 42 LEU E N 1
ATOM 10877 C CA . LEU E 1 42 ? -12.395 35.356 26.565 1.00 39.63 42 LEU E CA 1
ATOM 10878 C C . LEU E 1 42 ? -12.555 36.777 26.061 1.00 38.05 42 LEU E C 1
ATOM 10879 O O . LEU E 1 42 ? -13.681 37.257 25.894 1.00 38.14 42 LEU E O 1
ATOM 10884 N N . LEU E 1 43 ? -11.429 37.447 25.822 1.00 34.79 43 LEU E N 1
ATOM 10885 C CA . LEU E 1 43 ? -11.443 38.823 25.325 1.00 35.09 43 LEU E CA 1
ATOM 10886 C C . LEU E 1 43 ? -10.889 38.933 23.902 1.00 34.05 43 LEU E C 1
ATOM 10887 O O . LEU E 1 43 ? -9.752 38.546 23.644 1.00 34.01 43 LEU E O 1
ATOM 10892 N N . GLY E 1 44 ? -11.712 39.403 22.972 1.00 35.49 44 GLY E N 1
ATOM 10893 C CA . GLY E 1 44 ? -11.223 39.842 21.674 1.00 32.92 44 GLY E CA 1
ATOM 10894 C C . GLY E 1 44 ? -10.950 41.333 21.631 1.00 32.47 44 GLY E C 1
ATOM 10895 O O . GLY E 1 44 ? -11.676 42.127 22.254 1.00 24.96 44 GLY E O 1
ATOM 10896 N N . LEU E 1 45 ? -9.972 41.722 20.813 1.00 25.54 45 LEU E N 1
ATOM 10897 C CA . LEU E 1 45 ? -9.577 43.119 20.702 1.00 26.02 45 LEU E CA 1
ATOM 10898 C C . LEU E 1 45 ? -9.660 43.629 19.261 1.00 26.69 45 LEU E C 1
ATOM 10899 O O . LEU E 1 45 ? -9.451 42.873 18.302 1.00 26.93 45 LEU E O 1
ATOM 10904 N N . GLY E 1 46 ? -9.961 44.919 19.121 1.00 20.32 46 GLY E N 1
ATOM 10905 C CA . GLY E 1 46 ? -10.004 45.562 17.820 1.00 20.20 46 GLY E CA 1
ATOM 10906 C C . GLY E 1 46 ? -9.710 47.038 17.975 1.00 27.10 46 GLY E C 1
ATOM 10907 O O . GLY E 1 46 ? -9.881 47.611 19.049 1.00 28.91 46 GLY E O 1
ATOM 10908 N N . ALA E 1 47 ? -9.257 47.665 16.906 1.00 26.85 47 ALA E N 1
ATOM 10909 C CA . ALA E 1 47 ? -9.025 49.102 16.935 1.00 30.46 47 ALA E CA 1
ATOM 10910 C C . ALA E 1 47 ? -9.404 49.720 15.598 1.00 26.52 47 ALA E C 1
ATOM 10911 O O . ALA E 1 47 ? -9.301 49.087 14.554 1.00 34.13 47 ALA E O 1
ATOM 10913 N N . ALA E 1 48 ? -9.859 50.958 15.637 1.00 23.59 48 ALA E N 1
ATOM 10914 C CA . ALA E 1 48 ? -10.331 51.632 14.446 1.00 22.57 48 ALA E CA 1
ATOM 10915 C C . ALA E 1 48 ? -9.626 52.967 14.312 1.00 29.86 48 ALA E C 1
ATOM 10916 O O . ALA E 1 48 ? -9.502 53.719 15.286 1.00 32.25 48 ALA E O 1
ATOM 10918 N N . SER E 1 49 ? -9.172 53.254 13.098 1.00 26.48 49 SER E N 1
ATOM 10919 C CA . SER E 1 49 ? -8.494 54.502 12.809 1.00 27.69 49 SER E CA 1
ATOM 10920 C C . SER E 1 49 ? -9.022 55.047 11.492 1.00 23.88 49 SER E C 1
ATOM 10921 O O . SER E 1 49 ? -8.441 54.796 10.445 1.00 19.13 49 SER E O 1
ATOM 10924 N N . PRO E 1 50 ? -10.141 55.783 11.542 1.00 21.48 50 PRO E N 1
ATOM 10925 C CA . PRO E 1 50 ? -10.856 56.158 10.316 1.00 18.99 50 PRO E CA 1
ATOM 10926 C C . PRO E 1 50 ? -10.085 57.186 9.499 1.00 23.18 50 PRO E C 1
ATOM 10927 O O . PRO E 1 50 ? -9.345 57.985 10.078 1.00 25.64 50 PRO E O 1
ATOM 10931 N N . GLU E 1 51 ? -10.211 57.139 8.174 1.00 24.29 51 GLU E N 1
ATOM 10932 C CA . GLU E 1 51 ? -9.561 58.148 7.343 1.00 28.09 51 GLU E CA 1
ATOM 10933 C C . GLU E 1 51 ? -10.559 58.791 6.385 1.00 28.03 51 GLU E C 1
ATOM 10934 O O . GLU E 1 51 ? -10.908 58.220 5.341 1.00 23.85 51 GLU E O 1
ATOM 10940 N N . ARG E 1 52 ? -10.896 60.044 6.662 1.00 26.85 52 ARG E N 1
ATOM 10941 C CA . ARG E 1 52 ? -12.067 60.661 6.053 1.00 25.65 52 ARG E CA 1
ATOM 10942 C C . ARG E 1 52 ? -11.837 61.080 4.611 1.00 27.45 52 ARG E C 1
ATOM 10943 O O . ARG E 1 52 ? -12.743 60.987 3.789 1.00 30.91 52 ARG E O 1
ATOM 10951 N N . HIS E 1 53 ? -10.628 61.534 4.302 1.00 28.99 53 HIS E N 1
ATOM 10952 C CA . HIS E 1 53 ? -10.303 61.930 2.936 1.00 28.70 53 HIS E CA 1
ATOM 10953 C C . HIS E 1 53 ? -10.236 60.709 2.019 1.00 34.08 53 HIS E C 1
ATOM 10954 O O . HIS E 1 53 ? -10.166 60.827 0.788 1.00 35.90 53 HIS E O 1
ATOM 10961 N N . VAL E 1 54 ? -10.257 59.531 2.626 1.00 30.07 54 VAL E N 1
ATOM 10962 C CA . VAL E 1 54 ? -10.163 58.279 1.880 1.00 32.35 54 VAL E CA 1
ATOM 10963 C C . VAL E 1 54 ? -11.498 57.532 1.788 1.00 30.06 54 VAL E C 1
ATOM 10964 O O . VAL E 1 54 ? -11.971 57.231 0.697 1.00 31.16 54 VAL E O 1
ATOM 10968 N N . THR E 1 55 ? -12.050 57.163 2.938 1.00 32.49 55 THR E N 1
ATOM 10969 C CA . THR E 1 55 ? -13.325 56.452 3.007 1.00 23.48 55 THR E CA 1
ATOM 10970 C C . THR E 1 55 ? -14.536 57.337 3.275 1.00 31.50 55 THR E C 1
ATOM 10971 O O . THR E 1 55 ? -15.662 56.846 3.288 1.00 35.37 55 THR E O 1
ATOM 10975 N N . GLY E 1 56 ? -14.316 58.630 3.502 1.00 29.89 56 GLY E N 1
ATOM 10976 C CA . GLY E 1 56 ? -15.393 59.514 3.923 1.00 27.42 56 GLY E CA 1
ATOM 10977 C C . GLY E 1 56 ? -15.786 59.376 5.393 1.00 40.77 56 GLY E C 1
ATOM 10978 O O . GLY E 1 56 ? -16.604 60.150 5.907 1.00 44.59 56 GLY E O 1
ATOM 10979 N N . GLU E 1 57 ? -15.190 58.416 6.091 1.00 33.25 57 GLU E N 1
ATOM 10980 C CA . GLU E 1 57 ? -15.582 58.137 7.475 1.00 29.14 57 GLU E CA 1
ATOM 10981 C C . GLU E 1 57 ? -14.812 58.983 8.498 1.00 32.78 57 GLU E C 1
ATOM 10982 O O . GLU E 1 57 ? -13.585 58.908 8.586 1.00 32.25 57 GLU E O 1
ATOM 10988 N N . THR E 1 58 ? -15.548 59.820 9.226 1.00 29.48 58 THR E N 1
ATOM 10989 C CA . THR E 1 58 ? -15.017 60.646 10.316 1.00 34.65 58 THR E CA 1
ATOM 10990 C C . THR E 1 58 ? -14.894 59.885 11.643 1.00 35.56 58 THR E C 1
ATOM 10991 O O . THR E 1 58 ? -15.581 58.884 11.860 1.00 32.09 58 THR E O 1
ATOM 10995 N N . LEU E 1 59 ? -14.012 60.346 12.527 1.00 33.66 59 LEU E N 1
ATOM 10996 C CA . LEU E 1 59 ? -13.941 59.771 13.871 1.00 33.27 59 LEU E CA 1
ATOM 10997 C C . LEU E 1 59 ? -15.297 59.848 14.588 1.00 36.40 59 LEU E C 1
ATOM 10998 O O . LEU E 1 59 ? -15.646 58.971 15.381 1.00 32.31 59 LEU E O 1
ATOM 11003 N N . GLU E 1 60 ? -16.067 60.892 14.299 1.00 40.59 60 GLU E N 1
ATOM 11004 C CA . GLU E 1 60 ? -17.366 61.059 14.940 1.00 46.99 60 GLU E CA 1
ATOM 11005 C C . GLU E 1 60 ? -18.341 59.992 14.453 1.00 42.15 60 GLU E C 1
ATOM 11006 O O . GLU E 1 60 ? -19.031 59.356 15.253 1.00 36.65 60 GLU E O 1
ATOM 11012 N N . ALA E 1 61 ? -18.388 59.798 13.139 1.00 30.29 61 ALA E N 1
ATOM 11013 C CA . ALA E 1 61 ? -19.293 58.819 12.552 1.00 30.85 61 ALA E CA 1
ATOM 11014 C C . ALA E 1 61 ? -18.867 57.418 12.935 1.00 28.95 61 ALA E C 1
ATOM 11015 O O . ALA E 1 61 ? -19.698 56.516 13.051 1.00 32.19 61 ALA E O 1
ATOM 11017 N N . CYS E 1 62 ? -17.563 57.244 13.114 1.00 29.30 62 CYS E N 1
ATOM 11018 C CA . CYS E 1 62 ? -17.004 55.947 13.478 1.00 36.95 62 CYS E CA 1
ATOM 11019 C C . CYS E 1 62 ? -17.435 55.598 14.902 1.00 29.83 62 CYS E C 1
ATOM 11020 O O . CYS E 1 62 ? -17.948 54.495 15.187 1.00 30.85 62 CYS E O 1
ATOM 11023 N N . HIS E 1 63 ? -17.258 56.573 15.788 1.00 33.76 63 HIS E N 1
ATOM 11024 C CA . HIS E 1 63 ? -17.707 56.449 17.167 1.00 34.50 63 HIS E CA 1
ATOM 11025 C C . HIS E 1 63 ? -19.204 56.153 17.220 1.00 31.71 63 HIS E C 1
ATOM 11026 O O . HIS E 1 63 ? -19.638 55.233 17.902 1.00 39.79 63 HIS E O 1
ATOM 11033 N N . ALA E 1 64 ? -19.991 56.934 16.493 1.00 32.91 64 ALA E N 1
ATOM 11034 C CA . ALA E 1 64 ? -21.436 56.717 16.408 1.00 39.20 64 ALA E CA 1
ATOM 11035 C C . ALA E 1 64 ? -21.775 55.290 15.984 1.00 40.29 64 ALA E C 1
ATOM 11036 O O . ALA E 1 64 ? -22.608 54.623 16.610 1.00 36.38 64 ALA E O 1
ATOM 11038 N N . ALA E 1 65 ? -21.132 54.828 14.914 1.00 34.45 65 ALA E N 1
ATOM 11039 C CA . ALA E 1 65 ? -21.364 53.474 14.425 1.00 34.62 65 ALA E CA 1
ATOM 11040 C C . ALA E 1 65 ? -21.035 52.445 15.500 1.00 36.18 65 ALA E C 1
ATOM 11041 O O . ALA E 1 65 ? -21.644 51.371 15.545 1.00 38.84 65 ALA E O 1
ATOM 11043 N N . LEU E 1 66 ? -20.078 52.774 16.368 1.00 39.25 66 LEU E N 1
ATOM 11044 C CA . LEU E 1 66 ? -19.733 51.853 17.458 1.00 35.22 66 LEU E CA 1
ATOM 11045 C C . LEU E 1 66 ? -20.555 52.037 18.751 1.00 46.02 66 LEU E C 1
ATOM 11046 O O . LEU E 1 66 ? -20.325 51.333 19.734 1.00 43.27 66 LEU E O 1
ATOM 11051 N N . ASP E 1 67 ? -21.518 52.958 18.749 1.00 50.24 67 ASP E N 1
ATOM 11052 C CA . ASP E 1 67 ? -22.337 53.204 19.943 1.00 54.61 67 ASP E CA 1
ATOM 11053 C C . ASP E 1 67 ? -22.963 51.926 20.508 1.00 51.47 67 ASP E C 1
ATOM 11054 O O . ASP E 1 67 ? -23.598 51.157 19.786 1.00 43.73 67 ASP E O 1
ATOM 11059 N N . HIS E 1 68 ? -22.800 51.722 21.811 1.00 59.50 68 HIS E N 1
ATOM 11060 C CA . HIS E 1 68 ? -23.258 50.498 22.468 1.00 62.09 68 HIS E CA 1
ATOM 11061 C C . HIS E 1 68 ? -24.700 50.137 22.106 1.00 49.80 68 HIS E C 1
ATOM 11062 O O . HIS E 1 68 ? -25.000 48.986 21.779 1.00 40.56 68 HIS E O 1
ATOM 11069 N N . ASP E 1 69 ? -25.590 51.119 22.160 1.00 57.77 69 ASP E N 1
ATOM 11070 C CA . ASP E 1 69 ? -26.999 50.863 21.883 1.00 67.19 69 ASP E CA 1
ATOM 11071 C C . ASP E 1 69 ? -27.223 50.350 20.463 1.00 58.83 69 ASP E C 1
ATOM 11072 O O . ASP E 1 69 ? -28.125 49.549 20.215 1.00 59.92 69 ASP E O 1
ATOM 11077 N N . ARG E 1 70 ? -26.399 50.812 19.532 1.00 52.33 70 ARG E N 1
ATOM 11078 C CA . ARG E 1 70 ? -26.527 50.403 18.144 1.00 46.00 70 ARG E CA 1
ATOM 11079 C C . ARG E 1 70 ? -26.005 48.984 17.927 1.00 37.12 70 ARG E C 1
ATOM 11080 O O . ARG E 1 70 ? -26.263 48.381 16.888 1.00 30.39 70 ARG E O 1
ATOM 11088 N N . LEU E 1 71 ? -25.281 48.455 18.913 1.00 34.80 71 LEU E N 1
ATOM 11089 C CA . LEU E 1 71 ? -24.654 47.139 18.776 1.00 43.50 71 LEU E CA 1
ATOM 11090 C C . LEU E 1 71 ? -25.477 45.972 19.333 1.00 52.33 71 LEU E C 1
ATOM 11091 O O . LEU E 1 71 ? -25.016 44.824 19.343 1.00 50.08 71 LEU E O 1
ATOM 11096 N N . GLY E 1 72 ? -26.691 46.264 19.793 1.00 53.20 72 GLY E N 1
ATOM 11097 C CA . GLY E 1 72 ? -27.541 45.252 20.395 1.00 48.40 72 GLY E CA 1
ATOM 11098 C C . GLY E 1 72 ? -27.705 43.990 19.563 1.00 49.08 72 GLY E C 1
ATOM 11099 O O . GLY E 1 72 ? -27.847 42.895 20.107 1.00 49.53 72 GLY E O 1
ATOM 11100 N N . TRP E 1 73 ? -27.675 44.136 18.242 1.00 41.64 73 TRP E N 1
ATOM 11101 C CA . TRP E 1 73 ? -27.901 43.011 17.339 1.00 44.61 73 TRP E CA 1
ATOM 11102 C C . TRP E 1 73 ? -26.768 41.974 17.368 1.00 41.23 73 TRP E C 1
ATOM 11103 O O . TRP E 1 73 ? -26.936 40.846 16.903 1.00 38.23 73 TRP E O 1
ATOM 11114 N N . LEU E 1 74 ? -25.603 42.382 17.860 1.00 37.15 74 LEU E N 1
ATOM 11115 C CA . LEU E 1 74 ? -24.466 41.478 17.977 1.00 35.23 74 LEU E CA 1
ATOM 11116 C C . LEU E 1 74 ? -24.462 40.726 19.301 1.00 37.75 74 LEU E C 1
ATOM 11117 O O . LEU E 1 74 ? -23.773 39.710 19.443 1.00 34.54 74 LEU E O 1
ATOM 11122 N N . MET E 1 75 ? -25.251 41.208 20.260 1.00 33.90 75 MET E N 1
ATOM 11123 C CA . MET E 1 75 ? -25.233 40.646 21.609 1.00 37.81 75 MET E CA 1
ATOM 11124 C C . MET E 1 75 ? -25.763 39.218 21.619 1.00 33.13 75 MET E C 1
ATOM 11125 O O . MET E 1 75 ? -26.798 38.913 21.019 1.00 38.61 75 MET E O 1
ATOM 11130 N N . GLY E 1 76 ? -25.044 38.339 22.302 1.00 25.44 76 GLY E N 1
ATOM 11131 C CA . GLY E 1 76 ? -25.471 36.959 22.418 1.00 30.58 76 GLY E CA 1
ATOM 11132 C C . GLY E 1 76 ? -25.405 36.152 21.133 1.00 35.15 76 GLY E C 1
ATOM 11133 O O . GLY E 1 76 ? -25.853 35.003 21.090 1.00 36.90 76 GLY E O 1
ATOM 11134 N N A ARG E 1 77 ? -24.846 36.747 20.083 0.57 33.10 77 ARG E N 1
ATOM 11135 N N B ARG E 1 77 ? -24.872 36.738 20.069 0.43 33.07 77 ARG E N 1
ATOM 11136 C CA A ARG E 1 77 ? -24.619 36.018 18.839 0.57 31.30 77 ARG E CA 1
ATOM 11137 C CA B ARG E 1 77 ? -24.689 35.960 18.851 0.43 31.83 77 ARG E CA 1
ATOM 11138 C C A ARG E 1 77 ? -23.475 35.024 19.043 0.57 31.17 77 ARG E C 1
ATOM 11139 C C B ARG E 1 77 ? -23.463 35.057 18.999 0.43 31.16 77 ARG E C 1
ATOM 11140 O O A ARG E 1 77 ? -22.664 35.179 19.960 0.57 29.49 77 ARG E O 1
ATOM 11141 O O B ARG E 1 77 ? -22.592 35.305 19.834 0.43 30.63 77 ARG E O 1
ATOM 11156 N N . ASP E 1 78 ? -23.423 33.994 18.206 1.00 33.13 78 ASP E N 1
ATOM 11157 C CA . ASP E 1 78 ? -22.410 32.952 18.342 1.00 28.56 78 ASP E CA 1
ATOM 11158 C C . ASP E 1 78 ? -21.211 33.220 17.413 1.00 28.66 78 ASP E C 1
ATOM 11159 O O . ASP E 1 78 ? -21.379 33.368 16.207 1.00 27.60 78 ASP E O 1
ATOM 11164 N N . ILE E 1 79 ? -20.002 33.287 17.966 1.00 32.88 79 ILE E N 1
ATOM 11165 C CA . ILE E 1 79 ? -18.837 33.639 17.149 1.00 34.03 79 ILE E CA 1
ATOM 11166 C C . ILE E 1 79 ? -18.442 32.559 16.134 1.00 28.45 79 ILE E C 1
ATOM 11167 O O . ILE E 1 79 ? -17.753 32.846 15.152 1.00 24.80 79 ILE E O 1
ATOM 11172 N N . ARG E 1 80 ? -18.879 31.322 16.362 1.00 21.03 80 ARG E N 1
ATOM 11173 C CA . ARG E 1 80 ? -18.600 30.238 15.421 1.00 26.52 80 ARG E CA 1
ATOM 11174 C C . ARG E 1 80 ? -19.334 30.467 14.098 1.00 26.24 80 ARG E C 1
ATOM 11175 O O . ARG E 1 80 ? -19.119 29.739 13.131 1.00 23.64 80 ARG E O 1
ATOM 11183 N N . THR E 1 81 ? -20.223 31.461 14.089 1.00 24.13 81 THR E N 1
ATOM 11184 C CA . THR E 1 81 ? -20.962 31.919 12.895 1.00 22.39 81 THR E CA 1
ATOM 11185 C C . THR E 1 81 ? -20.266 33.076 12.167 1.00 27.15 81 THR E C 1
ATOM 11186 O O . THR E 1 81 ? -20.876 33.748 11.329 1.00 24.61 81 THR E O 1
ATOM 11190 N N . LEU E 1 82 ? -19.013 33.339 12.538 1.00 23.33 82 LEU E N 1
ATOM 11191 C CA . LEU E 1 82 ? -18.302 34.556 12.151 1.00 17.28 82 LEU E CA 1
ATOM 11192 C C . LEU E 1 82 ? -18.567 35.071 10.717 1.00 20.28 82 LEU E C 1
ATOM 11193 O O . LEU E 1 82 ? -18.845 36.259 10.534 1.00 22.51 82 LEU E O 1
ATOM 11198 N N . PRO E 1 83 ? -18.494 34.200 9.700 1.00 16.70 83 PRO E N 1
ATOM 11199 C CA . PRO E 1 83 ? -18.689 34.753 8.350 1.00 21.66 83 PRO E CA 1
ATOM 11200 C C . PRO E 1 83 ? -20.053 35.440 8.188 1.00 24.81 83 PRO E C 1
ATOM 11201 O O . PRO E 1 83 ? -20.162 36.456 7.500 1.00 20.24 83 PRO E O 1
ATOM 11205 N N . ARG E 1 84 ? -21.082 34.892 8.825 1.00 23.44 84 ARG E N 1
ATOM 11206 C CA . ARG E 1 84 ? -22.411 35.498 8.783 1.00 18.28 84 ARG E CA 1
ATOM 11207 C C . ARG E 1 84 ? -22.406 36.835 9.510 1.00 20.70 84 ARG E C 1
ATOM 11208 O O . ARG E 1 84 ? -22.957 37.826 9.029 1.00 25.56 84 ARG E O 1
ATOM 11216 N N . LEU E 1 85 ? -21.754 36.861 10.665 1.00 19.02 85 LEU E N 1
ATOM 11217 C CA . LEU E 1 85 ? -21.615 38.092 11.421 1.00 21.58 85 LEU E CA 1
ATOM 11218 C C . LEU E 1 85 ? -20.946 39.176 10.572 1.00 24.88 85 LEU E C 1
ATOM 11219 O O . LEU E 1 85 ? -21.364 40.335 10.588 1.00 25.13 85 LEU E O 1
ATOM 11224 N N . CYS E 1 86 ? -19.898 38.797 9.847 1.00 20.65 86 CYS E N 1
ATOM 11225 C CA . CYS E 1 86 ? -19.160 39.768 9.041 1.00 27.01 86 CYS E CA 1
ATOM 11226 C C . CYS E 1 86 ? -20.028 40.299 7.906 1.00 20.05 86 CYS E C 1
ATOM 11227 O O . CYS E 1 86 ? -20.021 41.497 7.631 1.00 18.45 86 CYS E O 1
ATOM 11230 N N . ARG E 1 87 ? -20.779 39.414 7.256 1.00 17.33 87 ARG E N 1
ATOM 11231 C CA A ARG E 1 87 ? -21.752 39.845 6.264 0.54 23.55 87 ARG E CA 1
ATOM 11232 C CA B ARG E 1 87 ? -21.762 39.848 6.269 0.46 23.60 87 ARG E CA 1
ATOM 11233 C C . ARG E 1 87 ? -22.736 40.842 6.895 1.00 22.61 87 ARG E C 1
ATOM 11234 O O . ARG E 1 87 ? -23.063 41.863 6.304 1.00 24.63 87 ARG E O 1
ATOM 11249 N N . GLU E 1 88 ? -23.186 40.562 8.107 1.00 19.98 88 GLU E N 1
ATOM 11250 C CA . GLU E 1 88 ? -24.076 41.508 8.773 1.00 28.17 88 GLU E CA 1
ATOM 11251 C C . GLU E 1 88 ? -23.373 42.819 9.144 1.00 32.38 88 GLU E C 1
ATOM 11252 O O . GLU E 1 88 ? -23.993 43.885 9.156 1.00 34.35 88 GLU E O 1
ATOM 11258 N N . LEU E 1 89 ? -22.079 42.751 9.432 1.00 28.85 89 LEU E N 1
ATOM 11259 C CA . LEU E 1 89 ? -21.317 43.978 9.635 1.00 29.37 89 LEU E CA 1
ATOM 11260 C C . LEU E 1 89 ? -21.373 44.844 8.380 1.00 29.24 89 LEU E C 1
ATOM 11261 O O . LEU E 1 89 ? -21.623 46.041 8.457 1.00 29.21 89 LEU E O 1
ATOM 11266 N N . ALA E 1 90 ? -21.143 44.231 7.224 1.00 29.10 90 ALA E N 1
ATOM 11267 C CA . ALA E 1 90 ? -21.139 44.973 5.970 1.00 29.32 90 ALA E CA 1
ATOM 11268 C C . ALA E 1 90 ? -22.490 45.661 5.744 1.00 30.44 90 ALA E C 1
ATOM 11269 O O . ALA E 1 90 ? -22.546 46.808 5.311 1.00 26.61 90 ALA E O 1
ATOM 11271 N N . GLU E 1 91 ? -23.576 44.968 6.057 1.00 29.76 91 GLU E N 1
ATOM 11272 C CA . GLU E 1 91 ? -24.906 45.556 5.927 1.00 32.65 91 GLU E CA 1
ATOM 11273 C C . GLU E 1 91 ? -25.171 46.668 6.941 1.00 31.89 91 GLU E C 1
ATOM 11274 O O . GLU E 1 91 ? -25.745 47.691 6.591 1.00 35.64 91 GLU E O 1
ATOM 11280 N N . ARG E 1 92 ? -24.796 46.448 8.199 1.00 35.66 92 ARG E N 1
ATOM 11281 C CA . ARG E 1 92 ? -25.191 47.360 9.280 1.00 39.85 92 ARG E CA 1
ATOM 11282 C C . ARG E 1 92 ? -24.335 48.618 9.466 1.00 39.21 92 ARG E C 1
ATOM 11283 O O . ARG E 1 92 ? -24.794 49.607 10.040 1.00 38.42 92 ARG E O 1
ATOM 11291 N N . LEU E 1 93 ? -23.099 48.574 8.980 1.00 30.87 93 LEU E N 1
ATOM 11292 C CA . LEU E 1 93 ? -22.208 49.721 9.056 1.00 29.92 93 LEU E CA 1
ATOM 11293 C C . LEU E 1 93 ? -21.591 49.937 7.675 1.00 26.46 93 LEU E C 1
ATOM 11294 O O . LEU E 1 93 ? -20.373 49.841 7.513 1.00 25.67 93 LEU E O 1
ATOM 11299 N N . PRO E 1 94 ? -22.431 50.207 6.667 1.00 24.76 94 PRO E N 1
ATOM 11300 C CA . PRO E 1 94 ? -21.924 50.293 5.291 1.00 21.28 94 PRO E CA 1
ATOM 11301 C C . PRO E 1 94 ? -21.034 51.505 5.040 1.00 28.86 94 PRO E C 1
ATOM 11302 O O . PRO E 1 94 ? -20.177 51.451 4.159 1.00 33.39 94 PRO E O 1
ATOM 11306 N N . ALA E 1 95 ? -21.244 52.587 5.780 1.00 33.18 95 ALA E N 1
ATOM 11307 C CA . ALA E 1 95 ? -20.431 53.788 5.607 1.00 30.92 95 ALA E CA 1
ATOM 11308 C C . ALA E 1 95 ? -19.261 53.956 6.592 1.00 32.64 95 ALA E C 1
ATOM 11309 O O . ALA E 1 95 ? -18.575 54.975 6.549 1.00 31.12 95 ALA E O 1
ATOM 11311 N N . ALA E 1 96 ? -19.042 52.985 7.484 1.00 31.01 96 ALA E N 1
ATOM 11312 C CA . ALA E 1 96 ? -17.947 53.090 8.459 1.00 24.43 96 ALA E CA 1
ATOM 11313 C C . ALA E 1 96 ? -17.004 51.878 8.484 1.00 25.88 96 ALA E C 1
ATOM 11314 O O . ALA E 1 96 ? -17.055 51.062 9.420 1.00 23.31 96 ALA E O 1
ATOM 11316 N N . PRO E 1 97 ? -16.129 51.771 7.468 1.00 20.38 97 PRO E N 1
ATOM 11317 C CA . PRO E 1 97 ? -15.199 50.638 7.343 1.00 18.77 97 PRO E CA 1
ATOM 11318 C C . PRO E 1 97 ? -14.243 50.476 8.521 1.00 20.97 97 PRO E C 1
ATOM 11319 O O . PRO E 1 97 ? -13.980 49.348 8.912 1.00 23.85 97 PRO E O 1
ATOM 11323 N N . ALA E 1 98 ? -13.724 51.557 9.084 1.00 20.63 98 ALA E N 1
ATOM 11324 C CA . ALA E 1 98 ? -12.815 51.405 10.221 1.00 19.62 98 ALA E CA 1
ATOM 11325 C C . ALA E 1 98 ? -13.500 50.787 11.468 1.00 25.71 98 ALA E C 1
ATOM 11326 O O . ALA E 1 98 ? -12.938 49.894 12.130 1.00 26.48 98 ALA E O 1
ATOM 11328 N N . ALA E 1 99 ? -14.714 51.244 11.772 1.00 25.43 99 ALA E N 1
ATOM 11329 C CA . ALA E 1 99 ? -15.498 50.682 12.875 1.00 24.01 99 ALA E CA 1
ATOM 11330 C C . ALA E 1 99 ? -15.740 49.181 12.645 1.00 29.12 99 ALA E C 1
ATOM 11331 O O . ALA E 1 99 ? -15.442 48.296 13.513 1.00 26.97 99 ALA E O 1
ATOM 11333 N N . ARG E 1 100 ? -16.261 48.913 11.447 1.00 24.26 100 ARG E N 1
ATOM 11334 C CA . ARG E 1 100 ? -16.503 47.558 10.974 1.00 28.09 100 ARG E CA 1
ATOM 11335 C C . ARG E 1 100 ? -15.263 46.693 11.153 1.00 20.63 100 ARG E C 1
ATOM 11336 O O . ARG E 1 100 ? -15.364 45.528 11.522 1.00 21.52 100 ARG E O 1
ATOM 11344 N N . ALA E 1 101 ? -14.097 47.277 10.894 1.00 19.75 101 ALA E N 1
ATOM 11345 C CA . ALA E 1 101 ? -12.841 46.548 10.937 1.00 20.96 101 ALA E CA 1
ATOM 11346 C C . ALA E 1 101 ? -12.456 46.244 12.378 1.00 24.14 101 ALA E C 1
ATOM 11347 O O . ALA E 1 101 ? -11.947 45.163 12.663 1.00 20.66 101 ALA E O 1
ATOM 11349 N N . ALA E 1 102 ? -12.686 47.195 13.283 1.00 24.89 102 ALA E N 1
ATOM 11350 C CA . ALA E 1 102 ? -12.404 46.941 14.706 1.00 26.35 102 ALA E CA 1
ATOM 11351 C C . ALA E 1 102 ? -13.215 45.751 15.204 1.00 20.81 102 ALA E C 1
ATOM 11352 O O . ALA E 1 102 ? -12.690 44.827 15.876 1.00 26.12 102 ALA E O 1
ATOM 11354 N N . LEU E 1 103 ? -14.499 45.759 14.849 1.00 24.24 103 LEU E N 1
ATOM 11355 C CA . LEU E 1 103 ? -15.369 44.644 15.250 1.00 25.32 103 LEU E CA 1
ATOM 11356 C C . LEU E 1 103 ? -14.935 43.303 14.615 1.00 24.82 103 LEU E C 1
ATOM 11357 O O . LEU E 1 103 ? -14.796 42.275 15.300 1.00 24.49 103 LEU E O 1
ATOM 11362 N N . ASP E 1 104 ? -14.727 43.330 13.303 1.00 23.27 104 ASP E N 1
ATOM 11363 C CA . ASP E 1 104 ? -14.329 42.162 12.521 1.00 18.32 104 ASP E CA 1
ATOM 11364 C C . ASP E 1 104 ? -13.059 41.541 13.115 1.00 18.60 104 ASP E C 1
ATOM 11365 O O . ASP E 1 104 ? -12.983 40.331 13.360 1.00 20.42 104 ASP E O 1
ATOM 11370 N N . MET E 1 105 ? -12.068 42.378 13.384 1.00 21.95 105 MET E N 1
ATOM 11371 C CA . MET E 1 105 ? -10.808 41.859 13.901 1.00 28.83 105 MET E CA 1
ATOM 11372 C C . MET E 1 105 ? -10.963 41.324 15.324 1.00 24.66 105 MET E C 1
ATOM 11373 O O . MET E 1 105 ? -10.377 40.284 15.654 1.00 26.98 105 MET E O 1
ATOM 11378 N N . ALA E 1 106 ? -11.754 41.995 16.167 1.00 25.84 106 ALA E N 1
ATOM 11379 C CA . ALA E 1 106 ? -11.961 41.432 17.514 1.00 20.80 106 ALA E CA 1
ATOM 11380 C C . ALA E 1 106 ? -12.669 40.059 17.463 1.00 21.03 106 ALA E C 1
ATOM 11381 O O . ALA E 1 106 ? -12.344 39.126 18.232 1.00 23.34 106 ALA E O 1
ATOM 11383 N N . LEU E 1 107 ? -13.608 39.916 16.527 1.00 22.87 107 LEU E N 1
ATOM 11384 C CA . LEU E 1 107 ? -14.275 38.625 16.332 1.00 18.79 107 LEU E CA 1
ATOM 11385 C C . LEU E 1 107 ? -13.300 37.550 15.846 1.00 26.77 107 LEU E C 1
ATOM 11386 O O . LEU E 1 107 ? -13.343 36.415 16.322 1.00 21.71 107 LEU E O 1
ATOM 11391 N N . HIS E 1 108 ? -12.431 37.897 14.892 1.00 20.63 108 HIS E N 1
ATOM 11392 C CA . HIS E 1 108 ? -11.446 36.922 14.409 1.00 21.11 108 HIS E CA 1
ATOM 11393 C C . HIS E 1 108 ? -10.516 36.478 15.538 1.00 22.22 108 HIS E C 1
ATOM 11394 O O . HIS E 1 108 ? -10.161 35.295 15.651 1.00 19.00 108 HIS E O 1
ATOM 11401 N N . ASP E 1 109 ? -10.105 37.449 16.349 1.00 21.50 109 ASP E N 1
ATOM 11402 C CA . ASP E 1 109 ? -9.313 37.190 17.538 1.00 23.63 109 ASP E CA 1
ATOM 11403 C C . ASP E 1 109 ? -10.043 36.119 18.359 1.00 24.91 109 ASP E C 1
ATOM 11404 O O . ASP E 1 109 ? -9.472 35.068 18.697 1.00 26.43 109 ASP E O 1
ATOM 11409 N N . LEU E 1 110 ? -11.327 36.361 18.631 1.00 28.20 110 LEU E N 1
ATOM 11410 C CA . LEU E 1 110 ? -12.107 35.400 19.424 1.00 26.02 110 LEU E CA 1
ATOM 11411 C C . LEU E 1 110 ? -12.192 34.001 18.813 1.00 29.44 110 LEU E C 1
ATOM 11412 O O . LEU E 1 110 ? -11.963 33.012 19.490 1.00 29.41 110 LEU E O 1
ATOM 11417 N N . VAL E 1 111 ? -12.537 33.918 17.537 1.00 27.54 111 VAL E N 1
ATOM 11418 C CA . VAL E 1 111 ? -12.658 32.629 16.871 1.00 29.26 111 VAL E CA 1
ATOM 11419 C C . VAL E 1 111 ? -11.326 31.870 16.951 1.00 30.69 111 VAL E C 1
ATOM 11420 O O . VAL E 1 111 ? -11.291 30.667 17.250 1.00 30.63 111 VAL E O 1
ATOM 11424 N N . ALA E 1 112 ? -10.223 32.579 16.711 1.00 28.36 112 ALA E N 1
ATOM 11425 C CA . ALA E 1 112 ? -8.920 31.936 16.769 1.00 18.88 112 ALA E CA 1
ATOM 11426 C C . ALA E 1 112 ? -8.575 31.441 18.189 1.00 25.18 112 ALA E C 1
ATOM 11427 O O . ALA E 1 112 ? -7.974 30.367 18.345 1.00 21.96 112 ALA E O 1
ATOM 11429 N N . GLN E 1 113 ? -8.936 32.215 19.218 1.00 24.48 113 GLN E N 1
ATOM 11430 C CA . GLN E 1 113 ? -8.722 31.745 20.593 1.00 29.69 113 GLN E CA 1
ATOM 11431 C C . GLN E 1 113 ? -9.569 30.503 20.872 1.00 30.89 113 GLN E C 1
ATOM 11432 O O . GLN E 1 113 ? -9.095 29.522 21.436 1.00 34.37 113 GLN E O 1
ATOM 11438 N N . CYS E 1 114 ? -10.824 30.557 20.459 1.00 34.52 114 CYS E N 1
ATOM 11439 C CA . CYS E 1 114 ? -11.723 29.428 20.571 1.00 41.59 114 CYS E CA 1
ATOM 11440 C C . CYS E 1 114 ? -11.045 28.181 20.014 1.00 41.29 114 CYS E C 1
ATOM 11441 O O . CYS E 1 114 ? -10.990 27.149 20.684 1.00 36.31 114 CYS E O 1
ATOM 11444 N N . LEU E 1 115 ? -10.504 28.275 18.803 1.00 34.55 115 LEU E N 1
ATOM 11445 C CA . LEU E 1 115 ? -9.828 27.111 18.226 1.00 29.82 115 LEU E CA 1
ATOM 11446 C C . LEU E 1 115 ? -8.473 26.809 18.878 1.00 30.48 115 LEU E C 1
ATOM 11447 O O . LEU E 1 115 ? -7.926 25.721 18.711 1.00 30.32 115 LEU E O 1
ATOM 11452 N N . GLY E 1 116 ? -7.935 27.769 19.620 1.00 31.81 116 GLY E N 1
ATOM 11453 C CA . GLY E 1 116 ? -6.663 27.582 20.293 1.00 29.08 116 GLY E CA 1
ATOM 11454 C C . GLY E 1 116 ? -5.412 27.728 19.431 1.00 32.62 116 GLY E C 1
ATOM 11455 O O . GLY E 1 116 ? -4.410 27.067 19.683 1.00 35.66 116 GLY E O 1
ATOM 11456 N N . LEU E 1 117 ? -5.450 28.585 18.415 1.00 28.69 117 LEU E N 1
ATOM 11457 C CA . LEU E 1 117 ? -4.253 28.820 17.603 1.00 24.38 117 LEU E CA 1
ATOM 11458 C C . LEU E 1 117 ? -4.064 30.287 17.250 1.00 23.69 117 LEU E C 1
ATOM 11459 O O . LEU E 1 117 ? -5.009 31.075 17.335 1.00 30.95 117 LEU E O 1
ATOM 11464 N N . PRO E 1 118 ? -2.837 30.660 16.852 1.00 22.83 118 PRO E N 1
ATOM 11465 C CA . PRO E 1 118 ? -2.621 31.994 16.272 1.00 19.74 118 PRO E CA 1
ATOM 11466 C C . PRO E 1 118 ? -3.574 32.189 15.086 1.00 25.87 118 PRO E C 1
ATOM 11467 O O . PRO E 1 118 ? -3.799 31.235 14.330 1.00 27.16 118 PRO E O 1
ATOM 11471 N N . LEU E 1 119 ? -4.132 33.385 14.925 1.00 24.45 119 LEU E N 1
ATOM 11472 C CA . LEU E 1 119 ? -5.098 33.635 13.848 1.00 20.85 119 LEU E CA 1
ATOM 11473 C C . LEU E 1 119 ? -4.584 33.220 12.460 1.00 23.72 119 LEU E C 1
ATOM 11474 O O . LEU E 1 119 ? -5.320 32.604 11.658 1.00 17.74 119 LEU E O 1
ATOM 11479 N N . VAL E 1 120 ? -3.325 33.545 12.180 1.00 21.77 120 VAL E N 1
ATOM 11480 C CA . VAL E 1 120 ? -2.741 33.214 10.883 1.00 23.81 120 VAL E CA 1
ATOM 11481 C C . VAL E 1 120 ? -2.843 31.721 10.577 1.00 25.43 120 VAL E C 1
ATOM 11482 O O . VAL E 1 120 ? -3.088 31.334 9.431 1.00 22.39 120 VAL E O 1
ATOM 11486 N N . GLU E 1 121 ? -2.670 30.887 11.599 1.00 22.15 121 GLU E N 1
ATOM 11487 C CA . GLU E 1 121 ? -2.737 29.442 11.413 1.00 22.61 121 GLU E CA 1
ATOM 11488 C C . GLU E 1 121 ? -4.114 28.988 10.951 1.00 26.76 121 GLU E C 1
ATOM 11489 O O . GLU E 1 121 ? -4.212 28.104 10.107 1.00 20.61 121 GLU E O 1
ATOM 11495 N N . ILE E 1 122 ? -5.176 29.557 11.521 1.00 19.29 122 ILE E N 1
ATOM 11496 C CA . ILE E 1 122 ? -6.517 29.154 11.109 1.00 22.84 122 ILE E CA 1
ATOM 11497 C C . ILE E 1 122 ? -6.967 29.827 9.804 1.00 24.75 122 ILE E C 1
ATOM 11498 O O . ILE E 1 122 ? -7.854 29.308 9.132 1.00 27.41 122 ILE E O 1
ATOM 11503 N N . LEU E 1 123 ? -6.360 30.962 9.440 1.00 21.27 123 LEU E N 1
ATOM 11504 C CA . LEU E 1 123 ? -6.637 31.588 8.129 1.00 15.97 123 LEU E CA 1
ATOM 11505 C C . LEU E 1 123 ? -5.899 30.802 7.037 1.00 20.74 123 LEU E C 1
ATOM 11506 O O . LEU E 1 123 ? -6.240 30.823 5.858 1.00 26.60 123 LEU E O 1
ATOM 11511 N N . GLY E 1 124 ? -4.870 30.123 7.517 1.00 22.73 124 GLY E N 1
ATOM 11512 C CA . GLY E 1 124 ? -3.962 29.207 6.848 1.00 27.42 124 GLY E CA 1
ATOM 11513 C C . GLY E 1 124 ? -2.723 30.004 6.515 1.00 29.19 124 GLY E C 1
ATOM 11514 O O . GLY E 1 124 ? -2.816 31.039 5.871 1.00 36.44 124 GLY E O 1
ATOM 11515 N N . ARG E 1 125 ? -1.555 29.429 6.743 1.00 30.90 125 ARG E N 1
ATOM 11516 C CA . ARG E 1 125 ? -0.348 30.248 6.744 1.00 30.72 125 ARG E CA 1
ATOM 11517 C C . ARG E 1 125 ? 0.298 30.135 5.384 1.00 25.39 125 ARG E C 1
ATOM 11518 O O . ARG E 1 125 ? 0.523 29.024 4.924 1.00 21.19 125 ARG E O 1
ATOM 11526 N N . ALA E 1 126 ? 0.457 31.256 4.685 1.00 25.91 126 ALA E N 1
ATOM 11527 C CA . ALA E 1 126 ? 1.306 31.298 3.492 1.00 23.96 126 ALA E CA 1
ATOM 11528 C C . ALA E 1 126 ? 2.751 31.810 3.673 1.00 22.31 126 ALA E C 1
ATOM 11529 O O . ALA E 1 126 ? 3.599 31.583 2.816 1.00 24.01 126 ALA E O 1
ATOM 11531 N N . HIS E 1 127 ? 3.043 32.447 4.801 1.00 19.66 127 HIS E N 1
ATOM 11532 C CA . HIS E 1 127 ? 4.315 33.141 4.971 1.00 19.71 127 HIS E CA 1
ATOM 11533 C C . HIS E 1 127 ? 4.724 33.146 6.436 1.00 25.04 127 HIS E C 1
ATOM 11534 O O . HIS E 1 127 ? 3.870 33.245 7.314 1.00 22.25 127 HIS E O 1
ATOM 11541 N N . ASP E 1 128 ? 6.023 33.011 6.696 1.00 24.01 128 ASP E N 1
ATOM 11542 C CA . ASP E 1 128 ? 6.561 33.132 8.053 1.00 29.77 128 ASP E CA 1
ATOM 11543 C C . ASP E 1 128 ? 6.766 34.564 8.531 1.00 23.36 128 ASP E C 1
ATOM 11544 O O . ASP E 1 128 ? 6.359 34.932 9.625 1.00 27.57 128 ASP E O 1
ATOM 11549 N N . SER E 1 129 ? 7.394 35.375 7.696 1.00 25.15 129 SER E N 1
ATOM 11550 C CA . SER E 1 129 ? 7.646 36.772 8.037 1.00 27.15 129 SER E CA 1
ATOM 11551 C C . SER E 1 129 ? 7.814 37.556 6.747 1.00 22.20 129 SER E C 1
ATOM 11552 O O . SER E 1 129 ? 8.024 36.965 5.689 1.00 25.62 129 SER E O 1
ATOM 11555 N N . LEU E 1 130 ? 7.697 38.874 6.828 1.00 17.43 130 LEU E N 1
ATOM 11556 C CA . LEU E 1 130 ? 7.969 39.725 5.677 1.00 26.76 130 LEU E CA 1
ATOM 11557 C C . LEU E 1 130 ? 8.598 41.020 6.158 1.00 27.66 130 LEU E C 1
ATOM 11558 O O . LEU E 1 130 ? 8.271 41.506 7.242 1.00 26.65 130 LEU E O 1
ATOM 11563 N N . PRO E 1 131 ? 9.488 41.597 5.342 1.00 24.11 131 PRO E N 1
ATOM 11564 C CA . PRO E 1 131 ? 10.051 42.889 5.733 1.00 22.27 131 PRO E CA 1
ATOM 11565 C C . PRO E 1 131 ? 8.986 43.969 5.608 1.00 26.65 131 PRO E C 1
ATOM 11566 O O . PRO E 1 131 ? 8.157 43.902 4.697 1.00 29.80 131 PRO E O 1
ATOM 11570 N N . THR E 1 132 ? 8.978 44.919 6.539 1.00 22.56 132 THR E N 1
ATOM 11571 C CA . THR E 1 132 ? 8.090 46.064 6.436 1.00 21.40 132 THR E CA 1
ATOM 11572 C C . THR E 1 132 ? 8.898 47.308 6.109 1.00 26.10 132 THR E C 1
ATOM 11573 O O . THR E 1 132 ? 10.052 47.429 6.516 1.00 25.45 132 THR E O 1
ATOM 11577 N N . SER E 1 133 ? 8.296 48.196 5.324 1.00 25.58 133 SER E N 1
ATOM 11578 C CA . SER E 1 133 ? 8.803 49.548 5.126 1.00 25.29 133 SER E CA 1
ATOM 11579 C C . SER E 1 133 ? 8.540 50.406 6.366 1.00 28.38 133 SER E C 1
ATOM 11580 O O . SER E 1 133 ? 7.701 50.075 7.207 1.00 29.22 133 SER E O 1
ATOM 11583 N N . VAL E 1 134 ? 9.287 51.494 6.484 1.00 21.43 134 VAL E N 1
ATOM 11584 C CA . VAL E 1 134 ? 8.930 52.587 7.364 1.00 23.20 134 VAL E CA 1
ATOM 11585 C C . VAL E 1 134 ? 8.862 53.806 6.466 1.00 21.83 134 VAL E C 1
ATOM 11586 O O . VAL E 1 134 ? 9.599 53.898 5.486 1.00 21.22 134 VAL E O 1
ATOM 11590 N N . THR E 1 135 ? 7.988 54.743 6.797 1.00 24.83 135 THR E N 1
ATOM 11591 C CA . THR E 1 135 ? 7.690 55.842 5.887 1.00 26.84 135 THR E CA 1
ATOM 11592 C C . THR E 1 135 ? 8.520 57.080 6.162 1.00 29.40 135 THR E C 1
ATOM 11593 O O . THR E 1 135 ? 8.759 57.435 7.319 1.00 37.11 135 THR E O 1
ATOM 11597 N N . ILE E 1 136 ? 8.953 57.735 5.090 1.00 20.23 136 ILE E N 1
ATOM 11598 C CA . ILE E 1 136 ? 9.592 59.033 5.209 1.00 26.59 136 ILE E CA 1
ATOM 11599 C C . ILE E 1 136 ? 8.706 60.062 4.539 1.00 22.98 136 ILE E C 1
ATOM 11600 O O . ILE E 1 136 ? 8.524 60.030 3.325 1.00 23.52 136 ILE E O 1
ATOM 11605 N N . GLY E 1 137 ? 8.168 60.983 5.330 1.00 20.19 137 GLY E N 1
ATOM 11606 C CA . GLY E 1 137 ? 7.252 61.985 4.814 1.00 21.54 137 GLY E CA 1
ATOM 11607 C C . GLY E 1 137 ? 7.932 62.978 3.888 1.00 25.47 137 GLY E C 1
ATOM 11608 O O . GLY E 1 137 ? 9.116 62.847 3.550 1.00 26.93 137 GLY E O 1
ATOM 11609 N N . ILE E 1 138 ? 7.160 63.956 3.442 1.00 23.39 138 ILE E N 1
ATOM 11610 C CA . ILE E 1 138 ? 7.668 64.973 2.544 1.00 30.20 138 ILE E CA 1
ATOM 11611 C C . ILE E 1 138 ? 8.460 65.996 3.346 1.00 36.61 138 ILE E C 1
ATOM 11612 O O . ILE E 1 138 ? 7.947 66.615 4.277 1.00 36.75 138 ILE E O 1
ATOM 11617 N N . LYS E 1 139 ? 9.726 66.147 2.990 1.00 36.67 139 LYS E N 1
ATOM 11618 C CA . LYS E 1 139 ? 10.577 67.128 3.624 1.00 37.26 139 LYS E CA 1
ATOM 11619 C C . LYS E 1 139 ? 11.813 67.280 2.747 1.00 36.16 139 LYS E C 1
ATOM 11620 O O . LYS E 1 139 ? 11.978 66.530 1.782 1.00 30.06 139 LYS E O 1
ATOM 11626 N N . PRO E 1 140 ? 12.706 68.218 3.101 1.00 35.46 140 PRO E N 1
ATOM 11627 C CA . PRO E 1 140 ? 13.892 68.512 2.287 1.00 34.95 140 PRO E CA 1
ATOM 11628 C C . PRO E 1 140 ? 14.912 67.368 2.281 1.00 32.99 140 PRO E C 1
ATOM 11629 O O . PRO E 1 140 ? 14.861 66.453 3.112 1.00 28.19 140 PRO E O 1
ATOM 11633 N N . VAL E 1 141 ? 15.841 67.436 1.337 1.00 39.96 141 VAL E N 1
ATOM 11634 C CA . VAL E 1 141 ? 16.838 66.393 1.159 1.00 38.68 141 VAL E CA 1
ATOM 11635 C C . VAL E 1 141 ? 17.534 65.993 2.467 1.00 37.76 141 VAL E C 1
ATOM 11636 O O . VAL E 1 141 ? 17.541 64.816 2.833 1.00 37.62 141 VAL E O 1
ATOM 11640 N N . GLU E 1 142 ? 18.094 66.960 3.185 1.00 36.26 142 GLU E N 1
ATOM 11641 C CA . GLU E 1 142 ? 18.876 66.634 4.379 1.00 45.38 142 GLU E CA 1
ATOM 11642 C C . GLU E 1 142 ? 18.078 65.915 5.485 1.00 39.49 142 GLU E C 1
ATOM 11643 O O . GLU E 1 142 ? 18.566 64.943 6.089 1.00 36.26 142 GLU E O 1
ATOM 11649 N N . GLU E 1 143 ? 16.859 66.381 5.753 1.00 26.28 143 GLU E N 1
ATOM 11650 C CA . GLU E 1 143 ? 16.029 65.712 6.749 1.00 32.75 143 GLU E CA 1
ATOM 11651 C C . GLU E 1 143 ? 15.696 64.289 6.271 1.00 37.41 143 GLU E C 1
ATOM 11652 O O . GLU E 1 143 ? 15.669 63.337 7.061 1.00 41.39 143 GLU E O 1
ATOM 11658 N N . THR E 1 144 ? 15.471 64.156 4.968 1.00 29.52 144 THR E N 1
ATOM 11659 C CA . THR E 1 144 ? 15.185 62.862 4.364 1.00 32.94 144 THR E CA 1
ATOM 11660 C C . THR E 1 144 ? 16.336 61.889 4.608 1.00 34.51 144 THR E C 1
ATOM 11661 O O . THR E 1 144 ? 16.122 60.778 5.101 1.00 30.28 144 THR E O 1
ATOM 11665 N N . LEU E 1 145 ? 17.556 62.306 4.279 1.00 32.06 145 LEU E N 1
ATOM 11666 C CA . LEU E 1 145 ? 18.711 61.432 4.468 1.00 33.21 145 LEU E CA 1
ATOM 11667 C C . LEU E 1 145 ? 18.952 61.124 5.952 1.00 35.53 145 LEU E C 1
ATOM 11668 O O . LEU E 1 145 ? 19.268 59.985 6.304 1.00 41.72 145 LEU E O 1
ATOM 11673 N N . ALA E 1 146 ? 18.794 62.118 6.827 1.00 24.89 146 ALA E N 1
ATOM 11674 C CA . ALA E 1 146 ? 18.948 61.841 8.254 1.00 35.29 146 ALA E CA 1
ATOM 11675 C C . ALA E 1 146 ? 17.963 60.761 8.718 1.00 37.90 146 ALA E C 1
ATOM 11676 O O . ALA E 1 146 ? 18.340 59.805 9.421 1.00 39.83 146 ALA E O 1
ATOM 11678 N N . GLU E 1 147 ? 16.704 60.901 8.308 1.00 40.23 147 GLU E N 1
ATOM 11679 C CA . GLU E 1 147 ? 15.700 59.888 8.631 1.00 35.72 147 GLU E CA 1
ATOM 11680 C C . GLU E 1 147 ? 16.094 58.512 8.081 1.00 28.97 147 GLU E C 1
ATOM 11681 O O . GLU E 1 147 ? 16.050 57.504 8.785 1.00 24.30 147 GLU E O 1
ATOM 11687 N N . ALA E 1 148 ? 16.472 58.474 6.812 1.00 24.73 148 ALA E N 1
ATOM 11688 C CA . ALA E 1 148 ? 16.915 57.239 6.198 1.00 24.80 148 ALA E CA 1
ATOM 11689 C C . ALA E 1 148 ? 17.983 56.554 7.059 1.00 32.80 148 ALA E C 1
ATOM 11690 O O . ALA E 1 148 ? 17.889 55.352 7.364 1.00 28.55 148 ALA E O 1
ATOM 11692 N N . ARG E 1 149 ? 19.000 57.321 7.450 1.00 26.14 149 ARG E N 1
ATOM 11693 C CA . ARG E 1 149 ? 20.096 56.753 8.230 1.00 35.11 149 ARG E CA 1
ATOM 11694 C C . ARG E 1 149 ? 19.583 56.207 9.562 1.00 35.07 149 ARG E C 1
ATOM 11695 O O . ARG E 1 149 ? 19.925 55.078 9.963 1.00 37.02 149 ARG E O 1
ATOM 11703 N N . GLU E 1 150 ? 18.741 56.993 10.233 1.00 33.74 150 GLU E N 1
ATOM 11704 C CA . GLU E 1 150 ? 18.126 56.524 11.471 1.00 33.31 150 GLU E CA 1
ATOM 11705 C C . GLU E 1 150 ? 17.385 55.195 11.285 1.00 39.33 150 GLU E C 1
ATOM 11706 O O . GLU E 1 150 ? 17.476 54.312 12.131 1.00 44.57 150 GLU E O 1
ATOM 11712 N N . HIS E 1 151 ? 16.658 55.047 10.180 1.00 37.23 151 HIS E N 1
ATOM 11713 C CA . HIS E 1 151 ? 15.883 53.828 9.947 1.00 35.06 151 HIS E CA 1
ATOM 11714 C C . HIS E 1 151 ? 16.779 52.634 9.677 1.00 32.29 151 HIS E C 1
ATOM 11715 O O . HIS E 1 151 ? 16.543 51.547 10.207 1.00 36.98 151 HIS E O 1
ATOM 11722 N N . LEU E 1 152 ? 17.802 52.825 8.851 1.00 30.88 152 LEU E N 1
ATOM 11723 C CA . LEU E 1 152 ? 18.785 51.764 8.649 1.00 34.20 152 LEU E CA 1
ATOM 11724 C C . LEU E 1 152 ? 19.382 51.323 9.987 1.00 36.35 152 LEU E C 1
ATOM 11725 O O . LEU E 1 152 ? 19.520 50.132 10.250 1.00 38.22 152 LEU E O 1
ATOM 11730 N N . ALA E 1 153 ? 19.739 52.287 10.830 1.00 36.77 153 ALA E N 1
ATOM 11731 C CA . ALA E 1 153 ? 20.331 51.955 12.127 1.00 41.47 153 ALA E CA 1
ATOM 11732 C C . ALA E 1 153 ? 19.408 51.050 12.942 1.00 41.85 153 ALA E C 1
ATOM 11733 O O . ALA E 1 153 ? 19.868 50.242 13.744 1.00 39.19 153 ALA E O 1
ATOM 11735 N N . LEU E 1 154 ? 18.105 51.185 12.728 1.00 35.17 154 LEU E N 1
ATOM 11736 C CA . LEU E 1 154 ? 17.130 50.378 13.455 1.00 35.15 154 LEU E CA 1
ATOM 11737 C C . LEU E 1 154 ? 16.858 49.040 12.771 1.00 35.68 154 LEU E C 1
ATOM 11738 O O . LEU E 1 154 ? 16.001 48.271 13.208 1.00 38.56 154 LEU E O 1
ATOM 11743 N N . GLY E 1 155 ? 17.570 48.775 11.681 1.00 28.09 155 GLY E N 1
ATOM 11744 C CA . GLY E 1 155 ? 17.493 47.477 11.039 1.00 31.34 155 GLY E CA 1
ATOM 11745 C C . GLY E 1 155 ? 16.497 47.359 9.901 1.00 32.79 155 GLY E C 1
ATOM 11746 O O . GLY E 1 155 ? 16.294 46.271 9.365 1.00 41.30 155 GLY E O 1
ATOM 11747 N N . PHE E 1 156 ? 15.873 48.468 9.523 1.00 26.47 156 PHE E N 1
ATOM 11748 C CA . PHE E 1 156 ? 14.908 48.433 8.435 1.00 25.91 156 PHE E CA 1
ATOM 11749 C C . PHE E 1 156 ? 15.613 48.355 7.082 1.00 25.82 156 PHE E C 1
ATOM 11750 O O . PHE E 1 156 ? 16.605 49.048 6.855 1.00 24.52 156 PHE E O 1
ATOM 11758 N N . ARG E 1 157 ? 15.160 47.424 6.245 1.00 21.60 157 ARG E N 1
ATOM 11759 C CA . ARG E 1 157 ? 15.664 47.251 4.885 1.00 28.54 157 ARG E CA 1
ATOM 11760 C C . ARG E 1 157 ? 14.802 47.864 3.772 1.00 33.36 157 ARG E C 1
ATOM 11761 O O . ARG E 1 157 ? 15.151 47.764 2.594 1.00 30.67 157 ARG E O 1
ATOM 11769 N N . VAL E 1 158 ? 13.670 48.465 4.132 1.00 28.83 158 VAL E N 1
ATOM 11770 C CA . VAL E 1 158 ? 12.778 49.042 3.129 1.00 25.56 158 VAL E CA 1
ATOM 11771 C C . VAL E 1 158 ? 12.249 50.405 3.547 1.00 23.23 158 VAL E C 1
ATOM 11772 O O . VAL E 1 158 ? 11.677 50.559 4.625 1.00 26.32 158 VAL E O 1
ATOM 11776 N N . LEU E 1 159 ? 12.409 51.388 2.673 1.00 19.24 159 LEU E N 1
ATOM 11777 C CA . LEU E 1 159 ? 11.879 52.716 2.921 1.00 19.67 159 LEU E CA 1
ATOM 11778 C C . LEU E 1 159 ? 10.786 53.104 1.924 1.00 26.59 159 LEU E C 1
ATOM 11779 O O . LEU E 1 159 ? 10.940 52.934 0.712 1.00 20.84 159 LEU E O 1
ATOM 11784 N N . LYS E 1 160 ? 9.692 53.639 2.450 1.00 26.21 160 LYS E N 1
ATOM 11785 C CA . LYS E 1 160 ? 8.612 54.167 1.633 1.00 26.13 160 LYS E CA 1
ATOM 11786 C C . LYS E 1 160 ? 8.702 55.682 1.725 1.00 26.81 160 LYS E C 1
ATOM 11787 O O . LYS E 1 160 ? 8.697 56.247 2.818 1.00 29.07 160 LYS E O 1
ATOM 11793 N N . VAL E 1 161 ? 8.825 56.336 0.578 1.00 20.48 161 VAL E N 1
ATOM 11794 C CA . VAL E 1 161 ? 9.041 57.776 0.537 1.00 15.89 161 VAL E CA 1
ATOM 11795 C C . VAL E 1 161 ? 7.844 58.482 -0.067 1.00 21.56 161 VAL E C 1
ATOM 11796 O O . VAL E 1 161 ? 7.437 58.185 -1.199 1.00 18.83 161 VAL E O 1
ATOM 11800 N N . LYS E 1 162 ? 7.275 59.415 0.688 1.00 21.28 162 LYS E N 1
ATOM 11801 C CA . LYS E 1 162 ? 6.181 60.229 0.173 1.00 22.69 162 LYS E CA 1
ATOM 11802 C C . LYS E 1 162 ? 6.711 61.288 -0.788 1.00 23.87 162 LYS E C 1
ATOM 11803 O O . LYS E 1 162 ? 7.707 61.946 -0.505 1.00 29.39 162 LYS E O 1
ATOM 11809 N N . LEU E 1 163 ? 6.043 61.426 -1.926 1.00 25.97 163 LEU E N 1
ATOM 11810 C CA . LEU E 1 163 ? 6.400 62.409 -2.951 1.00 28.82 163 LEU E CA 1
ATOM 11811 C C . LEU E 1 163 ? 5.285 63.460 -3.074 1.00 28.14 163 LEU E C 1
ATOM 11812 O O . LEU E 1 163 ? 4.123 63.158 -2.800 1.00 26.74 163 LEU E O 1
ATOM 11817 N N . CYS E 1 164 ? 5.644 64.701 -3.400 1.00 24.67 164 CYS E N 1
ATOM 11818 C CA . CYS E 1 164 ? 4.650 65.775 -3.519 1.00 20.41 164 CYS E CA 1
ATOM 11819 C C . CYS E 1 164 ? 4.192 66.140 -4.926 1.00 22.84 164 CYS E C 1
ATOM 11820 O O . CYS E 1 164 ? 3.280 66.951 -5.106 1.00 27.15 164 CYS E O 1
ATOM 11823 N N . GLY E 1 165 ? 4.789 65.535 -5.933 1.00 23.15 165 GLY E N 1
ATOM 11824 C CA . GLY E 1 165 ? 4.414 65.886 -7.288 1.00 27.06 165 GLY E CA 1
ATOM 11825 C C . GLY E 1 165 ? 5.181 67.054 -7.883 1.00 30.09 165 GLY E C 1
ATOM 11826 O O . GLY E 1 165 ? 4.981 67.388 -9.050 1.00 36.57 165 GLY E O 1
ATOM 11827 N N . ASP E 1 166 ? 6.057 67.681 -7.105 1.00 30.22 166 ASP E N 1
ATOM 11828 C CA . ASP E 1 166 ? 6.935 68.687 -7.692 1.00 32.91 166 ASP E CA 1
ATOM 11829 C C . ASP E 1 166 ? 8.184 67.903 -8.067 1.00 26.36 166 ASP E C 1
ATOM 11830 O O . ASP E 1 166 ? 8.991 67.527 -7.216 1.00 31.14 166 ASP E O 1
ATOM 11835 N N . GLU E 1 167 ? 8.347 67.700 -9.368 1.00 17.70 167 GLU E N 1
ATOM 11836 C CA . GLU E 1 167 ? 9.298 66.722 -9.889 1.00 30.95 167 GLU E CA 1
ATOM 11837 C C . GLU E 1 167 ? 10.757 67.022 -9.568 1.00 35.24 167 GLU E C 1
ATOM 11838 O O . GLU E 1 167 ? 11.549 66.103 -9.401 1.00 32.24 167 GLU E O 1
ATOM 11844 N N . GLU E 1 168 ? 11.113 68.299 -9.508 1.00 27.63 168 GLU E N 1
ATOM 11845 C CA . GLU E 1 168 ? 12.498 68.689 -9.264 1.00 31.50 168 GLU E CA 1
ATOM 11846 C C . GLU E 1 168 ? 12.915 68.240 -7.865 1.00 27.87 168 GLU E C 1
ATOM 11847 O O . GLU E 1 168 ? 13.953 67.586 -7.682 1.00 30.93 168 GLU E O 1
ATOM 11853 N N . GLN E 1 169 ? 12.082 68.577 -6.883 1.00 25.95 169 GLN E N 1
ATOM 11854 C CA . GLN E 1 169 ? 12.330 68.192 -5.501 1.00 27.53 169 GLN E CA 1
ATOM 11855 C C . GLN E 1 169 ? 12.217 66.681 -5.324 1.00 28.77 169 GLN E C 1
ATOM 11856 O O . GLN E 1 169 ? 13.095 66.061 -4.726 1.00 31.80 169 GLN E O 1
ATOM 11862 N N . ASP E 1 170 ? 11.135 66.095 -5.839 1.00 27.38 170 ASP E N 1
ATOM 11863 C CA . ASP E 1 170 ? 10.929 64.649 -5.736 1.00 24.21 170 ASP E CA 1
ATOM 11864 C C . ASP E 1 170 ? 12.149 63.886 -6.259 1.00 19.89 170 ASP E C 1
ATOM 11865 O O . ASP E 1 170 ? 12.728 63.059 -5.554 1.00 20.36 170 ASP E O 1
ATOM 11870 N N . PHE E 1 171 ? 12.535 64.192 -7.497 1.00 17.32 171 PHE E N 1
ATOM 11871 C CA . PHE E 1 171 ? 13.646 63.527 -8.169 1.00 21.46 171 PHE E CA 1
ATOM 11872 C C . PHE E 1 171 ? 14.976 63.765 -7.470 1.00 27.91 171 PHE E C 1
ATOM 11873 O O . PHE E 1 171 ? 15.782 62.840 -7.346 1.00 30.08 171 PHE E O 1
ATOM 11881 N N . GLU E 1 172 ? 15.228 64.998 -7.035 1.00 29.72 172 GLU E N 1
ATOM 11882 C CA . GLU E 1 172 ? 16.484 65.252 -6.321 1.00 28.45 172 GLU E CA 1
ATOM 11883 C C . GLU E 1 172 ? 16.544 64.420 -5.037 1.00 24.98 172 GLU E C 1
ATOM 11884 O O . GLU E 1 172 ? 17.573 63.791 -4.742 1.00 23.52 172 GLU E O 1
ATOM 11890 N N . ARG E 1 173 ? 15.441 64.398 -4.286 1.00 21.04 173 ARG E N 1
ATOM 11891 C CA . ARG E 1 173 ? 15.382 63.598 -3.056 1.00 21.89 173 ARG E CA 1
ATOM 11892 C C . ARG E 1 173 ? 15.611 62.118 -3.331 1.00 21.93 173 ARG E C 1
ATOM 11893 O O . ARG E 1 173 ? 16.309 61.444 -2.577 1.00 24.98 173 ARG E O 1
ATOM 11901 N N . LEU E 1 174 ? 15.001 61.604 -4.394 1.00 23.99 174 LEU E N 1
ATOM 11902 C CA . LEU E 1 174 ? 15.210 60.202 -4.753 1.00 25.14 174 LEU E CA 1
ATOM 11903 C C . LEU E 1 174 ? 16.656 59.884 -5.174 1.00 20.56 174 LEU E C 1
ATOM 11904 O O . LEU E 1 174 ? 17.185 58.829 -4.820 1.00 16.62 174 LEU E O 1
ATOM 11909 N N . ARG E 1 175 ? 17.292 60.772 -5.939 1.00 20.26 175 ARG E N 1
ATOM 11910 C CA . ARG E 1 175 ? 18.682 60.525 -6.350 1.00 23.69 175 ARG E CA 1
ATOM 11911 C C . ARG E 1 175 ? 19.613 60.565 -5.146 1.00 27.96 175 ARG E C 1
ATOM 11912 O O . ARG E 1 175 ? 20.478 59.689 -4.979 1.00 30.59 175 ARG E O 1
ATOM 11920 N N . ARG E 1 176 ? 19.439 61.583 -4.309 1.00 20.83 176 ARG E N 1
ATOM 11921 C CA . ARG E 1 176 ? 20.290 61.716 -3.131 1.00 24.09 176 ARG E CA 1
ATOM 11922 C C . ARG E 1 176 ? 20.092 60.527 -2.183 1.00 30.43 176 ARG E C 1
ATOM 11923 O O . ARG E 1 176 ? 21.060 59.929 -1.694 1.00 27.19 176 ARG E O 1
ATOM 11931 N N . LEU E 1 177 ? 18.836 60.168 -1.947 1.00 27.43 177 LEU E N 1
ATOM 11932 C CA . LEU E 1 177 ? 18.532 59.027 -1.097 1.00 28.28 177 LEU E CA 1
ATOM 11933 C C . LEU E 1 177 ? 19.161 57.763 -1.672 1.00 26.52 177 LEU E C 1
ATOM 11934 O O . LEU E 1 177 ? 19.783 56.993 -0.947 1.00 27.28 177 LEU E O 1
ATOM 11939 N N . HIS E 1 178 ? 19.012 57.558 -2.978 1.00 28.09 178 HIS E N 1
ATOM 11940 C CA . HIS E 1 178 ? 19.615 56.396 -3.631 1.00 34.81 178 HIS E CA 1
ATOM 11941 C C . HIS E 1 178 ? 21.130 56.356 -3.393 1.00 36.67 178 HIS E C 1
ATOM 11942 O O . HIS E 1 178 ? 21.693 55.313 -3.064 1.00 36.39 178 HIS E O 1
ATOM 11949 N N . GLU E 1 179 ? 21.778 57.504 -3.558 1.00 37.52 179 GLU E N 1
ATOM 11950 C CA . GLU E 1 179 ? 23.214 57.605 -3.333 1.00 39.41 179 GLU E CA 1
ATOM 11951 C C . GLU E 1 179 ? 23.592 57.229 -1.897 1.00 34.52 179 GLU E C 1
ATOM 11952 O O . GLU E 1 179 ? 24.475 56.401 -1.677 1.00 33.42 179 GLU E O 1
ATOM 11958 N N . THR E 1 180 ? 22.911 57.823 -0.924 1.00 32.73 180 THR E N 1
ATOM 11959 C CA . THR E 1 180 ? 23.216 57.554 0.478 1.00 37.97 180 THR E CA 1
ATOM 11960 C C . THR E 1 180 ? 22.986 56.093 0.855 1.00 38.02 180 THR E C 1
ATOM 11961 O O . THR E 1 180 ? 23.745 55.513 1.628 1.00 31.73 180 THR E O 1
ATOM 11965 N N . LEU E 1 181 ? 21.931 55.500 0.312 1.00 37.92 181 LEU E N 1
ATOM 11966 C CA . LEU E 1 181 ? 21.573 54.137 0.681 1.00 33.36 181 LEU E CA 1
ATOM 11967 C C . LEU E 1 181 ? 22.632 53.142 0.225 1.00 31.63 181 LEU E C 1
ATOM 11968 O O . LEU E 1 181 ? 22.922 52.177 0.926 1.00 35.24 181 LEU E O 1
ATOM 11973 N N . ALA E 1 182 ? 23.201 53.379 -0.954 1.00 28.57 182 ALA E N 1
ATOM 11974 C CA . ALA E 1 182 ? 24.276 52.534 -1.467 1.00 33.47 182 ALA E CA 1
ATOM 11975 C C . ALA E 1 182 ? 23.926 51.052 -1.337 1.00 39.81 182 ALA E C 1
ATOM 11976 O O . ALA E 1 182 ? 24.734 50.244 -0.863 1.00 35.87 182 ALA E O 1
ATOM 11978 N N . GLY E 1 183 ? 22.706 50.711 -1.740 1.00 41.80 183 GLY E N 1
ATOM 11979 C CA . GLY E 1 183 ? 22.259 49.333 -1.779 1.00 31.65 183 GLY E CA 1
ATOM 11980 C C . GLY E 1 183 ? 21.838 48.747 -0.446 1.00 30.51 183 GLY E C 1
ATOM 11981 O O . GLY E 1 183 ? 21.487 47.572 -0.373 1.00 41.45 183 GLY E O 1
ATOM 11982 N N . ARG E 1 184 ? 21.857 49.550 0.613 1.00 34.31 184 ARG E N 1
ATOM 11983 C CA . ARG E 1 184 ? 21.543 49.038 1.947 1.00 29.18 184 ARG E CA 1
ATOM 11984 C C . ARG E 1 184 ? 20.053 48.770 2.176 1.00 30.40 184 ARG E C 1
ATOM 11985 O O . ARG E 1 184 ? 19.689 47.951 3.017 1.00 32.28 184 ARG E O 1
ATOM 11993 N N . ALA E 1 185 ? 19.198 49.471 1.441 1.00 19.87 185 ALA E N 1
ATOM 11994 C CA . ALA E 1 185 ? 17.764 49.237 1.516 1.00 23.40 185 ALA E CA 1
ATOM 11995 C C . ALA E 1 185 ? 17.111 49.519 0.175 1.00 24.57 185 ALA E C 1
ATOM 11996 O O . ALA E 1 185 ? 17.678 50.206 -0.664 1.00 22.79 185 ALA E O 1
ATOM 11998 N N . VAL E 1 186 ? 15.906 48.999 -0.012 1.00 25.68 186 VAL E N 1
ATOM 11999 C CA . VAL E 1 186 ? 15.140 49.286 -1.213 1.00 29.53 186 VAL E CA 1
ATOM 12000 C C . VAL E 1 186 ? 14.102 50.353 -0.901 1.00 27.51 186 VAL E C 1
ATOM 12001 O O . VAL E 1 186 ? 13.622 50.449 0.225 1.00 29.29 186 VAL E O 1
ATOM 12005 N N . VAL E 1 187 ? 13.813 51.181 -1.898 1.00 27.55 187 VAL E N 1
ATOM 12006 C CA . VAL E 1 187 ? 12.855 52.267 -1.785 1.00 18.28 187 VAL E CA 1
ATOM 12007 C C . VAL E 1 187 ? 11.619 51.986 -2.627 1.00 18.94 187 VAL E C 1
ATOM 12008 O O . VAL E 1 187 ? 11.726 51.443 -3.732 1.00 22.82 187 VAL E O 1
ATOM 12012 N N . ARG E 1 188 ? 10.458 52.362 -2.085 1.00 13.44 188 ARG E N 1
ATOM 12013 C CA . ARG E 1 188 ? 9.185 52.393 -2.811 1.00 17.96 188 ARG E CA 1
ATOM 12014 C C . ARG E 1 188 ? 8.609 53.794 -2.609 1.00 22.77 188 ARG E C 1
ATOM 12015 O O . ARG E 1 188 ? 8.832 54.401 -1.561 1.00 25.80 188 ARG E O 1
ATOM 12023 N N . VAL E 1 189 ? 7.899 54.333 -3.600 1.00 19.44 189 VAL E N 1
ATOM 12024 C CA . VAL E 1 189 ? 7.452 55.725 -3.502 1.00 17.02 189 VAL E CA 1
ATOM 12025 C C . VAL E 1 189 ? 5.932 55.854 -3.496 1.00 21.99 189 VAL E C 1
ATOM 12026 O O . VAL E 1 189 ? 5.234 54.985 -4.010 1.00 19.73 189 VAL E O 1
ATOM 12030 N N . ASP E 1 190 ? 5.434 56.926 -2.877 1.00 15.31 190 ASP E N 1
ATOM 12031 C CA . ASP E 1 190 ? 3.996 57.172 -2.750 1.00 16.09 190 ASP E CA 1
ATOM 12032 C C . ASP E 1 190 ? 3.637 58.659 -2.980 1.00 19.73 190 ASP E C 1
ATOM 12033 O O . ASP E 1 190 ? 3.607 59.444 -2.028 1.00 21.39 190 ASP E O 1
ATOM 12038 N N . PRO E 1 191 ? 3.420 59.058 -4.244 1.00 21.23 191 PRO E N 1
ATOM 12039 C CA . PRO E 1 191 ? 2.991 60.421 -4.600 1.00 20.08 191 PRO E CA 1
ATOM 12040 C C . PRO E 1 191 ? 1.567 60.756 -4.161 1.00 21.75 191 PRO E C 1
ATOM 12041 O O . PRO E 1 191 ? 1.189 61.920 -4.259 1.00 24.08 191 PRO E O 1
ATOM 12045 N N . ASN E 1 192 ? 0.776 59.753 -3.784 1.00 21.63 192 ASN E N 1
ATOM 12046 C CA . ASN E 1 192 ? -0.625 59.965 -3.391 1.00 22.61 192 ASN E CA 1
ATOM 12047 C C . ASN E 1 192 ? -1.381 60.962 -4.283 1.00 19.62 192 ASN E C 1
ATOM 12048 O O . ASN E 1 192 ? -1.746 62.047 -3.842 1.00 21.84 192 ASN E O 1
ATOM 12053 N N . GLN E 1 193 ? -1.595 60.590 -5.541 1.00 17.53 193 GLN E N 1
ATOM 12054 C CA . GLN E 1 193 ? -2.517 61.315 -6.420 1.00 18.28 193 GLN E CA 1
ATOM 12055 C C . GLN E 1 193 ? -1.950 62.607 -7.011 1.00 22.74 193 GLN E C 1
ATOM 12056 O O . GLN E 1 193 ? -2.633 63.284 -7.771 1.00 15.65 193 GLN E O 1
ATOM 12062 N N . SER E 1 194 ? -0.721 62.959 -6.643 1.00 23.50 194 SER E N 1
ATOM 12063 C CA . SER E 1 194 ? -0.178 64.277 -6.976 1.00 20.28 194 SER E CA 1
ATOM 12064 C C . SER E 1 194 ? 0.449 64.411 -8.371 1.00 23.03 194 SER E C 1
ATOM 12065 O O . SER E 1 194 ? 0.881 65.493 -8.739 1.00 23.81 194 SER E O 1
ATOM 12068 N N . TYR E 1 195 ? 0.501 63.333 -9.151 1.00 16.61 195 TYR E N 1
ATOM 12069 C CA . TYR E 1 195 ? 1.193 63.394 -10.440 1.00 13.99 195 TYR E CA 1
ATOM 12070 C C . TYR E 1 195 ? 0.258 63.530 -11.627 1.00 19.90 195 TYR E C 1
ATOM 12071 O O . TYR E 1 195 ? -0.847 62.981 -11.614 1.00 17.71 195 TYR E O 1
ATOM 12080 N N . ASP E 1 196 ? 0.692 64.264 -12.652 1.00 16.87 196 ASP E N 1
ATOM 12081 C CA . ASP E 1 196 ? -0.031 64.257 -13.929 1.00 23.37 196 ASP E CA 1
ATOM 12082 C C . ASP E 1 196 ? 0.569 63.200 -14.859 1.00 24.20 196 ASP E C 1
ATOM 12083 O O . ASP E 1 196 ? 1.540 62.535 -14.496 1.00 24.97 196 ASP E O 1
ATOM 12088 N N . ARG E 1 197 ? 0.010 63.042 -16.057 1.00 16.85 197 ARG E N 1
ATOM 12089 C CA . ARG E 1 197 ? 0.423 61.929 -16.923 1.00 23.74 197 ARG E CA 1
ATOM 12090 C C . ARG E 1 197 ? 1.913 61.941 -17.400 1.00 23.10 197 ARG E C 1
ATOM 12091 O O . ARG E 1 197 ? 2.654 60.940 -17.246 1.00 26.13 197 ARG E O 1
ATOM 12099 N N . ASP E 1 198 ? 2.355 63.068 -17.962 1.00 24.22 198 ASP E N 1
ATOM 12100 C CA . ASP E 1 198 ? 3.734 63.197 -18.442 1.00 28.06 198 ASP E CA 1
ATOM 12101 C C . ASP E 1 198 ? 4.687 63.076 -17.263 1.00 20.59 198 ASP E C 1
ATOM 12102 O O . ASP E 1 198 ? 5.752 62.430 -17.337 1.00 37.60 198 ASP E O 1
ATOM 12107 N N . GLY E 1 199 ? 4.289 63.716 -16.171 1.00 15.60 199 GLY E N 1
ATOM 12108 C CA . GLY E 1 199 ? 5.056 63.673 -14.948 1.00 24.19 199 GLY E CA 1
ATOM 12109 C C . GLY E 1 199 ? 5.265 62.223 -14.561 1.00 27.53 199 GLY E C 1
ATOM 12110 O O . GLY E 1 199 ? 6.386 61.809 -14.238 1.00 22.92 199 GLY E O 1
ATOM 12111 N N . LEU E 1 200 ? 4.187 61.443 -14.614 1.00 21.07 200 LEU E N 1
ATOM 12112 C CA . LEU E 1 200 ? 4.283 60.043 -14.223 1.00 21.06 200 LEU E CA 1
ATOM 12113 C C . LEU E 1 200 ? 5.256 59.302 -15.110 1.00 18.18 200 LEU E C 1
ATOM 12114 O O . LEU E 1 200 ? 6.048 58.494 -14.609 1.00 18.60 200 LEU E O 1
ATOM 12119 N N . LEU E 1 201 ? 5.212 59.564 -16.416 1.00 15.49 201 LEU E N 1
ATOM 12120 C CA . LEU E 1 201 ? 6.222 58.924 -17.286 1.00 25.18 201 LEU E CA 1
ATOM 12121 C C . LEU E 1 201 ? 7.660 59.252 -16.836 1.00 25.27 201 LEU E C 1
ATOM 12122 O O . LEU E 1 201 ? 8.536 58.359 -16.728 1.00 26.65 201 LEU E O 1
ATOM 12127 N N . ARG E 1 202 ? 7.914 60.526 -16.554 1.00 22.53 202 ARG E N 1
ATOM 12128 C CA . ARG E 1 202 ? 9.268 60.878 -16.100 1.00 25.31 202 ARG E CA 1
ATOM 12129 C C . ARG E 1 202 ? 9.651 60.140 -14.802 1.00 21.34 202 ARG E C 1
ATOM 12130 O O . ARG E 1 202 ? 10.728 59.517 -14.695 1.00 20.84 202 ARG E O 1
ATOM 12138 N N . LEU E 1 203 ? 8.740 60.167 -13.835 1.00 19.64 203 LEU E N 1
ATOM 12139 C CA . LEU E 1 203 ? 8.972 59.470 -12.572 1.00 22.26 203 LEU E CA 1
ATOM 12140 C C . LEU E 1 203 ? 9.279 58.014 -12.824 1.00 24.50 203 LEU E C 1
ATOM 12141 O O . LEU E 1 203 ? 10.120 57.437 -12.151 1.00 19.56 203 LEU E O 1
ATOM 12146 N N . ASP E 1 204 ? 8.588 57.409 -13.781 1.00 23.15 204 ASP E N 1
ATOM 12147 C CA . ASP E 1 204 ? 8.781 55.989 -14.001 1.00 20.72 204 ASP E CA 1
ATOM 12148 C C . ASP E 1 204 ? 10.130 55.685 -14.656 1.00 24.05 204 ASP E C 1
ATOM 12149 O O . ASP E 1 204 ? 10.744 54.635 -14.377 1.00 21.06 204 ASP E O 1
ATOM 12154 N N . ARG E 1 205 ? 10.606 56.588 -15.514 1.00 22.57 205 ARG E N 1
ATOM 12155 C CA . ARG E 1 205 ? 11.983 56.403 -15.996 1.00 28.87 205 ARG E CA 1
ATOM 12156 C C . ARG E 1 205 ? 12.990 56.492 -14.838 1.00 23.80 205 ARG E C 1
ATOM 12157 O O . ARG E 1 205 ? 13.907 55.651 -14.716 1.00 30.20 205 ARG E O 1
ATOM 12165 N N . LEU E 1 206 ? 12.814 57.497 -13.977 1.00 22.16 206 LEU E N 1
ATOM 12166 C CA . LEU E 1 206 ? 13.723 57.637 -12.835 1.00 21.66 206 LEU E CA 1
ATOM 12167 C C . LEU E 1 206 ? 13.649 56.393 -11.935 1.00 31.05 206 LEU E C 1
ATOM 12168 O O . LEU E 1 206 ? 14.656 55.924 -11.406 1.00 31.90 206 LEU E O 1
ATOM 12173 N N . VAL E 1 207 ? 12.442 55.858 -11.780 1.00 23.95 207 VAL E N 1
ATOM 12174 C CA . VAL E 1 207 ? 12.210 54.696 -10.940 1.00 23.05 207 VAL E CA 1
ATOM 12175 C C . VAL E 1 207 ? 12.919 53.464 -11.516 1.00 29.53 207 VAL E C 1
ATOM 12176 O O . VAL E 1 207 ? 13.523 52.696 -10.767 1.00 30.26 207 VAL E O 1
ATOM 12180 N N . GLN E 1 208 ? 12.855 53.281 -12.835 1.00 27.28 208 GLN E N 1
ATOM 12181 C CA . GLN E 1 208 ? 13.610 52.195 -13.468 1.00 36.53 208 GLN E CA 1
ATOM 12182 C C . GLN E 1 208 ? 15.111 52.376 -13.230 1.00 31.92 208 GLN E C 1
ATOM 12183 O O . GLN E 1 208 ? 15.819 51.427 -12.885 1.00 27.14 208 GLN E O 1
ATOM 12189 N N . GLU E 1 209 ? 15.595 53.600 -13.409 1.00 27.92 209 GLU E N 1
ATOM 12190 C CA . GLU E 1 209 ? 17.033 53.852 -13.267 1.00 29.60 209 GLU E CA 1
ATOM 12191 C C . GLU E 1 209 ? 17.558 53.581 -11.857 1.00 35.58 209 GLU E C 1
ATOM 12192 O O . GLU E 1 209 ? 18.675 53.111 -11.687 1.00 32.19 209 GLU E O 1
ATOM 12198 N N . LEU E 1 210 ? 16.747 53.876 -10.849 1.00 30.64 210 LEU E N 1
ATOM 12199 C CA . LEU E 1 210 ? 17.192 53.778 -9.466 1.00 26.11 210 LEU E CA 1
ATOM 12200 C C . LEU E 1 210 ? 16.853 52.442 -8.804 1.00 25.19 210 LEU E C 1
ATOM 12201 O O . LEU E 1 210 ? 17.148 52.242 -7.625 1.00 29.22 210 LEU E O 1
ATOM 12206 N N . GLY E 1 211 ? 16.216 51.539 -9.547 1.00 25.38 211 GLY E N 1
ATOM 12207 C CA . GLY E 1 211 ? 15.771 50.274 -8.990 1.00 21.01 211 GLY E CA 1
ATOM 12208 C C . GLY E 1 211 ? 14.752 50.417 -7.862 1.00 28.48 211 GLY E C 1
ATOM 12209 O O . GLY E 1 211 ? 14.723 49.618 -6.929 1.00 25.19 211 GLY E O 1
ATOM 12210 N N . ILE E 1 212 ? 13.911 51.441 -7.950 1.00 26.72 212 ILE E N 1
ATOM 12211 C CA . ILE E 1 212 ? 12.815 51.643 -7.005 1.00 22.11 212 ILE E CA 1
ATOM 12212 C C . ILE E 1 212 ? 11.737 50.554 -7.207 1.00 19.61 212 ILE E C 1
ATOM 12213 O O . ILE E 1 212 ? 11.497 50.143 -8.326 1.00 20.20 212 ILE E O 1
ATOM 12218 N N . GLU E 1 213 ? 11.100 50.070 -6.141 1.00 20.78 213 GLU E N 1
ATOM 12219 C CA . GLU E 1 213 ? 10.237 48.890 -6.287 1.00 23.80 213 GLU E CA 1
ATOM 12220 C C . GLU E 1 213 ? 9.018 49.164 -7.156 1.00 26.37 213 GLU E C 1
ATOM 12221 O O . GLU E 1 213 ? 8.758 48.448 -8.113 1.00 28.85 213 GLU E O 1
ATOM 12227 N N . PHE E 1 214 ? 8.255 50.190 -6.799 1.00 22.17 214 PHE E N 1
ATOM 12228 C CA . PHE E 1 214 ? 7.047 50.522 -7.541 1.00 21.43 214 PHE E CA 1
ATOM 12229 C C . PHE E 1 214 ? 6.548 51.893 -7.129 1.00 21.74 214 PHE E C 1
ATOM 12230 O O . PHE E 1 214 ? 7.081 52.496 -6.207 1.00 17.73 214 PHE E O 1
ATOM 12238 N N . ILE E 1 215 ? 5.492 52.355 -7.788 1.00 23.39 215 ILE E N 1
ATOM 12239 C CA . ILE E 1 215 ? 4.937 53.676 -7.534 1.00 18.09 215 ILE E CA 1
ATOM 12240 C C . ILE E 1 215 ? 3.495 53.482 -7.102 1.00 15.13 215 ILE E C 1
ATOM 12241 O O . ILE E 1 215 ? 2.695 52.888 -7.818 1.00 19.78 215 ILE E O 1
ATOM 12246 N N . GLU E 1 216 ? 3.164 53.956 -5.913 1.00 17.21 216 GLU E N 1
ATOM 12247 C CA . GLU E 1 216 ? 1.815 53.772 -5.392 1.00 14.56 216 GLU E CA 1
ATOM 12248 C C . GLU E 1 216 ? 0.940 54.989 -5.696 1.00 19.67 216 GLU E C 1
ATOM 12249 O O . GLU E 1 216 ? 1.308 56.122 -5.379 1.00 21.62 216 GLU E O 1
ATOM 12255 N N . GLN E 1 217 ? -0.202 54.743 -6.332 1.00 21.35 217 GLN E N 1
ATOM 12256 C CA . GLN E 1 217 ? -1.235 55.754 -6.547 1.00 16.10 217 GLN E CA 1
ATOM 12257 C C . GLN E 1 217 ? -0.685 57.100 -7.035 1.00 16.01 217 GLN E C 1
ATOM 12258 O O . GLN E 1 217 ? -0.810 58.104 -6.349 1.00 15.68 217 GLN E O 1
ATOM 12264 N N . PRO E 1 218 ? -0.068 57.128 -8.227 1.00 17.42 218 PRO E N 1
ATOM 12265 C CA . PRO E 1 218 ? 0.424 58.414 -8.732 1.00 13.96 218 PRO E CA 1
ATOM 12266 C C . PRO E 1 218 ? -0.710 59.374 -9.099 1.00 19.86 218 PRO E C 1
ATOM 12267 O O . PRO E 1 218 ? -0.520 60.585 -9.018 1.00 14.95 218 PRO E O 1
ATOM 12271 N N . PHE E 1 219 ? -1.879 58.841 -9.456 1.00 17.31 219 PHE E N 1
ATOM 12272 C CA . PHE E 1 219 ? -2.940 59.636 -10.088 1.00 17.27 219 PHE E CA 1
ATOM 12273 C C . PHE E 1 219 ? -4.140 59.765 -9.145 1.00 15.58 219 PHE E C 1
ATOM 12274 O O . PHE E 1 219 ? -4.300 58.972 -8.218 1.00 16.33 219 PHE E O 1
ATOM 12282 N N . PRO E 1 220 ? -4.970 60.800 -9.352 1.00 11.34 220 PRO E N 1
ATOM 12283 C CA . PRO E 1 220 ? -6.199 60.933 -8.558 1.00 14.23 220 PRO E CA 1
ATOM 12284 C C . PRO E 1 220 ? -6.998 59.627 -8.541 1.00 16.51 220 PRO E C 1
ATOM 12285 O O . PRO E 1 220 ? -7.035 58.894 -9.538 1.00 16.72 220 PRO E O 1
ATOM 12289 N N . ALA E 1 221 ? -7.619 59.344 -7.403 1.00 16.25 221 ALA E N 1
ATOM 12290 C CA . ALA E 1 221 ? -8.372 58.104 -7.204 1.00 19.98 221 ALA E CA 1
ATOM 12291 C C . ALA E 1 221 ? -9.411 57.831 -8.279 1.00 14.03 221 ALA E C 1
ATOM 12292 O O . ALA E 1 221 ? -9.654 56.678 -8.608 1.00 15.91 221 ALA E O 1
ATOM 12294 N N . GLY E 1 222 ? -10.020 58.876 -8.837 1.00 16.41 222 GLY E N 1
ATOM 12295 C CA . GLY E 1 222 ? -11.067 58.678 -9.833 1.00 19.33 222 GLY E CA 1
ATOM 12296 C C . GLY E 1 222 ? -10.547 58.639 -11.262 1.00 22.00 222 GLY E C 1
ATOM 12297 O O . GLY E 1 222 ? -11.314 58.627 -12.221 1.00 18.88 222 GLY E O 1
ATOM 12298 N N . ARG E 1 223 ? -9.229 58.659 -11.376 1.00 16.58 223 ARG E N 1
ATOM 12299 C CA . ARG E 1 223 ? -8.493 58.725 -12.645 1.00 21.21 223 ARG E CA 1
ATOM 12300 C C . ARG E 1 223 ? -8.015 57.403 -13.272 1.00 27.60 223 ARG E C 1
ATOM 12301 O O . ARG E 1 223 ? -7.030 57.390 -14.005 1.00 30.97 223 ARG E O 1
ATOM 12309 N N . THR E 1 224 ? -8.563 56.292 -12.810 1.00 21.02 224 THR E N 1
ATOM 12310 C CA . THR E 1 224 ? -8.179 54.944 -13.257 1.00 25.01 224 THR E CA 1
ATOM 12311 C C . THR E 1 224 ? -8.046 54.796 -14.780 1.00 18.04 224 THR E C 1
ATOM 12312 O O . THR E 1 224 ? -7.195 54.026 -15.262 1.00 16.54 224 THR E O 1
ATOM 12316 N N . ASP E 1 225 ? -8.866 55.515 -15.543 1.00 19.91 225 ASP E N 1
ATOM 12317 C CA . ASP E 1 225 ? -8.645 55.562 -16.995 1.00 18.74 225 ASP E CA 1
ATOM 12318 C C . ASP E 1 225 ? -7.211 56.003 -17.344 1.00 17.42 225 ASP E C 1
ATOM 12319 O O . ASP E 1 225 ? -6.575 55.444 -18.252 1.00 13.40 225 ASP E O 1
ATOM 12324 N N . TRP E 1 226 ? -6.689 56.981 -16.609 1.00 14.18 226 TRP E N 1
ATOM 12325 C CA . TRP E 1 226 ? -5.299 57.405 -16.807 1.00 10.21 226 TRP E CA 1
ATOM 12326 C C . TRP E 1 226 ? -4.334 56.225 -16.606 1.00 16.25 226 TRP E C 1
ATOM 12327 O O . TRP E 1 226 ? -3.313 56.126 -17.290 1.00 18.89 226 TRP E O 1
ATOM 12338 N N . LEU E 1 227 ? -4.642 55.329 -15.672 1.00 18.47 227 LEU E N 1
ATOM 12339 C CA . LEU E 1 227 ? -3.766 54.173 -15.447 1.00 21.13 227 LEU E CA 1
ATOM 12340 C C . LEU E 1 227 ? -3.885 53.229 -16.636 1.00 19.23 227 LEU E C 1
ATOM 12341 O O . LEU E 1 227 ? -2.881 52.791 -17.216 1.00 19.99 227 LEU E O 1
ATOM 12346 N N . ARG E 1 228 ? -5.122 52.924 -17.011 1.00 17.02 228 ARG E N 1
ATOM 12347 C CA . ARG E 1 228 ? -5.337 51.989 -18.108 1.00 16.33 228 ARG E CA 1
ATOM 12348 C C . ARG E 1 228 ? -4.713 52.447 -19.424 1.00 22.04 228 ARG E C 1
ATOM 12349 O O . ARG E 1 228 ? -4.439 51.619 -20.285 1.00 26.64 228 ARG E O 1
ATOM 12357 N N . ALA E 1 229 ? -4.490 53.751 -19.590 1.00 17.03 229 ALA E N 1
ATOM 12358 C CA . ALA E 1 229 ? -3.902 54.239 -20.844 1.00 18.64 229 ALA E CA 1
ATOM 12359 C C . ALA E 1 229 ? -2.377 54.086 -20.907 1.00 17.11 229 ALA E C 1
ATOM 12360 O O . ALA E 1 229 ? -1.778 54.320 -21.951 1.00 16.88 229 ALA E O 1
ATOM 12362 N N . LEU E 1 230 ? -1.761 53.714 -19.789 1.00 14.97 230 LEU E N 1
ATOM 12363 C CA . LEU E 1 230 ? -0.323 53.470 -19.734 1.00 11.95 230 LEU E CA 1
ATOM 12364 C C . LEU E 1 230 ? 0.019 52.093 -20.296 1.00 16.55 230 LEU E C 1
ATOM 12365 O O . LEU E 1 230 ? -0.767 51.148 -20.179 1.00 14.44 230 LEU E O 1
ATOM 12370 N N . PRO E 1 231 ? 1.208 51.965 -20.892 1.00 9.57 231 PRO E N 1
ATOM 12371 C CA . PRO E 1 231 ? 1.703 50.654 -21.329 1.00 10.01 231 PRO E CA 1
ATOM 12372 C C . PRO E 1 231 ? 1.629 49.637 -20.173 1.00 14.98 231 PRO E C 1
ATOM 12373 O O . PRO E 1 231 ? 1.772 50.035 -19.018 1.00 14.69 231 PRO E O 1
ATOM 12377 N N . LYS E 1 232 ? 1.414 48.356 -20.465 1.00 12.45 232 LYS E N 1
ATOM 12378 C CA A LYS E 1 232 ? 1.221 47.374 -19.389 0.52 21.55 232 LYS E CA 1
ATOM 12379 C CA B LYS E 1 232 ? 1.241 47.352 -19.415 0.48 20.95 232 LYS E CA 1
ATOM 12380 C C . LYS E 1 232 ? 2.448 47.239 -18.484 1.00 24.02 232 LYS E C 1
ATOM 12381 O O . LYS E 1 232 ? 2.304 47.049 -17.275 1.00 25.89 232 LYS E O 1
ATOM 12392 N N . ALA E 1 233 ? 3.640 47.351 -19.057 1.00 21.30 233 ALA E N 1
ATOM 12393 C CA . ALA E 1 233 ? 4.870 47.186 -18.284 1.00 27.25 233 ALA E CA 1
ATOM 12394 C C . ALA E 1 233 ? 4.976 48.212 -17.159 1.00 27.17 233 ALA E C 1
ATOM 12395 O O . ALA E 1 233 ? 5.485 47.917 -16.076 1.00 29.96 233 ALA E O 1
ATOM 12397 N N . ILE E 1 234 ? 4.490 49.418 -17.421 1.00 18.99 234 ILE E N 1
ATOM 12398 C CA . ILE E 1 234 ? 4.472 50.465 -16.410 1.00 21.15 234 ILE E CA 1
ATOM 12399 C C . ILE E 1 234 ? 3.372 50.200 -15.381 1.00 20.53 234 ILE E C 1
ATOM 12400 O O . ILE E 1 234 ? 3.593 50.314 -14.163 1.00 22.41 234 ILE E O 1
ATOM 12405 N N . ARG E 1 235 ? 2.205 49.790 -15.860 1.00 13.47 235 ARG E N 1
ATOM 12406 C CA . ARG E 1 235 ? 1.107 49.423 -14.959 1.00 18.24 235 ARG E CA 1
ATOM 12407 C C . ARG E 1 235 ? 1.510 48.346 -13.951 1.00 21.71 235 ARG E C 1
ATOM 12408 O O . ARG E 1 235 ? 1.040 48.324 -12.808 1.00 16.35 235 ARG E O 1
ATOM 12416 N N . ARG E 1 236 ? 2.369 47.435 -14.384 1.00 23.18 236 ARG E N 1
ATOM 12417 C CA . ARG E 1 236 ? 2.760 46.312 -13.541 1.00 23.19 236 ARG E CA 1
ATOM 12418 C C . ARG E 1 236 ? 3.481 46.797 -12.274 1.00 18.36 236 ARG E C 1
ATOM 12419 O O . ARG E 1 236 ? 3.394 46.173 -11.218 1.00 29.15 236 ARG E O 1
ATOM 12427 N N . ARG E 1 237 ? 4.140 47.947 -12.395 1.00 13.09 237 ARG E N 1
ATOM 12428 C CA . ARG E 1 237 ? 4.932 48.592 -11.343 1.00 22.59 237 ARG E CA 1
ATOM 12429 C C . ARG E 1 237 ? 4.141 49.611 -10.507 1.00 18.34 237 ARG E C 1
ATOM 12430 O O . ARG E 1 237 ? 4.728 50.460 -9.840 1.00 22.89 237 ARG E O 1
ATOM 12438 N N . ILE E 1 238 ? 2.834 49.655 -10.680 1.00 20.03 238 ILE E N 1
ATOM 12439 C CA . ILE E 1 238 ? 2.029 50.629 -9.957 1.00 11.45 238 ILE E CA 1
ATOM 12440 C C . ILE E 1 238 ? 1.105 49.984 -8.943 1.00 16.69 238 ILE E C 1
ATOM 12441 O O . ILE E 1 238 ? 0.513 48.942 -9.206 1.00 20.03 238 ILE E O 1
ATOM 12446 N N . ALA E 1 239 ? 0.992 50.591 -7.771 1.00 13.13 239 ALA E N 1
ATOM 12447 C CA . ALA E 1 239 ? 0.087 50.066 -6.768 1.00 12.87 239 ALA E CA 1
ATOM 12448 C C . ALA E 1 239 ? -1.172 50.927 -6.670 1.00 12.89 239 ALA E C 1
ATOM 12449 O O . ALA E 1 239 ? -1.106 52.156 -6.741 1.00 14.14 239 ALA E O 1
ATOM 12451 N N . ALA E 1 240 ? -2.320 50.269 -6.538 1.00 9.59 240 ALA E N 1
ATOM 12452 C CA . ALA E 1 240 ? -3.588 50.955 -6.267 1.00 19.66 240 ALA E CA 1
ATOM 12453 C C . ALA E 1 240 ? -3.763 51.119 -4.755 1.00 25.36 240 ALA E C 1
ATOM 12454 O O . ALA E 1 240 ? -3.705 50.133 -4.021 1.00 21.96 240 ALA E O 1
ATOM 12456 N N . ASP E 1 241 ? -3.947 52.348 -4.278 1.00 18.00 241 ASP E N 1
ATOM 12457 C CA . ASP E 1 241 ? -4.242 52.536 -2.856 1.00 14.09 241 ASP E CA 1
ATOM 12458 C C . ASP E 1 241 ? -5.560 53.274 -2.626 1.00 19.87 241 ASP E C 1
ATOM 12459 O O . ASP E 1 241 ? -6.582 52.649 -2.320 1.00 17.74 241 ASP E O 1
ATOM 12464 N N . GLU E 1 242 ? -5.562 54.588 -2.820 1.00 15.98 242 GLU E N 1
ATOM 12465 C CA . GLU E 1 242 ? -6.788 55.350 -2.580 1.00 23.49 242 GLU E CA 1
ATOM 12466 C C . GLU E 1 242 ? -7.859 54.958 -3.592 1.00 23.83 242 GLU E C 1
ATOM 12467 O O . GLU E 1 242 ? -9.043 55.162 -3.352 1.00 19.65 242 GLU E O 1
ATOM 12473 N N . SER E 1 243 ? -7.430 54.393 -4.718 1.00 18.69 243 SER E N 1
ATOM 12474 C CA . SER E 1 243 ? -8.350 53.871 -5.723 1.00 16.24 243 SER E CA 1
ATOM 12475 C C . SER E 1 243 ? -8.979 52.560 -5.254 1.00 20.75 243 SER E C 1
ATOM 12476 O O . SER E 1 243 ? -9.928 52.082 -5.855 1.00 24.45 243 SER E O 1
ATOM 12479 N N . LEU E 1 244 ? -8.421 51.942 -4.215 1.00 23.09 244 LEU E N 1
ATOM 12480 C CA . LEU E 1 244 ? -8.936 50.642 -3.782 1.00 24.37 244 LEU E CA 1
ATOM 12481 C C . LEU E 1 244 ? -9.452 50.620 -2.337 1.00 19.22 244 LEU E C 1
ATOM 12482 O O . LEU E 1 244 ? -8.681 50.659 -1.367 1.00 18.66 244 LEU E O 1
ATOM 12487 N N . LEU E 1 245 ? -10.762 50.495 -2.193 1.00 13.59 245 LEU E N 1
ATOM 12488 C CA . LEU E 1 245 ? -11.341 50.380 -0.873 1.00 13.93 245 LEU E CA 1
ATOM 12489 C C . LEU E 1 245 ? -11.718 48.927 -0.598 1.00 17.82 245 LEU E C 1
ATOM 12490 O O . LEU E 1 245 ? -11.124 48.288 0.261 1.00 22.50 245 LEU E O 1
ATOM 12495 N N . GLY E 1 246 ? -12.761 48.452 -1.273 1.00 18.62 246 GLY E N 1
ATOM 12496 C CA . GLY E 1 246 ? -13.251 47.094 -1.123 1.00 17.44 246 GLY E CA 1
ATOM 12497 C C . GLY E 1 246 ? -13.095 46.147 -2.300 1.00 18.82 246 GLY E C 1
ATOM 12498 O O . GLY E 1 246 ? -12.420 46.453 -3.291 1.00 23.81 246 GLY E O 1
ATOM 12499 N N . PRO E 1 247 ? -13.769 44.993 -2.215 1.00 14.03 247 PRO E N 1
ATOM 12500 C CA . PRO E 1 247 ? -13.779 43.964 -3.261 1.00 20.40 247 PRO E CA 1
ATOM 12501 C C . PRO E 1 247 ? -14.347 44.481 -4.572 1.00 15.11 247 PRO E C 1
ATOM 12502 O O . PRO E 1 247 ? -13.885 44.054 -5.622 1.00 10.80 247 PRO E O 1
ATOM 12506 N N . ALA E 1 248 ? -15.332 45.375 -4.535 1.00 14.99 248 ALA E N 1
ATOM 12507 C CA . ALA E 1 248 ? -15.848 45.920 -5.793 1.00 18.90 248 ALA E CA 1
ATOM 12508 C C . ALA E 1 248 ? -14.737 46.689 -6.547 1.00 22.40 248 ALA E C 1
ATOM 12509 O O . ALA E 1 248 ? -14.543 46.502 -7.759 1.00 14.56 248 ALA E O 1
ATOM 12511 N N . ASP E 1 249 ? -14.004 47.543 -5.825 1.00 21.35 249 ASP E N 1
ATOM 12512 C CA . ASP E 1 249 ? -12.869 48.249 -6.421 1.00 18.14 249 ASP E CA 1
ATOM 12513 C C . ASP E 1 249 ? -11.854 47.241 -6.956 1.00 16.86 249 ASP E C 1
ATOM 12514 O O . ASP E 1 249 ? -11.312 47.419 -8.041 1.00 16.76 249 ASP E O 1
ATOM 12519 N N . ALA E 1 250 ? -11.594 46.187 -6.188 1.00 12.00 250 ALA E N 1
ATOM 12520 C CA . ALA E 1 250 ? -10.603 45.196 -6.593 1.00 13.67 250 ALA E CA 1
ATOM 12521 C C . ALA E 1 250 ? -10.994 44.546 -7.912 1.00 12.51 250 ALA E C 1
ATOM 12522 O O . ALA E 1 250 ? -10.169 44.367 -8.817 1.00 16.64 250 ALA E O 1
ATOM 12524 N N . PHE E 1 251 ? -12.261 44.169 -8.010 1.00 9.93 251 PHE E N 1
ATOM 12525 C CA . PHE E 1 251 ? -12.733 43.516 -9.215 1.00 12.11 251 PHE E CA 1
ATOM 12526 C C . PHE E 1 251 ? -12.636 44.486 -10.378 1.00 13.72 251 PHE E C 1
ATOM 12527 O O . PHE E 1 251 ? -12.154 44.112 -11.440 1.00 14.54 251 PHE E O 1
ATOM 12535 N N . ALA E 1 252 ? -13.052 45.735 -10.168 1.00 10.90 252 ALA E N 1
ATOM 12536 C CA . ALA E 1 252 ? -12.995 46.741 -11.238 1.00 11.63 252 ALA E CA 1
ATOM 12537 C C . ALA E 1 252 ? -11.577 47.001 -11.743 1.00 15.44 252 ALA E C 1
ATOM 12538 O O . ALA E 1 252 ? -11.363 47.209 -12.921 1.00 16.50 252 ALA E O 1
ATOM 12540 N N . LEU E 1 253 ? -10.617 47.027 -10.830 1.00 17.44 253 LEU E N 1
ATOM 12541 C CA . LEU E 1 253 ? -9.243 47.319 -11.201 1.00 20.76 253 LEU E CA 1
ATOM 12542 C C . LEU E 1 253 ? -8.581 46.113 -11.835 1.00 18.76 253 LEU E C 1
ATOM 12543 O O . LEU E 1 253 ? -7.683 46.258 -12.654 1.00 18.73 253 LEU E O 1
ATOM 12548 N N . ALA E 1 254 ? -9.020 44.925 -11.431 1.00 12.94 254 ALA E N 1
ATOM 12549 C CA . ALA E 1 254 ? -8.436 43.679 -11.916 1.00 15.06 254 ALA E CA 1
ATOM 12550 C C . ALA E 1 254 ? -8.957 43.273 -13.282 1.00 19.54 254 ALA E C 1
ATOM 12551 O O . ALA E 1 254 ? -8.280 42.554 -14.010 1.00 20.37 254 ALA E O 1
ATOM 12553 N N . ALA E 1 255 ? -10.161 43.726 -13.623 1.00 23.45 255 ALA E N 1
ATOM 12554 C CA . ALA E 1 255 ? -10.790 43.344 -14.893 1.00 22.55 255 ALA E CA 1
ATOM 12555 C C . ALA E 1 255 ? -9.965 43.800 -16.089 1.00 16.88 255 ALA E C 1
ATOM 12556 O O . ALA E 1 255 ? -9.492 44.921 -16.121 1.00 17.31 255 ALA E O 1
ATOM 12558 N N . PRO E 1 256 ? -9.789 42.920 -17.080 1.00 23.56 256 PRO E N 1
ATOM 12559 C CA . PRO E 1 256 ? -9.003 43.255 -18.273 1.00 25.65 256 PRO E CA 1
ATOM 12560 C C . PRO E 1 256 ? -9.591 44.436 -19.039 1.00 32.49 256 PRO E C 1
ATOM 12561 O O . PRO E 1 256 ? -10.799 44.496 -19.230 1.00 34.95 256 PRO E O 1
ATOM 12565 N N . PRO E 1 257 ? -8.738 45.369 -19.478 1.00 36.91 257 PRO E N 1
ATOM 12566 C CA . PRO E 1 257 ? -7.318 45.407 -19.103 1.00 35.55 257 PRO E CA 1
ATOM 12567 C C . PRO E 1 257 ? -7.093 45.854 -17.649 1.00 29.10 257 PRO E C 1
ATOM 12568 O O . PRO E 1 257 ? -7.596 46.893 -17.216 1.00 25.91 257 PRO E O 1
ATOM 12572 N N . ALA E 1 258 ? -6.264 45.114 -16.933 1.00 22.61 258 ALA E N 1
ATOM 12573 C CA . ALA E 1 258 ? -5.999 45.406 -15.528 1.00 21.57 258 ALA E CA 1
ATOM 12574 C C . ALA E 1 258 ? -5.349 46.777 -15.358 1.00 22.04 258 ALA E C 1
ATOM 12575 O O . ALA E 1 258 ? -4.422 47.139 -16.086 1.00 21.35 258 ALA E O 1
ATOM 12577 N N . ALA E 1 259 ? -5.832 47.536 -14.383 1.00 15.45 259 ALA E N 1
ATOM 12578 C CA . ALA E 1 259 ? -5.335 48.885 -14.160 1.00 13.47 259 ALA E CA 1
ATOM 12579 C C . ALA E 1 259 ? -3.898 48.932 -13.600 1.00 19.31 259 ALA E C 1
ATOM 12580 O O . ALA E 1 259 ? -3.149 49.848 -13.907 1.00 23.03 259 ALA E O 1
ATOM 12582 N N . CYS E 1 260 ? -3.514 47.950 -12.787 1.00 12.94 260 CYS E N 1
ATOM 12583 C CA . CYS E 1 260 ? -2.193 47.973 -12.150 1.00 19.44 260 CYS E CA 1
ATOM 12584 C C . CYS E 1 260 ? -1.801 46.604 -11.620 1.00 21.67 260 CYS E C 1
ATOM 12585 O O . CYS E 1 260 ? -2.586 45.650 -11.676 1.00 19.80 260 CYS E O 1
ATOM 12588 N N . GLY E 1 261 ? -0.592 46.520 -11.073 1.00 19.53 261 GLY E N 1
ATOM 12589 C CA . GLY E 1 261 ? -0.003 45.229 -10.750 1.00 16.66 261 GLY E CA 1
ATOM 12590 C C . GLY E 1 261 ? -0.075 44.885 -9.279 1.00 13.91 261 GLY E C 1
ATOM 12591 O O . GLY E 1 261 ? 0.146 43.743 -8.893 1.00 14.63 261 GLY E O 1
ATOM 12592 N N . ILE E 1 262 ? -0.415 45.876 -8.461 1.00 16.24 262 ILE E N 1
ATOM 12593 C CA . ILE E 1 262 ? -0.327 45.732 -7.013 1.00 14.13 262 ILE E CA 1
ATOM 12594 C C . ILE E 1 262 ? -1.522 46.368 -6.328 1.00 20.36 262 ILE E C 1
ATOM 12595 O O . ILE E 1 262 ? -1.902 47.496 -6.659 1.00 17.83 262 ILE E O 1
ATOM 12600 N N . PHE E 1 263 ? -2.108 45.644 -5.376 1.00 14.45 263 PHE E N 1
ATOM 12601 C CA . PHE E 1 263 ? -3.232 46.145 -4.599 1.00 14.84 263 PHE E CA 1
ATOM 12602 C C . PHE E 1 263 ? -2.822 46.495 -3.165 1.00 20.54 263 PHE E C 1
ATOM 12603 O O . PHE E 1 263 ? -2.312 45.651 -2.442 1.00 26.00 263 PHE E O 1
ATOM 12611 N N . ASN E 1 264 ? -3.085 47.715 -2.723 1.00 21.52 264 ASN E N 1
ATOM 12612 C CA . ASN E 1 264 ? -2.799 48.042 -1.339 1.00 14.96 264 ASN E CA 1
ATOM 12613 C C . ASN E 1 264 ? -4.044 47.822 -0.477 1.00 20.03 264 ASN E C 1
ATOM 12614 O O . ASN E 1 264 ? -5.012 48.559 -0.564 1.00 23.89 264 ASN E O 1
ATOM 12619 N N . ILE E 1 265 ? -3.999 46.814 0.379 1.00 21.62 265 ILE E N 1
ATOM 12620 C CA . ILE E 1 265 ? -5.087 46.547 1.303 1.00 18.19 265 ILE E CA 1
ATOM 12621 C C . ILE E 1 265 ? -4.817 47.202 2.658 1.00 20.34 265 ILE E C 1
ATOM 12622 O O . ILE E 1 265 ? -3.762 46.994 3.266 1.00 17.71 265 ILE E O 1
ATOM 12627 N N . LYS E 1 266 ? -5.770 48.005 3.116 1.00 15.82 266 LYS E N 1
ATOM 12628 C CA . LYS E 1 266 ? -5.774 48.495 4.492 1.00 12.72 266 LYS E CA 1
ATOM 12629 C C . LYS E 1 266 ? -7.119 48.131 5.115 1.00 19.05 266 LYS E C 1
ATOM 12630 O O . LYS E 1 266 ? -8.164 48.286 4.482 1.00 21.10 266 LYS E O 1
ATOM 12636 N N . LEU E 1 267 ? -7.087 47.622 6.338 1.00 15.06 267 LEU E N 1
ATOM 12637 C CA . LEU E 1 267 ? -8.293 47.158 6.998 1.00 12.95 267 LEU E CA 1
ATOM 12638 C C . LEU E 1 267 ? -9.236 48.326 7.248 1.00 21.80 267 LEU E C 1
ATOM 12639 O O . LEU E 1 267 ? -10.453 48.145 7.247 1.00 19.74 267 LEU E O 1
ATOM 12644 N N . MET E 1 268 ? -8.675 49.521 7.445 1.00 24.62 268 MET E N 1
ATOM 12645 C CA . MET E 1 268 ? -9.493 50.713 7.688 1.00 23.12 268 MET E CA 1
ATOM 12646 C C . MET E 1 268 ? -10.206 51.221 6.437 1.00 23.91 268 MET E C 1
ATOM 12647 O O . MET E 1 268 ? -11.174 51.981 6.543 1.00 22.97 268 MET E O 1
ATOM 12652 N N . LYS E 1 269 ? -9.687 50.865 5.261 1.00 21.77 269 LYS E N 1
ATOM 12653 C CA . LYS E 1 269 ? -10.398 51.087 3.990 1.00 19.27 269 LYS E CA 1
ATOM 12654 C C . LYS E 1 269 ? -11.474 50.049 3.670 1.00 17.76 269 LYS E C 1
ATOM 12655 O O . LYS E 1 269 ? -12.590 50.405 3.275 1.00 24.81 269 LYS E O 1
ATOM 12661 N N . CYS E 1 270 ? -11.125 48.766 3.789 1.00 13.66 270 CYS E N 1
ATOM 12662 C CA . CYS E 1 270 ? -12.020 47.710 3.318 1.00 17.96 270 CYS E CA 1
ATOM 12663 C C . CYS E 1 270 ? -13.027 47.228 4.362 1.00 20.86 270 CYS E C 1
ATOM 12664 O O . CYS E 1 270 ? -14.043 46.638 4.003 1.00 18.67 270 CYS E O 1
ATOM 12667 N N . GLY E 1 271 ? -12.793 47.552 5.634 1.00 24.03 271 GLY E N 1
ATOM 12668 C CA . GLY E 1 271 ? -13.683 47.112 6.701 1.00 20.34 271 GLY E CA 1
ATOM 12669 C C . GLY E 1 271 ? -13.405 45.775 7.370 1.00 20.32 271 GLY E C 1
ATOM 12670 O O . GLY E 1 271 ? -14.319 45.149 7.915 1.00 20.88 271 GLY E O 1
ATOM 12671 N N . GLY E 1 272 ? -12.141 45.357 7.392 1.00 17.89 272 GLY E N 1
ATOM 12672 C CA . GLY E 1 272 ? -11.754 44.129 8.088 1.00 17.01 272 GLY E CA 1
ATOM 12673 C C . GLY E 1 272 ? -11.306 42.897 7.313 1.00 19.86 272 GLY E C 1
ATOM 12674 O O . GLY E 1 272 ? -11.117 42.931 6.089 1.00 19.70 272 GLY E O 1
ATOM 12675 N N . LEU E 1 273 ? -11.062 41.816 8.053 1.00 17.00 273 LEU E N 1
ATOM 12676 C CA . LEU E 1 273 ? -10.409 40.633 7.491 1.00 20.80 273 LEU E CA 1
ATOM 12677 C C . LEU E 1 273 ? -11.229 39.888 6.434 1.00 18.58 273 LEU E C 1
ATOM 12678 O O . LEU E 1 273 ? -10.664 39.332 5.492 1.00 18.91 273 LEU E O 1
ATOM 12683 N N . ALA E 1 274 ? -12.550 39.864 6.597 1.00 24.22 274 ALA E N 1
ATOM 12684 C CA . ALA E 1 274 ? -13.432 39.217 5.611 1.00 26.11 274 ALA E CA 1
ATOM 12685 C C . ALA E 1 274 ? -13.391 39.879 4.216 1.00 11.84 274 ALA E C 1
ATOM 12686 O O . ALA E 1 274 ? -13.099 39.223 3.181 1.00 23.79 274 ALA E O 1
ATOM 12688 N N . PRO E 1 275 ? -13.684 41.186 4.170 1.00 21.79 275 PRO E N 1
ATOM 12689 C CA . PRO E 1 275 ? -13.599 41.814 2.842 1.00 20.10 275 PRO E CA 1
ATOM 12690 C C . PRO E 1 275 ? -12.153 41.777 2.331 1.00 20.70 275 PRO E C 1
ATOM 12691 O O . PRO E 1 275 ? -11.936 41.714 1.114 1.00 17.19 275 PRO E O 1
ATOM 12695 N N . ALA E 1 276 ? -11.178 41.753 3.245 1.00 20.67 276 ALA E N 1
ATOM 12696 C CA . ALA E 1 276 ? -9.779 41.632 2.824 1.00 21.78 276 ALA E CA 1
ATOM 12697 C C . ALA E 1 276 ? -9.544 40.299 2.105 1.00 18.40 276 ALA E C 1
ATOM 12698 O O . ALA E 1 276 ? -8.902 40.265 1.064 1.00 20.84 276 ALA E O 1
ATOM 12700 N N . ARG E 1 277 ? -10.079 39.208 2.646 1.00 16.73 277 ARG E N 1
ATOM 12701 C CA A ARG E 1 277 ? -9.971 37.903 1.995 0.44 16.28 277 ARG E CA 1
ATOM 12702 C CA B ARG E 1 277 ? -9.950 37.914 1.985 0.56 15.73 277 ARG E CA 1
ATOM 12703 C C . ARG E 1 277 ? -10.613 37.957 0.616 1.00 16.49 277 ARG E C 1
ATOM 12704 O O . ARG E 1 277 ? -10.115 37.342 -0.349 1.00 16.77 277 ARG E O 1
ATOM 12719 N N . ARG E 1 278 ? -11.735 38.670 0.517 1.00 14.94 278 ARG E N 1
ATOM 12720 C CA . ARG E 1 278 ? -12.368 38.796 -0.815 1.00 13.23 278 ARG E CA 1
ATOM 12721 C C . ARG E 1 278 ? -11.452 39.510 -1.851 1.00 23.82 278 ARG E C 1
ATOM 12722 O O . ARG E 1 278 ? -11.251 39.032 -3.001 1.00 22.46 278 ARG E O 1
ATOM 12730 N N . ILE E 1 279 ? -10.864 40.632 -1.428 1.00 16.84 279 ILE E N 1
ATOM 12731 C CA . ILE E 1 279 ? -9.867 41.305 -2.270 1.00 19.06 279 ILE E CA 1
ATOM 12732 C C . ILE E 1 279 ? -8.726 40.355 -2.649 1.00 15.07 279 ILE E C 1
ATOM 12733 O O . ILE E 1 279 ? -8.310 40.297 -3.801 1.00 17.35 279 ILE E O 1
ATOM 12738 N N . ALA E 1 280 ? -8.214 39.613 -1.678 1.00 11.72 280 ALA E N 1
ATOM 12739 C CA . ALA E 1 280 ? -7.105 38.702 -1.948 1.00 15.95 280 ALA E CA 1
ATOM 12740 C C . ALA E 1 280 ? -7.476 37.644 -2.987 1.00 19.84 280 ALA E C 1
ATOM 12741 O O . ALA E 1 280 ? -6.681 37.317 -3.858 1.00 21.28 280 ALA E O 1
ATOM 12743 N N . THR E 1 281 ? -8.684 37.106 -2.888 1.00 18.85 281 THR E N 1
ATOM 12744 C CA . THR E 1 281 ? -9.168 36.135 -3.861 1.00 18.51 281 THR E CA 1
ATOM 12745 C C . THR E 1 281 ? -9.191 36.709 -5.277 1.00 18.51 281 THR E C 1
ATOM 12746 O O . THR E 1 281 ? -8.709 36.080 -6.268 1.00 16.07 281 THR E O 1
ATOM 12750 N N . ILE E 1 282 ? -9.751 37.911 -5.387 1.00 16.68 282 ILE E N 1
ATOM 12751 C CA . ILE E 1 282 ? -9.772 38.536 -6.704 1.00 15.57 282 ILE E CA 1
ATOM 12752 C C . ILE E 1 282 ? -8.331 38.746 -7.225 1.00 17.15 282 ILE E C 1
ATOM 12753 O O . ILE E 1 282 ? -8.021 38.453 -8.381 1.00 16.71 282 ILE E O 1
ATOM 12758 N N . ALA E 1 283 ? -7.456 39.239 -6.352 1.00 16.06 283 ALA E N 1
ATOM 12759 C CA . ALA E 1 283 ? -6.065 39.551 -6.718 1.00 22.01 283 ALA E CA 1
ATOM 12760 C C . ALA E 1 283 ? -5.302 38.327 -7.193 1.00 18.06 283 ALA E C 1
ATOM 12761 O O . ALA E 1 283 ? -4.601 38.362 -8.200 1.00 18.36 283 ALA E O 1
ATOM 12763 N N . GLU E 1 284 ? -5.428 37.247 -6.439 1.00 18.73 284 GLU E N 1
ATOM 12764 C CA . GLU E 1 284 ? -4.739 36.007 -6.761 1.00 23.24 284 GLU E CA 1
ATOM 12765 C C . GLU E 1 284 ? -5.248 35.497 -8.092 1.00 19.37 284 GLU E C 1
ATOM 12766 O O . GLU E 1 284 ? -4.451 35.160 -8.961 1.00 16.59 284 GLU E O 1
ATOM 12772 N N . THR E 1 285 ? -6.571 35.436 -8.261 1.00 21.35 285 THR E N 1
ATOM 12773 C CA . THR E 1 285 ? -7.088 34.994 -9.557 1.00 22.79 285 THR E CA 1
ATOM 12774 C C . THR E 1 285 ? -6.547 35.847 -10.706 1.00 20.90 285 THR E C 1
ATOM 12775 O O . THR E 1 285 ? -6.158 35.315 -11.749 1.00 17.97 285 THR E O 1
ATOM 12779 N N . ALA E 1 286 ? -6.495 37.162 -10.510 1.00 14.83 286 ALA E N 1
ATOM 12780 C CA . ALA E 1 286 ? -6.017 38.052 -11.579 1.00 17.47 286 ALA E CA 1
ATOM 12781 C C . ALA E 1 286 ? -4.489 38.162 -11.650 1.00 17.34 286 ALA E C 1
ATOM 12782 O O . ALA E 1 286 ? -3.962 38.793 -12.546 1.00 18.76 286 ALA E O 1
ATOM 12784 N N . GLY E 1 287 ? -3.783 37.519 -10.723 1.00 23.14 287 GLY E N 1
ATOM 12785 C CA . GLY E 1 287 ? -2.328 37.534 -10.731 1.00 15.38 287 GLY E CA 1
ATOM 12786 C C . GLY E 1 287 ? -1.782 38.885 -10.310 1.00 21.77 287 GLY E C 1
ATOM 12787 O O . GLY E 1 287 ? -0.776 39.359 -10.839 1.00 20.23 287 GLY E O 1
ATOM 12788 N N . ILE E 1 288 ? -2.464 39.517 -9.362 1.00 15.44 288 ILE E N 1
ATOM 12789 C CA . ILE E 1 288 ? -2.048 40.816 -8.849 1.00 15.27 288 ILE E CA 1
ATOM 12790 C C . ILE E 1 288 ? -1.445 40.637 -7.451 1.00 19.65 288 ILE E C 1
ATOM 12791 O O . ILE E 1 288 ? -1.955 39.849 -6.657 1.00 14.04 288 ILE E O 1
ATOM 12796 N N . ASP E 1 289 ? -0.339 41.329 -7.176 1.00 13.70 289 ASP E N 1
ATOM 12797 C CA . ASP E 1 289 ? 0.352 41.179 -5.903 1.00 19.50 289 ASP E CA 1
ATOM 12798 C C . ASP E 1 289 ? -0.334 41.977 -4.823 1.00 18.90 289 ASP E C 1
ATOM 12799 O O . ASP E 1 289 ? -0.967 42.985 -5.111 1.00 19.40 289 ASP E O 1
ATOM 12804 N N . LEU E 1 290 ? -0.203 41.539 -3.574 1.00 15.24 290 LEU E N 1
ATOM 12805 C CA . LEU E 1 290 ? -0.797 42.281 -2.479 1.00 18.00 290 LEU E CA 1
ATOM 12806 C C . LEU E 1 290 ? 0.221 43.033 -1.635 1.00 18.93 290 LEU E C 1
ATOM 12807 O O . LEU E 1 290 ? 1.299 42.541 -1.332 1.00 19.02 290 LEU E O 1
ATOM 12812 N N . MET E 1 291 ? -0.166 44.227 -1.232 1.00 15.47 291 MET E N 1
ATOM 12813 C CA . MET E 1 291 ? 0.600 45.029 -0.297 1.00 17.03 291 MET E CA 1
ATOM 12814 C C . MET E 1 291 ? -0.360 45.286 0.839 1.00 17.74 291 MET E C 1
ATOM 12815 O O . MET E 1 291 ? -1.553 45.434 0.606 1.00 17.36 291 MET E O 1
ATOM 12820 N N . TRP E 1 292 ? 0.138 45.309 2.069 1.00 17.08 292 TRP E N 1
ATOM 12821 C CA . TRP E 1 292 ? -0.718 45.608 3.219 1.00 18.35 292 TRP E CA 1
ATOM 12822 C C . TRP E 1 292 ? -0.229 46.865 3.913 1.00 20.21 292 TRP E C 1
ATOM 12823 O O . TRP E 1 292 ? 0.882 46.892 4.467 1.00 22.05 292 TRP E O 1
ATOM 12834 N N . GLY E 1 293 ? -1.055 47.908 3.864 1.00 18.05 293 GLY E N 1
ATOM 12835 C CA . GLY E 1 293 ? -0.751 49.169 4.515 1.00 21.94 293 GLY E CA 1
ATOM 12836 C C . GLY E 1 293 ? -1.574 49.373 5.774 1.00 24.70 293 GLY E C 1
ATOM 12837 O O . GLY E 1 293 ? -2.274 48.460 6.215 1.00 21.67 293 GLY E O 1
ATOM 12838 N N . CYS E 1 294 ? -1.496 50.576 6.340 1.00 24.44 294 CYS E N 1
ATOM 12839 C CA . CYS E 1 294 ? -2.229 50.911 7.557 1.00 23.54 294 CYS E CA 1
ATOM 12840 C C . CYS E 1 294 ? -2.391 52.420 7.702 1.00 23.76 294 CYS E C 1
ATOM 12841 O O . CYS E 1 294 ? -1.829 53.187 6.931 1.00 26.89 294 CYS E O 1
ATOM 12844 N N . MET E 1 295 ? -3.155 52.827 8.712 1.00 24.42 295 MET E N 1
ATOM 12845 C CA . MET E 1 295 ? -3.235 54.209 9.192 1.00 24.79 295 MET E CA 1
ATOM 12846 C C . MET E 1 295 ? -2.362 54.345 10.441 1.00 30.70 295 MET E C 1
ATOM 12847 O O . MET E 1 295 ? -1.588 53.429 10.756 1.00 25.94 295 MET E O 1
ATOM 12852 N N . ASP E 1 296 ? -2.466 55.471 11.152 1.00 30.52 296 ASP E N 1
ATOM 12853 C CA . ASP E 1 296 ? -1.847 55.551 12.476 1.00 34.20 296 ASP E CA 1
ATOM 12854 C C . ASP E 1 296 ? -2.713 54.722 13.426 1.00 28.28 296 ASP E C 1
ATOM 12855 O O . ASP E 1 296 ? -3.877 55.035 13.662 1.00 33.21 296 ASP E O 1
ATOM 12860 N N . GLU E 1 297 ? -2.122 53.696 14.019 1.00 20.41 297 GLU E N 1
ATOM 12861 C CA . GLU E 1 297 ? -2.926 52.647 14.628 1.00 24.86 297 GLU E CA 1
ATOM 12862 C C . GLU E 1 297 ? -2.208 52.035 15.803 1.00 23.56 297 GLU E C 1
ATOM 12863 O O . GLU E 1 297 ? -0.986 51.913 15.804 1.00 30.33 297 GLU E O 1
ATOM 12869 N N . SER E 1 298 ? -2.989 51.619 16.784 1.00 26.68 298 SER E N 1
ATOM 12870 C CA . SER E 1 298 ? -2.520 50.735 17.830 1.00 26.04 298 SER E CA 1
ATOM 12871 C C . SER E 1 298 ? -2.037 49.409 17.236 1.00 29.32 298 SER E C 1
ATOM 12872 O O . SER E 1 298 ? -2.506 48.980 16.167 1.00 24.91 298 SER E O 1
ATOM 12875 N N . ARG E 1 299 ? -1.107 48.768 17.937 1.00 22.28 299 ARG E N 1
ATOM 12876 C CA . ARG E 1 299 ? -0.577 47.456 17.546 1.00 24.96 299 ARG E CA 1
ATOM 12877 C C . ARG E 1 299 ? -1.680 46.440 17.337 1.00 22.26 299 ARG E C 1
ATOM 12878 O O . ARG E 1 299 ? -1.459 45.449 16.661 1.00 27.84 299 ARG E O 1
ATOM 12886 N N . ILE E 1 300 ? -2.837 46.637 17.968 1.00 16.14 300 ILE E N 1
ATOM 12887 C CA . ILE E 1 300 ? -3.950 45.695 17.800 1.00 23.11 300 ILE E CA 1
ATOM 12888 C C . ILE E 1 300 ? -4.286 45.476 16.309 1.00 24.00 300 ILE E C 1
ATOM 12889 O O . ILE E 1 300 ? -4.309 44.338 15.802 1.00 31.83 300 ILE E O 1
ATOM 12894 N N . SER E 1 301 ? -4.516 46.580 15.604 1.00 24.58 301 SER E N 1
ATOM 12895 C CA . SER E 1 301 ? -4.955 46.509 14.213 1.00 24.07 301 SER E CA 1
ATOM 12896 C C . SER E 1 301 ? -3.784 46.199 13.274 1.00 20.38 301 SER E C 1
ATOM 12897 O O . SER E 1 301 ? -3.956 45.517 12.264 1.00 19.87 301 SER E O 1
ATOM 12900 N N . ILE E 1 302 ? -2.589 46.669 13.623 1.00 22.79 302 ILE E N 1
ATOM 12901 C CA . ILE E 1 302 ? -1.385 46.252 12.899 1.00 21.80 302 ILE E CA 1
ATOM 12902 C C . ILE E 1 302 ? -1.238 44.732 12.921 1.00 22.11 302 ILE E C 1
ATOM 12903 O O . ILE E 1 302 ? -1.016 44.110 11.894 1.00 26.20 302 ILE E O 1
ATOM 12908 N N . ALA E 1 303 ? -1.385 44.143 14.098 1.00 23.64 303 ALA E N 1
ATOM 12909 C CA . ALA E 1 303 ? -1.328 42.698 14.274 1.00 17.49 303 ALA E CA 1
ATOM 12910 C C . ALA E 1 303 ? -2.416 41.992 13.480 1.00 15.94 303 ALA E C 1
ATOM 12911 O O . ALA E 1 303 ? -2.156 40.979 12.822 1.00 21.57 303 ALA E O 1
ATOM 12913 N N . ALA E 1 304 ? -3.645 42.494 13.569 1.00 18.87 304 ALA E N 1
ATOM 12914 C CA . ALA E 1 304 ? -4.706 41.888 12.770 1.00 19.80 304 ALA E CA 1
ATOM 12915 C C . ALA E 1 304 ? -4.278 41.838 11.289 1.00 18.36 304 ALA E C 1
ATOM 12916 O O . ALA E 1 304 ? -4.371 40.785 10.611 1.00 20.10 304 ALA E O 1
ATOM 12918 N N . ALA E 1 305 ? -3.791 42.981 10.805 1.00 17.27 305 ALA E N 1
ATOM 12919 C CA . ALA E 1 305 ? -3.389 43.097 9.413 1.00 21.11 305 ALA E CA 1
ATOM 12920 C C . ALA E 1 305 ? -2.282 42.102 9.113 1.00 24.14 305 ALA E C 1
ATOM 12921 O O . ALA E 1 305 ? -2.285 41.480 8.067 1.00 21.79 305 ALA E O 1
ATOM 12923 N N . LEU E 1 306 ? -1.345 41.944 10.043 1.00 22.43 306 LEU E N 1
ATOM 12924 C CA . LEU E 1 306 ? -0.214 41.057 9.822 1.00 21.42 306 LEU E CA 1
ATOM 12925 C C . LEU E 1 306 ? -0.678 39.604 9.704 1.00 23.08 306 LEU E C 1
ATOM 12926 O O . LEU E 1 306 ? -0.272 38.923 8.783 1.00 18.39 306 LEU E O 1
ATOM 12931 N N . HIS E 1 307 ? -1.521 39.138 10.629 1.00 14.08 307 HIS E N 1
ATOM 12932 C CA . HIS E 1 307 ? -2.063 37.778 10.537 1.00 20.47 307 HIS E CA 1
ATOM 12933 C C . HIS E 1 307 ? -2.741 37.561 9.165 1.00 20.20 307 HIS E C 1
ATOM 12934 O O . HIS E 1 307 ? -2.477 36.561 8.444 1.00 20.36 307 HIS E O 1
ATOM 12941 N N . ALA E 1 308 ? -3.598 38.511 8.793 1.00 20.03 308 ALA E N 1
ATOM 12942 C CA . ALA E 1 308 ? -4.270 38.378 7.499 1.00 18.31 308 ALA E CA 1
ATOM 12943 C C . ALA E 1 308 ? -3.246 38.291 6.337 1.00 20.74 308 ALA E C 1
ATOM 12944 O O . ALA E 1 308 ? -3.337 37.416 5.466 1.00 23.65 308 ALA E O 1
ATOM 12946 N N . ALA E 1 309 ? -2.266 39.192 6.354 1.00 11.76 309 ALA E N 1
ATOM 12947 C CA . ALA E 1 309 ? -1.207 39.267 5.354 1.00 16.54 309 ALA E CA 1
ATOM 12948 C C . ALA E 1 309 ? -0.442 37.954 5.233 1.00 18.09 309 ALA E C 1
ATOM 12949 O O . ALA E 1 309 ? -0.222 37.446 4.131 1.00 19.40 309 ALA E O 1
ATOM 12951 N N . LEU E 1 310 ? -0.033 37.409 6.371 1.00 17.70 310 LEU E N 1
ATOM 12952 C CA . LEU E 1 310 ? 0.762 36.195 6.375 1.00 20.22 310 LEU E CA 1
ATOM 12953 C C . LEU E 1 310 ? -0.089 34.995 5.969 1.00 21.41 310 LEU E C 1
ATOM 12954 O O . LEU E 1 310 ? 0.445 33.927 5.647 1.00 22.97 310 LEU E O 1
ATOM 12959 N N . ALA E 1 311 ? -1.411 35.164 5.980 1.00 19.78 311 ALA E N 1
ATOM 12960 C CA . ALA E 1 311 ? -2.271 34.104 5.430 1.00 18.10 311 ALA E CA 1
ATOM 12961 C C . ALA E 1 311 ? -2.626 34.220 3.924 1.00 18.20 311 ALA E C 1
ATOM 12962 O O . ALA E 1 311 ? -3.435 33.449 3.431 1.00 19.30 311 ALA E O 1
ATOM 12964 N N . CYS E 1 312 ? -2.067 35.191 3.200 1.00 14.78 312 CYS E N 1
ATOM 12965 C CA . CYS E 1 312 ? -2.326 35.272 1.753 1.00 14.67 312 CYS E CA 1
ATOM 12966 C C . CYS E 1 312 ? -1.117 34.930 0.883 1.00 16.24 312 CYS E C 1
ATOM 12967 O O . CYS E 1 312 ? -0.078 35.589 0.961 1.00 18.78 312 CYS E O 1
ATOM 12970 N N . PRO E 1 313 ? -1.257 33.907 0.028 1.00 21.40 313 PRO E N 1
ATOM 12971 C CA . PRO E 1 313 ? -0.187 33.590 -0.921 1.00 26.37 313 PRO E CA 1
ATOM 12972 C C . PRO E 1 313 ? 0.205 34.790 -1.791 1.00 30.35 313 PRO E C 1
ATOM 12973 O O . PRO E 1 313 ? 1.372 34.887 -2.153 1.00 24.27 313 PRO E O 1
ATOM 12977 N N . ALA E 1 314 ? -0.720 35.713 -2.071 1.00 26.12 314 ALA E N 1
ATOM 12978 C CA . ALA E 1 314 ? -0.409 36.832 -2.968 1.00 18.05 314 ALA E CA 1
ATOM 12979 C C . ALA E 1 314 ? 0.285 38.003 -2.285 1.00 19.37 314 ALA E C 1
ATOM 12980 O O . ALA E 1 314 ? 0.578 38.992 -2.942 1.00 15.37 314 ALA E O 1
ATOM 12982 N N . THR E 1 315 ? 0.588 37.898 -0.990 1.00 19.93 315 THR E N 1
ATOM 12983 C CA . THR E 1 315 ? 1.182 39.050 -0.317 1.00 18.69 315 THR E CA 1
ATOM 12984 C C . THR E 1 315 ? 2.636 39.090 -0.713 1.00 24.36 315 THR E C 1
ATOM 12985 O O . THR E 1 315 ? 3.347 38.129 -0.455 1.00 28.67 315 THR E O 1
ATOM 12989 N N . ARG E 1 316 ? 3.070 40.134 -1.433 1.00 25.89 316 ARG E N 1
ATOM 12990 C CA . ARG E 1 316 ? 4.504 40.430 -1.562 1.00 21.95 316 ARG E CA 1
ATOM 12991 C C . ARG E 1 316 ? 5.090 41.542 -0.686 1.00 23.47 316 ARG E C 1
ATOM 12992 O O . ARG E 1 316 ? 6.303 41.587 -0.509 1.00 17.17 316 ARG E O 1
ATOM 13000 N N . TYR E 1 317 ? 4.254 42.394 -0.090 1.00 20.41 317 TYR E N 1
ATOM 13001 C CA . TYR E 1 317 ? 4.768 43.607 0.567 1.00 17.34 317 TYR E CA 1
ATOM 13002 C C . TYR E 1 317 ? 3.965 44.034 1.793 1.00 22.39 317 TYR E C 1
ATOM 13003 O O . TYR E 1 317 ? 2.744 43.846 1.838 1.00 20.09 317 TYR E O 1
ATOM 13012 N N . LEU E 1 318 ? 4.631 44.666 2.762 1.00 24.06 318 LEU E N 1
ATOM 13013 C CA . LEU E 1 318 ? 3.923 45.274 3.901 1.00 27.42 318 LEU E CA 1
ATOM 13014 C C . LEU E 1 318 ? 4.337 46.719 4.134 1.00 26.05 318 LEU E C 1
ATOM 13015 O O . LEU E 1 318 ? 5.540 47.000 4.170 1.00 23.01 318 LEU E O 1
ATOM 13020 N N . ASP E 1 319 ? 3.383 47.643 4.286 1.00 17.01 319 ASP E N 1
ATOM 13021 C CA . ASP E 1 319 ? 3.759 48.882 4.944 1.00 21.98 319 ASP E CA 1
ATOM 13022 C C . ASP E 1 319 ? 2.993 48.852 6.255 1.00 24.68 319 ASP E C 1
ATOM 13023 O O . ASP E 1 319 ? 1.938 49.454 6.392 1.00 31.24 319 ASP E O 1
ATOM 13028 N N . LEU E 1 320 ? 3.655 48.321 7.264 1.00 27.29 320 LEU E N 1
ATOM 13029 C CA . LEU E 1 320 ? 3.051 48.066 8.567 1.00 21.77 320 LEU E CA 1
ATOM 13030 C C . LEU E 1 320 ? 3.368 48.988 9.747 1.00 35.37 320 LEU E C 1
ATOM 13031 O O . LEU E 1 320 ? 3.127 48.623 10.891 1.00 48.57 320 LEU E O 1
ATOM 13036 N N . ASP E 1 321 ? 4.033 50.105 9.465 1.00 31.01 321 ASP E N 1
ATOM 13037 C CA . ASP E 1 321 ? 4.792 50.887 10.449 1.00 24.98 321 ASP E CA 1
ATOM 13038 C C . ASP E 1 321 ? 3.884 51.773 11.296 1.00 28.30 321 ASP E C 1
ATOM 13039 O O . ASP E 1 321 ? 4.346 52.597 12.100 1.00 31.92 321 ASP E O 1
ATOM 13044 N N . GLY E 1 322 ? 2.586 51.619 11.082 1.00 26.36 322 GLY E N 1
ATOM 13045 C CA . GLY E 1 322 ? 1.590 52.481 11.689 1.00 26.11 322 GLY E CA 1
ATOM 13046 C C . GLY E 1 322 ? 1.600 52.625 13.197 1.00 31.95 322 GLY E C 1
ATOM 13047 O O . GLY E 1 322 ? 1.061 53.604 13.719 1.00 29.66 322 GLY E O 1
ATOM 13048 N N . SER E 1 323 ? 2.144 51.642 13.908 1.00 30.82 323 SER E N 1
ATOM 13049 C CA . SER E 1 323 ? 2.234 51.741 15.366 1.00 35.12 323 SER E CA 1
ATOM 13050 C C . SER E 1 323 ? 3.586 52.212 15.932 1.00 33.88 323 SER E C 1
ATOM 13051 O O . SER E 1 323 ? 3.707 52.417 17.130 1.00 31.36 323 SER E O 1
ATOM 13054 N N . PHE E 1 324 ? 4.591 52.403 15.086 1.00 33.86 324 PHE E N 1
ATOM 13055 C CA . PHE E 1 324 ? 5.946 52.639 15.587 1.00 33.73 324 PHE E CA 1
ATOM 13056 C C . PHE E 1 324 ? 6.148 54.000 16.250 1.00 40.62 324 PHE E C 1
ATOM 13057 O O . PHE E 1 324 ? 6.971 54.131 17.159 1.00 33.96 324 PHE E O 1
ATOM 13065 N N . ASP E 1 325 ? 5.407 55.004 15.789 1.00 40.38 325 ASP E N 1
ATOM 13066 C CA . ASP E 1 325 ? 5.574 56.374 16.270 1.00 40.44 325 ASP E CA 1
ATOM 13067 C C . ASP E 1 325 ? 4.700 56.687 17.476 1.00 42.65 325 ASP E C 1
ATOM 13068 O O . ASP E 1 325 ? 4.722 57.803 17.983 1.00 42.74 325 ASP E O 1
ATOM 13073 N N . LEU E 1 326 ? 3.912 55.721 17.927 1.00 39.83 326 LEU E N 1
ATOM 13074 C CA . LEU E 1 326 ? 3.077 55.960 19.093 1.00 35.11 326 LEU E CA 1
ATOM 13075 C C . LEU E 1 326 ? 3.937 55.942 20.351 1.00 43.30 326 LEU E C 1
ATOM 13076 O O . LEU E 1 326 ? 4.738 55.025 20.543 1.00 47.05 326 LEU E O 1
ATOM 13081 N N . ALA E 1 327 ? 3.766 56.953 21.201 1.00 45.13 327 ALA E N 1
ATOM 13082 C CA . ALA E 1 327 ? 4.520 57.062 22.454 1.00 50.92 327 ALA E CA 1
ATOM 13083 C C . ALA E 1 327 ? 4.086 56.003 23.465 1.00 54.57 327 ALA E C 1
ATOM 13084 O O . ALA E 1 327 ? 4.912 55.441 24.184 1.00 56.44 327 ALA E O 1
ATOM 13086 N N . ARG E 1 328 ? 2.785 55.741 23.513 1.00 51.88 328 ARG E N 1
ATOM 13087 C CA . ARG E 1 328 ? 2.243 54.667 24.334 1.00 47.74 328 ARG E CA 1
ATOM 13088 C C . ARG E 1 328 ? 1.221 53.865 23.527 1.00 40.20 328 ARG E C 1
ATOM 13089 O O . ARG E 1 328 ? 0.716 54.335 22.507 1.00 44.02 328 ARG E O 1
ATOM 13097 N N . ASP E 1 329 ? 0.917 52.660 23.995 1.00 43.73 329 ASP E N 1
ATOM 13098 C CA . ASP E 1 329 ? -0.135 51.833 23.409 1.00 43.04 329 ASP E CA 1
ATOM 13099 C C . ASP E 1 329 ? -0.906 51.160 24.542 1.00 42.28 329 ASP E C 1
ATOM 13100 O O . ASP E 1 329 ? -0.457 51.157 25.689 1.00 45.51 329 ASP E O 1
ATOM 13105 N N . VAL E 1 330 ? -2.067 50.604 24.212 1.00 34.75 330 VAL E N 1
ATOM 13106 C CA . VAL E 1 330 ? -2.918 49.926 25.175 1.00 35.72 330 VAL E CA 1
ATOM 13107 C C . VAL E 1 330 ? -2.675 48.420 25.198 1.00 43.25 330 VAL E C 1
ATOM 13108 O O . VAL E 1 330 ? -3.360 47.685 25.908 1.00 46.60 330 VAL E O 1
ATOM 13112 N N . ALA E 1 331 ? -1.710 47.962 24.407 1.00 41.94 331 ALA E N 1
ATOM 13113 C CA . ALA E 1 331 ? -1.418 46.537 24.314 1.00 39.32 331 ALA E CA 1
ATOM 13114 C C . ALA E 1 331 ? 0.025 46.283 23.899 1.00 36.85 331 ALA E C 1
ATOM 13115 O O . ALA E 1 331 ? 0.699 47.157 23.360 1.00 42.54 331 ALA E O 1
ATOM 13117 N N . GLU E 1 332 ? 0.503 45.081 24.166 1.00 34.13 332 GLU E N 1
ATOM 13118 C CA . GLU E 1 332 ? 1.837 44.705 23.739 1.00 36.69 332 GLU E CA 1
ATOM 13119 C C . GLU E 1 332 ? 1.702 43.455 22.892 1.00 29.28 332 GLU E C 1
ATOM 13120 O O . GLU E 1 332 ? 0.602 42.962 22.690 1.00 30.31 332 GLU E O 1
ATOM 13126 N N . GLY E 1 333 ? 2.818 42.943 22.397 1.00 30.19 333 GLY E N 1
ATOM 13127 C CA . GLY E 1 333 ? 2.794 41.728 21.613 1.00 31.24 333 GLY E CA 1
ATOM 13128 C C . GLY E 1 333 ? 1.987 41.841 20.328 1.00 31.52 333 GLY E C 1
ATOM 13129 O O . GLY E 1 333 ? 1.856 42.909 19.741 1.00 31.04 333 GLY E O 1
ATOM 13130 N N . GLY E 1 334 ? 1.508 40.694 19.869 1.00 28.30 334 GLY E N 1
ATOM 13131 C CA . GLY E 1 334 ? 0.618 40.561 18.731 1.00 23.74 334 GLY E CA 1
ATOM 13132 C C . GLY E 1 334 ? 1.434 40.449 17.464 1.00 24.39 334 GLY E C 1
ATOM 13133 O O . GLY E 1 334 ? 1.055 39.724 16.557 1.00 39.70 334 GLY E O 1
ATOM 13134 N N . PHE E 1 335 ? 2.628 41.044 17.471 1.00 29.15 335 PHE E N 1
ATOM 13135 C CA . PHE E 1 335 ? 3.606 40.886 16.393 1.00 23.03 335 PHE E CA 1
ATOM 13136 C C . PHE E 1 335 ? 5.017 41.128 16.928 1.00 24.87 335 PHE E C 1
ATOM 13137 O O . PHE E 1 335 ? 5.203 41.825 17.917 1.00 29.37 335 PHE E O 1
ATOM 13145 N N . ILE E 1 336 ? 6.015 40.563 16.265 1.00 30.58 336 ILE E N 1
ATOM 13146 C CA . ILE E 1 336 ? 7.400 40.790 16.636 1.00 33.44 336 ILE E CA 1
ATOM 13147 C C . ILE E 1 336 ? 8.149 41.355 15.438 1.00 34.68 336 ILE E C 1
ATOM 13148 O O . ILE E 1 336 ? 8.042 40.821 14.336 1.00 37.73 336 ILE E O 1
ATOM 13153 N N . LEU E 1 337 ? 8.893 42.437 15.665 1.00 36.95 337 LEU E N 1
ATOM 13154 C CA . LEU E 1 337 ? 9.749 43.057 14.653 1.00 30.03 337 LEU E CA 1
ATOM 13155 C C . LEU E 1 337 ? 11.199 42.701 14.909 1.00 34.13 337 LEU E C 1
ATOM 13156 O O . LEU E 1 337 ? 11.727 43.015 15.971 1.00 34.28 337 LEU E O 1
ATOM 13161 N N . GLU E 1 338 ? 11.844 42.048 13.946 1.00 36.10 338 GLU E N 1
ATOM 13162 C CA . GLU E 1 338 ? 13.263 41.731 14.068 1.00 29.11 338 GLU E CA 1
ATOM 13163 C C . GLU E 1 338 ? 13.975 41.937 12.731 1.00 32.82 338 GLU E C 1
ATOM 13164 O O . GLU E 1 338 ? 13.551 41.403 11.702 1.00 37.42 338 GLU E O 1
ATOM 13170 N N . ASP E 1 339 ? 15.055 42.714 12.747 1.00 29.47 339 ASP E N 1
ATOM 13171 C CA . ASP E 1 339 ? 15.779 43.071 11.522 1.00 28.10 339 ASP E CA 1
ATOM 13172 C C . ASP E 1 339 ? 14.860 43.544 10.397 1.00 29.69 339 ASP E C 1
ATOM 13173 O O . ASP E 1 339 ? 14.965 43.088 9.250 1.00 23.66 339 ASP E O 1
ATOM 13178 N N . GLY E 1 340 ? 13.959 44.466 10.726 1.00 31.26 340 GLY E N 1
ATOM 13179 C CA . GLY E 1 340 ? 13.046 45.022 9.739 1.00 29.83 340 GLY E CA 1
ATOM 13180 C C . GLY E 1 340 ? 11.961 44.078 9.236 1.00 33.91 340 GLY E C 1
ATOM 13181 O O . GLY E 1 340 ? 11.209 44.410 8.313 1.00 31.38 340 GLY E O 1
ATOM 13182 N N . ARG E 1 341 ? 11.866 42.897 9.841 1.00 27.39 341 ARG E N 1
ATOM 13183 C CA . ARG E 1 341 ? 10.842 41.934 9.445 1.00 29.20 341 ARG E CA 1
ATOM 13184 C C . ARG E 1 341 ? 9.780 41.750 10.520 1.00 23.99 341 ARG E C 1
ATOM 13185 O O . ARG E 1 341 ? 10.071 41.782 11.723 1.00 24.65 341 ARG E O 1
ATOM 13193 N N . LEU E 1 342 ? 8.544 41.550 10.082 1.00 25.26 342 LEU E N 1
ATOM 13194 C CA . LEU E 1 342 ? 7.432 41.334 11.000 1.00 25.60 342 LEU E CA 1
ATOM 13195 C C . LEU E 1 342 ? 7.013 39.874 11.007 1.00 26.89 342 LEU E C 1
ATOM 13196 O O . LEU E 1 342 ? 6.962 39.239 9.958 1.00 29.41 342 LEU E O 1
ATOM 13201 N N . ARG E 1 343 ? 6.715 39.337 12.183 1.00 22.49 343 ARG E N 1
ATOM 13202 C CA . ARG E 1 343 ? 6.138 37.995 12.259 1.00 25.56 343 ARG E CA 1
ATOM 13203 C C . ARG E 1 343 ? 5.122 37.989 13.394 1.00 29.84 343 ARG E C 1
ATOM 13204 O O . ARG E 1 343 ? 5.083 38.939 14.158 1.00 24.12 343 ARG E O 1
ATOM 13212 N N . VAL E 1 344 ? 4.274 36.966 13.495 1.00 27.32 344 VAL E N 1
ATOM 13213 C CA . VAL E 1 344 ? 3.377 36.899 14.645 1.00 28.06 344 VAL E CA 1
ATOM 13214 C C . VAL E 1 344 ? 3.973 35.995 15.724 1.00 32.32 344 VAL E C 1
ATOM 13215 O O . VAL E 1 344 ? 5.010 35.379 15.506 1.00 27.78 344 VAL E O 1
ATOM 13219 N N . THR E 1 345 ? 3.306 35.895 16.873 1.00 36.62 345 THR E N 1
ATOM 13220 C CA . THR E 1 345 ? 3.812 35.063 17.963 1.00 36.92 345 THR E CA 1
ATOM 13221 C C . THR E 1 345 ? 3.183 33.683 17.908 1.00 33.67 345 THR E C 1
ATOM 13222 O O . THR E 1 345 ? 2.452 33.361 16.974 1.00 39.10 345 THR E O 1
ATOM 13226 N N . GLU E 1 346 ? 3.476 32.868 18.910 1.00 35.95 346 GLU E N 1
ATOM 13227 C CA . GLU E 1 346 ? 2.928 31.525 18.974 1.00 37.26 346 GLU E CA 1
ATOM 13228 C C . GLU E 1 346 ? 1.645 31.474 19.796 1.00 30.72 346 GLU E C 1
ATOM 13229 O O . GLU E 1 346 ? 1.030 30.415 19.948 1.00 32.72 346 GLU E O 1
ATOM 13235 N N . ARG E 1 347 ? 1.239 32.621 20.320 1.00 24.75 347 ARG E N 1
ATOM 13236 C CA . ARG E 1 347 ? 0.034 32.701 21.136 1.00 27.63 347 ARG E CA 1
ATOM 13237 C C . ARG E 1 347 ? -1.250 32.667 20.309 1.00 35.03 347 ARG E C 1
ATOM 13238 O O . ARG E 1 347 ? -1.262 33.068 19.141 1.00 37.63 347 ARG E O 1
ATOM 13246 N N . PRO E 1 348 ? -2.339 32.169 20.911 1.00 33.60 348 PRO E N 1
ATOM 13247 C CA . PRO E 1 348 ? -3.628 32.090 20.216 1.00 33.72 348 PRO E CA 1
ATOM 13248 C C . PRO E 1 348 ? -4.204 33.471 19.906 1.00 31.65 348 PRO E C 1
ATOM 13249 O O . PRO E 1 348 ? -3.777 34.458 20.498 1.00 29.16 348 PRO E O 1
ATOM 13253 N N . GLY E 1 349 ? -5.142 33.534 18.964 1.00 23.52 349 GLY E N 1
ATOM 13254 C CA . GLY E 1 349 ? -5.732 34.798 18.559 1.00 29.08 349 GLY E CA 1
ATOM 13255 C C . GLY E 1 349 ? -4.744 35.761 17.916 1.00 25.79 349 GLY E C 1
ATOM 13256 O O . GLY E 1 349 ? -3.813 35.366 17.213 1.00 26.06 349 GLY E O 1
ATOM 13257 N N . LEU E 1 350 ? -4.958 37.045 18.138 1.00 24.45 350 LEU E N 1
ATOM 13258 C CA . LEU E 1 350 ? -4.023 38.045 17.648 1.00 24.93 350 LEU E CA 1
ATOM 13259 C C . LEU E 1 350 ? -2.699 37.974 18.400 1.00 29.50 350 LEU E C 1
ATOM 13260 O O . LEU E 1 350 ? -1.678 38.480 17.933 1.00 33.48 350 LEU E O 1
ATOM 13265 N N . GLY E 1 351 ? -2.715 37.338 19.566 1.00 32.71 351 GLY E N 1
ATOM 13266 C CA . GLY E 1 351 ? -1.507 37.165 20.350 1.00 29.75 351 GLY E CA 1
ATOM 13267 C C . GLY E 1 351 ? -1.116 38.424 21.100 1.00 29.17 351 GLY E C 1
ATOM 13268 O O . GLY E 1 351 ? 0.066 38.669 21.345 1.00 34.70 351 GLY E O 1
ATOM 13269 N N . LEU E 1 352 ? -2.111 39.208 21.496 1.00 26.82 352 LEU E N 1
ATOM 13270 C CA . LEU E 1 352 ? -1.863 40.488 22.168 1.00 35.41 352 LEU E CA 1
ATOM 13271 C C . LEU E 1 352 ? -1.837 40.339 23.701 1.00 40.45 352 LEU E C 1
ATOM 13272 O O . LEU E 1 352 ? -2.577 39.534 24.269 1.00 37.75 352 LEU E O 1
ATOM 13277 N N . VAL E 1 353 ? -0.965 41.101 24.358 1.00 44.70 353 VAL E N 1
ATOM 13278 C CA . VAL E 1 353 ? -0.918 41.147 25.819 1.00 47.31 353 VAL E CA 1
ATOM 13279 C C . VAL E 1 353 ? -1.528 42.456 26.333 1.00 50.07 353 VAL E C 1
ATOM 13280 O O . VAL E 1 353 ? -1.008 43.546 26.070 1.00 49.01 353 VAL E O 1
ATOM 13284 N N . TYR E 1 354 ? -2.630 42.327 27.072 1.00 49.31 354 TYR E N 1
ATOM 13285 C CA . TYR E 1 354 ? -3.505 43.443 27.424 1.00 44.64 354 TYR E CA 1
ATOM 13286 C C . TYR E 1 354 ? -3.630 43.596 28.939 1.00 51.06 354 TYR E C 1
ATOM 13287 O O . TYR E 1 354 ? -3.399 44.675 29.492 1.00 55.64 354 TYR E O 1
ATOM 13296 N N . MET F 1 1 ? 48.821 25.408 33.745 1.00 35.70 1 MET F N 1
ATOM 13297 C CA . MET F 1 1 ? 48.338 26.284 32.679 1.00 35.92 1 MET F CA 1
ATOM 13298 C C . MET F 1 1 ? 48.812 27.725 32.818 1.00 37.79 1 MET F C 1
ATOM 13299 O O . MET F 1 1 ? 48.449 28.428 33.769 1.00 33.04 1 MET F O 1
ATOM 13304 N N . LYS F 1 2 ? 49.620 28.152 31.852 1.00 36.51 2 LYS F N 1
ATOM 13305 C CA . LYS F 1 2 ? 50.208 29.476 31.876 1.00 43.86 2 LYS F CA 1
ATOM 13306 C C . LYS F 1 2 ? 49.235 30.543 31.400 1.00 38.96 2 LYS F C 1
ATOM 13307 O O . LYS F 1 2 ? 48.309 30.265 30.639 1.00 34.23 2 LYS F O 1
ATOM 13313 N N . ILE F 1 3 ? 49.451 31.775 31.848 1.00 39.02 3 ILE F N 1
ATOM 13314 C CA . ILE F 1 3 ? 48.659 32.891 31.355 1.00 35.89 3 ILE F CA 1
ATOM 13315 C C . ILE F 1 3 ? 49.263 33.394 30.048 1.00 38.58 3 ILE F C 1
ATOM 13316 O O . ILE F 1 3 ? 50.430 33.775 30.006 1.00 34.48 3 ILE F O 1
ATOM 13321 N N . ALA F 1 4 ? 48.485 33.319 28.973 1.00 41.33 4 ALA F N 1
ATOM 13322 C CA . ALA F 1 4 ? 48.910 33.829 27.674 1.00 42.58 4 ALA F CA 1
ATOM 13323 C C . ALA F 1 4 ? 48.701 35.324 27.472 1.00 48.27 4 ALA F C 1
ATOM 13324 O O . ALA F 1 4 ? 49.575 36.008 26.944 1.00 48.83 4 ALA F O 1
ATOM 13326 N N . ASP F 1 5 ? 47.541 35.834 27.878 1.00 51.98 5 ASP F N 1
ATOM 13327 C CA . ASP F 1 5 ? 47.197 37.220 27.537 1.00 52.02 5 ASP F CA 1
ATOM 13328 C C . ASP F 1 5 ? 46.304 37.948 28.550 1.00 45.02 5 ASP F C 1
ATOM 13329 O O . ASP F 1 5 ? 45.420 37.350 29.166 1.00 40.45 5 ASP F O 1
ATOM 13334 N N . ILE F 1 6 ? 46.540 39.247 28.715 1.00 38.34 6 ILE F N 1
ATOM 13335 C CA . ILE F 1 6 ? 45.635 40.077 29.499 1.00 40.22 6 ILE F CA 1
ATOM 13336 C C . ILE F 1 6 ? 45.224 41.314 28.715 1.00 43.58 6 ILE F C 1
ATOM 13337 O O . ILE F 1 6 ? 46.075 42.089 28.291 1.00 45.28 6 ILE F O 1
ATOM 13342 N N . GLN F 1 7 ? 43.920 41.491 28.522 1.00 37.78 7 GLN F N 1
ATOM 13343 C CA . GLN F 1 7 ? 43.398 42.697 27.892 1.00 38.93 7 GLN F CA 1
ATOM 13344 C C . GLN F 1 7 ? 42.390 43.417 28.794 1.00 42.75 7 GLN F C 1
ATOM 13345 O O . GLN F 1 7 ? 41.532 42.789 29.408 1.00 46.51 7 GLN F O 1
ATOM 13351 N N . VAL F 1 8 ? 42.494 44.736 28.877 1.00 36.55 8 VAL F N 1
ATOM 13352 C CA . VAL F 1 8 ? 41.515 45.519 29.613 1.00 38.18 8 VAL F CA 1
ATOM 13353 C C . VAL F 1 8 ? 40.924 46.575 28.686 1.00 42.72 8 VAL F C 1
ATOM 13354 O O . VAL F 1 8 ? 41.625 47.114 27.828 1.00 43.64 8 VAL F O 1
ATOM 13358 N N . ARG F 1 9 ? 39.634 46.857 28.845 1.00 39.31 9 ARG F N 1
ATOM 13359 C CA . ARG F 1 9 ? 38.997 47.923 28.077 1.00 36.52 9 ARG F CA 1
ATOM 13360 C C . ARG F 1 9 ? 37.996 48.641 28.956 1.00 41.17 9 ARG F C 1
ATOM 13361 O O . ARG F 1 9 ? 37.550 48.096 29.957 1.00 43.16 9 ARG F O 1
ATOM 13369 N N . THR F 1 10 ? 37.628 49.858 28.580 1.00 37.31 10 THR F N 1
ATOM 13370 C CA . THR F 1 10 ? 36.602 50.571 29.320 1.00 38.64 10 THR F CA 1
ATOM 13371 C C . THR F 1 10 ? 35.249 50.322 28.674 1.00 44.23 10 THR F C 1
ATOM 13372 O O . THR F 1 10 ? 35.139 50.188 27.461 1.00 47.61 10 THR F O 1
ATOM 13376 N N . GLU F 1 11 ? 34.220 50.212 29.498 1.00 41.76 11 GLU F N 1
ATOM 13377 C CA . GLU F 1 11 ? 32.883 50.020 28.987 1.00 34.80 11 GLU F CA 1
ATOM 13378 C C . GLU F 1 11 ? 31.914 51.016 29.621 1.00 43.03 11 GLU F C 1
ATOM 13379 O O . GLU F 1 11 ? 31.915 51.239 30.853 1.00 45.86 11 GLU F O 1
ATOM 13385 N N . HIS F 1 12 ? 31.117 51.631 28.750 1.00 38.55 12 HIS F N 1
ATOM 13386 C CA . HIS F 1 12 ? 30.074 52.562 29.142 1.00 40.34 12 HIS F CA 1
ATOM 13387 C C . HIS F 1 12 ? 28.695 51.916 28.997 1.00 42.71 12 HIS F C 1
ATOM 13388 O O . HIS F 1 12 ? 28.235 51.658 27.885 1.00 47.61 12 HIS F O 1
ATOM 13395 N N . PHE F 1 13 ? 28.042 51.661 30.127 1.00 33.06 13 PHE F N 1
ATOM 13396 C CA . PHE F 1 13 ? 26.719 51.064 30.150 1.00 34.13 13 PHE F CA 1
ATOM 13397 C C . PHE F 1 13 ? 25.674 52.124 30.444 1.00 43.27 13 PHE F C 1
ATOM 13398 O O . PHE F 1 13 ? 25.711 52.769 31.491 1.00 43.41 13 PHE F O 1
ATOM 13406 N N . PRO F 1 14 ? 24.729 52.306 29.516 1.00 52.93 14 PRO F N 1
ATOM 13407 C CA . PRO F 1 14 ? 23.594 53.202 29.752 1.00 55.06 14 PRO F CA 1
ATOM 13408 C C . PRO F 1 14 ? 22.657 52.617 30.805 1.00 49.31 14 PRO F C 1
ATOM 13409 O O . PRO F 1 14 ? 22.411 51.416 30.798 1.00 50.20 14 PRO F O 1
ATOM 13413 N N . LEU F 1 15 ? 22.142 53.446 31.702 1.00 43.48 15 LEU F N 1
ATOM 13414 C CA . LEU F 1 15 ? 21.175 52.956 32.672 1.00 48.30 15 LEU F CA 1
ATOM 13415 C C . LEU F 1 15 ? 19.784 52.884 32.044 1.00 50.66 15 LEU F C 1
ATOM 13416 O O . LEU F 1 15 ? 19.605 53.245 30.884 1.00 48.41 15 LEU F O 1
ATOM 13421 N N . THR F 1 16 ? 18.807 52.415 32.814 1.00 51.26 16 THR F N 1
ATOM 13422 C CA . THR F 1 16 ? 17.443 52.274 32.319 1.00 54.52 16 THR F CA 1
ATOM 13423 C C . THR F 1 16 ? 16.506 53.247 33.035 1.00 56.95 16 THR F C 1
ATOM 13424 O O . THR F 1 16 ? 16.829 53.763 34.110 1.00 57.59 16 THR F O 1
ATOM 13428 N N . GLU F 1 27 ? 22.885 58.599 34.488 1.00 49.25 27 GLU F N 1
ATOM 13429 C CA . GLU F 1 27 ? 22.632 58.343 33.070 1.00 56.29 27 GLU F CA 1
ATOM 13430 C C . GLU F 1 27 ? 23.518 57.238 32.473 1.00 66.30 27 GLU F C 1
ATOM 13431 O O . GLU F 1 27 ? 23.073 56.481 31.612 1.00 72.39 27 GLU F O 1
ATOM 13433 N N . GLU F 1 28 ? 24.767 57.143 32.919 1.00 69.37 28 GLU F N 1
ATOM 13434 C CA . GLU F 1 28 ? 25.675 56.121 32.398 1.00 67.72 28 GLU F CA 1
ATOM 13435 C C . GLU F 1 28 ? 26.728 55.700 33.428 1.00 64.12 28 GLU F C 1
ATOM 13436 O O . GLU F 1 28 ? 27.169 56.511 34.236 1.00 67.20 28 GLU F O 1
ATOM 13442 N N . ILE F 1 29 ? 27.138 54.434 33.377 1.00 60.40 29 ILE F N 1
ATOM 13443 C CA . ILE F 1 29 ? 28.095 53.865 34.330 1.00 49.89 29 ILE F CA 1
ATOM 13444 C C . ILE F 1 29 ? 29.292 53.251 33.610 1.00 41.82 29 ILE F C 1
ATOM 13445 O O . ILE F 1 29 ? 29.149 52.687 32.537 1.00 41.60 29 ILE F O 1
ATOM 13450 N N . ASP F 1 30 ? 30.474 53.354 34.203 1.00 34.77 30 ASP F N 1
ATOM 13451 C CA . ASP F 1 30 ? 31.680 52.844 33.564 1.00 40.47 30 ASP F CA 1
ATOM 13452 C C . ASP F 1 30 ? 32.309 51.722 34.385 1.00 43.68 30 ASP F C 1
ATOM 13453 O O . ASP F 1 30 ? 32.435 51.838 35.605 1.00 45.12 30 ASP F O 1
ATOM 13458 N N . ASN F 1 31 ? 32.674 50.629 33.713 1.00 34.32 31 ASN F N 1
ATOM 13459 C CA . ASN F 1 31 ? 33.449 49.556 34.342 1.00 28.43 31 ASN F CA 1
ATOM 13460 C C . ASN F 1 31 ? 34.660 49.283 33.483 1.00 32.96 31 ASN F C 1
ATOM 13461 O O . ASN F 1 31 ? 34.622 49.479 32.270 1.00 35.78 31 ASN F O 1
ATOM 13466 N N . LEU F 1 32 ? 35.725 48.789 34.094 1.00 32.59 32 LEU F N 1
ATOM 13467 C CA . LEU F 1 32 ? 36.792 48.197 33.305 1.00 33.72 32 LEU F CA 1
ATOM 13468 C C . LEU F 1 32 ? 36.528 46.700 33.153 1.00 41.25 32 LEU F C 1
ATOM 13469 O O . LEU F 1 32 ? 36.184 46.016 34.123 1.00 37.12 32 LEU F O 1
ATOM 13474 N N . ILE F 1 33 ? 36.674 46.196 31.931 1.00 31.10 33 ILE F N 1
ATOM 13475 C CA . ILE F 1 33 ? 36.520 44.774 31.681 1.00 28.44 33 ILE F CA 1
ATOM 13476 C C . ILE F 1 33 ? 37.875 44.147 31.387 1.00 30.84 33 ILE F C 1
ATOM 13477 O O . ILE F 1 33 ? 38.678 44.673 30.601 1.00 33.58 33 ILE F O 1
ATOM 13482 N N . VAL F 1 34 ? 38.114 43.018 32.043 1.00 34.19 34 VAL F N 1
ATOM 13483 C CA . VAL F 1 34 ? 39.374 42.305 31.974 1.00 34.37 34 VAL F CA 1
ATOM 13484 C C . VAL F 1 34 ? 39.173 40.923 31.364 1.00 32.91 34 VAL F C 1
ATOM 13485 O O . VAL F 1 34 ? 38.265 40.187 31.761 1.00 32.33 34 VAL F O 1
ATOM 13489 N N . GLU F 1 35 ? 40.024 40.591 30.397 1.00 27.15 35 GLU F N 1
ATOM 13490 C CA . GLU F 1 35 ? 40.069 39.272 29.788 1.00 33.66 35 GLU F CA 1
ATOM 13491 C C . GLU F 1 35 ? 41.442 38.646 30.014 1.00 34.67 35 GLU F C 1
ATOM 13492 O O . GLU F 1 35 ? 42.467 39.225 29.657 1.00 33.15 35 GLU F O 1
ATOM 13498 N N . ILE F 1 36 ? 41.465 37.467 30.624 1.00 35.92 36 ILE F N 1
ATOM 13499 C CA . ILE F 1 36 ? 42.715 36.733 30.753 1.00 36.99 36 ILE F CA 1
ATOM 13500 C C . ILE F 1 36 ? 42.567 35.464 29.936 1.00 35.65 36 ILE F C 1
ATOM 13501 O O . ILE F 1 36 ? 41.572 34.768 30.051 1.00 33.40 36 ILE F O 1
ATOM 13506 N N . ARG F 1 37 ? 43.543 35.179 29.084 1.00 38.63 37 ARG F N 1
ATOM 13507 C CA . ARG F 1 37 ? 43.499 33.972 28.273 1.00 39.17 37 ARG F CA 1
ATOM 13508 C C . ARG F 1 37 ? 44.694 33.090 28.576 1.00 34.00 37 ARG F C 1
ATOM 13509 O O . ARG F 1 37 ? 45.814 33.589 28.752 1.00 34.54 37 ARG F O 1
ATOM 13517 N N . THR F 1 38 ? 44.461 31.780 28.626 1.00 34.24 38 THR F N 1
ATOM 13518 C CA . THR F 1 38 ? 45.552 30.848 28.871 1.00 40.69 38 THR F CA 1
ATOM 13519 C C . THR F 1 38 ? 46.124 30.377 27.545 1.00 50.42 38 THR F C 1
ATOM 13520 O O . THR F 1 38 ? 45.591 30.692 26.480 1.00 54.22 38 THR F O 1
ATOM 13524 N N . ALA F 1 39 ? 47.184 29.582 27.617 1.00 55.20 39 ALA F N 1
ATOM 13525 C CA . ALA F 1 39 ? 47.855 29.106 26.417 1.00 58.91 39 ALA F CA 1
ATOM 13526 C C . ALA F 1 39 ? 46.906 28.271 25.564 1.00 62.95 39 ALA F C 1
ATOM 13527 O O . ALA F 1 39 ? 46.919 28.355 24.336 1.00 64.99 39 ALA F O 1
ATOM 13529 N N . ASP F 1 40 ? 46.058 27.493 26.229 1.00 66.71 40 ASP F N 1
ATOM 13530 C CA . ASP F 1 40 ? 45.176 26.550 25.547 1.00 69.06 40 ASP F CA 1
ATOM 13531 C C . ASP F 1 40 ? 43.841 27.168 25.140 1.00 63.35 40 ASP F C 1
ATOM 13532 O O . ASP F 1 40 ? 42.958 26.468 24.647 1.00 65.17 40 ASP F O 1
ATOM 13537 N N . GLY F 1 41 ? 43.687 28.470 25.372 1.00 59.75 41 GLY F N 1
ATOM 13538 C CA . GLY F 1 41 ? 42.545 29.204 24.852 1.00 50.21 41 GLY F CA 1
ATOM 13539 C C . GLY F 1 41 ? 41.422 29.537 25.820 1.00 44.96 41 GLY F C 1
ATOM 13540 O O . GLY F 1 41 ? 40.484 30.247 25.460 1.00 47.49 41 GLY F O 1
ATOM 13541 N N . LEU F 1 42 ? 41.495 29.037 27.047 1.00 40.36 42 LEU F N 1
ATOM 13542 C CA . LEU F 1 42 ? 40.454 29.348 28.020 1.00 35.57 42 LEU F CA 1
ATOM 13543 C C . LEU F 1 42 ? 40.434 30.843 28.335 1.00 33.64 42 LEU F C 1
ATOM 13544 O O . LEU F 1 42 ? 41.455 31.530 28.240 1.00 35.33 42 LEU F O 1
ATOM 13549 N N . LEU F 1 43 ? 39.260 31.342 28.698 1.00 35.57 43 LEU F N 1
ATOM 13550 C CA . LEU F 1 43 ? 39.073 32.760 28.956 1.00 35.99 43 LEU F CA 1
ATOM 13551 C C . LEU F 1 43 ? 38.479 33.008 30.348 1.00 41.22 43 LEU F C 1
ATOM 13552 O O . LEU F 1 43 ? 37.362 32.564 30.640 1.00 38.91 43 LEU F O 1
ATOM 13557 N N . GLY F 1 44 ? 39.244 33.659 31.224 1.00 35.06 44 GLY F N 1
ATOM 13558 C CA . GLY F 1 44 ? 38.669 34.242 32.419 1.00 27.50 44 GLY F CA 1
ATOM 13559 C C . GLY F 1 44 ? 38.213 35.674 32.214 1.00 28.01 44 GLY F C 1
ATOM 13560 O O . GLY F 1 44 ? 38.888 36.470 31.555 1.00 34.31 44 GLY F O 1
ATOM 13561 N N . LEU F 1 45 ? 37.123 36.037 32.875 1.00 21.28 45 LEU F N 1
ATOM 13562 C CA . LEU F 1 45 ? 36.575 37.375 32.752 1.00 22.94 45 LEU F CA 1
ATOM 13563 C C . LEU F 1 45 ? 36.584 38.049 34.114 1.00 25.49 45 LEU F C 1
ATOM 13564 O O . LEU F 1 45 ? 36.425 37.383 35.136 1.00 25.62 45 LEU F O 1
ATOM 13569 N N . GLY F 1 46 ? 36.748 39.368 34.117 1.00 19.74 46 GLY F N 1
ATOM 13570 C CA . GLY F 1 46 ? 36.637 40.157 35.333 1.00 16.96 46 GLY F CA 1
ATOM 13571 C C . GLY F 1 46 ? 36.105 41.548 35.030 1.00 24.52 46 GLY F C 1
ATOM 13572 O O . GLY F 1 46 ? 36.167 42.021 33.895 1.00 30.22 46 GLY F O 1
ATOM 13573 N N . ALA F 1 47 ? 35.554 42.196 36.046 1.00 20.00 47 ALA F N 1
ATOM 13574 C CA . ALA F 1 47 ? 35.047 43.549 35.894 1.00 26.26 47 ALA F CA 1
ATOM 13575 C C . ALA F 1 47 ? 35.361 44.347 37.146 1.00 26.92 47 ALA F C 1
ATOM 13576 O O . ALA F 1 47 ? 35.264 43.817 38.263 1.00 24.19 47 ALA F O 1
ATOM 13578 N N . ALA F 1 48 ? 35.755 45.607 36.947 1.00 23.60 48 ALA F N 1
ATOM 13579 C CA . ALA F 1 48 ? 36.107 46.524 38.032 1.00 25.23 48 ALA F CA 1
ATOM 13580 C C . ALA F 1 48 ? 35.232 47.764 37.989 1.00 33.03 48 ALA F C 1
ATOM 13581 O O . ALA F 1 48 ? 35.096 48.405 36.939 1.00 36.55 48 ALA F O 1
ATOM 13583 N N . SER F 1 49 ? 34.660 48.104 39.141 1.00 27.87 49 SER F N 1
ATOM 13584 C CA . SER F 1 49 ? 33.865 49.308 39.289 1.00 29.30 49 SER F CA 1
ATOM 13585 C C . SER F 1 49 ? 34.307 50.084 40.536 1.00 30.75 49 SER F C 1
ATOM 13586 O O . SER F 1 49 ? 33.696 49.956 41.592 1.00 29.21 49 SER F O 1
ATOM 13589 N N . PRO F 1 50 ? 35.372 50.897 40.416 1.00 30.23 50 PRO F N 1
ATOM 13590 C CA . PRO F 1 50 ? 35.935 51.553 41.606 1.00 26.99 50 PRO F CA 1
ATOM 13591 C C . PRO F 1 50 ? 34.990 52.573 42.249 1.00 29.52 50 PRO F C 1
ATOM 13592 O O . PRO F 1 50 ? 34.177 53.185 41.563 1.00 33.26 50 PRO F O 1
ATOM 13596 N N . GLU F 1 51 ? 35.088 52.718 43.568 1.00 31.49 51 GLU F N 1
ATOM 13597 C CA . GLU F 1 51 ? 34.285 53.682 44.300 1.00 28.28 51 GLU F CA 1
ATOM 13598 C C . GLU F 1 51 ? 35.227 54.543 45.149 1.00 31.73 51 GLU F C 1
ATOM 13599 O O . GLU F 1 51 ? 35.706 54.113 46.202 1.00 30.66 51 GLU F O 1
ATOM 13605 N N . ARG F 1 52 ? 35.386 55.801 44.756 1.00 30.24 52 ARG F N 1
ATOM 13606 C CA . ARG F 1 52 ? 36.501 56.614 45.235 1.00 24.18 52 ARG F CA 1
ATOM 13607 C C . ARG F 1 52 ? 36.281 57.162 46.633 1.00 18.75 52 ARG F C 1
ATOM 13608 O O . ARG F 1 52 ? 37.230 57.384 47.374 1.00 23.29 52 ARG F O 1
ATOM 13616 N N . HIS F 1 53 ? 35.022 57.373 46.988 1.00 22.89 53 HIS F N 1
ATOM 13617 C CA . HIS F 1 53 ? 34.692 57.991 48.261 1.00 30.92 53 HIS F CA 1
ATOM 13618 C C . HIS F 1 53 ? 34.729 56.952 49.373 1.00 34.33 53 HIS F C 1
ATOM 13619 O O . HIS F 1 53 ? 34.571 57.267 50.546 1.00 34.85 53 HIS F O 1
ATOM 13626 N N . VAL F 1 54 ? 34.934 55.703 48.979 1.00 35.65 54 VAL F N 1
ATOM 13627 C CA . VAL F 1 54 ? 34.988 54.581 49.903 1.00 32.57 54 VAL F CA 1
ATOM 13628 C C . VAL F 1 54 ? 36.420 54.069 50.001 1.00 31.61 54 VAL F C 1
ATOM 13629 O O . VAL F 1 54 ? 36.958 53.912 51.092 1.00 28.74 54 VAL F O 1
ATOM 13633 N N . THR F 1 55 ? 36.973 53.657 48.868 1.00 25.62 55 THR F N 1
ATOM 13634 C CA . THR F 1 55 ? 38.336 53.140 48.841 1.00 23.83 55 THR F CA 1
ATOM 13635 C C . THR F 1 55 ? 39.438 54.099 48.394 1.00 30.14 55 THR F C 1
ATOM 13636 O O . THR F 1 55 ? 40.608 53.720 48.365 1.00 29.46 55 THR F O 1
ATOM 13640 N N . GLY F 1 56 ? 39.071 55.318 48.008 1.00 33.05 56 GLY F N 1
ATOM 13641 C CA . GLY F 1 56 ? 40.031 56.251 47.440 1.00 30.80 56 GLY F CA 1
ATOM 13642 C C . GLY F 1 56 ? 40.445 55.945 46.006 1.00 32.64 56 GLY F C 1
ATOM 13643 O O . GLY F 1 56 ? 41.204 56.700 45.387 1.00 29.23 56 GLY F O 1
ATOM 13644 N N . GLU F 1 57 ? 39.948 54.838 45.465 1.00 32.04 57 GLU F N 1
ATOM 13645 C CA . GLU F 1 57 ? 40.326 54.423 44.116 1.00 36.28 57 GLU F CA 1
ATOM 13646 C C . GLU F 1 57 ? 39.482 55.126 43.058 1.00 38.90 57 GLU F C 1
ATOM 13647 O O . GLU F 1 57 ? 38.250 55.088 43.105 1.00 40.30 57 GLU F O 1
ATOM 13653 N N . THR F 1 58 ? 40.158 55.731 42.085 1.00 38.82 58 THR F N 1
ATOM 13654 C CA . THR F 1 58 ? 39.503 56.497 41.024 1.00 39.79 58 THR F CA 1
ATOM 13655 C C . THR F 1 58 ? 39.502 55.670 39.751 1.00 37.82 58 THR F C 1
ATOM 13656 O O . THR F 1 58 ? 40.354 54.791 39.563 1.00 35.07 58 THR F O 1
ATOM 13660 N N . LEU F 1 59 ? 38.499 55.895 38.912 1.00 36.68 59 LEU F N 1
ATOM 13661 C CA . LEU F 1 59 ? 38.434 55.226 37.619 1.00 35.21 59 LEU F CA 1
ATOM 13662 C C . LEU F 1 59 ? 39.773 55.352 36.880 1.00 35.61 59 LEU F C 1
ATOM 13663 O O . LEU F 1 59 ? 40.253 54.395 36.254 1.00 40.03 59 LEU F O 1
ATOM 13668 N N . GLU F 1 60 ? 40.389 56.527 36.982 1.00 42.76 60 GLU F N 1
ATOM 13669 C CA . GLU F 1 60 ? 41.680 56.780 36.342 1.00 49.94 60 GLU F CA 1
ATOM 13670 C C . GLU F 1 60 ? 42.782 55.889 36.914 1.00 38.82 60 GLU F C 1
ATOM 13671 O O . GLU F 1 60 ? 43.475 55.191 36.168 1.00 37.31 60 GLU F O 1
ATOM 13677 N N . ALA F 1 61 ? 42.944 55.917 38.235 1.00 32.44 61 ALA F N 1
ATOM 13678 C CA . ALA F 1 61 ? 43.936 55.068 38.902 1.00 32.48 61 ALA F CA 1
ATOM 13679 C C . ALA F 1 61 ? 43.669 53.563 38.705 1.00 33.77 61 ALA F C 1
ATOM 13680 O O . ALA F 1 61 ? 44.601 52.761 38.665 1.00 34.65 61 ALA F O 1
ATOM 13682 N N . CYS F 1 62 ? 42.402 53.184 38.571 1.00 28.72 62 CYS F N 1
ATOM 13683 C CA . CYS F 1 62 ? 42.062 51.775 38.374 1.00 36.76 62 CYS F CA 1
ATOM 13684 C C . CYS F 1 62 ? 42.515 51.369 36.977 1.00 42.15 62 CYS F C 1
ATOM 13685 O O . CYS F 1 62 ? 43.195 50.343 36.795 1.00 38.07 62 CYS F O 1
ATOM 13688 N N . HIS F 1 63 ? 42.174 52.204 35.996 1.00 41.88 63 HIS F N 1
ATOM 13689 C CA . HIS F 1 63 ? 42.618 51.957 34.637 1.00 40.48 63 HIS F CA 1
ATOM 13690 C C . HIS F 1 63 ? 44.139 51.864 34.559 1.00 33.08 63 HIS F C 1
ATOM 13691 O O . HIS F 1 63 ? 44.683 50.976 33.902 1.00 37.63 63 HIS F O 1
ATOM 13698 N N . ALA F 1 64 ? 44.825 52.784 35.225 1.00 23.58 64 ALA F N 1
ATOM 13699 C CA . ALA F 1 64 ? 46.287 52.775 35.223 1.00 32.71 64 ALA F CA 1
ATOM 13700 C C . ALA F 1 64 ? 46.859 51.539 35.906 1.00 38.45 64 ALA F C 1
ATOM 13701 O O . ALA F 1 64 ? 47.912 51.034 35.511 1.00 37.49 64 ALA F O 1
ATOM 13703 N N . ALA F 1 65 ? 46.178 51.068 36.951 1.00 38.26 65 ALA F N 1
ATOM 13704 C CA . ALA F 1 65 ? 46.602 49.860 37.650 1.00 37.28 65 ALA F CA 1
ATOM 13705 C C . ALA F 1 65 ? 46.438 48.658 36.735 1.00 37.26 65 ALA F C 1
ATOM 13706 O O . ALA F 1 65 ? 47.180 47.691 36.839 1.00 42.32 65 ALA F O 1
ATOM 13708 N N . LEU F 1 66 ? 45.466 48.724 35.830 1.00 35.17 66 LEU F N 1
ATOM 13709 C CA . LEU F 1 66 ? 45.257 47.611 34.908 1.00 43.01 66 LEU F CA 1
ATOM 13710 C C . LEU F 1 66 ? 46.035 47.713 33.594 1.00 55.59 66 LEU F C 1
ATOM 13711 O O . LEU F 1 66 ? 45.926 46.830 32.745 1.00 54.60 66 LEU F O 1
ATOM 13716 N N . ASP F 1 67 ? 46.830 48.769 33.437 1.00 63.35 67 ASP F N 1
ATOM 13717 C CA . ASP F 1 67 ? 47.612 48.960 32.215 1.00 66.37 67 ASP F CA 1
ATOM 13718 C C . ASP F 1 67 ? 48.438 47.710 31.893 1.00 64.60 67 ASP F C 1
ATOM 13719 O O . ASP F 1 67 ? 49.113 47.167 32.765 1.00 61.44 67 ASP F O 1
ATOM 13724 N N . HIS F 1 68 ? 48.383 47.262 30.639 1.00 66.58 68 HIS F N 1
ATOM 13725 C CA . HIS F 1 68 ? 49.049 46.024 30.230 1.00 66.76 68 HIS F CA 1
ATOM 13726 C C . HIS F 1 68 ? 50.556 46.060 30.476 1.00 58.85 68 HIS F C 1
ATOM 13727 O O . HIS F 1 68 ? 51.205 45.014 30.545 1.00 58.70 68 HIS F O 1
ATOM 13734 N N . ASP F 1 69 ? 51.105 47.263 30.605 1.00 54.35 69 ASP F N 1
ATOM 13735 C CA . ASP F 1 69 ? 52.532 47.433 30.839 1.00 58.56 69 ASP F CA 1
ATOM 13736 C C . ASP F 1 69 ? 52.893 47.109 32.287 1.00 57.21 69 ASP F C 1
ATOM 13737 O O . ASP F 1 69 ? 53.949 46.531 32.568 1.00 58.72 69 ASP F O 1
ATOM 13742 N N . ARG F 1 70 ? 51.998 47.482 33.198 1.00 47.18 70 ARG F N 1
ATOM 13743 C CA . ARG F 1 70 ? 52.171 47.241 34.620 1.00 43.72 70 ARG F CA 1
ATOM 13744 C C . ARG F 1 70 ? 51.976 45.760 34.955 1.00 41.99 70 ARG F C 1
ATOM 13745 O O . ARG F 1 70 ? 52.400 45.297 36.011 1.00 42.37 70 ARG F O 1
ATOM 13753 N N . LEU F 1 71 ? 51.337 45.023 34.050 1.00 38.24 71 LEU F N 1
ATOM 13754 C CA . LEU F 1 71 ? 50.906 43.649 34.329 1.00 40.78 71 LEU F CA 1
ATOM 13755 C C . LEU F 1 71 ? 51.871 42.543 33.911 1.00 45.05 71 LEU F C 1
ATOM 13756 O O . LEU F 1 71 ? 51.520 41.363 33.945 1.00 49.64 71 LEU F O 1
ATOM 13761 N N . GLY F 1 72 ? 53.058 42.925 33.461 1.00 42.45 72 GLY F N 1
ATOM 13762 C CA . GLY F 1 72 ? 54.033 41.958 32.991 1.00 42.93 72 GLY F CA 1
ATOM 13763 C C . GLY F 1 72 ? 54.293 40.789 33.926 1.00 43.57 72 GLY F C 1
ATOM 13764 O O . GLY F 1 72 ? 54.423 39.652 33.484 1.00 43.31 72 GLY F O 1
ATOM 13765 N N . TRP F 1 73 ? 54.372 41.064 35.222 1.00 43.84 73 TRP F N 1
ATOM 13766 C CA . TRP F 1 73 ? 54.718 40.035 36.192 1.00 39.42 73 TRP F CA 1
ATOM 13767 C C . TRP F 1 73 ? 53.706 38.875 36.189 1.00 36.89 73 TRP F C 1
ATOM 13768 O O . TRP F 1 73 ? 54.015 37.766 36.622 1.00 34.26 73 TRP F O 1
ATOM 13779 N N . LEU F 1 74 ? 52.492 39.150 35.725 1.00 34.50 74 LEU F N 1
ATOM 13780 C CA . LEU F 1 74 ? 51.427 38.145 35.683 1.00 29.19 74 LEU F CA 1
ATOM 13781 C C . LEU F 1 74 ? 51.507 37.211 34.480 1.00 33.15 74 LEU F C 1
ATOM 13782 O O . LEU F 1 74 ? 51.016 36.075 34.522 1.00 34.10 74 LEU F O 1
ATOM 13787 N N . MET F 1 75 ? 52.095 37.711 33.398 1.00 35.45 75 MET F N 1
ATOM 13788 C CA . MET F 1 75 ? 52.187 36.970 32.146 1.00 34.93 75 MET F CA 1
ATOM 13789 C C . MET F 1 75 ? 53.065 35.737 32.289 1.00 27.81 75 MET F C 1
ATOM 13790 O O . MET F 1 75 ? 54.133 35.803 32.889 1.00 30.38 75 MET F O 1
ATOM 13795 N N . GLY F 1 76 ? 52.618 34.615 31.735 1.00 28.72 76 GLY F N 1
ATOM 13796 C CA . GLY F 1 76 ? 53.370 33.373 31.819 1.00 32.71 76 GLY F CA 1
ATOM 13797 C C . GLY F 1 76 ? 53.288 32.662 33.169 1.00 35.11 76 GLY F C 1
ATOM 13798 O O . GLY F 1 76 ? 53.890 31.607 33.361 1.00 41.05 76 GLY F O 1
ATOM 13799 N N . ARG F 1 77 ? 52.550 33.232 34.114 1.00 33.14 77 ARG F N 1
ATOM 13800 C CA . ARG F 1 77 ? 52.408 32.609 35.430 1.00 29.31 77 ARG F CA 1
ATOM 13801 C C . ARG F 1 77 ? 51.399 31.468 35.362 1.00 24.48 77 ARG F C 1
ATOM 13802 O O . ARG F 1 77 ? 50.462 31.509 34.566 1.00 29.56 77 ARG F O 1
ATOM 13810 N N . ASP F 1 78 ? 51.599 30.458 36.202 1.00 23.03 78 ASP F N 1
ATOM 13811 C CA . ASP F 1 78 ? 50.730 29.287 36.264 1.00 21.03 78 ASP F CA 1
ATOM 13812 C C . ASP F 1 78 ? 49.520 29.496 37.182 1.00 24.56 78 ASP F C 1
ATOM 13813 O O . ASP F 1 78 ? 49.652 29.734 38.389 1.00 24.89 78 ASP F O 1
ATOM 13818 N N . ILE F 1 79 ? 48.335 29.373 36.605 1.00 23.17 79 ILE F N 1
ATOM 13819 C CA . ILE F 1 79 ? 47.105 29.643 37.333 1.00 27.31 79 ILE F CA 1
ATOM 13820 C C . ILE F 1 79 ? 46.866 28.679 38.501 1.00 25.52 79 ILE F C 1
ATOM 13821 O O . ILE F 1 79 ? 46.201 29.030 39.478 1.00 25.15 79 ILE F O 1
ATOM 13826 N N . ARG F 1 80 ? 47.434 27.478 38.417 1.00 24.16 80 ARG F N 1
ATOM 13827 C CA . ARG F 1 80 ? 47.326 26.503 39.505 1.00 24.91 80 ARG F CA 1
ATOM 13828 C C . ARG F 1 80 ? 48.006 26.985 40.805 1.00 26.14 80 ARG F C 1
ATOM 13829 O O . ARG F 1 80 ? 47.865 26.364 41.850 1.00 22.99 80 ARG F O 1
ATOM 13837 N N . THR F 1 81 ? 48.769 28.071 40.701 1.00 24.31 81 THR F N 1
ATOM 13838 C CA . THR F 1 81 ? 49.405 28.763 41.835 1.00 20.75 81 THR F CA 1
ATOM 13839 C C . THR F 1 81 ? 48.571 29.921 42.404 1.00 21.45 81 THR F C 1
ATOM 13840 O O . THR F 1 81 ? 49.085 30.759 43.140 1.00 27.03 81 THR F O 1
ATOM 13844 N N . LEU F 1 82 ? 47.311 30.010 41.997 1.00 22.74 82 LEU F N 1
ATOM 13845 C CA . LEU F 1 82 ? 46.459 31.165 42.291 1.00 25.68 82 LEU F CA 1
ATOM 13846 C C . LEU F 1 82 ? 46.592 31.820 43.693 1.00 22.88 82 LEU F C 1
ATOM 13847 O O . LEU F 1 82 ? 46.623 33.047 43.793 1.00 20.29 82 LEU F O 1
ATOM 13852 N N . PRO F 1 83 ? 46.656 31.027 44.777 1.00 17.46 83 PRO F N 1
ATOM 13853 C CA . PRO F 1 83 ? 46.692 31.755 46.051 1.00 21.72 83 PRO F CA 1
ATOM 13854 C C . PRO F 1 83 ? 47.949 32.620 46.132 1.00 24.78 83 PRO F C 1
ATOM 13855 O O . PRO F 1 83 ? 47.940 33.712 46.709 1.00 28.83 83 PRO F O 1
ATOM 13859 N N . ARG F 1 84 ? 49.030 32.144 45.534 1.00 26.63 84 ARG F N 1
ATOM 13860 C CA . ARG F 1 84 ? 50.249 32.934 45.505 1.00 26.99 84 ARG F CA 1
ATOM 13861 C C . ARG F 1 84 ? 50.078 34.176 44.618 1.00 25.70 84 ARG F C 1
ATOM 13862 O O . ARG F 1 84 ? 50.553 35.263 44.954 1.00 23.59 84 ARG F O 1
ATOM 13870 N N . LEU F 1 85 ? 49.386 34.025 43.494 1.00 20.11 85 LEU F N 1
ATOM 13871 C CA . LEU F 1 85 ? 49.174 35.166 42.611 1.00 22.89 85 LEU F CA 1
ATOM 13872 C C . LEU F 1 85 ? 48.323 36.224 43.313 1.00 18.49 85 LEU F C 1
ATOM 13873 O O . LEU F 1 85 ? 48.598 37.418 43.221 1.00 25.52 85 LEU F O 1
ATOM 13878 N N . CYS F 1 86 ? 47.294 35.785 44.023 1.00 18.61 86 CYS F N 1
ATOM 13879 C CA . CYS F 1 86 ? 46.441 36.734 44.736 1.00 24.38 86 CYS F CA 1
ATOM 13880 C C . CYS F 1 86 ? 47.212 37.488 45.824 1.00 24.34 86 CYS F C 1
ATOM 13881 O O . CYS F 1 86 ? 46.948 38.662 46.059 1.00 18.03 86 CYS F O 1
ATOM 13884 N N . ARG F 1 87 ? 48.186 36.833 46.461 1.00 23.70 87 ARG F N 1
ATOM 13885 C CA . ARG F 1 87 ? 49.047 37.542 47.414 1.00 24.17 87 ARG F CA 1
ATOM 13886 C C . ARG F 1 87 ? 49.836 38.627 46.702 1.00 26.04 87 ARG F C 1
ATOM 13887 O O . ARG F 1 87 ? 49.916 39.763 47.175 1.00 24.72 87 ARG F O 1
ATOM 13895 N N . GLU F 1 88 ? 50.428 38.271 45.566 1.00 25.70 88 GLU F N 1
ATOM 13896 C CA . GLU F 1 88 ? 51.141 39.259 44.764 1.00 32.89 88 GLU F CA 1
ATOM 13897 C C . GLU F 1 88 ? 50.245 40.420 44.309 1.00 32.40 88 GLU F C 1
ATOM 13898 O O . GLU F 1 88 ? 50.680 41.564 44.319 1.00 30.88 88 GLU F O 1
ATOM 13904 N N . LEU F 1 89 ? 49.002 40.126 43.928 1.00 27.03 89 LEU F N 1
ATOM 13905 C CA . LEU F 1 89 ? 48.047 41.180 43.608 1.00 26.81 89 LEU F CA 1
ATOM 13906 C C . LEU F 1 89 ? 47.909 42.152 44.766 1.00 26.76 89 LEU F C 1
ATOM 13907 O O . LEU F 1 89 ? 47.905 43.365 44.567 1.00 28.11 89 LEU F O 1
ATOM 13912 N N . ALA F 1 90 ? 47.777 41.615 45.977 1.00 23.87 90 ALA F N 1
ATOM 13913 C CA . ALA F 1 90 ? 47.694 42.444 47.172 1.00 22.59 90 ALA F CA 1
ATOM 13914 C C . ALA F 1 90 ? 48.918 43.356 47.288 1.00 29.26 90 ALA F C 1
ATOM 13915 O O . ALA F 1 90 ? 48.812 44.516 47.680 1.00 29.35 90 ALA F O 1
ATOM 13917 N N . GLU F 1 91 ? 50.083 42.822 46.950 1.00 33.12 91 GLU F N 1
ATOM 13918 C CA . GLU F 1 91 ? 51.317 43.580 47.069 1.00 39.96 91 GLU F CA 1
ATOM 13919 C C . GLU F 1 91 ? 51.459 44.618 45.967 1.00 40.53 91 GLU F C 1
ATOM 13920 O O . GLU F 1 91 ? 51.830 45.760 46.241 1.00 38.22 91 GLU F O 1
ATOM 13926 N N . ARG F 1 92 ? 51.175 44.216 44.728 1.00 33.75 92 ARG F N 1
ATOM 13927 C CA . ARG F 1 92 ? 51.442 45.065 43.572 1.00 35.51 92 ARG F CA 1
ATOM 13928 C C . ARG F 1 92 ? 50.310 46.024 43.203 1.00 33.67 92 ARG F C 1
ATOM 13929 O O . ARG F 1 92 ? 50.519 46.955 42.435 1.00 31.10 92 ARG F O 1
ATOM 13937 N N . LEU F 1 93 ? 49.116 45.798 43.743 1.00 26.64 93 LEU F N 1
ATOM 13938 C CA . LEU F 1 93 ? 48.009 46.722 43.525 1.00 24.02 93 LEU F CA 1
ATOM 13939 C C . LEU F 1 93 ? 47.397 47.068 44.863 1.00 22.89 93 LEU F C 1
ATOM 13940 O O . LEU F 1 93 ? 46.214 46.836 45.080 1.00 27.30 93 LEU F O 1
ATOM 13945 N N . PRO F 1 94 ? 48.212 47.627 45.770 1.00 21.94 94 PRO F N 1
ATOM 13946 C CA . PRO F 1 94 ? 47.772 47.836 47.150 1.00 18.67 94 PRO F CA 1
ATOM 13947 C C . PRO F 1 94 ? 46.751 48.955 47.283 1.00 27.06 94 PRO F C 1
ATOM 13948 O O . PRO F 1 94 ? 45.980 48.955 48.238 1.00 31.26 94 PRO F O 1
ATOM 13952 N N . ALA F 1 95 ? 46.797 49.928 46.377 1.00 26.68 95 ALA F N 1
ATOM 13953 C CA . ALA F 1 95 ? 45.880 51.067 46.434 1.00 30.35 95 ALA F CA 1
ATOM 13954 C C . ALA F 1 95 ? 44.650 50.981 45.510 1.00 30.73 95 ALA F C 1
ATOM 13955 O O . ALA F 1 95 ? 43.809 51.876 45.525 1.00 28.84 95 ALA F O 1
ATOM 13957 N N . ALA F 1 96 ? 44.539 49.916 44.716 1.00 22.84 96 ALA F N 1
ATOM 13958 C CA . ALA F 1 96 ? 43.450 49.819 43.741 1.00 20.15 96 ALA F CA 1
ATOM 13959 C C . ALA F 1 96 ? 42.674 48.494 43.815 1.00 20.89 96 ALA F C 1
ATOM 13960 O O . ALA F 1 96 ? 42.831 47.624 42.949 1.00 24.35 96 ALA F O 1
ATOM 13962 N N . PRO F 1 97 ? 41.809 48.351 44.831 1.00 23.74 97 PRO F N 1
ATOM 13963 C CA . PRO F 1 97 ? 41.139 47.063 45.067 1.00 22.30 97 PRO F CA 1
ATOM 13964 C C . PRO F 1 97 ? 40.142 46.665 43.971 1.00 22.57 97 PRO F C 1
ATOM 13965 O O . PRO F 1 97 ? 39.904 45.482 43.820 1.00 19.17 97 PRO F O 1
ATOM 13969 N N . ALA F 1 98 ? 39.555 47.605 43.240 1.00 17.32 98 ALA F N 1
ATOM 13970 C CA . ALA F 1 98 ? 38.590 47.222 42.193 1.00 21.14 98 ALA F CA 1
ATOM 13971 C C . ALA F 1 98 ? 39.295 46.564 40.995 1.00 26.45 98 ALA F C 1
ATOM 13972 O O . ALA F 1 98 ? 38.828 45.548 40.446 1.00 29.78 98 ALA F O 1
ATOM 13974 N N . ALA F 1 99 ? 40.449 47.117 40.628 1.00 24.64 99 ALA F N 1
ATOM 13975 C CA . ALA F 1 99 ? 41.310 46.487 39.631 1.00 27.07 99 ALA F CA 1
ATOM 13976 C C . ALA F 1 99 ? 41.772 45.113 40.111 1.00 22.11 99 ALA F C 1
ATOM 13977 O O . ALA F 1 99 ? 41.697 44.098 39.369 1.00 31.08 99 ALA F O 1
ATOM 13979 N N . ARG F 1 100 ? 42.236 45.084 41.362 1.00 19.25 100 ARG F N 1
ATOM 13980 C CA . ARG F 1 100 ? 42.764 43.857 41.954 1.00 27.38 100 ARG F CA 1
ATOM 13981 C C . ARG F 1 100 ? 41.670 42.796 41.884 1.00 18.55 100 ARG F C 1
ATOM 13982 O O . ARG F 1 100 ? 41.910 41.648 41.557 1.00 22.07 100 ARG F O 1
ATOM 13990 N N . ALA F 1 101 ? 40.452 43.222 42.176 1.00 19.91 101 ALA F N 1
ATOM 13991 C CA . ALA F 1 101 ? 39.305 42.348 42.188 1.00 23.41 101 ALA F CA 1
ATOM 13992 C C . ALA F 1 101 ? 39.048 41.804 40.789 1.00 27.48 101 ALA F C 1
ATOM 13993 O O . ALA F 1 101 ? 38.814 40.613 40.632 1.00 23.81 101 ALA F O 1
ATOM 13995 N N . ALA F 1 102 ? 39.095 42.666 39.771 1.00 21.26 102 ALA F N 1
ATOM 13996 C CA . ALA F 1 102 ? 38.858 42.178 38.402 1.00 23.69 102 ALA F CA 1
ATOM 13997 C C . ALA F 1 102 ? 39.852 41.085 38.023 1.00 23.14 102 ALA F C 1
ATOM 13998 O O . ALA F 1 102 ? 39.478 40.012 37.473 1.00 30.77 102 ALA F O 1
ATOM 14000 N N . LEU F 1 103 ? 41.122 41.336 38.331 1.00 18.40 103 LEU F N 1
ATOM 14001 C CA . LEU F 1 103 ? 42.128 40.326 38.024 1.00 19.15 103 LEU F CA 1
ATOM 14002 C C . LEU F 1 103 ? 41.842 39.020 38.778 1.00 29.59 103 LEU F C 1
ATOM 14003 O O . LEU F 1 103 ? 41.749 37.938 38.177 1.00 25.06 103 LEU F O 1
ATOM 14008 N N . ASP F 1 104 ? 41.693 39.148 40.096 1.00 30.28 104 ASP F N 1
ATOM 14009 C CA . ASP F 1 104 ? 41.405 38.038 41.008 1.00 23.44 104 ASP F CA 1
ATOM 14010 C C . ASP F 1 104 ? 40.234 37.182 40.492 1.00 22.65 104 ASP F C 1
ATOM 14011 O O . ASP F 1 104 ? 40.337 35.962 40.381 1.00 21.29 104 ASP F O 1
ATOM 14016 N N . MET F 1 105 ? 39.124 37.817 40.139 1.00 20.97 105 MET F N 1
ATOM 14017 C CA . MET F 1 105 ? 37.950 37.042 39.761 1.00 25.00 105 MET F CA 1
ATOM 14018 C C . MET F 1 105 ? 38.196 36.378 38.410 1.00 25.40 105 MET F C 1
ATOM 14019 O O . MET F 1 105 ? 37.782 35.233 38.204 1.00 20.95 105 MET F O 1
ATOM 14024 N N . ALA F 1 106 ? 38.906 37.062 37.507 1.00 25.29 106 ALA F N 1
ATOM 14025 C CA . ALA F 1 106 ? 39.232 36.405 36.234 1.00 26.69 106 ALA F CA 1
ATOM 14026 C C . ALA F 1 106 ? 40.070 35.134 36.449 1.00 22.93 106 ALA F C 1
ATOM 14027 O O . ALA F 1 106 ? 39.810 34.062 35.853 1.00 30.08 106 ALA F O 1
ATOM 14029 N N . LEU F 1 107 ? 41.066 35.238 37.321 1.00 19.22 107 LEU F N 1
ATOM 14030 C CA . LEU F 1 107 ? 41.864 34.067 37.669 1.00 17.41 107 LEU F CA 1
ATOM 14031 C C . LEU F 1 107 ? 41.041 32.940 38.319 1.00 28.19 107 LEU F C 1
ATOM 14032 O O . LEU F 1 107 ? 41.220 31.765 37.975 1.00 25.56 107 LEU F O 1
ATOM 14037 N N . HIS F 1 108 ? 40.164 33.277 39.268 1.00 21.11 108 HIS F N 1
ATOM 14038 C CA . HIS F 1 108 ? 39.341 32.239 39.907 1.00 25.11 108 HIS F CA 1
ATOM 14039 C C . HIS F 1 108 ? 38.456 31.545 38.865 1.00 24.04 108 HIS F C 1
ATOM 14040 O O . HIS F 1 108 ? 38.234 30.327 38.919 1.00 20.99 108 HIS F O 1
ATOM 14047 N N . ASP F 1 109 ? 37.966 32.346 37.921 1.00 23.37 109 ASP F N 1
ATOM 14048 C CA . ASP F 1 109 ? 37.192 31.848 36.792 1.00 26.17 109 ASP F CA 1
ATOM 14049 C C . ASP F 1 109 ? 38.019 30.800 36.045 1.00 27.36 109 ASP F C 1
ATOM 14050 O O . ASP F 1 109 ? 37.549 29.685 35.761 1.00 27.40 109 ASP F O 1
ATOM 14055 N N . LEU F 1 110 ? 39.267 31.148 35.749 1.00 30.41 110 LEU F N 1
ATOM 14056 C CA . LEU F 1 110 ? 40.120 30.218 35.008 1.00 29.43 110 LEU F CA 1
ATOM 14057 C C . LEU F 1 110 ? 40.439 28.937 35.764 1.00 30.62 110 LEU F C 1
ATOM 14058 O O . LEU F 1 110 ? 40.448 27.853 35.180 1.00 27.03 110 LEU F O 1
ATOM 14063 N N . VAL F 1 111 ? 40.716 29.061 37.056 1.00 24.65 111 VAL F N 1
ATOM 14064 C CA . VAL F 1 111 ? 41.030 27.893 37.873 1.00 25.93 111 VAL F CA 1
ATOM 14065 C C . VAL F 1 111 ? 39.823 26.972 37.935 1.00 25.37 111 VAL F C 1
ATOM 14066 O O . VAL F 1 111 ? 39.963 25.746 37.916 1.00 21.09 111 VAL F O 1
ATOM 14070 N N . ALA F 1 112 ? 38.633 27.565 38.019 1.00 23.82 112 ALA F N 1
ATOM 14071 C CA . ALA F 1 112 ? 37.441 26.748 38.103 1.00 28.04 112 ALA F CA 1
ATOM 14072 C C . ALA F 1 112 ? 37.149 26.067 36.760 1.00 29.58 112 ALA F C 1
ATOM 14073 O O . ALA F 1 112 ? 36.681 24.933 36.739 1.00 23.15 112 ALA F O 1
ATOM 14075 N N . GLN F 1 113 ? 37.422 26.741 35.642 1.00 28.12 113 GLN F N 1
ATOM 14076 C CA . GLN F 1 113 ? 37.260 26.049 34.361 1.00 33.98 113 GLN F CA 1
ATOM 14077 C C . GLN F 1 113 ? 38.267 24.922 34.219 1.00 37.66 113 GLN F C 1
ATOM 14078 O O . GLN F 1 113 ? 37.942 23.838 33.748 1.00 42.63 113 GLN F O 1
ATOM 14084 N N . CYS F 1 114 ? 39.500 25.184 34.620 1.00 37.18 114 CYS F N 1
ATOM 14085 C CA . CYS F 1 114 ? 40.527 24.164 34.562 1.00 35.51 114 CYS F CA 1
ATOM 14086 C C . CYS F 1 114 ? 40.138 22.940 35.391 1.00 38.54 114 CYS F C 1
ATOM 14087 O O . CYS F 1 114 ? 40.366 21.806 34.975 1.00 36.08 114 CYS F O 1
ATOM 14090 N N . LEU F 1 115 ? 39.556 23.165 36.566 1.00 34.89 115 LEU F N 1
ATOM 14091 C CA . LEU F 1 115 ? 39.104 22.048 37.389 1.00 27.78 115 LEU F CA 1
ATOM 14092 C C . LEU F 1 115 ? 37.849 21.360 36.836 1.00 33.71 115 LEU F C 1
ATOM 14093 O O . LEU F 1 115 ? 37.592 20.193 37.139 1.00 38.86 115 LEU F O 1
ATOM 14098 N N . GLY F 1 116 ? 37.064 22.089 36.045 1.00 23.96 116 GLY F N 1
ATOM 14099 C CA . GLY F 1 116 ? 35.888 21.530 35.400 1.00 29.06 116 GLY F CA 1
ATOM 14100 C C . GLY F 1 116 ? 34.549 21.725 36.107 1.00 35.80 116 GLY F C 1
ATOM 14101 O O . GLY F 1 116 ? 33.562 21.091 35.728 1.00 37.63 116 GLY F O 1
ATOM 14102 N N . LEU F 1 117 ? 34.500 22.602 37.112 1.00 29.37 117 LEU F N 1
ATOM 14103 C CA . LEU F 1 117 ? 33.267 22.850 37.877 1.00 21.42 117 LEU F CA 1
ATOM 14104 C C . LEU F 1 117 ? 32.942 24.337 38.046 1.00 25.53 117 LEU F C 1
ATOM 14105 O O . LEU F 1 117 ? 33.824 25.198 37.908 1.00 25.99 117 LEU F O 1
ATOM 14110 N N . PRO F 1 118 ? 31.670 24.641 38.370 1.00 24.12 118 PRO F N 1
ATOM 14111 C CA . PRO F 1 118 ? 31.281 25.995 38.786 1.00 22.56 118 PRO F CA 1
ATOM 14112 C C . PRO F 1 118 ? 32.170 26.462 39.934 1.00 26.55 118 PRO F C 1
ATOM 14113 O O . PRO F 1 118 ? 32.510 25.676 40.835 1.00 25.03 118 PRO F O 1
ATOM 14117 N N . LEU F 1 119 ? 32.537 27.737 39.908 1.00 23.37 119 LEU F N 1
ATOM 14118 C CA . LEU F 1 119 ? 33.437 28.272 40.916 1.00 18.85 119 LEU F CA 1
ATOM 14119 C C . LEU F 1 119 ? 33.002 27.928 42.348 1.00 16.55 119 LEU F C 1
ATOM 14120 O O . LEU F 1 119 ? 33.814 27.444 43.143 1.00 18.73 119 LEU F O 1
ATOM 14125 N N . VAL F 1 120 ? 31.723 28.161 42.668 1.00 20.24 120 VAL F N 1
ATOM 14126 C CA . VAL F 1 120 ? 31.197 27.882 44.018 1.00 18.80 120 VAL F CA 1
ATOM 14127 C C . VAL F 1 120 ? 31.516 26.456 44.475 1.00 22.40 120 VAL F C 1
ATOM 14128 O O . VAL F 1 120 ? 31.796 26.217 45.653 1.00 21.40 120 VAL F O 1
ATOM 14132 N N . GLU F 1 121 ? 31.495 25.513 43.539 1.00 21.38 121 GLU F N 1
ATOM 14133 C CA . GLU F 1 121 ? 31.745 24.120 43.883 1.00 19.48 121 GLU F CA 1
ATOM 14134 C C . GLU F 1 121 ? 33.185 23.862 44.312 1.00 15.12 121 GLU F C 1
ATOM 14135 O O . GLU F 1 121 ? 33.420 23.093 45.241 1.00 16.93 121 GLU F O 1
ATOM 14141 N N . ILE F 1 122 ? 34.159 24.490 43.661 1.00 15.90 122 ILE F N 1
ATOM 14142 C CA . ILE F 1 122 ? 35.536 24.334 44.132 1.00 21.99 122 ILE F CA 1
ATOM 14143 C C . ILE F 1 122 ? 35.816 25.232 45.341 1.00 21.14 122 ILE F C 1
ATOM 14144 O O . ILE F 1 122 ? 36.733 24.975 46.109 1.00 19.18 122 ILE F O 1
ATOM 14149 N N . LEU F 1 123 ? 35.007 26.260 45.544 1.00 24.34 123 LEU F N 1
ATOM 14150 C CA . LEU F 1 123 ? 35.178 27.053 46.756 1.00 25.13 123 LEU F CA 1
ATOM 14151 C C . LEU F 1 123 ? 34.506 26.372 47.954 1.00 27.79 123 LEU F C 1
ATOM 14152 O O . LEU F 1 123 ? 34.734 26.799 49.101 1.00 19.72 123 LEU F O 1
ATOM 14157 N N . GLY F 1 124 ? 33.875 25.206 47.755 1.00 21.87 124 GLY F N 1
ATOM 14158 C CA . GLY F 1 124 ? 33.045 24.689 48.830 1.00 22.97 124 GLY F CA 1
ATOM 14159 C C . GLY F 1 124 ? 31.625 25.153 49.082 1.00 24.05 124 GLY F C 1
ATOM 14160 O O . GLY F 1 124 ? 31.370 25.999 49.945 1.00 21.07 124 GLY F O 1
ATOM 14161 N N . ARG F 1 125 ? 30.717 24.741 48.203 1.00 19.11 125 ARG F N 1
ATOM 14162 C CA . ARG F 1 125 ? 29.331 25.147 48.344 1.00 23.90 125 ARG F CA 1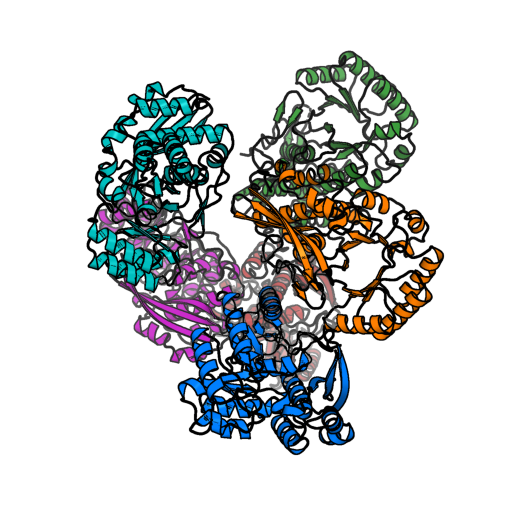
ATOM 14163 C C . ARG F 1 125 ? 28.743 24.995 49.754 1.00 24.96 125 ARG F C 1
ATOM 14164 O O . ARG F 1 125 ? 28.943 24.010 50.457 1.00 24.38 125 ARG F O 1
ATOM 14172 N N . ALA F 1 126 ? 27.995 26.031 50.105 1.00 20.74 126 ALA F N 1
ATOM 14173 C CA . ALA F 1 126 ? 27.412 26.326 51.408 1.00 19.33 126 ALA F CA 1
ATOM 14174 C C . ALA F 1 126 ? 25.912 26.518 51.200 1.00 20.51 126 ALA F C 1
ATOM 14175 O O . ALA F 1 126 ? 25.109 26.079 52.013 1.00 26.23 126 ALA F O 1
ATOM 14177 N N . HIS F 1 127 ? 25.560 27.377 50.246 1.00 16.94 127 HIS F N 1
ATOM 14178 C CA . HIS F 1 127 ? 24.164 27.679 49.931 1.00 12.75 127 HIS F CA 1
ATOM 14179 C C . HIS F 1 127 ? 23.783 27.392 48.470 1.00 24.09 127 HIS F C 1
ATOM 14180 O O . HIS F 1 127 ? 24.639 27.450 47.568 1.00 21.13 127 HIS F O 1
ATOM 14187 N N . ASP F 1 128 ? 22.531 26.995 48.241 1.00 19.95 128 ASP F N 1
ATOM 14188 C CA . ASP F 1 128 ? 22.044 26.835 46.865 1.00 21.88 128 ASP F CA 1
ATOM 14189 C C . ASP F 1 128 ? 21.565 28.158 46.238 1.00 28.75 128 ASP F C 1
ATOM 14190 O O . ASP F 1 128 ? 21.919 28.490 45.105 1.00 24.97 128 ASP F O 1
ATOM 14195 N N . SER F 1 129 ? 20.807 28.933 47.008 1.00 28.17 129 SER F N 1
ATOM 14196 C CA . SER F 1 129 ? 20.323 30.227 46.550 1.00 33.93 129 SER F CA 1
ATOM 14197 C C . SER F 1 129 ? 19.999 31.120 47.736 1.00 29.80 129 SER F C 1
ATOM 14198 O O . SER F 1 129 ? 19.796 30.641 48.854 1.00 25.91 129 SER F O 1
ATOM 14201 N N . LEU F 1 130 ? 19.944 32.420 47.480 1.00 30.87 130 LEU F N 1
ATOM 14202 C CA . LEU F 1 130 ? 19.516 33.389 48.484 1.00 32.36 130 LEU F CA 1
ATOM 14203 C C . LEU F 1 130 ? 18.733 34.508 47.829 1.00 26.88 130 LEU F C 1
ATOM 14204 O O . LEU F 1 130 ? 19.020 34.889 46.699 1.00 26.00 130 LEU F O 1
ATOM 14209 N N . PRO F 1 131 ? 17.754 35.057 48.548 1.00 24.97 131 PRO F N 1
ATOM 14210 C CA . PRO F 1 131 ? 17.050 36.216 48.010 1.00 23.29 131 PRO F CA 1
ATOM 14211 C C . PRO F 1 131 ? 17.994 37.415 47.993 1.00 26.93 131 PRO F C 1
ATOM 14212 O O . PRO F 1 131 ? 18.933 37.478 48.782 1.00 20.87 131 PRO F O 1
ATOM 14216 N N . THR F 1 132 ? 17.779 38.327 47.059 1.00 24.63 132 THR F N 1
ATOM 14217 C CA . THR F 1 132 ? 18.531 39.563 47.032 1.00 22.69 132 THR F CA 1
ATOM 14218 C C . THR F 1 132 ? 17.580 40.715 47.253 1.00 25.81 132 THR F C 1
ATOM 14219 O O . THR F 1 132 ? 16.415 40.668 46.852 1.00 26.51 132 THR F O 1
ATOM 14223 N N . SER F 1 133 ? 18.072 41.755 47.904 1.00 25.83 133 SER F N 1
ATOM 14224 C CA . SER F 1 133 ? 17.325 42.992 47.984 1.00 26.50 133 SER F CA 1
ATOM 14225 C C . SER F 1 133 ? 17.386 43.696 46.635 1.00 27.97 133 SER F C 1
ATOM 14226 O O . SER F 1 133 ? 18.242 43.397 45.795 1.00 22.43 133 SER F O 1
ATOM 14229 N N . VAL F 1 134 ? 16.455 44.611 46.415 1.00 28.80 134 VAL F N 1
ATOM 14230 C CA . VAL F 1 134 ? 16.675 45.639 45.401 1.00 33.10 134 VAL F CA 1
ATOM 14231 C C . VAL F 1 134 ? 16.600 46.996 46.080 1.00 29.16 134 VAL F C 1
ATOM 14232 O O . VAL F 1 134 ? 15.958 47.141 47.121 1.00 31.33 134 VAL F O 1
ATOM 14236 N N . THR F 1 135 ? 17.257 47.992 45.501 1.00 29.55 135 THR F N 1
ATOM 14237 C CA . THR F 1 135 ? 17.422 49.261 46.192 1.00 30.10 135 THR F CA 1
ATOM 14238 C C . THR F 1 135 ? 16.400 50.316 45.801 1.00 39.89 135 THR F C 1
ATOM 14239 O O . THR F 1 135 ? 16.123 50.527 44.624 1.00 46.36 135 THR F O 1
ATOM 14243 N N . ILE F 1 136 ? 15.839 50.952 46.823 1.00 36.03 136 ILE F N 1
ATOM 14244 C CA . ILE F 1 136 ? 15.053 52.158 46.681 1.00 35.93 136 ILE F CA 1
ATOM 14245 C C . ILE F 1 136 ? 15.866 53.318 47.264 1.00 36.00 136 ILE F C 1
ATOM 14246 O O . ILE F 1 136 ? 16.180 53.337 48.466 1.00 31.24 136 ILE F O 1
ATOM 14251 N N . GLY F 1 137 ? 16.215 54.274 46.406 1.00 38.32 137 GLY F N 1
ATOM 14252 C CA . GLY F 1 137 ? 16.999 55.432 46.802 1.00 37.66 137 GLY F CA 1
ATOM 14253 C C . GLY F 1 137 ? 16.209 56.430 47.629 1.00 39.10 137 GLY F C 1
ATOM 14254 O O . GLY F 1 137 ? 15.004 56.264 47.836 1.00 34.78 137 GLY F O 1
ATOM 14255 N N . ILE F 1 138 ? 16.890 57.468 48.111 1.00 35.48 138 ILE F N 1
ATOM 14256 C CA . ILE F 1 138 ? 16.220 58.555 48.819 1.00 30.22 138 ILE F CA 1
ATOM 14257 C C . ILE F 1 138 ? 15.258 59.303 47.890 1.00 38.64 138 ILE F C 1
ATOM 14258 O O . ILE F 1 138 ? 15.642 59.741 46.806 1.00 43.93 138 ILE F O 1
ATOM 14263 N N . LYS F 1 139 ? 14.014 59.454 48.340 1.00 42.94 139 LYS F N 1
ATOM 14264 C CA . LYS F 1 139 ? 12.931 60.034 47.541 1.00 42.45 139 LYS F CA 1
ATOM 14265 C C . LYS F 1 139 ? 11.665 60.058 48.391 1.00 46.70 139 LYS F C 1
ATOM 14266 O O . LYS F 1 139 ? 11.587 59.358 49.402 1.00 46.82 139 LYS F O 1
ATOM 14272 N N . PRO F 1 140 ? 10.672 60.871 47.992 1.00 54.31 140 PRO F N 1
ATOM 14273 C CA . PRO F 1 140 ? 9.459 61.096 48.796 1.00 49.59 140 PRO F CA 1
ATOM 14274 C C . PRO F 1 140 ? 8.556 59.862 48.918 1.00 45.51 140 PRO F C 1
ATOM 14275 O O . PRO F 1 140 ? 8.689 58.928 48.122 1.00 41.64 140 PRO F O 1
ATOM 14279 N N . VAL F 1 141 ? 7.640 59.883 49.890 1.00 42.66 141 VAL F N 1
ATOM 14280 C CA . VAL F 1 141 ? 6.808 58.725 50.237 1.00 41.21 141 VAL F CA 1
ATOM 14281 C C . VAL F 1 141 ? 6.158 58.032 49.047 1.00 47.78 141 VAL F C 1
ATOM 14282 O O . VAL F 1 141 ? 6.124 56.797 48.985 1.00 53.75 141 VAL F O 1
ATOM 14286 N N . GLU F 1 142 ? 5.641 58.817 48.105 1.00 50.59 142 GLU F N 1
ATOM 14287 C CA . GLU F 1 142 ? 4.855 58.255 47.005 1.00 53.40 142 GLU F CA 1
ATOM 14288 C C . GLU F 1 142 ? 5.700 57.529 45.964 1.00 48.82 142 GLU F C 1
ATOM 14289 O O . GLU F 1 142 ? 5.340 56.425 45.533 1.00 53.94 142 GLU F O 1
ATOM 14295 N N . GLU F 1 143 ? 6.816 58.135 45.559 1.00 47.50 143 GLU F N 1
ATOM 14296 C CA . GLU F 1 143 ? 7.717 57.472 44.621 1.00 54.13 143 GLU F CA 1
ATOM 14297 C C . GLU F 1 143 ? 8.234 56.184 45.255 1.00 53.64 143 GLU F C 1
ATOM 14298 O O . GLU F 1 143 ? 8.550 55.205 44.567 1.00 56.47 143 GLU F O 1
ATOM 14304 N N . THR F 1 144 ? 8.293 56.199 46.581 1.00 47.15 144 THR F N 1
ATOM 14305 C CA . THR F 1 144 ? 8.768 55.066 47.356 1.00 51.70 144 THR F CA 1
ATOM 14306 C C . THR F 1 144 ? 7.754 53.929 47.338 1.00 48.51 144 THR F C 1
ATOM 14307 O O . THR F 1 144 ? 8.108 52.779 47.066 1.00 46.54 144 THR F O 1
ATOM 14311 N N . LEU F 1 145 ? 6.495 54.240 47.627 1.00 38.81 145 LEU F N 1
ATOM 14312 C CA . LEU F 1 145 ? 5.481 53.192 47.621 1.00 42.62 145 LEU F CA 1
ATOM 14313 C C . LEU F 1 145 ? 5.323 52.634 46.205 1.00 43.58 145 LEU F C 1
ATOM 14314 O O . LEU F 1 145 ? 5.144 51.423 46.006 1.00 42.58 145 LEU F O 1
ATOM 14319 N N . ALA F 1 146 ? 5.427 53.523 45.220 1.00 45.75 146 ALA F N 1
ATOM 14320 C CA . ALA F 1 146 ? 5.319 53.116 43.824 1.00 47.55 146 ALA F CA 1
ATOM 14321 C C . ALA F 1 146 ? 6.429 52.135 43.468 1.00 44.69 146 ALA F C 1
ATOM 14322 O O . ALA F 1 146 ? 6.173 51.018 42.989 1.00 44.32 146 ALA F O 1
ATOM 14324 N N . GLU F 1 147 ? 7.665 52.562 43.702 1.00 45.23 147 GLU F N 1
ATOM 14325 C CA . GLU F 1 147 ? 8.823 51.733 43.398 1.00 48.91 147 GLU F CA 1
ATOM 14326 C C . GLU F 1 147 ? 8.734 50.386 44.122 1.00 39.43 147 GLU F C 1
ATOM 14327 O O . GLU F 1 147 ? 9.026 49.334 43.546 1.00 40.09 147 GLU F O 1
ATOM 14333 N N . ALA F 1 148 ? 8.305 50.426 45.379 1.00 38.16 148 ALA F N 1
ATOM 14334 C CA . ALA F 1 148 ? 8.090 49.205 46.147 1.00 41.44 148 ALA F CA 1
ATOM 14335 C C . ALA F 1 148 ? 7.136 48.269 45.417 1.00 44.09 148 ALA F C 1
ATOM 14336 O O . ALA F 1 148 ? 7.401 47.066 45.280 1.00 40.10 148 ALA F O 1
ATOM 14338 N N . ARG F 1 149 ? 6.015 48.814 44.953 1.00 41.86 149 ARG F N 1
ATOM 14339 C CA . ARG F 1 149 ? 5.052 47.974 44.248 1.00 39.05 149 ARG F CA 1
ATOM 14340 C C . ARG F 1 149 ? 5.599 47.408 42.924 1.00 32.84 149 ARG F C 1
ATOM 14341 O O . ARG F 1 149 ? 5.357 46.241 42.597 1.00 34.50 149 ARG F O 1
ATOM 14349 N N . GLU F 1 150 ? 6.359 48.205 42.177 1.00 32.40 150 GLU F N 1
ATOM 14350 C CA . GLU F 1 150 ? 7.021 47.668 40.984 1.00 35.44 150 GLU F CA 1
ATOM 14351 C C . GLU F 1 150 ? 7.894 46.471 41.365 1.00 40.86 150 GLU F C 1
ATOM 14352 O O . GLU F 1 150 ? 7.837 45.390 40.747 1.00 40.17 150 GLU F O 1
ATOM 14358 N N . HIS F 1 151 ? 8.710 46.665 42.396 1.00 36.61 151 HIS F N 1
ATOM 14359 C CA . HIS F 1 151 ? 9.659 45.625 42.780 1.00 34.83 151 HIS F CA 1
ATOM 14360 C C . HIS F 1 151 ? 8.956 44.356 43.222 1.00 29.08 151 HIS F C 1
ATOM 14361 O O . HIS F 1 151 ? 9.335 43.273 42.803 1.00 24.73 151 HIS F O 1
ATOM 14368 N N . LEU F 1 152 ? 7.936 44.485 44.068 1.00 29.21 152 LEU F N 1
ATOM 14369 C CA . LEU F 1 152 ? 7.140 43.321 44.425 1.00 35.50 152 LEU F CA 1
ATOM 14370 C C . LEU F 1 152 ? 6.648 42.650 43.149 1.00 44.72 152 LEU F C 1
ATOM 14371 O O . LEU F 1 152 ? 6.752 41.428 42.997 1.00 41.89 152 LEU F O 1
ATOM 14376 N N . ALA F 1 153 ? 6.121 43.455 42.229 1.00 44.00 153 ALA F N 1
ATOM 14377 C CA . ALA F 1 153 ? 5.598 42.925 40.976 1.00 50.15 153 ALA F CA 1
ATOM 14378 C C . ALA F 1 153 ? 6.639 42.092 40.229 1.00 51.84 153 ALA F C 1
ATOM 14379 O O . ALA F 1 153 ? 6.292 41.107 39.579 1.00 51.12 153 ALA F O 1
ATOM 14381 N N . LEU F 1 154 ? 7.913 42.462 40.336 1.00 46.34 154 LEU F N 1
ATOM 14382 C CA . LEU F 1 154 ? 8.941 41.714 39.604 1.00 41.74 154 LEU F CA 1
ATOM 14383 C C . LEU F 1 154 ? 9.466 40.459 40.317 1.00 35.69 154 LEU F C 1
ATOM 14384 O O . LEU F 1 154 ? 10.363 39.777 39.814 1.00 34.72 154 LEU F O 1
ATOM 14389 N N . GLY F 1 155 ? 8.914 40.160 41.486 1.00 27.29 155 GLY F N 1
ATOM 14390 C CA . GLY F 1 155 ? 9.269 38.956 42.216 1.00 31.23 155 GLY F CA 1
ATOM 14391 C C . GLY F 1 155 ? 10.176 39.147 43.432 1.00 43.46 155 GLY F C 1
ATOM 14392 O O . GLY F 1 155 ? 10.531 38.171 44.092 1.00 42.88 155 GLY F O 1
ATOM 14393 N N . PHE F 1 156 ? 10.544 40.392 43.738 1.00 38.27 156 PHE F N 1
ATOM 14394 C CA . PHE F 1 156 ? 11.479 40.666 44.831 1.00 31.18 156 PHE F CA 1
ATOM 14395 C C . PHE F 1 156 ? 10.806 40.661 46.204 1.00 31.83 156 PHE F C 1
ATOM 14396 O O . PHE F 1 156 ? 9.727 41.223 46.383 1.00 40.29 156 PHE F O 1
ATOM 14404 N N . ARG F 1 157 ? 11.390 39.906 47.127 1.00 26.56 157 ARG F N 1
ATOM 14405 C CA . ARG F 1 157 ? 10.902 39.808 48.499 1.00 25.68 157 ARG F CA 1
ATOM 14406 C C . ARG F 1 157 ? 11.666 40.629 49.540 1.00 34.36 157 ARG F C 1
ATOM 14407 O O . ARG F 1 157 ? 11.337 40.591 50.726 1.00 35.57 157 ARG F O 1
ATOM 14415 N N . VAL F 1 158 ? 12.710 41.328 49.107 1.00 36.50 158 VAL F N 1
ATOM 14416 C CA . VAL F 1 158 ? 13.541 42.115 50.020 1.00 30.42 158 VAL F CA 1
ATOM 14417 C C . VAL F 1 158 ? 13.841 43.489 49.436 1.00 28.53 158 VAL F C 1
ATOM 14418 O O . VAL F 1 158 ? 14.335 43.625 48.295 1.00 33.65 158 VAL F O 1
ATOM 14422 N N . LEU F 1 159 ? 13.534 44.514 50.221 1.00 23.42 159 LEU F N 1
ATOM 14423 C CA . LEU F 1 159 ? 13.802 45.880 49.802 1.00 25.65 159 LEU F CA 1
ATOM 14424 C C . LEU F 1 159 ? 14.893 46.500 50.665 1.00 27.84 159 LEU F C 1
ATOM 14425 O O . LEU F 1 159 ? 14.869 46.384 51.894 1.00 33.56 159 LEU F O 1
ATOM 14430 N N . LYS F 1 160 ? 15.856 47.145 50.015 1.00 25.37 160 LYS F N 1
ATOM 14431 C CA . LYS F 1 160 ? 16.873 47.921 50.717 1.00 23.05 160 LYS F CA 1
ATOM 14432 C C . LYS F 1 160 ? 16.560 49.399 50.510 1.00 21.70 160 LYS F C 1
ATOM 14433 O O . LYS F 1 160 ? 16.519 49.872 49.378 1.00 28.36 160 LYS F O 1
ATOM 14439 N N . VAL F 1 161 ? 16.319 50.118 51.601 1.00 21.56 161 VAL F N 1
ATOM 14440 C CA . VAL F 1 161 ? 15.908 51.516 51.537 1.00 23.82 161 VAL F CA 1
ATOM 14441 C C . VAL F 1 161 ? 17.014 52.457 52.001 1.00 29.14 161 VAL F C 1
ATOM 14442 O O . VAL F 1 161 ? 17.491 52.351 53.130 1.00 26.89 161 VAL F O 1
ATOM 14446 N N . LYS F 1 162 ? 17.420 53.381 51.137 1.00 27.58 162 LYS F N 1
ATOM 14447 C CA . LYS F 1 162 ? 18.353 54.418 51.562 1.00 25.78 162 LYS F CA 1
ATOM 14448 C C . LYS F 1 162 ? 17.663 55.433 52.481 1.00 30.11 162 LYS F C 1
ATOM 14449 O O . LYS F 1 162 ? 16.509 55.796 52.261 1.00 33.90 162 LYS F O 1
ATOM 14455 N N . LEU F 1 163 ? 18.362 55.862 53.529 1.00 30.76 163 LEU F N 1
ATOM 14456 C CA . LEU F 1 163 ? 17.845 56.882 54.439 1.00 31.48 163 LEU F CA 1
ATOM 14457 C C . LEU F 1 163 ? 18.802 58.077 54.442 1.00 30.71 163 LEU F C 1
ATOM 14458 O O . LEU F 1 163 ? 20.000 57.901 54.249 1.00 33.32 163 LEU F O 1
ATOM 14463 N N . CYS F 1 164 ? 18.267 59.290 54.584 1.00 32.87 164 CYS F N 1
ATOM 14464 C CA . CYS F 1 164 ? 19.093 60.502 54.519 1.00 31.98 164 CYS F CA 1
ATOM 14465 C C . CYS F 1 164 ? 19.500 61.118 55.870 1.00 33.09 164 CYS F C 1
ATOM 14466 O O . CYS F 1 164 ? 20.296 62.065 55.917 1.00 36.18 164 CYS F O 1
ATOM 14469 N N . GLY F 1 165 ? 18.985 60.583 56.970 1.00 29.32 165 GLY F N 1
ATOM 14470 C CA . GLY F 1 165 ? 19.302 61.151 58.269 1.00 33.76 165 GLY F CA 1
ATOM 14471 C C . GLY F 1 165 ? 18.296 62.154 58.819 1.00 40.58 165 GLY F C 1
ATOM 14472 O O . GLY F 1 165 ? 18.374 62.527 59.996 1.00 36.47 165 GLY F O 1
ATOM 14473 N N . ASP F 1 166 ? 17.328 62.561 58.001 1.00 39.54 166 ASP F N 1
ATOM 14474 C CA . ASP F 1 166 ? 16.286 63.467 58.476 1.00 38.76 166 ASP F CA 1
ATOM 14475 C C . ASP F 1 166 ? 15.167 62.582 58.982 1.00 35.80 166 ASP F C 1
ATOM 14476 O O . ASP F 1 166 ? 14.472 61.942 58.212 1.00 37.58 166 ASP F O 1
ATOM 14481 N N . GLU F 1 167 ? 14.976 62.582 60.293 1.00 34.88 167 GLU F N 1
ATOM 14482 C CA . GLU F 1 167 ? 14.200 61.537 60.935 1.00 38.98 167 GLU F CA 1
ATOM 14483 C C . GLU F 1 167 ? 12.717 61.584 60.606 1.00 49.48 167 GLU F C 1
ATOM 14484 O O . GLU F 1 167 ? 12.045 60.548 60.603 1.00 49.61 167 GLU F O 1
ATOM 14490 N N . GLU F 1 168 ? 12.210 62.778 60.326 1.00 50.30 168 GLU F N 1
ATOM 14491 C CA . GLU F 1 168 ? 10.799 62.928 60.002 1.00 52.17 168 GLU F CA 1
ATOM 14492 C C . GLU F 1 168 ? 10.504 62.198 58.702 1.00 41.34 168 GLU F C 1
ATOM 14493 O O . GLU F 1 168 ? 9.623 61.314 58.645 1.00 45.88 168 GLU F O 1
ATOM 14499 N N . GLN F 1 169 ? 11.263 62.548 57.666 1.00 33.17 169 GLN F N 1
ATOM 14500 C CA . GLN F 1 169 ? 11.136 61.872 56.383 1.00 44.45 169 GLN F CA 1
ATOM 14501 C C . GLN F 1 169 ? 11.409 60.375 56.517 1.00 46.77 169 GLN F C 1
ATOM 14502 O O . GLN F 1 169 ? 10.617 59.546 56.054 1.00 46.38 169 GLN F O 1
ATOM 14508 N N . ASP F 1 170 ? 12.531 60.032 57.147 1.00 43.05 170 ASP F N 1
ATOM 14509 C CA . ASP F 1 170 ? 12.945 58.638 57.232 1.00 38.39 170 ASP F CA 1
ATOM 14510 C C . ASP F 1 170 ? 11.833 57.796 57.858 1.00 31.27 170 ASP F C 1
ATOM 14511 O O . ASP F 1 170 ? 11.371 56.809 57.271 1.00 30.17 170 ASP F O 1
ATOM 14516 N N . PHE F 1 171 ? 11.398 58.199 59.048 1.00 33.60 171 PHE F N 1
ATOM 14517 C CA . PHE F 1 171 ? 10.399 57.434 59.783 1.00 39.23 171 PHE F CA 1
ATOM 14518 C C . PHE F 1 171 ? 9.069 57.396 59.050 1.00 45.74 171 PHE F C 1
ATOM 14519 O O . PHE F 1 171 ? 8.441 56.345 59.001 1.00 49.90 171 PHE F O 1
ATOM 14527 N N . GLU F 1 172 ? 8.627 58.520 58.483 1.00 49.76 172 GLU F N 1
ATOM 14528 C CA . GLU F 1 172 ? 7.354 58.477 57.748 1.00 51.32 172 GLU F CA 1
ATOM 14529 C C . GLU F 1 172 ? 7.411 57.488 56.575 1.00 46.35 172 GLU F C 1
ATOM 14530 O O . GLU F 1 172 ? 6.520 56.631 56.406 1.00 39.26 172 GLU F O 1
ATOM 14536 N N . ARG F 1 173 ? 8.465 57.614 55.771 1.00 42.51 173 ARG F N 1
ATOM 14537 C CA . ARG F 1 173 ? 8.719 56.660 54.709 1.00 38.97 173 ARG F CA 1
ATOM 14538 C C . ARG F 1 173 ? 8.639 55.234 55.240 1.00 41.99 173 ARG F C 1
ATOM 14539 O O . ARG F 1 173 ? 7.956 54.394 54.662 1.00 47.85 173 ARG F O 1
ATOM 14547 N N . LEU F 1 174 ? 9.320 54.949 56.344 1.00 37.96 174 LEU F N 1
ATOM 14548 C CA . LEU F 1 174 ? 9.364 53.565 56.820 1.00 40.46 174 LEU F CA 1
ATOM 14549 C C . LEU F 1 174 ? 8.011 53.037 57.305 1.00 42.66 174 LEU F C 1
ATOM 14550 O O . LEU F 1 174 ? 7.629 51.903 56.982 1.00 41.04 174 LEU F O 1
ATOM 14555 N N . ARG F 1 175 ? 7.289 53.854 58.072 1.00 36.84 175 ARG F N 1
ATOM 14556 C CA . ARG F 1 175 ? 5.966 53.468 58.568 1.00 37.32 175 ARG F CA 1
ATOM 14557 C C . ARG F 1 175 ? 4.999 53.215 57.404 1.00 40.18 175 ARG F C 1
ATOM 14558 O O . ARG F 1 175 ? 4.314 52.182 57.358 1.00 33.96 175 ARG F O 1
ATOM 14566 N N . ARG F 1 176 ? 4.945 54.154 56.463 1.00 42.69 176 ARG F N 1
ATOM 14567 C CA . ARG F 1 176 ? 4.058 53.990 55.316 1.00 40.78 176 ARG F CA 1
ATOM 14568 C C . ARG F 1 176 ? 4.443 52.754 54.502 1.00 42.00 176 ARG F C 1
ATOM 14569 O O . ARG F 1 176 ? 3.599 51.923 54.193 1.00 39.49 176 ARG F O 1
ATOM 14577 N N . LEU F 1 177 ? 5.726 52.625 54.182 1.00 36.76 177 LEU F N 1
ATOM 14578 C CA . LEU F 1 177 ? 6.205 51.496 53.396 1.00 31.34 177 LEU F CA 1
ATOM 14579 C C . LEU F 1 177 ? 5.806 50.189 54.061 1.00 35.21 177 LEU F C 1
ATOM 14580 O O . LEU F 1 177 ? 5.383 49.251 53.388 1.00 34.15 177 LEU F O 1
ATOM 14585 N N . HIS F 1 178 ? 5.935 50.144 55.384 1.00 36.72 178 HIS F N 1
ATOM 14586 C CA . HIS F 1 178 ? 5.567 48.970 56.163 1.00 36.64 178 HIS F CA 1
ATOM 14587 C C . HIS F 1 178 ? 4.078 48.666 56.072 1.00 41.32 178 HIS F C 1
ATOM 14588 O O . HIS F 1 178 ? 3.688 47.509 55.904 1.00 42.46 178 HIS F O 1
ATOM 14595 N N . GLU F 1 179 ? 3.245 49.698 56.204 1.00 44.67 179 GLU F N 1
ATOM 14596 C CA . GLU F 1 179 ? 1.796 49.496 56.115 1.00 53.45 179 GLU F CA 1
ATOM 14597 C C . GLU F 1 179 ? 1.389 48.989 54.729 1.00 48.06 179 GLU F C 1
ATOM 14598 O O . GLU F 1 179 ? 0.596 48.056 54.609 1.00 51.16 179 GLU F O 1
ATOM 14604 N N . THR F 1 180 ? 1.951 49.600 53.692 1.00 37.05 180 THR F N 1
ATOM 14605 C CA . THR F 1 180 ? 1.683 49.214 52.311 1.00 39.99 180 THR F CA 1
ATOM 14606 C C . THR F 1 180 ? 2.167 47.798 51.990 1.00 48.69 180 THR F C 1
ATOM 14607 O O . THR F 1 180 ? 1.519 47.066 51.244 1.00 55.85 180 THR F O 1
ATOM 14611 N N . LEU F 1 181 ? 3.307 47.406 52.550 1.00 48.14 181 LEU F N 1
ATOM 14612 C CA . LEU F 1 181 ? 3.889 46.102 52.228 1.00 44.14 181 LEU F CA 1
ATOM 14613 C C . LEU F 1 181 ? 3.067 44.928 52.755 1.00 38.22 181 LEU F C 1
ATOM 14614 O O . LEU F 1 181 ? 3.089 43.849 52.180 1.00 38.65 181 LEU F O 1
ATOM 14619 N N . ALA F 1 182 ? 2.365 45.137 53.863 1.00 40.40 182 ALA F N 1
ATOM 14620 C CA . ALA F 1 182 ? 1.485 44.112 54.418 1.00 49.09 182 ALA F CA 1
ATOM 14621 C C . ALA F 1 182 ? 2.159 42.746 54.478 1.00 48.22 182 ALA F C 1
ATOM 14622 O O . ALA F 1 182 ? 1.561 41.732 54.109 1.00 49.34 182 ALA F O 1
ATOM 14624 N N . GLY F 1 183 ? 3.406 42.729 54.934 1.00 42.07 183 GLY F N 1
ATOM 14625 C CA . GLY F 1 183 ? 4.147 41.493 55.106 1.00 30.17 183 GLY F CA 1
ATOM 14626 C C . GLY F 1 183 ? 4.585 40.817 53.821 1.00 35.08 183 GLY F C 1
ATOM 14627 O O . GLY F 1 183 ? 5.080 39.690 53.858 1.00 38.82 183 GLY F O 1
ATOM 14628 N N . ARG F 1 184 ? 4.418 41.496 52.689 1.00 35.89 184 ARG F N 1
ATOM 14629 C CA . ARG F 1 184 ? 4.792 40.918 51.398 1.00 45.16 184 ARG F CA 1
ATOM 14630 C C . ARG F 1 184 ? 6.312 40.904 51.150 1.00 45.83 184 ARG F C 1
ATOM 14631 O O . ARG F 1 184 ? 6.795 40.161 50.296 1.00 40.01 184 ARG F O 1
ATOM 14639 N N . ALA F 1 185 ? 7.053 41.733 51.885 1.00 44.60 185 ALA F N 1
ATOM 14640 C CA . ALA F 1 185 ? 8.518 41.776 51.771 1.00 40.40 185 ALA F CA 1
ATOM 14641 C C . ALA F 1 185 ? 9.172 42.289 53.049 1.00 30.36 185 ALA F C 1
ATOM 14642 O O . ALA F 1 185 ? 8.541 42.969 53.847 1.00 37.51 185 ALA F O 1
ATOM 14644 N N . VAL F 1 186 ? 10.440 41.956 53.243 1.00 35.84 186 VAL F N 1
ATOM 14645 C CA . VAL F 1 186 ? 11.199 42.462 54.385 1.00 36.59 186 VAL F CA 1
ATOM 14646 C C . VAL F 1 186 ? 11.989 43.700 53.990 1.00 35.20 186 VAL F C 1
ATOM 14647 O O . VAL F 1 186 ? 12.366 43.875 52.826 1.00 34.36 186 VAL F O 1
ATOM 14651 N N . VAL F 1 187 ? 12.153 44.598 54.947 1.00 28.13 187 VAL F N 1
ATOM 14652 C CA . VAL F 1 187 ? 12.904 45.807 54.709 1.00 28.53 187 VAL F CA 1
ATOM 14653 C C . VAL F 1 187 ? 14.235 45.808 55.452 1.00 25.90 187 VAL F C 1
ATOM 14654 O O . VAL F 1 187 ? 14.342 45.340 56.590 1.00 28.76 187 VAL F O 1
ATOM 14658 N N . ARG F 1 188 ? 15.228 46.367 54.768 1.00 24.49 188 ARG F N 1
ATOM 14659 C CA . ARG F 1 188 ? 16.615 46.492 55.193 1.00 27.31 188 ARG F CA 1
ATOM 14660 C C . ARG F 1 188 ? 16.899 47.977 54.983 1.00 27.92 188 ARG F C 1
ATOM 14661 O O . ARG F 1 188 ? 16.452 48.525 53.977 1.00 30.27 188 ARG F O 1
ATOM 14669 N N . VAL F 1 189 ? 17.593 48.655 55.905 1.00 23.82 189 VAL F N 1
ATOM 14670 C CA . VAL F 1 189 ? 17.846 50.099 55.717 1.00 18.27 189 VAL F CA 1
ATOM 14671 C C . VAL F 1 189 ? 19.317 50.535 55.722 1.00 21.06 189 VAL F C 1
ATOM 14672 O O . VAL F 1 189 ? 20.182 49.917 56.355 1.00 22.07 189 VAL F O 1
ATOM 14676 N N . ASP F 1 190 ? 19.589 51.603 54.981 1.00 20.29 190 ASP F N 1
ATOM 14677 C CA . ASP F 1 190 ? 20.959 52.074 54.776 1.00 22.15 190 ASP F CA 1
ATOM 14678 C C . ASP F 1 190 ? 21.070 53.590 54.831 1.00 27.42 190 ASP F C 1
ATOM 14679 O O . ASP F 1 190 ? 20.968 54.247 53.795 1.00 26.40 190 ASP F O 1
ATOM 14684 N N . PRO F 1 191 ? 21.250 54.146 56.041 1.00 28.98 191 PRO F N 1
ATOM 14685 C CA . PRO F 1 191 ? 21.434 55.583 56.300 1.00 28.61 191 PRO F CA 1
ATOM 14686 C C . PRO F 1 191 ? 22.756 56.102 55.743 1.00 27.50 191 PRO F C 1
ATOM 14687 O O . PRO F 1 191 ? 22.967 57.306 55.676 1.00 35.37 191 PRO F O 1
ATOM 14691 N N . ASN F 1 192 ? 23.659 55.190 55.412 1.00 22.72 192 ASN F N 1
ATOM 14692 C CA . ASN F 1 192 ? 24.989 55.548 54.918 1.00 23.29 192 ASN F CA 1
ATOM 14693 C C . ASN F 1 192 ? 25.652 56.716 55.653 1.00 27.24 192 ASN F C 1
ATOM 14694 O O . ASN F 1 192 ? 25.938 57.768 55.065 1.00 24.44 192 ASN F O 1
ATOM 14699 N N . GLN F 1 193 ? 25.919 56.509 56.938 1.00 25.55 193 GLN F N 1
ATOM 14700 C CA . GLN F 1 193 ? 26.737 57.441 57.706 1.00 22.47 193 GLN F CA 1
ATOM 14701 C C . GLN F 1 193 ? 25.988 58.705 58.146 1.00 27.34 193 GLN F C 1
ATOM 14702 O O . GLN F 1 193 ? 26.554 59.568 58.824 1.00 25.56 193 GLN F O 1
ATOM 14708 N N . SER F 1 194 ? 24.728 58.820 57.738 1.00 24.32 194 SER F N 1
ATOM 14709 C CA . SER F 1 194 ? 23.981 60.064 57.922 1.00 29.13 194 SER F CA 1
ATOM 14710 C C . SER F 1 194 ? 23.453 60.292 59.338 1.00 28.85 194 SER F C 1
ATOM 14711 O O . SER F 1 194 ? 22.955 61.365 59.630 1.00 31.29 194 SER F O 1
ATOM 14714 N N . TYR F 1 195 ? 23.537 59.290 60.212 1.00 26.72 195 TYR F N 1
ATOM 14715 C CA . TYR F 1 195 ? 22.934 59.405 61.547 1.00 20.58 195 TYR F CA 1
ATOM 14716 C C . TYR F 1 195 ? 23.874 59.849 62.665 1.00 26.73 195 TYR F C 1
ATOM 14717 O O . TYR F 1 195 ? 25.074 59.576 62.611 1.00 24.80 195 TYR F O 1
ATOM 14726 N N . ASP F 1 196 ? 23.330 60.590 63.632 1.00 24.73 196 ASP F N 1
ATOM 14727 C CA . ASP F 1 196 ? 24.016 60.804 64.905 1.00 28.28 196 ASP F CA 1
ATOM 14728 C C . ASP F 1 196 ? 23.540 59.779 65.947 1.00 29.88 196 ASP F C 1
ATOM 14729 O O . ASP F 1 196 ? 22.620 58.992 65.695 1.00 25.94 196 ASP F O 1
ATOM 14734 N N . ARG F 1 197 ? 24.134 59.822 67.131 1.00 22.69 197 ARG F N 1
ATOM 14735 C CA . ARG F 1 197 ? 23.926 58.768 68.115 1.00 23.71 197 ARG F CA 1
ATOM 14736 C C . ARG F 1 197 ? 22.465 58.617 68.647 1.00 24.14 197 ARG F C 1
ATOM 14737 O O . ARG F 1 197 ? 21.849 57.523 68.573 1.00 29.16 197 ARG F O 1
ATOM 14745 N N . ASP F 1 198 ? 21.912 59.716 69.155 1.00 26.81 198 ASP F N 1
ATOM 14746 C CA . ASP F 1 198 ? 20.538 59.738 69.658 1.00 28.41 198 ASP F CA 1
ATOM 14747 C C . ASP F 1 198 ? 19.562 59.288 68.558 1.00 28.93 198 ASP F C 1
ATOM 14748 O O . ASP F 1 198 ? 18.679 58.419 68.766 1.00 37.44 198 ASP F O 1
ATOM 14753 N N . GLY F 1 199 ? 19.746 59.894 67.386 1.00 28.21 199 GLY F N 1
ATOM 14754 C CA . GLY F 1 199 ? 18.977 59.567 66.208 1.00 31.38 199 GLY F CA 1
ATOM 14755 C C . GLY F 1 199 ? 19.029 58.078 65.963 1.00 34.81 199 GLY F C 1
ATOM 14756 O O . GLY F 1 199 ? 17.990 57.455 65.733 1.00 36.85 199 GLY F O 1
ATOM 14757 N N . LEU F 1 200 ? 20.229 57.499 66.026 1.00 29.79 200 LEU F N 1
ATOM 14758 C CA . LEU F 1 200 ? 20.350 56.075 65.767 1.00 25.36 200 LEU F CA 1
ATOM 14759 C C . LEU F 1 200 ? 19.491 55.315 66.754 1.00 21.29 200 LEU F C 1
ATOM 14760 O O . LEU F 1 200 ? 18.825 54.352 66.374 1.00 23.72 200 LEU F O 1
ATOM 14765 N N . LEU F 1 201 ? 19.496 55.731 68.020 1.00 21.03 201 LEU F N 1
ATOM 14766 C CA . LEU F 1 201 ? 18.647 55.014 68.989 1.00 24.93 201 LEU F CA 1
ATOM 14767 C C . LEU F 1 201 ? 17.150 55.068 68.611 1.00 30.13 201 LEU F C 1
ATOM 14768 O O . LEU F 1 201 ? 16.417 54.047 68.705 1.00 26.96 201 LEU F O 1
ATOM 14773 N N . ARG F 1 202 ? 16.698 56.245 68.165 1.00 24.06 202 ARG F N 1
ATOM 14774 C CA . ARG F 1 202 ? 15.289 56.345 67.730 1.00 29.99 202 ARG F CA 1
ATOM 14775 C C . ARG F 1 202 ? 14.984 55.436 66.538 1.00 29.49 202 ARG F C 1
ATOM 14776 O O . ARG F 1 202 ? 13.980 54.685 66.526 1.00 31.94 202 ARG F O 1
ATOM 14784 N N . LEU F 1 203 ? 15.876 55.489 65.551 1.00 27.96 203 LEU F N 1
ATOM 14785 C CA . LEU F 1 203 ? 15.773 54.641 64.373 1.00 28.59 203 LEU F CA 1
ATOM 14786 C C . LEU F 1 203 ? 15.728 53.163 64.737 1.00 34.50 203 LEU F C 1
ATOM 14787 O O . LEU F 1 203 ? 15.036 52.397 64.088 1.00 38.15 203 LEU F O 1
ATOM 14792 N N . ASP F 1 204 ? 16.477 52.754 65.758 1.00 36.90 204 ASP F N 1
ATOM 14793 C CA . ASP F 1 204 ? 16.488 51.341 66.134 1.00 33.58 204 ASP F CA 1
ATOM 14794 C C . ASP F 1 204 ? 15.191 50.960 66.843 1.00 32.36 204 ASP F C 1
ATOM 14795 O O . ASP F 1 204 ? 14.683 49.845 66.657 1.00 31.15 204 ASP F O 1
ATOM 14800 N N . ARG F 1 205 ? 14.657 51.875 67.654 1.00 29.99 205 ARG F N 1
ATOM 14801 C CA . ARG F 1 205 ? 13.356 51.596 68.272 1.00 35.97 205 ARG F CA 1
ATOM 14802 C C . ARG F 1 205 ? 12.311 51.358 67.186 1.00 32.24 205 ARG F C 1
ATOM 14803 O O . ARG F 1 205 ? 11.548 50.374 67.223 1.00 33.04 205 ARG F O 1
ATOM 14811 N N . LEU F 1 206 ? 12.296 52.258 66.205 1.00 33.81 206 LEU F N 1
ATOM 14812 C CA . LEU F 1 206 ? 11.384 52.105 65.083 1.00 32.53 206 LEU F CA 1
ATOM 14813 C C . LEU F 1 206 ? 11.633 50.791 64.317 1.00 37.62 206 LEU F C 1
ATOM 14814 O O . LEU F 1 206 ? 10.697 50.074 63.978 1.00 45.65 206 LEU F O 1
ATOM 14819 N N . VAL F 1 207 ? 12.901 50.488 64.053 1.00 31.65 207 VAL F N 1
ATOM 14820 C CA . VAL F 1 207 ? 13.305 49.264 63.369 1.00 28.79 207 VAL F CA 1
ATOM 14821 C C . VAL F 1 207 ? 12.740 48.026 64.054 1.00 32.17 207 VAL F C 1
ATOM 14822 O O . VAL F 1 207 ? 12.243 47.110 63.392 1.00 31.98 207 VAL F O 1
ATOM 14826 N N . GLN F 1 208 ? 12.817 47.984 65.378 1.00 33.15 208 GLN F N 1
ATOM 14827 C CA . GLN F 1 208 ? 12.205 46.868 66.076 1.00 44.51 208 GLN F CA 1
ATOM 14828 C C . GLN F 1 208 ? 10.709 46.905 65.837 1.00 43.99 208 GLN F C 1
ATOM 14829 O O . GLN F 1 208 ? 10.106 45.882 65.520 1.00 46.06 208 GLN F O 1
ATOM 14835 N N . GLU F 1 209 ? 10.116 48.089 65.990 1.00 41.30 209 GLU F N 1
ATOM 14836 C CA . GLU F 1 209 ? 8.666 48.228 65.847 1.00 46.75 209 GLU F CA 1
ATOM 14837 C C . GLU F 1 209 ? 8.136 47.667 64.523 1.00 43.28 209 GLU F C 1
ATOM 14838 O O . GLU F 1 209 ? 7.095 47.021 64.496 1.00 43.76 209 GLU F O 1
ATOM 14844 N N . LEU F 1 210 ? 8.860 47.925 63.436 1.00 42.59 210 LEU F N 1
ATOM 14845 C CA . LEU F 1 210 ? 8.426 47.567 62.083 1.00 37.88 210 LEU F CA 1
ATOM 14846 C C . LEU F 1 210 ? 8.982 46.250 61.543 1.00 38.46 210 LEU F C 1
ATOM 14847 O O . LEU F 1 210 ? 8.732 45.900 60.394 1.00 42.67 210 LEU F O 1
ATOM 14852 N N . GLY F 1 211 ? 9.762 45.540 62.349 1.00 35.64 211 GLY F N 1
ATOM 14853 C CA . GLY F 1 211 ? 10.361 44.293 61.904 1.00 32.73 211 GLY F CA 1
ATOM 14854 C C . GLY F 1 211 ? 11.415 44.423 60.814 1.00 33.15 211 GLY F C 1
ATOM 14855 O O . GLY F 1 211 ? 11.690 43.458 60.103 1.00 40.77 211 GLY F O 1
ATOM 14856 N N . ILE F 1 212 ? 12.018 45.603 60.687 1.00 30.85 212 ILE F N 1
ATOM 14857 C CA . ILE F 1 212 ? 13.124 45.812 59.748 1.00 25.97 212 ILE F CA 1
ATOM 14858 C C . ILE F 1 212 ? 14.320 44.929 60.148 1.00 26.82 212 ILE F C 1
ATOM 14859 O O . ILE F 1 212 ? 14.658 44.843 61.331 1.00 26.65 212 ILE F O 1
ATOM 14864 N N . GLU F 1 213 ? 14.942 44.241 59.190 1.00 24.30 213 GLU F N 1
ATOM 14865 C CA . GLU F 1 213 ? 15.930 43.226 59.579 1.00 26.18 213 GLU F CA 1
ATOM 14866 C C . GLU F 1 213 ? 17.214 43.788 60.185 1.00 28.38 213 GLU F C 1
ATOM 14867 O O . GLU F 1 213 ? 17.716 43.239 61.154 1.00 29.47 213 GLU F O 1
ATOM 14873 N N . PHE F 1 214 ? 17.728 44.885 59.639 1.00 21.42 214 PHE F N 1
ATOM 14874 C CA . PHE F 1 214 ? 18.881 45.539 60.251 1.00 24.38 214 PHE F CA 1
ATOM 14875 C C . PHE F 1 214 ? 19.153 46.925 59.686 1.00 24.31 214 PHE F C 1
ATOM 14876 O O . PHE F 1 214 ? 18.487 47.378 58.749 1.00 25.55 214 PHE F O 1
ATOM 14884 N N . ILE F 1 215 ? 20.171 47.564 60.248 1.00 21.31 215 ILE F N 1
ATOM 14885 C CA . ILE F 1 215 ? 20.565 48.926 59.900 1.00 24.11 215 ILE F CA 1
ATOM 14886 C C . ILE F 1 215 ? 22.016 48.906 59.477 1.00 23.59 215 ILE F C 1
ATOM 14887 O O . ILE F 1 215 ? 22.893 48.509 60.250 1.00 25.25 215 ILE F O 1
ATOM 14892 N N . GLU F 1 216 ? 22.275 49.346 58.252 1.00 21.90 216 GLU F N 1
ATOM 14893 C CA . GLU F 1 216 ? 23.623 49.317 57.706 1.00 16.55 216 GLU F CA 1
ATOM 14894 C C . GLU F 1 216 ? 24.351 50.654 57.884 1.00 20.67 216 GLU F C 1
ATOM 14895 O O . GLU F 1 216 ? 23.911 51.692 57.384 1.00 26.29 216 GLU F O 1
ATOM 14901 N N . GLN F 1 217 ? 25.462 50.616 58.608 1.00 19.79 217 GLN F N 1
ATOM 14902 C CA . GLN F 1 217 ? 26.393 51.746 58.674 1.00 15.02 217 GLN F CA 1
ATOM 14903 C C . GLN F 1 217 ? 25.714 53.082 59.002 1.00 15.46 217 GLN F C 1
ATOM 14904 O O . GLN F 1 217 ? 25.787 54.019 58.220 1.00 22.10 217 GLN F O 1
ATOM 14910 N N . PRO F 1 218 ? 25.063 53.178 60.165 1.00 22.44 218 PRO F N 1
ATOM 14911 C CA . PRO F 1 218 ? 24.394 54.440 60.498 1.00 21.11 218 PRO F CA 1
ATOM 14912 C C . PRO F 1 218 ? 25.387 55.581 60.743 1.00 22.67 218 PRO F C 1
ATOM 14913 O O . PRO F 1 218 ? 25.009 56.750 60.618 1.00 22.38 218 PRO F O 1
ATOM 14917 N N . PHE F 1 219 ? 26.640 55.254 61.058 1.00 18.89 219 PHE F N 1
ATOM 14918 C CA . PHE F 1 219 ? 27.601 56.278 61.503 1.00 17.64 219 PHE F CA 1
ATOM 14919 C C . PHE F 1 219 ? 28.765 56.454 60.535 1.00 18.15 219 PHE F C 1
ATOM 14920 O O . PHE F 1 219 ? 29.062 55.555 59.750 1.00 18.72 219 PHE F O 1
ATOM 14928 N N . PRO F 1 220 ? 29.440 57.620 60.599 1.00 16.82 220 PRO F N 1
ATOM 14929 C CA . PRO F 1 220 ? 30.652 57.826 59.800 1.00 14.40 220 PRO F CA 1
ATOM 14930 C C . PRO F 1 220 ? 31.645 56.674 59.949 1.00 21.83 220 PRO F C 1
ATOM 14931 O O . PRO F 1 220 ? 31.849 56.129 61.039 1.00 25.78 220 PRO F O 1
ATOM 14935 N N . ALA F 1 221 ? 32.270 56.322 58.835 1.00 21.91 221 ALA F N 1
ATOM 14936 C CA . ALA F 1 221 ? 33.188 55.196 58.779 1.00 24.64 221 ALA F CA 1
ATOM 14937 C C . ALA F 1 221 ? 34.268 55.210 59.868 1.00 21.77 221 ALA F C 1
ATOM 14938 O O . ALA F 1 221 ? 34.662 54.148 60.342 1.00 20.75 221 ALA F O 1
ATOM 14940 N N . GLY F 1 222 ? 34.757 56.390 60.255 1.00 18.44 222 GLY F N 1
ATOM 14941 C CA . GLY F 1 222 ? 35.815 56.487 61.268 1.00 17.41 222 GLY F CA 1
ATOM 14942 C C . GLY F 1 222 ? 35.330 56.551 62.717 1.00 20.72 222 GLY F C 1
ATOM 14943 O O . GLY F 1 222 ? 36.094 56.799 63.664 1.00 18.00 222 GLY F O 1
ATOM 14944 N N . ARG F 1 223 ? 34.023 56.401 62.841 1.00 19.77 223 ARG F N 1
ATOM 14945 C CA . ARG F 1 223 ? 33.249 56.431 64.085 1.00 22.98 223 ARG F CA 1
ATOM 14946 C C . ARG F 1 223 ? 32.896 55.090 64.763 1.00 21.46 223 ARG F C 1
ATOM 14947 O O . ARG F 1 223 ? 31.806 54.985 65.325 1.00 16.87 223 ARG F O 1
ATOM 14955 N N . THR F 1 224 ? 33.585 54.005 64.425 1.00 12.00 224 THR F N 1
ATOM 14956 C CA . THR F 1 224 ? 33.280 52.711 65.047 1.00 21.84 224 THR F CA 1
ATOM 14957 C C . THR F 1 224 ? 33.236 52.754 66.586 1.00 23.54 224 THR F C 1
ATOM 14958 O O . THR F 1 224 ? 32.525 51.951 67.211 1.00 23.78 224 THR F O 1
ATOM 14962 N N . ASP F 1 225 ? 33.977 53.678 67.202 1.00 20.08 225 ASP F N 1
ATOM 14963 C CA . ASP F 1 225 ? 33.800 53.910 68.639 1.00 18.55 225 ASP F CA 1
ATOM 14964 C C . ASP F 1 225 ? 32.339 54.274 68.990 1.00 23.00 225 ASP F C 1
ATOM 14965 O O . ASP F 1 225 ? 31.826 53.936 70.070 1.00 14.30 225 ASP F O 1
ATOM 14970 N N . TRP F 1 226 ? 31.648 54.926 68.066 1.00 21.22 226 TRP F N 1
ATOM 14971 C CA . TRP F 1 226 ? 30.236 55.187 68.287 1.00 17.19 226 TRP F CA 1
ATOM 14972 C C . TRP F 1 226 ? 29.447 53.866 68.301 1.00 19.24 226 TRP F C 1
ATOM 14973 O O . TRP F 1 226 ? 28.479 53.733 69.028 1.00 14.56 226 TRP F O 1
ATOM 14984 N N . LEU F 1 227 ? 29.853 52.894 67.493 1.00 20.07 227 LEU F N 1
ATOM 14985 C CA . LEU F 1 227 ? 29.133 51.623 67.453 1.00 21.72 227 LEU F CA 1
ATOM 14986 C C . LEU F 1 227 ? 29.383 50.858 68.744 1.00 14.77 227 LEU F C 1
ATOM 14987 O O . LEU F 1 227 ? 28.462 50.341 69.370 1.00 22.08 227 LEU F O 1
ATOM 14992 N N . ARG F 1 228 ? 30.641 50.792 69.145 1.00 15.90 228 ARG F N 1
ATOM 14993 C CA . ARG F 1 228 ? 30.992 50.022 70.334 1.00 14.85 228 ARG F CA 1
ATOM 14994 C C . ARG F 1 228 ? 30.347 50.551 71.613 1.00 16.21 228 ARG F C 1
ATOM 14995 O O . ARG F 1 228 ? 30.121 49.800 72.552 1.00 24.02 228 ARG F O 1
ATOM 15003 N N . ALA F 1 229 ? 30.033 51.839 71.649 1.00 14.88 229 ALA F N 1
ATOM 15004 C CA . ALA F 1 229 ? 29.344 52.405 72.807 1.00 19.38 229 ALA F CA 1
ATOM 15005 C C . ALA F 1 229 ? 27.846 52.040 72.894 1.00 20.06 229 ALA F C 1
ATOM 15006 O O . ALA F 1 229 ? 27.191 52.363 73.875 1.00 18.83 229 ALA F O 1
ATOM 15008 N N . LEU F 1 230 ? 27.303 51.390 71.866 1.00 18.08 230 LEU F N 1
ATOM 15009 C CA . LEU F 1 230 ? 25.891 50.970 71.876 1.00 22.54 230 LEU F CA 1
ATOM 15010 C C . LEU F 1 230 ? 25.672 49.617 72.571 1.00 21.06 230 LEU F C 1
ATOM 15011 O O . LEU F 1 230 ? 26.530 48.741 72.515 1.00 14.03 230 LEU F O 1
ATOM 15016 N N . PRO F 1 231 ? 24.489 49.414 73.167 1.00 20.29 231 PRO F N 1
ATOM 15017 C CA . PRO F 1 231 ? 24.189 48.073 73.693 1.00 18.84 231 PRO F CA 1
ATOM 15018 C C . PRO F 1 231 ? 24.474 46.968 72.666 1.00 16.20 231 PRO F C 1
ATOM 15019 O O . PRO F 1 231 ? 24.276 47.165 71.463 1.00 19.16 231 PRO F O 1
ATOM 15023 N N A LYS F 1 232 ? 24.943 45.822 73.146 0.42 18.69 232 LYS F N 1
ATOM 15024 N N B LYS F 1 232 ? 24.930 45.817 73.145 0.58 18.80 232 LYS F N 1
ATOM 15025 C CA A LYS F 1 232 ? 25.264 44.696 72.274 0.42 19.09 232 LYS F CA 1
ATOM 15026 C CA B LYS F 1 232 ? 25.248 44.693 72.271 0.58 18.72 232 LYS F CA 1
ATOM 15027 C C A LYS F 1 232 ? 24.076 44.292 71.410 0.42 22.47 232 LYS F C 1
ATOM 15028 C C B LYS F 1 232 ? 24.069 44.332 71.397 0.58 22.62 232 LYS F C 1
ATOM 15029 O O A LYS F 1 232 ? 24.248 43.955 70.246 0.42 23.10 232 LYS F O 1
ATOM 15030 O O B LYS F 1 232 ? 24.236 44.059 70.219 0.58 22.80 232 LYS F O 1
ATOM 15041 N N . ALA F 1 233 ? 22.874 44.340 71.977 1.00 27.07 233 ALA F N 1
ATOM 15042 C CA . ALA F 1 233 ? 21.670 43.948 71.248 1.00 29.64 233 ALA F CA 1
ATOM 15043 C C . ALA F 1 233 ? 21.432 44.805 70.018 1.00 26.94 233 ALA F C 1
ATOM 15044 O O . ALA F 1 233 ? 20.908 44.325 69.020 1.00 30.67 233 ALA F O 1
ATOM 15046 N N . ILE F 1 234 ? 21.783 46.083 70.099 1.00 24.49 234 ILE F N 1
ATOM 15047 C CA . ILE F 1 234 ? 21.600 46.976 68.959 1.00 23.51 234 ILE F CA 1
ATOM 15048 C C . ILE F 1 234 ? 22.715 46.772 67.938 1.00 15.01 234 ILE F C 1
ATOM 15049 O O . ILE F 1 234 ? 22.471 46.718 66.734 1.00 18.04 234 ILE F O 1
ATOM 15054 N N . ARG F 1 235 ? 23.941 46.651 68.433 1.00 17.86 235 ARG F N 1
ATOM 15055 C CA . ARG F 1 235 ? 25.087 46.289 67.595 1.00 24.01 235 ARG F CA 1
ATOM 15056 C C . ARG F 1 235 ? 24.831 45.024 66.766 1.00 25.48 235 ARG F C 1
ATOM 15057 O O . ARG F 1 235 ? 25.197 44.956 65.606 1.00 16.61 235 ARG F O 1
ATOM 15065 N N . ARG F 1 236 ? 24.223 44.012 67.378 1.00 23.92 236 ARG F N 1
ATOM 15066 C CA . ARG F 1 236 ? 23.921 42.785 66.668 1.00 20.32 236 ARG F CA 1
ATOM 15067 C C . ARG F 1 236 ? 23.047 43.074 65.437 1.00 19.61 236 ARG F C 1
ATOM 15068 O O . ARG F 1 236 ? 23.023 42.298 64.483 1.00 23.32 236 ARG F O 1
ATOM 15076 N N . ARG F 1 237 ? 22.333 44.194 65.477 1.00 16.57 237 ARG F N 1
ATOM 15077 C CA . ARG F 1 237 ? 21.414 44.606 64.402 1.00 24.75 237 ARG F CA 1
ATOM 15078 C C . ARG F 1 237 ? 22.024 45.569 63.396 1.00 27.30 237 ARG F C 1
ATOM 15079 O O . ARG F 1 237 ? 21.301 46.147 62.581 1.00 27.76 237 ARG F O 1
ATOM 15087 N N . ILE F 1 238 ? 23.323 45.833 63.513 1.00 21.18 238 ILE F N 1
ATOM 15088 C CA . ILE F 1 238 ? 23.968 46.800 62.626 1.00 24.57 238 ILE F CA 1
ATOM 15089 C C . ILE F 1 238 ? 25.009 46.145 61.732 1.00 24.20 238 ILE F C 1
ATOM 15090 O O . ILE F 1 238 ? 25.752 45.251 62.169 1.00 22.28 238 ILE F O 1
ATOM 15095 N N . ALA F 1 239 ? 25.057 46.594 60.484 1.00 15.09 239 ALA F N 1
ATOM 15096 C CA . ALA F 1 239 ? 26.029 46.083 59.523 1.00 14.25 239 ALA F CA 1
ATOM 15097 C C . ALA F 1 239 ? 27.130 47.103 59.264 1.00 12.81 239 ALA F C 1
ATOM 15098 O O . ALA F 1 239 ? 26.871 48.302 59.118 1.00 16.61 239 ALA F O 1
ATOM 15100 N N . ALA F 1 240 ? 28.362 46.625 59.192 1.00 12.80 240 ALA F N 1
ATOM 15101 C CA . ALA F 1 240 ? 29.476 47.458 58.748 1.00 9.59 240 ALA F CA 1
ATOM 15102 C C . ALA F 1 240 ? 29.586 47.424 57.224 1.00 18.66 240 ALA F C 1
ATOM 15103 O O . ALA F 1 240 ? 29.703 46.349 56.619 1.00 18.76 240 ALA F O 1
ATOM 15105 N N . ASP F 1 241 ? 29.567 48.594 56.596 1.00 15.72 241 ASP F N 1
ATOM 15106 C CA . ASP F 1 241 ? 29.833 48.650 55.164 1.00 17.10 241 ASP F CA 1
ATOM 15107 C C . ASP F 1 241 ? 31.062 49.504 54.852 1.00 20.97 241 ASP F C 1
ATOM 15108 O O . ASP F 1 241 ? 32.135 48.981 54.579 1.00 23.47 241 ASP F O 1
ATOM 15113 N N . GLU F 1 242 ? 30.908 50.821 54.927 1.00 15.56 242 GLU F N 1
ATOM 15114 C CA . GLU F 1 242 ? 31.996 51.728 54.601 1.00 15.88 242 GLU F CA 1
ATOM 15115 C C . GLU F 1 242 ? 33.124 51.593 55.620 1.00 23.40 242 GLU F C 1
ATOM 15116 O O . GLU F 1 242 ? 34.305 51.813 55.302 1.00 16.41 242 GLU F O 1
ATOM 15122 N N . SER F 1 243 ? 32.757 51.210 56.840 1.00 18.68 243 SER F N 1
ATOM 15123 C CA . SER F 1 243 ? 33.736 50.941 57.885 1.00 15.74 243 SER F CA 1
ATOM 15124 C C . SER F 1 243 ? 34.543 49.690 57.557 1.00 20.88 243 SER F C 1
ATOM 15125 O O . SER F 1 243 ? 35.547 49.421 58.216 1.00 20.56 243 SER F O 1
ATOM 15128 N N . LEU F 1 244 ? 34.096 48.903 56.575 1.00 15.56 244 LEU F N 1
ATOM 15129 C CA . LEU F 1 244 ? 34.761 47.619 56.315 1.00 17.28 244 LEU F CA 1
ATOM 15130 C C . LEU F 1 244 ? 35.325 47.488 54.914 1.00 19.94 244 LEU F C 1
ATOM 15131 O O . LEU F 1 244 ? 34.587 47.247 53.945 1.00 18.83 244 LEU F O 1
ATOM 15136 N N . LEU F 1 245 ? 36.646 47.527 54.813 1.00 11.98 245 LEU F N 1
ATOM 15137 C CA . LEU F 1 245 ? 37.262 47.344 53.513 1.00 13.44 245 LEU F CA 1
ATOM 15138 C C . LEU F 1 245 ? 37.823 45.931 53.344 1.00 23.82 245 LEU F C 1
ATOM 15139 O O . LEU F 1 245 ? 37.260 45.127 52.588 1.00 27.62 245 LEU F O 1
ATOM 15144 N N . GLY F 1 246 ? 38.951 45.654 53.992 1.00 20.09 246 GLY F N 1
ATOM 15145 C CA . GLY F 1 246 ? 39.566 44.334 53.972 1.00 17.56 246 GLY F CA 1
ATOM 15146 C C . GLY F 1 246 ? 39.598 43.526 55.262 1.00 19.09 246 GLY F C 1
ATOM 15147 O O . GLY F 1 246 ? 38.988 43.882 56.265 1.00 22.99 246 GLY F O 1
ATOM 15148 N N . PRO F 1 247 ? 40.395 42.455 55.255 1.00 19.81 247 PRO F N 1
ATOM 15149 C CA . PRO F 1 247 ? 40.626 41.595 56.415 1.00 21.15 247 PRO F CA 1
ATOM 15150 C C . PRO F 1 247 ? 41.041 42.369 57.675 1.00 20.50 247 PRO F C 1
ATOM 15151 O O . PRO F 1 247 ? 40.515 42.048 58.738 1.00 14.32 247 PRO F O 1
ATOM 15155 N N . ALA F 1 248 ? 41.939 43.353 57.574 1.00 14.40 248 ALA F N 1
ATOM 15156 C CA . ALA F 1 248 ? 42.348 44.124 58.756 1.00 15.28 248 ALA F CA 1
ATOM 15157 C C . ALA F 1 248 ? 41.169 44.838 59.460 1.00 17.30 248 ALA F C 1
ATOM 15158 O O . ALA F 1 248 ? 41.028 44.785 60.705 1.00 16.60 248 ALA F O 1
ATOM 15160 N N . ASP F 1 249 ? 40.329 45.500 58.663 1.00 13.34 249 ASP F N 1
ATOM 15161 C CA . ASP F 1 249 ? 39.073 46.063 59.166 1.00 14.18 249 ASP F CA 1
ATOM 15162 C C . ASP F 1 249 ? 38.196 44.992 59.828 1.00 20.05 249 ASP F C 1
ATOM 15163 O O . ASP F 1 249 ? 37.672 45.207 60.910 1.00 18.63 249 ASP F O 1
ATOM 15168 N N . ALA F 1 250 ? 38.022 43.857 59.163 1.00 9.14 250 ALA F N 1
ATOM 15169 C CA . ALA F 1 250 ? 37.177 42.789 59.710 1.00 13.19 250 ALA F CA 1
ATOM 15170 C C . ALA F 1 250 ? 37.679 42.367 61.085 1.00 8.21 250 ALA F C 1
ATOM 15171 O O . ALA F 1 250 ? 36.900 42.246 62.028 1.00 18.40 250 ALA F O 1
ATOM 15173 N N . PHE F 1 251 ? 38.986 42.160 61.194 1.00 9.40 251 PHE F N 1
ATOM 15174 C CA . PHE F 1 251 ? 39.583 41.749 62.457 1.00 12.99 251 PHE F CA 1
ATOM 15175 C C . PHE F 1 251 ? 39.325 42.799 63.522 1.00 17.62 251 PHE F C 1
ATOM 15176 O O . PHE F 1 251 ? 38.934 42.467 64.650 1.00 16.71 251 PHE F O 1
ATOM 15184 N N . ALA F 1 252 ? 39.541 44.065 63.169 1.00 15.26 252 ALA F N 1
ATOM 15185 C CA . ALA F 1 252 ? 39.365 45.133 64.153 1.00 10.49 252 ALA F CA 1
ATOM 15186 C C . ALA F 1 252 ? 37.908 45.291 64.607 1.00 12.61 252 ALA F C 1
ATOM 15187 O O . ALA F 1 252 ? 37.636 45.583 65.768 1.00 18.72 252 ALA F O 1
ATOM 15189 N N . LEU F 1 253 ? 36.981 45.078 63.686 1.00 8.71 253 LEU F N 1
ATOM 15190 C CA . LEU F 1 253 ? 35.559 45.186 63.978 1.00 14.40 253 LEU F CA 1
ATOM 15191 C C . LEU F 1 253 ? 35.027 43.990 64.768 1.00 17.10 253 LEU F C 1
ATOM 15192 O O . LEU F 1 253 ? 34.086 44.128 65.551 1.00 19.54 253 LEU F O 1
ATOM 15197 N N . ALA F 1 254 ? 35.608 42.813 64.543 1.00 16.23 254 ALA F N 1
ATOM 15198 C CA . ALA F 1 254 ? 35.174 41.601 65.245 1.00 15.85 254 ALA F CA 1
ATOM 15199 C C . ALA F 1 254 ? 35.825 41.415 66.614 1.00 16.45 254 ALA F C 1
ATOM 15200 O O . ALA F 1 254 ? 35.317 40.652 67.437 1.00 17.55 254 ALA F O 1
ATOM 15202 N N . ALA F 1 255 ? 36.935 42.112 66.858 1.00 15.59 255 ALA F N 1
ATOM 15203 C CA . ALA F 1 255 ? 37.674 41.931 68.111 1.00 17.78 255 ALA F CA 1
ATOM 15204 C C . ALA F 1 255 ? 36.796 42.388 69.251 1.00 26.96 255 ALA F C 1
ATOM 15205 O O . ALA F 1 255 ? 36.121 43.409 69.139 1.00 27.73 255 ALA F O 1
ATOM 15207 N N . PRO F 1 256 ? 36.783 41.623 70.348 1.00 25.95 256 PRO F N 1
ATOM 15208 C CA . PRO F 1 256 ? 35.973 42.014 71.506 1.00 22.66 256 PRO F CA 1
ATOM 15209 C C . PRO F 1 256 ? 36.362 43.385 72.053 1.00 20.90 256 PRO F C 1
ATOM 15210 O O . PRO F 1 256 ? 37.535 43.730 72.061 1.00 29.21 256 PRO F O 1
ATOM 15214 N N . PRO F 1 257 ? 35.369 44.177 72.472 1.00 24.47 257 PRO F N 1
ATOM 15215 C CA . PRO F 1 257 ? 33.963 43.878 72.166 1.00 30.63 257 PRO F CA 1
ATOM 15216 C C . PRO F 1 257 ? 33.638 44.147 70.678 1.00 27.55 257 PRO F C 1
ATOM 15217 O O . PRO F 1 257 ? 33.919 45.250 70.197 1.00 22.50 257 PRO F O 1
ATOM 15221 N N . ALA F 1 258 ? 32.986 43.198 70.005 1.00 17.91 258 ALA F N 1
ATOM 15222 C CA . ALA F 1 258 ? 32.669 43.324 68.579 1.00 20.14 258 ALA F CA 1
ATOM 15223 C C . ALA F 1 258 ? 31.809 44.562 68.289 1.00 22.77 258 ALA F C 1
ATOM 15224 O O . ALA F 1 258 ? 30.831 44.815 68.981 1.00 22.28 258 ALA F O 1
ATOM 15226 N N . ALA F 1 259 ? 32.173 45.308 67.251 1.00 17.64 259 ALA F N 1
ATOM 15227 C CA . ALA F 1 259 ? 31.472 46.536 66.879 1.00 22.24 259 ALA F CA 1
ATOM 15228 C C . ALA F 1 259 ? 30.083 46.305 66.275 1.00 26.90 259 ALA F C 1
ATOM 15229 O O . ALA F 1 259 ? 29.180 47.118 66.458 1.00 29.64 259 ALA F O 1
ATOM 15231 N N . CYS F 1 260 ? 29.899 45.204 65.556 1.00 20.54 260 CYS F N 1
ATOM 15232 C CA . CYS F 1 260 ? 28.613 44.982 64.914 1.00 20.37 260 CYS F CA 1
ATOM 15233 C C . CYS F 1 260 ? 28.396 43.516 64.586 1.00 16.77 260 CYS F C 1
ATOM 15234 O O . CYS F 1 260 ? 29.286 42.699 64.766 1.00 25.68 260 CYS F O 1
ATOM 15237 N N . GLY F 1 261 ? 27.209 43.200 64.080 1.00 14.65 261 GLY F N 1
ATOM 15238 C CA . GLY F 1 261 ? 26.798 41.821 63.913 1.00 14.92 261 GLY F CA 1
ATOM 15239 C C . GLY F 1 261 ? 26.801 41.330 62.488 1.00 14.17 261 GLY F C 1
ATOM 15240 O O . GLY F 1 261 ? 26.675 40.131 62.240 1.00 14.67 261 GLY F O 1
ATOM 15241 N N . ILE F 1 262 ? 26.977 42.253 61.554 1.00 17.56 262 ILE F N 1
ATOM 15242 C CA . ILE F 1 262 ? 26.922 41.930 60.136 1.00 15.14 262 ILE F CA 1
ATOM 15243 C C . ILE F 1 262 ? 28.042 42.652 59.400 1.00 14.53 262 ILE F C 1
ATOM 15244 O O . ILE F 1 262 ? 28.262 43.844 59.628 1.00 18.16 262 ILE F O 1
ATOM 15249 N N . PHE F 1 263 ? 28.761 41.928 58.540 1.00 13.10 263 PHE F N 1
ATOM 15250 C CA . PHE F 1 263 ? 29.810 42.514 57.698 1.00 13.72 263 PHE F CA 1
ATOM 15251 C C . PHE F 1 263 ? 29.313 42.602 56.263 1.00 18.10 263 PHE F C 1
ATOM 15252 O O . PHE F 1 263 ? 28.901 41.601 55.694 1.00 15.03 263 PHE F O 1
ATOM 15260 N N . ASN F 1 264 ? 29.346 43.786 55.670 1.00 16.86 264 ASN F N 1
ATOM 15261 C CA . ASN F 1 264 ? 28.984 43.912 54.258 1.00 15.39 264 ASN F CA 1
ATOM 15262 C C . ASN F 1 264 ? 30.253 43.838 53.388 1.00 21.89 264 ASN F C 1
ATOM 15263 O O . ASN F 1 264 ? 31.076 44.759 53.377 1.00 19.28 264 ASN F O 1
ATOM 15268 N N . ILE F 1 265 ? 30.394 42.749 52.640 1.00 19.69 265 ILE F N 1
ATOM 15269 C CA . ILE F 1 265 ? 31.560 42.526 51.794 1.00 16.96 265 ILE F CA 1
ATOM 15270 C C . ILE F 1 265 ? 31.255 42.909 50.351 1.00 22.67 265 ILE F C 1
ATOM 15271 O O . ILE F 1 265 ? 30.297 42.403 49.754 1.00 17.25 265 ILE F O 1
ATOM 15276 N N . LYS F 1 266 ? 32.081 43.788 49.791 1.00 17.27 266 LYS F N 1
ATOM 15277 C CA . LYS F 1 266 ? 32.008 44.124 48.366 1.00 20.12 266 LYS F CA 1
ATOM 15278 C C . LYS F 1 266 ? 33.360 43.860 47.714 1.00 18.81 266 LYS F C 1
ATOM 15279 O O . LYS F 1 266 ? 34.391 44.352 48.185 1.00 19.37 266 LYS F O 1
ATOM 15285 N N . LEU F 1 267 ? 33.365 43.064 46.650 1.00 16.15 267 LEU F N 1
ATOM 15286 C CA . LEU F 1 267 ? 34.617 42.757 45.954 1.00 18.32 267 LEU F CA 1
ATOM 15287 C C . LEU F 1 267 ? 35.435 44.024 45.628 1.00 22.58 267 LEU F C 1
ATOM 15288 O O . LEU F 1 267 ? 36.666 44.034 45.754 1.00 24.57 267 LEU F O 1
ATOM 15293 N N . MET F 1 268 ? 34.753 45.094 45.231 1.00 20.67 268 MET F N 1
ATOM 15294 C CA . MET F 1 268 ? 35.442 46.336 44.874 1.00 26.63 268 MET F CA 1
ATOM 15295 C C . MET F 1 268 ? 36.008 47.094 46.079 1.00 25.98 268 MET F C 1
ATOM 15296 O O . MET F 1 268 ? 36.776 48.042 45.900 1.00 18.83 268 MET F O 1
ATOM 15301 N N . LYS F 1 269 ? 35.547 46.756 47.284 1.00 20.88 269 LYS F N 1
ATOM 15302 C CA . LYS F 1 269 ? 36.200 47.213 48.517 1.00 18.76 269 LYS F CA 1
ATOM 15303 C C . LYS F 1 269 ? 37.428 46.400 48.939 1.00 23.29 269 LYS F C 1
ATOM 15304 O O . LYS F 1 269 ? 38.464 46.968 49.259 1.00 20.30 269 LYS F O 1
ATOM 15310 N N . CYS F 1 270 ? 37.287 45.070 48.969 1.00 20.76 270 CYS F N 1
ATOM 15311 C CA . CYS F 1 270 ? 38.327 44.197 49.520 1.00 18.46 270 CYS F CA 1
ATOM 15312 C C . CYS F 1 270 ? 39.425 43.740 48.546 1.00 18.07 270 CYS F C 1
ATOM 15313 O O . CYS F 1 270 ? 40.492 43.299 48.976 1.00 17.20 270 CYS F O 1
ATOM 15316 N N . GLY F 1 271 ? 39.183 43.868 47.245 1.00 16.21 271 GLY F N 1
ATOM 15317 C CA . GLY F 1 271 ? 40.201 43.541 46.255 1.00 19.37 271 GLY F CA 1
ATOM 15318 C C . GLY F 1 271 ? 40.148 42.111 45.735 1.00 15.09 271 GLY F C 1
ATOM 15319 O O . GLY F 1 271 ? 41.117 41.614 45.163 1.00 18.67 271 GLY F O 1
ATOM 15320 N N . GLY F 1 272 ? 39.061 41.405 46.011 1.00 16.76 272 GLY F N 1
ATOM 15321 C CA . GLY F 1 272 ? 38.853 40.115 45.372 1.00 21.98 272 GLY F CA 1
ATOM 15322 C C . GLY F 1 272 ? 38.177 39.037 46.205 1.00 23.64 272 GLY F C 1
ATOM 15323 O O . GLY F 1 272 ? 37.763 39.256 47.360 1.00 18.01 272 GLY F O 1
ATOM 15324 N N . LEU F 1 273 ? 38.134 37.841 45.625 1.00 18.68 273 LEU F N 1
ATOM 15325 C CA . LEU F 1 273 ? 37.621 36.664 46.307 1.00 17.96 273 LEU F CA 1
ATOM 15326 C C . LEU F 1 273 ? 38.537 36.173 47.423 1.00 16.66 273 LEU F C 1
ATOM 15327 O O . LEU F 1 273 ? 38.054 35.676 48.436 1.00 20.15 273 LEU F O 1
ATOM 15332 N N . ALA F 1 274 ? 39.854 36.279 47.246 1.00 14.98 274 ALA F N 1
ATOM 15333 C CA . ALA F 1 274 ? 40.775 35.778 48.283 1.00 24.59 274 ALA F CA 1
ATOM 15334 C C . ALA F 1 274 ? 40.710 36.599 49.593 1.00 14.05 274 ALA F C 1
ATOM 15335 O O . ALA F 1 274 ? 40.481 36.041 50.701 1.00 23.02 274 ALA F O 1
ATOM 15337 N N . PRO F 1 275 ? 40.866 37.932 49.469 1.00 16.72 275 PRO F N 1
ATOM 15338 C CA . PRO F 1 275 ? 40.639 38.803 50.625 1.00 18.46 275 PRO F CA 1
ATOM 15339 C C . PRO F 1 275 ? 39.242 38.599 51.212 1.00 18.02 275 PRO F C 1
ATOM 15340 O O . PRO F 1 275 ? 39.063 38.608 52.437 1.00 16.78 275 PRO F O 1
ATOM 15344 N N . ALA F 1 276 ? 38.260 38.396 50.340 1.00 15.90 276 ALA F N 1
ATOM 15345 C CA . ALA F 1 276 ? 36.905 38.146 50.813 1.00 20.12 276 ALA F CA 1
ATOM 15346 C C . ALA F 1 276 ? 36.876 36.897 51.699 1.00 18.88 276 ALA F C 1
ATOM 15347 O O . ALA F 1 276 ? 36.288 36.921 52.777 1.00 19.44 276 ALA F O 1
ATOM 15349 N N . ARG F 1 277 ? 37.551 35.831 51.268 1.00 13.66 277 ARG F N 1
ATOM 15350 C CA . ARG F 1 277 ? 37.615 34.590 52.046 1.00 17.37 277 ARG F CA 1
ATOM 15351 C C . ARG F 1 277 ? 38.275 34.819 53.409 1.00 16.69 277 ARG F C 1
ATOM 15352 O O . ARG F 1 277 ? 37.881 34.199 54.403 1.00 12.57 277 ARG F O 1
ATOM 15360 N N . ARG F 1 278 ? 39.283 35.693 53.453 1.00 13.40 278 ARG F N 1
ATOM 15361 C CA . ARG F 1 278 ? 39.871 36.065 54.756 1.00 18.41 278 ARG F CA 1
ATOM 15362 C C . ARG F 1 278 ? 38.881 36.801 55.682 1.00 18.94 278 ARG F C 1
ATOM 15363 O O . ARG F 1 278 ? 38.760 36.503 56.903 1.00 15.82 278 ARG F O 1
ATOM 15371 N N . ILE F 1 279 ? 38.165 37.762 55.102 1.00 16.19 279 ILE F N 1
ATOM 15372 C CA . ILE F 1 279 ? 37.101 38.398 55.856 1.00 14.94 279 ILE F CA 1
ATOM 15373 C C . ILE F 1 279 ? 36.113 37.357 56.393 1.00 19.58 279 ILE F C 1
ATOM 15374 O O . ILE F 1 279 ? 35.718 37.429 57.559 1.00 12.78 279 ILE F O 1
ATOM 15379 N N . ALA F 1 280 ? 35.741 36.387 55.551 1.00 11.15 280 ALA F N 1
ATOM 15380 C CA . ALA F 1 280 ? 34.744 35.376 55.906 1.00 14.63 280 ALA F CA 1
ATOM 15381 C C . ALA F 1 280 ? 35.231 34.488 57.033 1.00 14.47 280 ALA F C 1
ATOM 15382 O O . ALA F 1 280 ? 34.465 34.116 57.909 1.00 16.12 280 ALA F O 1
ATOM 15384 N N . THR F 1 281 ? 36.504 34.120 56.972 1.00 12.72 281 THR F N 1
ATOM 15385 C CA . THR F 1 281 ? 37.141 33.329 58.018 1.00 21.71 281 THR F CA 1
ATOM 15386 C C . THR F 1 281 ? 37.025 34.062 59.345 1.00 11.61 281 THR F C 1
ATOM 15387 O O . THR F 1 281 ? 36.587 33.496 60.372 1.00 14.98 281 THR F O 1
ATOM 15391 N N . ILE F 1 282 ? 37.373 35.347 59.304 1.00 12.96 282 ILE F N 1
ATOM 15392 C CA . ILE F 1 282 ? 37.296 36.141 60.526 1.00 15.93 282 ILE F CA 1
ATOM 15393 C C . ILE F 1 282 ? 35.844 36.218 61.059 1.00 19.86 282 ILE F C 1
ATOM 15394 O O . ILE F 1 282 ? 35.584 35.989 62.247 1.00 13.55 282 ILE F O 1
ATOM 15399 N N . ALA F 1 283 ? 34.906 36.500 60.161 1.00 18.22 283 ALA F N 1
ATOM 15400 C CA . ALA F 1 283 ? 33.495 36.634 60.505 1.00 21.55 283 ALA F CA 1
ATOM 15401 C C . ALA F 1 283 ? 32.919 35.357 61.121 1.00 22.69 283 ALA F C 1
ATOM 15402 O O . ALA F 1 283 ? 32.251 35.405 62.148 1.00 21.66 283 ALA F O 1
ATOM 15404 N N . GLU F 1 284 ? 33.173 34.218 60.491 1.00 16.91 284 GLU F N 1
ATOM 15405 C CA . GLU F 1 284 ? 32.717 32.943 61.043 1.00 21.97 284 GLU F CA 1
ATOM 15406 C C . GLU F 1 284 ? 33.308 32.708 62.431 1.00 17.90 284 GLU F C 1
ATOM 15407 O O . GLU F 1 284 ? 32.590 32.411 63.390 1.00 12.01 284 GLU F O 1
ATOM 15413 N N . THR F 1 285 ? 34.618 32.849 62.552 1.00 13.10 285 THR F N 1
ATOM 15414 C CA . THR F 1 285 ? 35.206 32.595 63.854 1.00 17.09 285 THR F CA 1
ATOM 15415 C C . THR F 1 285 ? 34.531 33.471 64.922 1.00 17.30 285 THR F C 1
ATOM 15416 O O . THR F 1 285 ? 34.286 33.023 66.040 1.00 14.98 285 THR F O 1
ATOM 15420 N N . ALA F 1 286 ? 34.187 34.699 64.549 1.00 18.11 286 ALA F N 1
ATOM 15421 C CA . ALA F 1 286 ? 33.636 35.664 65.492 1.00 17.81 286 ALA F CA 1
ATOM 15422 C C . ALA F 1 286 ? 32.107 35.632 65.572 1.00 10.02 286 ALA F C 1
ATOM 15423 O O . ALA F 1 286 ? 31.503 36.457 66.237 1.00 16.09 286 ALA F O 1
ATOM 15425 N N . GLY F 1 287 ? 31.482 34.690 64.882 1.00 19.76 287 GLY F N 1
ATOM 15426 C CA . GLY F 1 287 ? 30.034 34.577 64.924 1.00 14.27 287 GLY F CA 1
ATOM 15427 C C . GLY F 1 287 ? 29.363 35.794 64.294 1.00 18.23 287 GLY F C 1
ATOM 15428 O O . GLY F 1 287 ? 28.291 36.223 64.702 1.00 21.65 287 GLY F O 1
ATOM 15429 N N . ILE F 1 288 ? 30.005 36.370 63.294 1.00 13.37 288 ILE F N 1
ATOM 15430 C CA . ILE F 1 288 ? 29.434 37.529 62.610 1.00 14.74 288 ILE F CA 1
ATOM 15431 C C . ILE F 1 288 ? 28.837 37.080 61.269 1.00 17.55 288 ILE F C 1
ATOM 15432 O O . ILE F 1 288 ? 29.426 36.266 60.564 1.00 13.46 288 ILE F O 1
ATOM 15437 N N . ASP F 1 289 ? 27.638 37.558 60.955 1.00 18.19 289 ASP F N 1
ATOM 15438 C CA . ASP F 1 289 ? 26.983 37.210 59.696 1.00 20.05 289 ASP F CA 1
ATOM 15439 C C . ASP F 1 289 ? 27.535 38.017 58.522 1.00 22.81 289 ASP F C 1
ATOM 15440 O O . ASP F 1 289 ? 27.992 39.141 58.700 1.00 23.50 289 ASP F O 1
ATOM 15445 N N . LEU F 1 290 ? 27.478 37.435 57.327 1.00 15.43 290 LEU F N 1
ATOM 15446 C CA . LEU F 1 290 ? 27.942 38.105 56.119 1.00 21.22 290 LEU F CA 1
ATOM 15447 C C . LEU F 1 290 ? 26.812 38.597 55.213 1.00 18.41 290 LEU F C 1
ATOM 15448 O O . LEU F 1 290 ? 25.781 37.938 55.046 1.00 18.39 290 LEU F O 1
ATOM 15453 N N . MET F 1 291 ? 27.034 39.769 54.635 1.00 15.08 291 MET F N 1
ATOM 15454 C CA . MET F 1 291 ? 26.174 40.353 53.613 1.00 17.49 291 MET F CA 1
ATOM 15455 C C . MET F 1 291 ? 27.073 40.584 52.413 1.00 17.38 291 MET F C 1
ATOM 15456 O O . MET F 1 291 ? 28.195 41.001 52.585 1.00 23.24 291 MET F O 1
ATOM 15461 N N . TRP F 1 292 ? 26.612 40.310 51.203 1.00 23.44 292 TRP F N 1
ATOM 15462 C CA . TRP F 1 292 ? 27.422 40.620 50.024 1.00 21.91 292 TRP F CA 1
ATOM 15463 C C . TRP F 1 292 ? 26.747 41.690 49.194 1.00 21.36 292 TRP F C 1
ATOM 15464 O O . TRP F 1 292 ? 25.629 41.509 48.735 1.00 28.17 292 TRP F O 1
ATOM 15475 N N . GLY F 1 293 ? 27.407 42.834 49.064 1.00 23.49 293 GLY F N 1
ATOM 15476 C CA . GLY F 1 293 ? 26.887 43.936 48.289 1.00 20.25 293 GLY F CA 1
ATOM 15477 C C . GLY F 1 293 ? 27.671 44.127 47.012 1.00 27.53 293 GLY F C 1
ATOM 15478 O O . GLY F 1 293 ? 28.521 43.300 46.655 1.00 21.60 293 GLY F O 1
ATOM 15479 N N . CYS F 1 294 ? 27.414 45.244 46.342 1.00 22.70 294 CYS F N 1
ATOM 15480 C CA . CYS F 1 294 ? 28.030 45.518 45.048 1.00 29.71 294 CYS F CA 1
ATOM 15481 C C . CYS F 1 294 ? 28.035 47.025 44.724 1.00 30.65 294 CYS F C 1
ATOM 15482 O O . CYS F 1 294 ? 27.359 47.813 45.390 1.00 32.54 294 CYS F O 1
ATOM 15485 N N . MET F 1 295 ? 28.847 47.416 43.743 1.00 25.15 295 MET F N 1
ATOM 15486 C CA . MET F 1 295 ? 28.754 48.733 43.106 1.00 27.03 295 MET F CA 1
ATOM 15487 C C . MET F 1 295 ? 27.874 48.612 41.850 1.00 33.33 295 MET F C 1
ATOM 15488 O O . MET F 1 295 ? 27.229 47.580 41.644 1.00 32.57 295 MET F O 1
ATOM 15493 N N . ASP F 1 296 ? 27.846 49.645 41.006 1.00 30.99 296 ASP F N 1
ATOM 15494 C CA . ASP F 1 296 ? 27.176 49.506 39.714 1.00 31.04 296 ASP F CA 1
ATOM 15495 C C . ASP F 1 296 ? 28.125 48.708 38.828 1.00 24.59 296 ASP F C 1
ATOM 15496 O O . ASP F 1 296 ? 29.234 49.145 38.544 1.00 29.98 296 ASP F O 1
ATOM 15501 N N . GLU F 1 297 ? 27.674 47.546 38.376 1.00 30.29 297 GLU F N 1
ATOM 15502 C CA . GLU F 1 297 ? 28.594 46.519 37.890 1.00 31.10 297 GLU F CA 1
ATOM 15503 C C . GLU F 1 297 ? 28.003 45.658 36.775 1.00 29.67 297 GLU F C 1
ATOM 15504 O O . GLU F 1 297 ? 26.799 45.420 36.729 1.00 28.15 297 GLU F O 1
ATOM 15510 N N . SER F 1 298 ? 28.882 45.155 35.916 1.00 20.96 298 SER F N 1
ATOM 15511 C CA . SER F 1 298 ? 28.534 44.112 34.968 1.00 26.42 298 SER F CA 1
ATOM 15512 C C . SER F 1 298 ? 28.142 42.828 35.690 1.00 33.51 298 SER F C 1
ATOM 15513 O O . SER F 1 298 ? 28.528 42.609 36.855 1.00 29.91 298 SER F O 1
ATOM 15516 N N . ARG F 1 299 ? 27.368 41.989 34.997 1.00 29.78 299 ARG F N 1
ATOM 15517 C CA . ARG F 1 299 ? 26.986 40.685 35.526 1.00 30.04 299 ARG F CA 1
ATOM 15518 C C . ARG F 1 299 ? 28.227 39.889 35.883 1.00 27.43 299 ARG F C 1
ATOM 15519 O O . ARG F 1 299 ? 28.167 38.976 36.690 1.00 25.03 299 ARG F O 1
ATOM 15527 N N . ILE F 1 300 ? 29.348 40.218 35.253 1.00 27.28 300 ILE F N 1
ATOM 15528 C CA . ILE F 1 300 ? 30.574 39.471 35.460 1.00 23.63 300 ILE F CA 1
ATOM 15529 C C . ILE F 1 300 ? 30.913 39.441 36.962 1.00 28.13 300 ILE F C 1
ATOM 15530 O O . ILE F 1 300 ? 31.024 38.365 37.593 1.00 30.96 300 ILE F O 1
ATOM 15535 N N . SER F 1 301 ? 31.031 40.624 37.552 1.00 21.18 301 SER F N 1
ATOM 15536 C CA . SER F 1 301 ? 31.475 40.689 38.939 1.00 24.76 301 SER F CA 1
ATOM 15537 C C . SER F 1 301 ? 30.352 40.385 39.943 1.00 25.08 301 SER F C 1
ATOM 15538 O O . SER F 1 301 ? 30.618 39.898 41.056 1.00 25.79 301 SER F O 1
ATOM 15541 N N . ILE F 1 302 ? 29.103 40.654 39.555 1.00 19.50 302 ILE F N 1
ATOM 15542 C CA . ILE F 1 302 ? 27.990 40.162 40.352 1.00 24.58 302 ILE F CA 1
ATOM 15543 C C . ILE F 1 302 ? 28.087 38.639 40.484 1.00 28.47 302 ILE F C 1
ATOM 15544 O O . ILE F 1 302 ? 27.934 38.087 41.582 1.00 27.41 302 ILE F O 1
ATOM 15549 N N . ALA F 1 303 ? 28.358 37.964 39.369 1.00 25.72 303 ALA F N 1
ATOM 15550 C CA . ALA F 1 303 ? 28.511 36.513 39.374 1.00 24.90 303 ALA F CA 1
ATOM 15551 C C . ALA F 1 303 ? 29.662 36.123 40.284 1.00 21.64 303 ALA F C 1
ATOM 15552 O O . ALA F 1 303 ? 29.520 35.235 41.128 1.00 21.90 303 ALA F O 1
ATOM 15554 N N . ALA F 1 304 ? 30.802 36.785 40.120 1.00 22.47 304 ALA F N 1
ATOM 15555 C CA . ALA F 1 304 ? 31.937 36.484 40.990 1.00 18.39 304 ALA F CA 1
ATOM 15556 C C . ALA F 1 304 ? 31.506 36.497 42.475 1.00 17.32 304 ALA F C 1
ATOM 15557 O O . ALA F 1 304 ? 31.753 35.545 43.264 1.00 30.46 304 ALA F O 1
ATOM 15559 N N . ALA F 1 305 ? 30.834 37.582 42.837 1.00 17.77 305 ALA F N 1
ATOM 15560 C CA . ALA F 1 305 ? 30.412 37.787 44.215 1.00 22.22 305 ALA F CA 1
ATOM 15561 C C . ALA F 1 305 ? 29.444 36.701 44.663 1.00 23.36 305 ALA F C 1
ATOM 15562 O O . ALA F 1 305 ? 29.510 36.245 45.800 1.00 24.26 305 ALA F O 1
ATOM 15564 N N . LEU F 1 306 ? 28.546 36.294 43.774 1.00 19.02 306 LEU F N 1
ATOM 15565 C CA . LEU F 1 306 ? 27.567 35.265 44.104 1.00 22.20 306 LEU F CA 1
ATOM 15566 C C . LEU F 1 306 ? 28.250 33.914 44.343 1.00 23.85 306 LEU F C 1
ATOM 15567 O O . LEU F 1 306 ? 27.914 33.197 45.291 1.00 18.44 306 LEU F O 1
ATOM 15572 N N . HIS F 1 307 ? 29.210 33.559 43.491 1.00 14.52 307 HIS F N 1
ATOM 15573 C CA . HIS F 1 307 ? 29.930 32.317 43.716 1.00 16.74 307 HIS F CA 1
ATOM 15574 C C . HIS F 1 307 ? 30.566 32.360 45.128 1.00 17.02 307 HIS F C 1
ATOM 15575 O O . HIS F 1 307 ? 30.410 31.420 45.963 1.00 19.05 307 HIS F O 1
ATOM 15582 N N . ALA F 1 308 ? 31.243 33.475 45.403 1.00 11.24 308 ALA F N 1
ATOM 15583 C CA . ALA F 1 308 ? 31.920 33.608 46.692 1.00 11.63 308 ALA F CA 1
ATOM 15584 C C . ALA F 1 308 ? 30.913 33.423 47.831 1.00 11.07 308 ALA F C 1
ATOM 15585 O O . ALA F 1 308 ? 31.082 32.574 48.702 1.00 20.78 308 ALA F O 1
ATOM 15587 N N . ALA F 1 309 ? 29.855 34.228 47.790 1.00 15.22 309 ALA F N 1
ATOM 15588 C CA . ALA F 1 309 ? 28.768 34.196 48.757 1.00 16.71 309 ALA F CA 1
ATOM 15589 C C . ALA F 1 309 ? 28.204 32.798 49.009 1.00 18.76 309 ALA F C 1
ATOM 15590 O O . ALA F 1 309 ? 28.071 32.372 50.156 1.00 21.20 309 ALA F O 1
ATOM 15592 N N . LEU F 1 310 ? 27.864 32.082 47.949 1.00 16.16 310 LEU F N 1
ATOM 15593 C CA . LEU F 1 310 ? 27.206 30.790 48.122 1.00 15.48 310 LEU F CA 1
ATOM 15594 C C . LEU F 1 310 ? 28.214 29.786 48.634 1.00 16.16 310 LEU F C 1
ATOM 15595 O O . LEU F 1 310 ? 27.844 28.702 49.094 1.00 14.53 310 LEU F O 1
ATOM 15600 N N . ALA F 1 311 ? 29.492 30.134 48.548 1.00 15.85 311 ALA F N 1
ATOM 15601 C CA . ALA F 1 311 ? 30.489 29.232 49.114 1.00 20.04 311 ALA F CA 1
ATOM 15602 C C . ALA F 1 311 ? 30.827 29.510 50.587 1.00 21.73 311 ALA F C 1
ATOM 15603 O O . ALA F 1 311 ? 31.706 28.857 51.126 1.00 22.45 311 ALA F O 1
ATOM 15605 N N . CYS F 1 312 ? 30.167 30.488 51.222 1.00 18.72 312 CYS F N 1
ATOM 15606 C CA . CYS F 1 312 ? 30.456 30.830 52.624 1.00 11.66 312 CYS F CA 1
ATOM 15607 C C . CYS F 1 312 ? 29.310 30.509 53.579 1.00 18.09 312 CYS F C 1
ATOM 15608 O O . CYS F 1 312 ? 28.224 31.082 53.473 1.00 18.84 312 CYS F O 1
ATOM 15611 N N . PRO F 1 313 ? 29.561 29.624 54.548 1.00 17.93 313 PRO F N 1
ATOM 15612 C CA . PRO F 1 313 ? 28.520 29.275 55.521 1.00 20.19 313 PRO F CA 1
ATOM 15613 C C . PRO F 1 313 ? 27.993 30.490 56.276 1.00 20.55 313 PRO F C 1
ATOM 15614 O O . PRO F 1 313 ? 26.814 30.514 56.598 1.00 21.05 313 PRO F O 1
ATOM 15618 N N . ALA F 1 314 ? 28.845 31.474 56.561 1.00 19.36 314 ALA F N 1
ATOM 15619 C CA . ALA F 1 314 ? 28.405 32.669 57.281 1.00 15.30 314 ALA F CA 1
ATOM 15620 C C . ALA F 1 314 ? 27.516 33.594 56.428 1.00 14.01 314 ALA F C 1
ATOM 15621 O O . ALA F 1 314 ? 26.955 34.559 56.933 1.00 21.21 314 ALA F O 1
ATOM 15623 N N . THR F 1 315 ? 27.409 33.322 55.139 1.00 20.70 315 THR F N 1
ATOM 15624 C CA . THR F 1 315 ? 26.578 34.170 54.288 1.00 20.15 315 THR F CA 1
ATOM 15625 C C . THR F 1 315 ? 25.121 34.103 54.706 1.00 25.47 315 THR F C 1
ATOM 15626 O O . THR F 1 315 ? 24.566 33.032 54.893 1.00 25.14 315 THR F O 1
ATOM 15630 N N . ARG F 1 316 ? 24.514 35.275 54.813 1.00 26.26 316 ARG F N 1
ATOM 15631 C CA . ARG F 1 316 ? 23.180 35.462 55.355 1.00 26.99 316 ARG F CA 1
ATOM 15632 C C . ARG F 1 316 ? 22.323 36.244 54.378 1.00 22.19 316 ARG F C 1
ATOM 15633 O O . ARG F 1 316 ? 21.172 35.895 54.145 1.00 24.15 316 ARG F O 1
ATOM 15641 N N . TYR F 1 317 ? 22.816 37.412 53.984 1.00 21.05 317 TYR F N 1
ATOM 15642 C CA . TYR F 1 317 ? 22.092 38.287 53.074 1.00 25.07 317 TYR F CA 1
ATOM 15643 C C . TYR F 1 317 ? 22.864 38.637 51.786 1.00 23.44 317 TYR F C 1
ATOM 15644 O O . TYR F 1 317 ? 24.079 38.472 51.714 1.00 17.83 317 TYR F O 1
ATOM 15653 N N . LEU F 1 318 ? 22.154 39.129 50.772 1.00 18.87 318 LEU F N 1
ATOM 15654 C CA . LEU F 1 318 ? 22.805 39.687 49.590 1.00 23.63 318 LEU F CA 1
ATOM 15655 C C . LEU F 1 318 ? 22.111 40.993 49.174 1.00 29.61 318 LEU F C 1
ATOM 15656 O O . LEU F 1 318 ? 20.875 41.040 49.167 1.00 27.83 318 LEU F O 1
ATOM 15661 N N . ASP F 1 319 ? 22.868 42.057 48.868 1.00 28.21 319 ASP F N 1
ATOM 15662 C CA . ASP F 1 319 ? 22.306 43.049 47.964 1.00 29.98 319 ASP F CA 1
ATOM 15663 C C . ASP F 1 319 ? 23.170 42.954 46.715 1.00 30.02 319 ASP F C 1
ATOM 15664 O O . ASP F 1 319 ? 24.146 43.688 46.542 1.00 31.08 319 ASP F O 1
ATOM 15669 N N . LEU F 1 320 ? 22.680 42.164 45.783 1.00 23.46 320 LEU F N 1
ATOM 15670 C CA . LEU F 1 320 ? 23.325 41.857 44.514 1.00 26.11 320 LEU F CA 1
ATOM 15671 C C . LEU F 1 320 ? 22.826 42.559 43.241 1.00 29.14 320 LEU F C 1
ATOM 15672 O O . LEU F 1 320 ? 23.023 42.047 42.153 1.00 35.36 320 LEU F O 1
ATOM 15677 N N . ASP F 1 321 ? 22.022 43.602 43.413 1.00 25.61 321 ASP F N 1
ATOM 15678 C CA . ASP F 1 321 ? 21.194 44.184 42.358 1.00 27.73 321 ASP F CA 1
ATOM 15679 C C . ASP F 1 321 ? 21.937 45.105 41.393 1.00 30.77 321 ASP F C 1
ATOM 15680 O O . ASP F 1 321 ? 21.314 45.718 40.520 1.00 31.30 321 ASP F O 1
ATOM 15685 N N . GLY F 1 322 ? 23.249 45.237 41.575 1.00 28.28 322 GLY F N 1
ATOM 15686 C CA . GLY F 1 322 ? 24.042 46.209 40.833 1.00 24.38 322 GLY F CA 1
ATOM 15687 C C . GLY F 1 322 ? 24.126 46.113 39.312 1.00 31.28 322 GLY F C 1
ATOM 15688 O O . GLY F 1 322 ? 24.616 47.048 38.676 1.00 33.81 322 GLY F O 1
ATOM 15689 N N . SER F 1 323 ? 23.734 44.980 38.729 1.00 23.41 323 SER F N 1
ATOM 15690 C CA . SER F 1 323 ? 23.699 44.839 37.268 1.00 29.37 323 SER F CA 1
ATOM 15691 C C . SER F 1 323 ? 22.305 45.030 36.659 1.00 34.30 323 SER F C 1
ATOM 15692 O O . SER F 1 323 ? 22.152 45.033 35.434 1.00 29.98 323 SER F O 1
ATOM 15695 N N . PHE F 1 324 ? 21.302 45.208 37.516 1.00 36.23 324 PHE F N 1
ATOM 15696 C CA . PHE F 1 324 ? 19.907 45.151 37.091 1.00 40.55 324 PHE F CA 1
ATOM 15697 C C . PHE F 1 324 ? 19.468 46.317 36.207 1.00 47.62 324 PHE F C 1
ATOM 15698 O O . PHE F 1 324 ? 18.641 46.138 35.318 1.00 46.28 324 PHE F O 1
ATOM 15706 N N . ASP F 1 325 ? 20.001 47.508 36.453 1.00 48.04 325 ASP F N 1
ATOM 15707 C CA . ASP F 1 325 ? 19.557 48.668 35.689 1.00 57.47 325 ASP F CA 1
ATOM 15708 C C . ASP F 1 325 ? 20.438 48.990 34.479 1.00 57.80 325 ASP F C 1
ATOM 15709 O O . ASP F 1 325 ? 20.205 49.979 33.790 1.00 58.11 325 ASP F O 1
ATOM 15714 N N . LEU F 1 326 ? 21.450 48.166 34.227 1.00 54.32 326 LEU F N 1
ATOM 15715 C CA . LEU F 1 326 ? 22.278 48.338 33.036 1.00 47.27 326 LEU F CA 1
ATOM 15716 C C . LEU F 1 326 ? 21.448 48.073 31.784 1.00 49.40 326 LEU F C 1
ATOM 15717 O O . LEU F 1 326 ? 20.742 47.067 31.704 1.00 45.19 326 LEU F O 1
ATOM 15722 N N . ALA F 1 327 ? 21.529 48.985 30.819 1.00 53.29 327 ALA F N 1
ATOM 15723 C CA . ALA F 1 327 ? 20.752 48.884 29.582 1.00 51.46 327 ALA F CA 1
ATOM 15724 C C . ALA F 1 327 ? 21.377 47.884 28.628 1.00 45.79 327 ALA F C 1
ATOM 15725 O O . ALA F 1 327 ? 20.710 47.335 27.764 1.00 53.07 327 ALA F O 1
ATOM 15727 N N . ARG F 1 328 ? 22.671 47.665 28.784 1.00 46.31 328 ARG F N 1
ATOM 15728 C CA . ARG F 1 328 ? 23.357 46.628 28.035 1.00 46.74 328 ARG F CA 1
ATOM 15729 C C . ARG F 1 328 ? 24.474 46.079 28.911 1.00 40.80 328 ARG F C 1
ATOM 15730 O O . ARG F 1 328 ? 24.932 46.758 29.828 1.00 46.17 328 ARG F O 1
ATOM 15738 N N . ASP F 1 329 ? 24.919 44.861 28.630 1.00 41.17 329 ASP F N 1
ATOM 15739 C CA . ASP F 1 329 ? 26.071 44.311 29.332 1.00 48.01 329 ASP F CA 1
ATOM 15740 C C . ASP F 1 329 ? 27.027 43.719 28.300 1.00 48.33 329 ASP F C 1
ATOM 15741 O O . ASP F 1 329 ? 26.722 43.691 27.107 1.00 54.52 329 ASP F O 1
ATOM 15746 N N . VAL F 1 330 ? 28.183 43.253 28.759 1.00 42.91 330 VAL F N 1
ATOM 15747 C CA . VAL F 1 330 ? 29.138 42.572 27.891 1.00 35.87 330 VAL F CA 1
ATOM 15748 C C . VAL F 1 330 ? 29.086 41.048 27.975 1.00 35.24 330 VAL F C 1
ATOM 15749 O O . VAL F 1 330 ? 29.866 40.364 27.304 1.00 32.75 330 VAL F O 1
ATOM 15753 N N . ALA F 1 331 ? 28.190 40.519 28.806 1.00 36.74 331 ALA F N 1
ATOM 15754 C CA . ALA F 1 331 ? 28.104 39.069 29.024 1.00 36.01 331 ALA F CA 1
ATOM 15755 C C . ALA F 1 331 ? 26.711 38.620 29.451 1.00 36.54 331 ALA F C 1
ATOM 15756 O O . ALA F 1 331 ? 25.938 39.412 29.982 1.00 41.90 331 ALA F O 1
ATOM 15758 N N . GLU F 1 332 ? 26.392 37.349 29.220 1.00 35.63 332 GLU F N 1
ATOM 15759 C CA . GLU F 1 332 ? 25.138 36.797 29.713 1.00 35.98 332 GLU F CA 1
ATOM 15760 C C . GLU F 1 332 ? 25.430 35.732 30.764 1.00 36.35 332 GLU F C 1
ATOM 15761 O O . GLU F 1 332 ? 26.579 35.329 30.946 1.00 29.77 332 GLU F O 1
ATOM 15767 N N . GLY F 1 333 ? 24.372 35.214 31.381 1.00 34.04 333 GLY F N 1
ATOM 15768 C CA . GLY F 1 333 ? 24.500 34.182 32.387 1.00 29.72 333 GLY F CA 1
ATOM 15769 C C . GLY F 1 333 ? 25.312 34.572 33.611 1.00 32.71 333 GLY F C 1
ATOM 15770 O O . GLY F 1 333 ? 25.328 35.720 34.036 1.00 35.87 333 GLY F O 1
ATOM 15771 N N . GLY F 1 334 ? 25.942 33.565 34.198 1.00 30.48 334 GLY F N 1
ATOM 15772 C CA . GLY F 1 334 ? 26.812 33.682 35.352 1.00 30.93 334 GLY F CA 1
ATOM 15773 C C . GLY F 1 334 ? 25.968 33.581 36.603 1.00 29.73 334 GLY F C 1
ATOM 15774 O O . GLY F 1 334 ? 26.402 33.027 37.611 1.00 34.52 334 GLY F O 1
ATOM 15775 N N . PHE F 1 335 ? 24.706 33.977 36.481 1.00 31.62 335 PHE F N 1
ATOM 15776 C CA . PHE F 1 335 ? 23.735 33.827 37.557 1.00 30.86 335 PHE F CA 1
ATOM 15777 C C . PHE F 1 335 ? 22.310 33.814 37.025 1.00 29.42 335 PHE F C 1
ATOM 15778 O O . PHE F 1 335 ? 22.051 34.245 35.910 1.00 30.31 335 PHE F O 1
ATOM 15786 N N . ILE F 1 336 ? 21.394 33.317 37.843 1.00 23.22 336 ILE F N 1
ATOM 15787 C CA . ILE F 1 336 ? 19.988 33.261 37.503 1.00 23.33 336 ILE F CA 1
ATOM 15788 C C . ILE F 1 336 ? 19.185 33.896 38.628 1.00 23.57 336 ILE F C 1
ATOM 15789 O O . ILE F 1 336 ? 19.346 33.565 39.806 1.00 34.23 336 ILE F O 1
ATOM 15794 N N . LEU F 1 337 ? 18.347 34.848 38.252 1.00 26.27 337 LEU F N 1
ATOM 15795 C CA . LEU F 1 337 ? 17.393 35.446 39.161 1.00 23.88 337 LEU F CA 1
ATOM 15796 C C . LEU F 1 337 ? 16.044 34.766 38.970 1.00 30.03 337 LEU F C 1
ATOM 15797 O O . LEU F 1 337 ? 15.495 34.763 37.868 1.00 30.93 337 LEU F O 1
ATOM 15802 N N . GLU F 1 338 ? 15.517 34.160 40.028 1.00 27.59 338 GLU F N 1
ATOM 15803 C CA . GLU F 1 338 ? 14.169 33.603 39.961 1.00 30.39 338 GLU F CA 1
ATOM 15804 C C . GLU F 1 338 ? 13.412 33.888 41.252 1.00 34.09 338 GLU F C 1
ATOM 15805 O O . GLU F 1 338 ? 13.904 33.604 42.359 1.00 38.90 338 GLU F O 1
ATOM 15811 N N . ASP F 1 339 ? 12.219 34.462 41.102 1.00 28.09 339 ASP F N 1
ATOM 15812 C CA . ASP F 1 339 ? 11.396 34.860 42.240 1.00 26.90 339 ASP F CA 1
ATOM 15813 C C . ASP F 1 339 ? 12.219 35.604 43.267 1.00 29.81 339 ASP F C 1
ATOM 15814 O O . ASP F 1 339 ? 12.139 35.315 44.462 1.00 25.01 339 ASP F O 1
ATOM 15819 N N . GLY F 1 340 ? 13.017 36.555 42.795 1.00 32.54 340 GLY F N 1
ATOM 15820 C CA . GLY F 1 340 ? 13.813 37.388 43.678 1.00 30.28 340 GLY F CA 1
ATOM 15821 C C . GLY F 1 340 ? 14.978 36.664 44.330 1.00 33.94 340 GLY F C 1
ATOM 15822 O O . GLY F 1 340 ? 15.599 37.199 45.255 1.00 28.73 340 GLY F O 1
ATOM 15823 N N . ARG F 1 341 ? 15.276 35.452 43.856 1.00 31.61 341 ARG F N 1
ATOM 15824 C CA . ARG F 1 341 ? 16.422 34.698 44.365 1.00 27.23 341 ARG F CA 1
ATOM 15825 C C . ARG F 1 341 ? 17.520 34.602 43.316 1.00 28.88 341 ARG F C 1
ATOM 15826 O O . ARG F 1 341 ? 17.246 34.546 42.115 1.00 28.58 341 ARG F O 1
ATOM 15834 N N . LEU F 1 342 ? 18.767 34.602 43.777 1.00 26.18 342 LEU F N 1
ATOM 15835 C CA . LEU F 1 342 ? 19.906 34.404 42.894 1.00 19.45 342 LEU F CA 1
ATOM 15836 C C . LEU F 1 342 ? 20.497 33.024 43.118 1.00 24.72 342 LEU F C 1
ATOM 15837 O O . LEU F 1 342 ? 20.640 32.573 44.261 1.00 23.33 342 LEU F O 1
ATOM 15842 N N . ARG F 1 343 ? 20.848 32.356 42.024 1.00 21.54 343 ARG F N 1
ATOM 15843 C CA . ARG F 1 343 ? 21.612 31.122 42.110 1.00 19.72 343 ARG F CA 1
ATOM 15844 C C . ARG F 1 343 ? 22.602 31.142 40.969 1.00 22.77 343 ARG F C 1
ATOM 15845 O O . ARG F 1 343 ? 22.450 31.942 40.063 1.00 25.56 343 ARG F O 1
ATOM 15853 N N . VAL F 1 344 ? 23.623 30.291 41.002 1.00 22.42 344 VAL F N 1
ATOM 15854 C CA . VAL F 1 344 ? 24.509 30.192 39.843 1.00 25.33 344 VAL F CA 1
ATOM 15855 C C . VAL F 1 344 ? 24.040 29.105 38.866 1.00 28.96 344 VAL F C 1
ATOM 15856 O O . VAL F 1 344 ? 23.110 28.346 39.160 1.00 26.09 344 VAL F O 1
ATOM 15860 N N . THR F 1 345 ? 24.706 29.002 37.723 1.00 21.33 345 THR F N 1
ATOM 15861 C CA . THR F 1 345 ? 24.315 28.002 36.732 1.00 27.18 345 THR F CA 1
ATOM 15862 C C . THR F 1 345 ? 25.232 26.814 36.901 1.00 24.91 345 THR F C 1
ATOM 15863 O O . THR F 1 345 ? 26.147 26.848 37.719 1.00 20.45 345 THR F O 1
ATOM 15867 N N . GLU F 1 346 ? 25.022 25.786 36.093 1.00 22.80 346 GLU F N 1
ATOM 15868 C CA . GLU F 1 346 ? 25.837 24.589 36.203 1.00 29.44 346 GLU F CA 1
ATOM 15869 C C . GLU F 1 346 ? 27.089 24.631 35.332 1.00 22.42 346 GLU F C 1
ATOM 15870 O O . GLU F 1 346 ? 27.870 23.682 35.322 1.00 28.74 346 GLU F O 1
ATOM 15876 N N . ARG F 1 347 ? 27.293 25.739 34.620 1.00 28.36 347 ARG F N 1
ATOM 15877 C CA . ARG F 1 347 ? 28.456 25.889 33.737 1.00 28.57 347 ARG F CA 1
ATOM 15878 C C . ARG F 1 347 ? 29.753 26.036 34.534 1.00 32.14 347 ARG F C 1
ATOM 15879 O O . ARG F 1 347 ? 29.743 26.533 35.660 1.00 40.14 347 ARG F O 1
ATOM 15887 N N . PRO F 1 348 ? 30.882 25.609 33.950 1.00 24.45 348 PRO F N 1
ATOM 15888 C CA . PRO F 1 348 ? 32.176 25.685 34.638 1.00 23.60 348 PRO F CA 1
ATOM 15889 C C . PRO F 1 348 ? 32.613 27.135 34.906 1.00 30.94 348 PRO F C 1
ATOM 15890 O O . PRO F 1 348 ? 32.172 28.050 34.211 1.00 26.13 348 PRO F O 1
ATOM 15894 N N . GLY F 1 349 ? 33.476 27.336 35.901 1.00 32.35 349 GLY F N 1
ATOM 15895 C CA . GLY F 1 349 ? 33.995 28.664 36.196 1.00 32.05 349 GLY F CA 1
ATOM 15896 C C . GLY F 1 349 ? 32.927 29.615 36.705 1.00 28.93 349 GLY F C 1
ATOM 15897 O O . GLY F 1 349 ? 32.074 29.230 37.494 1.00 32.45 349 GLY F O 1
ATOM 15898 N N . LEU F 1 350 ? 32.977 30.863 36.259 1.00 26.55 350 LEU F N 1
ATOM 15899 C CA . LEU F 1 350 ? 31.961 31.843 36.637 1.00 34.40 350 LEU F CA 1
ATOM 15900 C C . LEU F 1 350 ? 30.619 31.545 35.968 1.00 28.74 350 LEU F C 1
ATOM 15901 O O . LEU F 1 350 ? 29.573 32.002 36.432 1.00 21.82 350 LEU F O 1
ATOM 15906 N N . GLY F 1 351 ? 30.651 30.773 34.884 1.00 31.13 351 GLY F N 1
ATOM 15907 C CA . GLY F 1 351 ? 29.434 30.383 34.183 1.00 25.09 351 GLY F CA 1
ATOM 15908 C C . GLY F 1 351 ? 28.908 31.453 33.245 1.00 31.15 351 GLY F C 1
ATOM 15909 O O . GLY F 1 351 ? 27.701 31.573 33.033 1.00 28.74 351 GLY F O 1
ATOM 15910 N N . LEU F 1 352 ? 29.826 32.232 32.681 1.00 29.90 352 LEU F N 1
ATOM 15911 C CA . LEU F 1 352 ? 29.464 33.378 31.847 1.00 38.34 352 LEU F CA 1
ATOM 15912 C C . LEU F 1 352 ? 29.487 33.072 30.347 1.00 40.54 352 LEU F C 1
ATOM 15913 O O . LEU F 1 352 ? 30.350 32.330 29.871 1.00 32.06 352 LEU F O 1
ATOM 15918 N N . VAL F 1 353 ? 28.542 33.657 29.610 1.00 47.69 353 VAL F N 1
ATOM 15919 C CA . VAL F 1 353 ? 28.483 33.530 28.148 1.00 45.99 353 VAL F CA 1
ATOM 15920 C C . VAL F 1 353 ? 29.001 34.801 27.454 1.00 48.52 353 VAL F C 1
ATOM 15921 O O . VAL F 1 353 ? 28.489 35.898 27.688 1.00 46.60 353 VAL F O 1
ATOM 15925 N N . TYR F 1 354 ? 30.015 34.641 26.603 1.00 54.07 354 TYR F N 1
ATOM 15926 C CA . TYR F 1 354 ? 30.695 35.769 25.966 1.00 54.68 354 TYR F CA 1
ATOM 15927 C C . TYR F 1 354 ? 30.463 35.784 24.459 1.00 57.11 354 TYR F C 1
ATOM 15928 O O . TYR F 1 354 ? 30.537 36.836 23.820 1.00 59.26 354 TYR F O 1
#

CATH classification: 3.30.390.10 (+1 more: 3.20.20.120)

Solvent-accessible surface area: 78654 Å² total; per-residue (Å²): 18,70,4,41,41,0,84,32,77,52,23,87,0,50,64,122,188,94,21,45,0,0,0,0,25,0,94,5,25,42,55,59,38,0,6,0,0,0,10,24,48,137,143,40,27,54,2,55,62,144,45,0,81,50,16,0,57,72,121,152,1,50,42,0,54,48,55,16,0,51,17,16,48,88,0,10,77,27,1,50,128,125,12,97,81,7,10,0,0,26,0,0,0,1,0,0,0,6,6,0,15,0,45,49,23,38,30,15,0,0,43,20,29,0,45,34,44,109,31,21,38,0,0,6,34,0,20,88,64,74,26,115,88,0,16,39,33,0,90,88,30,31,38,90,25,9,135,7,0,20,0,94,3,44,24,77,47,145,57,0,25,78,3,3,93,88,1,85,102,34,4,76,71,102,12,66,12,7,1,13,3,74,60,47,8,84,127,88,0,0,60,102,0,3,143,8,0,103,124,20,56,12,59,2,0,2,6,1,2,50,37,60,102,32,79,56,6,69,85,13,80,131,47,18,23,165,56,0,0,0,1,25,13,0,57,13,24,71,48,0,19,55,6,4,5,83,70,33,0,4,12,6,0,1,1,26,4,1,9,4,1,0,1,21,21,0,98,65,0,4,12,0,0,46,38,33,66,8,45,0,0,2,2,21,34,70,4,0,54,0,0,0,0,0,3,0,2,8,0,0,7,12,40,7,1,119,41,0,6,0,28,10,9,58,83,19,58,102,40,29,7,102,15,0,5,62,69,91,108,1,101,0,87,13,18,166,96,65,0,0,3,30,68,108,50,115,2,55,42,6,91,42,83,49,25,94,0,48,63,125,123,94,27,39,0,0,0,0,20,0,88,3,81,96,48,54,37,0,5,0,0,0,10,22,59,140,153,30,27,62,2,56,68,144,45,0,93,37,16,3,59,118,123,142,2,35,39,0,62,35,66,25,0,170,56,12,81,138,0,10,156,23,2,52,127,135,9,97,80,7,11,0,0,30,0,0,0,1,0,0,0,4,5,0,25,0,48,53,110,42,85,11,1,0,72,57,40,42,87,43,41,108,28,20,42,0,0,6,39,0,15,88,54,82,33,129,81,0,20,42,43,0,122,104,35,19,88,133,13,9,125,8,0,19,1,94,4,45,20,76,40,148,59,0,25,68,2,3,96,85,0,88,108,35,4,80,85,125,13,69,12,8,1,13,2,75,59,50,7,82,134,93,0,0,65,103,0,5,157,5,1,79,122,19,56,13,56,2,0,1,3,1,2,49,37,61,99,29,81,55,4,73,85,12,81,139,63,17,23,113,65,0,0,0,1,26,15,0,56,15,35,84,44,0,135,54,5,9,35,131,69,27,0,1,0,5,0,0,1,25,5,1,7,5,0,0,0,18,22,0,86,158,0,4,85,36,0,71,123,44,48,2,38,0,0,2,3,21,29,73,4,0,41,0,0,0,0,0,3,0,1,4,0,0,13,9,84,8,1,120,42,0,6,0,28,10,9,60,90,18,58,100,43,17,11,82,5,0,5,64,71,75,107,3,103,0,82,12,12,145,94,65,0,0,4,30,23,40,77,44,100,3,59,45,0,78,36,81,48,26,94,0,54,36,86,195,145,102,28,41,0,0,0,0,22,0,87,4,80,93,58,51,39,0,6,0,0,0,9,24,45,141,144,38,27,58,3,55,53,132,50,0,86,36,19,0,54,70,46,88,1,4,12,0,36,35,50,18,0,59,17,14,46,91,0,10,63,16,1,50,116,104,12,97,80,8,11,0,0,24,0,0,0,2,0,0,0,4,4,0,15,0,46,48,21,40,31,14,0,0,34,22,18,0,49,39,40,110,25,20,43,0,0,7,38,0,15,89,57,74,34,129,86,1,20,42,37,0,117,104,32,17,88,127,15,9,110,9,0,20,0,95,3,48,24,75,44,150,64,0,27,67,2,3,91,75,1,88,108,26,4,77,78,124,14,71,12,8,1,13,2,77,60,50,7,81,133,89,0,0,64,103,0,2,143,6,1,104,119,21,58,13,51,2,0,2,4,0,2,49,35,56,97,40,77,56,5,68,86,13,78,133,67,19,24,117,60,0,0,0,1,23,16,0,53,14,26,72,47,0,19,55,7,4,4,83,71,34,0,5,2,3,0,1,1,25,4,1,8,5,1,0,0,17,21,0,85,67,0,8,16,0,0,69,36,32,54,6,22,0,0,2,3,21,37,72,4,0,60,0,0,0,0,0,3,0,1,4,0,0,4,9,38,10,1,120,45,0,6,0,29,10,12,61,76,17,57,103,44,17,11,113,17,0,6,66,68,93,107,2,104,0,84,12,14,168,101,65,0,0,5,30,64,48,153,63,94,2,46,39,1,93,36,80,48,23,115,0,55,74,129,152,24,45,0,0,0,0,25,0,92,5,76,86,51,59,34,0,6,0,0,0,10,24,46,137,140,37,26,58,2,58,67,147,44,0,77,55,15,0,63,101,72,162,0,8,12,0,12,20,52,18,0,53,14,18,38,85,0,10,60,29,1,50,130,85,14,96,79,9,10,0,0,26,0,0,0,1,0,0,0,11,6,0,14,0,44,53,26,38,31,10,0,0,43,19,17,0,46,37,42,107,26,18,44,0,0,6,42,0,18,92,54,80,20,106,88,0,4,44,40,0,114,106,33,26,86,125,23,6,149,8,0,17,0,93,3,43,25,72,45,143,54,0,37,90,1,2,102,80,0,89,114,29,3,82,69,116,12,68,10,7,1,11,2,79,60,51,7,83,125,91,0,0,60,104,0,2,151,5,1,107,110,16,54,15,54,1,0,1,5,0,2,51,34,58,99,37,81,56,5,71,86,12,79,149,64,21,22,155,58,1,0,0,1,24,13,0,55,15,25,73,47,0,21,54,4,3,6,80,69,32,0,5,8,5,0,1,1,26,4,2,6,4,0,0,0,29,21,0,63,71,0,5,15,0,0,47,38,32,52,8,40,0,0,2,3,22,35,75,4,0,52,0,0,0,0,0,4,0,1,1,0,0,0,2,61,18,7,135,24,0,6,0,28,12,9,60,91,19,58,100,34,20,1,100,14,0,7,63,66,90,107,1,102,0,84,13,16,165,110,66,0,0,4,29,73,53,156,50,99,1,53,44,1,84,38,78,46,26,85,0,55,57,136,120,100,27,43,0,0,0,0,20,0,88,4,77,94,55,57,38,0,6,0,0,0,9,27,46,143,143,36,28,57,3,55,61,146,48,0,82,52,14,0,58,92,121,141,2,43,38,0,68,45,57,18,0,51,19,21,35,91,0,10,59,28,0,52,127,120,8,97,81,7,10,0,0,26,0,0,0,1,0,0,0,12,6,0,14,0,42,43,24,39,34,13,0,0,42,20,16,0,44,37,40,109,27,17,43,0,0,6,37,0,21,90,63,81,19,100,92,0,5,47,39,0,115,111,31,25,90,125,25,10,142,7,0,15,0,93,4,46,22,74,41,147,56,0,24,86,1,4,109,84,1,82,112,28,6,81,73,117,13,65,12,6,1,12,2,73,60,50,6,82,128,92,0,0,63,105,0,2,151,6,1,103,124,19,59,14,57,2,0,0,6,1,3,50,39,59,99,27,81,54,6,73,87,13,78,105,46,23,21,151,58,0,0,0,1,25,13,0,58,15,24,71,44,0,21,51,6,4,6,82,80,15,0,3,13,5,0,1,2,26,6,2,8,5,1,0,0,29,21,0,60,62,0,4,17,0,0,44,36,34,67,7,46,0,0,2,2,21,35,71,4,0,57,0,1,0,0,0,3,0,1,0,0,0,0,2,50,6,1,124,42,0,7,0,29,10,9,60,87,19,58,101,42,26,8,122,17,0,4,65,66,95,107,1,100,0,86,10,18,168,103,65,0,0,4,30,79,106,64,105,4,50,42,1,91,34,84,53,23,89,0,55,56,145,124,97,27,46,0,0,0,1,22,0,90,5,84,105,48,58,33,0,5,0,0,0,8,23,59,146,171,33,27,59,2,38,69,146,49,0,80,56,18,1,48,83,122,163,0,43,43,0,61,42,57,17,2,163,57,15,78,144,0,9,163,24,1,52,132,118,11,98,82,8,11,0,0,26,0,0,0,1,0,0,0,2,4,1,21,0,44,47,113,43,89,14,0,0,72,53,41,40,71,43,40,82,31,20,38,0,0,5,40,0,19,88,61,74,23,108,90,0,5,45,32,0,119,98,34,30,86,128,25,9,146,7,0,17,0,96,3,46,23,76,44,146,53,0,24,83,2,3,108,98,1,71,111,31,3,74,74,108,14,67,12,5,0,13,1,77,58,49,8,85,130,93,0,0,62,96,0,3,151,6,0,102,124,16,57,12,55,0,0,1,2,0,2,52,38,60,102,32,80,55,4,70,88,13,79,136,63,21,22,172,57,0,0,0,2,28,13,0,58,14,31,83,44,0,138,53,5,11,35,128,71,33,0,4,14,6,0,1,2,26,5,1,9,4,1,0,0,19,20,0,82,157,0,5,86,37,0,72,122,46,56,6,32,0,0,2,2,20,28,62,5,0,60,0,0,0,0,0,4,0,1,4,0,0,11,11,83,6,1,119,43,0,7,0,26,7,10,68,53,21,60,103,42,24,10,120,13,0,5,60,69,91,110,1,109,0,41,8,14,50,110,70,0,1,4,32,64,111

GO terms:
  GO:0000287 magnesium ion binding (F, IDA)
  GO:0016854 racemase and epimerase activity (F, IDA)
  GO:0006518 peptide metabolic process (P, IDA)

Foldseek 3Di:
DFWAAKDKDWDWFPFLPTAIKIKMWTAGPVGDIFIFIFRADCVQLVDDPVNLCVLRPRVNCPVRGRDDLVCLVVVLVVLCVSPVSQLRSLAGVSQSSLLVVLVVVFWASLVVLAFDAFKDFAEEEDEDDAQVSLQVVVVVVVVVQHQEYEYEDQAPLVRRLVSLVSNLVSCVNSHAYEYEPAANYDLVSVVVVLVSCVVSVHQAYEHPHDLVVLVSQVVDDQVNQLRYEYESVDQFLVSLQVCLPPVHSHAEYEDESSRHRHLVRVVSSLVSCVVSNHAYEYEYAQIAVSRLLRSQSSLSNGNRYDHYNSCNPVRGPDHDWDFLWDADSSMIGHDGGTRSGIGD/DFWADKDWDWDWFPFLPIAIKIKIWIADPVGDIFIFIFRADCVLQVADPVNLVVCRDPVLCVVRGRDDLVVLVVVLVVLCVSPVRFLRSLARVSQSSLLVVQVVVFWASLVVLAFQAFKAFAEDEDEDDAQVVLLVVVVVCLVVQHQEYEYEDQAPQVRRLVSLVSNLVSDPNRHAYEYEPPANYDLVSVVVVLVSCVVSVHQAYENPHPLVVLVSLVPDPQVNQQRYEYESVDQFLVSLQVQLPVVHSHQEYEYESSRHRHLVRVVSSLVSCVVSNHAYEYEYAQIAVSRLLRSQSSLSRGNRYDHYHYCNPVRGPDHQWDALWDDDSSMIGHDGGTRSGIHHD/DFWAFKDWDKDWFCFLVPTAIKIKIWIAGPVGDIFIFIFHADCVLQVADPVNLVVCRDRVVCVVRGGDDLVCLVVVLVVLCVSVVRQQRSLARVSQSSLLVVQVVVFWESLVVLPFQAFKFFAEEEDEDDALVVLLVVLVVVLVVQHQEYEYEDQAPQVRRLVSLVSNLVSCVNSHAYEYEPPANYDLVSVVVVVVSCVVSVHQAYENPRPLVVLVSQLPDDQVNQQRYEYESVDQFLVSLQVQLPPVHSHQEYEYESSRHRHLVRVVSSLVSCVVSNHAYEYEYAQIAVSRLLRSQSSLSNGNRYDHYNSCNPVRGPDHQWDFLWDADSSMIGHDTGTRSGIGGD/DFWAAKDKDWDDFDFCGAIKIKIWIAGPVGDIFIFIFHADCVQLVDDPVNLCVCRPRVNCVVRGGDDLVCLVVVLVVLCVSPVSFQRSLARVSQSSLLVVQVVVFWASLVVLPFQAFKDFAAEEDEDDAQVVLLVVVVVCVVVQHQEYEYEDQAPLVRRLVNLVSNLVSCVNSHAYEYEPPANHDLVSLVVVLVSCVVSVHQAYENPHPLVVLVSQVVDDPVNQARYEYDSVDQFLVSLQVQLPPVHSHQEYEDESSRHRHLVRVVSSLVSCVVSNHAYEYEYAQDAVSRLLRSQSSLSNGNSYDHYNSCNPVRGPDHQWDFLWDDDSSMIGHDGGTRSGIGHD/DWWADKDWDWDWFPFLPTAIKIKMWIAGPVGDIFIFIFRADCVQLVDDPVNLVVLRDRVLCVVRGGDDLVCLVVVLVVLCVSCVSFQRSLAGVSQSSLLVVQVVVFWESLVVLPFQAFKAFAAEEDEDDAQVVLQVVVVVVVVVQHQEYEYEDQAPLVRRLVSLVSNLVSCVNSHAYEYEPQARHDLVSLVVVLVSCVVSVHQAYENPRPLVVLVSLVVDDQVNQLRYEYDSVDQFLVSLLVQLPPVHSHQEYEDESSRHRHLVRVVSSLVSCVVSNHAYEYEYAQIAVSRLLRSQSSLSNGNRYDYYNSCNDVRGPDHPWDALWDADSSMIGHDGGTRSGIGD/DFWADKDKDWDWFPFLPIAIKIKIWIAGPVGDIFIFIFHADCVQLVADPVNLVVLRPPVLCVVRGGDDLVCLVVVLVVLCVSVVRFLRSLARVSQSSLLVVQVVVPWESLVVLAFQAFKDFAAEEDEDDAQPVLLVVVVVCVVVQHQEYEYEDQAPLVRRLVSLVSNLVSCVNSHAYEYEPPQRYDLVSLVVVVVSCVVSVHQAYENNRPLVVLVSQLPDPVVNQLRYEYDSVDQFLVSLQVQLPPVHSHQEYEDESSRHRHLSRVVSSLVSCVVSNHAYEYEYAQIAVSVLLRRQSSLSRGNSYDHYNSCNPVRGPDHPWDFLWDADSSMIGHDGGTRSGIGD